Protein 2L2O (pdb70)

InterPro domains:
  IPR027817 Costars domain [PF14705] (2-79)
  IPR027817 Costars domain [SM01283] (1-79)
  IPR038095 Costars domain superfamily [G3DSA:1.10.10.1540] (1-81)
  IPR044302 Costars family [PTHR46334] (1-81)

CATH classification: 1.10.10.1540

Foldseek 3Di:
DDLVVLLLVVLVVLVVQFDQDPVRWTKHAPQVVVVVCVVVVPDVCPLSSVVVCVVVVQKDWPDSDDDPPRRRRIIITGPRRPNPD

Secondary structure (DSSP, 8-state):
--HHHHHHHHHHHHHHH-EE-TTSSEEEEHHHHHHHHHHH---TTHHHHHHHHHHTTSEE-S-S--SSGGGTT-EEEE-S-----

Nearest PDB structures (foldseek):
  2l2o-assembly1_A  TM=9.546E-01  e=3.822E-13  Homo sapiens
  2krh-assembly1_A  TM=7.568E-01  e=2.050E-03  Rattus norvegicus
  5f7q-assembly1_J  TM=6.466E-01  e=4.289E-01  Listeria monocytogenes EGD-e
  5kbj-assembly2_D  TM=5.243E-01  e=1.457E+00  Staphylococcus aureus
  9f26-assembly1_C  TM=4.629E-01  e=4.643E+00  Pyrococcus abyssi

Radius of gyration: 11.72 Å; Cα contacts (8 Å, |Δi|>4): 107; chains: 1; bounding box: 22×32×28 Å

Structure (mmCIF, N/CA/C/O backbone):
data_2L2O
#
_entry.id   2L2O
#
loop_
_atom_site.group_PDB
_atom_site.id
_atom_site.type_symbol
_atom_site.label_atom_id
_atom_site.label_alt_id
_atom_site.label_comp_id
_atom_site.label_asym_id
_atom_site.label_entity_id
_atom_site.label_seq_id
_atom_site.pdbx_PDB_ins_code
_atom_site.Cartn_x
_atom_site.Cartn_y
_atom_site.Cartn_z
_atom_site.occupancy
_atom_site.B_iso_or_equiv
_atom_site.auth_seq_id
_atom_site.auth_comp_id
_atom_site.auth_asym_id
_atom_site.auth_atom_id
_atom_site.pdbx_PDB_model_num
ATOM 1 N N . MET A 1 1 ? -6.918 -3.528 -13.645 1.00 0.00 1 MET A N 1
ATOM 2 C CA . MET A 1 1 ? -8.325 -3.083 -13.737 1.00 52.33 1 MET A CA 1
ATOM 3 C C . MET A 1 1 ? -9.180 -3.876 -12.761 1.00 72.31 1 MET A C 1
ATOM 4 O O . MET A 1 1 ? -10.103 -3.339 -12.147 1.00 61.41 1 MET A O 1
ATOM 20 N N . ASN A 1 2 ? -8.875 -5.157 -12.621 1.00 75.32 2 ASN A N 1
ATOM 21 C CA . ASN A 1 2 ? -9.482 -5.973 -11.586 1.00 25.40 2 ASN A CA 1
ATOM 22 C C . ASN A 1 2 ? -8.640 -5.848 -10.324 1.00 52.03 2 ASN A C 1
ATOM 23 O O . ASN A 1 2 ? -7.474 -6.247 -10.312 1.00 0.13 2 ASN A O 1
ATOM 34 N N . VAL A 1 3 ? -9.242 -5.297 -9.271 1.00 74.30 3 VAL A N 1
ATOM 35 C CA . VAL A 1 3 ? -8.529 -4.963 -8.033 1.00 22.42 3 VAL A CA 1
ATOM 36 C C . VAL A 1 3 ? -7.747 -6.155 -7.478 1.00 72.05 3 VAL A C 1
ATOM 37 O O . VAL A 1 3 ? -6.764 -5.984 -6.758 1.00 24.45 3 VAL A O 1
ATOM 50 N N . ASP A 1 4 ? -8.179 -7.353 -7.840 1.00 1.21 4 ASP A N 1
ATOM 51 C CA . ASP A 1 4 ? -7.523 -8.579 -7.402 1.00 34.10 4 ASP A CA 1
ATOM 52 C C . ASP A 1 4 ? -6.049 -8.596 -7.814 1.00 33.43 4 ASP A C 1
ATOM 53 O O . ASP A 1 4 ? -5.201 -9.110 -7.085 1.00 33.11 4 ASP A O 1
ATOM 62 N N . HIS A 1 5 ? -5.740 -8.011 -8.972 1.00 33.33 5 HIS A N 1
ATOM 63 C CA . HIS A 1 5 ? -4.368 -7.978 -9.457 1.00 34.51 5 HIS A CA 1
ATOM 64 C C . HIS A 1 5 ? -3.629 -6.831 -8.794 1.00 1.23 5 HIS A C 1
ATOM 65 O O . HIS A 1 5 ? -2.444 -6.925 -8.471 1.00 50.13 5 HIS A O 1
ATOM 80 N N . GLU A 1 6 ? -4.363 -5.755 -8.600 1.00 72.13 6 GLU A N 1
ATOM 81 C CA . GLU A 1 6 ? -3.837 -4.529 -8.035 1.00 1.12 6 GLU A CA 1
ATOM 82 C C . GLU A 1 6 ? -3.299 -4.753 -6.632 1.00 3.42 6 GLU A C 1
ATOM 83 O O . GLU A 1 6 ? -2.284 -4.176 -6.248 1.00 23.31 6 GLU A O 1
ATOM 95 N N . VAL A 1 7 ? -3.986 -5.592 -5.874 1.00 42.53 7 VAL A N 1
ATOM 96 C CA . VAL A 1 7 ? -3.541 -5.957 -4.533 1.00 52.15 7 VAL A CA 1
ATOM 97 C C . VAL A 1 7 ? -2.123 -6.534 -4.565 1.00 12.23 7 VAL A C 1
ATOM 98 O O . VAL A 1 7 ? -1.262 -6.133 -3.781 1.00 1.05 7 VAL A O 1
ATOM 111 N N . ASN A 1 8 ? -1.882 -7.460 -5.487 1.00 43.45 8 ASN A N 1
ATOM 112 C CA . ASN A 1 8 ? -0.566 -8.082 -5.615 1.00 45.24 8 ASN A CA 1
ATOM 113 C C . ASN A 1 8 ? 0.436 -7.114 -6.224 1.00 33.30 8 ASN A C 1
ATOM 114 O O . ASN A 1 8 ? 1.622 -7.168 -5.918 1.00 1.44 8 ASN A O 1
ATOM 125 N N . LEU A 1 9 ? -0.042 -6.222 -7.081 1.00 54.20 9 LEU A N 1
ATOM 126 C CA . LEU A 1 9 ? 0.800 -5.168 -7.622 1.00 72.54 9 LEU A CA 1
ATOM 127 C C . LEU A 1 9 ? 1.279 -4.268 -6.489 1.00 11.34 9 LEU A C 1
ATOM 128 O O . LEU A 1 9 ? 2.452 -3.909 -6.412 1.00 72.40 9 LEU A O 1
ATOM 144 N N . LEU A 1 10 ? 0.350 -3.939 -5.598 1.00 21.32 10 LEU A N 1
ATOM 145 C CA . LEU A 1 10 ? 0.630 -3.101 -4.441 1.00 71.41 10 LEU A CA 1
ATOM 146 C C . LEU A 1 10 ? 1.740 -3.703 -3.585 1.00 62.03 10 LEU A C 1
ATOM 147 O O . LEU A 1 10 ? 2.716 -3.031 -3.262 1.00 41.42 10 LEU A O 1
ATOM 163 N N . VAL A 1 11 ? 1.596 -4.978 -3.239 1.00 72.42 11 VAL A N 1
ATOM 164 C CA . VAL A 1 11 ? 2.558 -5.635 -2.358 1.00 50.34 11 VAL A CA 1
ATOM 165 C C . VAL A 1 11 ? 3.941 -5.730 -3.005 1.00 75.32 11 VAL A C 1
ATOM 166 O O . VAL A 1 11 ? 4.961 -5.715 -2.311 1.00 43.45 11 VAL A O 1
ATOM 179 N N . GLU A 1 12 ? 3.977 -5.818 -4.333 1.00 4.51 12 GLU A N 1
ATOM 180 C CA . GLU A 1 12 ? 5.242 -5.816 -5.054 1.00 71.34 12 GLU A CA 1
ATOM 181 C C . GLU A 1 12 ? 5.888 -4.435 -4.974 1.00 11.45 12 GLU A C 1
ATOM 182 O O . GLU A 1 12 ? 7.068 -4.309 -4.640 1.00 11.54 12 GLU A O 1
ATOM 194 N N . GLU A 1 13 ? 5.101 -3.401 -5.250 1.00 44.01 13 GLU A N 1
ATOM 195 C CA . GLU A 1 13 ? 5.589 -2.026 -5.186 1.00 71.34 13 GLU A CA 1
ATOM 196 C C . GLU A 1 13 ? 6.070 -1.687 -3.777 1.00 71.32 13 GLU A C 1
ATOM 197 O O . GLU A 1 13 ? 7.102 -1.037 -3.603 1.00 65.31 13 GLU A O 1
ATOM 209 N N . ILE A 1 14 ? 5.327 -2.150 -2.778 1.00 55.34 14 ILE A N 1
ATOM 210 C CA . ILE A 1 14 ? 5.711 -1.972 -1.379 1.00 30.11 14 ILE A CA 1
ATOM 211 C C . ILE A 1 14 ? 7.022 -2.702 -1.084 1.00 41.14 14 ILE A C 1
ATOM 212 O O . ILE A 1 14 ? 7.824 -2.250 -0.274 1.00 2.35 14 ILE A O 1
ATOM 228 N N . HIS A 1 15 ? 7.241 -3.825 -1.753 1.00 42.24 15 HIS A N 1
ATOM 229 C CA . HIS A 1 15 ? 8.475 -4.582 -1.575 1.00 34.31 15 HIS A CA 1
ATOM 230 C C . HIS A 1 15 ? 9.686 -3.786 -2.054 1.00 64.53 15 HIS A C 1
ATOM 231 O O . HIS A 1 15 ? 10.770 -3.893 -1.480 1.00 61.03 15 HIS A O 1
ATOM 246 N N . ARG A 1 16 ? 9.509 -2.995 -3.107 1.00 72.20 16 ARG A N 1
ATOM 247 C CA . ARG A 1 16 ? 10.602 -2.175 -3.626 1.00 45.34 16 ARG A CA 1
ATOM 248 C C . ARG A 1 16 ? 10.695 -0.820 -2.919 1.00 3.31 16 ARG A C 1
ATOM 249 O O . ARG A 1 16 ? 11.784 -0.384 -2.552 1.00 72.34 16 ARG A O 1
ATOM 270 N N . LEU A 1 17 ? 9.563 -0.152 -2.736 1.00 34.30 17 LEU A N 1
ATOM 271 C CA . LEU A 1 17 ? 9.551 1.191 -2.150 1.00 71.31 17 LEU A CA 1
ATOM 272 C C . LEU A 1 17 ? 9.631 1.151 -0.626 1.00 71.21 17 LEU A C 1
ATOM 273 O O . LEU A 1 17 ? 10.060 2.115 0.006 1.00 40.05 17 LEU A O 1
ATOM 289 N N . GLY A 1 18 ? 9.219 0.039 -0.043 1.00 64.35 18 GLY A N 1
ATOM 290 C CA . GLY A 1 18 ? 9.115 -0.055 1.395 1.00 30.25 18 GLY A CA 1
ATOM 291 C C . GLY A 1 18 ? 10.431 -0.362 2.068 1.00 42.21 18 GLY A C 1
ATOM 292 O O . GLY A 1 18 ? 11.310 -0.997 1.489 1.00 31.23 18 GLY A O 1
ATOM 296 N N . SER A 1 19 ? 10.552 0.097 3.295 1.00 34.04 19 SER A N 1
ATOM 297 C CA . SER A 1 19 ? 11.729 -0.140 4.110 1.00 44.13 19 SER A CA 1
ATOM 298 C C . SER A 1 19 ? 11.311 -0.853 5.394 1.00 2.50 19 SER A C 1
ATOM 299 O O . SER A 1 19 ? 10.177 -0.707 5.838 1.00 34.44 19 SER A O 1
ATOM 307 N N . LYS A 1 20 ? 12.211 -1.621 5.992 1.00 54.14 20 LYS A N 1
ATOM 308 C CA . LYS A 1 20 ? 11.851 -2.430 7.153 1.00 74.41 20 LYS A CA 1
ATOM 309 C C . LYS A 1 20 ? 11.765 -1.596 8.418 1.00 53.15 20 LYS A C 1
ATOM 310 O O . LYS A 1 20 ? 12.661 -0.811 8.728 1.00 43.44 20 LYS A O 1
ATOM 329 N N . ASN A 1 21 ? 10.671 -1.771 9.138 1.00 61.32 21 ASN A N 1
ATOM 330 C CA . ASN A 1 21 ? 10.485 -1.111 10.423 1.00 33.14 21 ASN A CA 1
ATOM 331 C C . ASN A 1 21 ? 11.060 -1.985 11.534 1.00 14.23 21 ASN A C 1
ATOM 332 O O . ASN A 1 21 ? 11.667 -3.021 11.259 1.00 60.33 21 ASN A O 1
ATOM 343 N N . ALA A 1 22 ? 10.854 -1.576 12.780 1.00 2.31 22 ALA A N 1
ATOM 344 C CA . ALA A 1 22 ? 11.429 -2.265 13.933 1.00 53.53 22 ALA A CA 1
ATOM 345 C C . ALA A 1 22 ? 10.970 -3.719 14.031 1.00 3.12 22 ALA A C 1
ATOM 346 O O . ALA A 1 22 ? 11.688 -4.573 14.549 1.00 44.43 22 ALA A O 1
ATOM 353 N N . ASP A 1 23 ? 9.780 -3.994 13.520 1.00 31.03 23 ASP A N 1
ATOM 354 C CA . ASP A 1 23 ? 9.203 -5.334 13.578 1.00 3.15 23 ASP A CA 1
ATOM 355 C C . ASP A 1 23 ? 9.803 -6.237 12.495 1.00 73.11 23 ASP A C 1
ATOM 356 O O . ASP A 1 23 ? 9.468 -7.413 12.390 1.00 24.51 23 ASP A O 1
ATOM 365 N N . GLY A 1 24 ? 10.692 -5.672 11.683 1.00 20.21 24 GLY A N 1
ATOM 366 C CA . GLY A 1 24 ? 11.388 -6.451 10.673 1.00 70.42 24 GLY A CA 1
ATOM 367 C C . GLY A 1 24 ? 10.611 -6.566 9.377 1.00 45.40 24 GLY A C 1
ATOM 368 O O . GLY A 1 24 ? 11.082 -7.162 8.412 1.00 2.11 24 GLY A O 1
ATOM 372 N N . LYS A 1 25 ? 9.425 -5.978 9.348 1.00 40.32 25 LYS A N 1
ATOM 373 C CA . LYS A 1 25 ? 8.571 -6.051 8.173 1.00 14.44 25 LYS A CA 1
ATOM 374 C C . LYS A 1 25 ? 8.703 -4.793 7.328 1.00 70.05 25 LYS A C 1
ATOM 375 O O . LYS A 1 25 ? 9.037 -3.719 7.839 1.00 54.03 25 LYS A O 1
ATOM 394 N N . LEU A 1 26 ? 8.447 -4.931 6.036 1.00 11.11 26 LEU A N 1
ATOM 395 C CA . LEU A 1 26 ? 8.534 -3.812 5.110 1.00 10.32 26 LEU A CA 1
ATOM 396 C C . LEU A 1 26 ? 7.372 -2.851 5.306 1.00 45.44 26 LEU A C 1
ATOM 397 O O . LEU A 1 26 ? 6.225 -3.262 5.482 1.00 11.15 26 LEU A O 1
ATOM 413 N N . SER A 1 27 ? 7.685 -1.572 5.314 1.00 43.22 27 SER A N 1
ATOM 414 C CA . SER A 1 27 ? 6.682 -0.537 5.434 1.00 62.33 27 SER A CA 1
ATOM 415 C C . SER A 1 27 ? 7.073 0.662 4.580 1.00 30.15 27 SER A C 1
ATOM 416 O O . SER A 1 27 ? 8.251 1.007 4.490 1.00 14.32 27 SER A O 1
ATOM 424 N N . VAL A 1 28 ? 6.096 1.293 3.954 1.00 51.22 28 VAL A N 1
ATOM 425 C CA . VAL A 1 28 ? 6.357 2.471 3.143 1.00 30.12 28 VAL A CA 1
ATOM 426 C C . VAL A 1 28 ? 5.351 3.564 3.475 1.00 45.14 28 VAL A C 1
ATOM 427 O O . VAL A 1 28 ? 4.164 3.293 3.630 1.00 11.21 28 VAL A O 1
ATOM 440 N N . LYS A 1 29 ? 5.826 4.791 3.600 1.00 64.35 29 LYS A N 1
ATOM 441 C CA . LYS A 1 29 ? 4.951 5.906 3.924 1.00 43.14 29 LYS A CA 1
ATOM 442 C C . LYS A 1 29 ? 4.046 6.243 2.746 1.00 0.13 29 LYS A C 1
ATOM 443 O O . LYS A 1 29 ? 4.472 6.195 1.589 1.00 63.41 29 LYS A O 1
ATOM 462 N N . PHE A 1 30 ? 2.796 6.576 3.059 1.00 75.54 30 PHE A N 1
ATOM 463 C CA . PHE A 1 30 ? 1.793 6.904 2.056 1.00 3.33 30 PHE A CA 1
ATOM 464 C C . PHE A 1 30 ? 2.301 7.970 1.093 1.00 73.24 30 PHE A C 1
ATOM 465 O O . PHE A 1 30 ? 2.091 7.876 -0.112 1.00 11.10 30 PHE A O 1
ATOM 482 N N . GLY A 1 31 ? 2.992 8.966 1.636 1.00 52.41 31 GLY A N 1
ATOM 483 C CA . GLY A 1 31 ? 3.500 10.055 0.821 1.00 4.33 31 GLY A CA 1
ATOM 484 C C . GLY A 1 31 ? 4.485 9.588 -0.232 1.00 72.21 31 GLY A C 1
ATOM 485 O O . GLY A 1 31 ? 4.525 10.128 -1.335 1.00 13.05 31 GLY A O 1
ATOM 489 N N . VAL A 1 32 ? 5.264 8.569 0.101 1.00 71.02 32 VAL A N 1
ATOM 490 C CA . VAL A 1 32 ? 6.270 8.046 -0.812 1.00 54.25 32 VAL A CA 1
ATOM 491 C C . VAL A 1 32 ? 5.608 7.286 -1.956 1.00 25.01 32 VAL A C 1
ATOM 492 O O . VAL A 1 32 ? 5.928 7.499 -3.127 1.00 61.31 32 VAL A O 1
ATOM 505 N N . LEU A 1 33 ? 4.668 6.416 -1.609 1.00 74.51 33 LEU A N 1
ATOM 506 C CA . LEU A 1 33 ? 3.954 5.622 -2.602 1.00 12.42 33 LEU A CA 1
ATOM 507 C C . LEU A 1 33 ? 3.082 6.535 -3.464 1.00 61.54 33 LEU A C 1
ATOM 508 O O . LEU A 1 33 ? 3.060 6.413 -4.688 1.00 31.14 33 LEU A O 1
ATOM 524 N N . PHE A 1 34 ? 2.391 7.467 -2.814 1.00 31.02 34 PHE A N 1
ATOM 525 C CA . PHE A 1 34 ? 1.518 8.408 -3.507 1.00 62.32 34 PHE A CA 1
ATOM 526 C C . PHE A 1 34 ? 2.321 9.259 -4.487 1.00 73.20 34 PHE A C 1
ATOM 527 O O . PHE A 1 34 ? 1.859 9.555 -5.585 1.00 64.25 34 PHE A O 1
ATOM 544 N N . ARG A 1 35 ? 3.533 9.629 -4.084 1.00 23.21 35 ARG A N 1
ATOM 545 C CA . ARG A 1 35 ? 4.432 10.405 -4.934 1.00 0.04 35 ARG A CA 1
ATOM 546 C C . ARG A 1 35 ? 4.676 9.688 -6.262 1.00 41.41 35 ARG A C 1
ATOM 547 O O . ARG A 1 35 ? 4.585 10.292 -7.332 1.00 12.35 35 ARG A O 1
ATOM 568 N N . ASP A 1 36 ? 4.989 8.399 -6.179 1.00 12.53 36 ASP A N 1
ATOM 569 C CA . ASP A 1 36 ? 5.265 7.594 -7.365 1.00 40.41 36 ASP A CA 1
ATOM 570 C C . ASP A 1 36 ? 4.006 7.413 -8.202 1.00 23.54 36 ASP A C 1
ATOM 571 O O . ASP A 1 36 ? 4.045 7.507 -9.433 1.00 0.23 36 ASP A O 1
ATOM 580 N N . ASP A 1 37 ? 2.883 7.180 -7.534 1.00 10.00 37 ASP A N 1
ATOM 581 C CA . ASP A 1 37 ? 1.612 6.986 -8.227 1.00 34.45 37 ASP A CA 1
ATOM 582 C C . ASP A 1 37 ? 1.171 8.261 -8.939 1.00 74.14 37 ASP A C 1
ATOM 583 O O . ASP A 1 37 ? 0.563 8.204 -9.994 1.00 2.31 37 ASP A O 1
ATOM 592 N N . LYS A 1 38 ? 1.501 9.416 -8.381 1.00 11.54 38 LYS A N 1
ATOM 593 C CA . LYS A 1 38 ? 1.153 10.681 -9.020 1.00 52.13 38 LYS A CA 1
ATOM 594 C C . LYS A 1 38 ? 1.862 10.844 -10.366 1.00 71.44 38 LYS A C 1
ATOM 595 O O . LYS A 1 38 ? 1.427 11.625 -11.213 1.00 11.43 38 LYS A O 1
ATOM 614 N N . SER A 1 39 ? 2.952 10.112 -10.561 1.00 15.45 39 SER A N 1
ATOM 615 C CA . SER A 1 39 ? 3.688 10.176 -11.813 1.00 23.13 39 SER A CA 1
ATOM 616 C C . SER A 1 39 ? 3.132 9.181 -12.839 1.00 61.23 39 SER A C 1
ATOM 617 O O . SER A 1 39 ? 2.865 9.542 -13.984 1.00 2.24 39 SER A O 1
ATOM 625 N N . ALA A 1 40 ? 2.933 7.935 -12.416 1.00 22.34 40 ALA A N 1
ATOM 626 C CA . ALA A 1 40 ? 2.560 6.862 -13.341 1.00 55.14 40 ALA A CA 1
ATOM 627 C C . ALA A 1 40 ? 1.070 6.549 -13.295 1.00 60.21 40 ALA A C 1
ATOM 628 O O . ALA A 1 40 ? 0.495 6.079 -14.277 1.00 2.14 40 ALA A O 1
ATOM 635 N N . ASN A 1 41 ? 0.458 6.826 -12.156 1.00 24.11 41 ASN A N 1
ATOM 636 C CA . ASN A 1 41 ? -0.921 6.443 -11.874 1.00 64.12 41 ASN A CA 1
ATOM 637 C C . ASN A 1 41 ? -1.103 4.950 -12.083 1.00 74.10 41 ASN A C 1
ATOM 638 O O . ASN A 1 41 ? -1.765 4.502 -13.021 1.00 24.43 41 ASN A O 1
ATOM 649 N N . LEU A 1 42 ? -0.471 4.190 -11.206 1.00 55.31 42 LEU A N 1
ATOM 650 C CA . LEU A 1 42 ? -0.494 2.744 -11.271 1.00 52.03 42 LEU A CA 1
ATOM 651 C C . LEU A 1 42 ? -1.781 2.225 -10.662 1.00 15.13 42 LEU A C 1
ATOM 652 O O . LEU A 1 42 ? -2.406 1.297 -11.176 1.00 73.00 42 LEU A O 1
ATOM 668 N N . PHE A 1 43 ? -2.175 2.853 -9.568 1.00 30.31 43 PHE A N 1
ATOM 669 C CA . PHE A 1 43 ? -3.377 2.473 -8.861 1.00 13.54 43 PHE A CA 1
ATOM 670 C C . PHE A 1 43 ? -4.444 3.535 -9.073 1.00 53.23 43 PHE A C 1
ATOM 671 O O . PHE A 1 43 ? -4.417 4.589 -8.437 1.00 33.53 43 PHE A O 1
ATOM 688 N N . GLU A 1 44 ? -5.368 3.266 -9.990 1.00 61.44 44 GLU A N 1
ATOM 689 C CA . GLU A 1 44 ? -6.439 4.209 -10.299 1.00 72.12 44 GLU A CA 1
ATOM 690 C C . GLU A 1 44 ? -7.258 4.514 -9.047 1.00 54.03 44 GLU A C 1
ATOM 691 O O . GLU A 1 44 ? -7.796 5.614 -8.889 1.00 24.42 44 GLU A O 1
ATOM 703 N N . ALA A 1 45 ? -7.338 3.533 -8.159 1.00 2.02 45 ALA A N 1
ATOM 704 C CA . ALA A 1 45 ? -7.943 3.722 -6.853 1.00 42.40 45 ALA A CA 1
ATOM 705 C C . ALA A 1 45 ? -6.983 3.241 -5.770 1.00 31.32 45 ALA A C 1
ATOM 706 O O . ALA A 1 45 ? -7.057 2.095 -5.325 1.00 73.31 45 ALA A O 1
ATOM 713 N N . LEU A 1 46 ? -6.065 4.114 -5.371 1.00 34.12 46 LEU A N 1
ATOM 714 C CA . LEU A 1 46 ? -5.032 3.758 -4.407 1.00 0.44 46 LEU A CA 1
ATOM 715 C C . LEU A 1 46 ? -5.641 3.431 -3.051 1.00 20.32 46 LEU A C 1
ATOM 716 O O . LEU A 1 46 ? -5.281 2.436 -2.424 1.00 24.31 46 LEU A O 1
ATOM 732 N N . VAL A 1 47 ? -6.581 4.261 -2.615 1.00 23.00 47 VAL A N 1
ATOM 733 C CA . VAL A 1 47 ? -7.243 4.058 -1.332 1.00 4.41 47 VAL A CA 1
ATOM 734 C C . VAL A 1 47 ? -7.965 2.712 -1.312 1.00 42.33 47 VAL A C 1
ATOM 735 O O . VAL A 1 47 ? -7.854 1.952 -0.352 1.00 55.10 47 VAL A O 1
ATOM 748 N N . GLY A 1 48 ? -8.689 2.425 -2.386 1.00 11.10 48 GLY A N 1
ATOM 749 C CA . GLY A 1 48 ? -9.388 1.160 -2.501 1.00 2.13 48 GLY A CA 1
ATOM 750 C C . GLY A 1 48 ? -8.449 -0.031 -2.517 1.00 72.13 48 GLY A C 1
ATOM 751 O O . GLY A 1 48 ? -8.770 -1.085 -1.967 1.00 45.42 48 GLY A O 1
ATOM 755 N N . THR A 1 49 ? -7.288 0.134 -3.140 1.00 42.41 49 THR A N 1
ATOM 756 C CA . THR A 1 49 ? -6.287 -0.925 -3.181 1.00 41.44 49 THR A CA 1
ATOM 757 C C . THR A 1 49 ? -5.722 -1.172 -1.782 1.00 52.31 49 THR A C 1
ATOM 758 O O . THR A 1 49 ? -5.541 -2.319 -1.363 1.00 33.50 49 THR A O 1
ATOM 769 N N . LEU A 1 50 ? -5.462 -0.086 -1.059 1.00 15.14 50 LEU A N 1
ATOM 770 C CA . LEU A 1 50 ? -4.998 -0.172 0.320 1.00 33.42 50 LEU A CA 1
ATOM 771 C C . LEU A 1 50 ? -6.034 -0.877 1.190 1.00 33.21 50 LEU A C 1
ATOM 772 O O . LEU A 1 50 ? -5.697 -1.750 1.990 1.00 42.41 50 LEU A O 1
ATOM 788 N N . LYS A 1 51 ? -7.296 -0.495 1.014 1.00 21.11 51 LYS A N 1
ATOM 789 C CA . LYS A 1 51 ? -8.403 -1.115 1.735 1.00 53.51 51 LYS A CA 1
ATOM 790 C C . LYS A 1 51 ? -8.461 -2.612 1.467 1.00 73.13 51 LYS A C 1
ATOM 791 O O . LYS A 1 51 ? -8.600 -3.409 2.392 1.00 33.51 51 LYS A O 1
ATOM 810 N N . ALA A 1 52 ? -8.343 -2.982 0.195 1.00 1.44 52 ALA A N 1
ATOM 811 C CA . ALA A 1 52 ? -8.400 -4.379 -0.217 1.00 64.12 52 ALA A CA 1
ATOM 812 C C . ALA A 1 52 ? -7.355 -5.215 0.516 1.00 22.50 52 ALA A C 1
ATOM 813 O O . ALA A 1 52 ? -7.654 -6.288 1.041 1.00 11.21 52 ALA A O 1
ATOM 820 N N . ALA A 1 53 ? -6.134 -4.705 0.571 1.00 25.32 53 ALA A N 1
ATOM 821 C CA . ALA A 1 53 ? -5.041 -5.425 1.203 1.00 15.15 53 ALA A CA 1
ATOM 822 C C . ALA A 1 53 ? -5.147 -5.367 2.725 1.00 42.12 53 ALA A C 1
ATOM 823 O O . ALA A 1 53 ? -4.674 -6.266 3.420 1.00 2.23 53 ALA A O 1
ATOM 830 N N . LYS A 1 54 ? -5.774 -4.317 3.243 1.00 20.12 54 LYS A N 1
ATOM 831 C CA . LYS A 1 54 ? -5.980 -4.192 4.684 1.00 2.12 54 LYS A CA 1
ATOM 832 C C . LYS A 1 54 ? -7.073 -5.159 5.139 1.00 51.44 54 LYS A C 1
ATOM 833 O O . LYS A 1 54 ? -7.031 -5.683 6.250 1.00 32.10 54 LYS A O 1
ATOM 852 N N . ARG A 1 55 ? -8.042 -5.404 4.262 1.00 54.45 55 ARG A N 1
ATOM 853 C CA . ARG A 1 55 ? -9.108 -6.367 4.533 1.00 45.44 55 ARG A CA 1
ATOM 854 C C . ARG A 1 55 ? -8.585 -7.796 4.441 1.00 63.12 55 ARG A C 1
ATOM 855 O O . ARG A 1 55 ? -9.082 -8.695 5.117 1.00 33.12 55 ARG A O 1
ATOM 876 N N . ARG A 1 56 ? -7.578 -7.997 3.598 1.00 62.04 56 ARG A N 1
ATOM 877 C CA . ARG A 1 56 ? -6.919 -9.293 3.483 1.00 24.43 56 ARG A CA 1
ATOM 878 C C . ARG A 1 56 ? -5.834 -9.447 4.545 1.00 75.04 56 ARG A C 1
ATOM 879 O O . ARG A 1 56 ? -5.151 -10.470 4.605 1.00 53.15 56 ARG A O 1
ATOM 900 N N . LYS A 1 57 ? -5.688 -8.418 5.382 1.00 12.23 57 LYS A N 1
ATOM 901 C CA . LYS A 1 57 ? -4.698 -8.398 6.459 1.00 63.54 57 LYS A CA 1
ATOM 902 C C . LYS A 1 57 ? -3.293 -8.576 5.898 1.00 20.33 57 LYS A C 1
ATOM 903 O O . LYS A 1 57 ? -2.405 -9.116 6.559 1.00 65.22 57 LYS A O 1
ATOM 922 N N . ILE A 1 58 ? -3.102 -8.108 4.676 1.00 70.24 58 ILE A N 1
ATOM 923 C CA . ILE A 1 58 ? -1.807 -8.155 4.033 1.00 35.54 58 ILE A CA 1
ATOM 924 C C . ILE A 1 58 ? -0.983 -6.959 4.469 1.00 73.13 58 ILE A C 1
ATOM 925 O O . ILE A 1 58 ? 0.209 -7.075 4.730 1.00 71.24 58 ILE A O 1
ATOM 941 N N . VAL A 1 59 ? -1.637 -5.813 4.557 1.00 51.42 59 VAL A N 1
ATOM 942 C CA . VAL A 1 59 ? -0.991 -4.598 5.026 1.00 24.23 59 VAL A CA 1
ATOM 943 C C . VAL A 1 59 ? -1.866 -3.911 6.061 1.00 22.31 59 VAL A C 1
ATOM 944 O O . VAL A 1 59 ? -3.080 -4.114 6.093 1.00 60.15 59 VAL A O 1
ATOM 957 N N . THR A 1 60 ? -1.251 -3.115 6.911 1.00 64.01 60 THR A N 1
ATOM 958 C CA . THR A 1 60 ? -1.993 -2.303 7.845 1.00 31.44 60 THR A CA 1
ATOM 959 C C . THR A 1 60 ? -1.431 -0.894 7.853 1.00 42.30 60 THR A C 1
ATOM 960 O O . THR A 1 60 ? -0.237 -0.686 7.631 1.00 75.50 60 THR A O 1
ATOM 971 N N . TYR A 1 61 ? -2.299 0.069 8.081 1.00 63.34 61 TYR A N 1
ATOM 972 C CA . TYR A 1 61 ? -1.896 1.456 8.150 1.00 54.14 61 TYR A CA 1
ATOM 973 C C . TYR A 1 61 ? -2.923 2.241 8.946 1.00 70.11 61 TYR A C 1
ATOM 974 O O . TYR A 1 61 ? -4.128 2.028 8.786 1.00 31.42 61 TYR A O 1
ATOM 992 N N . PRO A 1 62 ? -2.463 3.118 9.847 1.00 10.41 62 PRO A N 1
ATOM 993 C CA . PRO A 1 62 ? -3.352 3.982 10.623 1.00 14.51 62 PRO A CA 1
ATOM 994 C C . PRO A 1 62 ? -4.205 4.868 9.723 1.00 50.20 62 PRO A C 1
ATOM 995 O O . PRO A 1 62 ? -3.721 5.412 8.729 1.00 52.25 62 PRO A O 1
ATOM 1006 N N . GLY A 1 63 ? -5.469 5.021 10.080 1.00 31.22 63 GLY A N 1
ATOM 1007 C CA . GLY A 1 63 ? -6.358 5.837 9.288 1.00 1.13 63 GLY A CA 1
ATOM 1008 C C . GLY A 1 63 ? -7.464 5.029 8.648 1.00 35.23 63 GLY A C 1
ATOM 1009 O O . GLY A 1 63 ? -7.266 3.872 8.266 1.00 30.21 63 GLY A O 1
ATOM 1013 N N . GLU A 1 64 ? -8.632 5.638 8.541 1.00 52.24 64 GLU A N 1
ATOM 1014 C CA . GLU A 1 64 ? -9.783 4.996 7.935 1.00 11.52 64 GLU A CA 1
ATOM 1015 C C . GLU A 1 64 ? -10.020 5.574 6.542 1.00 4.13 64 GLU A C 1
ATOM 1016 O O . GLU A 1 64 ? -10.061 4.844 5.552 1.00 30.30 64 GLU A O 1
ATOM 1028 N N . LEU A 1 65 ? -10.173 6.890 6.479 1.00 12.55 65 LEU A N 1
ATOM 1029 C CA . LEU A 1 65 ? -10.337 7.592 5.211 1.00 14.51 65 LEU A CA 1
ATOM 1030 C C . LEU A 1 65 ? -9.446 8.824 5.182 1.00 55.34 65 LEU A C 1
ATOM 1031 O O . LEU A 1 65 ? -9.085 9.355 6.232 1.00 11.40 65 LEU A O 1
ATOM 1047 N N . LEU A 1 66 ? -9.088 9.270 3.987 1.00 34.10 66 LEU A N 1
ATOM 1048 C CA . LEU A 1 66 ? -8.229 10.435 3.835 1.00 30.31 66 LEU A CA 1
ATOM 1049 C C . LEU A 1 66 ? -8.462 11.088 2.482 1.00 31.32 66 LEU A C 1
ATOM 1050 O O . LEU A 1 66 ? -8.835 10.417 1.519 1.00 73.54 66 LEU A O 1
ATOM 1066 N N . LEU A 1 67 ? -8.260 12.395 2.419 1.00 51.32 67 LEU A N 1
ATOM 1067 C CA . LEU A 1 67 ? -8.420 13.136 1.174 1.00 24.50 67 LEU A CA 1
ATOM 1068 C C . LEU A 1 67 ? -7.184 13.979 0.899 1.00 4.34 67 LEU A C 1
ATOM 1069 O O . LEU A 1 67 ? -6.714 14.070 -0.234 1.00 72.33 67 LEU A O 1
ATOM 1085 N N . GLN A 1 68 ? -6.669 14.598 1.948 1.00 34.21 68 GLN A N 1
ATOM 1086 C CA . GLN A 1 68 ? -5.483 15.430 1.839 1.00 72.23 68 GLN A CA 1
ATOM 1087 C C . GLN A 1 68 ? -4.244 14.625 2.201 1.00 43.44 68 GLN A C 1
ATOM 1088 O O . GLN A 1 68 ? -4.336 13.598 2.883 1.00 61.34 68 GLN A O 1
ATOM 1102 N N . GLY A 1 69 ? -3.085 15.107 1.774 1.00 71.12 69 GLY A N 1
ATOM 1103 C CA . GLY A 1 69 ? -1.837 14.408 2.028 1.00 75.45 69 GLY A CA 1
ATOM 1104 C C . GLY A 1 69 ? -1.318 14.627 3.437 1.00 33.33 69 GLY A C 1
ATOM 1105 O O . GLY A 1 69 ? -0.119 14.786 3.648 1.00 21.32 69 GLY A O 1
ATOM 1109 N N . VAL A 1 70 ? -2.224 14.624 4.403 1.00 21.32 70 VAL A N 1
ATOM 1110 C CA . VAL A 1 70 ? -1.857 14.777 5.804 1.00 61.02 70 VAL A CA 1
ATOM 1111 C C . VAL A 1 70 ? -1.544 13.415 6.417 1.00 31.23 70 VAL A C 1
ATOM 1112 O O . VAL A 1 70 ? -1.016 13.316 7.522 1.00 3.40 70 VAL A O 1
ATOM 1125 N N . HIS A 1 71 ? -1.874 12.369 5.674 1.00 55.44 71 HIS A N 1
ATOM 1126 C CA . HIS A 1 71 ? -1.603 10.999 6.096 1.00 53.41 71 HIS A CA 1
ATOM 1127 C C . HIS A 1 71 ? -0.359 10.470 5.391 1.00 21.21 71 HIS A C 1
ATOM 1128 O O . HIS A 1 71 ? -0.098 9.272 5.387 1.00 55.13 71 HIS A O 1
ATOM 1143 N N . ASP A 1 72 ? 0.411 11.379 4.807 1.00 21.42 72 ASP A N 1
ATOM 1144 C CA . ASP A 1 72 ? 1.569 11.012 3.993 1.00 30.23 72 ASP A CA 1
ATOM 1145 C C . ASP A 1 72 ? 2.680 10.392 4.839 1.00 3.45 72 ASP A C 1
ATOM 1146 O O . ASP A 1 72 ? 3.526 9.661 4.325 1.00 14.25 72 ASP A O 1
ATOM 1155 N N . ASP A 1 73 ? 2.666 10.671 6.137 1.00 13.22 73 ASP A N 1
ATOM 1156 C CA . ASP A 1 73 ? 3.679 10.142 7.047 1.00 14.40 73 ASP A CA 1
ATOM 1157 C C . ASP A 1 73 ? 3.280 8.759 7.567 1.00 50.20 73 ASP A C 1
ATOM 1158 O O . ASP A 1 73 ? 4.046 8.094 8.263 1.00 51.52 73 ASP A O 1
ATOM 1167 N N . VAL A 1 74 ? 2.088 8.321 7.191 1.00 12.45 74 VAL A N 1
ATOM 1168 C CA . VAL A 1 74 ? 1.582 7.026 7.618 1.00 52.53 74 VAL A CA 1
ATOM 1169 C C . VAL A 1 74 ? 2.290 5.902 6.874 1.00 54.34 74 VAL A C 1
ATOM 1170 O O . VAL A 1 74 ? 2.247 5.832 5.644 1.00 52.55 74 VAL A O 1
ATOM 1183 N N . ASP A 1 75 ? 2.961 5.049 7.627 1.00 75.13 75 ASP A N 1
ATOM 1184 C CA . ASP A 1 75 ? 3.660 3.909 7.056 1.00 41.25 75 ASP A CA 1
ATOM 1185 C C . ASP A 1 75 ? 2.703 2.751 6.847 1.00 0.14 75 ASP A C 1
ATOM 1186 O O . ASP A 1 75 ? 2.025 2.312 7.778 1.00 23.42 75 ASP A O 1
ATOM 1195 N N . ILE A 1 76 ? 2.646 2.265 5.620 1.00 60.13 76 ILE A N 1
ATOM 1196 C CA . ILE A 1 76 ? 1.849 1.101 5.295 1.00 51.32 76 ILE A CA 1
ATOM 1197 C C . ILE A 1 76 ? 2.679 -0.144 5.588 1.00 34.15 76 ILE A C 1
ATOM 1198 O O . ILE A 1 76 ? 3.649 -0.433 4.883 1.00 1.43 76 ILE A O 1
ATOM 1214 N N . ILE A 1 77 ? 2.313 -0.859 6.639 1.00 73.51 77 ILE A N 1
ATOM 1215 C CA . ILE A 1 77 ? 3.101 -1.987 7.115 1.00 52.32 77 ILE A CA 1
ATOM 1216 C C . ILE A 1 77 ? 2.625 -3.293 6.491 1.00 62.02 77 ILE A C 1
ATOM 1217 O O . ILE A 1 77 ? 1.443 -3.625 6.554 1.00 34.41 77 ILE A O 1
ATOM 1233 N N . LEU A 1 78 ? 3.553 -4.023 5.893 1.00 42.41 78 LEU A N 1
ATOM 1234 C CA . LEU A 1 78 ? 3.246 -5.318 5.307 1.00 11.44 78 LEU A CA 1
ATOM 1235 C C . LEU A 1 78 ? 3.206 -6.379 6.405 1.00 52.40 78 LEU A C 1
ATOM 1236 O O . LEU A 1 78 ? 4.237 -6.724 6.979 1.00 12.24 78 LEU A O 1
ATOM 1252 N N . LEU A 1 79 ? 2.015 -6.882 6.695 1.00 32.14 79 LEU A N 1
ATOM 1253 C CA . LEU A 1 79 ? 1.833 -7.881 7.742 1.00 22.02 79 LEU A CA 1
ATOM 1254 C C . LEU A 1 79 ? 2.001 -9.278 7.170 1.00 42.11 79 LEU A C 1
ATOM 1255 O O . LEU A 1 79 ? 2.661 -10.133 7.759 1.00 64.53 79 LEU A O 1
ATOM 1271 N N . GLN A 1 80 ? 1.412 -9.492 6.008 1.00 31.42 80 GLN A N 1
ATOM 1272 C CA . GLN A 1 80 ? 1.444 -10.790 5.366 1.00 61.34 80 GLN A CA 1
ATOM 1273 C C . GLN A 1 80 ? 2.242 -10.695 4.079 1.00 53.32 80 GLN A C 1
ATOM 1274 O O . GLN A 1 80 ? 2.022 -9.795 3.270 1.00 70.33 80 GLN A O 1
ATOM 1288 N N . ASP A 1 81 ? 3.157 -11.622 3.883 1.00 11.35 81 ASP A N 1
ATOM 1289 C CA . ASP A 1 81 ? 4.016 -11.583 2.717 1.00 42.42 81 ASP A CA 1
ATOM 1290 C C . ASP A 1 81 ? 3.834 -12.814 1.847 1.00 5.20 81 ASP A C 1
ATOM 1291 O O . ASP A 1 81 ? 4.067 -13.946 2.277 1.00 51.12 81 ASP A O 1
ATOM 1300 N N . LEU A 1 82 ? 3.388 -12.577 0.629 1.00 12.24 82 LEU A N 1
ATOM 1301 C CA . LEU A 1 82 ? 3.268 -13.628 -0.367 1.00 41.31 82 LEU A CA 1
ATOM 1302 C C . LEU A 1 82 ? 4.104 -13.267 -1.584 1.00 13.23 82 LEU A C 1
ATOM 1303 O O . LEU A 1 82 ? 4.110 -13.979 -2.591 1.00 21.44 82 LEU A O 1
ATOM 1319 N N . GLU A 1 83 ? 4.812 -12.155 -1.480 1.00 50.43 83 GLU A N 1
ATOM 1320 C CA . GLU A 1 83 ? 5.527 -11.604 -2.612 1.00 31.42 83 GLU A CA 1
ATOM 1321 C C . GLU A 1 83 ? 7.002 -11.975 -2.551 1.00 53.13 83 GLU A C 1
ATOM 1322 O O . GLU A 1 83 ? 7.776 -11.302 -1.865 1.00 22.41 83 GLU A O 1
ATOM 1334 N N . HIS A 1 84 ? 7.341 -13.078 -3.228 1.00 3.21 84 HIS A N 1
ATOM 1335 C CA . HIS A 1 84 ? 8.726 -13.473 -3.544 1.00 64.33 84 HIS A CA 1
ATOM 1336 C C . HIS A 1 84 ? 8.828 -14.982 -3.638 1.00 61.34 84 HIS A C 1
ATOM 1337 O O . HIS A 1 84 ? 8.224 -15.706 -2.851 1.00 40.05 84 HIS A O 1
ATOM 1352 N N . HIS A 1 85 ? 9.584 -15.451 -4.611 1.00 73.22 85 HIS A N 1
ATOM 1353 C CA . HIS A 1 85 ? 9.827 -16.871 -4.761 1.00 52.20 85 HIS A CA 1
ATOM 1354 C C . HIS A 1 85 ? 11.296 -17.162 -4.510 1.00 74.54 85 HIS A C 1
ATOM 1355 O O . HIS A 1 85 ? 12.078 -17.144 -5.475 1.00 3.04 85 HIS A O 1
ATOM 1370 N N . MET A 1 1 ? -6.102 -2.279 -13.100 1.00 54.42 1 MET A N 2
ATOM 1371 C CA . MET A 1 1 ? -7.555 -1.987 -13.127 1.00 3.51 1 MET A CA 2
ATOM 1372 C C . MET A 1 1 ? -8.305 -2.861 -12.127 1.00 50.33 1 MET A C 2
ATOM 1373 O O . MET A 1 1 ? -8.914 -2.354 -11.187 1.00 51.23 1 MET A O 2
ATOM 1389 N N . ASN A 1 2 ? -8.262 -4.177 -12.326 1.00 51.04 2 ASN A N 2
ATOM 1390 C CA . ASN A 1 2 ? -8.963 -5.095 -11.435 1.00 23.15 2 ASN A CA 2
ATOM 1391 C C . ASN A 1 2 ? -8.238 -5.181 -10.104 1.00 2.11 2 ASN A C 2
ATOM 1392 O O . ASN A 1 2 ? -7.010 -5.280 -10.065 1.00 10.25 2 ASN A O 2
ATOM 1403 N N . VAL A 1 3 ? -9.009 -5.167 -9.024 1.00 62.03 3 VAL A N 2
ATOM 1404 C CA . VAL A 1 3 ? -8.464 -5.081 -7.672 1.00 40.21 3 VAL A CA 2
ATOM 1405 C C . VAL A 1 3 ? -7.460 -6.199 -7.376 1.00 61.33 3 VAL A C 2
ATOM 1406 O O . VAL A 1 3 ? -6.486 -5.987 -6.656 1.00 53.13 3 VAL A O 2
ATOM 1419 N N . ASP A 1 4 ? -7.677 -7.376 -7.958 1.00 22.02 4 ASP A N 2
ATOM 1420 C CA . ASP A 1 4 ? -6.794 -8.518 -7.728 1.00 4.11 4 ASP A CA 2
ATOM 1421 C C . ASP A 1 4 ? -5.369 -8.182 -8.168 1.00 50.43 4 ASP A C 2
ATOM 1422 O O . ASP A 1 4 ? -4.401 -8.524 -7.493 1.00 2.22 4 ASP A O 2
ATOM 1431 N N . HIS A 1 5 ? -5.255 -7.479 -9.287 1.00 44.10 5 HIS A N 2
ATOM 1432 C CA . HIS A 1 5 ? -3.960 -7.083 -9.819 1.00 74.32 5 HIS A CA 2
ATOM 1433 C C . HIS A 1 5 ? -3.421 -5.864 -9.090 1.00 33.34 5 HIS A C 2
ATOM 1434 O O . HIS A 1 5 ? -2.209 -5.704 -8.945 1.00 71.22 5 HIS A O 2
ATOM 1449 N N . GLU A 1 6 ? -4.324 -5.003 -8.638 1.00 52.41 6 GLU A N 2
ATOM 1450 C CA . GLU A 1 6 ? -3.935 -3.796 -7.921 1.00 24.54 6 GLU A CA 2
ATOM 1451 C C . GLU A 1 6 ? -3.250 -4.164 -6.607 1.00 11.41 6 GLU A C 2
ATOM 1452 O O . GLU A 1 6 ? -2.227 -3.585 -6.245 1.00 64.21 6 GLU A O 2
ATOM 1464 N N . VAL A 1 7 ? -3.811 -5.149 -5.907 1.00 33.50 7 VAL A N 2
ATOM 1465 C CA . VAL A 1 7 ? -3.254 -5.606 -4.636 1.00 70.44 7 VAL A CA 2
ATOM 1466 C C . VAL A 1 7 ? -1.837 -6.147 -4.817 1.00 3.31 7 VAL A C 2
ATOM 1467 O O . VAL A 1 7 ? -0.945 -5.845 -4.024 1.00 21.33 7 VAL A O 2
ATOM 1480 N N . ASN A 1 8 ? -1.634 -6.945 -5.863 1.00 64.13 8 ASN A N 2
ATOM 1481 C CA . ASN A 1 8 ? -0.307 -7.481 -6.161 1.00 41.04 8 ASN A CA 2
ATOM 1482 C C . ASN A 1 8 ? 0.647 -6.338 -6.442 1.00 12.40 8 ASN A C 2
ATOM 1483 O O . ASN A 1 8 ? 1.767 -6.317 -5.954 1.00 31.24 8 ASN A O 2
ATOM 1494 N N . LEU A 1 9 ? 0.176 -5.368 -7.206 1.00 61.12 9 LEU A N 2
ATOM 1495 C CA . LEU A 1 9 ? 0.986 -4.218 -7.549 1.00 1.21 9 LEU A CA 2
ATOM 1496 C C . LEU A 1 9 ? 1.334 -3.435 -6.288 1.00 34.11 9 LEU A C 2
ATOM 1497 O O . LEU A 1 9 ? 2.431 -2.892 -6.162 1.00 10.13 9 LEU A O 2
ATOM 1513 N N . LEU A 1 10 ? 0.394 -3.399 -5.350 1.00 33.34 10 LEU A N 2
ATOM 1514 C CA . LEU A 1 10 ? 0.615 -2.755 -4.064 1.00 32.34 10 LEU A CA 2
ATOM 1515 C C . LEU A 1 10 ? 1.769 -3.429 -3.331 1.00 61.03 10 LEU A C 2
ATOM 1516 O O . LEU A 1 10 ? 2.724 -2.769 -2.922 1.00 42.12 10 LEU A O 2
ATOM 1532 N N . VAL A 1 11 ? 1.697 -4.752 -3.200 1.00 54.54 11 VAL A N 2
ATOM 1533 C CA . VAL A 1 11 ? 2.730 -5.504 -2.495 1.00 42.41 11 VAL A CA 2
ATOM 1534 C C . VAL A 1 11 ? 4.053 -5.465 -3.260 1.00 5.24 11 VAL A C 2
ATOM 1535 O O . VAL A 1 11 ? 5.128 -5.523 -2.655 1.00 23.53 11 VAL A O 2
ATOM 1548 N N . GLU A 1 12 ? 3.972 -5.359 -4.587 1.00 35.32 12 GLU A N 2
ATOM 1549 C CA . GLU A 1 12 ? 5.161 -5.198 -5.419 1.00 64.02 12 GLU A CA 2
ATOM 1550 C C . GLU A 1 12 ? 5.889 -3.903 -5.069 1.00 25.40 12 GLU A C 2
ATOM 1551 O O . GLU A 1 12 ? 7.097 -3.900 -4.809 1.00 32.03 12 GLU A O 2
ATOM 1563 N N . GLU A 1 13 ? 5.143 -2.808 -5.036 1.00 23.34 13 GLU A N 2
ATOM 1564 C CA . GLU A 1 13 ? 5.716 -1.505 -4.730 1.00 13.24 13 GLU A CA 2
ATOM 1565 C C . GLU A 1 13 ? 6.206 -1.451 -3.288 1.00 51.04 13 GLU A C 2
ATOM 1566 O O . GLU A 1 13 ? 7.271 -0.909 -3.014 1.00 60.51 13 GLU A O 2
ATOM 1578 N N . ILE A 1 14 ? 5.433 -2.025 -2.374 1.00 52.10 14 ILE A N 2
ATOM 1579 C CA . ILE A 1 14 ? 5.815 -2.070 -0.965 1.00 15.15 14 ILE A CA 2
ATOM 1580 C C . ILE A 1 14 ? 7.134 -2.822 -0.786 1.00 54.33 14 ILE A C 2
ATOM 1581 O O . ILE A 1 14 ? 7.940 -2.489 0.081 1.00 70.24 14 ILE A O 2
ATOM 1597 N N . HIS A 1 15 ? 7.357 -3.827 -1.623 1.00 3.45 15 HIS A N 2
ATOM 1598 C CA . HIS A 1 15 ? 8.601 -4.585 -1.590 1.00 40.12 15 HIS A CA 2
ATOM 1599 C C . HIS A 1 15 ? 9.800 -3.709 -1.940 1.00 72.41 15 HIS A C 2
ATOM 1600 O O . HIS A 1 15 ? 10.780 -3.654 -1.199 1.00 41.31 15 HIS A O 2
ATOM 1615 N N . ARG A 1 16 ? 9.708 -3.030 -3.071 1.00 54.21 16 ARG A N 2
ATOM 1616 C CA . ARG A 1 16 ? 10.846 -2.303 -3.627 1.00 41.23 16 ARG A CA 2
ATOM 1617 C C . ARG A 1 16 ? 10.968 -0.865 -3.108 1.00 70.55 16 ARG A C 2
ATOM 1618 O O . ARG A 1 16 ? 12.060 -0.302 -3.100 1.00 43.02 16 ARG A O 2
ATOM 1639 N N . LEU A 1 17 ? 9.859 -0.266 -2.687 1.00 0.14 17 LEU A N 2
ATOM 1640 C CA . LEU A 1 17 ? 9.887 1.092 -2.143 1.00 51.24 17 LEU A CA 2
ATOM 1641 C C . LEU A 1 17 ? 9.929 1.072 -0.617 1.00 32.13 17 LEU A C 2
ATOM 1642 O O . LEU A 1 17 ? 10.257 2.079 0.016 1.00 71.33 17 LEU A O 2
ATOM 1658 N N . GLY A 1 18 ? 9.597 -0.068 -0.031 1.00 2.40 18 GLY A N 2
ATOM 1659 C CA . GLY A 1 18 ? 9.497 -0.160 1.409 1.00 24.14 18 GLY A CA 2
ATOM 1660 C C . GLY A 1 18 ? 10.745 -0.729 2.051 1.00 11.13 18 GLY A C 2
ATOM 1661 O O . GLY A 1 18 ? 11.582 -1.337 1.382 1.00 52.54 18 GLY A O 2
ATOM 1665 N N . SER A 1 19 ? 10.859 -0.530 3.352 1.00 61.32 19 SER A N 2
ATOM 1666 C CA . SER A 1 19 ? 11.995 -1.013 4.116 1.00 20.15 19 SER A CA 2
ATOM 1667 C C . SER A 1 19 ? 11.502 -1.864 5.280 1.00 1.20 19 SER A C 2
ATOM 1668 O O . SER A 1 19 ? 10.363 -1.712 5.722 1.00 54.03 19 SER A O 2
ATOM 1676 N N . LYS A 1 20 ? 12.345 -2.763 5.763 1.00 11.12 20 LYS A N 2
ATOM 1677 C CA . LYS A 1 20 ? 11.961 -3.650 6.850 1.00 71.21 20 LYS A CA 2
ATOM 1678 C C . LYS A 1 20 ? 12.196 -2.997 8.205 1.00 44.14 20 LYS A C 2
ATOM 1679 O O . LYS A 1 20 ? 13.244 -2.400 8.451 1.00 72.54 20 LYS A O 2
ATOM 1698 N N . ASN A 1 21 ? 11.202 -3.106 9.070 1.00 22.45 21 ASN A N 2
ATOM 1699 C CA . ASN A 1 21 ? 11.276 -2.545 10.414 1.00 3.01 21 ASN A CA 2
ATOM 1700 C C . ASN A 1 21 ? 11.922 -3.532 11.378 1.00 4.40 21 ASN A C 2
ATOM 1701 O O . ASN A 1 21 ? 12.383 -4.603 10.973 1.00 23.02 21 ASN A O 2
ATOM 1712 N N . ALA A 1 22 ? 11.953 -3.168 12.654 1.00 23.13 22 ALA A N 2
ATOM 1713 C CA . ALA A 1 22 ? 12.568 -3.996 13.681 1.00 41.21 22 ALA A CA 2
ATOM 1714 C C . ALA A 1 22 ? 11.890 -5.362 13.786 1.00 22.13 22 ALA A C 2
ATOM 1715 O O . ALA A 1 22 ? 12.514 -6.344 14.183 1.00 52.21 22 ALA A O 2
ATOM 1722 N N . ASP A 1 23 ? 10.618 -5.422 13.407 1.00 73.22 23 ASP A N 2
ATOM 1723 C CA . ASP A 1 23 ? 9.855 -6.666 13.470 1.00 54.11 23 ASP A CA 2
ATOM 1724 C C . ASP A 1 23 ? 10.194 -7.566 12.283 1.00 44.22 23 ASP A C 2
ATOM 1725 O O . ASP A 1 23 ? 9.942 -8.770 12.309 1.00 42.52 23 ASP A O 2
ATOM 1734 N N . GLY A 1 24 ? 10.802 -6.982 11.260 1.00 43.14 24 GLY A N 2
ATOM 1735 C CA . GLY A 1 24 ? 11.144 -7.732 10.069 1.00 4.40 24 GLY A CA 2
ATOM 1736 C C . GLY A 1 24 ? 10.101 -7.587 8.979 1.00 73.05 24 GLY A C 2
ATOM 1737 O O . GLY A 1 24 ? 10.206 -8.213 7.924 1.00 64.53 24 GLY A O 2
ATOM 1741 N N . LYS A 1 25 ? 9.098 -6.754 9.229 1.00 64.43 25 LYS A N 2
ATOM 1742 C CA . LYS A 1 25 ? 8.046 -6.504 8.253 1.00 63.42 25 LYS A CA 2
ATOM 1743 C C . LYS A 1 25 ? 8.401 -5.306 7.386 1.00 52.05 25 LYS A C 2
ATOM 1744 O O . LYS A 1 25 ? 9.081 -4.384 7.838 1.00 15.40 25 LYS A O 2
ATOM 1763 N N . LEU A 1 26 ? 7.942 -5.324 6.145 1.00 34.34 26 LEU A N 2
ATOM 1764 C CA . LEU A 1 26 ? 8.150 -4.206 5.233 1.00 71.11 26 LEU A CA 2
ATOM 1765 C C . LEU A 1 26 ? 7.195 -3.072 5.555 1.00 21.31 26 LEU A C 2
ATOM 1766 O O . LEU A 1 26 ? 6.066 -3.300 5.985 1.00 42.43 26 LEU A O 2
ATOM 1782 N N . SER A 1 27 ? 7.666 -1.852 5.391 1.00 74.11 27 SER A N 2
ATOM 1783 C CA . SER A 1 27 ? 6.822 -0.686 5.544 1.00 4.51 27 SER A CA 2
ATOM 1784 C C . SER A 1 27 ? 7.219 0.369 4.521 1.00 54.54 27 SER A C 2
ATOM 1785 O O . SER A 1 27 ? 8.404 0.542 4.228 1.00 53.31 27 SER A O 2
ATOM 1793 N N . VAL A 1 28 ? 6.233 1.060 3.975 1.00 75.01 28 VAL A N 2
ATOM 1794 C CA . VAL A 1 28 ? 6.483 2.109 2.997 1.00 52.44 28 VAL A CA 2
ATOM 1795 C C . VAL A 1 28 ? 5.697 3.358 3.371 1.00 4.35 28 VAL A C 2
ATOM 1796 O O . VAL A 1 28 ? 4.535 3.272 3.761 1.00 51.52 28 VAL A O 2
ATOM 1809 N N . LYS A 1 29 ? 6.326 4.516 3.259 1.00 4.44 29 LYS A N 2
ATOM 1810 C CA . LYS A 1 29 ? 5.674 5.757 3.646 1.00 63.14 29 LYS A CA 2
ATOM 1811 C C . LYS A 1 29 ? 4.630 6.162 2.617 1.00 70.01 29 LYS A C 2
ATOM 1812 O O . LYS A 1 29 ? 4.907 6.208 1.414 1.00 13.24 29 LYS A O 2
ATOM 1831 N N . PHE A 1 30 ? 3.427 6.443 3.109 1.00 1.41 30 PHE A N 2
ATOM 1832 C CA . PHE A 1 30 ? 2.284 6.760 2.262 1.00 23.02 30 PHE A CA 2
ATOM 1833 C C . PHE A 1 30 ? 2.578 7.928 1.331 1.00 64.44 30 PHE A C 2
ATOM 1834 O O . PHE A 1 30 ? 2.214 7.890 0.160 1.00 43.44 30 PHE A O 2
ATOM 1851 N N . GLY A 1 31 ? 3.248 8.953 1.849 1.00 73.43 31 GLY A N 2
ATOM 1852 C CA . GLY A 1 31 ? 3.567 10.120 1.042 1.00 53.35 31 GLY A CA 2
ATOM 1853 C C . GLY A 1 31 ? 4.386 9.771 -0.185 1.00 21.52 31 GLY A C 2
ATOM 1854 O O . GLY A 1 31 ? 4.151 10.301 -1.269 1.00 12.53 31 GLY A O 2
ATOM 1858 N N . VAL A 1 32 ? 5.331 8.856 -0.019 1.00 74.53 32 VAL A N 2
ATOM 1859 C CA . VAL A 1 32 ? 6.188 8.436 -1.115 1.00 35.21 32 VAL A CA 2
ATOM 1860 C C . VAL A 1 32 ? 5.397 7.604 -2.120 1.00 62.34 32 VAL A C 2
ATOM 1861 O O . VAL A 1 32 ? 5.423 7.878 -3.320 1.00 20.43 32 VAL A O 2
ATOM 1874 N N . LEU A 1 33 ? 4.679 6.607 -1.619 1.00 73.34 33 LEU A N 2
ATOM 1875 C CA . LEU A 1 33 ? 3.891 5.719 -2.466 1.00 44.53 33 LEU A CA 2
ATOM 1876 C C . LEU A 1 33 ? 2.801 6.501 -3.203 1.00 60.52 33 LEU A C 2
ATOM 1877 O O . LEU A 1 33 ? 2.631 6.352 -4.413 1.00 51.44 33 LEU A O 2
ATOM 1893 N N . PHE A 1 34 ? 2.093 7.356 -2.473 1.00 22.51 34 PHE A N 2
ATOM 1894 C CA . PHE A 1 34 ? 0.998 8.139 -3.041 1.00 22.02 34 PHE A CA 2
ATOM 1895 C C . PHE A 1 34 ? 1.509 9.074 -4.130 1.00 74.53 34 PHE A C 2
ATOM 1896 O O . PHE A 1 34 ? 0.952 9.132 -5.225 1.00 23.13 34 PHE A O 2
ATOM 1913 N N . ARG A 1 35 ? 2.581 9.791 -3.827 1.00 32.22 35 ARG A N 2
ATOM 1914 C CA . ARG A 1 35 ? 3.131 10.768 -4.754 1.00 13.23 35 ARG A CA 2
ATOM 1915 C C . ARG A 1 35 ? 3.715 10.074 -5.981 1.00 63.42 35 ARG A C 2
ATOM 1916 O O . ARG A 1 35 ? 3.620 10.586 -7.098 1.00 13.10 35 ARG A O 2
ATOM 1937 N N . ASP A 1 36 ? 4.294 8.899 -5.771 1.00 41.15 36 ASP A N 2
ATOM 1938 C CA . ASP A 1 36 ? 4.852 8.115 -6.868 1.00 2.20 36 ASP A CA 2
ATOM 1939 C C . ASP A 1 36 ? 3.732 7.587 -7.757 1.00 63.52 36 ASP A C 2
ATOM 1940 O O . ASP A 1 36 ? 3.757 7.761 -8.977 1.00 62.13 36 ASP A O 2
ATOM 1949 N N . ASP A 1 37 ? 2.736 6.969 -7.130 1.00 14.20 37 ASP A N 2
ATOM 1950 C CA . ASP A 1 37 ? 1.589 6.428 -7.850 1.00 45.02 37 ASP A CA 2
ATOM 1951 C C . ASP A 1 37 ? 0.862 7.507 -8.633 1.00 40.50 37 ASP A C 2
ATOM 1952 O O . ASP A 1 37 ? 0.525 7.313 -9.788 1.00 2.44 37 ASP A O 2
ATOM 1961 N N . LYS A 1 38 ? 0.634 8.652 -8.018 1.00 3.52 38 LYS A N 2
ATOM 1962 C CA . LYS A 1 38 ? -0.082 9.726 -8.693 1.00 23.31 38 LYS A CA 2
ATOM 1963 C C . LYS A 1 38 ? 0.724 10.286 -9.864 1.00 13.23 38 LYS A C 2
ATOM 1964 O O . LYS A 1 38 ? 0.169 10.913 -10.759 1.00 14.02 38 LYS A O 2
ATOM 1983 N N . SER A 1 39 ? 2.028 10.043 -9.862 1.00 45.14 39 SER A N 2
ATOM 1984 C CA . SER A 1 39 ? 2.885 10.476 -10.958 1.00 1.54 39 SER A CA 2
ATOM 1985 C C . SER A 1 39 ? 2.944 9.417 -12.065 1.00 12.30 39 SER A C 2
ATOM 1986 O O . SER A 1 39 ? 3.027 9.742 -13.250 1.00 25.42 39 SER A O 2
ATOM 1994 N N . ALA A 1 40 ? 2.899 8.147 -11.678 1.00 64.30 40 ALA A N 2
ATOM 1995 C CA . ALA A 1 40 ? 3.020 7.046 -12.634 1.00 12.14 40 ALA A CA 2
ATOM 1996 C C . ALA A 1 40 ? 1.658 6.525 -13.089 1.00 1.42 40 ALA A C 2
ATOM 1997 O O . ALA A 1 40 ? 1.510 6.061 -14.217 1.00 11.24 40 ALA A O 2
ATOM 2004 N N . ASN A 1 41 ? 0.675 6.624 -12.203 1.00 24.22 41 ASN A N 2
ATOM 2005 C CA . ASN A 1 41 ? -0.662 6.056 -12.408 1.00 24.33 41 ASN A CA 2
ATOM 2006 C C . ASN A 1 41 ? -0.591 4.541 -12.405 1.00 31.31 41 ASN A C 2
ATOM 2007 O O . ASN A 1 41 ? -0.914 3.879 -13.394 1.00 42.51 41 ASN A O 2
ATOM 2018 N N . LEU A 1 42 ? -0.132 4.006 -11.285 1.00 31.44 42 LEU A N 2
ATOM 2019 C CA . LEU A 1 42 ? 0.028 2.574 -11.128 1.00 32.44 42 LEU A CA 2
ATOM 2020 C C . LEU A 1 42 ? -1.302 1.931 -10.762 1.00 4.50 42 LEU A C 2
ATOM 2021 O O . LEU A 1 42 ? -1.723 0.950 -11.377 1.00 21.33 42 LEU A O 2
ATOM 2037 N N . PHE A 1 43 ? -1.963 2.506 -9.767 1.00 75.13 43 PHE A N 2
ATOM 2038 C CA . PHE A 1 43 ? -3.221 1.971 -9.272 1.00 63.03 43 PHE A CA 2
ATOM 2039 C C . PHE A 1 43 ? -4.389 2.765 -9.834 1.00 53.41 43 PHE A C 2
ATOM 2040 O O . PHE A 1 43 ? -4.428 3.992 -9.718 1.00 51.50 43 PHE A O 2
ATOM 2057 N N . GLU A 1 44 ? -5.335 2.073 -10.454 1.00 13.43 44 GLU A N 2
ATOM 2058 C CA . GLU A 1 44 ? -6.531 2.727 -10.963 1.00 55.32 44 GLU A CA 2
ATOM 2059 C C . GLU A 1 44 ? -7.414 3.135 -9.791 1.00 1.33 44 GLU A C 2
ATOM 2060 O O . GLU A 1 44 ? -8.083 4.173 -9.813 1.00 72.23 44 GLU A O 2
ATOM 2072 N N . ALA A 1 45 ? -7.391 2.315 -8.754 1.00 41.01 45 ALA A N 2
ATOM 2073 C CA . ALA A 1 45 ? -8.110 2.607 -7.531 1.00 32.22 45 ALA A CA 2
ATOM 2074 C C . ALA A 1 45 ? -7.194 2.416 -6.331 1.00 74.35 45 ALA A C 2
ATOM 2075 O O . ALA A 1 45 ? -7.177 1.351 -5.716 1.00 23.53 45 ALA A O 2
ATOM 2082 N N . LEU A 1 46 ? -6.419 3.447 -6.019 1.00 3.21 46 LEU A N 2
ATOM 2083 C CA . LEU A 1 46 ? -5.456 3.386 -4.923 1.00 14.32 46 LEU A CA 2
ATOM 2084 C C . LEU A 1 46 ? -6.154 3.086 -3.601 1.00 44.11 46 LEU A C 2
ATOM 2085 O O . LEU A 1 46 ? -5.740 2.197 -2.858 1.00 1.33 46 LEU A O 2
ATOM 2101 N N . VAL A 1 47 ? -7.225 3.821 -3.327 1.00 3.45 47 VAL A N 2
ATOM 2102 C CA . VAL A 1 47 ? -7.999 3.629 -2.107 1.00 72.42 47 VAL A CA 2
ATOM 2103 C C . VAL A 1 47 ? -8.577 2.216 -2.053 1.00 61.20 47 VAL A C 2
ATOM 2104 O O . VAL A 1 47 ? -8.517 1.551 -1.018 1.00 75.53 47 VAL A O 2
ATOM 2117 N N . GLY A 1 48 ? -9.121 1.761 -3.180 1.00 53.52 48 GLY A N 2
ATOM 2118 C CA . GLY A 1 48 ? -9.655 0.412 -3.261 1.00 33.24 48 GLY A CA 2
ATOM 2119 C C . GLY A 1 48 ? -8.593 -0.640 -3.006 1.00 35.42 48 GLY A C 2
ATOM 2120 O O . GLY A 1 48 ? -8.849 -1.646 -2.343 1.00 11.15 48 GLY A O 2
ATOM 2124 N N . THR A 1 49 ? -7.398 -0.396 -3.530 1.00 23.04 49 THR A N 2
ATOM 2125 C CA . THR A 1 49 ? -6.267 -1.290 -3.339 1.00 63.32 49 THR A CA 2
ATOM 2126 C C . THR A 1 49 ? -5.888 -1.367 -1.858 1.00 65.31 49 THR A C 2
ATOM 2127 O O . THR A 1 49 ? -5.678 -2.454 -1.309 1.00 75.22 49 THR A O 2
ATOM 2138 N N . LEU A 1 50 ? -5.823 -0.202 -1.218 1.00 70.12 50 LEU A N 2
ATOM 2139 C CA . LEU A 1 50 ? -5.487 -0.112 0.198 1.00 51.15 50 LEU A CA 2
ATOM 2140 C C . LEU A 1 50 ? -6.501 -0.867 1.050 1.00 32.44 50 LEU A C 2
ATOM 2141 O O . LEU A 1 50 ? -6.130 -1.632 1.940 1.00 21.54 50 LEU A O 2
ATOM 2157 N N . LYS A 1 51 ? -7.780 -0.660 0.764 1.00 42.34 51 LYS A N 2
ATOM 2158 C CA . LYS A 1 51 ? -8.850 -1.312 1.508 1.00 72.12 51 LYS A CA 2
ATOM 2159 C C . LYS A 1 51 ? -8.811 -2.824 1.342 1.00 21.12 51 LYS A C 2
ATOM 2160 O O . LYS A 1 51 ? -8.961 -3.566 2.314 1.00 43.13 51 LYS A O 2
ATOM 2179 N N . ALA A 1 52 ? -8.606 -3.266 0.111 1.00 5.04 52 ALA A N 2
ATOM 2180 C CA . ALA A 1 52 ? -8.539 -4.687 -0.199 1.00 71.34 52 ALA A CA 2
ATOM 2181 C C . ALA A 1 52 ? -7.482 -5.382 0.648 1.00 21.54 52 ALA A C 2
ATOM 2182 O O . ALA A 1 52 ? -7.758 -6.375 1.320 1.00 73.53 52 ALA A O 2
ATOM 2189 N N . ALA A 1 53 ? -6.278 -4.836 0.632 1.00 62.23 53 ALA A N 2
ATOM 2190 C CA . ALA A 1 53 ? -5.162 -5.441 1.336 1.00 44.13 53 ALA A CA 2
ATOM 2191 C C . ALA A 1 53 ? -5.300 -5.277 2.846 1.00 45.34 53 ALA A C 2
ATOM 2192 O O . ALA A 1 53 ? -4.886 -6.152 3.604 1.00 2.44 53 ALA A O 2
ATOM 2199 N N . LYS A 1 54 ? -5.884 -4.170 3.287 1.00 33.23 54 LYS A N 2
ATOM 2200 C CA . LYS A 1 54 ? -6.078 -3.943 4.715 1.00 74.45 54 LYS A CA 2
ATOM 2201 C C . LYS A 1 54 ? -7.074 -4.952 5.285 1.00 43.21 54 LYS A C 2
ATOM 2202 O O . LYS A 1 54 ? -6.898 -5.459 6.394 1.00 62.32 54 LYS A O 2
ATOM 2221 N N . ARG A 1 55 ? -8.109 -5.260 4.514 1.00 4.52 55 ARG A N 2
ATOM 2222 C CA . ARG A 1 55 ? -9.114 -6.224 4.946 1.00 51.11 55 ARG A CA 2
ATOM 2223 C C . ARG A 1 55 ? -8.604 -7.657 4.831 1.00 15.31 55 ARG A C 2
ATOM 2224 O O . ARG A 1 55 ? -9.114 -8.559 5.496 1.00 63.35 55 ARG A O 2
ATOM 2245 N N . ARG A 1 56 ? -7.592 -7.868 4.000 1.00 41.13 56 ARG A N 2
ATOM 2246 C CA . ARG A 1 56 ? -6.979 -9.186 3.872 1.00 63.42 56 ARG A CA 2
ATOM 2247 C C . ARG A 1 56 ? -5.862 -9.365 4.889 1.00 52.15 56 ARG A C 2
ATOM 2248 O O . ARG A 1 56 ? -5.233 -10.424 4.950 1.00 1.31 56 ARG A O 2
ATOM 2269 N N . LYS A 1 57 ? -5.635 -8.330 5.698 1.00 34.22 57 LYS A N 2
ATOM 2270 C CA . LYS A 1 57 ? -4.514 -8.293 6.629 1.00 34.32 57 LYS A CA 2
ATOM 2271 C C . LYS A 1 57 ? -3.188 -8.431 5.885 1.00 22.24 57 LYS A C 2
ATOM 2272 O O . LYS A 1 57 ? -2.208 -8.947 6.419 1.00 20.32 57 LYS A O 2
ATOM 2291 N N . ILE A 1 58 ? -3.170 -7.944 4.651 1.00 41.00 58 ILE A N 2
ATOM 2292 C CA . ILE A 1 58 ? -1.945 -7.872 3.872 1.00 2.04 58 ILE A CA 2
ATOM 2293 C C . ILE A 1 58 ? -1.125 -6.704 4.375 1.00 42.11 58 ILE A C 2
ATOM 2294 O O . ILE A 1 58 ? 0.077 -6.813 4.587 1.00 34.51 58 ILE A O 2
ATOM 2310 N N . VAL A 1 59 ? -1.806 -5.586 4.575 1.00 32.03 59 VAL A N 2
ATOM 2311 C CA . VAL A 1 59 ? -1.183 -4.371 5.075 1.00 23.01 59 VAL A CA 2
ATOM 2312 C C . VAL A 1 59 ? -2.060 -3.747 6.148 1.00 24.22 59 VAL A C 2
ATOM 2313 O O . VAL A 1 59 ? -3.225 -4.121 6.306 1.00 63.24 59 VAL A O 2
ATOM 2326 N N . THR A 1 60 ? -1.503 -2.799 6.878 1.00 60.33 60 THR A N 2
ATOM 2327 C CA . THR A 1 60 ? -2.255 -2.069 7.877 1.00 50.04 60 THR A CA 2
ATOM 2328 C C . THR A 1 60 ? -1.775 -0.625 7.950 1.00 22.14 60 THR A C 2
ATOM 2329 O O . THR A 1 60 ? -0.601 -0.333 7.703 1.00 52.52 60 THR A O 2
ATOM 2340 N N . TYR A 1 61 ? -2.698 0.268 8.269 1.00 23.13 61 TYR A N 2
ATOM 2341 C CA . TYR A 1 61 ? -2.383 1.675 8.448 1.00 31.03 61 TYR A CA 2
ATOM 2342 C C . TYR A 1 61 ? -3.504 2.364 9.221 1.00 44.55 61 TYR A C 2
ATOM 2343 O O . TYR A 1 61 ? -4.689 2.155 8.937 1.00 73.53 61 TYR A O 2
ATOM 2361 N N . PRO A 1 62 ? -3.142 3.165 10.230 1.00 32.34 62 PRO A N 2
ATOM 2362 C CA . PRO A 1 62 ? -4.111 3.876 11.058 1.00 65.55 62 PRO A CA 2
ATOM 2363 C C . PRO A 1 62 ? -4.679 5.104 10.353 1.00 1.41 62 PRO A C 2
ATOM 2364 O O . PRO A 1 62 ? -3.956 5.822 9.657 1.00 2.34 62 PRO A O 2
ATOM 2375 N N . GLY A 1 63 ? -5.972 5.332 10.533 1.00 41.41 63 GLY A N 2
ATOM 2376 C CA . GLY A 1 63 ? -6.614 6.481 9.928 1.00 75.41 63 GLY A CA 2
ATOM 2377 C C . GLY A 1 63 ? -6.771 6.334 8.428 1.00 51.31 63 GLY A C 2
ATOM 2378 O O . GLY A 1 63 ? -6.018 6.930 7.657 1.00 52.43 63 GLY A O 2
ATOM 2382 N N . GLU A 1 64 ? -7.743 5.539 8.006 1.00 43.53 64 GLU A N 2
ATOM 2383 C CA . GLU A 1 64 ? -7.999 5.360 6.584 1.00 52.04 64 GLU A CA 2
ATOM 2384 C C . GLU A 1 64 ? -8.901 6.473 6.068 1.00 61.11 64 GLU A C 2
ATOM 2385 O O . GLU A 1 64 ? -9.018 6.692 4.863 1.00 24.14 64 GLU A O 2
ATOM 2397 N N . LEU A 1 65 ? -9.534 7.178 6.997 1.00 30.05 65 LEU A N 2
ATOM 2398 C CA . LEU A 1 65 ? -10.336 8.339 6.659 1.00 74.11 65 LEU A CA 2
ATOM 2399 C C . LEU A 1 65 ? -9.454 9.583 6.652 1.00 62.23 65 LEU A C 2
ATOM 2400 O O . LEU A 1 65 ? -9.378 10.319 7.637 1.00 3.43 65 LEU A O 2
ATOM 2416 N N . LEU A 1 66 ? -8.752 9.781 5.550 1.00 41.24 66 LEU A N 2
ATOM 2417 C CA . LEU A 1 66 ? -7.858 10.918 5.404 1.00 51.34 66 LEU A CA 2
ATOM 2418 C C . LEU A 1 66 ? -8.429 11.929 4.417 1.00 41.03 66 LEU A C 2
ATOM 2419 O O . LEU A 1 66 ? -9.446 11.671 3.773 1.00 31.33 66 LEU A O 2
ATOM 2435 N N . LEU A 1 67 ? -7.778 13.075 4.304 1.00 52.14 67 LEU A N 2
ATOM 2436 C CA . LEU A 1 67 ? -8.265 14.139 3.438 1.00 41.35 67 LEU A CA 2
ATOM 2437 C C . LEU A 1 67 ? -7.102 14.782 2.683 1.00 22.23 67 LEU A C 2
ATOM 2438 O O . LEU A 1 67 ? -7.237 15.169 1.524 1.00 61.43 67 LEU A O 2
ATOM 2454 N N . GLN A 1 68 ? -5.954 14.876 3.340 1.00 52.41 68 GLN A N 2
ATOM 2455 C CA . GLN A 1 68 ? -4.787 15.512 2.747 1.00 13.12 68 GLN A CA 2
ATOM 2456 C C . GLN A 1 68 ? -3.547 14.646 2.924 1.00 32.21 68 GLN A C 2
ATOM 2457 O O . GLN A 1 68 ? -3.622 13.528 3.440 1.00 15.23 68 GLN A O 2
ATOM 2471 N N . GLY A 1 69 ? -2.400 15.181 2.525 1.00 61.33 69 GLY A N 2
ATOM 2472 C CA . GLY A 1 69 ? -1.153 14.455 2.650 1.00 20.14 69 GLY A CA 2
ATOM 2473 C C . GLY A 1 69 ? -0.562 14.561 4.042 1.00 3.13 69 GLY A C 2
ATOM 2474 O O . GLY A 1 69 ? 0.647 14.717 4.203 1.00 50.10 69 GLY A O 2
ATOM 2478 N N . VAL A 1 70 ? -1.418 14.474 5.050 1.00 21.53 70 VAL A N 2
ATOM 2479 C CA . VAL A 1 70 ? -0.976 14.501 6.440 1.00 71.54 70 VAL A CA 2
ATOM 2480 C C . VAL A 1 70 ? -0.404 13.138 6.814 1.00 14.11 70 VAL A C 2
ATOM 2481 O O . VAL A 1 70 ? 0.323 12.983 7.789 1.00 40.21 70 VAL A O 2
ATOM 2494 N N . HIS A 1 71 ? -0.723 12.150 5.994 1.00 50.42 71 HIS A N 2
ATOM 2495 C CA . HIS A 1 71 ? -0.230 10.796 6.188 1.00 63.34 71 HIS A CA 2
ATOM 2496 C C . HIS A 1 71 ? 1.048 10.571 5.389 1.00 53.12 71 HIS A C 2
ATOM 2497 O O . HIS A 1 71 ? 1.469 9.436 5.191 1.00 42.22 71 HIS A O 2
ATOM 2512 N N . ASP A 1 72 ? 1.655 11.668 4.951 1.00 74.20 72 ASP A N 2
ATOM 2513 C CA . ASP A 1 72 ? 2.854 11.630 4.108 1.00 21.24 72 ASP A CA 2
ATOM 2514 C C . ASP A 1 72 ? 3.970 10.808 4.755 1.00 63.14 72 ASP A C 2
ATOM 2515 O O . ASP A 1 72 ? 4.659 10.037 4.086 1.00 32.11 72 ASP A O 2
ATOM 2524 N N . ASP A 1 73 ? 4.114 10.943 6.068 1.00 24.21 73 ASP A N 2
ATOM 2525 C CA . ASP A 1 73 ? 5.184 10.263 6.796 1.00 12.13 73 ASP A CA 2
ATOM 2526 C C . ASP A 1 73 ? 4.688 8.953 7.410 1.00 44.50 73 ASP A C 2
ATOM 2527 O O . ASP A 1 73 ? 5.454 8.206 8.021 1.00 32.10 73 ASP A O 2
ATOM 2536 N N . VAL A 1 74 ? 3.413 8.658 7.214 1.00 15.24 74 VAL A N 2
ATOM 2537 C CA . VAL A 1 74 ? 2.806 7.471 7.799 1.00 4.51 74 VAL A CA 2
ATOM 2538 C C . VAL A 1 74 ? 3.241 6.222 7.048 1.00 50.31 74 VAL A C 2
ATOM 2539 O O . VAL A 1 74 ? 3.044 6.107 5.836 1.00 40.41 74 VAL A O 2
ATOM 2552 N N . ASP A 1 75 ? 3.846 5.304 7.777 1.00 12.02 75 ASP A N 2
ATOM 2553 C CA . ASP A 1 75 ? 4.332 4.058 7.205 1.00 4.20 75 ASP A CA 2
ATOM 2554 C C . ASP A 1 75 ? 3.204 3.046 7.071 1.00 32.55 75 ASP A C 2
ATOM 2555 O O . ASP A 1 75 ? 2.548 2.698 8.053 1.00 43.11 75 ASP A O 2
ATOM 2564 N N . ILE A 1 76 ? 2.984 2.584 5.854 1.00 32.10 76 ILE A N 2
ATOM 2565 C CA . ILE A 1 76 ? 2.032 1.518 5.595 1.00 45.24 76 ILE A CA 2
ATOM 2566 C C . ILE A 1 76 ? 2.738 0.183 5.798 1.00 12.12 76 ILE A C 2
ATOM 2567 O O . ILE A 1 76 ? 3.656 -0.163 5.052 1.00 50.31 76 ILE A O 2
ATOM 2583 N N . ILE A 1 77 ? 2.330 -0.546 6.821 1.00 30.02 77 ILE A N 2
ATOM 2584 C CA . ILE A 1 77 ? 3.042 -1.744 7.230 1.00 11.35 77 ILE A CA 2
ATOM 2585 C C . ILE A 1 77 ? 2.479 -2.994 6.563 1.00 3.22 77 ILE A C 2
ATOM 2586 O O . ILE A 1 77 ? 1.271 -3.221 6.558 1.00 60.41 77 ILE A O 2
ATOM 2602 N N . LEU A 1 78 ? 3.377 -3.790 5.999 1.00 23.12 78 LEU A N 2
ATOM 2603 C CA . LEU A 1 78 ? 3.016 -5.043 5.366 1.00 32.12 78 LEU A CA 2
ATOM 2604 C C . LEU A 1 78 ? 2.956 -6.155 6.410 1.00 23.15 78 LEU A C 2
ATOM 2605 O O . LEU A 1 78 ? 3.976 -6.523 6.995 1.00 12.02 78 LEU A O 2
ATOM 2621 N N . LEU A 1 79 ? 1.764 -6.673 6.648 1.00 35.11 79 LEU A N 2
ATOM 2622 C CA . LEU A 1 79 ? 1.568 -7.727 7.631 1.00 34.42 79 LEU A CA 2
ATOM 2623 C C . LEU A 1 79 ? 1.815 -9.091 7.003 1.00 43.30 79 LEU A C 2
ATOM 2624 O O . LEU A 1 79 ? 2.447 -9.958 7.605 1.00 40.25 79 LEU A O 2
ATOM 2640 N N . GLN A 1 80 ? 1.319 -9.269 5.787 1.00 30.11 80 GLN A N 2
ATOM 2641 C CA . GLN A 1 80 ? 1.486 -10.524 5.073 1.00 64.22 80 GLN A CA 2
ATOM 2642 C C . GLN A 1 80 ? 2.287 -10.288 3.801 1.00 73.42 80 GLN A C 2
ATOM 2643 O O . GLN A 1 80 ? 1.985 -9.376 3.034 1.00 31.44 80 GLN A O 2
ATOM 2657 N N . ASP A 1 81 ? 3.288 -11.120 3.567 1.00 50.32 81 ASP A N 2
ATOM 2658 C CA . ASP A 1 81 ? 4.142 -10.961 2.399 1.00 22.44 81 ASP A CA 2
ATOM 2659 C C . ASP A 1 81 ? 3.681 -11.879 1.277 1.00 52.23 81 ASP A C 2
ATOM 2660 O O . ASP A 1 81 ? 3.805 -13.102 1.363 1.00 35.41 81 ASP A O 2
ATOM 2669 N N . LEU A 1 82 ? 3.123 -11.279 0.237 1.00 2.13 82 LEU A N 2
ATOM 2670 C CA . LEU A 1 82 ? 2.646 -12.027 -0.914 1.00 23.42 82 LEU A CA 2
ATOM 2671 C C . LEU A 1 82 ? 3.831 -12.447 -1.776 1.00 2.53 82 LEU A C 2
ATOM 2672 O O . LEU A 1 82 ? 4.002 -13.624 -2.092 1.00 22.12 82 LEU A O 2
ATOM 2688 N N . GLU A 1 83 ? 4.665 -11.477 -2.112 1.00 22.21 83 GLU A N 2
ATOM 2689 C CA . GLU A 1 83 ? 5.768 -11.693 -3.041 1.00 60.15 83 GLU A CA 2
ATOM 2690 C C . GLU A 1 83 ? 6.981 -12.276 -2.303 1.00 3.20 83 GLU A C 2
ATOM 2691 O O . GLU A 1 83 ? 8.132 -11.958 -2.622 1.00 1.22 83 GLU A O 2
ATOM 2703 N N . HIS A 1 84 ? 6.720 -13.143 -1.330 1.00 74.22 84 HIS A N 2
ATOM 2704 C CA . HIS A 1 84 ? 7.772 -13.676 -0.474 1.00 4.10 84 HIS A CA 2
ATOM 2705 C C . HIS A 1 84 ? 8.706 -14.602 -1.247 1.00 73.31 84 HIS A C 2
ATOM 2706 O O . HIS A 1 84 ? 8.406 -15.775 -1.478 1.00 50.22 84 HIS A O 2
ATOM 2721 N N . HIS A 1 85 ? 9.828 -14.045 -1.663 1.00 65.12 85 HIS A N 2
ATOM 2722 C CA . HIS A 1 85 ? 10.884 -14.804 -2.298 1.00 72.21 85 HIS A CA 2
ATOM 2723 C C . HIS A 1 85 ? 12.217 -14.141 -1.998 1.00 31.41 85 HIS A C 2
ATOM 2724 O O . HIS A 1 85 ? 12.827 -14.483 -0.970 1.00 23.40 85 HIS A O 2
ATOM 2739 N N . MET A 1 1 ? -8.069 -2.663 -12.567 1.00 54.24 1 MET A N 3
ATOM 2740 C CA . MET A 1 1 ? -8.809 -3.691 -13.341 1.00 35.23 1 MET A CA 3
ATOM 2741 C C . MET A 1 1 ? -9.249 -4.829 -12.433 1.00 41.22 1 MET A C 3
ATOM 2742 O O . MET A 1 1 ? -10.395 -4.860 -11.981 1.00 63.44 1 MET A O 3
ATOM 2758 N N . ASN A 1 2 ? -8.340 -5.761 -12.167 1.00 33.11 2 ASN A N 3
ATOM 2759 C CA . ASN A 1 2 ? -8.627 -6.863 -11.259 1.00 54.12 2 ASN A CA 3
ATOM 2760 C C . ASN A 1 2 ? -8.058 -6.532 -9.890 1.00 23.12 2 ASN A C 3
ATOM 2761 O O . ASN A 1 2 ? -6.843 -6.591 -9.692 1.00 34.22 2 ASN A O 3
ATOM 2772 N N . VAL A 1 3 ? -8.936 -6.211 -8.949 1.00 74.21 3 VAL A N 3
ATOM 2773 C CA . VAL A 1 3 ? -8.523 -5.701 -7.647 1.00 3.51 3 VAL A CA 3
ATOM 2774 C C . VAL A 1 3 ? -7.636 -6.702 -6.910 1.00 61.34 3 VAL A C 3
ATOM 2775 O O . VAL A 1 3 ? -6.722 -6.313 -6.186 1.00 52.45 3 VAL A O 3
ATOM 2788 N N . ASP A 1 4 ? -7.887 -7.986 -7.128 1.00 1.02 4 ASP A N 3
ATOM 2789 C CA . ASP A 1 4 ? -7.095 -9.041 -6.500 1.00 51.51 4 ASP A CA 3
ATOM 2790 C C . ASP A 1 4 ? -5.632 -8.922 -6.906 1.00 62.01 4 ASP A C 3
ATOM 2791 O O . ASP A 1 4 ? -4.732 -9.013 -6.073 1.00 62.00 4 ASP A O 3
ATOM 2800 N N . HIS A 1 5 ? -5.402 -8.686 -8.192 1.00 72.41 5 HIS A N 3
ATOM 2801 C CA . HIS A 1 5 ? -4.046 -8.559 -8.710 1.00 62.12 5 HIS A CA 3
ATOM 2802 C C . HIS A 1 5 ? -3.477 -7.179 -8.425 1.00 13.42 5 HIS A C 3
ATOM 2803 O O . HIS A 1 5 ? -2.265 -7.012 -8.310 1.00 53.05 5 HIS A O 3
ATOM 2818 N N . GLU A 1 6 ? -4.355 -6.193 -8.305 1.00 23.50 6 GLU A N 3
ATOM 2819 C CA . GLU A 1 6 ? -3.937 -4.845 -7.954 1.00 14.31 6 GLU A CA 3
ATOM 2820 C C . GLU A 1 6 ? -3.371 -4.830 -6.536 1.00 64.00 6 GLU A C 3
ATOM 2821 O O . GLU A 1 6 ? -2.485 -4.040 -6.219 1.00 33.22 6 GLU A O 3
ATOM 2833 N N . VAL A 1 7 ? -3.874 -5.731 -5.694 1.00 1.33 7 VAL A N 3
ATOM 2834 C CA . VAL A 1 7 ? -3.318 -5.929 -4.361 1.00 52.31 7 VAL A CA 3
ATOM 2835 C C . VAL A 1 7 ? -1.891 -6.474 -4.459 1.00 22.41 7 VAL A C 3
ATOM 2836 O O . VAL A 1 7 ? -0.996 -6.031 -3.740 1.00 60.01 7 VAL A O 3
ATOM 2849 N N . ASN A 1 8 ? -1.682 -7.418 -5.373 1.00 3.34 8 ASN A N 3
ATOM 2850 C CA . ASN A 1 8 ? -0.349 -7.975 -5.611 1.00 15.31 8 ASN A CA 3
ATOM 2851 C C . ASN A 1 8 ? 0.570 -6.913 -6.197 1.00 2.43 8 ASN A C 3
ATOM 2852 O O . ASN A 1 8 ? 1.779 -6.916 -5.967 1.00 33.21 8 ASN A O 3
ATOM 2863 N N . LEU A 1 9 ? -0.004 -6.009 -6.966 1.00 2.42 9 LEU A N 3
ATOM 2864 C CA . LEU A 1 9 ? 0.750 -4.900 -7.502 1.00 61.31 9 LEU A CA 3
ATOM 2865 C C . LEU A 1 9 ? 1.136 -3.951 -6.370 1.00 70.32 9 LEU A C 3
ATOM 2866 O O . LEU A 1 9 ? 2.275 -3.500 -6.283 1.00 13.41 9 LEU A O 3
ATOM 2882 N N . LEU A 1 10 ? 0.172 -3.693 -5.491 1.00 40.13 10 LEU A N 3
ATOM 2883 C CA . LEU A 1 10 ? 0.374 -2.831 -4.330 1.00 63.43 10 LEU A CA 3
ATOM 2884 C C . LEU A 1 10 ? 1.524 -3.334 -3.464 1.00 11.40 10 LEU A C 3
ATOM 2885 O O . LEU A 1 10 ? 2.393 -2.561 -3.063 1.00 3.15 10 LEU A O 3
ATOM 2901 N N . VAL A 1 11 ? 1.527 -4.632 -3.182 1.00 64.53 11 VAL A N 3
ATOM 2902 C CA . VAL A 1 11 ? 2.561 -5.214 -2.339 1.00 41.32 11 VAL A CA 3
ATOM 2903 C C . VAL A 1 11 ? 3.927 -5.149 -3.020 1.00 64.15 11 VAL A C 3
ATOM 2904 O O . VAL A 1 11 ? 4.942 -4.943 -2.357 1.00 43.13 11 VAL A O 3
ATOM 2917 N N . GLU A 1 12 ? 3.945 -5.283 -4.347 1.00 62.13 12 GLU A N 3
ATOM 2918 C CA . GLU A 1 12 ? 5.191 -5.237 -5.111 1.00 73.20 12 GLU A CA 3
ATOM 2919 C C . GLU A 1 12 ? 5.831 -3.859 -4.972 1.00 74.00 12 GLU A C 3
ATOM 2920 O O . GLU A 1 12 ? 7.042 -3.737 -4.782 1.00 71.41 12 GLU A O 3
ATOM 2932 N N . GLU A 1 13 ? 4.999 -2.824 -5.037 1.00 65.22 13 GLU A N 3
ATOM 2933 C CA . GLU A 1 13 ? 5.465 -1.457 -4.855 1.00 75.32 13 GLU A CA 3
ATOM 2934 C C . GLU A 1 13 ? 6.068 -1.287 -3.460 1.00 65.40 13 GLU A C 3
ATOM 2935 O O . GLU A 1 13 ? 7.096 -0.632 -3.293 1.00 21.13 13 GLU A O 3
ATOM 2947 N N . ILE A 1 14 ? 5.437 -1.900 -2.463 1.00 14.42 14 ILE A N 3
ATOM 2948 C CA . ILE A 1 14 ? 5.929 -1.834 -1.089 1.00 43.22 14 ILE A CA 3
ATOM 2949 C C . ILE A 1 14 ? 7.245 -2.604 -0.944 1.00 62.03 14 ILE A C 3
ATOM 2950 O O . ILE A 1 14 ? 8.118 -2.212 -0.176 1.00 22.22 14 ILE A O 3
ATOM 2966 N N . HIS A 1 15 ? 7.382 -3.697 -1.692 1.00 30.03 15 HIS A N 3
ATOM 2967 C CA . HIS A 1 15 ? 8.632 -4.464 -1.713 1.00 43.34 15 HIS A CA 3
ATOM 2968 C C . HIS A 1 15 ? 9.786 -3.591 -2.198 1.00 53.21 15 HIS A C 3
ATOM 2969 O O . HIS A 1 15 ? 10.917 -3.711 -1.727 1.00 72.43 15 HIS A O 3
ATOM 2984 N N . ARG A 1 16 ? 9.480 -2.715 -3.143 1.00 34.30 16 ARG A N 3
ATOM 2985 C CA . ARG A 1 16 ? 10.481 -1.879 -3.786 1.00 34.15 16 ARG A CA 3
ATOM 2986 C C . ARG A 1 16 ? 10.734 -0.589 -3.003 1.00 14.42 16 ARG A C 3
ATOM 2987 O O . ARG A 1 16 ? 11.878 -0.210 -2.766 1.00 12.33 16 ARG A O 3
ATOM 3008 N N . LEU A 1 17 ? 9.658 0.081 -2.612 1.00 43.45 17 LEU A N 3
ATOM 3009 C CA . LEU A 1 17 ? 9.758 1.404 -1.999 1.00 1.35 17 LEU A CA 3
ATOM 3010 C C . LEU A 1 17 ? 9.898 1.316 -0.484 1.00 34.00 17 LEU A C 3
ATOM 3011 O O . LEU A 1 17 ? 10.404 2.240 0.157 1.00 71.43 17 LEU A O 3
ATOM 3027 N N . GLY A 1 18 ? 9.456 0.210 0.083 1.00 40.53 18 GLY A N 3
ATOM 3028 C CA . GLY A 1 18 ? 9.436 0.076 1.519 1.00 70.23 18 GLY A CA 3
ATOM 3029 C C . GLY A 1 18 ? 10.701 -0.545 2.065 1.00 64.34 18 GLY A C 3
ATOM 3030 O O . GLY A 1 18 ? 11.493 -1.134 1.325 1.00 62.02 18 GLY A O 3
ATOM 3034 N N . SER A 1 19 ? 10.889 -0.406 3.363 1.00 22.34 19 SER A N 3
ATOM 3035 C CA . SER A 1 19 ? 12.040 -0.973 4.042 1.00 23.13 19 SER A CA 3
ATOM 3036 C C . SER A 1 19 ? 11.578 -1.922 5.141 1.00 34.14 19 SER A C 3
ATOM 3037 O O . SER A 1 19 ? 10.495 -1.749 5.706 1.00 11.43 19 SER A O 3
ATOM 3045 N N . LYS A 1 20 ? 12.384 -2.932 5.428 1.00 34.23 20 LYS A N 3
ATOM 3046 C CA . LYS A 1 20 ? 12.032 -3.924 6.429 1.00 42.24 20 LYS A CA 3
ATOM 3047 C C . LYS A 1 20 ? 12.262 -3.388 7.834 1.00 20.11 20 LYS A C 3
ATOM 3048 O O . LYS A 1 20 ? 13.357 -2.941 8.175 1.00 62.35 20 LYS A O 3
ATOM 3067 N N . ASN A 1 21 ? 11.204 -3.417 8.628 1.00 1.14 21 ASN A N 3
ATOM 3068 C CA . ASN A 1 21 ? 11.261 -2.987 10.022 1.00 15.42 21 ASN A CA 3
ATOM 3069 C C . ASN A 1 21 ? 12.001 -4.002 10.877 1.00 62.12 21 ASN A C 3
ATOM 3070 O O . ASN A 1 21 ? 12.576 -4.962 10.362 1.00 25.24 21 ASN A O 3
ATOM 3081 N N . ALA A 1 22 ? 11.971 -3.787 12.186 1.00 44.14 22 ALA A N 3
ATOM 3082 C CA . ALA A 1 22 ? 12.635 -4.670 13.136 1.00 75.51 22 ALA A CA 3
ATOM 3083 C C . ALA A 1 22 ? 12.112 -6.103 13.044 1.00 25.04 22 ALA A C 3
ATOM 3084 O O . ALA A 1 22 ? 12.836 -7.056 13.328 1.00 54.52 22 ALA A O 3
ATOM 3091 N N . ASP A 1 23 ? 10.853 -6.248 12.651 1.00 12.04 23 ASP A N 3
ATOM 3092 C CA . ASP A 1 23 ? 10.245 -7.568 12.502 1.00 72.24 23 ASP A CA 3
ATOM 3093 C C . ASP A 1 23 ? 10.514 -8.139 11.113 1.00 10.23 23 ASP A C 3
ATOM 3094 O O . ASP A 1 23 ? 10.336 -9.333 10.865 1.00 34.04 23 ASP A O 3
ATOM 3103 N N . GLY A 1 24 ? 10.977 -7.286 10.213 1.00 62.41 24 GLY A N 3
ATOM 3104 C CA . GLY A 1 24 ? 11.171 -7.697 8.840 1.00 44.23 24 GLY A CA 3
ATOM 3105 C C . GLY A 1 24 ? 9.987 -7.341 7.963 1.00 15.41 24 GLY A C 3
ATOM 3106 O O . GLY A 1 24 ? 9.940 -7.713 6.792 1.00 43.11 24 GLY A O 3
ATOM 3110 N N . LYS A 1 25 ? 9.034 -6.606 8.527 1.00 52.22 25 LYS A N 3
ATOM 3111 C CA . LYS A 1 25 ? 7.867 -6.167 7.773 1.00 1.32 25 LYS A CA 3
ATOM 3112 C C . LYS A 1 25 ? 8.195 -4.899 6.998 1.00 73.22 25 LYS A C 3
ATOM 3113 O O . LYS A 1 25 ? 8.736 -3.945 7.556 1.00 71.40 25 LYS A O 3
ATOM 3132 N N . LEU A 1 26 ? 7.877 -4.904 5.713 1.00 14.12 26 LEU A N 3
ATOM 3133 C CA . LEU A 1 26 ? 8.136 -3.763 4.843 1.00 60.54 26 LEU A CA 3
ATOM 3134 C C . LEU A 1 26 ? 7.134 -2.663 5.090 1.00 41.15 26 LEU A C 3
ATOM 3135 O O . LEU A 1 26 ? 5.932 -2.893 5.071 1.00 42.01 26 LEU A O 3
ATOM 3151 N N . SER A 1 27 ? 7.631 -1.472 5.339 1.00 63.44 27 SER A N 3
ATOM 3152 C CA . SER A 1 27 ? 6.767 -0.334 5.497 1.00 42.23 27 SER A CA 3
ATOM 3153 C C . SER A 1 27 ? 7.236 0.805 4.625 1.00 71.43 27 SER A C 3
ATOM 3154 O O . SER A 1 27 ? 8.439 0.985 4.407 1.00 14.44 27 SER A O 3
ATOM 3162 N N . VAL A 1 28 ? 6.289 1.554 4.113 1.00 32.41 28 VAL A N 3
ATOM 3163 C CA . VAL A 1 28 ? 6.606 2.722 3.337 1.00 73.42 28 VAL A CA 3
ATOM 3164 C C . VAL A 1 28 ? 5.581 3.810 3.613 1.00 71.23 28 VAL A C 3
ATOM 3165 O O . VAL A 1 28 ? 4.389 3.526 3.741 1.00 70.10 28 VAL A O 3
ATOM 3178 N N . LYS A 1 29 ? 6.047 5.038 3.744 1.00 60.14 29 LYS A N 3
ATOM 3179 C CA . LYS A 1 29 ? 5.157 6.153 4.003 1.00 14.01 29 LYS A CA 3
ATOM 3180 C C . LYS A 1 29 ? 4.269 6.417 2.801 1.00 33.41 29 LYS A C 3
ATOM 3181 O O . LYS A 1 29 ? 4.736 6.451 1.658 1.00 24.14 29 LYS A O 3
ATOM 3200 N N . PHE A 1 30 ? 2.985 6.601 3.075 1.00 51.41 30 PHE A N 3
ATOM 3201 C CA . PHE A 1 30 ? 1.988 6.825 2.043 1.00 0.54 30 PHE A CA 3
ATOM 3202 C C . PHE A 1 30 ? 2.318 8.078 1.242 1.00 22.21 30 PHE A C 3
ATOM 3203 O O . PHE A 1 30 ? 1.942 8.192 0.081 1.00 52.21 30 PHE A O 3
ATOM 3220 N N . GLY A 1 31 ? 3.031 9.010 1.867 1.00 4.40 31 GLY A N 3
ATOM 3221 C CA . GLY A 1 31 ? 3.455 10.206 1.168 1.00 21.23 31 GLY A CA 3
ATOM 3222 C C . GLY A 1 31 ? 4.381 9.890 0.011 1.00 65.24 31 GLY A C 3
ATOM 3223 O O . GLY A 1 31 ? 4.315 10.524 -1.040 1.00 75.33 31 GLY A O 3
ATOM 3227 N N . VAL A 1 32 ? 5.232 8.890 0.203 1.00 4.44 32 VAL A N 3
ATOM 3228 C CA . VAL A 1 32 ? 6.169 8.471 -0.828 1.00 22.31 32 VAL A CA 3
ATOM 3229 C C . VAL A 1 32 ? 5.450 7.659 -1.901 1.00 21.55 32 VAL A C 3
ATOM 3230 O O . VAL A 1 32 ? 5.606 7.912 -3.096 1.00 31.22 32 VAL A O 3
ATOM 3243 N N . LEU A 1 33 ? 4.649 6.694 -1.456 1.00 52.51 33 LEU A N 3
ATOM 3244 C CA . LEU A 1 33 ? 3.896 5.830 -2.361 1.00 52.43 33 LEU A CA 3
ATOM 3245 C C . LEU A 1 33 ? 2.968 6.667 -3.244 1.00 54.34 33 LEU A C 3
ATOM 3246 O O . LEU A 1 33 ? 2.921 6.481 -4.459 1.00 11.15 33 LEU A O 3
ATOM 3262 N N . PHE A 1 34 ? 2.258 7.606 -2.624 1.00 20.32 34 PHE A N 3
ATOM 3263 C CA . PHE A 1 34 ? 1.346 8.489 -3.348 1.00 41.14 34 PHE A CA 3
ATOM 3264 C C . PHE A 1 34 ? 2.110 9.316 -4.374 1.00 61.05 34 PHE A C 3
ATOM 3265 O O . PHE A 1 34 ? 1.678 9.465 -5.515 1.00 65.54 34 PHE A O 3
ATOM 3282 N N . ARG A 1 35 ? 3.255 9.839 -3.957 1.00 61.15 35 ARG A N 3
ATOM 3283 C CA . ARG A 1 35 ? 4.102 10.647 -4.823 1.00 4.33 35 ARG A CA 3
ATOM 3284 C C . ARG A 1 35 ? 4.550 9.853 -6.048 1.00 3.52 35 ARG A C 3
ATOM 3285 O O . ARG A 1 35 ? 4.489 10.345 -7.177 1.00 71.42 35 ARG A O 3
ATOM 3306 N N . ASP A 1 36 ? 5.005 8.628 -5.813 1.00 23.15 36 ASP A N 3
ATOM 3307 C CA . ASP A 1 36 ? 5.491 7.775 -6.889 1.00 31.13 36 ASP A CA 3
ATOM 3308 C C . ASP A 1 36 ? 4.357 7.354 -7.813 1.00 21.14 36 ASP A C 3
ATOM 3309 O O . ASP A 1 36 ? 4.533 7.298 -9.032 1.00 11.00 36 ASP A O 3
ATOM 3318 N N . ASP A 1 37 ? 3.190 7.070 -7.241 1.00 23.42 37 ASP A N 3
ATOM 3319 C CA . ASP A 1 37 ? 2.030 6.702 -8.051 1.00 22.10 37 ASP A CA 3
ATOM 3320 C C . ASP A 1 37 ? 1.546 7.891 -8.866 1.00 55.14 37 ASP A C 3
ATOM 3321 O O . ASP A 1 37 ? 1.051 7.726 -9.964 1.00 41.24 37 ASP A O 3
ATOM 3330 N N . LYS A 1 38 ? 1.715 9.099 -8.345 1.00 54.14 38 LYS A N 3
ATOM 3331 C CA . LYS A 1 38 ? 1.317 10.302 -9.080 1.00 65.34 38 LYS A CA 3
ATOM 3332 C C . LYS A 1 38 ? 2.001 10.371 -10.446 1.00 73.11 38 LYS A C 3
ATOM 3333 O O . LYS A 1 38 ? 1.495 11.006 -11.369 1.00 52.21 38 LYS A O 3
ATOM 3352 N N . SER A 1 39 ? 3.147 9.714 -10.564 1.00 10.34 39 SER A N 3
ATOM 3353 C CA . SER A 1 39 ? 3.909 9.725 -11.803 1.00 2.22 39 SER A CA 3
ATOM 3354 C C . SER A 1 39 ? 3.482 8.601 -12.758 1.00 31.21 39 SER A C 3
ATOM 3355 O O . SER A 1 39 ? 3.694 8.697 -13.967 1.00 33.01 39 SER A O 3
ATOM 3363 N N . ALA A 1 40 ? 2.883 7.539 -12.225 1.00 55.03 40 ALA A N 3
ATOM 3364 C CA . ALA A 1 40 ? 2.559 6.370 -13.042 1.00 74.23 40 ALA A CA 3
ATOM 3365 C C . ALA A 1 40 ? 1.067 6.058 -13.056 1.00 34.22 40 ALA A C 3
ATOM 3366 O O . ALA A 1 40 ? 0.528 5.624 -14.076 1.00 73.15 40 ALA A O 3
ATOM 3373 N N . ASN A 1 41 ? 0.416 6.307 -11.929 1.00 4.43 41 ASN A N 3
ATOM 3374 C CA . ASN A 1 41 ? -0.956 5.878 -11.686 1.00 50.55 41 ASN A CA 3
ATOM 3375 C C . ASN A 1 41 ? -1.129 4.418 -12.054 1.00 51.25 41 ASN A C 3
ATOM 3376 O O . ASN A 1 41 ? -1.754 4.075 -13.062 1.00 24.33 41 ASN A O 3
ATOM 3387 N N . LEU A 1 42 ? -0.529 3.562 -11.247 1.00 74.03 42 LEU A N 3
ATOM 3388 C CA . LEU A 1 42 ? -0.639 2.129 -11.433 1.00 32.42 42 LEU A CA 3
ATOM 3389 C C . LEU A 1 42 ? -1.957 1.658 -10.848 1.00 55.35 42 LEU A C 3
ATOM 3390 O O . LEU A 1 42 ? -2.553 0.684 -11.304 1.00 32.22 42 LEU A O 3
ATOM 3406 N N . PHE A 1 43 ? -2.396 2.378 -9.831 1.00 45.51 43 PHE A N 3
ATOM 3407 C CA . PHE A 1 43 ? -3.667 2.114 -9.193 1.00 24.23 43 PHE A CA 3
ATOM 3408 C C . PHE A 1 43 ? -4.649 3.213 -9.562 1.00 52.01 43 PHE A C 3
ATOM 3409 O O . PHE A 1 43 ? -4.356 4.395 -9.381 1.00 20.41 43 PHE A O 3
ATOM 3426 N N . GLU A 1 44 ? -5.796 2.841 -10.109 1.00 65.02 44 GLU A N 3
ATOM 3427 C CA . GLU A 1 44 ? -6.804 3.831 -10.462 1.00 14.03 44 GLU A CA 3
ATOM 3428 C C . GLU A 1 44 ? -7.416 4.411 -9.193 1.00 65.42 44 GLU A C 3
ATOM 3429 O O . GLU A 1 44 ? -7.700 5.605 -9.110 1.00 24.14 44 GLU A O 3
ATOM 3441 N N . ALA A 1 45 ? -7.601 3.552 -8.203 1.00 73.14 45 ALA A N 3
ATOM 3442 C CA . ALA A 1 45 ? -8.072 3.974 -6.899 1.00 62.55 45 ALA A CA 3
ATOM 3443 C C . ALA A 1 45 ? -7.142 3.434 -5.822 1.00 10.25 45 ALA A C 3
ATOM 3444 O O . ALA A 1 45 ? -7.366 2.352 -5.281 1.00 45.20 45 ALA A O 3
ATOM 3451 N N . LEU A 1 46 ? -6.083 4.185 -5.541 1.00 54.25 46 LEU A N 3
ATOM 3452 C CA . LEU A 1 46 ? -5.053 3.762 -4.596 1.00 21.02 46 LEU A CA 3
ATOM 3453 C C . LEU A 1 46 ? -5.638 3.500 -3.210 1.00 54.42 46 LEU A C 3
ATOM 3454 O O . LEU A 1 46 ? -5.278 2.526 -2.546 1.00 1.11 46 LEU A O 3
ATOM 3470 N N . VAL A 1 47 ? -6.560 4.356 -2.790 1.00 55.21 47 VAL A N 3
ATOM 3471 C CA . VAL A 1 47 ? -7.210 4.196 -1.497 1.00 43.13 47 VAL A CA 3
ATOM 3472 C C . VAL A 1 47 ? -8.059 2.926 -1.494 1.00 52.44 47 VAL A C 3
ATOM 3473 O O . VAL A 1 47 ? -8.205 2.261 -0.466 1.00 54.22 47 VAL A O 3
ATOM 3486 N N . GLY A 1 48 ? -8.592 2.584 -2.662 1.00 43.24 48 GLY A N 3
ATOM 3487 C CA . GLY A 1 48 ? -9.386 1.380 -2.803 1.00 54.24 48 GLY A CA 3
ATOM 3488 C C . GLY A 1 48 ? -8.533 0.129 -2.740 1.00 73.33 48 GLY A C 3
ATOM 3489 O O . GLY A 1 48 ? -8.911 -0.856 -2.104 1.00 51.53 48 GLY A O 3
ATOM 3493 N N . THR A 1 49 ? -7.380 0.170 -3.395 1.00 4.31 49 THR A N 3
ATOM 3494 C CA . THR A 1 49 ? -6.429 -0.932 -3.348 1.00 44.04 49 THR A CA 3
ATOM 3495 C C . THR A 1 49 ? -5.990 -1.199 -1.906 1.00 2.33 49 THR A C 3
ATOM 3496 O O . THR A 1 49 ? -5.836 -2.351 -1.493 1.00 53.15 49 THR A O 3
ATOM 3507 N N . LEU A 1 50 ? -5.810 -0.122 -1.143 1.00 14.13 50 LEU A N 3
ATOM 3508 C CA . LEU A 1 50 ? -5.454 -0.228 0.269 1.00 32.24 50 LEU A CA 3
ATOM 3509 C C . LEU A 1 50 ? -6.540 -0.958 1.048 1.00 40.54 50 LEU A C 3
ATOM 3510 O O . LEU A 1 50 ? -6.246 -1.795 1.897 1.00 50.13 50 LEU A O 3
ATOM 3526 N N . LYS A 1 51 ? -7.795 -0.636 0.744 1.00 53.21 51 LYS A N 3
ATOM 3527 C CA . LYS A 1 51 ? -8.939 -1.255 1.410 1.00 72.33 51 LYS A CA 3
ATOM 3528 C C . LYS A 1 51 ? -8.885 -2.768 1.272 1.00 22.41 51 LYS A C 3
ATOM 3529 O O . LYS A 1 51 ? -9.015 -3.493 2.256 1.00 74.22 51 LYS A O 3
ATOM 3548 N N . ALA A 1 52 ? -8.670 -3.229 0.048 1.00 4.13 52 ALA A N 3
ATOM 3549 C CA . ALA A 1 52 ? -8.625 -4.655 -0.244 1.00 11.42 52 ALA A CA 3
ATOM 3550 C C . ALA A 1 52 ? -7.537 -5.353 0.560 1.00 74.43 52 ALA A C 3
ATOM 3551 O O . ALA A 1 52 ? -7.787 -6.352 1.233 1.00 43.34 52 ALA A O 3
ATOM 3558 N N . ALA A 1 53 ? -6.335 -4.805 0.500 1.00 54.44 53 ALA A N 3
ATOM 3559 C CA . ALA A 1 53 ? -5.188 -5.422 1.147 1.00 54.15 53 ALA A CA 3
ATOM 3560 C C . ALA A 1 53 ? -5.267 -5.303 2.664 1.00 32.23 53 ALA A C 3
ATOM 3561 O O . ALA A 1 53 ? -4.903 -6.233 3.376 1.00 72.01 53 ALA A O 3
ATOM 3568 N N . LYS A 1 54 ? -5.743 -4.170 3.160 1.00 41.42 54 LYS A N 3
ATOM 3569 C CA . LYS A 1 54 ? -5.869 -3.972 4.599 1.00 20.20 54 LYS A CA 3
ATOM 3570 C C . LYS A 1 54 ? -6.858 -4.972 5.184 1.00 61.33 54 LYS A C 3
ATOM 3571 O O . LYS A 1 54 ? -6.611 -5.577 6.226 1.00 71.44 54 LYS A O 3
ATOM 3590 N N . ARG A 1 55 ? -7.968 -5.167 4.486 1.00 45.33 55 ARG A N 3
ATOM 3591 C CA . ARG A 1 55 ? -9.017 -6.057 4.964 1.00 35.22 55 ARG A CA 3
ATOM 3592 C C . ARG A 1 55 ? -8.650 -7.520 4.731 1.00 22.21 55 ARG A C 3
ATOM 3593 O O . ARG A 1 55 ? -9.263 -8.421 5.304 1.00 12.33 55 ARG A O 3
ATOM 3614 N N . ARG A 1 56 ? -7.644 -7.751 3.893 1.00 43.32 56 ARG A N 3
ATOM 3615 C CA . ARG A 1 56 ? -7.108 -9.094 3.693 1.00 4.43 56 ARG A CA 3
ATOM 3616 C C . ARG A 1 56 ? -5.948 -9.364 4.642 1.00 25.23 56 ARG A C 3
ATOM 3617 O O . ARG A 1 56 ? -5.322 -10.421 4.574 1.00 22.33 56 ARG A O 3
ATOM 3638 N N . LYS A 1 57 ? -5.673 -8.404 5.527 1.00 13.32 57 LYS A N 3
ATOM 3639 C CA . LYS A 1 57 ? -4.536 -8.477 6.442 1.00 33.33 57 LYS A CA 3
ATOM 3640 C C . LYS A 1 57 ? -3.217 -8.540 5.674 1.00 73.34 57 LYS A C 3
ATOM 3641 O O . LYS A 1 57 ? -2.209 -9.034 6.180 1.00 54.32 57 LYS A O 3
ATOM 3660 N N . ILE A 1 58 ? -3.233 -8.020 4.458 1.00 52.21 58 ILE A N 3
ATOM 3661 C CA . ILE A 1 58 ? -2.036 -7.956 3.638 1.00 41.33 58 ILE A CA 3
ATOM 3662 C C . ILE A 1 58 ? -1.178 -6.795 4.107 1.00 62.03 58 ILE A C 3
ATOM 3663 O O . ILE A 1 58 ? 0.034 -6.918 4.245 1.00 62.20 58 ILE A O 3
ATOM 3679 N N . VAL A 1 59 ? -1.834 -5.668 4.352 1.00 5.54 59 VAL A N 3
ATOM 3680 C CA . VAL A 1 59 ? -1.164 -4.471 4.840 1.00 14.12 59 VAL A CA 3
ATOM 3681 C C . VAL A 1 59 ? -1.983 -3.841 5.956 1.00 22.45 59 VAL A C 3
ATOM 3682 O O . VAL A 1 59 ? -3.160 -4.155 6.123 1.00 45.41 59 VAL A O 3
ATOM 3695 N N . THR A 1 60 ? -1.363 -2.960 6.715 1.00 12.40 60 THR A N 3
ATOM 3696 C CA . THR A 1 60 ? -2.071 -2.215 7.736 1.00 24.43 60 THR A CA 3
ATOM 3697 C C . THR A 1 60 ? -1.541 -0.787 7.804 1.00 52.14 60 THR A C 3
ATOM 3698 O O . THR A 1 60 ? -0.363 -0.535 7.531 1.00 2.05 60 THR A O 3
ATOM 3709 N N . TYR A 1 61 ? -2.417 0.141 8.142 1.00 73.13 61 TYR A N 3
ATOM 3710 C CA . TYR A 1 61 ? -2.048 1.537 8.272 1.00 1.34 61 TYR A CA 3
ATOM 3711 C C . TYR A 1 61 ? -3.071 2.256 9.143 1.00 30.53 61 TYR A C 3
ATOM 3712 O O . TYR A 1 61 ? -4.252 1.897 9.134 1.00 51.04 61 TYR A O 3
ATOM 3730 N N . PRO A 1 62 ? -2.626 3.245 9.933 1.00 73.40 62 PRO A N 3
ATOM 3731 C CA . PRO A 1 62 ? -3.509 4.023 10.809 1.00 31.45 62 PRO A CA 3
ATOM 3732 C C . PRO A 1 62 ? -4.608 4.744 10.036 1.00 41.42 62 PRO A C 3
ATOM 3733 O O . PRO A 1 62 ? -4.366 5.300 8.962 1.00 33.32 62 PRO A O 3
ATOM 3744 N N . GLY A 1 63 ? -5.806 4.751 10.599 1.00 40.53 63 GLY A N 3
ATOM 3745 C CA . GLY A 1 63 ? -6.930 5.380 9.943 1.00 11.44 63 GLY A CA 3
ATOM 3746 C C . GLY A 1 63 ? -7.476 4.535 8.809 1.00 74.11 63 GLY A C 3
ATOM 3747 O O . GLY A 1 63 ? -7.181 3.341 8.714 1.00 71.23 63 GLY A O 3
ATOM 3751 N N . GLU A 1 64 ? -8.281 5.146 7.957 1.00 73.32 64 GLU A N 3
ATOM 3752 C CA . GLU A 1 64 ? -8.862 4.447 6.823 1.00 21.12 64 GLU A CA 3
ATOM 3753 C C . GLU A 1 64 ? -9.040 5.402 5.644 1.00 35.11 64 GLU A C 3
ATOM 3754 O O . GLU A 1 64 ? -8.895 5.013 4.485 1.00 44.33 64 GLU A O 3
ATOM 3766 N N . LEU A 1 65 ? -9.350 6.657 5.939 1.00 64.21 65 LEU A N 3
ATOM 3767 C CA . LEU A 1 65 ? -9.535 7.651 4.892 1.00 52.42 65 LEU A CA 3
ATOM 3768 C C . LEU A 1 65 ? -8.392 8.661 4.901 1.00 61.02 65 LEU A C 3
ATOM 3769 O O . LEU A 1 65 ? -8.441 9.673 5.604 1.00 42.13 65 LEU A O 3
ATOM 3785 N N . LEU A 1 66 ? -7.353 8.370 4.131 1.00 65.02 66 LEU A N 3
ATOM 3786 C CA . LEU A 1 66 ? -6.195 9.248 4.049 1.00 74.22 66 LEU A CA 3
ATOM 3787 C C . LEU A 1 66 ? -6.204 10.027 2.741 1.00 1.54 66 LEU A C 3
ATOM 3788 O O . LEU A 1 66 ? -5.596 9.616 1.754 1.00 24.22 66 LEU A O 3
ATOM 3804 N N . LEU A 1 67 ? -6.903 11.149 2.737 1.00 70.22 67 LEU A N 3
ATOM 3805 C CA . LEU A 1 67 ? -7.027 11.969 1.539 1.00 75.14 67 LEU A CA 3
ATOM 3806 C C . LEU A 1 67 ? -6.165 13.217 1.645 1.00 0.34 67 LEU A C 3
ATOM 3807 O O . LEU A 1 67 ? -5.465 13.579 0.701 1.00 22.02 67 LEU A O 3
ATOM 3823 N N . GLN A 1 68 ? -6.211 13.862 2.800 1.00 61.12 68 GLN A N 3
ATOM 3824 C CA . GLN A 1 68 ? -5.483 15.109 3.002 1.00 53.44 68 GLN A CA 3
ATOM 3825 C C . GLN A 1 68 ? -3.986 14.854 3.158 1.00 70.54 68 GLN A C 3
ATOM 3826 O O . GLN A 1 68 ? -3.558 13.713 3.357 1.00 53.31 68 GLN A O 3
ATOM 3840 N N . GLY A 1 69 ? -3.202 15.927 3.102 1.00 34.52 69 GLY A N 3
ATOM 3841 C CA . GLY A 1 69 ? -1.752 15.814 3.059 1.00 21.22 69 GLY A CA 3
ATOM 3842 C C . GLY A 1 69 ? -1.118 15.462 4.395 1.00 30.21 69 GLY A C 3
ATOM 3843 O O . GLY A 1 69 ? 0.092 15.589 4.562 1.00 61.34 69 GLY A O 3
ATOM 3847 N N . VAL A 1 70 ? -1.929 15.013 5.339 1.00 14.13 70 VAL A N 3
ATOM 3848 C CA . VAL A 1 70 ? -1.430 14.575 6.635 1.00 34.10 70 VAL A CA 3
ATOM 3849 C C . VAL A 1 70 ? -1.038 13.094 6.568 1.00 74.31 70 VAL A C 3
ATOM 3850 O O . VAL A 1 70 ? -0.495 12.522 7.511 1.00 42.33 70 VAL A O 3
ATOM 3863 N N . HIS A 1 71 ? -1.300 12.485 5.418 1.00 50.43 71 HIS A N 3
ATOM 3864 C CA . HIS A 1 71 ? -1.086 11.053 5.235 1.00 21.04 71 HIS A CA 3
ATOM 3865 C C . HIS A 1 71 ? 0.373 10.737 4.881 1.00 35.12 71 HIS A C 3
ATOM 3866 O O . HIS A 1 71 ? 0.724 9.582 4.643 1.00 44.12 71 HIS A O 3
ATOM 3881 N N . ASP A 1 72 ? 1.212 11.758 4.841 1.00 24.45 72 ASP A N 3
ATOM 3882 C CA . ASP A 1 72 ? 2.561 11.618 4.298 1.00 12.25 72 ASP A CA 3
ATOM 3883 C C . ASP A 1 72 ? 3.466 10.797 5.208 1.00 30.24 72 ASP A C 3
ATOM 3884 O O . ASP A 1 72 ? 4.353 10.092 4.728 1.00 43.43 72 ASP A O 3
ATOM 3893 N N . ASP A 1 73 ? 3.235 10.869 6.508 1.00 1.41 73 ASP A N 3
ATOM 3894 C CA . ASP A 1 73 ? 4.091 10.174 7.465 1.00 64.04 73 ASP A CA 3
ATOM 3895 C C . ASP A 1 73 ? 3.514 8.807 7.818 1.00 14.45 73 ASP A C 3
ATOM 3896 O O . ASP A 1 73 ? 4.081 8.066 8.620 1.00 65.23 73 ASP A O 3
ATOM 3905 N N . VAL A 1 74 ? 2.396 8.465 7.197 1.00 43.15 74 VAL A N 3
ATOM 3906 C CA . VAL A 1 74 ? 1.718 7.212 7.493 1.00 53.14 74 VAL A CA 3
ATOM 3907 C C . VAL A 1 74 ? 2.464 6.039 6.869 1.00 51.33 74 VAL A C 3
ATOM 3908 O O . VAL A 1 74 ? 2.550 5.937 5.649 1.00 5.23 74 VAL A O 3
ATOM 3921 N N . ASP A 1 75 ? 3.003 5.163 7.703 1.00 55.31 75 ASP A N 3
ATOM 3922 C CA . ASP A 1 75 ? 3.675 3.963 7.214 1.00 42.02 75 ASP A CA 3
ATOM 3923 C C . ASP A 1 75 ? 2.660 2.892 6.870 1.00 23.44 75 ASP A C 3
ATOM 3924 O O . ASP A 1 75 ? 1.913 2.433 7.737 1.00 74.34 75 ASP A O 3
ATOM 3933 N N . ILE A 1 76 ? 2.619 2.507 5.609 1.00 44.04 76 ILE A N 3
ATOM 3934 C CA . ILE A 1 76 ? 1.808 1.379 5.199 1.00 35.02 76 ILE A CA 3
ATOM 3935 C C . ILE A 1 76 ? 2.632 0.116 5.394 1.00 70.22 76 ILE A C 3
ATOM 3936 O O . ILE A 1 76 ? 3.600 -0.121 4.667 1.00 14.54 76 ILE A O 3
ATOM 3952 N N . ILE A 1 77 ? 2.274 -0.671 6.393 1.00 11.52 77 ILE A N 3
ATOM 3953 C CA . ILE A 1 77 ? 3.067 -1.831 6.757 1.00 52.31 77 ILE A CA 3
ATOM 3954 C C . ILE A 1 77 ? 2.526 -3.099 6.113 1.00 34.13 77 ILE A C 3
ATOM 3955 O O . ILE A 1 77 ? 1.353 -3.441 6.263 1.00 45.42 77 ILE A O 3
ATOM 3971 N N . LEU A 1 78 ? 3.398 -3.780 5.392 1.00 43.21 78 LEU A N 3
ATOM 3972 C CA . LEU A 1 78 ? 3.070 -5.033 4.746 1.00 22.01 78 LEU A CA 3
ATOM 3973 C C . LEU A 1 78 ? 3.129 -6.164 5.765 1.00 44.00 78 LEU A C 3
ATOM 3974 O O . LEU A 1 78 ? 4.201 -6.510 6.266 1.00 34.14 78 LEU A O 3
ATOM 3990 N N . LEU A 1 79 ? 1.969 -6.717 6.084 1.00 74.32 79 LEU A N 3
ATOM 3991 C CA . LEU A 1 79 ? 1.866 -7.773 7.077 1.00 30.24 79 LEU A CA 3
ATOM 3992 C C . LEU A 1 79 ? 2.100 -9.131 6.436 1.00 70.21 79 LEU A C 3
ATOM 3993 O O . LEU A 1 79 ? 2.728 -10.010 7.026 1.00 44.40 79 LEU A O 3
ATOM 4009 N N . GLN A 1 80 ? 1.587 -9.302 5.229 1.00 4.20 80 GLN A N 3
ATOM 4010 C CA . GLN A 1 80 ? 1.724 -10.560 4.520 1.00 11.53 80 GLN A CA 3
ATOM 4011 C C . GLN A 1 80 ? 2.804 -10.435 3.456 1.00 21.12 80 GLN A C 3
ATOM 4012 O O . GLN A 1 80 ? 2.797 -9.492 2.670 1.00 0.31 80 GLN A O 3
ATOM 4026 N N . ASP A 1 81 ? 3.715 -11.390 3.420 1.00 52.20 81 ASP A N 3
ATOM 4027 C CA . ASP A 1 81 ? 4.757 -11.403 2.409 1.00 64.32 81 ASP A CA 3
ATOM 4028 C C . ASP A 1 81 ? 4.572 -12.623 1.527 1.00 73.34 81 ASP A C 3
ATOM 4029 O O . ASP A 1 81 ? 4.876 -13.743 1.932 1.00 64.52 81 ASP A O 3
ATOM 4038 N N . LEU A 1 82 ? 4.045 -12.398 0.337 1.00 10.34 82 LEU A N 3
ATOM 4039 C CA . LEU A 1 82 ? 3.688 -13.480 -0.563 1.00 44.54 82 LEU A CA 3
ATOM 4040 C C . LEU A 1 82 ? 4.909 -14.018 -1.289 1.00 63.43 82 LEU A C 3
ATOM 4041 O O . LEU A 1 82 ? 5.230 -15.208 -1.205 1.00 74.33 82 LEU A O 3
ATOM 4057 N N . GLU A 1 83 ? 5.589 -13.132 -1.989 1.00 2.52 83 GLU A N 3
ATOM 4058 C CA . GLU A 1 83 ? 6.706 -13.518 -2.831 1.00 13.11 83 GLU A CA 3
ATOM 4059 C C . GLU A 1 83 ? 7.964 -13.730 -2.001 1.00 1.40 83 GLU A C 3
ATOM 4060 O O . GLU A 1 83 ? 8.849 -14.499 -2.387 1.00 21.13 83 GLU A O 3
ATOM 4072 N N . HIS A 1 84 ? 8.027 -13.052 -0.854 1.00 21.03 84 HIS A N 3
ATOM 4073 C CA . HIS A 1 84 ? 9.213 -13.056 0.000 1.00 24.41 84 HIS A CA 3
ATOM 4074 C C . HIS A 1 84 ? 10.413 -12.527 -0.765 1.00 44.13 84 HIS A C 3
ATOM 4075 O O . HIS A 1 84 ? 11.275 -13.285 -1.209 1.00 43.21 84 HIS A O 3
ATOM 4090 N N . HIS A 1 85 ? 10.444 -11.213 -0.920 1.00 62.22 85 HIS A N 3
ATOM 4091 C CA . HIS A 1 85 ? 11.445 -10.560 -1.745 1.00 62.33 85 HIS A CA 3
ATOM 4092 C C . HIS A 1 85 ? 11.818 -9.215 -1.129 1.00 54.11 85 HIS A C 3
ATOM 4093 O O . HIS A 1 85 ? 12.697 -9.183 -0.252 1.00 0.41 85 HIS A O 3
ATOM 4108 N N . MET A 1 1 ? -4.993 -6.237 -13.815 1.00 72.12 1 MET A N 4
ATOM 4109 C CA . MET A 1 1 ? -6.360 -5.813 -14.206 1.00 23.22 1 MET A CA 4
ATOM 4110 C C . MET A 1 1 ? -7.407 -6.422 -13.279 1.00 13.32 1 MET A C 4
ATOM 4111 O O . MET A 1 1 ? -8.545 -5.955 -13.218 1.00 34.45 1 MET A O 4
ATOM 4127 N N . ASN A 1 2 ? -7.028 -7.477 -12.568 1.00 5.54 2 ASN A N 4
ATOM 4128 C CA . ASN A 1 2 ? -7.890 -8.059 -11.546 1.00 22.13 2 ASN A CA 4
ATOM 4129 C C . ASN A 1 2 ? -7.490 -7.480 -10.202 1.00 1.34 2 ASN A C 4
ATOM 4130 O O . ASN A 1 2 ? -6.317 -7.539 -9.849 1.00 32.44 2 ASN A O 4
ATOM 4141 N N . VAL A 1 3 ? -8.448 -6.929 -9.455 1.00 53.33 3 VAL A N 4
ATOM 4142 C CA . VAL A 1 3 ? -8.136 -6.201 -8.219 1.00 50.45 3 VAL A CA 4
ATOM 4143 C C . VAL A 1 3 ? -7.294 -7.050 -7.261 1.00 65.54 3 VAL A C 4
ATOM 4144 O O . VAL A 1 3 ? -6.419 -6.530 -6.573 1.00 64.43 3 VAL A O 4
ATOM 4157 N N . ASP A 1 4 ? -7.538 -8.358 -7.250 1.00 11.02 4 ASP A N 4
ATOM 4158 C CA . ASP A 1 4 ? -6.761 -9.282 -6.428 1.00 12.24 4 ASP A CA 4
ATOM 4159 C C . ASP A 1 4 ? -5.284 -9.224 -6.803 1.00 64.41 4 ASP A C 4
ATOM 4160 O O . ASP A 1 4 ? -4.406 -9.234 -5.939 1.00 61.22 4 ASP A O 4
ATOM 4169 N N . HIS A 1 5 ? -5.019 -9.147 -8.098 1.00 24.21 5 HIS A N 4
ATOM 4170 C CA . HIS A 1 5 ? -3.656 -9.105 -8.601 1.00 14.21 5 HIS A CA 4
ATOM 4171 C C . HIS A 1 5 ? -3.089 -7.696 -8.463 1.00 63.53 5 HIS A C 4
ATOM 4172 O O . HIS A 1 5 ? -1.878 -7.517 -8.353 1.00 22.13 5 HIS A O 4
ATOM 4187 N N . GLU A 1 6 ? -3.968 -6.697 -8.468 1.00 53.44 6 GLU A N 4
ATOM 4188 C CA . GLU A 1 6 ? -3.549 -5.312 -8.268 1.00 53.52 6 GLU A CA 4
ATOM 4189 C C . GLU A 1 6 ? -3.028 -5.130 -6.844 1.00 71.14 6 GLU A C 4
ATOM 4190 O O . GLU A 1 6 ? -2.160 -4.297 -6.588 1.00 43.44 6 GLU A O 4
ATOM 4202 N N . VAL A 1 7 ? -3.562 -5.921 -5.919 1.00 53.02 7 VAL A N 4
ATOM 4203 C CA . VAL A 1 7 ? -3.062 -5.940 -4.551 1.00 63.05 7 VAL A CA 4
ATOM 4204 C C . VAL A 1 7 ? -1.624 -6.464 -4.532 1.00 40.53 7 VAL A C 4
ATOM 4205 O O . VAL A 1 7 ? -0.780 -5.983 -3.778 1.00 43.23 7 VAL A O 4
ATOM 4218 N N . ASN A 1 8 ? -1.350 -7.450 -5.386 1.00 34.00 8 ASN A N 4
ATOM 4219 C CA . ASN A 1 8 ? 0.011 -7.960 -5.565 1.00 61.20 8 ASN A CA 4
ATOM 4220 C C . ASN A 1 8 ? 0.880 -6.853 -6.143 1.00 12.44 8 ASN A C 4
ATOM 4221 O O . ASN A 1 8 ? 2.040 -6.701 -5.777 1.00 34.31 8 ASN A O 4
ATOM 4232 N N . LEU A 1 9 ? 0.296 -6.072 -7.037 1.00 4.34 9 LEU A N 4
ATOM 4233 C CA . LEU A 1 9 ? 0.986 -4.941 -7.627 1.00 74.41 9 LEU A CA 4
ATOM 4234 C C . LEU A 1 9 ? 1.314 -3.918 -6.540 1.00 61.11 9 LEU A C 4
ATOM 4235 O O . LEU A 1 9 ? 2.391 -3.325 -6.526 1.00 73.43 9 LEU A O 4
ATOM 4251 N N . LEU A 1 10 ? 0.372 -3.742 -5.621 1.00 74.11 10 LEU A N 4
ATOM 4252 C CA . LEU A 1 10 ? 0.547 -2.865 -4.473 1.00 63.44 10 LEU A CA 4
ATOM 4253 C C . LEU A 1 10 ? 1.716 -3.322 -3.605 1.00 43.10 10 LEU A C 4
ATOM 4254 O O . LEU A 1 10 ? 2.601 -2.533 -3.275 1.00 51.12 10 LEU A O 4
ATOM 4270 N N . VAL A 1 11 ? 1.724 -4.603 -3.250 1.00 25.01 11 VAL A N 4
ATOM 4271 C CA . VAL A 1 11 ? 2.756 -5.139 -2.370 1.00 70.14 11 VAL A CA 4
ATOM 4272 C C . VAL A 1 11 ? 4.130 -5.105 -3.040 1.00 32.41 11 VAL A C 4
ATOM 4273 O O . VAL A 1 11 ? 5.149 -4.979 -2.359 1.00 44.51 11 VAL A O 4
ATOM 4286 N N . GLU A 1 12 ? 4.160 -5.211 -4.371 1.00 3.31 12 GLU A N 4
ATOM 4287 C CA . GLU A 1 12 ? 5.408 -5.079 -5.118 1.00 1.21 12 GLU A CA 4
ATOM 4288 C C . GLU A 1 12 ? 5.998 -3.689 -4.916 1.00 43.43 12 GLU A C 4
ATOM 4289 O O . GLU A 1 12 ? 7.199 -3.540 -4.695 1.00 32.11 12 GLU A O 4
ATOM 4301 N N . GLU A 1 13 ? 5.139 -2.678 -4.970 1.00 4.33 13 GLU A N 4
ATOM 4302 C CA . GLU A 1 13 ? 5.562 -1.297 -4.769 1.00 4.22 13 GLU A CA 4
ATOM 4303 C C . GLU A 1 13 ? 5.997 -1.063 -3.327 1.00 5.02 13 GLU A C 4
ATOM 4304 O O . GLU A 1 13 ? 6.925 -0.301 -3.066 1.00 34.31 13 GLU A O 4
ATOM 4316 N N . ILE A 1 14 ? 5.329 -1.732 -2.396 1.00 1.45 14 ILE A N 4
ATOM 4317 C CA . ILE A 1 14 ? 5.719 -1.686 -0.992 1.00 72.25 14 ILE A CA 4
ATOM 4318 C C . ILE A 1 14 ? 7.116 -2.283 -0.820 1.00 43.04 14 ILE A C 4
ATOM 4319 O O . ILE A 1 14 ? 7.922 -1.804 -0.025 1.00 34.33 14 ILE A O 4
ATOM 4335 N N . HIS A 1 15 ? 7.397 -3.324 -1.590 1.00 32.54 15 HIS A N 4
ATOM 4336 C CA . HIS A 1 15 ? 8.719 -3.939 -1.604 1.00 70.31 15 HIS A CA 4
ATOM 4337 C C . HIS A 1 15 ? 9.750 -3.031 -2.273 1.00 34.31 15 HIS A C 4
ATOM 4338 O O . HIS A 1 15 ? 10.930 -3.070 -1.934 1.00 23.33 15 HIS A O 4
ATOM 4353 N N . ARG A 1 16 ? 9.296 -2.228 -3.231 1.00 71.24 16 ARG A N 4
ATOM 4354 C CA . ARG A 1 16 ? 10.189 -1.406 -4.041 1.00 3.05 16 ARG A CA 4
ATOM 4355 C C . ARG A 1 16 ? 10.527 -0.080 -3.359 1.00 4.11 16 ARG A C 4
ATOM 4356 O O . ARG A 1 16 ? 11.681 0.348 -3.353 1.00 13.13 16 ARG A O 4
ATOM 4377 N N . LEU A 1 17 ? 9.521 0.574 -2.799 1.00 71.12 17 LEU A N 4
ATOM 4378 C CA . LEU A 1 17 ? 9.708 1.898 -2.215 1.00 73.01 17 LEU A CA 4
ATOM 4379 C C . LEU A 1 17 ? 9.722 1.845 -0.691 1.00 54.12 17 LEU A C 4
ATOM 4380 O O . LEU A 1 17 ? 9.915 2.867 -0.032 1.00 0.14 17 LEU A O 4
ATOM 4396 N N . GLY A 1 18 ? 9.515 0.659 -0.138 1.00 22.34 18 GLY A N 4
ATOM 4397 C CA . GLY A 1 18 ? 9.459 0.519 1.302 1.00 23.12 18 GLY A CA 4
ATOM 4398 C C . GLY A 1 18 ? 10.707 -0.110 1.881 1.00 43.32 18 GLY A C 4
ATOM 4399 O O . GLY A 1 18 ? 11.671 -0.383 1.165 1.00 44.00 18 GLY A O 4
ATOM 4403 N N . SER A 1 19 ? 10.691 -0.325 3.184 1.00 22.10 19 SER A N 4
ATOM 4404 C CA . SER A 1 19 ? 11.805 -0.929 3.888 1.00 11.22 19 SER A CA 4
ATOM 4405 C C . SER A 1 19 ? 11.279 -1.818 5.013 1.00 23.10 19 SER A C 4
ATOM 4406 O O . SER A 1 19 ? 10.153 -1.629 5.477 1.00 21.24 19 SER A O 4
ATOM 4414 N N . LYS A 1 20 ? 12.074 -2.789 5.439 1.00 72.12 20 LYS A N 4
ATOM 4415 C CA . LYS A 1 20 ? 11.647 -3.712 6.482 1.00 40.53 20 LYS A CA 4
ATOM 4416 C C . LYS A 1 20 ? 11.880 -3.131 7.866 1.00 61.12 20 LYS A C 4
ATOM 4417 O O . LYS A 1 20 ? 12.923 -2.537 8.144 1.00 21.25 20 LYS A O 4
ATOM 4436 N N . ASN A 1 21 ? 10.887 -3.293 8.718 1.00 64.14 21 ASN A N 4
ATOM 4437 C CA . ASN A 1 21 ? 10.972 -2.841 10.099 1.00 41.14 21 ASN A CA 4
ATOM 4438 C C . ASN A 1 21 ? 11.587 -3.931 10.975 1.00 44.54 21 ASN A C 4
ATOM 4439 O O . ASN A 1 21 ? 11.984 -4.986 10.476 1.00 11.24 21 ASN A O 4
ATOM 4450 N N . ALA A 1 22 ? 11.649 -3.681 12.277 1.00 21.44 22 ALA A N 4
ATOM 4451 C CA . ALA A 1 22 ? 12.279 -4.609 13.213 1.00 1.22 22 ALA A CA 4
ATOM 4452 C C . ALA A 1 22 ? 11.507 -5.921 13.327 1.00 24.14 22 ALA A C 4
ATOM 4453 O O . ALA A 1 22 ? 12.021 -6.911 13.850 1.00 63.31 22 ALA A O 4
ATOM 4460 N N . ASP A 1 23 ? 10.280 -5.930 12.832 1.00 12.32 23 ASP A N 4
ATOM 4461 C CA . ASP A 1 23 ? 9.439 -7.116 12.906 1.00 25.31 23 ASP A CA 4
ATOM 4462 C C . ASP A 1 23 ? 9.687 -8.018 11.701 1.00 43.42 23 ASP A C 4
ATOM 4463 O O . ASP A 1 23 ? 9.294 -9.181 11.691 1.00 54.30 23 ASP A O 4
ATOM 4472 N N . GLY A 1 24 ? 10.364 -7.474 10.697 1.00 55.00 24 GLY A N 4
ATOM 4473 C CA . GLY A 1 24 ? 10.647 -8.228 9.491 1.00 12.31 24 GLY A CA 4
ATOM 4474 C C . GLY A 1 24 ? 9.626 -7.965 8.407 1.00 43.45 24 GLY A C 4
ATOM 4475 O O . GLY A 1 24 ? 9.671 -8.569 7.333 1.00 23.10 24 GLY A O 4
ATOM 4479 N N . LYS A 1 25 ? 8.710 -7.056 8.693 1.00 1.22 25 LYS A N 4
ATOM 4480 C CA . LYS A 1 25 ? 7.658 -6.704 7.759 1.00 72.04 25 LYS A CA 4
ATOM 4481 C C . LYS A 1 25 ? 8.034 -5.455 6.978 1.00 31.54 25 LYS A C 4
ATOM 4482 O O . LYS A 1 25 ? 8.742 -4.586 7.484 1.00 43.21 25 LYS A O 4
ATOM 4501 N N . LEU A 1 26 ? 7.571 -5.374 5.741 1.00 51.13 26 LEU A N 4
ATOM 4502 C CA . LEU A 1 26 ? 7.781 -4.192 4.927 1.00 12.13 26 LEU A CA 4
ATOM 4503 C C . LEU A 1 26 ? 6.928 -3.047 5.431 1.00 51.20 26 LEU A C 4
ATOM 4504 O O . LEU A 1 26 ? 5.841 -3.251 5.963 1.00 5.20 26 LEU A O 4
ATOM 4520 N N . SER A 1 27 ? 7.444 -1.848 5.304 1.00 64.25 27 SER A N 4
ATOM 4521 C CA . SER A 1 27 ? 6.667 -0.660 5.554 1.00 25.22 27 SER A CA 4
ATOM 4522 C C . SER A 1 27 ? 7.075 0.411 4.561 1.00 41.02 27 SER A C 4
ATOM 4523 O O . SER A 1 27 ? 8.251 0.530 4.217 1.00 34.11 27 SER A O 4
ATOM 4531 N N . VAL A 1 28 ? 6.114 1.176 4.094 1.00 11.43 28 VAL A N 4
ATOM 4532 C CA . VAL A 1 28 ? 6.382 2.194 3.099 1.00 44.13 28 VAL A CA 4
ATOM 4533 C C . VAL A 1 28 ? 5.586 3.450 3.408 1.00 41.44 28 VAL A C 4
ATOM 4534 O O . VAL A 1 28 ? 4.450 3.375 3.876 1.00 13.24 28 VAL A O 4
ATOM 4547 N N . LYS A 1 29 ? 6.193 4.601 3.175 1.00 41.30 29 LYS A N 4
ATOM 4548 C CA . LYS A 1 29 ? 5.530 5.865 3.426 1.00 1.14 29 LYS A CA 4
ATOM 4549 C C . LYS A 1 29 ? 4.457 6.117 2.387 1.00 41.43 29 LYS A C 4
ATOM 4550 O O . LYS A 1 29 ? 4.696 5.992 1.183 1.00 10.41 29 LYS A O 4
ATOM 4569 N N . PHE A 1 30 ? 3.283 6.471 2.867 1.00 2.11 30 PHE A N 4
ATOM 4570 C CA . PHE A 1 30 ? 2.144 6.736 2.001 1.00 42.22 30 PHE A CA 4
ATOM 4571 C C . PHE A 1 30 ? 2.461 7.874 1.045 1.00 62.25 30 PHE A C 4
ATOM 4572 O O . PHE A 1 30 ? 2.105 7.831 -0.130 1.00 52.22 30 PHE A O 4
ATOM 4589 N N . GLY A 1 31 ? 3.144 8.885 1.565 1.00 60.21 31 GLY A N 4
ATOM 4590 C CA . GLY A 1 31 ? 3.522 10.032 0.759 1.00 20.52 31 GLY A CA 4
ATOM 4591 C C . GLY A 1 31 ? 4.378 9.649 -0.432 1.00 62.44 31 GLY A C 4
ATOM 4592 O O . GLY A 1 31 ? 4.236 10.220 -1.513 1.00 23.44 31 GLY A O 4
ATOM 4596 N N . VAL A 1 32 ? 5.244 8.661 -0.240 1.00 21.43 32 VAL A N 4
ATOM 4597 C CA . VAL A 1 32 ? 6.137 8.214 -1.300 1.00 60.33 32 VAL A CA 4
ATOM 4598 C C . VAL A 1 32 ? 5.342 7.478 -2.368 1.00 44.13 32 VAL A C 4
ATOM 4599 O O . VAL A 1 32 ? 5.475 7.756 -3.563 1.00 42.23 32 VAL A O 4
ATOM 4612 N N . LEU A 1 33 ? 4.498 6.554 -1.921 1.00 53.04 33 LEU A N 4
ATOM 4613 C CA . LEU A 1 33 ? 3.664 5.780 -2.830 1.00 1.40 33 LEU A CA 4
ATOM 4614 C C . LEU A 1 33 ? 2.704 6.675 -3.594 1.00 55.33 33 LEU A C 4
ATOM 4615 O O . LEU A 1 33 ? 2.608 6.586 -4.810 1.00 61.02 33 LEU A O 4
ATOM 4631 N N . PHE A 1 34 ? 2.030 7.561 -2.876 1.00 34.23 34 PHE A N 4
ATOM 4632 C CA . PHE A 1 34 ? 1.013 8.418 -3.472 1.00 31.53 34 PHE A CA 4
ATOM 4633 C C . PHE A 1 34 ? 1.621 9.321 -4.541 1.00 22.34 34 PHE A C 4
ATOM 4634 O O . PHE A 1 34 ? 1.031 9.531 -5.599 1.00 33.03 34 PHE A O 4
ATOM 4651 N N . ARG A 1 35 ? 2.809 9.832 -4.265 1.00 70.30 35 ARG A N 4
ATOM 4652 C CA . ARG A 1 35 ? 3.492 10.728 -5.186 1.00 14.10 35 ARG A CA 4
ATOM 4653 C C . ARG A 1 35 ? 3.954 9.989 -6.441 1.00 42.02 35 ARG A C 4
ATOM 4654 O O . ARG A 1 35 ? 3.656 10.409 -7.561 1.00 61.43 35 ARG A O 4
ATOM 4675 N N . ASP A 1 36 ? 4.664 8.879 -6.256 1.00 45.25 36 ASP A N 4
ATOM 4676 C CA . ASP A 1 36 ? 5.213 8.136 -7.388 1.00 32.33 36 ASP A CA 4
ATOM 4677 C C . ASP A 1 36 ? 4.096 7.492 -8.195 1.00 74.44 36 ASP A C 4
ATOM 4678 O O . ASP A 1 36 ? 4.149 7.452 -9.428 1.00 15.31 36 ASP A O 4
ATOM 4687 N N . ASP A 1 37 ? 3.073 7.012 -7.497 1.00 55.52 37 ASP A N 4
ATOM 4688 C CA . ASP A 1 37 ? 1.905 6.430 -8.146 1.00 74.33 37 ASP A CA 4
ATOM 4689 C C . ASP A 1 37 ? 1.173 7.455 -8.985 1.00 64.42 37 ASP A C 4
ATOM 4690 O O . ASP A 1 37 ? 0.875 7.206 -10.137 1.00 40.35 37 ASP A O 4
ATOM 4699 N N . LYS A 1 38 ? 0.897 8.613 -8.426 1.00 60.21 38 LYS A N 4
ATOM 4700 C CA . LYS A 1 38 ? 0.159 9.630 -9.156 1.00 20.11 38 LYS A CA 4
ATOM 4701 C C . LYS A 1 38 ? 0.997 10.215 -10.289 1.00 45.54 38 LYS A C 4
ATOM 4702 O O . LYS A 1 38 ? 0.475 10.894 -11.172 1.00 2.30 38 LYS A O 4
ATOM 4721 N N . SER A 1 39 ? 2.295 9.947 -10.260 1.00 33.20 39 SER A N 4
ATOM 4722 C CA . SER A 1 39 ? 3.189 10.361 -11.330 1.00 54.20 39 SER A CA 4
ATOM 4723 C C . SER A 1 39 ? 3.245 9.298 -12.441 1.00 34.35 39 SER A C 4
ATOM 4724 O O . SER A 1 39 ? 3.535 9.606 -13.597 1.00 63.51 39 SER A O 4
ATOM 4732 N N . ALA A 1 40 ? 2.960 8.045 -12.086 1.00 74.14 40 ALA A N 4
ATOM 4733 C CA . ALA A 1 40 ? 3.035 6.936 -13.041 1.00 43.21 40 ALA A CA 4
ATOM 4734 C C . ALA A 1 40 ? 1.647 6.454 -13.461 1.00 0.04 40 ALA A C 4
ATOM 4735 O O . ALA A 1 40 ? 1.457 5.968 -14.575 1.00 62.44 40 ALA A O 4
ATOM 4742 N N . ASN A 1 41 ? 0.701 6.587 -12.542 1.00 11.53 41 ASN A N 4
ATOM 4743 C CA . ASN A 1 41 ? -0.688 6.167 -12.726 1.00 32.24 41 ASN A CA 4
ATOM 4744 C C . ASN A 1 41 ? -0.796 4.651 -12.760 1.00 52.33 41 ASN A C 4
ATOM 4745 O O . ASN A 1 41 ? -1.379 4.069 -13.675 1.00 52.01 41 ASN A O 4
ATOM 4756 N N . LEU A 1 42 ? -0.214 4.019 -11.748 1.00 74.25 42 LEU A N 4
ATOM 4757 C CA . LEU A 1 42 ? -0.296 2.576 -11.596 1.00 1.13 42 LEU A CA 4
ATOM 4758 C C . LEU A 1 42 ? -1.612 2.199 -10.930 1.00 72.11 42 LEU A C 4
ATOM 4759 O O . LEU A 1 42 ? -2.341 1.326 -11.407 1.00 52.40 42 LEU A O 4
ATOM 4775 N N . PHE A 1 43 ? -1.917 2.884 -9.833 1.00 35.30 43 PHE A N 4
ATOM 4776 C CA . PHE A 1 43 ? -3.156 2.676 -9.106 1.00 44.15 43 PHE A CA 4
ATOM 4777 C C . PHE A 1 43 ? -3.967 3.962 -9.116 1.00 3.24 43 PHE A C 4
ATOM 4778 O O . PHE A 1 43 ? -3.699 4.872 -8.327 1.00 62.10 43 PHE A O 4
ATOM 4795 N N . GLU A 1 44 ? -4.934 4.063 -10.016 1.00 63.41 44 GLU A N 4
ATOM 4796 C CA . GLU A 1 44 ? -5.806 5.230 -10.044 1.00 0.20 44 GLU A CA 4
ATOM 4797 C C . GLU A 1 44 ? -6.450 5.418 -8.673 1.00 23.35 44 GLU A C 4
ATOM 4798 O O . GLU A 1 44 ? -6.459 6.519 -8.120 1.00 14.01 44 GLU A O 4
ATOM 4810 N N . ALA A 1 45 ? -6.958 4.327 -8.117 1.00 50.34 45 ALA A N 4
ATOM 4811 C CA . ALA A 1 45 ? -7.488 4.341 -6.767 1.00 50.34 45 ALA A CA 4
ATOM 4812 C C . ALA A 1 45 ? -6.551 3.588 -5.829 1.00 55.04 45 ALA A C 4
ATOM 4813 O O . ALA A 1 45 ? -6.732 2.395 -5.564 1.00 70.12 45 ALA A O 4
ATOM 4820 N N . LEU A 1 46 ? -5.530 4.288 -5.346 1.00 61.43 46 LEU A N 4
ATOM 4821 C CA . LEU A 1 46 ? -4.549 3.693 -4.448 1.00 13.11 46 LEU A CA 4
ATOM 4822 C C . LEU A 1 46 ? -5.208 3.290 -3.134 1.00 1.15 46 LEU A C 4
ATOM 4823 O O . LEU A 1 46 ? -4.924 2.224 -2.586 1.00 71.12 46 LEU A O 4
ATOM 4839 N N . VAL A 1 47 ? -6.115 4.138 -2.658 1.00 60.51 47 VAL A N 4
ATOM 4840 C CA . VAL A 1 47 ? -6.815 3.895 -1.407 1.00 71.11 47 VAL A CA 4
ATOM 4841 C C . VAL A 1 47 ? -7.670 2.632 -1.505 1.00 52.02 47 VAL A C 4
ATOM 4842 O O . VAL A 1 47 ? -7.719 1.839 -0.569 1.00 20.12 47 VAL A O 4
ATOM 4855 N N . GLY A 1 48 ? -8.313 2.440 -2.655 1.00 20.12 48 GLY A N 4
ATOM 4856 C CA . GLY A 1 48 ? -9.152 1.268 -2.852 1.00 4.13 48 GLY A CA 4
ATOM 4857 C C . GLY A 1 48 ? -8.366 -0.024 -2.738 1.00 52.22 48 GLY A C 4
ATOM 4858 O O . GLY A 1 48 ? -8.770 -0.943 -2.024 1.00 3.32 48 GLY A O 4
ATOM 4862 N N . THR A 1 49 ? -7.235 -0.081 -3.430 1.00 35.44 49 THR A N 4
ATOM 4863 C CA . THR A 1 49 ? -6.330 -1.221 -3.342 1.00 24.13 49 THR A CA 4
ATOM 4864 C C . THR A 1 49 ? -5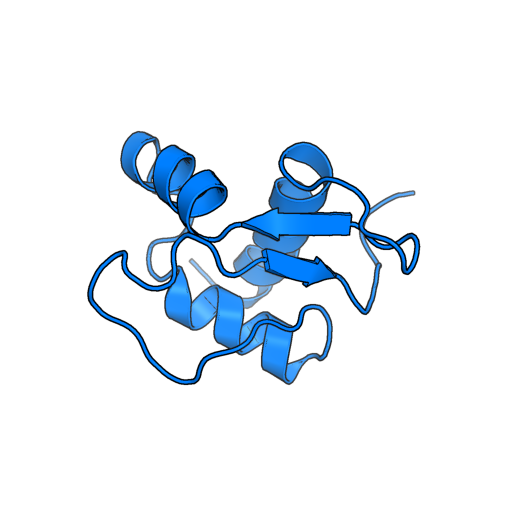.857 -1.433 -1.899 1.00 53.41 49 THR A C 4
ATOM 4865 O O . THR A 1 49 ? -5.739 -2.567 -1.430 1.00 65.32 49 THR A O 4
ATOM 4876 N N . LEU A 1 50 ? -5.605 -0.329 -1.197 1.00 34.52 50 LEU A N 4
ATOM 4877 C CA . LEU A 1 50 ? -5.184 -0.385 0.200 1.00 72.11 50 LEU A CA 4
ATOM 4878 C C . LEU A 1 50 ? -6.280 -0.965 1.085 1.00 14.15 50 LEU A C 4
ATOM 4879 O O . LEU A 1 50 ? -6.009 -1.803 1.940 1.00 54.53 50 LEU A O 4
ATOM 4895 N N . LYS A 1 51 ? -7.516 -0.519 0.878 1.00 3.03 51 LYS A N 4
ATOM 4896 C CA . LYS A 1 51 ? -8.641 -1.001 1.674 1.00 21.23 51 LYS A CA 4
ATOM 4897 C C . LYS A 1 51 ? -8.851 -2.492 1.449 1.00 61.23 51 LYS A C 4
ATOM 4898 O O . LYS A 1 51 ? -9.138 -3.233 2.388 1.00 42.32 51 LYS A O 4
ATOM 4917 N N . ALA A 1 52 ? -8.693 -2.921 0.202 1.00 23.31 52 ALA A N 4
ATOM 4918 C CA . ALA A 1 52 ? -8.783 -4.334 -0.145 1.00 50.44 52 ALA A CA 4
ATOM 4919 C C . ALA A 1 52 ? -7.804 -5.151 0.687 1.00 62.22 52 ALA A C 4
ATOM 4920 O O . ALA A 1 52 ? -8.175 -6.128 1.339 1.00 53.21 52 ALA A O 4
ATOM 4927 N N . ALA A 1 53 ? -6.553 -4.720 0.679 1.00 34.12 53 ALA A N 4
ATOM 4928 C CA . ALA A 1 53 ? -5.495 -5.428 1.375 1.00 41.02 53 ALA A CA 4
ATOM 4929 C C . ALA A 1 53 ? -5.595 -5.243 2.887 1.00 21.42 53 ALA A C 4
ATOM 4930 O O . ALA A 1 53 ? -5.171 -6.106 3.645 1.00 64.14 53 ALA A O 4
ATOM 4937 N N . LYS A 1 54 ? -6.162 -4.126 3.326 1.00 33.33 54 LYS A N 4
ATOM 4938 C CA . LYS A 1 54 ? -6.308 -3.864 4.756 1.00 52.00 54 LYS A CA 4
ATOM 4939 C C . LYS A 1 54 ? -7.389 -4.765 5.350 1.00 35.13 54 LYS A C 4
ATOM 4940 O O . LYS A 1 54 ? -7.284 -5.207 6.495 1.00 42.14 54 LYS A O 4
ATOM 4959 N N . ARG A 1 55 ? -8.421 -5.046 4.558 1.00 24.02 55 ARG A N 4
ATOM 4960 C CA . ARG A 1 55 ? -9.489 -5.942 4.984 1.00 40.43 55 ARG A CA 4
ATOM 4961 C C . ARG A 1 55 ? -9.018 -7.387 4.944 1.00 3.11 55 ARG A C 4
ATOM 4962 O O . ARG A 1 55 ? -9.507 -8.232 5.692 1.00 71.45 55 ARG A O 4
ATOM 4983 N N . ARG A 1 56 ? -8.061 -7.668 4.070 1.00 53.22 56 ARG A N 4
ATOM 4984 C CA . ARG A 1 56 ? -7.473 -8.998 3.998 1.00 21.32 56 ARG A CA 4
ATOM 4985 C C . ARG A 1 56 ? -6.284 -9.105 4.946 1.00 21.33 56 ARG A C 4
ATOM 4986 O O . ARG A 1 56 ? -5.631 -10.146 5.024 1.00 1.30 56 ARG A O 4
ATOM 5007 N N . LYS A 1 57 ? -6.031 -8.015 5.674 1.00 22.05 57 LYS A N 4
ATOM 5008 C CA . LYS A 1 57 ? -4.905 -7.913 6.595 1.00 45.11 57 LYS A CA 4
ATOM 5009 C C . LYS A 1 57 ? -3.589 -8.290 5.927 1.00 63.23 57 LYS A C 4
ATOM 5010 O O . LYS A 1 57 ? -2.708 -8.897 6.532 1.00 22.21 57 LYS A O 4
ATOM 5029 N N . ILE A 1 58 ? -3.476 -7.904 4.668 1.00 25.23 58 ILE A N 4
ATOM 5030 C CA . ILE A 1 58 ? -2.237 -8.018 3.932 1.00 11.03 58 ILE A CA 4
ATOM 5031 C C . ILE A 1 58 ? -1.366 -6.825 4.273 1.00 51.21 58 ILE A C 4
ATOM 5032 O O . ILE A 1 58 ? -0.153 -6.937 4.412 1.00 41.10 58 ILE A O 4
ATOM 5048 N N . VAL A 1 59 ? -2.017 -5.683 4.432 1.00 40.14 59 VAL A N 4
ATOM 5049 C CA . VAL A 1 59 ? -1.348 -4.463 4.847 1.00 64.42 59 VAL A CA 4
ATOM 5050 C C . VAL A 1 59 ? -2.123 -3.818 5.986 1.00 40.21 59 VAL A C 4
ATOM 5051 O O . VAL A 1 59 ? -3.301 -4.120 6.192 1.00 33.42 59 VAL A O 4
ATOM 5064 N N . THR A 1 60 ? -1.468 -2.943 6.724 1.00 34.44 60 THR A N 4
ATOM 5065 C CA . THR A 1 60 ? -2.125 -2.208 7.782 1.00 30.34 60 THR A CA 4
ATOM 5066 C C . THR A 1 60 ? -1.547 -0.803 7.886 1.00 33.11 60 THR A C 4
ATOM 5067 O O . THR A 1 60 ? -0.366 -0.581 7.610 1.00 71.21 60 THR A O 4
ATOM 5078 N N . TYR A 1 61 ? -2.394 0.137 8.260 1.00 64.11 61 TYR A N 4
ATOM 5079 C CA . TYR A 1 61 ? -1.990 1.515 8.465 1.00 63.21 61 TYR A CA 4
ATOM 5080 C C . TYR A 1 61 ? -3.039 2.207 9.328 1.00 35.25 61 TYR A C 4
ATOM 5081 O O . TYR A 1 61 ? -4.187 1.759 9.379 1.00 5.23 61 TYR A O 4
ATOM 5099 N N . PRO A 1 62 ? -2.660 3.279 10.042 1.00 4.02 62 PRO A N 4
ATOM 5100 C CA . PRO A 1 62 ? -3.564 3.961 10.973 1.00 1.24 62 PRO A CA 4
ATOM 5101 C C . PRO A 1 62 ? -4.782 4.578 10.287 1.00 24.24 62 PRO A C 4
ATOM 5102 O O . PRO A 1 62 ? -4.674 5.179 9.216 1.00 54.52 62 PRO A O 4
ATOM 5113 N N . GLY A 1 63 ? -5.933 4.438 10.938 1.00 33.31 63 GLY A N 4
ATOM 5114 C CA . GLY A 1 63 ? -7.165 5.029 10.447 1.00 25.22 63 GLY A CA 4
ATOM 5115 C C . GLY A 1 63 ? -7.619 4.472 9.110 1.00 32.02 63 GLY A C 4
ATOM 5116 O O . GLY A 1 63 ? -7.168 3.412 8.672 1.00 34.20 63 GLY A O 4
ATOM 5120 N N . GLU A 1 64 ? -8.545 5.183 8.486 1.00 74.22 64 GLU A N 4
ATOM 5121 C CA . GLU A 1 64 ? -9.013 4.851 7.148 1.00 52.32 64 GLU A CA 4
ATOM 5122 C C . GLU A 1 64 ? -9.161 6.120 6.322 1.00 43.41 64 GLU A C 4
ATOM 5123 O O . GLU A 1 64 ? -9.112 6.089 5.092 1.00 11.53 64 GLU A O 4
ATOM 5135 N N . LEU A 1 65 ? -9.340 7.242 7.007 1.00 11.20 65 LEU A N 4
ATOM 5136 C CA . LEU A 1 65 ? -9.487 8.525 6.344 1.00 4.05 65 LEU A CA 4
ATOM 5137 C C . LEU A 1 65 ? -8.242 9.374 6.551 1.00 3.10 65 LEU A C 4
ATOM 5138 O O . LEU A 1 65 ? -8.230 10.289 7.376 1.00 51.32 65 LEU A O 4
ATOM 5154 N N . LEU A 1 66 ? -7.183 9.043 5.827 1.00 0.32 66 LEU A N 4
ATOM 5155 C CA . LEU A 1 66 ? -5.944 9.800 5.901 1.00 10.41 66 LEU A CA 4
ATOM 5156 C C . LEU A 1 66 ? -6.146 11.195 5.321 1.00 33.30 66 LEU A C 4
ATOM 5157 O O . LEU A 1 66 ? -6.334 11.355 4.114 1.00 71.22 66 LEU A O 4
ATOM 5173 N N . LEU A 1 67 ? -6.112 12.198 6.182 1.00 13.02 67 LEU A N 4
ATOM 5174 C CA . LEU A 1 67 ? -6.321 13.574 5.760 1.00 51.11 67 LEU A CA 4
ATOM 5175 C C . LEU A 1 67 ? -5.011 14.200 5.290 1.00 35.12 67 LEU A C 4
ATOM 5176 O O . LEU A 1 67 ? -3.928 13.655 5.529 1.00 43.15 67 LEU A O 4
ATOM 5192 N N . GLN A 1 68 ? -5.117 15.325 4.593 1.00 5.40 68 GLN A N 4
ATOM 5193 C CA . GLN A 1 68 ? -3.959 16.001 4.021 1.00 4.42 68 GLN A CA 4
ATOM 5194 C C . GLN A 1 68 ? -2.993 16.463 5.105 1.00 61.01 68 GLN A C 4
ATOM 5195 O O . GLN A 1 68 ? -3.409 17.008 6.127 1.00 3.20 68 GLN A O 4
ATOM 5209 N N . GLY A 1 69 ? -1.706 16.236 4.877 1.00 1.34 69 GLY A N 4
ATOM 5210 C CA . GLY A 1 69 ? -0.696 16.672 5.820 1.00 21.01 69 GLY A CA 4
ATOM 5211 C C . GLY A 1 69 ? -0.001 15.517 6.512 1.00 72.52 69 GLY A C 4
ATOM 5212 O O . GLY A 1 69 ? 1.218 15.526 6.679 1.00 71.41 69 GLY A O 4
ATOM 5216 N N . VAL A 1 70 ? -0.771 14.511 6.898 1.00 25.52 70 VAL A N 4
ATOM 5217 C CA . VAL A 1 70 ? -0.232 13.393 7.665 1.00 10.21 70 VAL A CA 4
ATOM 5218 C C . VAL A 1 70 ? 0.115 12.196 6.781 1.00 52.31 70 VAL A C 4
ATOM 5219 O O . VAL A 1 70 ? 0.630 11.200 7.270 1.00 2.43 70 VAL A O 4
ATOM 5232 N N . HIS A 1 71 ? -0.141 12.306 5.479 1.00 42.42 71 HIS A N 4
ATOM 5233 C CA . HIS A 1 71 ? -0.006 11.157 4.574 1.00 34.43 71 HIS A CA 4
ATOM 5234 C C . HIS A 1 71 ? 1.438 10.686 4.461 1.00 64.21 71 HIS A C 4
ATOM 5235 O O . HIS A 1 71 ? 1.711 9.490 4.498 1.00 30.31 71 HIS A O 4
ATOM 5250 N N . ASP A 1 72 ? 2.350 11.632 4.325 1.00 21.34 72 ASP A N 4
ATOM 5251 C CA . ASP A 1 72 ? 3.729 11.331 3.955 1.00 45.10 72 ASP A CA 4
ATOM 5252 C C . ASP A 1 72 ? 4.427 10.416 4.951 1.00 61.45 72 ASP A C 4
ATOM 5253 O O . ASP A 1 72 ? 5.179 9.527 4.556 1.00 14.22 72 ASP A O 4
ATOM 5262 N N . ASP A 1 73 ? 4.171 10.604 6.234 1.00 74.54 73 ASP A N 4
ATOM 5263 C CA . ASP A 1 73 ? 4.890 9.839 7.249 1.00 64.21 73 ASP A CA 4
ATOM 5264 C C . ASP A 1 73 ? 4.085 8.630 7.719 1.00 12.52 73 ASP A C 4
ATOM 5265 O O . ASP A 1 73 ? 4.487 7.925 8.648 1.00 24.44 73 ASP A O 4
ATOM 5274 N N . VAL A 1 74 ? 2.958 8.376 7.066 1.00 15.33 74 VAL A N 4
ATOM 5275 C CA . VAL A 1 74 ? 2.154 7.203 7.380 1.00 21.21 74 VAL A CA 4
ATOM 5276 C C . VAL A 1 74 ? 2.810 5.946 6.816 1.00 2.32 74 VAL A C 4
ATOM 5277 O O . VAL A 1 74 ? 2.975 5.810 5.602 1.00 50.14 74 VAL A O 4
ATOM 5290 N N . ASP A 1 75 ? 3.212 5.049 7.707 1.00 22.42 75 ASP A N 4
ATOM 5291 C CA . ASP A 1 75 ? 3.807 3.781 7.304 1.00 24.43 75 ASP A CA 4
ATOM 5292 C C . ASP A 1 75 ? 2.732 2.765 6.976 1.00 41.24 75 ASP A C 4
ATOM 5293 O O . ASP A 1 75 ? 1.942 2.383 7.839 1.00 63.03 75 ASP A O 4
ATOM 5302 N N . ILE A 1 76 ? 2.692 2.341 5.729 1.00 43.34 76 ILE A N 4
ATOM 5303 C CA . ILE A 1 76 ? 1.840 1.237 5.345 1.00 40.31 76 ILE A CA 4
ATOM 5304 C C . ILE A 1 76 ? 2.607 -0.056 5.590 1.00 62.43 76 ILE A C 4
ATOM 5305 O O . ILE A 1 76 ? 3.572 -0.356 4.886 1.00 72.42 76 ILE A O 4
ATOM 5321 N N . ILE A 1 77 ? 2.204 -0.799 6.608 1.00 33.03 77 ILE A N 4
ATOM 5322 C CA . ILE A 1 77 ? 2.940 -1.981 7.023 1.00 51.22 77 ILE A CA 4
ATOM 5323 C C . ILE A 1 77 ? 2.376 -3.235 6.366 1.00 50.01 77 ILE A C 4
ATOM 5324 O O . ILE A 1 77 ? 1.175 -3.492 6.422 1.00 31.31 77 ILE A O 4
ATOM 5340 N N . LEU A 1 78 ? 3.253 -4.003 5.745 1.00 51.04 78 LEU A N 4
ATOM 5341 C CA . LEU A 1 78 ? 2.876 -5.237 5.079 1.00 14.10 78 LEU A CA 4
ATOM 5342 C C . LEU A 1 78 ? 2.854 -6.386 6.084 1.00 64.34 78 LEU A C 4
ATOM 5343 O O . LEU A 1 78 ? 3.897 -6.804 6.580 1.00 11.44 78 LEU A O 4
ATOM 5359 N N . LEU A 1 79 ? 1.663 -6.883 6.386 1.00 65.32 79 LEU A N 4
ATOM 5360 C CA . LEU A 1 79 ? 1.503 -7.965 7.348 1.00 13.05 79 LEU A CA 4
ATOM 5361 C C . LEU A 1 79 ? 1.677 -9.308 6.660 1.00 74.42 79 LEU A C 4
ATOM 5362 O O . LEU A 1 79 ? 2.329 -10.214 7.182 1.00 13.53 79 LEU A O 4
ATOM 5378 N N . GLN A 1 80 ? 1.093 -9.420 5.480 1.00 0.44 80 GLN A N 4
ATOM 5379 C CA . GLN A 1 80 ? 1.179 -10.634 4.694 1.00 50.32 80 GLN A CA 4
ATOM 5380 C C . GLN A 1 80 ? 2.077 -10.384 3.496 1.00 43.33 80 GLN A C 4
ATOM 5381 O O . GLN A 1 80 ? 1.894 -9.405 2.778 1.00 12.24 80 GLN A O 4
ATOM 5395 N N . ASP A 1 81 ? 3.029 -11.270 3.265 1.00 32.12 81 ASP A N 4
ATOM 5396 C CA . ASP A 1 81 ? 3.973 -11.076 2.177 1.00 4.00 81 ASP A CA 4
ATOM 5397 C C . ASP A 1 81 ? 3.807 -12.167 1.133 1.00 34.52 81 ASP A C 4
ATOM 5398 O O . ASP A 1 81 ? 4.118 -13.333 1.376 1.00 13.42 81 ASP A O 4
ATOM 5407 N N . LEU A 1 82 ? 3.281 -11.781 -0.016 1.00 74.52 82 LEU A N 4
ATOM 5408 C CA . LEU A 1 82 ? 3.060 -12.715 -1.111 1.00 4.43 82 LEU A CA 4
ATOM 5409 C C . LEU A 1 82 ? 4.235 -12.658 -2.078 1.00 23.14 82 LEU A C 4
ATOM 5410 O O . LEU A 1 82 ? 4.700 -13.685 -2.578 1.00 64.35 82 LEU A O 4
ATOM 5426 N N . GLU A 1 83 ? 4.729 -11.452 -2.309 1.00 71.51 83 GLU A N 4
ATOM 5427 C CA . GLU A 1 83 ? 5.817 -11.236 -3.244 1.00 2.21 83 GLU A CA 4
ATOM 5428 C C . GLU A 1 83 ? 7.145 -11.515 -2.548 1.00 62.10 83 GLU A C 4
ATOM 5429 O O . GLU A 1 83 ? 7.813 -10.604 -2.059 1.00 54.23 83 GLU A O 4
ATOM 5441 N N . HIS A 1 84 ? 7.502 -12.787 -2.483 1.00 75.21 84 HIS A N 4
ATOM 5442 C CA . HIS A 1 84 ? 8.671 -13.212 -1.730 1.00 72.33 84 HIS A CA 4
ATOM 5443 C C . HIS A 1 84 ? 9.418 -14.319 -2.471 1.00 22.23 84 HIS A C 4
ATOM 5444 O O . HIS A 1 84 ? 10.421 -14.837 -1.987 1.00 43.03 84 HIS A O 4
ATOM 5459 N N . HIS A 1 85 ? 8.932 -14.675 -3.650 1.00 64.14 85 HIS A N 4
ATOM 5460 C CA . HIS A 1 85 ? 9.540 -15.746 -4.429 1.00 43.11 85 HIS A CA 4
ATOM 5461 C C . HIS A 1 85 ? 9.772 -15.291 -5.859 1.00 31.20 85 HIS A C 4
ATOM 5462 O O . HIS A 1 85 ? 8.833 -14.740 -6.467 1.00 0.30 85 HIS A O 4
ATOM 5477 N N . MET A 1 1 ? -7.342 -1.192 -12.420 1.00 25.31 1 MET A N 5
ATOM 5478 C CA . MET A 1 1 ? -8.326 -1.847 -13.320 1.00 73.14 1 MET A CA 5
ATOM 5479 C C . MET A 1 1 ? -8.994 -3.026 -12.615 1.00 72.52 1 MET A C 5
ATOM 5480 O O . MET A 1 1 ? -10.159 -2.949 -12.227 1.00 4.24 1 MET A O 5
ATOM 5496 N N . ASN A 1 2 ? -8.252 -4.111 -12.444 1.00 72.30 2 ASN A N 5
ATOM 5497 C CA . ASN A 1 2 ? -8.762 -5.283 -11.741 1.00 63.41 2 ASN A CA 5
ATOM 5498 C C . ASN A 1 2 ? -8.221 -5.296 -10.324 1.00 12.42 2 ASN A C 5
ATOM 5499 O O . ASN A 1 2 ? -7.016 -5.413 -10.118 1.00 70.33 2 ASN A O 5
ATOM 5510 N N . VAL A 1 3 ? -9.123 -5.180 -9.353 1.00 54.21 3 VAL A N 5
ATOM 5511 C CA . VAL A 1 3 ? -8.747 -4.941 -7.958 1.00 41.41 3 VAL A CA 5
ATOM 5512 C C . VAL A 1 3 ? -7.782 -5.997 -7.409 1.00 51.23 3 VAL A C 5
ATOM 5513 O O . VAL A 1 3 ? -6.891 -5.676 -6.626 1.00 2.53 3 VAL A O 5
ATOM 5526 N N . ASP A 1 4 ? -7.938 -7.244 -7.832 1.00 70.42 4 ASP A N 5
ATOM 5527 C CA . ASP A 1 4 ? -7.061 -8.311 -7.354 1.00 53.32 4 ASP A CA 5
ATOM 5528 C C . ASP A 1 4 ? -5.635 -8.096 -7.848 1.00 43.15 4 ASP A C 5
ATOM 5529 O O . ASP A 1 4 ? -4.671 -8.360 -7.130 1.00 21.22 4 ASP A O 5
ATOM 5538 N N . HIS A 1 5 ? -5.505 -7.600 -9.073 1.00 32.25 5 HIS A N 5
ATOM 5539 C CA . HIS A 1 5 ? -4.200 -7.250 -9.619 1.00 24.10 5 HIS A CA 5
ATOM 5540 C C . HIS A 1 5 ? -3.619 -6.056 -8.882 1.00 24.23 5 HIS A C 5
ATOM 5541 O O . HIS A 1 5 ? -2.422 -6.022 -8.599 1.00 22.33 5 HIS A O 5
ATOM 5556 N N . GLU A 1 6 ? -4.476 -5.086 -8.567 1.00 24.32 6 GLU A N 5
ATOM 5557 C CA . GLU A 1 6 ? -4.054 -3.888 -7.844 1.00 23.54 6 GLU A CA 5
ATOM 5558 C C . GLU A 1 6 ? -3.408 -4.274 -6.516 1.00 0.22 6 GLU A C 5
ATOM 5559 O O . GLU A 1 6 ? -2.383 -3.717 -6.128 1.00 4.11 6 GLU A O 5
ATOM 5571 N N . VAL A 1 7 ? -4.015 -5.242 -5.831 1.00 63.25 7 VAL A N 5
ATOM 5572 C CA . VAL A 1 7 ? -3.528 -5.702 -4.531 1.00 70.50 7 VAL A CA 5
ATOM 5573 C C . VAL A 1 7 ? -2.104 -6.249 -4.630 1.00 5.33 7 VAL A C 5
ATOM 5574 O O . VAL A 1 7 ? -1.242 -5.904 -3.821 1.00 52.04 7 VAL A O 5
ATOM 5587 N N . ASN A 1 8 ? -1.857 -7.098 -5.622 1.00 24.40 8 ASN A N 5
ATOM 5588 C CA . ASN A 1 8 ? -0.531 -7.684 -5.798 1.00 54.04 8 ASN A CA 5
ATOM 5589 C C . ASN A 1 8 ? 0.448 -6.626 -6.275 1.00 5.40 8 ASN A C 5
ATOM 5590 O O . ASN A 1 8 ? 1.603 -6.607 -5.869 1.00 73.03 8 ASN A O 5
ATOM 5601 N N . LEU A 1 9 ? -0.024 -5.737 -7.132 1.00 71.14 9 LEU A N 5
ATOM 5602 C CA . LEU A 1 9 ? 0.789 -4.637 -7.598 1.00 74.42 9 LEU A CA 5
ATOM 5603 C C . LEU A 1 9 ? 1.217 -3.782 -6.408 1.00 5.21 9 LEU A C 5
ATOM 5604 O O . LEU A 1 9 ? 2.361 -3.345 -6.320 1.00 42.20 9 LEU A O 5
ATOM 5620 N N . LEU A 1 10 ? 0.285 -3.584 -5.483 1.00 42.31 10 LEU A N 5
ATOM 5621 C CA . LEU A 1 10 ? 0.540 -2.831 -4.262 1.00 21.03 10 LEU A CA 5
ATOM 5622 C C . LEU A 1 10 ? 1.687 -3.449 -3.470 1.00 55.30 10 LEU A C 5
ATOM 5623 O O . LEU A 1 10 ? 2.642 -2.762 -3.108 1.00 34.14 10 LEU A O 5
ATOM 5639 N N . VAL A 1 11 ? 1.600 -4.753 -3.222 1.00 60.11 11 VAL A N 5
ATOM 5640 C CA . VAL A 1 11 ? 2.601 -5.437 -2.414 1.00 33.21 11 VAL A CA 5
ATOM 5641 C C . VAL A 1 11 ? 3.960 -5.458 -3.113 1.00 74.32 11 VAL A C 5
ATOM 5642 O O . VAL A 1 11 ? 5.003 -5.444 -2.454 1.00 33.23 11 VAL A O 5
ATOM 5655 N N . GLU A 1 12 ? 3.948 -5.472 -4.445 1.00 73.14 12 GLU A N 5
ATOM 5656 C CA . GLU A 1 12 ? 5.183 -5.399 -5.218 1.00 11.34 12 GLU A CA 5
ATOM 5657 C C . GLU A 1 12 ? 5.828 -4.028 -5.052 1.00 52.34 12 GLU A C 5
ATOM 5658 O O . GLU A 1 12 ? 7.034 -3.919 -4.821 1.00 42.24 12 GLU A O 5
ATOM 5670 N N . GLU A 1 13 ? 5.012 -2.986 -5.147 1.00 63.32 13 GLU A N 5
ATOM 5671 C CA . GLU A 1 13 ? 5.498 -1.622 -5.007 1.00 4.10 13 GLU A CA 5
ATOM 5672 C C . GLU A 1 13 ? 6.027 -1.367 -3.601 1.00 61.41 13 GLU A C 5
ATOM 5673 O O . GLU A 1 13 ? 7.032 -0.685 -3.428 1.00 24.44 13 GLU A O 5
ATOM 5685 N N . ILE A 1 14 ? 5.369 -1.931 -2.598 1.00 61.12 14 ILE A N 5
ATOM 5686 C CA . ILE A 1 14 ? 5.844 -1.808 -1.224 1.00 53.22 14 ILE A CA 5
ATOM 5687 C C . ILE A 1 14 ? 7.204 -2.490 -1.075 1.00 44.11 14 ILE A C 5
ATOM 5688 O O . ILE A 1 14 ? 8.059 -2.034 -0.318 1.00 45.34 14 ILE A O 5
ATOM 5704 N N . HIS A 1 15 ? 7.403 -3.570 -1.823 1.00 31.35 15 HIS A N 5
ATOM 5705 C CA . HIS A 1 15 ? 8.678 -4.285 -1.823 1.00 31.25 15 HIS A CA 5
ATOM 5706 C C . HIS A 1 15 ? 9.815 -3.412 -2.362 1.00 54.43 15 HIS A C 5
ATOM 5707 O O . HIS A 1 15 ? 10.928 -3.449 -1.846 1.00 55.12 15 HIS A O 5
ATOM 5722 N N . ARG A 1 16 ? 9.536 -2.633 -3.407 1.00 31.34 16 ARG A N 5
ATOM 5723 C CA . ARG A 1 16 ? 10.567 -1.811 -4.037 1.00 32.41 16 ARG A CA 5
ATOM 5724 C C . ARG A 1 16 ? 10.702 -0.450 -3.361 1.00 23.12 16 ARG A C 5
ATOM 5725 O O . ARG A 1 16 ? 11.802 0.087 -3.242 1.00 35.43 16 ARG A O 5
ATOM 5746 N N . LEU A 1 17 ? 9.583 0.108 -2.930 1.00 41.13 17 LEU A N 5
ATOM 5747 C CA . LEU A 1 17 ? 9.546 1.482 -2.456 1.00 61.00 17 LEU A CA 5
ATOM 5748 C C . LEU A 1 17 ? 9.731 1.572 -0.948 1.00 61.41 17 LEU A C 5
ATOM 5749 O O . LEU A 1 17 ? 10.069 2.631 -0.416 1.00 61.11 17 LEU A O 5
ATOM 5765 N N . GLY A 1 18 ? 9.508 0.466 -0.262 1.00 14.31 18 GLY A N 5
ATOM 5766 C CA . GLY A 1 18 ? 9.533 0.482 1.181 1.00 32.10 18 GLY A CA 5
ATOM 5767 C C . GLY A 1 18 ? 10.850 0.014 1.758 1.00 71.25 18 GLY A C 5
ATOM 5768 O O . GLY A 1 18 ? 11.828 -0.176 1.035 1.00 30.10 18 GLY A O 5
ATOM 5772 N N . SER A 1 19 ? 10.867 -0.156 3.070 1.00 53.25 19 SER A N 5
ATOM 5773 C CA . SER A 1 19 ? 12.036 -0.636 3.784 1.00 14.45 19 SER A CA 5
ATOM 5774 C C . SER A 1 19 ? 11.574 -1.538 4.925 1.00 35.23 19 SER A C 5
ATOM 5775 O O . SER A 1 19 ? 10.431 -1.427 5.378 1.00 44.20 19 SER A O 5
ATOM 5783 N N . LYS A 1 20 ? 12.434 -2.443 5.372 1.00 22.34 20 LYS A N 5
ATOM 5784 C CA . LYS A 1 20 ? 12.059 -3.379 6.422 1.00 44.40 20 LYS A CA 5
ATOM 5785 C C . LYS A 1 20 ? 12.223 -2.763 7.801 1.00 54.30 20 LYS A C 5
ATOM 5786 O O . LYS A 1 20 ? 13.226 -2.112 8.099 1.00 33.11 20 LYS A O 5
ATOM 5805 N N . ASN A 1 21 ? 11.219 -2.971 8.629 1.00 22.32 21 ASN A N 5
ATOM 5806 C CA . ASN A 1 21 ? 11.220 -2.482 10.002 1.00 44.51 21 ASN A CA 5
ATOM 5807 C C . ASN A 1 21 ? 12.017 -3.418 10.895 1.00 2.53 21 ASN A C 5
ATOM 5808 O O . ASN A 1 21 ? 12.494 -4.457 10.441 1.00 64.33 21 ASN A O 5
ATOM 5819 N N . ALA A 1 22 ? 12.131 -3.064 12.168 1.00 15.21 22 ALA A N 5
ATOM 5820 C CA . ALA A 1 22 ? 12.799 -3.913 13.146 1.00 53.34 22 ALA A CA 5
ATOM 5821 C C . ALA A 1 22 ? 11.960 -5.152 13.429 1.00 73.44 22 ALA A C 5
ATOM 5822 O O . ALA A 1 22 ? 12.427 -6.113 14.040 1.00 72.11 22 ALA A O 5
ATOM 5829 N N . ASP A 1 23 ? 10.708 -5.106 12.989 1.00 5.43 23 ASP A N 5
ATOM 5830 C CA . ASP A 1 23 ? 9.806 -6.249 13.079 1.00 21.25 23 ASP A CA 5
ATOM 5831 C C . ASP A 1 23 ? 10.128 -7.243 11.960 1.00 14.33 23 ASP A C 5
ATOM 5832 O O . ASP A 1 23 ? 9.786 -8.421 12.035 1.00 62.42 23 ASP A O 5
ATOM 5841 N N . GLY A 1 24 ? 10.835 -6.760 10.943 1.00 2.05 24 GLY A N 5
ATOM 5842 C CA . GLY A 1 24 ? 11.155 -7.588 9.796 1.00 14.44 24 GLY A CA 5
ATOM 5843 C C . GLY A 1 24 ? 10.155 -7.419 8.669 1.00 3.41 24 GLY A C 5
ATOM 5844 O O . GLY A 1 24 ? 10.286 -8.043 7.618 1.00 73.13 24 GLY A O 5
ATOM 5848 N N . LYS A 1 25 ? 9.153 -6.573 8.883 1.00 63.13 25 LYS A N 5
ATOM 5849 C CA . LYS A 1 25 ? 8.121 -6.345 7.879 1.00 20.30 25 LYS A CA 5
ATOM 5850 C C . LYS A 1 25 ? 8.399 -5.073 7.088 1.00 4.14 25 LYS A C 5
ATOM 5851 O O . LYS A 1 25 ? 9.026 -4.146 7.598 1.00 15.11 25 LYS A O 5
ATOM 5870 N N . LEU A 1 26 ? 7.935 -5.041 5.844 1.00 4.13 26 LEU A N 5
ATOM 5871 C CA . LEU A 1 26 ? 8.106 -3.876 4.978 1.00 35.42 26 LEU A CA 5
ATOM 5872 C C . LEU A 1 26 ? 7.200 -2.734 5.425 1.00 5.01 26 LEU A C 5
ATOM 5873 O O . LEU A 1 26 ? 6.107 -2.967 5.934 1.00 44.44 26 LEU A O 5
ATOM 5889 N N . SER A 1 27 ? 7.665 -1.510 5.257 1.00 61.41 27 SER A N 5
ATOM 5890 C CA . SER A 1 27 ? 6.843 -0.338 5.503 1.00 40.52 27 SER A CA 5
ATOM 5891 C C . SER A 1 27 ? 7.185 0.749 4.500 1.00 63.14 27 SER A C 5
ATOM 5892 O O . SER A 1 27 ? 8.311 0.805 4.001 1.00 45.45 27 SER A O 5
ATOM 5900 N N . VAL A 1 28 ? 6.225 1.609 4.204 1.00 60.10 28 VAL A N 5
ATOM 5901 C CA . VAL A 1 28 ? 6.471 2.722 3.307 1.00 3.15 28 VAL A CA 5
ATOM 5902 C C . VAL A 1 28 ? 5.517 3.885 3.598 1.00 61.41 28 VAL A C 5
ATOM 5903 O O . VAL A 1 28 ? 4.352 3.670 3.919 1.00 12.14 28 VAL A O 5
ATOM 5916 N N . LYS A 1 29 ? 6.024 5.113 3.505 1.00 63.21 29 LYS A N 5
ATOM 5917 C CA . LYS A 1 29 ? 5.192 6.302 3.680 1.00 71.52 29 LYS A CA 5
ATOM 5918 C C . LYS A 1 29 ? 4.110 6.365 2.614 1.00 21.33 29 LYS A C 5
ATOM 5919 O O . LYS A 1 29 ? 4.376 6.117 1.434 1.00 62.51 29 LYS A O 5
ATOM 5938 N N . PHE A 1 30 ? 2.895 6.704 3.031 1.00 60.31 30 PHE A N 5
ATOM 5939 C CA . PHE A 1 30 ? 1.785 6.865 2.102 1.00 74.12 30 PHE A CA 5
ATOM 5940 C C . PHE A 1 30 ? 2.133 7.889 1.026 1.00 40.14 30 PHE A C 5
ATOM 5941 O O . PHE A 1 30 ? 1.872 7.676 -0.158 1.00 51.23 30 PHE A O 5
ATOM 5958 N N . GLY A 1 31 ? 2.754 8.984 1.451 1.00 12.50 31 GLY A N 5
ATOM 5959 C CA . GLY A 1 31 ? 3.156 10.028 0.526 1.00 62.22 31 GLY A CA 5
ATOM 5960 C C . GLY A 1 31 ? 4.171 9.554 -0.498 1.00 12.53 31 GLY A C 5
ATOM 5961 O O . GLY A 1 31 ? 4.141 9.983 -1.650 1.00 24.24 31 GLY A O 5
ATOM 5965 N N . VAL A 1 32 ? 5.068 8.663 -0.082 1.00 73.31 32 VAL A N 5
ATOM 5966 C CA . VAL A 1 32 ? 6.089 8.127 -0.979 1.00 41.15 32 VAL A CA 5
ATOM 5967 C C . VAL A 1 32 ? 5.454 7.221 -2.024 1.00 44.31 32 VAL A C 5
ATOM 5968 O O . VAL A 1 32 ? 5.720 7.351 -3.220 1.00 35.00 32 VAL A O 5
ATOM 5981 N N . LEU A 1 33 ? 4.596 6.317 -1.562 1.00 25.54 33 LEU A N 5
ATOM 5982 C CA . LEU A 1 33 ? 3.921 5.379 -2.449 1.00 45.54 33 LEU A CA 5
ATOM 5983 C C . LEU A 1 33 ? 3.043 6.144 -3.436 1.00 63.23 33 LEU A C 5
ATOM 5984 O O . LEU A 1 33 ? 3.070 5.884 -4.637 1.00 51.50 33 LEU A O 5
ATOM 6000 N N . PHE A 1 34 ? 2.293 7.108 -2.914 1.00 53.20 34 PHE A N 5
ATOM 6001 C CA . PHE A 1 34 ? 1.409 7.931 -3.728 1.00 63.53 34 PHE A CA 5
ATOM 6002 C C . PHE A 1 34 ? 2.206 8.704 -4.776 1.00 32.31 34 PHE A C 5
ATOM 6003 O O . PHE A 1 34 ? 1.828 8.753 -5.945 1.00 34.54 34 PHE A O 5
ATOM 6020 N N . ARG A 1 35 ? 3.319 9.294 -4.351 1.00 73.33 35 ARG A N 5
ATOM 6021 C CA . ARG A 1 35 ? 4.184 10.058 -5.248 1.00 11.14 35 ARG A CA 5
ATOM 6022 C C . ARG A 1 35 ? 4.694 9.202 -6.402 1.00 34.41 35 ARG A C 5
ATOM 6023 O O . ARG A 1 35 ? 4.584 9.592 -7.565 1.00 63.03 35 ARG A O 5
ATOM 6044 N N . ASP A 1 36 ? 5.249 8.036 -6.084 1.00 63.34 36 ASP A N 5
ATOM 6045 C CA . ASP A 1 36 ? 5.846 7.186 -7.108 1.00 32.31 36 ASP A CA 5
ATOM 6046 C C . ASP A 1 36 ? 4.763 6.620 -8.014 1.00 42.41 36 ASP A C 5
ATOM 6047 O O . ASP A 1 36 ? 4.948 6.535 -9.229 1.00 22.43 36 ASP A O 5
ATOM 6056 N N . ASP A 1 37 ? 3.621 6.265 -7.423 1.00 4.42 37 ASP A N 5
ATOM 6057 C CA . ASP A 1 37 ? 2.478 5.787 -8.198 1.00 51.33 37 ASP A CA 5
ATOM 6058 C C . ASP A 1 37 ? 2.091 6.793 -9.266 1.00 44.43 37 ASP A C 5
ATOM 6059 O O . ASP A 1 37 ? 1.965 6.439 -10.432 1.00 0.01 37 ASP A O 5
ATOM 6068 N N . LYS A 1 38 ? 1.943 8.055 -8.862 1.00 72.44 38 LYS A N 5
ATOM 6069 C CA . LYS A 1 38 ? 1.466 9.119 -9.752 1.00 33.02 38 LYS A CA 5
ATOM 6070 C C . LYS A 1 38 ? 2.328 9.278 -11.002 1.00 10.42 38 LYS A C 5
ATOM 6071 O O . LYS A 1 38 ? 1.921 9.943 -11.954 1.00 73.24 38 LYS A O 5
ATOM 6090 N N . SER A 1 39 ? 3.510 8.679 -11.000 1.00 72.13 39 SER A N 5
ATOM 6091 C CA . SER A 1 39 ? 4.375 8.718 -12.166 1.00 23.31 39 SER A CA 5
ATOM 6092 C C . SER A 1 39 ? 3.729 7.959 -13.327 1.00 21.02 39 SER A C 5
ATOM 6093 O O . SER A 1 39 ? 3.841 8.357 -14.485 1.00 42.45 39 SER A O 5
ATOM 6101 N N . ALA A 1 40 ? 3.050 6.863 -13.004 1.00 15.40 40 ALA A N 5
ATOM 6102 C CA . ALA A 1 40 ? 2.390 6.042 -14.013 1.00 13.41 40 ALA A CA 5
ATOM 6103 C C . ALA A 1 40 ? 0.893 5.946 -13.748 1.00 4.11 40 ALA A C 5
ATOM 6104 O O . ALA A 1 40 ? 0.117 5.597 -14.639 1.00 24.40 40 ALA A O 5
ATOM 6111 N N . ASN A 1 41 ? 0.506 6.273 -12.517 1.00 53.24 41 ASN A N 5
ATOM 6112 C CA . ASN A 1 41 ? -0.847 6.047 -12.019 1.00 50.12 41 ASN A CA 5
ATOM 6113 C C . ASN A 1 41 ? -1.233 4.597 -12.222 1.00 71.11 41 ASN A C 5
ATOM 6114 O O . ASN A 1 41 ? -2.073 4.257 -13.058 1.00 45.41 41 ASN A O 5
ATOM 6125 N N . LEU A 1 42 ? -0.572 3.744 -11.460 1.00 73.33 42 LEU A N 5
ATOM 6126 C CA . LEU A 1 42 ? -0.764 2.312 -11.553 1.00 60.11 42 LEU A CA 5
ATOM 6127 C C . LEU A 1 42 ? -2.013 1.918 -10.790 1.00 15.13 42 LEU A C 5
ATOM 6128 O O . LEU A 1 42 ? -2.742 1.010 -11.192 1.00 24.20 42 LEU A O 5
ATOM 6144 N N . PHE A 1 43 ? -2.247 2.610 -9.686 1.00 1.42 43 PHE A N 5
ATOM 6145 C CA . PHE A 1 43 ? -3.431 2.394 -8.882 1.00 70.41 43 PHE A CA 5
ATOM 6146 C C . PHE A 1 43 ? -4.487 3.432 -9.232 1.00 73.55 43 PHE A C 5
ATOM 6147 O O . PHE A 1 43 ? -4.285 4.630 -9.014 1.00 73.04 43 PHE A O 5
ATOM 6164 N N . GLU A 1 44 ? -5.595 2.970 -9.795 1.00 32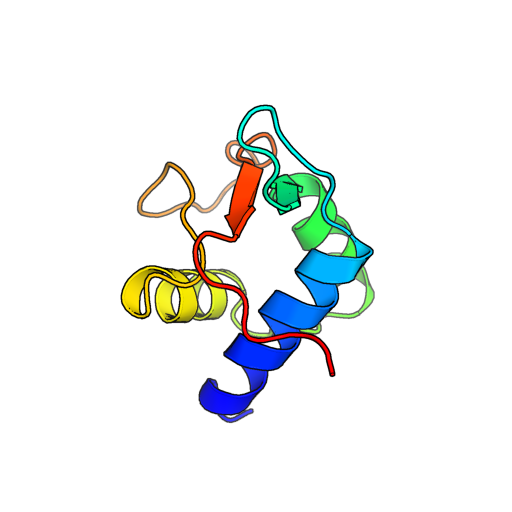.35 44 GLU A N 5
ATOM 6165 C CA . GLU A 1 44 ? -6.702 3.857 -10.137 1.00 24.51 44 GLU A CA 5
ATOM 6166 C C . GLU A 1 44 ? -7.203 4.568 -8.883 1.00 21.00 44 GLU A C 5
ATOM 6167 O O . GLU A 1 44 ? -7.442 5.778 -8.883 1.00 4.20 44 GLU A O 5
ATOM 6179 N N . ALA A 1 45 ? -7.346 3.799 -7.816 1.00 42.34 45 ALA A N 5
ATOM 6180 C CA . ALA A 1 45 ? -7.693 4.340 -6.517 1.00 3.03 45 ALA A CA 5
ATOM 6181 C C . ALA A 1 45 ? -6.839 3.684 -5.441 1.00 61.22 45 ALA A C 5
ATOM 6182 O O . ALA A 1 45 ? -7.169 2.602 -4.958 1.00 35.52 45 ALA A O 5
ATOM 6189 N N . LEU A 1 46 ? -5.738 4.337 -5.083 1.00 42.22 46 LEU A N 5
ATOM 6190 C CA . LEU A 1 46 ? -4.782 3.787 -4.123 1.00 71.12 46 LEU A CA 5
ATOM 6191 C C . LEU A 1 46 ? -5.453 3.478 -2.787 1.00 45.34 46 LEU A C 5
ATOM 6192 O O . LEU A 1 46 ? -5.140 2.476 -2.144 1.00 72.45 46 LEU A O 5
ATOM 6208 N N . VAL A 1 47 ? -6.380 4.339 -2.379 1.00 10.42 47 VAL A N 5
ATOM 6209 C CA . VAL A 1 47 ? -7.131 4.130 -1.143 1.00 14.14 47 VAL A CA 5
ATOM 6210 C C . VAL A 1 47 ? -7.892 2.806 -1.191 1.00 42.32 47 VAL A C 5
ATOM 6211 O O . VAL A 1 47 ? -7.900 2.048 -0.222 1.00 1.10 47 VAL A O 5
ATOM 6224 N N . GLY A 1 48 ? -8.503 2.522 -2.336 1.00 31.33 48 GLY A N 5
ATOM 6225 C CA . GLY A 1 48 ? -9.253 1.289 -2.502 1.00 20.20 48 GLY A CA 5
ATOM 6226 C C . GLY A 1 48 ? -8.354 0.070 -2.456 1.00 72.12 48 GLY A C 5
ATOM 6227 O O . GLY A 1 48 ? -8.696 -0.941 -1.840 1.00 1.25 48 GLY A O 5
ATOM 6231 N N . THR A 1 49 ? -7.206 0.168 -3.114 1.00 60.14 49 THR A N 5
ATOM 6232 C CA . THR A 1 49 ? -6.199 -0.882 -3.074 1.00 12.54 49 THR A CA 5
ATOM 6233 C C . THR A 1 49 ? -5.773 -1.170 -1.631 1.00 61.24 49 THR A C 5
ATOM 6234 O O . THR A 1 49 ? -5.602 -2.328 -1.239 1.00 0.22 49 THR A O 5
ATOM 6245 N N . LEU A 1 50 ? -5.619 -0.106 -0.844 1.00 31.32 50 LEU A N 5
ATOM 6246 C CA . LEU A 1 50 ? -5.272 -0.237 0.568 1.00 63.21 50 LEU A CA 5
ATOM 6247 C C . LEU A 1 50 ? -6.396 -0.929 1.332 1.00 53.42 50 LEU A C 5
ATOM 6248 O O . LEU A 1 50 ? -6.148 -1.835 2.126 1.00 75.30 50 LEU A O 5
ATOM 6264 N N . LYS A 1 51 ? -7.629 -0.497 1.076 1.00 5.23 51 LYS A N 5
ATOM 6265 C CA . LYS A 1 51 ? -8.813 -1.093 1.696 1.00 73.23 51 LYS A CA 5
ATOM 6266 C C . LYS A 1 51 ? -8.844 -2.602 1.477 1.00 65.44 51 LYS A C 5
ATOM 6267 O O . LYS A 1 51 ? -9.096 -3.372 2.406 1.00 72.23 51 LYS A O 5
ATOM 6286 N N . ALA A 1 52 ? -8.577 -3.010 0.244 1.00 42.11 52 ALA A N 5
ATOM 6287 C CA . ALA A 1 52 ? -8.591 -4.416 -0.130 1.00 13.12 52 ALA A CA 5
ATOM 6288 C C . ALA A 1 52 ? -7.537 -5.209 0.638 1.00 40.42 52 ALA A C 5
ATOM 6289 O O . ALA A 1 52 ? -7.831 -6.248 1.234 1.00 4.10 52 ALA A O 5
ATOM 6296 N N . ALA A 1 53 ? -6.313 -4.705 0.635 1.00 45.43 53 ALA A N 5
ATOM 6297 C CA . ALA A 1 53 ? -5.199 -5.406 1.256 1.00 61.55 53 ALA A CA 5
ATOM 6298 C C . ALA A 1 53 ? -5.270 -5.343 2.777 1.00 10.34 53 ALA A C 5
ATOM 6299 O O . ALA A 1 53 ? -4.757 -6.226 3.461 1.00 44.03 53 ALA A O 5
ATOM 6306 N N . LYS A 1 54 ? -5.899 -4.302 3.304 1.00 11.33 54 LYS A N 5
ATOM 6307 C CA . LYS A 1 54 ? -6.045 -4.165 4.746 1.00 51.21 54 LYS A CA 5
ATOM 6308 C C . LYS A 1 54 ? -7.023 -5.202 5.283 1.00 3.54 54 LYS A C 5
ATOM 6309 O O . LYS A 1 54 ? -6.809 -5.772 6.353 1.00 20.24 54 LYS A O 5
ATOM 6328 N N . ARG A 1 55 ? -8.088 -5.458 4.533 1.00 3.22 55 ARG A N 5
ATOM 6329 C CA . ARG A 1 55 ? -9.067 -6.466 4.928 1.00 54.15 55 ARG A CA 5
ATOM 6330 C C . ARG A 1 55 ? -8.505 -7.870 4.748 1.00 10.14 55 ARG A C 5
ATOM 6331 O O . ARG A 1 55 ? -8.906 -8.803 5.445 1.00 2.23 55 ARG A O 5
ATOM 6352 N N . ARG A 1 56 ? -7.562 -8.013 3.824 1.00 71.14 56 ARG A N 5
ATOM 6353 C CA . ARG A 1 56 ? -6.873 -9.284 3.636 1.00 64.34 56 ARG A CA 5
ATOM 6354 C C . ARG A 1 56 ? -5.699 -9.404 4.605 1.00 55.35 56 ARG A C 5
ATOM 6355 O O . ARG A 1 56 ? -4.945 -10.378 4.567 1.00 40.25 56 ARG A O 5
ATOM 6376 N N . LYS A 1 57 ? -5.554 -8.392 5.466 1.00 53.12 57 LYS A N 5
ATOM 6377 C CA . LYS A 1 57 ? -4.505 -8.349 6.484 1.00 21.41 57 LYS A CA 5
ATOM 6378 C C . LYS A 1 57 ? -3.120 -8.420 5.859 1.00 61.05 57 LYS A C 5
ATOM 6379 O O . LYS A 1 57 ? -2.163 -8.889 6.475 1.00 25.23 57 LYS A O 5
ATOM 6398 N N . ILE A 1 58 ? -3.024 -7.923 4.637 1.00 22.45 58 ILE A N 5
ATOM 6399 C CA . ILE A 1 58 ? -1.767 -7.877 3.923 1.00 40.41 58 ILE A CA 5
ATOM 6400 C C . ILE A 1 58 ? -1.001 -6.621 4.307 1.00 31.44 58 ILE A C 5
ATOM 6401 O O . ILE A 1 58 ? 0.220 -6.641 4.425 1.00 35.35 58 ILE A O 5
ATOM 6417 N N . VAL A 1 59 ? -1.729 -5.532 4.515 1.00 22.34 59 VAL A N 5
ATOM 6418 C CA . VAL A 1 59 ? -1.127 -4.279 4.949 1.00 35.23 59 VAL A CA 5
ATOM 6419 C C . VAL A 1 59 ? -1.929 -3.679 6.093 1.00 32.51 59 VAL A C 5
ATOM 6420 O O . VAL A 1 59 ? -3.086 -4.044 6.305 1.00 0.21 59 VAL A O 5
ATOM 6433 N N . THR A 1 60 ? -1.313 -2.771 6.828 1.00 4.32 60 THR A N 5
ATOM 6434 C CA . THR A 1 60 ? -1.999 -2.063 7.889 1.00 24.31 60 THR A CA 5
ATOM 6435 C C . THR A 1 60 ? -1.550 -0.609 7.937 1.00 73.35 60 THR A C 5
ATOM 6436 O O . THR A 1 60 ? -0.402 -0.283 7.613 1.00 13.35 60 THR A O 5
ATOM 6447 N N . TYR A 1 61 ? -2.471 0.252 8.325 1.00 34.55 61 TYR A N 5
ATOM 6448 C CA . TYR A 1 61 ? -2.201 1.668 8.497 1.00 22.02 61 TYR A CA 5
ATOM 6449 C C . TYR A 1 61 ? -3.303 2.271 9.362 1.00 62.20 61 TYR A C 5
ATOM 6450 O O . TYR A 1 61 ? -4.459 1.866 9.248 1.00 35.33 61 TYR A O 5
ATOM 6468 N N . PRO A 1 62 ? -2.955 3.197 10.276 1.00 42.44 62 PRO A N 5
ATOM 6469 C CA . PRO A 1 62 ? -3.930 3.836 11.175 1.00 43.32 62 PRO A CA 5
ATOM 6470 C C . PRO A 1 62 ? -5.155 4.370 10.437 1.00 12.41 62 PRO A C 5
ATOM 6471 O O . PRO A 1 62 ? -5.039 4.979 9.369 1.00 33.03 62 PRO A O 5
ATOM 6482 N N . GLY A 1 63 ? -6.323 4.166 11.035 1.00 64.35 63 GLY A N 5
ATOM 6483 C CA . GLY A 1 63 ? -7.563 4.542 10.391 1.00 43.00 63 GLY A CA 5
ATOM 6484 C C . GLY A 1 63 ? -7.885 3.626 9.228 1.00 20.11 63 GLY A C 5
ATOM 6485 O O . GLY A 1 63 ? -7.334 2.529 9.130 1.00 14.32 63 GLY A O 5
ATOM 6489 N N . GLU A 1 64 ? -8.788 4.058 8.362 1.00 11.43 64 GLU A N 5
ATOM 6490 C CA . GLU A 1 64 ? -9.097 3.305 7.154 1.00 42.40 64 GLU A CA 5
ATOM 6491 C C . GLU A 1 64 ? -9.665 4.242 6.092 1.00 72.20 64 GLU A C 5
ATOM 6492 O O . GLU A 1 64 ? -10.213 3.813 5.076 1.00 2.43 64 GLU A O 5
ATOM 6504 N N . LEU A 1 65 ? -9.506 5.536 6.338 1.00 70.04 65 LEU A N 5
ATOM 6505 C CA . LEU A 1 65 ? -9.994 6.563 5.435 1.00 41.51 65 LEU A CA 5
ATOM 6506 C C . LEU A 1 65 ? -9.224 7.859 5.654 1.00 1.34 65 LEU A C 5
ATOM 6507 O O . LEU A 1 65 ? -9.068 8.313 6.790 1.00 24.41 65 LEU A O 5
ATOM 6523 N N . LEU A 1 66 ? -8.732 8.442 4.569 1.00 73.14 66 LEU A N 5
ATOM 6524 C CA . LEU A 1 66 ? -8.015 9.704 4.636 1.00 12.33 66 LEU A CA 5
ATOM 6525 C C . LEU A 1 66 ? -8.112 10.434 3.302 1.00 40.31 66 LEU A C 5
ATOM 6526 O O . LEU A 1 66 ? -7.935 9.835 2.244 1.00 4.34 66 LEU A O 5
ATOM 6542 N N . LEU A 1 67 ? -8.439 11.714 3.362 1.00 75.15 67 LEU A N 5
ATOM 6543 C CA . LEU A 1 67 ? -8.554 12.534 2.164 1.00 72.10 67 LEU A CA 5
ATOM 6544 C C . LEU A 1 67 ? -7.852 13.873 2.375 1.00 53.10 67 LEU A C 5
ATOM 6545 O O . LEU A 1 67 ? -7.314 14.463 1.439 1.00 3.00 67 LEU A O 5
ATOM 6561 N N . GLN A 1 68 ? -7.847 14.329 3.623 1.00 5.15 68 GLN A N 5
ATOM 6562 C CA . GLN A 1 68 ? -7.297 15.634 3.980 1.00 34.31 68 GLN A CA 5
ATOM 6563 C C . GLN A 1 68 ? -5.809 15.727 3.634 1.00 33.33 68 GLN A C 5
ATOM 6564 O O . GLN A 1 68 ? -5.316 16.794 3.270 1.00 31.02 68 GLN A O 5
ATOM 6578 N N . GLY A 1 69 ? -5.102 14.606 3.744 1.00 2.13 69 GLY A N 5
ATOM 6579 C CA . GLY A 1 69 ? -3.675 14.598 3.454 1.00 53.41 69 GLY A CA 5
ATOM 6580 C C . GLY A 1 69 ? -2.831 14.688 4.709 1.00 31.13 69 GLY A C 5
ATOM 6581 O O . GLY A 1 69 ? -1.604 14.669 4.650 1.00 5.53 69 GLY A O 5
ATOM 6585 N N . VAL A 1 70 ? -3.497 14.765 5.852 1.00 31.03 70 VAL A N 5
ATOM 6586 C CA . VAL A 1 70 ? -2.820 14.891 7.141 1.00 4.14 70 VAL A CA 5
ATOM 6587 C C . VAL A 1 70 ? -2.226 13.561 7.603 1.00 74.31 70 VAL A C 5
ATOM 6588 O O . VAL A 1 70 ? -1.616 13.478 8.665 1.00 34.20 70 VAL A O 5
ATOM 6601 N N . HIS A 1 71 ? -2.429 12.522 6.808 1.00 53.22 71 HIS A N 5
ATOM 6602 C CA . HIS A 1 71 ? -1.945 11.190 7.147 1.00 53.42 71 HIS A CA 5
ATOM 6603 C C . HIS A 1 71 ? -0.761 10.781 6.275 1.00 32.13 71 HIS A C 5
ATOM 6604 O O . HIS A 1 71 ? -0.420 9.604 6.197 1.00 44.43 71 HIS A O 5
ATOM 6619 N N . ASP A 1 72 ? -0.143 11.758 5.614 1.00 4.33 72 ASP A N 5
ATOM 6620 C CA . ASP A 1 72 ? 1.039 11.513 4.775 1.00 1.23 72 ASP A CA 5
ATOM 6621 C C . ASP A 1 72 ? 2.145 10.806 5.558 1.00 42.13 72 ASP A C 5
ATOM 6622 O O . ASP A 1 72 ? 2.894 9.991 5.010 1.00 42.31 72 ASP A O 5
ATOM 6631 N N . ASP A 1 73 ? 2.220 11.105 6.846 1.00 54.10 73 ASP A N 5
ATOM 6632 C CA . ASP A 1 73 ? 3.276 10.579 7.702 1.00 64.00 73 ASP A CA 5
ATOM 6633 C C . ASP A 1 73 ? 2.909 9.205 8.249 1.00 75.13 73 ASP A C 5
ATOM 6634 O O . ASP A 1 73 ? 3.603 8.656 9.108 1.00 11.25 73 ASP A O 5
ATOM 6643 N N . VAL A 1 74 ? 1.824 8.650 7.743 1.00 11.44 74 VAL A N 5
ATOM 6644 C CA . VAL A 1 74 ? 1.427 7.302 8.093 1.00 4.14 74 VAL A CA 5
ATOM 6645 C C . VAL A 1 74 ? 2.190 6.300 7.241 1.00 63.41 74 VAL A C 5
ATOM 6646 O O . VAL A 1 74 ? 2.207 6.390 6.009 1.00 23.32 74 VAL A O 5
ATOM 6659 N N . ASP A 1 75 ? 2.848 5.370 7.907 1.00 64.12 75 ASP A N 5
ATOM 6660 C CA . ASP A 1 75 ? 3.589 4.324 7.227 1.00 34.25 75 ASP A CA 5
ATOM 6661 C C . ASP A 1 75 ? 2.697 3.115 7.007 1.00 40.01 75 ASP A C 5
ATOM 6662 O O . ASP A 1 75 ? 2.086 2.601 7.948 1.00 41.11 75 ASP A O 5
ATOM 6671 N N . ILE A 1 76 ? 2.614 2.676 5.762 1.00 54.33 76 ILE A N 5
ATOM 6672 C CA . ILE A 1 76 ? 1.822 1.512 5.411 1.00 75.01 76 ILE A CA 5
ATOM 6673 C C . ILE A 1 76 ? 2.669 0.263 5.616 1.00 70.22 76 ILE A C 5
ATOM 6674 O O . ILE A 1 76 ? 3.618 0.013 4.869 1.00 62.54 76 ILE A O 5
ATOM 6690 N N . ILE A 1 77 ? 2.342 -0.502 6.641 1.00 33.51 77 ILE A N 5
ATOM 6691 C CA . ILE A 1 77 ? 3.147 -1.652 7.017 1.00 1.25 77 ILE A CA 5
ATOM 6692 C C . ILE A 1 77 ? 2.608 -2.926 6.381 1.00 62.30 77 ILE A C 5
ATOM 6693 O O . ILE A 1 77 ? 1.413 -3.218 6.466 1.00 31.24 77 ILE A O 5
ATOM 6709 N N . LEU A 1 78 ? 3.498 -3.669 5.745 1.00 44.11 78 LEU A N 5
ATOM 6710 C CA . LEU A 1 78 ? 3.151 -4.931 5.114 1.00 31.50 78 LEU A CA 5
ATOM 6711 C C . LEU A 1 78 ? 3.129 -6.037 6.163 1.00 50.45 78 LEU A C 5
ATOM 6712 O O . LEU A 1 78 ? 4.168 -6.416 6.698 1.00 64.22 78 LEU A O 5
ATOM 6728 N N . LEU A 1 79 ? 1.941 -6.541 6.459 1.00 32.04 79 LEU A N 5
ATOM 6729 C CA . LEU A 1 79 ? 1.771 -7.561 7.486 1.00 35.11 79 LEU A CA 5
ATOM 6730 C C . LEU A 1 79 ? 1.900 -8.954 6.895 1.00 14.32 79 LEU A C 5
ATOM 6731 O O . LEU A 1 79 ? 2.321 -9.890 7.573 1.00 43.22 79 LEU A O 5
ATOM 6747 N N . GLN A 1 80 ? 1.530 -9.088 5.635 1.00 62.23 80 GLN A N 5
ATOM 6748 C CA . GLN A 1 80 ? 1.518 -10.381 4.977 1.00 72.41 80 GLN A CA 5
ATOM 6749 C C . GLN A 1 80 ? 2.286 -10.287 3.666 1.00 60.13 80 GLN A C 5
ATOM 6750 O O . GLN A 1 80 ? 2.068 -9.366 2.880 1.00 51.00 80 GLN A O 5
ATOM 6764 N N . ASP A 1 81 ? 3.182 -11.232 3.429 1.00 21.13 81 ASP A N 5
ATOM 6765 C CA . ASP A 1 81 ? 4.054 -11.163 2.263 1.00 65.44 81 ASP A CA 5
ATOM 6766 C C . ASP A 1 81 ? 3.788 -12.306 1.297 1.00 4.14 81 ASP A C 5
ATOM 6767 O O . ASP A 1 81 ? 4.257 -13.429 1.491 1.00 10.53 81 ASP A O 5
ATOM 6776 N N . LEU A 1 82 ? 3.018 -12.012 0.262 1.00 51.35 82 LEU A N 5
ATOM 6777 C CA . LEU A 1 82 ? 2.724 -12.987 -0.779 1.00 30.41 82 LEU A CA 5
ATOM 6778 C C . LEU A 1 82 ? 3.639 -12.765 -1.973 1.00 61.34 82 LEU A C 5
ATOM 6779 O O . LEU A 1 82 ? 3.703 -13.588 -2.888 1.00 62.15 82 LEU A O 5
ATOM 6795 N N . GLU A 1 83 ? 4.356 -11.651 -1.951 1.00 22.43 83 GLU A N 5
ATOM 6796 C CA . GLU A 1 83 ? 5.212 -11.269 -3.060 1.00 11.51 83 GLU A CA 5
ATOM 6797 C C . GLU A 1 83 ? 6.570 -11.946 -2.912 1.00 53.55 83 GLU A C 5
ATOM 6798 O O . GLU A 1 83 ? 7.537 -11.348 -2.440 1.00 65.02 83 GLU A O 5
ATOM 6810 N N . HIS A 1 84 ? 6.624 -13.210 -3.294 1.00 53.34 84 HIS A N 5
ATOM 6811 C CA . HIS A 1 84 ? 7.810 -14.025 -3.092 1.00 51.33 84 HIS A CA 5
ATOM 6812 C C . HIS A 1 84 ? 8.529 -14.277 -4.410 1.00 3.41 84 HIS A C 5
ATOM 6813 O O . HIS A 1 84 ? 7.902 -14.618 -5.413 1.00 73.24 84 HIS A O 5
ATOM 6828 N N . HIS A 1 85 ? 9.840 -14.099 -4.400 1.00 65.11 85 HIS A N 5
ATOM 6829 C CA . HIS A 1 85 ? 10.659 -14.357 -5.577 1.00 34.23 85 HIS A CA 5
ATOM 6830 C C . HIS A 1 85 ? 11.507 -15.590 -5.336 1.00 51.22 85 HIS A C 5
ATOM 6831 O O . HIS A 1 85 ? 11.275 -16.614 -6.002 1.00 72.14 85 HIS A O 5
ATOM 6846 N N . MET A 1 1 ? -9.068 -3.161 -13.703 1.00 35.40 1 MET A N 6
ATOM 6847 C CA . MET A 1 1 ? -10.369 -3.724 -13.280 1.00 65.31 1 MET A CA 6
ATOM 6848 C C . MET A 1 1 ? -10.249 -4.414 -11.926 1.00 31.35 1 MET A C 6
ATOM 6849 O O . MET A 1 1 ? -10.822 -3.959 -10.935 1.00 4.22 1 MET A O 6
ATOM 6865 N N . ASN A 1 2 ? -9.498 -5.511 -11.890 1.00 34.23 2 ASN A N 6
ATOM 6866 C CA . ASN A 1 2 ? -9.383 -6.323 -10.684 1.00 44.12 2 ASN A CA 6
ATOM 6867 C C . ASN A 1 2 ? -8.562 -5.616 -9.624 1.00 64.44 2 ASN A C 6
ATOM 6868 O O . ASN A 1 2 ? -7.355 -5.420 -9.789 1.00 3.32 2 ASN A O 6
ATOM 6879 N N . VAL A 1 3 ? -9.221 -5.249 -8.533 1.00 61.35 3 VAL A N 6
ATOM 6880 C CA . VAL A 1 3 ? -8.541 -4.630 -7.406 1.00 43.03 3 VAL A CA 6
ATOM 6881 C C . VAL A 1 3 ? -7.545 -5.619 -6.803 1.00 61.01 3 VAL A C 6
ATOM 6882 O O . VAL A 1 3 ? -6.538 -5.229 -6.218 1.00 3.43 3 VAL A O 6
ATOM 6895 N N . ASP A 1 4 ? -7.828 -6.907 -6.983 1.00 61.13 4 ASP A N 6
ATOM 6896 C CA . ASP A 1 4 ? -6.939 -7.971 -6.525 1.00 4.31 4 ASP A CA 6
ATOM 6897 C C . ASP A 1 4 ? -5.563 -7.822 -7.159 1.00 71.33 4 ASP A C 6
ATOM 6898 O O . ASP A 1 4 ? -4.536 -8.039 -6.515 1.00 10.35 4 ASP A O 6
ATOM 6907 N N . HIS A 1 5 ? -5.551 -7.426 -8.428 1.00 3.30 5 HIS A N 6
ATOM 6908 C CA . HIS A 1 5 ? -4.305 -7.250 -9.155 1.00 34.40 5 HIS A CA 6
ATOM 6909 C C . HIS A 1 5 ? -3.594 -6.000 -8.657 1.00 21.13 5 HIS A C 6
ATOM 6910 O O . HIS A 1 5 ? -2.367 -5.949 -8.611 1.00 45.43 5 HIS A O 6
ATOM 6925 N N . GLU A 1 6 ? -4.377 -4.995 -8.276 1.00 22.43 6 GLU A N 6
ATOM 6926 C CA . GLU A 1 6 ? -3.825 -3.781 -7.691 1.00 45.42 6 GLU A CA 6
ATOM 6927 C C . GLU A 1 6 ? -3.153 -4.098 -6.362 1.00 31.21 6 GLU A C 6
ATOM 6928 O O . GLU A 1 6 ? -2.107 -3.548 -6.045 1.00 71.22 6 GLU A O 6
ATOM 6940 N N . VAL A 1 7 ? -3.757 -5.000 -5.593 1.00 62.32 7 VAL A N 6
ATOM 6941 C CA . VAL A 1 7 ? -3.203 -5.405 -4.304 1.00 51.21 7 VAL A CA 6
ATOM 6942 C C . VAL A 1 7 ? -1.850 -6.086 -4.482 1.00 40.13 7 VAL A C 6
ATOM 6943 O O . VAL A 1 7 ? -0.912 -5.831 -3.728 1.00 30.13 7 VAL A O 6
ATOM 6956 N N . ASN A 1 8 ? -1.749 -6.944 -5.488 1.00 32.43 8 ASN A N 6
ATOM 6957 C CA . ASN A 1 8 ? -0.494 -7.630 -5.782 1.00 12.20 8 ASN A CA 6
ATOM 6958 C C . ASN A 1 8 ? 0.547 -6.633 -6.267 1.00 13.13 8 ASN A C 6
ATOM 6959 O O . ASN A 1 8 ? 1.744 -6.794 -6.035 1.00 23.14 8 ASN A O 6
ATOM 6970 N N . LEU A 1 9 ? 0.082 -5.598 -6.942 1.00 35.21 9 LEU A N 6
ATOM 6971 C CA . LEU A 1 9 ? 0.953 -4.526 -7.358 1.00 73.43 9 LEU A CA 6
ATOM 6972 C C . LEU A 1 9 ? 1.382 -3.711 -6.138 1.00 22.41 9 LEU A C 6
ATOM 6973 O O . LEU A 1 9 ? 2.535 -3.310 -6.018 1.00 54.34 9 LEU A O 6
ATOM 6989 N N . LEU A 1 10 ? 0.436 -3.505 -5.224 1.00 43.55 10 LEU A N 6
ATOM 6990 C CA . LEU A 1 10 ? 0.682 -2.783 -3.981 1.00 41.21 10 LEU A CA 6
ATOM 6991 C C . LEU A 1 10 ? 1.798 -3.447 -3.190 1.00 33.54 10 LEU A C 6
ATOM 6992 O O . LEU A 1 10 ? 2.760 -2.795 -2.798 1.00 21.54 10 LEU A O 6
ATOM 7008 N N . VAL A 1 11 ? 1.673 -4.753 -2.972 1.00 65.34 11 VAL A N 6
ATOM 7009 C CA . VAL A 1 11 ? 2.676 -5.489 -2.215 1.00 54.31 11 VAL A CA 6
ATOM 7010 C C . VAL A 1 11 ? 4.036 -5.418 -2.907 1.00 31.22 11 VAL A C 6
ATOM 7011 O O . VAL A 1 11 ? 5.069 -5.326 -2.246 1.00 2.32 11 VAL A O 6
ATOM 7024 N N . GLU A 1 12 ? 4.030 -5.419 -4.239 1.00 4.13 12 GLU A N 6
ATOM 7025 C CA . GLU A 1 12 ? 5.250 -5.291 -5.008 1.00 22.04 12 GLU A CA 6
ATOM 7026 C C . GLU A 1 12 ? 5.884 -3.920 -4.769 1.00 13.33 12 GLU A C 6
ATOM 7027 O O . GLU A 1 12 ? 7.088 -3.812 -4.526 1.00 11.34 12 GLU A O 6
ATOM 7039 N N . GLU A 1 13 ? 5.058 -2.880 -4.809 1.00 31.31 13 GLU A N 6
ATOM 7040 C CA . GLU A 1 13 ? 5.523 -1.517 -4.585 1.00 42.32 13 GLU A CA 6
ATOM 7041 C C . GLU A 1 13 ? 6.046 -1.339 -3.168 1.00 34.53 13 GLU A C 6
ATOM 7042 O O . GLU A 1 13 ? 6.949 -0.546 -2.931 1.00 70.21 13 GLU A O 6
ATOM 7054 N N . ILE A 1 14 ? 5.487 -2.080 -2.226 1.00 70.34 14 ILE A N 6
ATOM 7055 C CA . ILE A 1 14 ? 5.965 -2.035 -0.851 1.00 5.33 14 ILE A CA 6
ATOM 7056 C C . ILE A 1 14 ? 7.356 -2.663 -0.757 1.00 12.43 14 ILE A C 6
ATOM 7057 O O . ILE A 1 14 ? 8.193 -2.224 0.027 1.00 43.34 14 ILE A O 6
ATOM 7073 N N . HIS A 1 15 ? 7.604 -3.683 -1.572 1.00 43.04 15 HIS A N 6
ATOM 7074 C CA . HIS A 1 15 ? 8.941 -4.271 -1.673 1.00 24.11 15 HIS A CA 6
ATOM 7075 C C . HIS A 1 15 ? 9.900 -3.310 -2.380 1.00 71.22 15 HIS A C 6
ATOM 7076 O O . HIS A 1 15 ? 11.089 -3.255 -2.064 1.00 63.30 15 HIS A O 6
ATOM 7091 N N . ARG A 1 16 ? 9.367 -2.557 -3.337 1.00 24.43 16 ARG A N 6
ATOM 7092 C CA . ARG A 1 16 ? 10.177 -1.681 -4.183 1.00 64.22 16 ARG A CA 6
ATOM 7093 C C . ARG A 1 16 ? 10.507 -0.350 -3.507 1.00 23.33 16 ARG A C 6
ATOM 7094 O O . ARG A 1 16 ? 11.664 0.070 -3.482 1.00 40.20 16 ARG A O 6
ATOM 7115 N N . LEU A 1 17 ? 9.502 0.307 -2.960 1.00 32.33 17 LEU A N 6
ATOM 7116 C CA . LEU A 1 17 ? 9.685 1.636 -2.387 1.00 63.42 17 LEU A CA 6
ATOM 7117 C C . LEU A 1 17 ? 9.782 1.571 -0.872 1.00 70.22 17 LEU A C 6
ATOM 7118 O O . LEU A 1 17 ? 10.163 2.546 -0.222 1.00 0.25 17 LEU A O 6
ATOM 7134 N N . GLY A 1 18 ? 9.446 0.420 -0.316 1.00 55.33 18 GLY A N 6
ATOM 7135 C CA . GLY A 1 18 ? 9.412 0.280 1.117 1.00 1.02 18 GLY A CA 6
ATOM 7136 C C . GLY A 1 18 ? 10.722 -0.203 1.692 1.00 74.44 18 GLY A C 6
ATOM 7137 O O . GLY A 1 18 ? 11.551 -0.787 0.994 1.00 15.40 18 GLY A O 6
ATOM 7141 N N . SER A 1 19 ? 10.892 0.041 2.971 1.00 51.30 19 SER A N 6
ATOM 7142 C CA . SER A 1 19 ? 12.081 -0.364 3.694 1.00 50.31 19 SER A CA 6
ATOM 7143 C C . SER A 1 19 ? 11.653 -1.286 4.824 1.00 40.02 19 SER A C 6
ATOM 7144 O O . SER A 1 19 ? 10.489 -1.259 5.232 1.00 25.33 19 SER A O 6
ATOM 7152 N N . LYS A 1 20 ? 12.556 -2.118 5.314 1.00 31.02 20 LYS A N 6
ATOM 7153 C CA . LYS A 1 20 ? 12.186 -3.062 6.352 1.00 11.33 20 LYS A CA 6
ATOM 7154 C C . LYS A 1 20 ? 12.063 -2.392 7.705 1.00 3.24 20 LYS A C 6
ATOM 7155 O O . LYS A 1 20 ? 12.880 -1.557 8.103 1.00 50.20 20 LYS A O 6
ATOM 7174 N N . ASN A 1 21 ? 11.000 -2.773 8.374 1.00 63.42 21 ASN A N 6
ATOM 7175 C CA . ASN A 1 21 ? 10.630 -2.259 9.685 1.00 43.34 21 ASN A CA 6
ATOM 7176 C C . ASN A 1 21 ? 11.566 -2.807 10.754 1.00 41.41 21 ASN A C 6
ATOM 7177 O O . ASN A 1 21 ? 12.497 -3.559 10.461 1.00 22.44 21 ASN A O 6
ATOM 7188 N N . ALA A 1 22 ? 11.298 -2.447 11.992 1.00 43.12 22 ALA A N 6
ATOM 7189 C CA . ALA A 1 22 ? 12.020 -3.002 13.127 1.00 71.15 22 ALA A CA 6
ATOM 7190 C C . ALA A 1 22 ? 11.551 -4.429 13.371 1.00 12.22 22 ALA A C 6
ATOM 7191 O O . ALA A 1 22 ? 12.269 -5.261 13.922 1.00 21.14 22 ALA A O 6
ATOM 7198 N N . ASP A 1 23 ? 10.329 -4.690 12.928 1.00 11.23 23 ASP A N 6
ATOM 7199 C CA . ASP A 1 23 ? 9.698 -5.998 13.065 1.00 63.21 23 ASP A CA 6
ATOM 7200 C C . ASP A 1 23 ? 10.189 -6.959 11.980 1.00 14.03 23 ASP A C 6
ATOM 7201 O O . ASP A 1 23 ? 10.069 -8.177 12.107 1.00 51.53 23 ASP A O 6
ATOM 7210 N N . GLY A 1 24 ? 10.784 -6.401 10.930 1.00 50.21 24 GLY A N 6
ATOM 7211 C CA . GLY A 1 24 ? 11.191 -7.205 9.790 1.00 25.32 24 GLY A CA 6
ATOM 7212 C C . GLY A 1 24 ? 10.150 -7.191 8.686 1.00 71.34 24 GLY A C 6
ATOM 7213 O O . GLY A 1 24 ? 10.298 -7.859 7.660 1.00 62.11 24 GLY A O 6
ATOM 7217 N N . LYS A 1 25 ? 9.088 -6.432 8.910 1.00 43.22 25 LYS A N 6
ATOM 7218 C CA . LYS A 1 25 ? 8.028 -6.262 7.926 1.00 54.32 25 LYS A CA 6
ATOM 7219 C C . LYS A 1 25 ? 8.339 -5.091 7.001 1.00 54.15 25 LYS A C 6
ATOM 7220 O O . LYS A 1 25 ? 8.881 -4.087 7.441 1.00 71.12 25 LYS A O 6
ATOM 7239 N N . LEU A 1 26 ? 8.030 -5.224 5.717 1.00 32.23 26 LEU A N 6
ATOM 7240 C CA . LEU A 1 26 ? 8.197 -4.114 4.790 1.00 33.03 26 LEU A CA 6
ATOM 7241 C C . LEU A 1 26 ? 7.232 -2.996 5.139 1.00 23.21 26 LEU A C 6
ATOM 7242 O O . LEU A 1 26 ? 6.070 -3.247 5.460 1.00 71.32 26 LEU A O 6
ATOM 7258 N N . SER A 1 27 ? 7.717 -1.772 5.116 1.00 64.44 27 SER A N 6
ATOM 7259 C CA . SER A 1 27 ? 6.881 -0.624 5.403 1.00 5.22 27 SER A CA 6
ATOM 7260 C C . SER A 1 27 ? 7.274 0.552 4.519 1.00 45.34 27 SER A C 6
ATOM 7261 O O . SER A 1 27 ? 8.456 0.767 4.244 1.00 0.43 27 SER A O 6
ATOM 7269 N N . VAL A 1 28 ? 6.282 1.303 4.074 1.00 32.22 28 VAL A N 6
ATOM 7270 C CA . VAL A 1 28 ? 6.519 2.459 3.227 1.00 2.35 28 VAL A CA 6
ATOM 7271 C C . VAL A 1 28 ? 5.514 3.554 3.556 1.00 62.01 28 VAL A C 6
ATOM 7272 O O . VAL A 1 28 ? 4.337 3.275 3.783 1.00 53.04 28 VAL A O 6
ATOM 7285 N N . LYS A 1 29 ? 5.976 4.794 3.615 1.00 42.44 29 LYS A N 6
ATOM 7286 C CA . LYS A 1 29 ? 5.090 5.906 3.907 1.00 0.51 29 LYS A CA 6
ATOM 7287 C C . LYS A 1 29 ? 4.186 6.183 2.718 1.00 65.23 29 LYS A C 6
ATOM 7288 O O . LYS A 1 29 ? 4.637 6.166 1.566 1.00 41.04 29 LYS A O 6
ATOM 7307 N N . PHE A 1 30 ? 2.912 6.430 3.007 1.00 52.32 30 PHE A N 6
ATOM 7308 C CA . PHE A 1 30 ? 1.915 6.704 1.982 1.00 13.51 30 PHE A CA 6
ATOM 7309 C C . PHE A 1 30 ? 2.371 7.825 1.055 1.00 15.42 30 PHE A C 6
ATOM 7310 O O . PHE A 1 30 ? 2.138 7.773 -0.149 1.00 40.14 30 PHE A O 6
ATOM 7327 N N . GLY A 1 31 ? 3.036 8.823 1.624 1.00 0.35 31 GLY A N 6
ATOM 7328 C CA . GLY A 1 31 ? 3.509 9.949 0.844 1.00 10.30 31 GLY A CA 6
ATOM 7329 C C . GLY A 1 31 ? 4.438 9.536 -0.281 1.00 12.44 31 GLY A C 6
ATOM 7330 O O . GLY A 1 31 ? 4.320 10.033 -1.402 1.00 31.42 31 GLY A O 6
ATOM 7334 N N . VAL A 1 32 ? 5.342 8.607 0.010 1.00 23.41 32 VAL A N 6
ATOM 7335 C CA . VAL A 1 32 ? 6.314 8.146 -0.972 1.00 0.14 32 VAL A CA 6
ATOM 7336 C C . VAL A 1 32 ? 5.632 7.291 -2.035 1.00 72.12 32 VAL A C 6
ATOM 7337 O O . VAL A 1 32 ? 5.868 7.462 -3.234 1.00 41.42 32 VAL A O 6
ATOM 7350 N N . LEU A 1 33 ? 4.771 6.387 -1.581 1.00 45.42 33 LEU A N 6
ATOM 7351 C CA . LEU A 1 33 ? 4.047 5.490 -2.474 1.00 74.13 33 LEU A CA 6
ATOM 7352 C C . LEU A 1 33 ? 3.133 6.295 -3.401 1.00 0.01 33 LEU A C 6
ATOM 7353 O O . LEU A 1 33 ? 3.122 6.088 -4.615 1.00 71.10 33 LEU A O 6
ATOM 7369 N N . PHE A 1 34 ? 2.402 7.241 -2.821 1.00 5.02 34 PHE A N 6
ATOM 7370 C CA . PHE A 1 34 ? 1.460 8.063 -3.572 1.00 35.10 34 PHE A CA 6
ATOM 7371 C C . PHE A 1 34 ? 2.203 8.919 -4.595 1.00 60.21 34 PHE A C 6
ATOM 7372 O O . PHE A 1 34 ? 1.724 9.123 -5.709 1.00 10.34 34 PHE A O 6
ATOM 7389 N N . ARG A 1 35 ? 3.382 9.398 -4.207 1.00 33.51 35 ARG A N 6
ATOM 7390 C CA . ARG A 1 35 ? 4.214 10.224 -5.079 1.00 22.33 35 ARG A CA 6
ATOM 7391 C C . ARG A 1 35 ? 4.531 9.495 -6.381 1.00 71.42 35 ARG A C 6
ATOM 7392 O O . ARG A 1 35 ? 4.384 10.049 -7.471 1.00 54.04 35 ARG A O 6
ATOM 7413 N N . ASP A 1 36 ? 4.958 8.248 -6.256 1.00 53.24 36 ASP A N 6
ATOM 7414 C CA . ASP A 1 36 ? 5.384 7.475 -7.413 1.00 12.24 36 ASP A CA 6
ATOM 7415 C C . ASP A 1 36 ? 4.191 7.131 -8.293 1.00 62.11 36 ASP A C 6
ATOM 7416 O O . ASP A 1 36 ? 4.285 7.142 -9.523 1.00 24.14 36 ASP A O 6
ATOM 7425 N N . ASP A 1 37 ? 3.058 6.855 -7.657 1.00 1.31 37 ASP A N 6
ATOM 7426 C CA . ASP A 1 37 ? 1.833 6.533 -8.379 1.00 11.34 37 ASP A CA 6
ATOM 7427 C C . ASP A 1 37 ? 1.343 7.734 -9.182 1.00 11.05 37 ASP A C 6
ATOM 7428 O O . ASP A 1 37 ? 0.756 7.579 -10.246 1.00 73.14 37 ASP A O 6
ATOM 7437 N N . LYS A 1 38 ? 1.595 8.936 -8.683 1.00 44.05 38 LYS A N 6
ATOM 7438 C CA . LYS A 1 38 ? 1.233 10.142 -9.419 1.00 11.44 38 LYS A CA 6
ATOM 7439 C C . LYS A 1 38 ? 2.055 10.260 -10.699 1.00 21.14 38 LYS A C 6
ATOM 7440 O O . LYS A 1 38 ? 1.619 10.867 -11.675 1.00 2.34 38 LYS A O 6
ATOM 7459 N N . SER A 1 39 ? 3.242 9.671 -10.690 1.00 73.03 39 SER A N 6
ATOM 7460 C CA . SER A 1 39 ? 4.125 9.727 -11.841 1.00 41.53 39 SER A CA 6
ATOM 7461 C C . SER A 1 39 ? 3.835 8.582 -12.816 1.00 61.30 39 SER A C 6
ATOM 7462 O O . SER A 1 39 ? 3.706 8.801 -14.023 1.00 63.43 39 SER A O 6
ATOM 7470 N N . ALA A 1 40 ? 3.717 7.368 -12.288 1.00 13.44 40 ALA A N 6
ATOM 7471 C CA . ALA A 1 40 ? 3.545 6.181 -13.121 1.00 60.24 40 ALA A CA 6
ATOM 7472 C C . ALA A 1 40 ? 2.072 5.886 -13.409 1.00 54.31 40 ALA A C 6
ATOM 7473 O O . ALA A 1 40 ? 1.742 5.342 -14.464 1.00 51.41 40 ALA A O 6
ATOM 7480 N N . ASN A 1 41 ? 1.199 6.256 -12.474 1.00 13.43 41 ASN A N 6
ATOM 7481 C CA . ASN A 1 41 ? -0.238 5.987 -12.582 1.00 12.33 41 ASN A CA 6
ATOM 7482 C C . ASN A 1 41 ? -0.495 4.486 -12.635 1.00 31.23 41 ASN A C 6
ATOM 7483 O O . ASN A 1 41 ? -1.080 3.968 -13.589 1.00 31.22 41 ASN A O 6
ATOM 7494 N N . LEU A 1 42 ? -0.031 3.794 -11.602 1.00 72.52 42 LEU A N 6
ATOM 7495 C CA . LEU A 1 42 ? -0.137 2.347 -11.531 1.00 35.43 42 LEU A CA 6
ATOM 7496 C C . LEU A 1 42 ? -1.508 1.917 -11.032 1.00 11.05 42 LEU A C 6
ATOM 7497 O O . LEU A 1 42 ? -2.138 1.025 -11.598 1.00 73.03 42 LEU A O 6
ATOM 7513 N N . PHE A 1 43 ? -1.960 2.555 -9.963 1.00 71.43 43 PHE A N 6
ATOM 7514 C CA . PHE A 1 43 ? -3.191 2.155 -9.305 1.00 70.45 43 PHE A CA 6
ATOM 7515 C C . PHE A 1 43 ? -4.366 2.981 -9.806 1.00 13.04 43 PHE A C 6
ATOM 7516 O O . PHE A 1 43 ? -4.344 4.213 -9.743 1.00 30.12 43 PHE A O 6
ATOM 7533 N N . GLU A 1 44 ? -5.382 2.301 -10.321 1.00 34.33 44 GLU A N 6
ATOM 7534 C CA . GLU A 1 44 ? -6.590 2.972 -10.770 1.00 13.52 44 GLU A CA 6
ATOM 7535 C C . GLU A 1 44 ? -7.384 3.467 -9.565 1.00 2.33 44 GLU A C 6
ATOM 7536 O O . GLU A 1 44 ? -8.039 4.510 -9.620 1.00 63.11 44 GLU A O 6
ATOM 7548 N N . ALA A 1 45 ? -7.332 2.703 -8.479 1.00 24.22 45 ALA A N 6
ATOM 7549 C CA . ALA A 1 45 ? -7.922 3.124 -7.219 1.00 20.25 45 ALA A CA 6
ATOM 7550 C C . ALA A 1 45 ? -6.992 2.785 -6.059 1.00 51.44 45 ALA A C 6
ATOM 7551 O O . ALA A 1 45 ? -7.145 1.747 -5.417 1.00 70.32 45 ALA A O 6
ATOM 7558 N N . LEU A 1 46 ? -6.029 3.664 -5.789 1.00 61.51 46 LEU A N 6
ATOM 7559 C CA . LEU A 1 46 ? -5.025 3.417 -4.751 1.00 42.10 46 LEU A CA 6
ATOM 7560 C C . LEU A 1 46 ? -5.669 3.279 -3.374 1.00 61.04 46 LEU A C 6
ATOM 7561 O O . LEU A 1 46 ? -5.291 2.410 -2.586 1.00 35.53 46 LEU A O 6
ATOM 7577 N N . VAL A 1 47 ? -6.643 4.132 -3.085 1.00 30.42 47 VAL A N 6
ATOM 7578 C CA . VAL A 1 47 ? -7.380 4.042 -1.829 1.00 74.30 47 VAL A CA 6
ATOM 7579 C C . VAL A 1 47 ? -8.097 2.695 -1.731 1.00 31.15 47 VAL A C 6
ATOM 7580 O O . VAL A 1 47 ? -8.167 2.094 -0.660 1.00 11.14 47 VAL A O 6
ATOM 7593 N N . GLY A 1 48 ? -8.587 2.209 -2.866 1.00 3.01 48 GLY A N 6
ATOM 7594 C CA . GLY A 1 48 ? -9.230 0.914 -2.905 1.00 12.44 48 GLY A CA 6
ATOM 7595 C C . GLY A 1 48 ? -8.237 -0.208 -2.701 1.00 5.33 48 GLY A C 6
ATOM 7596 O O . GLY A 1 48 ? -8.536 -1.198 -2.035 1.00 41.13 48 GLY A O 6
ATOM 7600 N N . THR A 1 49 ? -7.051 -0.043 -3.270 1.00 25.52 49 THR A N 6
ATOM 7601 C CA . THR A 1 49 ? -5.967 -0.992 -3.086 1.00 64.54 49 THR A CA 6
ATOM 7602 C C . THR A 1 49 ? -5.630 -1.127 -1.599 1.00 34.53 49 THR A C 6
ATOM 7603 O O . THR A 1 49 ? -5.480 -2.236 -1.079 1.00 62.33 49 THR A O 6
ATOM 7614 N N . LEU A 1 50 ? -5.533 0.017 -0.926 1.00 72.32 50 LEU A N 6
ATOM 7615 C CA . LEU A 1 50 ? -5.252 0.059 0.506 1.00 32.34 50 LEU A CA 6
ATOM 7616 C C . LEU A 1 50 ? -6.349 -0.647 1.294 1.00 10.52 50 LEU A C 6
ATOM 7617 O O . LEU A 1 50 ? -6.072 -1.518 2.122 1.00 71.42 50 LEU A O 6
ATOM 7633 N N . LYS A 1 51 ? -7.592 -0.265 1.024 1.00 51.04 51 LYS A N 6
ATOM 7634 C CA . LYS A 1 51 ? -8.751 -0.851 1.690 1.00 45.14 51 LYS A CA 6
ATOM 7635 C C . LYS A 1 51 ? -8.781 -2.363 1.515 1.00 72.33 51 LYS A C 6
ATOM 7636 O O . LYS A 1 51 ? -8.955 -3.110 2.482 1.00 63.15 51 LYS A O 6
ATOM 7655 N N . ALA A 1 52 ? -8.600 -2.804 0.277 1.00 50.34 52 ALA A N 6
ATOM 7656 C CA . ALA A 1 52 ? -8.618 -4.221 -0.051 1.00 61.15 52 ALA A CA 6
ATOM 7657 C C . ALA A 1 52 ? -7.576 -4.988 0.746 1.00 52.33 52 ALA A C 6
ATOM 7658 O O . ALA A 1 52 ? -7.893 -5.963 1.423 1.00 24.43 52 ALA A O 6
ATOM 7665 N N . ALA A 1 53 ? -6.333 -4.530 0.674 1.00 1.50 53 ALA A N 6
ATOM 7666 C CA . ALA A 1 53 ? -5.225 -5.229 1.301 1.00 12.10 53 ALA A CA 6
ATOM 7667 C C . ALA A 1 53 ? -5.310 -5.182 2.822 1.00 12.24 53 ALA A C 6
ATOM 7668 O O . ALA A 1 53 ? -5.002 -6.165 3.493 1.00 74.40 53 ALA A O 6
ATOM 7675 N N . LYS A 1 54 ? -5.735 -4.049 3.365 1.00 44.05 54 LYS A N 6
ATOM 7676 C CA . LYS A 1 54 ? -5.838 -3.902 4.813 1.00 75.42 54 LYS A CA 6
ATOM 7677 C C . LYS A 1 54 ? -6.864 -4.879 5.372 1.00 54.22 54 LYS A C 6
ATOM 7678 O O . LYS A 1 54 ? -6.605 -5.577 6.349 1.00 61.12 54 LYS A O 6
ATOM 7697 N N . ARG A 1 55 ? -8.021 -4.940 4.729 1.00 13.02 55 ARG A N 6
ATOM 7698 C CA . ARG A 1 55 ? -9.101 -5.809 5.181 1.00 35.43 55 ARG A CA 6
ATOM 7699 C C . ARG A 1 55 ? -8.835 -7.264 4.811 1.00 65.33 55 ARG A C 6
ATOM 7700 O O . ARG A 1 55 ? -9.468 -8.174 5.338 1.00 64.42 55 ARG A O 6
ATOM 7721 N N . ARG A 1 56 ? -7.889 -7.476 3.906 1.00 35.33 56 ARG A N 6
ATOM 7722 C CA . ARG A 1 56 ? -7.472 -8.807 3.521 1.00 31.53 56 ARG A CA 6
ATOM 7723 C C . ARG A 1 56 ? -6.322 -9.278 4.413 1.00 20.20 56 ARG A C 6
ATOM 7724 O O . ARG A 1 56 ? -5.784 -10.371 4.229 1.00 24.41 56 ARG A O 6
ATOM 7745 N N . LYS A 1 57 ? -5.954 -8.420 5.370 1.00 62.25 57 LYS A N 6
ATOM 7746 C CA . LYS A 1 57 ? -4.884 -8.696 6.331 1.00 12.22 57 LYS A CA 6
ATOM 7747 C C . LYS A 1 57 ? -3.535 -8.807 5.637 1.00 13.45 57 LYS A C 6
ATOM 7748 O O . LYS A 1 57 ? -2.622 -9.478 6.115 1.00 15.44 57 LYS A O 6
ATOM 7767 N N . ILE A 1 58 ? -3.416 -8.108 4.522 1.00 30.34 58 ILE A N 6
ATOM 7768 C CA . ILE A 1 58 ? -2.186 -8.071 3.757 1.00 33.04 58 ILE A CA 6
ATOM 7769 C C . ILE A 1 58 ? -1.325 -6.899 4.202 1.00 62.32 58 ILE A C 6
ATOM 7770 O O . ILE A 1 58 ? -0.103 -6.995 4.254 1.00 12.03 58 ILE A O 6
ATOM 7786 N N . VAL A 1 59 ? -1.970 -5.792 4.538 1.00 54.42 59 VAL A N 6
ATOM 7787 C CA . VAL A 1 59 ? -1.268 -4.618 5.037 1.00 65.21 59 VAL A CA 6
ATOM 7788 C C . VAL A 1 59 ? -2.029 -4.020 6.207 1.00 22.24 59 VAL A C 6
ATOM 7789 O O . VAL A 1 59 ? -3.203 -4.326 6.416 1.00 24.12 59 VAL A O 6
ATOM 7802 N N . THR A 1 60 ? -1.361 -3.179 6.970 1.00 10.51 60 THR A N 6
ATOM 7803 C CA . THR A 1 60 ? -1.997 -2.486 8.068 1.00 33.13 60 THR A CA 6
ATOM 7804 C C . THR A 1 60 ? -1.498 -1.050 8.131 1.00 60.23 60 THR A C 6
ATOM 7805 O O . THR A 1 60 ? -0.348 -0.762 7.785 1.00 24.13 60 THR A O 6
ATOM 7816 N N . TYR A 1 61 ? -2.379 -0.159 8.541 1.00 62.53 61 TYR A N 6
ATOM 7817 C CA . TYR A 1 61 ? -2.044 1.242 8.702 1.00 50.31 61 TYR A CA 6
ATOM 7818 C C . TYR A 1 61 ? -3.149 1.940 9.484 1.00 31.22 61 TYR A C 6
ATOM 7819 O O . TYR A 1 61 ? -4.315 1.546 9.391 1.00 0.33 61 TYR A O 6
ATOM 7837 N N . PRO A 1 62 ? -2.800 2.954 10.288 1.00 23.10 62 PRO A N 6
ATOM 7838 C CA . PRO A 1 62 ? -3.782 3.732 11.046 1.00 1.05 62 PRO A CA 6
ATOM 7839 C C . PRO A 1 62 ? -4.812 4.385 10.130 1.00 62.45 62 PRO A C 6
ATOM 7840 O O . PRO A 1 62 ? -4.473 4.880 9.051 1.00 74.52 62 PRO A O 6
ATOM 7851 N N . GLY A 1 63 ? -6.062 4.384 10.568 1.00 10.34 63 GLY A N 6
ATOM 7852 C CA . GLY A 1 63 ? -7.128 4.961 9.779 1.00 73.22 63 GLY A CA 6
ATOM 7853 C C . GLY A 1 63 ? -7.749 3.959 8.825 1.00 53.13 63 GLY A C 6
ATOM 7854 O O . GLY A 1 63 ? -7.057 3.105 8.265 1.00 60.21 63 GLY A O 6
ATOM 7858 N N . GLU A 1 64 ? -9.057 4.049 8.657 1.00 44.31 64 GLU A N 6
ATOM 7859 C CA . GLU A 1 64 ? -9.770 3.191 7.725 1.00 40.34 64 GLU A CA 6
ATOM 7860 C C . GLU A 1 64 ? -10.118 3.987 6.472 1.00 14.02 64 GLU A C 6
ATOM 7861 O O . GLU A 1 64 ? -10.274 3.435 5.384 1.00 65.44 64 GLU A O 6
ATOM 7873 N N . LEU A 1 65 ? -10.239 5.295 6.646 1.00 2.42 65 LEU A N 6
ATOM 7874 C CA . LEU A 1 65 ? -10.456 6.210 5.539 1.00 10.05 65 LEU A CA 6
ATOM 7875 C C . LEU A 1 65 ? -9.756 7.521 5.865 1.00 63.03 65 LEU A C 6
ATOM 7876 O O . LEU A 1 65 ? -10.154 8.230 6.791 1.00 71.54 65 LEU A O 6
ATOM 7892 N N . LEU A 1 66 ? -8.701 7.827 5.123 1.00 30.11 66 LEU A N 6
ATOM 7893 C CA . LEU A 1 66 ? -7.874 8.983 5.426 1.00 23.53 66 LEU A CA 6
ATOM 7894 C C . LEU A 1 66 ? -7.840 9.957 4.261 1.00 51.11 66 LEU A C 6
ATOM 7895 O O . LEU A 1 66 ? -8.401 9.696 3.197 1.00 63.34 66 LEU A O 6
ATOM 7911 N N . LEU A 1 67 ? -7.166 11.075 4.480 1.00 52.04 67 LEU A N 6
ATOM 7912 C CA . LEU A 1 67 ? -6.982 12.088 3.455 1.00 21.35 67 LEU A CA 6
ATOM 7913 C C . LEU A 1 67 ? -5.524 12.110 2.996 1.00 11.53 67 LEU A C 6
ATOM 7914 O O . LEU A 1 67 ? -4.823 11.103 3.095 1.00 43.40 67 LEU A O 6
ATOM 7930 N N . GLN A 1 68 ? -5.077 13.255 2.496 1.00 71.13 68 GLN A N 6
ATOM 7931 C CA . GLN A 1 68 ? -3.717 13.397 1.993 1.00 45.44 68 GLN A CA 6
ATOM 7932 C C . GLN A 1 68 ? -2.753 13.790 3.113 1.00 13.15 68 GLN A C 6
ATOM 7933 O O . GLN A 1 68 ? -1.979 12.961 3.593 1.00 44.11 68 GLN A O 6
ATOM 7947 N N . GLY A 1 69 ? -2.854 15.044 3.553 1.00 40.31 69 GLY A N 6
ATOM 7948 C CA . GLY A 1 69 ? -1.865 15.642 4.445 1.00 22.53 69 GLY A CA 6
ATOM 7949 C C . GLY A 1 69 ? -1.512 14.811 5.669 1.00 51.31 69 GLY A C 6
ATOM 7950 O O . GLY A 1 69 ? -0.336 14.648 5.990 1.00 23.11 69 GLY A O 6
ATOM 7954 N N . VAL A 1 70 ? -2.515 14.280 6.351 1.00 14.43 70 VAL A N 6
ATOM 7955 C CA . VAL A 1 70 ? -2.284 13.570 7.607 1.00 21.25 70 VAL A CA 6
ATOM 7956 C C . VAL A 1 70 ? -1.851 12.123 7.350 1.00 42.01 70 VAL A C 6
ATOM 7957 O O . VAL A 1 70 ? -1.433 11.409 8.265 1.00 35.30 70 VAL A O 6
ATOM 7970 N N . HIS A 1 71 ? -1.913 11.702 6.096 1.00 51.14 71 HIS A N 6
ATOM 7971 C CA . HIS A 1 71 ? -1.663 10.311 5.754 1.00 72.40 71 HIS A CA 6
ATOM 7972 C C . HIS A 1 71 ? -0.300 10.140 5.084 1.00 73.12 71 HIS A C 6
ATOM 7973 O O . HIS A 1 71 ? 0.218 9.029 5.006 1.00 33.10 71 HIS A O 6
ATOM 7988 N N . ASP A 1 72 ? 0.278 11.242 4.616 1.00 72.13 72 ASP A N 6
ATOM 7989 C CA . ASP A 1 72 ? 1.562 11.204 3.905 1.00 60.44 72 ASP A CA 6
ATOM 7990 C C . ASP A 1 72 ? 2.674 10.603 4.753 1.00 64.31 72 ASP A C 6
ATOM 7991 O O . ASP A 1 72 ? 3.520 9.862 4.251 1.00 30.10 72 ASP A O 6
ATOM 8000 N N . ASP A 1 73 ? 2.668 10.914 6.038 1.00 51.52 73 ASP A N 6
ATOM 8001 C CA . ASP A 1 73 ? 3.737 10.479 6.926 1.00 23.14 73 ASP A CA 6
ATOM 8002 C C . ASP A 1 73 ? 3.398 9.141 7.580 1.00 61.13 73 ASP A C 6
ATOM 8003 O O . ASP A 1 73 ? 4.169 8.606 8.377 1.00 13.03 73 ASP A O 6
ATOM 8012 N N . VAL A 1 74 ? 2.248 8.589 7.219 1.00 74.53 74 VAL A N 6
ATOM 8013 C CA . VAL A 1 74 ? 1.805 7.316 7.764 1.00 73.23 74 VAL A CA 6
ATOM 8014 C C . VAL A 1 74 ? 2.493 6.159 7.051 1.00 72.13 74 VAL A C 6
ATOM 8015 O O . VAL A 1 74 ? 2.455 6.060 5.821 1.00 12.40 74 VAL A O 6
ATOM 8028 N N . ASP A 1 75 ? 3.129 5.304 7.837 1.00 72.30 75 ASP A N 6
ATOM 8029 C CA . ASP A 1 75 ? 3.832 4.140 7.314 1.00 11.44 75 ASP A CA 6
ATOM 8030 C C . ASP A 1 75 ? 2.864 2.983 7.113 1.00 0.10 75 ASP A C 6
ATOM 8031 O O . ASP A 1 75 ? 2.213 2.537 8.058 1.00 42.12 75 ASP A O 6
ATOM 8040 N N . ILE A 1 76 ? 2.756 2.518 5.878 1.00 33.12 76 ILE A N 6
ATOM 8041 C CA . ILE A 1 76 ? 1.927 1.367 5.565 1.00 61.11 76 ILE A CA 6
ATOM 8042 C C . ILE A 1 76 ? 2.746 0.098 5.775 1.00 3.13 76 ILE A C 6
ATOM 8043 O O . ILE A 1 76 ? 3.759 -0.110 5.106 1.00 3.15 76 ILE A O 6
ATOM 8059 N N . ILE A 1 77 ? 2.319 -0.733 6.716 1.00 1.52 77 ILE A N 6
ATOM 8060 C CA . ILE A 1 77 ? 3.087 -1.909 7.100 1.00 64.45 77 ILE A CA 6
ATOM 8061 C C . ILE A 1 77 ? 2.529 -3.170 6.451 1.00 1.11 77 ILE A C 6
ATOM 8062 O O . ILE A 1 77 ? 1.331 -3.441 6.527 1.00 23.23 77 ILE A O 6
ATOM 8078 N N . LEU A 1 78 ? 3.406 -3.929 5.810 1.00 51.03 78 LEU A N 6
ATOM 8079 C CA . LEU A 1 78 ? 3.024 -5.160 5.142 1.00 64.31 78 LEU A CA 6
ATOM 8080 C C . LEU A 1 78 ? 2.901 -6.298 6.154 1.00 31.25 78 LEU A C 6
ATOM 8081 O O . LEU A 1 78 ? 3.852 -6.601 6.872 1.00 0.25 78 LEU A O 6
ATOM 8097 N N . LEU A 1 79 ? 1.726 -6.912 6.210 1.00 31.22 79 LEU A N 6
ATOM 8098 C CA . LEU A 1 79 ? 1.475 -8.026 7.117 1.00 43.32 79 LEU A CA 6
ATOM 8099 C C . LEU A 1 79 ? 1.589 -9.353 6.379 1.00 33.12 79 LEU A C 6
ATOM 8100 O O . LEU A 1 79 ? 2.065 -10.346 6.933 1.00 54.05 79 LEU A O 6
ATOM 8116 N N . GLN A 1 80 ? 1.143 -9.360 5.135 1.00 1.13 80 GLN A N 6
ATOM 8117 C CA . GLN A 1 80 ? 1.161 -10.559 4.312 1.00 11.14 80 GLN A CA 6
ATOM 8118 C C . GLN A 1 80 ? 1.841 -10.262 2.986 1.00 61.42 80 GLN A C 6
ATOM 8119 O O . GLN A 1 80 ? 1.547 -9.255 2.348 1.00 60.35 80 GLN A O 6
ATOM 8133 N N . ASP A 1 81 ? 2.743 -11.132 2.565 1.00 23.21 81 ASP A N 6
ATOM 8134 C CA . ASP A 1 81 ? 3.398 -10.961 1.278 1.00 3.12 81 ASP A CA 6
ATOM 8135 C C . ASP A 1 81 ? 2.686 -11.807 0.235 1.00 51.13 81 ASP A C 6
ATOM 8136 O O . ASP A 1 81 ? 2.925 -13.010 0.130 1.00 55.04 81 ASP A O 6
ATOM 8145 N N . LEU A 1 82 ? 1.774 -11.173 -0.496 1.00 33.31 82 LEU A N 6
ATOM 8146 C CA . LEU A 1 82 ? 0.927 -11.865 -1.465 1.00 22.33 82 LEU A CA 6
ATOM 8147 C C . LEU A 1 82 ? 1.771 -12.535 -2.539 1.00 11.42 82 LEU A C 6
ATOM 8148 O O . LEU A 1 82 ? 1.798 -13.761 -2.648 1.00 52.24 82 LEU A O 6
ATOM 8164 N N . GLU A 1 83 ? 2.447 -11.715 -3.330 1.00 15.41 83 GLU A N 6
ATOM 8165 C CA . GLU A 1 83 ? 3.223 -12.204 -4.457 1.00 44.55 83 GLU A CA 6
ATOM 8166 C C . GLU A 1 83 ? 4.376 -13.077 -3.967 1.00 61.14 83 GLU A C 6
ATOM 8167 O O . GLU A 1 83 ? 4.402 -14.283 -4.228 1.00 34.45 83 GLU A O 6
ATOM 8179 N N . HIS A 1 84 ? 5.307 -12.457 -3.237 1.00 33.32 84 HIS A N 6
ATOM 8180 C CA . HIS A 1 84 ? 6.486 -13.140 -2.693 1.00 1.13 84 HIS A CA 6
ATOM 8181 C C . HIS A 1 84 ? 7.413 -13.614 -3.816 1.00 24.41 84 HIS A C 6
ATOM 8182 O O . HIS A 1 84 ? 6.973 -13.901 -4.927 1.00 50.53 84 HIS A O 6
ATOM 8197 N N . HIS A 1 85 ? 8.704 -13.675 -3.540 1.00 42.40 85 HIS A N 6
ATOM 8198 C CA . HIS A 1 85 ? 9.651 -14.188 -4.516 1.00 33.31 85 HIS A CA 6
ATOM 8199 C C . HIS A 1 85 ? 10.607 -15.170 -3.852 1.00 2.33 85 HIS A C 6
ATOM 8200 O O . HIS A 1 85 ? 11.476 -14.733 -3.073 1.00 71.55 85 HIS A O 6
ATOM 8215 N N . MET A 1 1 ? -5.601 -2.497 -13.518 1.00 20.11 1 MET A N 7
ATOM 8216 C CA . MET A 1 1 ? -7.041 -2.172 -13.373 1.00 63.34 1 MET A CA 7
ATOM 8217 C C . MET A 1 1 ? -7.797 -3.336 -12.743 1.00 75.11 1 MET A C 7
ATOM 8218 O O . MET A 1 1 ? -8.776 -3.134 -12.026 1.00 62.22 1 MET A O 7
ATOM 8234 N N . ASN A 1 2 ? -7.339 -4.552 -13.012 1.00 21.34 2 ASN A N 7
ATOM 8235 C CA . ASN A 1 2 ? -7.894 -5.740 -12.370 1.00 34.02 2 ASN A CA 7
ATOM 8236 C C . ASN A 1 2 ? -7.477 -5.766 -10.905 1.00 64.21 2 ASN A C 7
ATOM 8237 O O . ASN A 1 2 ? -6.293 -5.876 -10.602 1.00 5.44 2 ASN A O 7
ATOM 8248 N N . VAL A 1 3 ? -8.455 -5.658 -10.005 1.00 62.23 3 VAL A N 7
ATOM 8249 C CA . VAL A 1 3 ? -8.184 -5.458 -8.578 1.00 14.04 3 VAL A CA 7
ATOM 8250 C C . VAL A 1 3 ? -7.269 -6.540 -7.992 1.00 63.01 3 VAL A C 7
ATOM 8251 O O . VAL A 1 3 ? -6.463 -6.253 -7.108 1.00 23.53 3 VAL A O 7
ATOM 8264 N N . ASP A 1 4 ? -7.376 -7.772 -8.494 1.00 21.34 4 ASP A N 7
ATOM 8265 C CA . ASP A 1 4 ? -6.473 -8.849 -8.071 1.00 21.41 4 ASP A CA 7
ATOM 8266 C C . ASP A 1 4 ? -5.032 -8.435 -8.314 1.00 64.21 4 ASP A C 7
ATOM 8267 O O . ASP A 1 4 ? -4.176 -8.544 -7.436 1.00 31.25 4 ASP A O 7
ATOM 8276 N N . HIS A 1 5 ? -4.783 -7.937 -9.516 1.00 54.30 5 HIS A N 7
ATOM 8277 C CA . HIS A 1 5 ? -3.458 -7.492 -9.909 1.00 0.42 5 HIS A CA 7
ATOM 8278 C C . HIS A 1 5 ? -3.062 -6.231 -9.146 1.00 63.10 5 HIS A C 7
ATOM 8279 O O . HIS A 1 5 ? -1.902 -6.069 -8.778 1.00 5.32 5 HIS A O 7
ATOM 8294 N N . GLU A 1 6 ? -4.028 -5.346 -8.912 1.00 11.01 6 GLU A N 7
ATOM 8295 C CA . GLU A 1 6 ? -3.768 -4.099 -8.194 1.00 62.13 6 GLU A CA 7
ATOM 8296 C C . GLU A 1 6 ? -3.203 -4.395 -6.807 1.00 32.44 6 GLU A C 7
ATOM 8297 O O . GLU A 1 6 ? -2.270 -3.735 -6.353 1.00 62.23 6 GLU A O 7
ATOM 8309 N N . VAL A 1 7 ? -3.774 -5.398 -6.143 1.00 33.44 7 VAL A N 7
ATOM 8310 C CA . VAL A 1 7 ? -3.312 -5.804 -4.820 1.00 71.45 7 VAL A CA 7
ATOM 8311 C C . VAL A 1 7 ? -1.872 -6.301 -4.886 1.00 73.33 7 VAL A C 7
ATOM 8312 O O . VAL A 1 7 ? -1.030 -5.901 -4.082 1.00 4.34 7 VAL A O 7
ATOM 8325 N N . ASN A 1 8 ? -1.599 -7.166 -5.857 1.00 53.22 8 ASN A N 7
ATOM 8326 C CA . ASN A 1 8 ? -0.251 -7.690 -6.062 1.00 32.33 8 ASN A CA 7
ATOM 8327 C C . ASN A 1 8 ? 0.713 -6.549 -6.352 1.00 34.14 8 ASN A C 7
ATOM 8328 O O . ASN A 1 8 ? 1.828 -6.518 -5.832 1.00 41.34 8 ASN A O 7
ATOM 8339 N N . LEU A 1 9 ? 0.260 -5.610 -7.172 1.00 24.22 9 LEU A N 7
ATOM 8340 C CA . LEU A 1 9 ? 1.043 -4.440 -7.531 1.00 54.54 9 LEU A CA 7
ATOM 8341 C C . LEU A 1 9 ? 1.347 -3.603 -6.295 1.00 43.21 9 LEU A C 7
ATOM 8342 O O . LEU A 1 9 ? 2.477 -3.166 -6.094 1.00 50.21 9 LEU A O 7
ATOM 8358 N N . LEU A 1 10 ? 0.328 -3.394 -5.472 1.00 71.30 10 LEU A N 7
ATOM 8359 C CA . LEU A 1 10 ? 0.482 -2.677 -4.211 1.00 54.51 10 LEU A CA 7
ATOM 8360 C C . LEU A 1 10 ? 1.540 -3.354 -3.349 1.00 51.24 10 LEU A C 7
ATOM 8361 O O . LEU A 1 10 ? 2.436 -2.702 -2.812 1.00 14.41 10 LEU A O 7
ATOM 8377 N N . VAL A 1 11 ? 1.426 -4.669 -3.234 1.00 52.11 11 VAL A N 7
ATOM 8378 C CA . VAL A 1 11 ? 2.379 -5.468 -2.480 1.00 42.11 11 VAL A CA 7
ATOM 8379 C C . VAL A 1 11 ? 3.788 -5.317 -3.048 1.00 42.12 11 VAL A C 7
ATOM 8380 O O . VAL A 1 11 ? 4.758 -5.183 -2.297 1.00 75.32 11 VAL A O 7
ATOM 8393 N N . GLU A 1 12 ? 3.889 -5.334 -4.372 1.00 31.12 12 GLU A N 7
ATOM 8394 C CA . GLU A 1 12 ? 5.166 -5.143 -5.048 1.00 74.23 12 GLU A CA 7
ATOM 8395 C C . GLU A 1 12 ? 5.768 -3.786 -4.703 1.00 65.43 12 GLU A C 7
ATOM 8396 O O . GLU A 1 12 ? 6.935 -3.697 -4.319 1.00 45.00 12 GLU A O 7
ATOM 8408 N N . GLU A 1 13 ? 4.961 -2.734 -4.825 1.00 61.44 13 GLU A N 7
ATOM 8409 C CA . GLU A 1 13 ? 5.433 -1.378 -4.573 1.00 64.44 13 GLU A CA 7
ATOM 8410 C C . GLU A 1 13 ? 5.909 -1.221 -3.134 1.00 24.20 13 GLU A C 7
ATOM 8411 O O . GLU A 1 13 ? 6.979 -0.671 -2.888 1.00 73.01 13 GLU A O 7
ATOM 8423 N N . ILE A 1 14 ? 5.126 -1.724 -2.187 1.00 44.02 14 ILE A N 7
ATOM 8424 C CA . ILE A 1 14 ? 5.502 -1.653 -0.779 1.00 33.41 14 ILE A CA 7
ATOM 8425 C C . ILE A 1 14 ? 6.773 -2.461 -0.525 1.00 34.14 14 ILE A C 7
ATOM 8426 O O . ILE A 1 14 ? 7.609 -2.088 0.299 1.00 42.30 14 ILE A O 7
ATOM 8442 N N . HIS A 1 15 ? 6.928 -3.554 -1.258 1.00 52.43 15 HIS A N 7
ATOM 8443 C CA . HIS A 1 15 ? 8.082 -4.429 -1.093 1.00 50.31 15 HIS A CA 7
ATOM 8444 C C . HIS A 1 15 ? 9.366 -3.729 -1.537 1.00 12.13 15 HIS A C 7
ATOM 8445 O O . HIS A 1 15 ? 10.396 -3.824 -0.872 1.00 44.02 15 HIS A O 7
ATOM 8460 N N . ARG A 1 16 ? 9.298 -3.023 -2.661 1.00 60.13 16 ARG A N 7
ATOM 8461 C CA . ARG A 1 16 ? 10.479 -2.378 -3.231 1.00 43.14 16 ARG A CA 7
ATOM 8462 C C . ARG A 1 16 ? 10.722 -0.986 -2.640 1.00 40.03 16 ARG A C 7
ATOM 8463 O O . ARG A 1 16 ? 11.866 -0.601 -2.398 1.00 61.51 16 ARG A O 7
ATOM 8484 N N . LEU A 1 17 ? 9.654 -0.238 -2.391 1.00 33.14 17 LEU A N 7
ATOM 8485 C CA . LEU A 1 17 ? 9.790 1.140 -1.926 1.00 32.55 17 LEU A CA 7
ATOM 8486 C C . LEU A 1 17 ? 9.887 1.202 -0.408 1.00 64.42 17 LEU A C 7
ATOM 8487 O O . LEU A 1 17 ? 10.204 2.245 0.163 1.00 43.43 17 LEU A O 7
ATOM 8503 N N . GLY A 1 18 ? 9.616 0.083 0.244 1.00 14.02 18 GLY A N 7
ATOM 8504 C CA . GLY A 1 18 ? 9.634 0.047 1.689 1.00 21.23 18 GLY A CA 7
ATOM 8505 C C . GLY A 1 18 ? 10.877 -0.616 2.244 1.00 0.25 18 GLY A C 7
ATOM 8506 O O . GLY A 1 18 ? 11.796 -0.965 1.499 1.00 33.21 18 GLY A O 7
ATOM 8510 N N . SER A 1 19 ? 10.908 -0.767 3.558 1.00 1.43 19 SER A N 7
ATOM 8511 C CA . SER A 1 19 ? 12.006 -1.428 4.245 1.00 15.34 19 SER A CA 7
ATOM 8512 C C . SER A 1 19 ? 11.450 -2.184 5.446 1.00 11.34 19 SER A C 7
ATOM 8513 O O . SER A 1 19 ? 10.437 -1.773 6.018 1.00 54.20 19 SER A O 7
ATOM 8521 N N . LYS A 1 20 ? 12.079 -3.295 5.810 1.00 42.01 20 LYS A N 7
ATOM 8522 C CA . LYS A 1 20 ? 11.596 -4.101 6.923 1.00 71.12 20 LYS A CA 7
ATOM 8523 C C . LYS A 1 20 ? 12.040 -3.521 8.259 1.00 43.23 20 LYS A C 7
ATOM 8524 O O . LYS A 1 20 ? 13.219 -3.236 8.473 1.00 31.42 20 LYS A O 7
ATOM 8543 N N . ASN A 1 21 ? 11.071 -3.350 9.143 1.00 23.40 21 ASN A N 7
ATOM 8544 C CA . ASN A 1 21 ? 11.301 -2.800 10.472 1.00 52.53 21 ASN A CA 7
ATOM 8545 C C . ASN A 1 21 ? 11.820 -3.874 11.425 1.00 62.01 21 ASN A C 7
ATOM 8546 O O . ASN A 1 21 ? 12.143 -4.987 11.003 1.00 44.15 21 ASN A O 7
ATOM 8557 N N . ALA A 1 22 ? 11.886 -3.540 12.710 1.00 71.32 22 ALA A N 7
ATOM 8558 C CA . ALA A 1 22 ? 12.451 -4.434 13.716 1.00 20.34 22 ALA A CA 7
ATOM 8559 C C . ALA A 1 22 ? 11.600 -5.688 13.903 1.00 62.30 22 ALA A C 7
ATOM 8560 O O . ALA A 1 22 ? 12.077 -6.701 14.413 1.00 43.31 22 ALA A O 7
ATOM 8567 N N . ASP A 1 23 ? 10.345 -5.618 13.481 1.00 24.43 23 ASP A N 7
ATOM 8568 C CA . ASP A 1 23 ? 9.438 -6.758 13.580 1.00 65.12 23 ASP A CA 7
ATOM 8569 C C . ASP A 1 23 ? 9.624 -7.680 12.379 1.00 75.23 23 ASP A C 7
ATOM 8570 O O . ASP A 1 23 ? 9.204 -8.839 12.391 1.00 22.43 23 ASP A O 7
ATOM 8579 N N . GLY A 1 24 ? 10.280 -7.163 11.351 1.00 34.33 24 GLY A N 7
ATOM 8580 C CA . GLY A 1 24 ? 10.489 -7.928 10.143 1.00 34.01 24 GLY A CA 7
ATOM 8581 C C . GLY A 1 24 ? 9.440 -7.632 9.090 1.00 10.55 24 GLY A C 7
ATOM 8582 O O . GLY A 1 24 ? 9.379 -8.299 8.055 1.00 65.03 24 GLY A O 7
ATOM 8586 N N . LYS A 1 25 ? 8.615 -6.625 9.347 1.00 32.23 25 LYS A N 7
ATOM 8587 C CA . LYS A 1 25 ? 7.582 -6.233 8.401 1.00 43.25 25 LYS A CA 7
ATOM 8588 C C . LYS A 1 25 ? 8.043 -5.048 7.583 1.00 41.33 25 LYS A C 7
ATOM 8589 O O . LYS A 1 25 ? 8.778 -4.194 8.066 1.00 65.03 25 LYS A O 7
ATOM 8608 N N . LEU A 1 26 ? 7.604 -5.003 6.348 1.00 24.23 26 LEU A N 7
ATOM 8609 C CA . LEU A 1 26 ? 7.932 -3.898 5.463 1.00 0.31 26 LEU A CA 7
ATOM 8610 C C . LEU A 1 26 ? 7.037 -2.717 5.758 1.00 44.24 26 LEU A C 7
ATOM 8611 O O . LEU A 1 26 ? 5.882 -2.884 6.132 1.00 10.11 26 LEU A O 7
ATOM 8627 N N . SER A 1 27 ? 7.574 -1.525 5.632 1.00 52.15 27 SER A N 7
ATOM 8628 C CA . SER A 1 27 ? 6.776 -0.329 5.790 1.00 74.25 27 SER A CA 7
ATOM 8629 C C . SER A 1 27 ? 7.234 0.740 4.809 1.00 60.20 27 SER A C 7
ATOM 8630 O O . SER A 1 27 ? 8.430 0.868 4.529 1.00 73.13 27 SER A O 7
ATOM 8638 N N . VAL A 1 28 ? 6.279 1.482 4.274 1.00 4.25 28 VAL A N 7
ATOM 8639 C CA . VAL A 1 28 ? 6.566 2.594 3.384 1.00 2.50 28 VAL A CA 7
ATOM 8640 C C . VAL A 1 28 ? 5.520 3.680 3.594 1.00 62.13 28 VAL A C 7
ATOM 8641 O O . VAL A 1 28 ? 4.338 3.386 3.733 1.00 13.25 28 VAL A O 7
ATOM 8654 N N . LYS A 1 29 ? 5.948 4.928 3.640 1.00 62.13 29 LYS A N 7
ATOM 8655 C CA . LYS A 1 29 ? 5.024 6.015 3.906 1.00 12.43 29 LYS A CA 7
ATOM 8656 C C . LYS A 1 29 ? 4.206 6.342 2.667 1.00 43.34 29 LYS A C 7
ATOM 8657 O O . LYS A 1 29 ? 4.704 6.259 1.539 1.00 72.25 29 LYS A O 7
ATOM 8676 N N . PHE A 1 30 ? 2.946 6.700 2.900 1.00 51.01 30 PHE A N 7
ATOM 8677 C CA . PHE A 1 30 ? 1.976 6.947 1.838 1.00 11.33 30 PHE A CA 7
ATOM 8678 C C . PHE A 1 30 ? 2.510 7.932 0.802 1.00 62.14 30 PHE A C 7
ATOM 8679 O O . PHE A 1 30 ? 2.354 7.717 -0.397 1.00 72.45 30 PHE A O 7
ATOM 8696 N N . GLY A 1 31 ? 3.168 8.986 1.271 1.00 50.11 31 GLY A N 7
ATOM 8697 C CA . GLY A 1 31 ? 3.676 10.016 0.379 1.00 2.20 31 GLY A CA 7
ATOM 8698 C C . GLY A 1 31 ? 4.715 9.493 -0.594 1.00 34.33 31 GLY A C 7
ATOM 8699 O O . GLY A 1 31 ? 4.784 9.940 -1.736 1.00 5.54 31 GLY A O 7
ATOM 8703 N N . VAL A 1 32 ? 5.509 8.527 -0.147 1.00 55.24 32 VAL A N 7
ATOM 8704 C CA . VAL A 1 32 ? 6.577 7.972 -0.970 1.00 72.01 32 VAL A CA 7
ATOM 8705 C C . VAL A 1 32 ? 5.996 7.117 -2.094 1.00 22.34 32 VAL A C 7
ATOM 8706 O O . VAL A 1 32 ? 6.391 7.237 -3.254 1.00 53.35 32 VAL A O 7
ATOM 8719 N N . LEU A 1 33 ? 5.043 6.264 -1.738 1.00 52.43 33 LEU A N 7
ATOM 8720 C CA . LEU A 1 33 ? 4.399 5.384 -2.706 1.00 71.15 33 LEU A CA 7
ATOM 8721 C C . LEU A 1 33 ? 3.503 6.204 -3.637 1.00 65.20 33 LEU A C 7
ATOM 8722 O O . LEU A 1 33 ? 3.512 6.016 -4.855 1.00 31.34 33 LEU A O 7
ATOM 8738 N N . PHE A 1 34 ? 2.759 7.137 -3.052 1.00 63.11 34 PHE A N 7
ATOM 8739 C CA . PHE A 1 34 ? 1.831 7.972 -3.808 1.00 13.34 34 PHE A CA 7
ATOM 8740 C C . PHE A 1 34 ? 2.570 8.833 -4.830 1.00 4.55 34 PHE A C 7
ATOM 8741 O O . PHE A 1 34 ? 2.027 9.150 -5.884 1.00 41.23 34 PHE A O 7
ATOM 8758 N N . ARG A 1 35 ? 3.808 9.200 -4.515 1.00 73.23 35 ARG A N 7
ATOM 8759 C CA . ARG A 1 35 ? 4.615 10.020 -5.414 1.00 53.11 35 ARG A CA 7
ATOM 8760 C C . ARG A 1 35 ? 4.774 9.337 -6.770 1.00 63.23 35 ARG A C 7
ATOM 8761 O O . ARG A 1 35 ? 4.567 9.951 -7.817 1.00 32.33 35 ARG A O 7
ATOM 8782 N N . ASP A 1 36 ? 5.130 8.058 -6.742 1.00 54.42 36 ASP A N 7
ATOM 8783 C CA . ASP A 1 36 ? 5.322 7.300 -7.973 1.00 74.10 36 ASP A CA 7
ATOM 8784 C C . ASP A 1 36 ? 3.981 7.041 -8.653 1.00 24.02 36 ASP A C 7
ATOM 8785 O O . ASP A 1 36 ? 3.853 7.188 -9.873 1.00 43.53 36 ASP A O 7
ATOM 8794 N N . ASP A 1 37 ? 2.980 6.676 -7.852 1.00 1.43 37 ASP A N 7
ATOM 8795 C CA . ASP A 1 37 ? 1.638 6.397 -8.366 1.00 55.02 37 ASP A CA 7
ATOM 8796 C C . ASP A 1 37 ? 1.029 7.620 -9.029 1.00 21.02 37 ASP A C 7
ATOM 8797 O O . ASP A 1 37 ? 0.381 7.509 -10.060 1.00 72.23 37 ASP A O 7
ATOM 8806 N N . LYS A 1 38 ? 1.261 8.787 -8.448 1.00 2.31 38 LYS A N 7
ATOM 8807 C CA . LYS A 1 38 ? 0.692 10.028 -8.959 1.00 2.41 38 LYS A CA 7
ATOM 8808 C C . LYS A 1 38 ? 1.076 10.227 -10.428 1.00 40.43 38 LYS A C 7
ATOM 8809 O O . LYS A 1 38 ? 0.253 10.629 -11.250 1.00 33.25 38 LYS A O 7
ATOM 8828 N N . SER A 1 39 ? 2.316 9.902 -10.753 1.00 73.22 39 SER A N 7
ATOM 8829 C CA . SER A 1 39 ? 2.840 10.136 -12.089 1.00 60.51 39 SER A CA 7
ATOM 8830 C C . SER A 1 39 ? 2.223 9.185 -13.118 1.00 12.54 39 SER A C 7
ATOM 8831 O O . SER A 1 39 ? 1.873 9.600 -14.224 1.00 3.24 39 SER A O 7
ATOM 8839 N N . ALA A 1 40 ? 2.075 7.920 -12.752 1.00 25.22 40 ALA A N 7
ATOM 8840 C CA . ALA A 1 40 ? 1.620 6.907 -13.698 1.00 31.43 40 ALA A CA 7
ATOM 8841 C C . ALA A 1 40 ? 0.119 6.668 -13.601 1.00 64.31 40 ALA A C 7
ATOM 8842 O O . ALA A 1 40 ? -0.512 6.239 -14.567 1.00 32.13 40 ALA A O 7
ATOM 8849 N N . ASN A 1 41 ? -0.437 6.963 -12.435 1.00 23.52 41 ASN A N 7
ATOM 8850 C CA . ASN A 1 41 ? -1.817 6.620 -12.111 1.00 15.22 41 ASN A CA 7
ATOM 8851 C C . ASN A 1 41 ? -2.020 5.124 -12.240 1.00 60.31 41 ASN A C 7
ATOM 8852 O O . ASN A 1 41 ? -2.765 4.645 -13.100 1.00 32.14 41 ASN A O 7
ATOM 8863 N N . LEU A 1 42 ? -1.317 4.388 -11.396 1.00 4.13 42 LEU A N 7
ATOM 8864 C CA . LEU A 1 42 ? -1.404 2.942 -11.394 1.00 21.12 42 LEU A CA 7
ATOM 8865 C C . LEU A 1 42 ? -2.645 2.518 -10.638 1.00 51.21 42 LEU A C 7
ATOM 8866 O O . LEU A 1 42 ? -3.444 1.723 -11.126 1.00 55.25 42 LEU A O 7
ATOM 8882 N N . PHE A 1 43 ? -2.817 3.086 -9.461 1.00 32.24 43 PHE A N 7
ATOM 8883 C CA . PHE A 1 43 ? -3.963 2.782 -8.636 1.00 13.12 43 PHE A CA 7
ATOM 8884 C C . PHE A 1 43 ? -5.005 3.883 -8.780 1.00 53.05 43 PHE A C 7
ATOM 8885 O O . PHE A 1 43 ? -4.849 4.970 -8.221 1.00 43.10 43 PHE A O 7
ATOM 8902 N N . GLU A 1 44 ? -6.051 3.610 -9.556 1.00 2.54 44 GLU A N 7
ATOM 8903 C CA . GLU A 1 44 ? -7.135 4.570 -9.746 1.00 50.25 44 GLU A CA 7
ATOM 8904 C C . GLU A 1 44 ? -7.736 4.945 -8.396 1.00 3.05 44 GLU A C 7
ATOM 8905 O O . GLU A 1 44 ? -8.063 6.105 -8.138 1.00 64.24 44 GLU A O 7
ATOM 8917 N N . ALA A 1 45 ? -7.874 3.946 -7.542 1.00 64.32 45 ALA A N 7
ATOM 8918 C CA . ALA A 1 45 ? -8.287 4.164 -6.176 1.00 65.41 45 ALA A CA 7
ATOM 8919 C C . ALA A 1 45 ? -7.322 3.456 -5.240 1.00 2.42 45 ALA A C 7
ATOM 8920 O O . ALA A 1 45 ? -7.551 2.315 -4.840 1.00 71.14 45 ALA A O 7
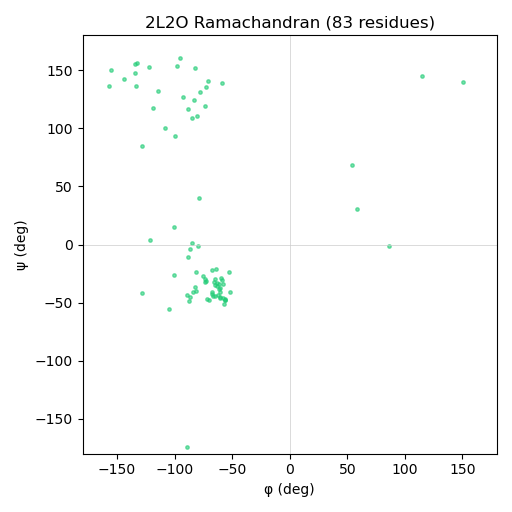ATOM 8927 N N . LEU A 1 46 ? -6.223 4.132 -4.926 1.00 0.45 46 LEU A N 7
ATOM 8928 C CA . LEU A 1 46 ? -5.187 3.577 -4.058 1.00 1.33 46 LEU A CA 7
ATOM 8929 C C . LEU A 1 46 ? -5.771 3.174 -2.708 1.00 22.54 46 LEU A C 7
ATOM 8930 O O . LEU A 1 46 ? -5.400 2.146 -2.144 1.00 71.25 46 LEU A O 7
ATOM 8946 N N . VAL A 1 47 ? -6.705 3.972 -2.209 1.00 45.40 47 VAL A N 7
ATOM 8947 C CA . VAL A 1 47 ? -7.375 3.670 -0.951 1.00 12.13 47 VAL A CA 7
ATOM 8948 C C . VAL A 1 47 ? -8.180 2.370 -1.060 1.00 52.43 47 VAL A C 7
ATOM 8949 O O . VAL A 1 47 ? -8.330 1.639 -0.084 1.00 53.24 47 VAL A O 7
ATOM 8962 N N . GLY A 1 48 ? -8.686 2.082 -2.255 1.00 11.34 48 GLY A N 7
ATOM 8963 C CA . GLY A 1 48 ? -9.437 0.858 -2.472 1.00 61.43 48 GLY A CA 7
ATOM 8964 C C . GLY A 1 48 ? -8.537 -0.362 -2.455 1.00 21.21 48 GLY A C 7
ATOM 8965 O O . GLY A 1 48 ? -8.862 -1.377 -1.833 1.00 40.13 48 GLY A O 7
ATOM 8969 N N . THR A 1 49 ? -7.413 -0.264 -3.156 1.00 44.54 49 THR A N 7
ATOM 8970 C CA . THR A 1 49 ? -6.387 -1.298 -3.133 1.00 73.43 49 THR A CA 7
ATOM 8971 C C . THR A 1 49 ? -5.892 -1.532 -1.704 1.00 0.11 49 THR A C 7
ATOM 8972 O O . THR A 1 49 ? -5.745 -2.677 -1.267 1.00 65.11 49 THR A O 7
ATOM 8983 N N . LEU A 1 50 ? -5.647 -0.440 -0.979 1.00 53.21 50 LEU A N 7
ATOM 8984 C CA . LEU A 1 50 ? -5.244 -0.518 0.422 1.00 33.40 50 LEU A CA 7
ATOM 8985 C C . LEU A 1 50 ? -6.321 -1.210 1.246 1.00 42.43 50 LEU A C 7
ATOM 8986 O O . LEU A 1 50 ? -6.026 -2.101 2.040 1.00 34.01 50 LEU A O 7
ATOM 9002 N N . LYS A 1 51 ? -7.566 -0.792 1.042 1.00 13.31 51 LYS A N 7
ATOM 9003 C CA . LYS A 1 51 ? -8.712 -1.370 1.732 1.00 63.43 51 LYS A CA 7
ATOM 9004 C C . LYS A 1 51 ? -8.749 -2.885 1.548 1.00 41.24 51 LYS A C 7
ATOM 9005 O O . LYS A 1 51 ? -8.928 -3.632 2.509 1.00 55.33 51 LYS A O 7
ATOM 9024 N N . ALA A 1 52 ? -8.566 -3.321 0.307 1.00 72.31 52 ALA A N 7
ATOM 9025 C CA . ALA A 1 52 ? -8.606 -4.737 -0.030 1.00 60.32 52 ALA A CA 7
ATOM 9026 C C . ALA A 1 52 ? -7.540 -5.513 0.733 1.00 61.55 52 ALA A C 7
ATOM 9027 O O . ALA A 1 52 ? -7.834 -6.489 1.426 1.00 20.42 52 ALA A O 7
ATOM 9034 N N . ALA A 1 53 ? -6.301 -5.056 0.623 1.00 40.42 53 ALA A N 7
ATOM 9035 C CA . ALA A 1 53 ? -5.181 -5.759 1.223 1.00 65.14 53 ALA A CA 7
ATOM 9036 C C . ALA A 1 53 ? -5.196 -5.645 2.745 1.00 21.22 53 ALA A C 7
ATOM 9037 O O . ALA A 1 53 ? -4.788 -6.572 3.438 1.00 1.21 53 ALA A O 7
ATOM 9044 N N . LYS A 1 54 ? -5.674 -4.520 3.265 1.00 61.53 54 LYS A N 7
ATOM 9045 C CA . LYS A 1 54 ? -5.754 -4.333 4.710 1.00 72.34 54 LYS A CA 7
ATOM 9046 C C . LYS A 1 54 ? -6.759 -5.297 5.322 1.00 51.03 54 LYS A C 7
ATOM 9047 O O . LYS A 1 54 ? -6.514 -5.884 6.380 1.00 12.50 54 LYS A O 7
ATOM 9066 N N . ARG A 1 55 ? -7.885 -5.471 4.648 1.00 34.12 55 ARG A N 7
ATOM 9067 C CA . ARG A 1 55 ? -8.931 -6.352 5.134 1.00 42.54 55 ARG A CA 7
ATOM 9068 C C . ARG A 1 55 ? -8.572 -7.812 4.886 1.00 24.40 55 ARG A C 7
ATOM 9069 O O . ARG A 1 55 ? -9.199 -8.717 5.438 1.00 64.04 55 ARG A O 7
ATOM 9090 N N . ARG A 1 56 ? -7.562 -8.037 4.052 1.00 71.14 56 ARG A N 7
ATOM 9091 C CA . ARG A 1 56 ? -6.993 -9.372 3.881 1.00 62.05 56 ARG A CA 7
ATOM 9092 C C . ARG A 1 56 ? -5.807 -9.580 4.817 1.00 53.55 56 ARG A C 7
ATOM 9093 O O . ARG A 1 56 ? -5.189 -10.647 4.819 1.00 12.53 56 ARG A O 7
ATOM 9114 N N . LYS A 1 57 ? -5.495 -8.548 5.600 1.00 44.12 57 LYS A N 7
ATOM 9115 C CA . LYS A 1 57 ? -4.359 -8.568 6.522 1.00 3.43 57 LYS A CA 7
ATOM 9116 C C . LYS A 1 57 ? -3.037 -8.732 5.780 1.00 41.14 57 LYS A C 7
ATOM 9117 O O . LYS A 1 57 ? -2.076 -9.295 6.305 1.00 13.45 57 LYS A O 7
ATOM 9136 N N . ILE A 1 58 ? -3.000 -8.227 4.556 1.00 65.21 58 ILE A N 7
ATOM 9137 C CA . ILE A 1 58 ? -1.773 -8.176 3.777 1.00 32.32 58 ILE A CA 7
ATOM 9138 C C . ILE A 1 58 ? -1.009 -6.913 4.136 1.00 53.21 58 ILE A C 7
ATOM 9139 O O . ILE A 1 58 ? 0.212 -6.920 4.260 1.00 53.10 58 ILE A O 7
ATOM 9155 N N . VAL A 1 59 ? -1.756 -5.838 4.321 1.00 44.23 59 VAL A N 7
ATOM 9156 C CA . VAL A 1 59 ? -1.197 -4.560 4.729 1.00 74.15 59 VAL A CA 7
ATOM 9157 C C . VAL A 1 59 ? -2.005 -3.996 5.886 1.00 13.05 59 VAL A C 7
ATOM 9158 O O . VAL A 1 59 ? -3.077 -4.510 6.213 1.00 40.04 59 VAL A O 7
ATOM 9171 N N . THR A 1 60 ? -1.488 -2.956 6.505 1.00 32.12 60 THR A N 7
ATOM 9172 C CA . THR A 1 60 ? -2.213 -2.240 7.532 1.00 14.10 60 THR A CA 7
ATOM 9173 C C . THR A 1 60 ? -1.765 -0.785 7.552 1.00 12.32 60 THR A C 7
ATOM 9174 O O . THR A 1 60 ? -0.610 -0.478 7.241 1.00 4.21 60 THR A O 7
ATOM 9185 N N . TYR A 1 61 ? -2.682 0.108 7.882 1.00 53.35 61 TYR A N 7
ATOM 9186 C CA . TYR A 1 61 ? -2.378 1.526 7.937 1.00 51.13 61 TYR A CA 7
ATOM 9187 C C . TYR A 1 61 ? -3.371 2.247 8.845 1.00 61.04 61 TYR A C 7
ATOM 9188 O O . TYR A 1 61 ? -4.584 2.013 8.776 1.00 41.40 61 TYR A O 7
ATOM 9206 N N . PRO A 1 62 ? -2.853 3.105 9.731 1.00 35.14 62 PRO A N 7
ATOM 9207 C CA . PRO A 1 62 ? -3.663 3.876 10.678 1.00 14.41 62 PRO A CA 7
ATOM 9208 C C . PRO A 1 62 ? -4.499 4.956 9.992 1.00 61.24 62 PRO A C 7
ATOM 9209 O O . PRO A 1 62 ? -4.173 5.411 8.891 1.00 12.45 62 PRO A O 7
ATOM 9220 N N . GLY A 1 63 ? -5.582 5.358 10.641 1.00 64.01 63 GLY A N 7
ATOM 9221 C CA . GLY A 1 63 ? -6.403 6.433 10.124 1.00 21.24 63 GLY A CA 7
ATOM 9222 C C . GLY A 1 63 ? -7.619 5.930 9.378 1.00 31.12 63 GLY A C 7
ATOM 9223 O O . GLY A 1 63 ? -8.750 6.235 9.762 1.00 52.02 63 GLY A O 7
ATOM 9227 N N . GLU A 1 64 ? -7.375 5.165 8.310 1.00 71.20 64 GLU A N 7
ATOM 9228 C CA . GLU A 1 64 ? -8.429 4.600 7.457 1.00 62.34 64 GLU A CA 7
ATOM 9229 C C . GLU A 1 64 ? -9.104 5.686 6.614 1.00 34.02 64 GLU A C 7
ATOM 9230 O O . GLU A 1 64 ? -9.151 5.590 5.390 1.00 23.12 64 GLU A O 7
ATOM 9242 N N . LEU A 1 65 ? -9.633 6.705 7.281 1.00 32.20 65 LEU A N 7
ATOM 9243 C CA . LEU A 1 65 ? -10.253 7.839 6.604 1.00 62.22 65 LEU A CA 7
ATOM 9244 C C . LEU A 1 65 ? -9.200 8.652 5.861 1.00 3.14 65 LEU A C 7
ATOM 9245 O O . LEU A 1 65 ? -9.338 8.925 4.669 1.00 71.31 65 LEU A O 7
ATOM 9261 N N . LEU A 1 66 ? -8.148 9.024 6.593 1.00 12.42 66 LEU A N 7
ATOM 9262 C CA . LEU A 1 66 ? -7.032 9.802 6.050 1.00 31.21 66 LEU A CA 7
ATOM 9263 C C . LEU A 1 66 ? -7.441 11.223 5.671 1.00 23.43 66 LEU A C 7
ATOM 9264 O O . LEU A 1 66 ? -8.621 11.564 5.619 1.00 62.54 66 LEU A O 7
ATOM 9280 N N . LEU A 1 67 ? -6.432 12.045 5.427 1.00 14.20 67 LEU A N 7
ATOM 9281 C CA . LEU A 1 67 ? -6.613 13.415 4.974 1.00 35.44 67 LEU A CA 7
ATOM 9282 C C . LEU A 1 67 ? -5.429 13.791 4.098 1.00 30.11 67 LEU A C 7
ATOM 9283 O O . LEU A 1 67 ? -4.279 13.559 4.480 1.00 3.45 67 LEU A O 7
ATOM 9299 N N . GLN A 1 68 ? -5.712 14.356 2.934 1.00 54.13 68 GLN A N 7
ATOM 9300 C CA . GLN A 1 68 ? -4.683 14.661 1.943 1.00 14.33 68 GLN A CA 7
ATOM 9301 C C . GLN A 1 68 ? -3.568 15.530 2.526 1.00 64.55 68 GLN A C 7
ATOM 9302 O O . GLN A 1 68 ? -3.823 16.560 3.158 1.00 33.51 68 GLN A O 7
ATOM 9316 N N . GLY A 1 69 ? -2.335 15.084 2.344 1.00 14.23 69 GLY A N 7
ATOM 9317 C CA . GLY A 1 69 ? -1.190 15.888 2.704 1.00 14.33 69 GLY A CA 7
ATOM 9318 C C . GLY A 1 69 ? -0.717 15.671 4.127 1.00 41.32 69 GLY A C 7
ATOM 9319 O O . GLY A 1 69 ? 0.485 15.728 4.399 1.00 22.32 69 GLY A O 7
ATOM 9323 N N . VAL A 1 70 ? -1.639 15.397 5.042 1.00 54.13 70 VAL A N 7
ATOM 9324 C CA . VAL A 1 70 ? -1.300 15.385 6.460 1.00 2.43 70 VAL A CA 7
ATOM 9325 C C . VAL A 1 70 ? -0.961 13.981 6.935 1.00 50.04 70 VAL A C 7
ATOM 9326 O O . VAL A 1 70 ? -0.325 13.805 7.970 1.00 1.41 70 VAL A O 7
ATOM 9339 N N . HIS A 1 71 ? -1.390 12.978 6.184 1.00 4.02 71 HIS A N 7
ATOM 9340 C CA . HIS A 1 71 ? -1.112 11.601 6.561 1.00 45.21 71 HIS A CA 7
ATOM 9341 C C . HIS A 1 71 ? -0.253 10.895 5.527 1.00 34.32 71 HIS A C 7
ATOM 9342 O O . HIS A 1 71 ? -0.126 9.677 5.543 1.00 35.04 71 HIS A O 7
ATOM 9357 N N . ASP A 1 72 ? 0.348 11.668 4.637 1.00 34.12 72 ASP A N 7
ATOM 9358 C CA . ASP A 1 72 ? 1.283 11.120 3.657 1.00 14.12 72 ASP A CA 7
ATOM 9359 C C . ASP A 1 72 ? 2.542 10.631 4.359 1.00 50.31 72 ASP A C 7
ATOM 9360 O O . ASP A 1 72 ? 3.344 9.885 3.796 1.00 62.24 72 ASP A O 7
ATOM 9369 N N . ASP A 1 73 ? 2.697 11.047 5.606 1.00 71.42 73 ASP A N 7
ATOM 9370 C CA . ASP A 1 73 ? 3.828 10.640 6.427 1.00 41.31 73 ASP A CA 7
ATOM 9371 C C . ASP A 1 73 ? 3.472 9.381 7.227 1.00 54.53 73 ASP A C 7
ATOM 9372 O O . ASP A 1 73 ? 4.247 8.907 8.053 1.00 5.21 73 ASP A O 7
ATOM 9381 N N . VAL A 1 74 ? 2.282 8.845 6.976 1.00 31.21 74 VAL A N 7
ATOM 9382 C CA . VAL A 1 74 ? 1.833 7.628 7.638 1.00 52.32 74 VAL A CA 7
ATOM 9383 C C . VAL A 1 74 ? 2.471 6.404 6.992 1.00 11.04 74 VAL A C 7
ATOM 9384 O O . VAL A 1 74 ? 2.478 6.265 5.766 1.00 13.21 74 VAL A O 7
ATOM 9397 N N . ASP A 1 75 ? 3.023 5.541 7.830 1.00 12.12 75 ASP A N 7
ATOM 9398 C CA . ASP A 1 75 ? 3.668 4.316 7.374 1.00 41.44 75 ASP A CA 7
ATOM 9399 C C . ASP A 1 75 ? 2.631 3.265 7.017 1.00 73.03 75 ASP A C 7
ATOM 9400 O O . ASP A 1 75 ? 1.830 2.857 7.861 1.00 64.33 75 ASP A O 7
ATOM 9409 N N . ILE A 1 76 ? 2.643 2.834 5.769 1.00 54.22 76 ILE A N 7
ATOM 9410 C CA . ILE A 1 76 ? 1.818 1.720 5.343 1.00 52.12 76 ILE A CA 7
ATOM 9411 C C . ILE A 1 76 ? 2.609 0.433 5.541 1.00 42.04 76 ILE A C 7
ATOM 9412 O O . ILE A 1 76 ? 3.625 0.210 4.880 1.00 21.42 76 ILE A O 7
ATOM 9428 N N . ILE A 1 77 ? 2.162 -0.400 6.465 1.00 25.12 77 ILE A N 7
ATOM 9429 C CA . ILE A 1 77 ? 2.919 -1.581 6.847 1.00 61.44 77 ILE A CA 7
ATOM 9430 C C . ILE A 1 77 ? 2.432 -2.816 6.094 1.00 53.11 77 ILE A C 7
ATOM 9431 O O . ILE A 1 77 ? 1.241 -3.118 6.079 1.00 73.00 77 ILE A O 7
ATOM 9447 N N . LEU A 1 78 ? 3.365 -3.516 5.467 1.00 45.52 78 LEU A N 7
ATOM 9448 C CA . LEU A 1 78 ? 3.070 -4.762 4.781 1.00 11.03 78 LEU A CA 7
ATOM 9449 C C . LEU A 1 78 ? 3.230 -5.924 5.755 1.00 74.31 78 LEU A C 7
ATOM 9450 O O . LEU A 1 78 ? 4.341 -6.248 6.178 1.00 4.21 78 LEU A O 7
ATOM 9466 N N . LEU A 1 79 ? 2.115 -6.541 6.110 1.00 14.22 79 LEU A N 7
ATOM 9467 C CA . LEU A 1 79 ? 2.110 -7.633 7.072 1.00 20.44 79 LEU A CA 7
ATOM 9468 C C . LEU A 1 79 ? 2.462 -8.947 6.390 1.00 4.11 79 LEU A C 7
ATOM 9469 O O . LEU A 1 79 ? 3.239 -9.745 6.918 1.00 20.14 79 LEU A O 7
ATOM 9485 N N . GLN A 1 80 ? 1.904 -9.161 5.210 1.00 72.44 80 GLN A N 7
ATOM 9486 C CA . GLN A 1 80 ? 2.146 -10.389 4.475 1.00 31.42 80 GLN A CA 7
ATOM 9487 C C . GLN A 1 80 ? 3.112 -10.150 3.327 1.00 22.54 80 GLN A C 7
ATOM 9488 O O . GLN A 1 80 ? 2.935 -9.227 2.535 1.00 62.32 80 GLN A O 7
ATOM 9502 N N . ASP A 1 81 ? 4.120 -10.998 3.228 1.00 11.23 81 ASP A N 7
ATOM 9503 C CA . ASP A 1 81 ? 5.051 -10.941 2.115 1.00 64.11 81 ASP A CA 7
ATOM 9504 C C . ASP A 1 81 ? 4.551 -11.818 0.981 1.00 22.02 81 ASP A C 7
ATOM 9505 O O . ASP A 1 81 ? 4.960 -12.972 0.842 1.00 13.22 81 ASP A O 7
ATOM 9514 N N . LEU A 1 82 ? 3.627 -11.269 0.201 1.00 12.11 82 LEU A N 7
ATOM 9515 C CA . LEU A 1 82 ? 3.074 -11.968 -0.950 1.00 52.34 82 LEU A CA 7
ATOM 9516 C C . LEU A 1 82 ? 4.169 -12.276 -1.958 1.00 52.32 82 LEU A C 7
ATOM 9517 O O . LEU A 1 82 ? 4.245 -13.380 -2.500 1.00 32.34 82 LEU A O 7
ATOM 9533 N N . GLU A 1 83 ? 5.013 -11.289 -2.205 1.00 13.10 83 GLU A N 7
ATOM 9534 C CA . GLU A 1 83 ? 6.141 -11.472 -3.095 1.00 45.03 83 GLU A CA 7
ATOM 9535 C C . GLU A 1 83 ? 7.121 -12.454 -2.465 1.00 34.14 83 GLU A C 7
ATOM 9536 O O . GLU A 1 83 ? 7.635 -12.210 -1.372 1.00 43.40 83 GLU A O 7
ATOM 9548 N N . HIS A 1 84 ? 7.370 -13.563 -3.143 1.00 24.12 84 HIS A N 7
ATOM 9549 C CA . HIS A 1 84 ? 8.251 -14.598 -2.613 1.00 45.55 84 HIS A CA 7
ATOM 9550 C C . HIS A 1 84 ? 9.711 -14.257 -2.866 1.00 1.12 84 HIS A C 7
ATOM 9551 O O . HIS A 1 84 ? 10.595 -15.078 -2.627 1.00 62.12 84 HIS A O 7
ATOM 9566 N N . HIS A 1 85 ? 9.938 -13.034 -3.341 1.00 0.30 85 HIS A N 7
ATOM 9567 C CA . HIS A 1 85 ? 11.277 -12.476 -3.515 1.00 63.41 85 HIS A CA 7
ATOM 9568 C C . HIS A 1 85 ? 12.109 -13.332 -4.466 1.00 5.23 85 HIS A C 7
ATOM 9569 O O . HIS A 1 85 ? 12.956 -14.115 -3.987 1.00 41.34 85 HIS A O 7
ATOM 9584 N N . MET A 1 1 ? -8.277 -1.399 -12.219 1.00 53.43 1 MET A N 8
ATOM 9585 C CA . MET A 1 1 ? -8.070 -2.661 -12.959 1.00 62.34 1 MET A CA 8
ATOM 9586 C C . MET A 1 1 ? -8.775 -3.788 -12.199 1.00 34.33 1 MET A C 8
ATOM 9587 O O . MET A 1 1 ? -9.625 -3.515 -11.345 1.00 1.23 1 MET A O 8
ATOM 9603 N N . ASN A 1 2 ? -8.473 -5.038 -12.524 1.00 55.20 2 ASN A N 8
ATOM 9604 C CA . ASN A 1 2 ? -8.991 -6.167 -11.762 1.00 5.21 2 ASN A CA 8
ATOM 9605 C C . ASN A 1 2 ? -8.297 -6.202 -10.410 1.00 72.43 2 ASN A C 8
ATOM 9606 O O . ASN A 1 2 ? -7.128 -6.577 -10.320 1.00 54.13 2 ASN A O 8
ATOM 9617 N N . VAL A 1 3 ? -9.053 -5.857 -9.369 1.00 1.13 3 VAL A N 8
ATOM 9618 C CA . VAL A 1 3 ? -8.504 -5.438 -8.073 1.00 15.02 3 VAL A CA 8
ATOM 9619 C C . VAL A 1 3 ? -7.450 -6.393 -7.510 1.00 52.41 3 VAL A C 8
ATOM 9620 O O . VAL A 1 3 ? -6.488 -5.950 -6.884 1.00 4.35 3 VAL A O 8
ATOM 9633 N N . ASP A 1 4 ? -7.612 -7.684 -7.746 1.00 74.34 4 ASP A N 8
ATOM 9634 C CA . ASP A 1 4 ? -6.659 -8.675 -7.251 1.00 62.41 4 ASP A CA 8
ATOM 9635 C C . ASP A 1 4 ? -5.245 -8.393 -7.754 1.00 60.22 4 ASP A C 8
ATOM 9636 O O . ASP A 1 4 ? -4.263 -8.706 -7.081 1.00 50.02 4 ASP A O 8
ATOM 9645 N N . HIS A 1 5 ? -5.141 -7.787 -8.929 1.00 14.02 5 HIS A N 8
ATOM 9646 C CA . HIS A 1 5 ? -3.844 -7.506 -9.524 1.00 21.23 5 HIS A CA 8
ATOM 9647 C C . HIS A 1 5 ? -3.197 -6.258 -8.937 1.00 44.03 5 HIS A C 8
ATOM 9648 O O . HIS A 1 5 ? -2.001 -6.275 -8.648 1.00 71.35 5 HIS A O 8
ATOM 9663 N N . GLU A 1 6 ? -3.957 -5.176 -8.757 1.00 60.51 6 GLU A N 8
ATOM 9664 C CA . GLU A 1 6 ? -3.405 -3.988 -8.106 1.00 4.40 6 GLU A CA 8
ATOM 9665 C C . GLU A 1 6 ? -3.001 -4.290 -6.668 1.00 33.13 6 GLU A C 8
ATOM 9666 O O . GLU A 1 6 ? -2.091 -3.664 -6.139 1.00 10.04 6 GLU A O 8
ATOM 9678 N N . VAL A 1 7 ? -3.672 -5.249 -6.035 1.00 61.32 7 VAL A N 8
ATOM 9679 C CA . VAL A 1 7 ? -3.269 -5.700 -4.705 1.00 52.12 7 VAL A CA 8
ATOM 9680 C C . VAL A 1 7 ? -1.860 -6.301 -4.749 1.00 55.51 7 VAL A C 8
ATOM 9681 O O . VAL A 1 7 ? -1.023 -6.006 -3.895 1.00 31.00 7 VAL A O 8
ATOM 9694 N N . ASN A 1 8 ? -1.600 -7.134 -5.756 1.00 40.12 8 ASN A N 8
ATOM 9695 C CA . ASN A 1 8 ? -0.271 -7.724 -5.938 1.00 14.24 8 ASN A CA 8
ATOM 9696 C C . ASN A 1 8 ? 0.730 -6.652 -6.337 1.00 60.10 8 ASN A C 8
ATOM 9697 O O . ASN A 1 8 ? 1.891 -6.689 -5.939 1.00 30.32 8 ASN A O 8
ATOM 9708 N N . LEU A 1 9 ? 0.268 -5.699 -7.130 1.00 44.23 9 LEU A N 8
ATOM 9709 C CA . LEU A 1 9 ? 1.087 -4.572 -7.533 1.00 70.41 9 LEU A CA 8
ATOM 9710 C C . LEU A 1 9 ? 1.476 -3.744 -6.310 1.00 63.21 9 LEU A C 8
ATOM 9711 O O . LEU A 1 9 ? 2.627 -3.351 -6.152 1.00 53.03 9 LEU A O 8
ATOM 9727 N N . LEU A 1 10 ? 0.501 -3.519 -5.440 1.00 42.35 10 LEU A N 8
ATOM 9728 C CA . LEU A 1 10 ? 0.702 -2.765 -4.213 1.00 51.30 10 LEU A CA 8
ATOM 9729 C C . LEU A 1 10 ? 1.792 -3.400 -3.358 1.00 43.13 10 LEU A C 8
ATOM 9730 O O . LEU A 1 10 ? 2.751 -2.738 -2.965 1.00 1.24 10 LEU A O 8
ATOM 9746 N N . VAL A 1 11 ? 1.658 -4.695 -3.097 1.00 73.45 11 VAL A N 8
ATOM 9747 C CA . VAL A 1 11 ? 2.607 -5.402 -2.243 1.00 24.14 11 VAL A CA 8
ATOM 9748 C C . VAL A 1 11 ? 3.987 -5.492 -2.896 1.00 64.12 11 VAL A C 8
ATOM 9749 O O . VAL A 1 11 ? 5.009 -5.511 -2.205 1.00 55.35 11 VAL A O 8
ATOM 9762 N N . GLU A 1 12 ? 4.017 -5.530 -4.225 1.00 65.03 12 GLU A N 8
ATOM 9763 C CA . GLU A 1 12 ? 5.268 -5.543 -4.955 1.00 3.23 12 GLU A CA 8
ATOM 9764 C C . GLU A 1 12 ? 5.960 -4.184 -4.829 1.00 55.01 12 GLU A C 8
ATOM 9765 O O . GLU A 1 12 ? 7.178 -4.112 -4.646 1.00 21.20 12 GLU A O 8
ATOM 9777 N N . GLU A 1 13 ? 5.176 -3.110 -4.899 1.00 34.42 13 GLU A N 8
ATOM 9778 C CA . GLU A 1 13 ? 5.712 -1.761 -4.757 1.00 61.24 13 GLU A CA 8
ATOM 9779 C C . GLU A 1 13 ? 6.156 -1.496 -3.322 1.00 44.12 13 GLU A C 8
ATOM 9780 O O . GLU A 1 13 ? 7.139 -0.797 -3.093 1.00 4.42 13 GLU A O 8
ATOM 9792 N N . ILE A 1 14 ? 5.433 -2.051 -2.358 1.00 1.02 14 ILE A N 8
ATOM 9793 C CA . ILE A 1 14 ? 5.819 -1.926 -0.955 1.00 15.22 14 ILE A CA 8
ATOM 9794 C C . ILE A 1 14 ? 7.172 -2.594 -0.719 1.00 22.23 14 ILE A C 8
ATOM 9795 O O . ILE A 1 14 ? 7.977 -2.127 0.083 1.00 35.21 14 ILE A O 8
ATOM 9811 N N . HIS A 1 15 ? 7.424 -3.678 -1.442 1.00 33.34 15 HIS A N 8
ATOM 9812 C CA . HIS A 1 15 ? 8.726 -4.337 -1.401 1.00 44.35 15 HIS A CA 8
ATOM 9813 C C . HIS A 1 15 ? 9.795 -3.489 -2.089 1.00 62.40 15 HIS A C 8
ATOM 9814 O O . HIS A 1 15 ? 10.963 -3.515 -1.703 1.00 31.35 15 HIS A O 8
ATOM 9829 N N . ARG A 1 16 ? 9.387 -2.742 -3.109 1.00 32.20 16 ARG A N 8
ATOM 9830 C CA . ARG A 1 16 ? 10.328 -1.988 -3.930 1.00 11.04 16 ARG A CA 8
ATOM 9831 C C . ARG A 1 16 ? 10.703 -0.659 -3.278 1.00 65.32 16 ARG A C 8
ATOM 9832 O O . ARG A 1 16 ? 11.878 -0.314 -3.178 1.00 45.03 16 ARG A O 8
ATOM 9853 N N . LEU A 1 17 ? 9.699 0.082 -2.835 1.00 44.13 17 LEU A N 8
ATOM 9854 C CA . LEU A 1 17 ? 9.914 1.411 -2.273 1.00 51.50 17 LEU A CA 8
ATOM 9855 C C . LEU A 1 17 ? 10.097 1.346 -0.764 1.00 42.45 17 LEU A C 8
ATOM 9856 O O . LEU A 1 17 ? 10.770 2.196 -0.175 1.00 40.13 17 LEU A O 8
ATOM 9872 N N . GLY A 1 18 ? 9.511 0.330 -0.147 1.00 70.41 18 GLY A N 8
ATOM 9873 C CA . GLY A 1 18 ? 9.517 0.232 1.294 1.00 22.23 18 GLY A CA 8
ATOM 9874 C C . GLY A 1 18 ? 10.792 -0.363 1.839 1.00 53.15 18 GLY A C 8
ATOM 9875 O O . GLY A 1 18 ? 11.637 -0.851 1.088 1.00 45.42 18 GLY A O 8
ATOM 9879 N N . SER A 1 19 ? 10.921 -0.320 3.147 1.00 41.12 19 SER A N 8
ATOM 9880 C CA . SER A 1 19 ? 12.092 -0.830 3.829 1.00 71.14 19 SER A CA 8
ATOM 9881 C C . SER A 1 19 ? 11.652 -1.655 5.031 1.00 64.21 19 SER A C 8
ATOM 9882 O O . SER A 1 19 ? 10.532 -1.489 5.520 1.00 51.41 19 SER A O 8
ATOM 9890 N N . LYS A 1 20 ? 12.507 -2.555 5.486 1.00 43.34 20 LYS A N 8
ATOM 9891 C CA . LYS A 1 20 ? 12.189 -3.376 6.641 1.00 23.10 20 LYS A CA 8
ATOM 9892 C C . LYS A 1 20 ? 12.352 -2.582 7.920 1.00 54.30 20 LYS A C 8
ATOM 9893 O O . LYS A 1 20 ? 13.336 -1.864 8.107 1.00 3.24 20 LYS A O 8
ATOM 9912 N N . ASN A 1 21 ? 11.367 -2.711 8.783 1.00 0.45 21 ASN A N 8
ATOM 9913 C CA . ASN A 1 21 ? 11.391 -2.052 10.076 1.00 51.15 21 ASN A CA 8
ATOM 9914 C C . ASN A 1 21 ? 12.101 -2.927 11.101 1.00 52.24 21 ASN A C 8
ATOM 9915 O O . ASN A 1 21 ? 12.631 -3.986 10.761 1.00 74.32 21 ASN A O 8
ATOM 9926 N N . ALA A 1 22 ? 12.093 -2.492 12.354 1.00 45.02 22 ALA A N 8
ATOM 9927 C CA . ALA A 1 22 ? 12.777 -3.215 13.421 1.00 40.51 22 ALA A CA 8
ATOM 9928 C C . ALA A 1 22 ? 12.116 -4.565 13.704 1.00 54.40 22 ALA A C 8
ATOM 9929 O O . ALA A 1 22 ? 12.694 -5.422 14.375 1.00 24.42 22 ALA A O 8
ATOM 9936 N N . ASP A 1 23 ? 10.905 -4.748 13.191 1.00 12.15 23 ASP A N 8
ATOM 9937 C CA . ASP A 1 23 ? 10.180 -6.001 13.361 1.00 54.42 23 ASP A CA 8
ATOM 9938 C C . ASP A 1 23 ? 10.517 -6.965 12.225 1.00 45.11 23 ASP A C 8
ATOM 9939 O O . ASP A 1 23 ? 10.300 -8.172 12.326 1.00 71.04 23 ASP A O 8
ATOM 9948 N N . GLY A 1 24 ? 11.077 -6.424 11.152 1.00 15.11 24 GLY A N 8
ATOM 9949 C CA . GLY A 1 24 ? 11.403 -7.233 9.997 1.00 31.13 24 GLY A CA 8
ATOM 9950 C C . GLY A 1 24 ? 10.321 -7.190 8.932 1.00 63.31 24 GLY A C 8
ATOM 9951 O O . GLY A 1 24 ? 10.398 -7.902 7.930 1.00 15.24 24 GLY A O 8
ATOM 9955 N N . LYS A 1 25 ? 9.316 -6.351 9.143 1.00 53.51 25 LYS A N 8
ATOM 9956 C CA . LYS A 1 25 ? 8.232 -6.206 8.178 1.00 53.45 25 LYS A CA 8
ATOM 9957 C C . LYS A 1 25 ? 8.560 -5.087 7.201 1.00 33.22 25 LYS A C 8
ATOM 9958 O O . LYS A 1 25 ? 9.287 -4.155 7.544 1.00 0.20 25 LYS A O 8
ATOM 9977 N N . LEU A 1 26 ? 8.035 -5.178 5.988 1.00 2.12 26 LEU A N 8
ATOM 9978 C CA . LEU A 1 26 ? 8.163 -4.093 5.030 1.00 72.13 26 LEU A CA 8
ATOM 9979 C C . LEU A 1 26 ? 7.241 -2.949 5.406 1.00 5.53 26 LEU A C 8
ATOM 9980 O O . LEU A 1 26 ? 6.089 -3.161 5.783 1.00 62.52 26 LEU A O 8
ATOM 9996 N N . SER A 1 27 ? 7.763 -1.744 5.336 1.00 22.54 27 SER A N 8
ATOM 9997 C CA . SER A 1 27 ? 6.972 -0.556 5.579 1.00 60.02 27 SER A CA 8
ATOM 9998 C C . SER A 1 27 ? 7.413 0.559 4.642 1.00 41.22 27 SER A C 8
ATOM 9999 O O . SER A 1 27 ? 8.599 0.692 4.337 1.00 4.13 27 SER A O 8
ATOM 10007 N N . VAL A 1 28 ? 6.457 1.339 4.172 1.00 61.30 28 VAL A N 8
ATOM 10008 C CA . VAL A 1 28 ? 6.756 2.456 3.292 1.00 15.20 28 VAL A CA 8
ATOM 10009 C C . VAL A 1 28 ? 5.840 3.633 3.605 1.00 70.11 28 VAL A C 8
ATOM 10010 O O . VAL A 1 28 ? 4.645 3.452 3.839 1.00 41.32 28 VAL A O 8
ATOM 10023 N N . LYS A 1 29 ? 6.405 4.835 3.627 1.00 73.15 29 LYS A N 8
ATOM 10024 C CA . LYS A 1 29 ? 5.618 6.033 3.857 1.00 11.11 29 LYS A CA 8
ATOM 10025 C C . LYS A 1 29 ? 4.600 6.213 2.746 1.00 52.32 29 LYS A C 8
ATOM 10026 O O . LYS A 1 29 ? 4.952 6.220 1.560 1.00 51.25 29 LYS A O 8
ATOM 10045 N N . PHE A 1 30 ? 3.341 6.351 3.140 1.00 23.42 30 PHE A N 8
ATOM 10046 C CA . PHE A 1 30 ? 2.252 6.547 2.201 1.00 40.11 30 PHE A CA 8
ATOM 10047 C C . PHE A 1 30 ? 2.542 7.717 1.269 1.00 24.42 30 PHE A C 8
ATOM 10048 O O . PHE A 1 30 ? 2.258 7.647 0.078 1.00 0.35 30 PHE A O 8
ATOM 10065 N N . GLY A 1 31 ? 3.135 8.775 1.815 1.00 71.22 31 GLY A N 8
ATOM 10066 C CA . GLY A 1 31 ? 3.440 9.954 1.022 1.00 64.43 31 GLY A CA 8
ATOM 10067 C C . GLY A 1 31 ? 4.356 9.655 -0.155 1.00 1.53 31 GLY A C 8
ATOM 10068 O O . GLY A 1 31 ? 4.273 10.311 -1.193 1.00 30.33 31 GLY A O 8
ATOM 10072 N N . VAL A 1 32 ? 5.217 8.658 0.005 1.00 52.24 32 VAL A N 8
ATOM 10073 C CA . VAL A 1 32 ? 6.141 8.271 -1.052 1.00 72.13 32 VAL A CA 8
ATOM 10074 C C . VAL A 1 32 ? 5.410 7.478 -2.129 1.00 2.34 32 VAL A C 8
ATOM 10075 O O . VAL A 1 32 ? 5.526 7.768 -3.321 1.00 1.42 32 VAL A O 8
ATOM 10088 N N . LEU A 1 33 ? 4.632 6.492 -1.695 1.00 4.35 33 LEU A N 8
ATOM 10089 C CA . LEU A 1 33 ? 3.879 5.640 -2.613 1.00 61.43 33 LEU A CA 8
ATOM 10090 C C . LEU A 1 33 ? 2.806 6.458 -3.337 1.00 35.13 33 LEU A C 8
ATOM 10091 O O . LEU A 1 33 ? 2.569 6.283 -4.532 1.00 22.10 33 LEU A O 8
ATOM 10107 N N . PHE A 1 34 ? 2.181 7.366 -2.598 1.00 62.31 34 PHE A N 8
ATOM 10108 C CA . PHE A 1 34 ? 1.137 8.229 -3.134 1.00 54.12 34 PHE A CA 8
ATOM 10109 C C . PHE A 1 34 ? 1.694 9.124 -4.240 1.00 31.11 34 PHE A C 8
ATOM 10110 O O . PHE A 1 34 ? 1.029 9.368 -5.247 1.00 1.01 34 PHE A O 8
ATOM 10127 N N . ARG A 1 35 ? 2.922 9.594 -4.049 1.00 75.03 35 ARG A N 8
ATOM 10128 C CA . ARG A 1 35 ? 3.577 10.440 -5.039 1.00 3.50 35 ARG A CA 8
ATOM 10129 C C . ARG A 1 35 ? 3.962 9.629 -6.271 1.00 34.31 35 ARG A C 8
ATOM 10130 O O . ARG A 1 35 ? 3.829 10.097 -7.403 1.00 2.12 35 ARG A O 8
ATOM 10151 N N . ASP A 1 36 ? 4.438 8.411 -6.042 1.00 24.45 36 ASP A N 8
ATOM 10152 C CA . ASP A 1 36 ? 4.895 7.547 -7.126 1.00 72.21 36 ASP A CA 8
ATOM 10153 C C . ASP A 1 36 ? 3.742 7.211 -8.064 1.00 63.53 36 ASP A C 8
ATOM 10154 O O . ASP A 1 36 ? 3.854 7.353 -9.285 1.00 13.22 36 ASP A O 8
ATOM 10163 N N . ASP A 1 37 ? 2.620 6.801 -7.483 1.00 32.44 37 ASP A N 8
ATOM 10164 C CA . ASP A 1 37 ? 1.437 6.448 -8.261 1.00 75.50 37 ASP A CA 8
ATOM 10165 C C . ASP A 1 37 ? 0.926 7.630 -9.078 1.00 51.34 37 ASP A C 8
ATOM 10166 O O . ASP A 1 37 ? 0.438 7.452 -10.188 1.00 61.23 37 ASP A O 8
ATOM 10175 N N . LYS A 1 38 ? 1.063 8.838 -8.545 1.00 71.31 38 LYS A N 8
ATOM 10176 C CA . LYS A 1 38 ? 0.599 10.036 -9.246 1.00 65.20 38 LYS A CA 8
ATOM 10177 C C . LYS A 1 38 ? 1.264 10.182 -10.612 1.00 42.41 38 LYS A C 8
ATOM 10178 O O . LYS A 1 38 ? 0.706 10.796 -11.520 1.00 43.55 38 LYS A O 8
ATOM 10197 N N . SER A 1 39 ? 2.449 9.613 -10.759 1.00 30.23 39 SER A N 8
ATOM 10198 C CA . SER A 1 39 ? 3.176 9.709 -12.008 1.00 20.21 39 SER A CA 8
ATOM 10199 C C . SER A 1 39 ? 2.778 8.583 -12.965 1.00 23.42 39 SER A C 8
ATOM 10200 O O . SER A 1 39 ? 2.658 8.798 -14.171 1.00 73.33 39 SER A O 8
ATOM 10208 N N . ALA A 1 40 ? 2.549 7.393 -12.422 1.00 34.43 40 ALA A N 8
ATOM 10209 C CA . ALA A 1 40 ? 2.309 6.212 -13.246 1.00 23.40 40 ALA A CA 8
ATOM 10210 C C . ALA A 1 40 ? 0.820 5.933 -13.445 1.00 75.20 40 ALA A C 8
ATOM 10211 O O . ALA A 1 40 ? 0.418 5.428 -14.495 1.00 33.35 40 ALA A O 8
ATOM 10218 N N . ASN A 1 41 ? 0.016 6.255 -12.432 1.00 33.43 41 ASN A N 8
ATOM 10219 C CA . ASN A 1 41 ? -1.434 6.015 -12.453 1.00 32.44 41 ASN A CA 8
ATOM 10220 C C . ASN A 1 41 ? -1.735 4.521 -12.467 1.00 2.40 41 ASN A C 8
ATOM 10221 O O . ASN A 1 41 ? -2.614 4.051 -13.193 1.00 23.23 41 ASN A O 8
ATOM 10232 N N . LEU A 1 42 ? -1.015 3.791 -11.631 1.00 73.03 42 LEU A N 8
ATOM 10233 C CA . LEU A 1 42 ? -1.158 2.347 -11.554 1.00 62.33 42 LEU A CA 8
ATOM 10234 C C . LEU A 1 42 ? -2.365 1.985 -10.706 1.00 74.13 42 LEU A C 8
ATOM 10235 O O . LEU A 1 42 ? -3.162 1.118 -11.067 1.00 44.24 42 LEU A O 8
ATOM 10251 N N . PHE A 1 43 ? -2.503 2.667 -9.583 1.00 65.34 43 PHE A N 8
ATOM 10252 C CA . PHE A 1 43 ? -3.600 2.415 -8.672 1.00 12.43 43 PHE A CA 8
ATOM 10253 C C . PHE A 1 43 ? -4.724 3.402 -8.940 1.00 63.13 43 PHE A C 8
ATOM 10254 O O . PHE A 1 43 ? -4.694 4.535 -8.463 1.00 60.23 43 PHE A O 8
ATOM 10271 N N . GLU A 1 44 ? -5.694 2.972 -9.738 1.00 24.32 44 GLU A N 8
ATOM 10272 C CA . GLU A 1 44 ? -6.834 3.811 -10.095 1.00 63.15 44 GLU A CA 8
ATOM 10273 C C . GLU A 1 44 ? -7.504 4.360 -8.841 1.00 64.53 44 GLU A C 8
ATOM 10274 O O . GLU A 1 44 ? -7.769 5.558 -8.734 1.00 21.50 44 GLU A O 8
ATOM 10286 N N . ALA A 1 45 ? -7.767 3.473 -7.896 1.00 31.15 45 ALA A N 8
ATOM 10287 C CA . ALA A 1 45 ? -8.268 3.868 -6.594 1.00 73.13 45 ALA A CA 8
ATOM 10288 C C . ALA A 1 45 ? -7.335 3.346 -5.513 1.00 31.24 45 ALA A C 8
ATOM 10289 O O . ALA A 1 45 ? -7.521 2.241 -5.004 1.00 42.04 45 ALA A O 8
ATOM 10296 N N . LEU A 1 46 ? -6.315 4.135 -5.193 1.00 1.33 46 LEU A N 8
ATOM 10297 C CA . LEU A 1 46 ? -5.284 3.724 -4.245 1.00 63.42 46 LEU A CA 8
ATOM 10298 C C . LEU A 1 46 ? -5.893 3.375 -2.894 1.00 4.31 46 LEU A C 8
ATOM 10299 O O . LEU A 1 46 ? -5.503 2.392 -2.269 1.00 31.52 46 LEU A O 8
ATOM 10315 N N . VAL A 1 47 ? -6.865 4.171 -2.458 1.00 2.32 47 VAL A N 8
ATOM 10316 C CA . VAL A 1 47 ? -7.552 3.902 -1.202 1.00 3.23 47 VAL A CA 8
ATOM 10317 C C . VAL A 1 47 ? -8.262 2.551 -1.264 1.00 44.02 47 VAL A C 8
ATOM 10318 O O . VAL A 1 47 ? -8.258 1.796 -0.296 1.00 51.42 47 VAL A O 8
ATOM 10331 N N . GLY A 1 48 ? -8.827 2.234 -2.426 1.00 43.33 48 GLY A N 8
ATOM 10332 C CA . GLY A 1 48 ? -9.508 0.966 -2.605 1.00 1.13 48 GLY A CA 8
ATOM 10333 C C . GLY A 1 48 ? -8.544 -0.200 -2.566 1.00 13.33 48 GLY A C 8
ATOM 10334 O O . GLY A 1 48 ? -8.829 -1.229 -1.954 1.00 63.11 48 GLY A O 8
ATOM 10338 N N . THR A 1 49 ? -7.394 -0.032 -3.211 1.00 32.03 49 THR A N 8
ATOM 10339 C CA . THR A 1 49 ? -6.352 -1.047 -3.201 1.00 52.35 49 THR A CA 8
ATOM 10340 C C . THR A 1 49 ? -5.852 -1.284 -1.776 1.00 45.35 49 THR A C 8
ATOM 10341 O O . THR A 1 49 ? -5.627 -2.425 -1.363 1.00 72.04 49 THR A O 8
ATOM 10352 N N . LEU A 1 50 ? -5.697 -0.196 -1.026 1.00 63.10 50 LEU A N 8
ATOM 10353 C CA . LEU A 1 50 ? -5.287 -0.278 0.370 1.00 74.12 50 LEU A CA 8
ATOM 10354 C C . LEU A 1 50 ? -6.329 -1.027 1.192 1.00 50.44 50 LEU A C 8
ATOM 10355 O O . LEU A 1 50 ? -5.990 -1.922 1.962 1.00 72.11 50 LEU A O 8
ATOM 10371 N N . LYS A 1 51 ? -7.597 -0.661 1.016 1.00 75.34 51 LYS A N 8
ATOM 10372 C CA . LYS A 1 51 ? -8.693 -1.325 1.720 1.00 74.22 51 LYS A CA 8
ATOM 10373 C C . LYS A 1 51 ? -8.723 -2.809 1.390 1.00 0.23 51 LYS A C 8
ATOM 10374 O O . LYS A 1 51 ? -8.944 -3.639 2.266 1.00 33.34 51 LYS A O 8
ATOM 10393 N N . ALA A 1 52 ? -8.497 -3.132 0.121 1.00 53.51 52 ALA A N 8
ATOM 10394 C CA . ALA A 1 52 ? -8.496 -4.514 -0.342 1.00 21.20 52 ALA A CA 8
ATOM 10395 C C . ALA A 1 52 ? -7.446 -5.345 0.389 1.00 3.53 52 ALA A C 8
ATOM 10396 O O . ALA A 1 52 ? -7.724 -6.453 0.853 1.00 75.41 52 ALA A O 8
ATOM 10403 N N . ALA A 1 53 ? -6.244 -4.802 0.498 1.00 44.21 53 ALA A N 8
ATOM 10404 C CA . ALA A 1 53 ? -5.149 -5.509 1.145 1.00 45.55 53 ALA A CA 8
ATOM 10405 C C . ALA A 1 53 ? -5.284 -5.460 2.664 1.00 11.11 53 ALA A C 8
ATOM 10406 O O . ALA A 1 53 ? -4.882 -6.391 3.357 1.00 55.50 53 ALA A O 8
ATOM 10413 N N . LYS A 1 54 ? -5.856 -4.380 3.179 1.00 64.15 54 LYS A N 8
ATOM 10414 C CA . LYS A 1 54 ? -6.113 -4.260 4.611 1.00 21.04 54 LYS A CA 8
ATOM 10415 C C . LYS A 1 54 ? -7.189 -5.260 5.026 1.00 34.33 54 LYS A C 8
ATOM 10416 O O . LYS A 1 54 ? -7.123 -5.861 6.096 1.00 11.12 54 LYS A O 8
ATOM 10435 N N . ARG A 1 55 ? -8.164 -5.448 4.146 1.00 61.32 55 ARG A N 8
ATOM 10436 C CA . ARG A 1 55 ? -9.241 -6.395 4.356 1.00 54.10 55 ARG A CA 8
ATOM 10437 C C . ARG A 1 55 ? -8.723 -7.829 4.285 1.00 2.13 55 ARG A C 8
ATOM 10438 O O . ARG A 1 55 ? -9.191 -8.710 5.007 1.00 54.12 55 ARG A O 8
ATOM 10459 N N . ARG A 1 56 ? -7.739 -8.056 3.421 1.00 24.41 56 ARG A N 8
ATOM 10460 C CA . ARG A 1 56 ? -7.147 -9.382 3.273 1.00 42.42 56 ARG A CA 8
ATOM 10461 C C . ARG A 1 56 ? -6.030 -9.611 4.286 1.00 35.31 56 ARG A C 8
ATOM 10462 O O . ARG A 1 56 ? -5.298 -10.601 4.203 1.00 13.40 56 ARG A O 8
ATOM 10483 N N . LYS A 1 57 ? -5.910 -8.685 5.240 1.00 60.34 57 LYS A N 8
ATOM 10484 C CA . LYS A 1 57 ? -4.945 -8.791 6.341 1.00 74.54 57 LYS A CA 8
ATOM 10485 C C . LYS A 1 57 ? -3.513 -8.768 5.812 1.00 24.52 57 LYS A C 8
ATOM 10486 O O . LYS A 1 57 ? -2.587 -9.239 6.467 1.00 63.14 57 LYS A O 8
ATOM 10505 N N . ILE A 1 58 ? -3.342 -8.190 4.633 1.00 23.20 58 ILE A N 8
ATOM 10506 C CA . ILE A 1 58 ? -2.043 -8.133 3.983 1.00 35.01 58 ILE A CA 8
ATOM 10507 C C . ILE A 1 58 ? -1.250 -6.933 4.475 1.00 12.35 58 ILE A C 8
ATOM 10508 O O . ILE A 1 58 ? -0.057 -7.034 4.740 1.00 60.42 58 ILE A O 8
ATOM 10524 N N . VAL A 1 59 ? -1.920 -5.798 4.602 1.00 75.13 59 VAL A N 8
ATOM 10525 C CA . VAL A 1 59 ? -1.274 -4.585 5.089 1.00 54.33 59 VAL A CA 8
ATOM 10526 C C . VAL A 1 59 ? -2.125 -3.930 6.165 1.00 41.24 59 VAL A C 8
ATOM 10527 O O . VAL A 1 59 ? -3.322 -4.202 6.271 1.00 42.52 59 VAL A O 8
ATOM 10540 N N . THR A 1 60 ? -1.513 -3.069 6.961 1.00 1.32 60 THR A N 8
ATOM 10541 C CA . THR A 1 60 ? -2.248 -2.322 7.961 1.00 32.02 60 THR A CA 8
ATOM 10542 C C . THR A 1 60 ? -1.838 -0.856 7.933 1.00 22.33 60 THR A C 8
ATOM 10543 O O . THR A 1 60 ? -0.687 -0.523 7.637 1.00 74.01 60 THR A O 8
ATOM 10554 N N . TYR A 1 61 ? -2.794 0.009 8.226 1.00 1.44 61 TYR A N 8
ATOM 10555 C CA . TYR A 1 61 ? -2.543 1.435 8.329 1.00 24.21 61 TYR A CA 8
ATOM 10556 C C . TYR A 1 61 ? -3.708 2.100 9.048 1.00 44.32 61 TYR A C 8
ATOM 10557 O O . TYR A 1 61 ? -4.876 1.782 8.782 1.00 23.04 61 TYR A O 8
ATOM 10575 N N . PRO A 1 62 ? -3.414 2.989 10.001 1.00 15.45 62 PRO A N 8
ATOM 10576 C CA . PRO A 1 62 ? -4.439 3.682 10.769 1.00 12.34 62 PRO A CA 8
ATOM 10577 C C . PRO A 1 62 ? -5.037 4.842 9.990 1.00 75.32 62 PRO A C 8
ATOM 10578 O O . PRO A 1 62 ? -4.316 5.588 9.330 1.00 51.12 62 PRO A O 8
ATOM 10589 N N . GLY A 1 63 ? -6.350 4.996 10.085 1.00 33.14 63 GLY A N 8
ATOM 10590 C CA . GLY A 1 63 ? -7.030 6.094 9.423 1.00 53.43 63 GLY A CA 8
ATOM 10591 C C . GLY A 1 63 ? -7.058 5.970 7.908 1.00 52.41 63 GLY A C 8
ATOM 10592 O O . GLY A 1 63 ? -6.014 5.947 7.254 1.00 30.10 63 GLY A O 8
ATOM 10596 N N . GLU A 1 64 ? -8.256 5.890 7.348 1.00 70.51 64 GLU A N 8
ATOM 10597 C CA . GLU A 1 64 ? -8.424 5.921 5.901 1.00 15.43 64 GLU A CA 8
ATOM 10598 C C . GLU A 1 64 ? -8.406 7.363 5.397 1.00 12.03 64 GLU A C 8
ATOM 10599 O O . GLU A 1 64 ? -8.107 7.623 4.232 1.00 3.33 64 GLU A O 8
ATOM 10611 N N . LEU A 1 65 ? -8.733 8.295 6.286 1.00 60.11 65 LEU A N 8
ATOM 10612 C CA . LEU A 1 65 ? -8.714 9.715 5.957 1.00 4.00 65 LEU A CA 8
ATOM 10613 C C . LEU A 1 65 ? -7.281 10.192 5.717 1.00 15.21 65 LEU A C 8
ATOM 10614 O O . LEU A 1 65 ? -6.389 9.968 6.539 1.00 65.24 65 LEU A O 8
ATOM 10630 N N . LEU A 1 66 ? -7.055 10.831 4.578 1.00 34.13 66 LEU A N 8
ATOM 10631 C CA . LEU A 1 66 ? -5.715 11.265 4.205 1.00 65.31 66 LEU A CA 8
ATOM 10632 C C . LEU A 1 66 ? -5.757 12.454 3.250 1.00 13.34 66 LEU A C 8
ATOM 10633 O O . LEU A 1 66 ? -4.752 12.798 2.628 1.00 33.40 66 LEU A O 8
ATOM 10649 N N . LEU A 1 67 ? -6.906 13.113 3.180 1.00 10.41 67 LEU A N 8
ATOM 10650 C CA . LEU A 1 67 ? -7.114 14.192 2.216 1.00 41.30 67 LEU A CA 8
ATOM 10651 C C . LEU A 1 67 ? -6.331 15.437 2.608 1.00 71.12 67 LEU A C 8
ATOM 10652 O O . LEU A 1 67 ? -6.006 16.269 1.766 1.00 12.10 67 LEU A O 8
ATOM 10668 N N . GLN A 1 68 ? -6.022 15.553 3.892 1.00 54.33 68 GLN A N 8
ATOM 10669 C CA . GLN A 1 68 ? -5.301 16.711 4.405 1.00 50.44 68 GLN A CA 8
ATOM 10670 C C . GLN A 1 68 ? -3.790 16.489 4.363 1.00 12.20 68 GLN A C 8
ATOM 10671 O O . GLN A 1 68 ? -3.022 17.273 4.920 1.00 61.11 68 GLN A O 8
ATOM 10685 N N . GLY A 1 69 ? -3.370 15.415 3.693 1.00 32.44 69 GLY A N 8
ATOM 10686 C CA . GLY A 1 69 ? -1.952 15.113 3.577 1.00 50.41 69 GLY A CA 8
ATOM 10687 C C . GLY A 1 69 ? -1.330 14.736 4.906 1.00 33.33 69 GLY A C 8
ATOM 10688 O O . GLY A 1 69 ? -0.127 14.881 5.104 1.00 41.11 69 GLY A O 8
ATOM 10692 N N . VAL A 1 70 ? -2.157 14.240 5.816 1.00 73.24 70 VAL A N 8
ATOM 10693 C CA . VAL A 1 70 ? -1.708 13.882 7.155 1.00 3.12 70 VAL A CA 8
ATOM 10694 C C . VAL A 1 70 ? -1.111 12.470 7.171 1.00 30.31 70 VAL A C 8
ATOM 10695 O O . VAL A 1 70 ? -0.622 11.989 8.191 1.00 63.51 70 VAL A O 8
ATOM 10708 N N . HIS A 1 71 ? -1.149 11.809 6.026 1.00 41.30 71 HIS A N 8
ATOM 10709 C CA . HIS A 1 71 ? -0.690 10.430 5.933 1.00 53.52 71 HIS A CA 8
ATOM 10710 C C . HIS A 1 71 ? 0.636 10.319 5.201 1.00 73.13 71 HIS A C 8
ATOM 10711 O O . HIS A 1 71 ? 1.077 9.217 4.886 1.00 5.41 71 HIS A O 8
ATOM 10726 N N . ASP A 1 72 ? 1.287 11.448 4.961 1.00 22.54 72 ASP A N 8
ATOM 10727 C CA . ASP A 1 72 ? 2.557 11.446 4.240 1.00 0.13 72 ASP A CA 8
ATOM 10728 C C . ASP A 1 72 ? 3.632 10.716 5.035 1.00 13.43 72 ASP A C 8
ATOM 10729 O O . ASP A 1 72 ? 4.430 9.963 4.476 1.00 4.40 72 ASP A O 8
ATOM 10738 N N . ASP A 1 73 ? 3.624 10.915 6.346 1.00 62.32 73 ASP A N 8
ATOM 10739 C CA . ASP A 1 73 ? 4.645 10.331 7.204 1.00 55.35 73 ASP A CA 8
ATOM 10740 C C . ASP A 1 73 ? 4.160 9.020 7.815 1.00 22.12 73 ASP A C 8
ATOM 10741 O O . ASP A 1 73 ? 4.809 8.445 8.687 1.00 75.33 73 ASP A O 8
ATOM 10750 N N . VAL A 1 74 ? 3.018 8.547 7.344 1.00 21.41 74 VAL A N 8
ATOM 10751 C CA . VAL A 1 74 ? 2.461 7.299 7.834 1.00 52.04 74 VAL A CA 8
ATOM 10752 C C . VAL A 1 74 ? 3.017 6.125 7.041 1.00 0.24 74 VAL A C 8
ATOM 10753 O O . VAL A 1 74 ? 2.794 6.021 5.833 1.00 44.05 74 VAL A O 8
ATOM 10766 N N . ASP A 1 75 ? 3.754 5.260 7.720 1.00 2.30 75 ASP A N 8
ATOM 10767 C CA . ASP A 1 75 ? 4.304 4.067 7.097 1.00 12.21 75 ASP A CA 8
ATOM 10768 C C . ASP A 1 75 ? 3.250 2.980 7.023 1.00 50.03 75 ASP A C 8
ATOM 10769 O O . ASP A 1 75 ? 2.641 2.617 8.032 1.00 63.05 75 ASP A O 8
ATOM 10778 N N . ILE A 1 76 ? 3.027 2.475 5.823 1.00 20.22 76 ILE A N 8
ATOM 10779 C CA . ILE A 1 76 ? 2.107 1.374 5.622 1.00 51.11 76 ILE A CA 8
ATOM 10780 C C . ILE A 1 76 ? 2.855 0.068 5.861 1.00 54.30 76 ILE A C 8
ATOM 10781 O O . ILE A 1 76 ? 3.817 -0.244 5.155 1.00 32.12 76 ILE A O 8
ATOM 10797 N N . ILE A 1 77 ? 2.427 -0.673 6.870 1.00 60.21 77 ILE A N 8
ATOM 10798 C CA . ILE A 1 77 ? 3.157 -1.851 7.312 1.00 21.34 77 ILE A CA 8
ATOM 10799 C C . ILE A 1 77 ? 2.571 -3.126 6.714 1.00 55.12 77 ILE A C 8
ATOM 10800 O O . ILE A 1 77 ? 1.359 -3.352 6.767 1.00 12.01 77 ILE A O 8
ATOM 10816 N N . LEU A 1 78 ? 3.444 -3.946 6.142 1.00 21.44 78 LEU A N 8
ATOM 10817 C CA . LEU A 1 78 ? 3.050 -5.220 5.558 1.00 33.11 78 LEU A CA 8
ATOM 10818 C C . LEU A 1 78 ? 2.898 -6.275 6.653 1.00 52.01 78 LEU A C 8
ATOM 10819 O O . LEU A 1 78 ? 3.837 -6.537 7.406 1.00 5.24 78 LEU A O 8
ATOM 10835 N N . LEU A 1 79 ? 1.714 -6.861 6.742 1.00 12.01 79 LEU A N 8
ATOM 10836 C CA . LEU A 1 79 ? 1.433 -7.893 7.734 1.00 22.43 79 LEU A CA 8
ATOM 10837 C C . LEU A 1 79 ? 1.597 -9.280 7.125 1.00 73.13 79 LEU A C 8
ATOM 10838 O O . LEU A 1 79 ? 2.102 -10.199 7.767 1.00 61.12 79 LEU A O 8
ATOM 10854 N N . GLN A 1 80 ? 1.163 -9.421 5.883 1.00 51.45 80 GLN A N 8
ATOM 10855 C CA . GLN A 1 80 ? 1.215 -10.699 5.189 1.00 40.32 80 GLN A CA 8
ATOM 10856 C C . GLN A 1 80 ? 2.027 -10.541 3.911 1.00 12.40 80 GLN A C 8
ATOM 10857 O O . GLN A 1 80 ? 1.802 -9.611 3.139 1.00 62.02 80 GLN A O 8
ATOM 10871 N N . ASP A 1 81 ? 2.964 -11.448 3.683 1.00 34.24 81 ASP A N 8
ATOM 10872 C CA . ASP A 1 81 ? 3.877 -11.311 2.557 1.00 62.33 81 ASP A CA 8
ATOM 10873 C C . ASP A 1 81 ? 3.623 -12.359 1.487 1.00 52.33 81 ASP A C 8
ATOM 10874 O O . ASP A 1 81 ? 3.792 -13.557 1.718 1.00 65.22 81 ASP A O 8
ATOM 10883 N N . LEU A 1 82 ? 3.217 -11.890 0.319 1.00 62.04 82 LEU A N 8
ATOM 10884 C CA . LEU A 1 82 ? 3.075 -12.741 -0.852 1.00 5.23 82 LEU A CA 8
ATOM 10885 C C . LEU A 1 82 ? 3.852 -12.143 -2.020 1.00 62.24 82 LEU A C 8
ATOM 10886 O O . LEU A 1 82 ? 4.570 -12.845 -2.732 1.00 41.20 82 LEU A O 8
ATOM 10902 N N . GLU A 1 83 ? 3.716 -10.827 -2.171 1.00 72.23 83 GLU A N 8
ATOM 10903 C CA . GLU A 1 83 ? 4.319 -10.064 -3.261 1.00 63.44 83 GLU A CA 8
ATOM 10904 C C . GLU A 1 83 ? 3.831 -10.549 -4.628 1.00 33.33 83 GLU A C 8
ATOM 10905 O O . GLU A 1 83 ? 2.831 -10.057 -5.146 1.00 23.44 83 GLU A O 8
ATOM 10917 N N . HIS A 1 84 ? 4.515 -11.532 -5.195 1.00 75.43 84 HIS A N 8
ATOM 10918 C CA . HIS A 1 84 ? 4.226 -11.968 -6.551 1.00 14.35 84 HIS A CA 8
ATOM 10919 C C . HIS A 1 84 ? 4.612 -13.430 -6.727 1.00 1.02 84 HIS A C 8
ATOM 10920 O O . HIS A 1 84 ? 5.675 -13.853 -6.274 1.00 34.42 84 HIS A O 8
ATOM 10935 N N . HIS A 1 85 ? 3.737 -14.198 -7.361 1.00 2.31 85 HIS A N 8
ATOM 10936 C CA . HIS A 1 85 ? 4.020 -15.593 -7.674 1.00 11.35 85 HIS A CA 8
ATOM 10937 C C . HIS A 1 85 ? 3.280 -16.013 -8.939 1.00 11.43 85 HIS A C 8
ATOM 10938 O O . HIS A 1 85 ? 2.061 -16.256 -8.872 1.00 24.44 85 HIS A O 8
ATOM 10953 N N . MET A 1 1 ? -8.788 -3.129 -12.567 1.00 45.03 1 MET A N 9
ATOM 10954 C CA . MET A 1 1 ? -9.198 -4.264 -13.426 1.00 51.21 1 MET A CA 9
ATOM 10955 C C . MET A 1 1 ? -9.632 -5.432 -12.555 1.00 1.53 1 MET A C 9
ATOM 10956 O O . MET A 1 1 ? -10.814 -5.584 -12.237 1.00 10.12 1 MET A O 9
ATOM 10972 N N . ASN A 1 2 ? -8.666 -6.251 -12.166 1.00 74.02 2 ASN A N 9
ATOM 10973 C CA . ASN A 1 2 ? -8.896 -7.310 -11.201 1.00 51.40 2 ASN A CA 9
ATOM 10974 C C . ASN A 1 2 ? -8.208 -6.922 -9.908 1.00 43.15 2 ASN A C 9
ATOM 10975 O O . ASN A 1 2 ? -6.983 -6.942 -9.837 1.00 43.33 2 ASN A O 9
ATOM 10986 N N . VAL A 1 3 ? -8.992 -6.571 -8.894 1.00 3.04 3 VAL A N 9
ATOM 10987 C CA . VAL A 1 3 ? -8.451 -5.987 -7.665 1.00 20.53 3 VAL A CA 9
ATOM 10988 C C . VAL A 1 3 ? -7.328 -6.841 -7.070 1.00 74.31 3 VAL A C 9
ATOM 10989 O O . VAL A 1 3 ? -6.388 -6.315 -6.481 1.00 31.32 3 VAL A O 9
ATOM 11002 N N . ASP A 1 4 ? -7.415 -8.152 -7.260 1.00 63.21 4 ASP A N 9
ATOM 11003 C CA . ASP A 1 4 ? -6.403 -9.076 -6.760 1.00 62.41 4 ASP A CA 9
ATOM 11004 C C . ASP A 1 4 ? -5.038 -8.804 -7.385 1.00 71.54 4 ASP A C 9
ATOM 11005 O O . ASP A 1 4 ? -4.005 -9.041 -6.758 1.00 51.35 4 ASP A O 9
ATOM 11014 N N . HIS A 1 5 ? -5.031 -8.277 -8.605 1.00 64.13 5 HIS A N 9
ATOM 11015 C CA . HIS A 1 5 ? -3.784 -8.012 -9.301 1.00 55.22 5 HIS A CA 9
ATOM 11016 C C . HIS A 1 5 ? -3.222 -6.708 -8.788 1.00 71.50 5 HIS A C 9
ATOM 11017 O O . HIS A 1 5 ? -2.024 -6.572 -8.559 1.00 62.11 5 HIS A O 9
ATOM 11032 N N . GLU A 1 6 ? -4.122 -5.763 -8.608 1.00 32.44 6 GLU A N 9
ATOM 11033 C CA . GLU A 1 6 ? -3.793 -4.458 -8.079 1.00 61.22 6 GLU A CA 9
ATOM 11034 C C . GLU A 1 6 ? -3.194 -4.573 -6.682 1.00 13.04 6 GLU A C 9
ATOM 11035 O O . GLU A 1 6 ? -2.232 -3.885 -6.351 1.00 3.23 6 GLU A O 9
ATOM 11047 N N . VAL A 1 7 ? -3.766 -5.452 -5.870 1.00 45.53 7 VAL A N 9
ATOM 11048 C CA . VAL A 1 7 ? -3.239 -5.716 -4.532 1.00 12.31 7 VAL A CA 9
ATOM 11049 C C . VAL A 1 7 ? -1.834 -6.324 -4.614 1.00 23.13 7 VAL A C 9
ATOM 11050 O O . VAL A 1 7 ? -0.945 -5.959 -3.843 1.00 53.14 7 VAL A O 9
ATOM 11063 N N . ASN A 1 8 ? -1.630 -7.236 -5.559 1.00 63.42 8 ASN A N 9
ATOM 11064 C CA . ASN A 1 8 ? -0.310 -7.838 -5.762 1.00 74.41 8 ASN A CA 9
ATOM 11065 C C . ASN A 1 8 ? 0.666 -6.811 -6.329 1.00 70.13 8 ASN A C 9
ATOM 11066 O O . ASN A 1 8 ? 1.872 -6.891 -6.105 1.00 2.24 8 ASN A O 9
ATOM 11077 N N . LEU A 1 9 ? 0.138 -5.842 -7.059 1.00 44.23 9 LEU A N 9
ATOM 11078 C CA . LEU A 1 9 ? 0.939 -4.730 -7.537 1.00 65.22 9 LEU A CA 9
ATOM 11079 C C . LEU A 1 9 ? 1.329 -3.842 -6.363 1.00 14.45 9 LEU A C 9
ATOM 11080 O O . LEU A 1 9 ? 2.470 -3.399 -6.249 1.00 44.12 9 LEU A O 9
ATOM 11096 N N . LEU A 1 10 ? 0.365 -3.613 -5.481 1.00 33.32 10 LEU A N 9
ATOM 11097 C CA . LEU A 1 10 ? 0.580 -2.821 -4.281 1.00 0.35 10 LEU A CA 9
ATOM 11098 C C . LEU A 1 10 ? 1.711 -3.407 -3.441 1.00 2.20 10 LEU A C 9
ATOM 11099 O O . LEU A 1 10 ? 2.631 -2.692 -3.045 1.00 74.41 10 LEU A O 9
ATOM 11115 N N . VAL A 1 11 ? 1.653 -4.713 -3.188 1.00 64.13 11 VAL A N 9
ATOM 11116 C CA . VAL A 1 11 ? 2.659 -5.362 -2.359 1.00 65.02 11 VAL A CA 9
ATOM 11117 C C . VAL A 1 11 ? 4.035 -5.329 -3.025 1.00 51.13 11 VAL A C 9
ATOM 11118 O O . VAL A 1 11 ? 5.047 -5.171 -2.342 1.00 4.34 11 VAL A O 9
ATOM 11131 N N . GLU A 1 12 ? 4.078 -5.436 -4.355 1.00 63.11 12 GLU A N 9
ATOM 11132 C CA . GLU A 1 12 ? 5.339 -5.367 -5.074 1.00 75.10 12 GLU A CA 9
ATOM 11133 C C . GLU A 1 12 ? 5.975 -3.994 -4.876 1.00 33.41 12 GLU A C 9
ATOM 11134 O O . GLU A 1 12 ? 7.180 -3.883 -4.663 1.00 30.24 12 GLU A O 9
ATOM 11146 N N . GLU A 1 13 ? 5.148 -2.952 -4.913 1.00 24.14 13 GLU A N 9
ATOM 11147 C CA . GLU A 1 13 ? 5.621 -1.595 -4.683 1.00 1.33 13 GLU A CA 9
ATOM 11148 C C . GLU A 1 13 ? 6.103 -1.430 -3.245 1.00 25.14 13 GLU A C 9
ATOM 11149 O O . GLU A 1 13 ? 7.067 -0.716 -2.984 1.00 72.12 13 GLU A O 9
ATOM 11161 N N . ILE A 1 14 ? 5.434 -2.102 -2.317 1.00 41.30 14 ILE A N 9
ATOM 11162 C CA . ILE A 1 14 ? 5.845 -2.083 -0.917 1.00 23.12 14 ILE A CA 9
ATOM 11163 C C . ILE A 1 14 ? 7.191 -2.791 -0.751 1.00 63.13 14 ILE A C 9
ATOM 11164 O O . ILE A 1 14 ? 8.009 -2.407 0.078 1.00 43.52 14 ILE A O 9
ATOM 11180 N N . HIS A 1 15 ? 7.422 -3.825 -1.550 1.00 50.10 15 HIS A N 9
ATOM 11181 C CA . HIS A 1 15 ? 8.724 -4.489 -1.579 1.00 12.22 15 HIS A CA 9
ATOM 11182 C C . HIS A 1 15 ? 9.770 -3.586 -2.229 1.00 13.21 15 HIS A C 9
ATOM 11183 O O . HIS A 1 15 ? 10.950 -3.636 -1.886 1.00 54.55 15 HIS A O 9
ATOM 11198 N N . ARG A 1 16 ? 9.318 -2.763 -3.167 1.00 21.23 16 ARG A N 9
ATOM 11199 C CA . ARG A 1 16 ? 10.211 -1.922 -3.960 1.00 25.14 16 ARG A CA 9
ATOM 11200 C C . ARG A 1 16 ? 10.639 -0.669 -3.196 1.00 53.51 16 ARG A C 9
ATOM 11201 O O . ARG A 1 16 ? 11.824 -0.345 -3.131 1.00 43.13 16 ARG A O 9
ATOM 11222 N N . LEU A 1 17 ? 9.672 0.028 -2.617 1.00 32.31 17 LEU A N 9
ATOM 11223 C CA . LEU A 1 17 ? 9.927 1.311 -1.973 1.00 55.21 17 LEU A CA 9
ATOM 11224 C C . LEU A 1 17 ? 9.905 1.180 -0.457 1.00 63.10 17 LEU A C 9
ATOM 11225 O O . LEU A 1 17 ? 10.154 2.145 0.266 1.00 23.41 17 LEU A O 9
ATOM 11241 N N . GLY A 1 18 ? 9.605 -0.015 0.022 1.00 22.40 18 GLY A N 9
ATOM 11242 C CA . GLY A 1 18 ? 9.466 -0.223 1.443 1.00 43.31 18 GLY A CA 9
ATOM 11243 C C . GLY A 1 18 ? 10.769 -0.601 2.113 1.00 24.12 18 GLY A C 9
ATOM 11244 O O . GLY A 1 18 ? 11.678 -1.143 1.482 1.00 64.44 18 GLY A O 9
ATOM 11248 N N . SER A 1 19 ? 10.852 -0.298 3.392 1.00 55.04 19 SER A N 9
ATOM 11249 C CA . SER A 1 19 ? 12.005 -0.646 4.207 1.00 74.01 19 SER A CA 9
ATOM 11250 C C . SER A 1 19 ? 11.547 -1.533 5.360 1.00 2.43 19 SER A C 9
ATOM 11251 O O . SER A 1 19 ? 10.374 -1.506 5.729 1.00 42.23 19 SER A O 9
ATOM 11259 N N . LYS A 1 20 ? 12.447 -2.331 5.914 1.00 32.13 20 LYS A N 9
ATOM 11260 C CA . LYS A 1 20 ? 12.077 -3.243 6.985 1.00 55.24 20 LYS A CA 9
ATOM 11261 C C . LYS A 1 20 ? 12.114 -2.557 8.339 1.00 31.20 20 LYS A C 9
ATOM 11262 O O . LYS A 1 20 ? 13.068 -1.858 8.674 1.00 13.23 20 LYS A O 9
ATOM 11281 N N . ASN A 1 21 ? 11.052 -2.755 9.103 1.00 34.23 21 ASN A N 9
ATOM 11282 C CA . ASN A 1 21 ? 10.969 -2.242 10.466 1.00 61.31 21 ASN A CA 9
ATOM 11283 C C . ASN A 1 21 ? 11.716 -3.172 11.405 1.00 42.50 21 ASN A C 9
ATOM 11284 O O . ASN A 1 21 ? 12.143 -4.254 11.001 1.00 42.52 21 ASN A O 9
ATOM 11295 N N . ALA A 1 22 ? 11.840 -2.774 12.664 1.00 52.05 22 ALA A N 9
ATOM 11296 C CA . ALA A 1 22 ? 12.485 -3.617 13.664 1.00 50.51 22 ALA A CA 9
ATOM 11297 C C . ALA A 1 22 ? 11.642 -4.859 13.941 1.00 14.32 22 ALA A C 9
ATOM 11298 O O . ALA A 1 22 ? 12.123 -5.843 14.501 1.00 32.01 22 ALA A O 9
ATOM 11305 N N . ASP A 1 23 ? 10.381 -4.802 13.523 1.00 15.54 23 ASP A N 9
ATOM 11306 C CA . ASP A 1 23 ? 9.453 -5.918 13.680 1.00 4.54 23 ASP A CA 9
ATOM 11307 C C . ASP A 1 23 ? 9.706 -6.985 12.612 1.00 51.12 23 ASP A C 9
ATOM 11308 O O . ASP A 1 23 ? 9.244 -8.118 12.725 1.00 52.44 23 ASP A O 9
ATOM 11317 N N . GLY A 1 24 ? 10.460 -6.618 11.581 1.00 3.14 24 GLY A N 9
ATOM 11318 C CA . GLY A 1 24 ? 10.791 -7.567 10.531 1.00 54.21 24 GLY A CA 9
ATOM 11319 C C . GLY A 1 24 ? 9.826 -7.514 9.363 1.00 2.12 24 GLY A C 9
ATOM 11320 O O . GLY A 1 24 ? 9.828 -8.400 8.509 1.00 61.32 24 GLY A O 9
ATOM 11324 N N . LYS A 1 25 ? 8.999 -6.480 9.325 1.00 14.52 25 LYS A N 9
ATOM 11325 C CA . LYS A 1 25 ? 8.038 -6.315 8.243 1.00 14.53 25 LYS A CA 9
ATOM 11326 C C . LYS A 1 25 ? 8.391 -5.108 7.388 1.00 42.40 25 LYS A C 9
ATOM 11327 O O . LYS A 1 25 ? 9.005 -4.153 7.869 1.00 54.01 25 LYS A O 9
ATOM 11346 N N . LEU A 1 26 ? 8.004 -5.164 6.120 1.00 53.14 26 LEU A N 9
ATOM 11347 C CA . LEU A 1 26 ? 8.244 -4.072 5.190 1.00 33.40 26 LEU A CA 9
ATOM 11348 C C . LEU A 1 26 ? 7.212 -2.975 5.377 1.00 43.12 26 LEU A C 9
ATOM 11349 O O . LEU A 1 26 ? 6.034 -3.248 5.611 1.00 61.14 26 LEU A O 9
ATOM 11365 N N . SER A 1 27 ? 7.662 -1.739 5.305 1.00 12.31 27 SER A N 9
ATOM 11366 C CA . SER A 1 27 ? 6.775 -0.604 5.413 1.00 53.40 27 SER A CA 9
ATOM 11367 C C . SER A 1 27 ? 7.219 0.524 4.501 1.00 65.22 27 SER A C 9
ATOM 11368 O O . SER A 1 27 ? 8.414 0.748 4.302 1.00 2.45 27 SER A O 9
ATOM 11376 N N . VAL A 1 28 ? 6.246 1.213 3.937 1.00 25.12 28 VAL A N 9
ATOM 11377 C CA . VAL A 1 28 ? 6.503 2.333 3.054 1.00 73.12 28 VAL A CA 9
ATOM 11378 C C . VAL A 1 28 ? 5.492 3.435 3.335 1.00 43.44 28 VAL A C 9
ATOM 11379 O O . VAL A 1 28 ? 4.315 3.160 3.558 1.00 22.04 28 VAL A O 9
ATOM 11392 N N . LYS A 1 29 ? 5.950 4.673 3.359 1.00 72.12 29 LYS A N 9
ATOM 11393 C CA . LYS A 1 29 ? 5.070 5.784 3.667 1.00 53.41 29 LYS A CA 9
ATOM 11394 C C . LYS A 1 29 ? 4.096 6.040 2.528 1.00 12.24 29 LYS A C 9
ATOM 11395 O O . LYS A 1 29 ? 4.462 5.966 1.348 1.00 14.22 29 LYS A O 9
ATOM 11414 N N . PHE A 1 30 ? 2.856 6.332 2.895 1.00 2.23 30 PHE A N 9
ATOM 11415 C CA . PHE A 1 30 ? 1.806 6.621 1.932 1.00 61.31 30 PHE A CA 9
ATOM 11416 C C . PHE A 1 30 ? 2.234 7.733 0.982 1.00 75.21 30 PHE A C 9
ATOM 11417 O O . PHE A 1 30 ? 1.956 7.677 -0.211 1.00 72.12 30 PHE A O 9
ATOM 11434 N N . GLY A 1 31 ? 2.931 8.725 1.520 1.00 55.44 31 GLY A N 9
ATOM 11435 C CA . GLY A 1 31 ? 3.393 9.842 0.717 1.00 3.52 31 GLY A CA 9
ATOM 11436 C C . GLY A 1 31 ? 4.345 9.423 -0.384 1.00 23.22 31 GLY A C 9
ATOM 11437 O O . GLY A 1 31 ? 4.442 10.092 -1.410 1.00 24.52 31 GLY A O 9
ATOM 11441 N N . VAL A 1 32 ? 5.048 8.318 -0.178 1.00 64.11 32 VAL A N 9
ATOM 11442 C CA . VAL A 1 32 ? 5.992 7.825 -1.169 1.00 71.53 32 VAL A CA 9
ATOM 11443 C C . VAL A 1 32 ? 5.232 7.159 -2.306 1.00 73.10 32 VAL A C 9
ATOM 11444 O O . VAL A 1 32 ? 5.465 7.446 -3.482 1.00 43.25 32 VAL A O 9
ATOM 11457 N N . LEU A 1 33 ? 4.303 6.286 -1.940 1.00 64.44 33 LEU A N 9
ATOM 11458 C CA . LEU A 1 33 ? 3.462 5.606 -2.918 1.00 60.33 33 LEU A CA 9
ATOM 11459 C C . LEU A 1 33 ? 2.575 6.598 -3.663 1.00 32.44 33 LEU A C 9
ATOM 11460 O O . LEU A 1 33 ? 2.479 6.558 -4.886 1.00 43.33 33 LEU A O 9
ATOM 11476 N N . PHE A 1 34 ? 1.953 7.498 -2.912 1.00 53.43 34 PHE A N 9
ATOM 11477 C CA . PHE A 1 34 ? 1.048 8.495 -3.473 1.00 72.00 34 PHE A CA 9
ATOM 11478 C C . PHE A 1 34 ? 1.795 9.407 -4.444 1.00 5.45 34 PHE A C 9
ATOM 11479 O O . PHE A 1 34 ? 1.239 9.873 -5.439 1.00 12.22 34 PHE A O 9
ATOM 11496 N N . ARG A 1 35 ? 3.064 9.644 -4.145 1.00 22.41 35 ARG A N 9
ATOM 11497 C CA . ARG A 1 35 ? 3.931 10.445 -4.999 1.00 11.52 35 ARG A CA 9
ATOM 11498 C C . ARG A 1 35 ? 4.159 9.760 -6.341 1.00 41.15 35 ARG A C 9
ATOM 11499 O O . ARG A 1 35 ? 3.924 10.351 -7.396 1.00 0.43 35 ARG A O 9
ATOM 11520 N N . ASP A 1 36 ? 4.592 8.507 -6.299 1.00 61.41 36 ASP A N 9
ATOM 11521 C CA . ASP A 1 36 ? 4.907 7.776 -7.520 1.00 74.14 36 ASP A CA 9
ATOM 11522 C C . ASP A 1 36 ? 3.635 7.456 -8.293 1.00 33.44 36 ASP A C 9
ATOM 11523 O O . ASP A 1 36 ? 3.620 7.495 -9.521 1.00 2.31 36 ASP A O 9
ATOM 11532 N N . ASP A 1 37 ? 2.559 7.169 -7.569 1.00 13.15 37 ASP A N 9
ATOM 11533 C CA . ASP A 1 37 ? 1.272 6.892 -8.194 1.00 74.13 37 ASP A CA 9
ATOM 11534 C C . ASP A 1 37 ? 0.766 8.099 -8.979 1.00 21.31 37 ASP A C 9
ATOM 11535 O O . ASP A 1 37 ? 0.238 7.955 -10.075 1.00 40.54 37 ASP A O 9
ATOM 11544 N N . LYS A 1 38 ? 0.951 9.294 -8.438 1.00 64.03 38 LYS A N 9
ATOM 11545 C CA . LYS A 1 38 ? 0.535 10.500 -9.143 1.00 61.24 38 LYS A CA 9
ATOM 11546 C C . LYS A 1 38 ? 1.429 10.762 -10.354 1.00 14.33 38 LYS A C 9
ATOM 11547 O O . LYS A 1 38 ? 1.064 11.507 -11.263 1.00 1.22 38 LYS A O 9
ATOM 11566 N N . SER A 1 39 ? 2.599 10.146 -10.359 1.00 12.44 39 SER A N 9
ATOM 11567 C CA . SER A 1 39 ? 3.528 10.290 -11.464 1.00 53.40 39 SER A CA 9
ATOM 11568 C C . SER A 1 39 ? 3.266 9.235 -12.550 1.00 53.01 39 SER A C 9
ATOM 11569 O O . SER A 1 39 ? 3.167 9.563 -13.732 1.00 41.14 39 SER A O 9
ATOM 11577 N N . ALA A 1 40 ? 3.124 7.977 -12.141 1.00 45.44 40 ALA A N 9
ATOM 11578 C CA . ALA A 1 40 ? 3.015 6.868 -13.088 1.00 74.40 40 ALA A CA 9
ATOM 11579 C C . ALA A 1 40 ? 1.568 6.433 -13.316 1.00 11.34 40 ALA A C 9
ATOM 11580 O O . ALA A 1 40 ? 1.256 5.841 -14.349 1.00 50.11 40 ALA A O 9
ATOM 11587 N N . ASN A 1 41 ? 0.699 6.725 -12.353 1.00 64.41 41 ASN A N 9
ATOM 11588 C CA . ASN A 1 41 ? -0.703 6.295 -12.398 1.00 74.35 41 ASN A CA 9
ATOM 11589 C C . ASN A 1 41 ? -0.797 4.776 -12.392 1.00 43.53 41 ASN A C 9
ATOM 11590 O O . ASN A 1 41 ? -1.381 4.167 -13.290 1.00 52.50 41 ASN A O 9
ATOM 11601 N N . LEU A 1 42 ? -0.193 4.173 -11.378 1.00 1.15 42 LEU A N 9
ATOM 11602 C CA . LEU A 1 42 ? -0.184 2.726 -11.239 1.00 51.23 42 LEU A CA 9
ATOM 11603 C C . LEU A 1 42 ? -1.488 2.247 -10.622 1.00 71.11 42 LEU A C 9
ATOM 11604 O O . LEU A 1 42 ? -2.054 1.236 -11.036 1.00 44.13 42 LEU A O 9
ATOM 11620 N N . PHE A 1 43 ? -1.962 2.986 -9.631 1.00 54.23 43 PHE A N 9
ATOM 11621 C CA . PHE A 1 43 ? -3.170 2.627 -8.920 1.00 52.34 43 PHE A CA 9
ATOM 11622 C C . PHE A 1 43 ? -4.245 3.662 -9.194 1.00 1.42 43 PHE A C 9
ATOM 11623 O O . PHE A 1 43 ? -4.245 4.737 -8.600 1.00 55.10 43 PHE A O 9
ATOM 11640 N N . GLU A 1 44 ? -5.148 3.347 -10.115 1.00 44.34 44 GLU A N 9
ATOM 11641 C CA . GLU A 1 44 ? -6.216 4.269 -10.487 1.00 45.13 44 GLU A CA 9
ATOM 11642 C C . GLU A 1 44 ? -7.061 4.628 -9.268 1.00 15.22 44 GLU A C 9
ATOM 11643 O O . GLU A 1 44 ? -7.634 5.717 -9.190 1.00 20.20 44 GLU A O 9
ATOM 11655 N N . ALA A 1 45 ? -7.132 3.698 -8.325 1.00 13.24 45 ALA A N 9
ATOM 11656 C CA . ALA A 1 45 ? -7.732 3.958 -7.030 1.00 61.53 45 ALA A CA 9
ATOM 11657 C C . ALA A 1 45 ? -6.862 3.356 -5.933 1.00 52.32 45 ALA A C 9
ATOM 11658 O O . ALA A 1 45 ? -7.110 2.238 -5.474 1.00 10.02 45 ALA A O 9
ATOM 11665 N N . LEU A 1 46 ? -5.833 4.096 -5.528 1.00 23.14 46 LEU A N 9
ATOM 11666 C CA . LEU A 1 46 ? -4.888 3.628 -4.517 1.00 0.42 46 LEU A CA 9
ATOM 11667 C C . LEU A 1 46 ? -5.597 3.358 -3.198 1.00 23.34 46 LEU A C 9
ATOM 11668 O O . LEU A 1 46 ? -5.301 2.380 -2.510 1.00 70.33 46 LEU A O 9
ATOM 11684 N N . VAL A 1 47 ? -6.547 4.222 -2.861 1.00 25.45 47 VAL A N 9
ATOM 11685 C CA . VAL A 1 47 ? -7.320 4.070 -1.635 1.00 31.34 47 VAL A CA 9
ATOM 11686 C C . VAL A 1 47 ? -8.041 2.725 -1.623 1.00 55.22 47 VAL A C 9
ATOM 11687 O O . VAL A 1 47 ? -8.048 2.025 -0.614 1.00 31.02 47 VAL A O 9
ATOM 11700 N N . GLY A 1 48 ? -8.621 2.361 -2.763 1.00 61.31 48 GLY A N 9
ATOM 11701 C CA . GLY A 1 48 ? -9.334 1.100 -2.874 1.00 73.00 48 GLY A CA 9
ATOM 11702 C C . GLY A 1 48 ? -8.414 -0.095 -2.718 1.00 0.11 48 GLY A C 9
ATOM 11703 O O . GLY A 1 48 ? -8.746 -1.054 -2.021 1.00 71.02 48 GLY A O 9
ATOM 11707 N N . THR A 1 49 ? -7.259 -0.035 -3.369 1.00 54.44 49 THR A N 9
ATOM 11708 C CA . THR A 1 49 ? -6.254 -1.081 -3.257 1.00 61.20 49 THR A CA 9
ATOM 11709 C C . THR A 1 49 ? -5.800 -1.242 -1.801 1.00 0.14 49 THR A C 9
ATOM 11710 O O . THR A 1 49 ? -5.617 -2.362 -1.314 1.00 14.34 49 THR A O 9
ATOM 11721 N N . LEU A 1 50 ? -5.639 -0.116 -1.109 1.00 25.34 50 LEU A N 9
ATOM 11722 C CA . LEU A 1 50 ? -5.263 -0.127 0.302 1.00 12.30 50 LEU A CA 9
ATOM 11723 C C . LEU A 1 50 ? -6.359 -0.759 1.150 1.00 54.12 50 LEU A C 9
ATOM 11724 O O . LEU A 1 50 ? -6.079 -1.599 2.006 1.00 41.13 50 LEU A O 9
ATOM 11740 N N . LYS A 1 51 ? -7.606 -0.350 0.908 1.00 25.13 51 LYS A N 9
ATOM 11741 C CA . LYS A 1 51 ? -8.756 -0.924 1.604 1.00 73.45 51 LYS A CA 9
ATOM 11742 C C . LYS A 1 51 ? -8.780 -2.436 1.424 1.00 2.11 51 LYS A C 9
ATOM 11743 O O . LYS A 1 51 ? -8.912 -3.182 2.392 1.00 60.24 51 LYS A O 9
ATOM 11762 N N . ALA A 1 52 ? -8.632 -2.871 0.175 1.00 22.51 52 ALA A N 9
ATOM 11763 C CA . ALA A 1 52 ? -8.653 -4.286 -0.167 1.00 75.54 52 ALA A CA 9
ATOM 11764 C C . ALA A 1 52 ? -7.621 -5.060 0.636 1.00 42.34 52 ALA A C 9
ATOM 11765 O O . ALA A 1 52 ? -7.942 -6.039 1.305 1.00 34.34 52 ALA A O 9
ATOM 11772 N N . ALA A 1 53 ? -6.384 -4.595 0.579 1.00 73.01 53 ALA A N 9
ATOM 11773 C CA . ALA A 1 53 ? -5.282 -5.280 1.229 1.00 33.42 53 ALA A CA 9
ATOM 11774 C C . ALA A 1 53 ? -5.390 -5.203 2.746 1.00 72.54 53 ALA A C 9
ATOM 11775 O O . ALA A 1 53 ? -5.089 -6.170 3.431 1.00 50.50 53 ALA A O 9
ATOM 11782 N N . LYS A 1 54 ? -5.826 -4.067 3.273 1.00 3.21 54 LYS A N 9
ATOM 11783 C CA . LYS A 1 54 ? -5.955 -3.911 4.716 1.00 43.04 54 LYS A CA 9
ATOM 11784 C C . LYS A 1 54 ? -7.016 -4.857 5.261 1.00 71.41 54 LYS A C 9
ATOM 11785 O O . LYS A 1 54 ? -6.797 -5.546 6.255 1.00 13.21 54 LYS A O 9
ATOM 11804 N N . ARG A 1 55 ? -8.160 -4.903 4.589 1.00 41.04 55 ARG A N 9
ATOM 11805 C CA . ARG A 1 55 ? -9.264 -5.755 5.015 1.00 70.33 55 ARG A CA 9
ATOM 11806 C C . ARG A 1 55 ? -8.925 -7.225 4.786 1.00 60.34 55 ARG A C 9
ATOM 11807 O O . ARG A 1 55 ? -9.441 -8.110 5.472 1.00 4.44 55 ARG A O 9
ATOM 11828 N N . ARG A 1 56 ? -8.045 -7.476 3.824 1.00 2.40 56 ARG A N 9
ATOM 11829 C CA . ARG A 1 56 ? -7.591 -8.815 3.525 1.00 65.34 56 ARG A CA 9
ATOM 11830 C C . ARG A 1 56 ? -6.427 -9.197 4.441 1.00 54.12 56 ARG A C 9
ATOM 11831 O O . ARG A 1 56 ? -5.869 -10.289 4.334 1.00 12.53 56 ARG A O 9
ATOM 11852 N N . LYS A 1 57 ? -6.066 -8.271 5.334 1.00 31.33 57 LYS A N 9
ATOM 11853 C CA . LYS A 1 57 ? -4.976 -8.469 6.292 1.00 72.24 57 LYS A CA 9
ATOM 11854 C C . LYS A 1 57 ? -3.636 -8.647 5.585 1.00 74.34 57 LYS A C 9
ATOM 11855 O O . LYS A 1 57 ? -2.712 -9.257 6.119 1.00 51.34 57 LYS A O 9
ATOM 11874 N N . ILE A 1 58 ? -3.539 -8.101 4.385 1.00 44.52 58 ILE A N 9
ATOM 11875 C CA . ILE A 1 58 ? -2.293 -8.091 3.638 1.00 43.12 58 ILE A CA 9
ATOM 11876 C C . ILE A 1 58 ? -1.394 -6.998 4.189 1.00 22.34 58 ILE A C 9
ATOM 11877 O O . ILE A 1 58 ? -0.199 -7.197 4.396 1.00 4.43 58 ILE A O 9
ATOM 11893 N N . VAL A 1 59 ? -1.995 -5.843 4.433 1.00 72.32 59 VAL A N 9
ATOM 11894 C CA . VAL A 1 59 ? -1.280 -4.692 4.962 1.00 21.42 59 VAL A CA 9
ATOM 11895 C C . VAL A 1 59 ? -2.052 -4.077 6.120 1.00 35.13 59 VAL A C 9
ATOM 11896 O O . VAL A 1 59 ? -3.198 -4.445 6.377 1.00 52.52 59 VAL A O 9
ATOM 11909 N N . THR A 1 60 ? -1.419 -3.148 6.811 1.00 55.44 60 THR A N 9
ATOM 11910 C CA . THR A 1 60 ? -2.062 -2.413 7.879 1.00 14.43 60 THR A CA 9
ATOM 11911 C C . THR A 1 60 ? -1.516 -0.993 7.921 1.00 4.10 60 THR A C 9
ATOM 11912 O O . THR A 1 60 ? -0.376 -0.741 7.523 1.00 14.30 60 THR A O 9
ATOM 11923 N N . TYR A 1 61 ? -2.341 -0.067 8.374 1.00 33.53 61 TYR A N 9
ATOM 11924 C CA . TYR A 1 61 ? -1.934 1.316 8.510 1.00 41.31 61 TYR A CA 9
ATOM 11925 C C . TYR A 1 61 ? -2.886 2.044 9.437 1.00 21.44 61 TYR A C 9
ATOM 11926 O O . TYR A 1 61 ? -4.083 1.760 9.441 1.00 32.44 61 TYR A O 9
ATOM 11944 N N . PRO A 1 62 ? -2.356 2.949 10.274 1.00 75.25 62 PRO A N 9
ATOM 11945 C CA . PRO A 1 62 ? -3.176 3.775 11.160 1.00 34.50 62 PRO A CA 9
ATOM 11946 C C . PRO A 1 62 ? -4.261 4.518 10.390 1.00 31.30 62 PRO A C 9
ATOM 11947 O O . PRO A 1 62 ? -4.012 5.028 9.293 1.00 20.12 62 PRO A O 9
ATOM 11958 N N . GLY A 1 63 ? -5.451 4.589 10.970 1.00 13.24 63 GLY A N 9
ATOM 11959 C CA . GLY A 1 63 ? -6.584 5.172 10.279 1.00 31.41 63 GLY A CA 9
ATOM 11960 C C . GLY A 1 63 ? -6.984 4.361 9.064 1.00 3.52 63 GLY A C 9
ATOM 11961 O O . GLY A 1 63 ? -6.637 3.181 8.950 1.00 32.42 63 GLY A O 9
ATOM 11965 N N . GLU A 1 64 ? -7.722 4.978 8.158 1.00 4.11 64 GLU A N 9
ATOM 11966 C CA . GLU A 1 64 ? -8.113 4.315 6.924 1.00 35.00 64 GLU A CA 9
ATOM 11967 C C . GLU A 1 64 ? -8.619 5.333 5.901 1.00 73.30 64 GLU A C 9
ATOM 11968 O O . GLU A 1 64 ? -9.139 4.964 4.847 1.00 31.02 64 GLU A O 9
ATOM 11980 N N . LEU A 1 65 ? -8.464 6.615 6.218 1.00 3.15 65 LEU A N 9
ATOM 11981 C CA . LEU A 1 65 ? -8.868 7.685 5.313 1.00 72.44 65 LEU A CA 9
ATOM 11982 C C . LEU A 1 65 ? -7.814 8.781 5.270 1.00 62.42 65 LEU A C 9
ATOM 11983 O O . LEU A 1 65 ? -6.790 8.707 5.950 1.00 73.11 65 LEU A O 9
ATOM 11999 N N . LEU A 1 66 ? -8.061 9.789 4.452 1.00 24.15 66 LEU A N 9
ATOM 12000 C CA . LEU A 1 66 ? -7.173 10.933 4.349 1.00 3.24 66 LEU A CA 9
ATOM 12001 C C . LEU A 1 66 ? -7.952 12.165 3.914 1.00 74.13 66 LEU A C 9
ATOM 12002 O O . LEU A 1 66 ? -8.048 13.131 4.664 1.00 53.42 66 LEU A O 9
ATOM 12018 N N . LEU A 1 67 ? -8.494 12.122 2.693 1.00 31.20 67 LEU A N 9
ATOM 12019 C CA . LEU A 1 67 ? -9.348 13.193 2.160 1.00 41.13 67 LEU A CA 9
ATOM 12020 C C . LEU A 1 67 ? -8.622 14.532 2.147 1.00 50.54 67 LEU A C 9
ATOM 12021 O O . LEU A 1 67 ? -9.244 15.594 2.100 1.00 43.45 67 LEU A O 9
ATOM 12037 N N . GLN A 1 68 ? -7.304 14.462 2.151 1.00 51.54 68 GLN A N 9
ATOM 12038 C CA . GLN A 1 68 ? -6.466 15.645 2.248 1.00 25.45 68 GLN A CA 9
ATOM 12039 C C . GLN A 1 68 ? -5.039 15.315 1.830 1.00 70.15 68 GLN A C 9
ATOM 12040 O O . GLN A 1 68 ? -4.573 15.738 0.774 1.00 55.12 68 GLN A O 9
ATOM 12054 N N . GLY A 1 69 ? -4.358 14.532 2.658 1.00 0.22 69 GLY A N 9
ATOM 12055 C CA . GLY A 1 69 ? -2.981 14.179 2.375 1.00 3.04 69 GLY A CA 9
ATOM 12056 C C . GLY A 1 69 ? -2.156 14.021 3.637 1.00 22.31 69 GLY A C 9
ATOM 12057 O O . GLY A 1 69 ? -0.984 13.676 3.573 1.00 13.20 69 GLY A O 9
ATOM 12061 N N . VAL A 1 70 ? -2.783 14.256 4.789 1.00 13.42 70 VAL A N 9
ATOM 12062 C CA . VAL A 1 70 ? -2.115 14.142 6.092 1.00 33.21 70 VAL A CA 9
ATOM 12063 C C . VAL A 1 70 ? -1.619 12.711 6.359 1.00 43.54 70 VAL A C 9
ATOM 12064 O O . VAL A 1 70 ? -0.849 12.463 7.286 1.00 61.13 70 VAL A O 9
ATOM 12077 N N . HIS A 1 71 ? -2.052 11.775 5.528 1.00 24.21 71 HIS A N 9
ATOM 12078 C CA . HIS A 1 71 ? -1.721 10.369 5.710 1.00 35.44 71 HIS A CA 9
ATOM 12079 C C . HIS A 1 71 ? -0.372 10.050 5.060 1.00 24.32 71 HIS A C 9
ATOM 12080 O O . HIS A 1 71 ? 0.089 8.912 5.086 1.00 52.05 71 HIS A O 9
ATOM 12095 N N . ASP A 1 72 ? 0.262 11.078 4.512 1.00 60.21 72 ASP A N 9
ATOM 12096 C CA . ASP A 1 72 ? 1.468 10.924 3.700 1.00 13.04 72 ASP A CA 9
ATOM 12097 C C . ASP A 1 72 ? 2.673 10.454 4.512 1.00 44.34 72 ASP A C 9
ATOM 12098 O O . ASP A 1 72 ? 3.480 9.661 4.031 1.00 41.03 72 ASP A O 9
ATOM 12107 N N . ASP A 1 73 ? 2.790 10.919 5.744 1.00 14.43 73 ASP A N 9
ATOM 12108 C CA . ASP A 1 73 ? 3.954 10.589 6.559 1.00 32.43 73 ASP A CA 9
ATOM 12109 C C . ASP A 1 73 ? 3.736 9.257 7.265 1.00 14.23 73 ASP A C 9
ATOM 12110 O O . ASP A 1 73 ? 4.648 8.700 7.880 1.00 44.40 73 ASP A O 9
ATOM 12119 N N . VAL A 1 74 ? 2.522 8.735 7.140 1.00 24.14 74 VAL A N 9
ATOM 12120 C CA . VAL A 1 74 ? 2.157 7.486 7.779 1.00 72.23 74 VAL A CA 9
ATOM 12121 C C . VAL A 1 74 ? 2.732 6.299 7.018 1.00 33.14 74 VAL A C 9
ATOM 12122 O O . VAL A 1 74 ? 2.637 6.220 5.789 1.00 43.04 74 VAL A O 9
ATOM 12135 N N . ASP A 1 75 ? 3.332 5.394 7.766 1.00 74.41 75 ASP A N 9
ATOM 12136 C CA . ASP A 1 75 ? 3.935 4.195 7.206 1.00 55.44 75 ASP A CA 9
ATOM 12137 C C . ASP A 1 75 ? 2.886 3.112 7.002 1.00 54.34 75 ASP A C 9
ATOM 12138 O O . ASP A 1 75 ? 2.109 2.804 7.908 1.00 71.51 75 ASP A O 9
ATOM 12147 N N . ILE A 1 76 ? 2.855 2.556 5.804 1.00 72.01 76 ILE A N 9
ATOM 12148 C CA . ILE A 1 76 ? 1.973 1.444 5.497 1.00 33.01 76 ILE A CA 9
ATOM 12149 C C . ILE A 1 76 ? 2.734 0.138 5.698 1.00 42.00 76 ILE A C 9
ATOM 12150 O O . ILE A 1 76 ? 3.722 -0.126 5.008 1.00 74.03 76 ILE A O 9
ATOM 12166 N N . ILE A 1 77 ? 2.281 -0.665 6.649 1.00 14.13 77 ILE A N 9
ATOM 12167 C CA . ILE A 1 77 ? 3.015 -1.852 7.064 1.00 74.32 77 ILE A CA 9
ATOM 12168 C C . ILE A 1 77 ? 2.452 -3.112 6.414 1.00 2.14 77 ILE A C 9
ATOM 12169 O O . ILE A 1 77 ? 1.245 -3.344 6.427 1.00 62.32 77 ILE A O 9
ATOM 12185 N N . LEU A 1 78 ? 3.336 -3.916 5.841 1.00 55.12 78 LEU A N 9
ATOM 12186 C CA . LEU A 1 78 ? 2.952 -5.168 5.201 1.00 41.40 78 LEU A CA 9
ATOM 12187 C C . LEU A 1 78 ? 2.850 -6.286 6.241 1.00 41.04 78 LEU A C 9
ATOM 12188 O O . LEU A 1 78 ? 3.823 -6.590 6.932 1.00 63.32 78 LEU A O 9
ATOM 12204 N N . LEU A 1 79 ? 1.673 -6.891 6.351 1.00 20.42 79 LEU A N 9
ATOM 12205 C CA . LEU A 1 79 ? 1.446 -7.951 7.328 1.00 32.45 79 LEU A CA 9
ATOM 12206 C C . LEU A 1 79 ? 1.651 -9.323 6.705 1.00 60.21 79 LEU A C 9
ATOM 12207 O O . LEU A 1 79 ? 2.284 -10.196 7.299 1.00 64.31 79 LEU A O 9
ATOM 12223 N N . GLN A 1 80 ? 1.121 -9.507 5.505 1.00 3.50 80 GLN A N 9
ATOM 12224 C CA . GLN A 1 80 ? 1.274 -10.765 4.797 1.00 51.14 80 GLN A CA 9
ATOM 12225 C C . GLN A 1 80 ? 2.231 -10.598 3.635 1.00 73.41 80 GLN A C 9
ATOM 12226 O O . GLN A 1 80 ? 2.105 -9.664 2.846 1.00 15.24 80 GLN A O 9
ATOM 12240 N N . ASP A 1 81 ? 3.178 -11.510 3.523 1.00 60.23 81 ASP A N 9
ATOM 12241 C CA . ASP A 1 81 ? 4.123 -11.482 2.427 1.00 64.43 81 ASP A CA 9
ATOM 12242 C C . ASP A 1 81 ? 3.697 -12.467 1.344 1.00 52.50 81 ASP A C 9
ATOM 12243 O O . ASP A 1 81 ? 3.863 -13.683 1.478 1.00 4.15 81 ASP A O 9
ATOM 12252 N N . LEU A 1 82 ? 3.085 -11.926 0.294 1.00 72.42 82 LEU A N 9
ATOM 12253 C CA . LEU A 1 82 ? 2.654 -12.722 -0.851 1.00 41.33 82 LEU A CA 9
ATOM 12254 C C . LEU A 1 82 ? 3.861 -13.433 -1.441 1.00 50.55 82 LEU A C 9
ATOM 12255 O O . LEU A 1 82 ? 3.885 -14.659 -1.573 1.00 11.23 82 LEU A O 9
ATOM 12271 N N . GLU A 1 83 ? 4.856 -12.649 -1.781 1.00 32.14 83 GLU A N 9
ATOM 12272 C CA . GLU A 1 83 ? 6.147 -13.165 -2.176 1.00 23.34 83 GLU A CA 9
ATOM 12273 C C . GLU A 1 83 ? 7.164 -12.798 -1.102 1.00 54.44 83 GLU A C 9
ATOM 12274 O O . GLU A 1 83 ? 6.967 -11.831 -0.365 1.00 50.04 83 GLU A O 9
ATOM 12286 N N . HIS A 1 84 ? 8.231 -13.571 -0.990 1.00 20.25 84 HIS A N 9
ATOM 12287 C CA . HIS A 1 84 ? 9.181 -13.370 0.096 1.00 34.34 84 HIS A CA 9
ATOM 12288 C C . HIS A 1 84 ? 10.272 -12.390 -0.321 1.00 53.52 84 HIS A C 9
ATOM 12289 O O . HIS A 1 84 ? 10.128 -11.180 -0.140 1.00 11.12 84 HIS A O 9
ATOM 12304 N N . HIS A 1 85 ? 11.344 -12.916 -0.907 1.00 21.14 85 HIS A N 9
ATOM 12305 C CA . HIS A 1 85 ? 12.470 -12.101 -1.350 1.00 60.32 85 HIS A CA 9
ATOM 12306 C C . HIS A 1 85 ? 13.562 -13.002 -1.910 1.00 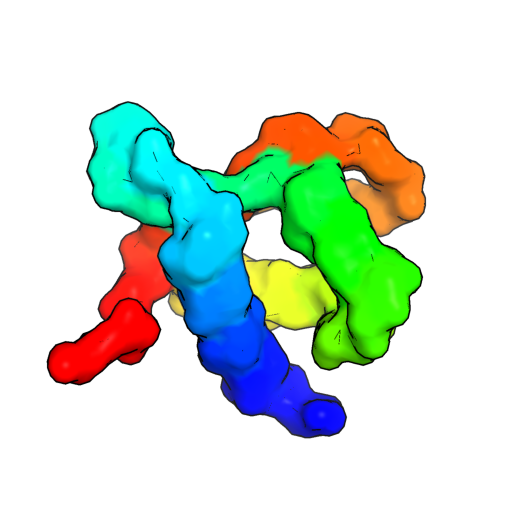44.41 85 HIS A C 9
ATOM 12307 O O . HIS A 1 85 ? 13.517 -13.309 -3.115 1.00 64.14 85 HIS A O 9
ATOM 12322 N N . MET A 1 1 ? -8.718 -1.075 -12.271 1.00 61.34 1 MET A N 10
ATOM 12323 C CA . MET A 1 1 ? -9.343 -1.974 -13.270 1.00 63.24 1 MET A CA 10
ATOM 12324 C C . MET A 1 1 ? -9.392 -3.400 -12.742 1.00 72.42 1 MET A C 10
ATOM 12325 O O . MET A 1 1 ? -10.420 -3.839 -12.227 1.00 72.23 1 MET A O 10
ATOM 12341 N N . ASN A 1 2 ? -8.281 -4.123 -12.849 1.00 3.15 2 ASN A N 10
ATOM 12342 C CA . ASN A 1 2 ? -8.219 -5.470 -12.307 1.00 74.43 2 ASN A CA 10
ATOM 12343 C C . ASN A 1 2 ? -7.715 -5.403 -10.879 1.00 42.25 2 ASN A C 10
ATOM 12344 O O . ASN A 1 2 ? -6.518 -5.252 -10.648 1.00 13.11 2 ASN A O 10
ATOM 12355 N N . VAL A 1 3 ? -8.618 -5.561 -9.924 1.00 62.02 3 VAL A N 10
ATOM 12356 C CA . VAL A 1 3 ? -8.277 -5.348 -8.525 1.00 35.52 3 VAL A CA 10
ATOM 12357 C C . VAL A 1 3 ? -7.387 -6.470 -8.001 1.00 70.10 3 VAL A C 10
ATOM 12358 O O . VAL A 1 3 ? -6.517 -6.243 -7.164 1.00 10.41 3 VAL A O 10
ATOM 12371 N N . ASP A 1 4 ? -7.588 -7.671 -8.527 1.00 10.44 4 ASP A N 10
ATOM 12372 C CA . ASP A 1 4 ? -6.773 -8.821 -8.150 1.00 44.53 4 ASP A CA 10
ATOM 12373 C C . ASP A 1 4 ? -5.305 -8.569 -8.472 1.00 32.12 4 ASP A C 10
ATOM 12374 O O . ASP A 1 4 ? -4.418 -8.871 -7.674 1.00 5.20 4 ASP A O 10
ATOM 12383 N N . HIS A 1 5 ? -5.061 -7.982 -9.635 1.00 22.24 5 HIS A N 10
ATOM 12384 C CA . HIS A 1 5 ? -3.704 -7.684 -10.067 1.00 33.21 5 HIS A CA 10
ATOM 12385 C C . HIS A 1 5 ? -3.156 -6.463 -9.336 1.00 61.34 5 HIS A C 10
ATOM 12386 O O . HIS A 1 5 ? -1.952 -6.342 -9.134 1.00 0.14 5 HIS A O 10
ATOM 12401 N N . GLU A 1 6 ? -4.045 -5.565 -8.934 1.00 12.35 6 GLU A N 10
ATOM 12402 C CA . GLU A 1 6 ? -3.643 -4.363 -8.215 1.00 2.41 6 GLU A CA 10
ATOM 12403 C C . GLU A 1 6 ? -3.232 -4.690 -6.782 1.00 22.32 6 GLU A C 10
ATOM 12404 O O . GLU A 1 6 ? -2.356 -4.038 -6.220 1.00 65.22 6 GLU A O 10
ATOM 12416 N N . VAL A 1 7 ? -3.852 -5.712 -6.199 1.00 41.03 7 VAL A N 10
ATOM 12417 C CA . VAL A 1 7 ? -3.506 -6.139 -4.844 1.00 41.24 7 VAL A CA 10
ATOM 12418 C C . VAL A 1 7 ? -2.058 -6.634 -4.774 1.00 52.41 7 VAL A C 10
ATOM 12419 O O . VAL A 1 7 ? -1.294 -6.210 -3.905 1.00 31.30 7 VAL A O 10
ATOM 12432 N N . ASN A 1 8 ? -1.670 -7.515 -5.692 1.00 15.23 8 ASN A N 10
ATOM 12433 C CA . ASN A 1 8 ? -0.293 -8.004 -5.718 1.00 41.12 8 ASN A CA 10
ATOM 12434 C C . ASN A 1 8 ? 0.640 -6.912 -6.213 1.00 53.23 8 ASN A C 10
ATOM 12435 O O . ASN A 1 8 ? 1.798 -6.850 -5.814 1.00 23.02 8 ASN A O 10
ATOM 12446 N N . LEU A 1 9 ? 0.129 -6.050 -7.081 1.00 75.51 9 LEU A N 10
ATOM 12447 C CA . LEU A 1 9 ? 0.898 -4.924 -7.564 1.00 30.15 9 LEU A CA 10
ATOM 12448 C C . LEU A 1 9 ? 1.279 -4.026 -6.393 1.00 14.11 9 LEU A C 10
ATOM 12449 O O . LEU A 1 9 ? 2.423 -3.589 -6.274 1.00 3.24 9 LEU A O 10
ATOM 12465 N N . LEU A 1 10 ? 0.310 -3.794 -5.515 1.00 63.32 10 LEU A N 10
ATOM 12466 C CA . LEU A 1 10 ? 0.511 -2.995 -4.315 1.00 1.13 10 LEU A CA 10
ATOM 12467 C C . LEU A 1 10 ? 1.646 -3.561 -3.468 1.00 12.14 10 LEU A C 10
ATOM 12468 O O . LEU A 1 10 ? 2.575 -2.843 -3.098 1.00 54.31 10 LEU A O 10
ATOM 12484 N N . VAL A 1 11 ? 1.581 -4.856 -3.186 1.00 1.01 11 VAL A N 10
ATOM 12485 C CA . VAL A 1 11 ? 2.583 -5.492 -2.338 1.00 61.42 11 VAL A CA 10
ATOM 12486 C C . VAL A 1 11 ? 3.949 -5.497 -3.024 1.00 23.23 11 VAL A C 10
ATOM 12487 O O . VAL A 1 11 ? 4.979 -5.410 -2.361 1.00 32.11 11 VAL A O 10
ATOM 12500 N N . GLU A 1 12 ? 3.960 -5.566 -4.354 1.00 43.12 12 GLU A N 10
ATOM 12501 C CA . GLU A 1 12 ? 5.215 -5.552 -5.095 1.00 64.13 12 GLU A CA 10
ATOM 12502 C C . GLU A 1 12 ? 5.843 -4.168 -5.071 1.00 12.12 12 GLU A C 10
ATOM 12503 O O . GLU A 1 12 ? 7.060 -4.040 -4.974 1.00 11.42 12 GLU A O 10
ATOM 12515 N N . GLU A 1 13 ? 5.021 -3.131 -5.138 1.00 60.43 13 GLU A N 10
ATOM 12516 C CA . GLU A 1 13 ? 5.530 -1.773 -5.008 1.00 23.35 13 GLU A CA 10
ATOM 12517 C C . GLU A 1 13 ? 6.117 -1.576 -3.618 1.00 65.12 13 GLU A C 10
ATOM 12518 O O . GLU A 1 13 ? 7.140 -0.913 -3.448 1.00 51.32 13 GLU A O 10
ATOM 12530 N N . ILE A 1 14 ? 5.477 -2.187 -2.627 1.00 41.10 14 ILE A N 10
ATOM 12531 C CA . ILE A 1 14 ? 5.996 -2.198 -1.268 1.00 10.23 14 ILE A CA 10
ATOM 12532 C C . ILE A 1 14 ? 7.298 -3.003 -1.206 1.00 2.34 14 ILE A C 10
ATOM 12533 O O . ILE A 1 14 ? 8.192 -2.694 -0.429 1.00 53.34 14 ILE A O 10
ATOM 12549 N N . HIS A 1 15 ? 7.404 -4.037 -2.035 1.00 71.23 15 HIS A N 10
ATOM 12550 C CA . HIS A 1 15 ? 8.649 -4.803 -2.150 1.00 13.12 15 HIS A CA 10
ATOM 12551 C C . HIS A 1 15 ? 9.805 -3.895 -2.581 1.00 64.44 15 HIS A C 10
ATOM 12552 O O . HIS A 1 15 ? 10.946 -4.079 -2.156 1.00 31.22 15 HIS A O 10
ATOM 12567 N N . ARG A 1 16 ? 9.507 -2.916 -3.431 1.00 51.44 16 ARG A N 10
ATOM 12568 C CA . ARG A 1 16 ? 10.533 -2.002 -3.922 1.00 21.44 16 ARG A CA 10
ATOM 12569 C C . ARG A 1 16 ? 10.742 -0.814 -2.982 1.00 72.30 16 ARG A C 10
ATOM 12570 O O . ARG A 1 16 ? 11.874 -0.497 -2.616 1.00 54.33 16 ARG A O 10
ATOM 12591 N N . LEU A 1 17 ? 9.656 -0.175 -2.577 1.00 23.25 17 LEU A N 10
ATOM 12592 C CA . LEU A 1 17 ? 9.742 1.077 -1.822 1.00 53.24 17 LEU A CA 10
ATOM 12593 C C . LEU A 1 17 ? 9.684 0.846 -0.313 1.00 4.34 17 LEU A C 10
ATOM 12594 O O . LEU A 1 17 ? 9.804 1.787 0.470 1.00 64.33 17 LEU A O 10
ATOM 12610 N N . GLY A 1 18 ? 9.505 -0.397 0.092 1.00 61.33 18 GLY A N 10
ATOM 12611 C CA . GLY A 1 18 ? 9.316 -0.696 1.497 1.00 74.32 18 GLY A CA 10
ATOM 12612 C C . GLY A 1 18 ? 10.614 -0.864 2.255 1.00 72.14 18 GLY A C 10
ATOM 12613 O O . GLY A 1 18 ? 11.528 -1.554 1.801 1.00 3.45 18 GLY A O 10
ATOM 12617 N N . SER A 1 19 ? 10.686 -0.230 3.409 1.00 55.44 19 SER A N 10
ATOM 12618 C CA . SER A 1 19 ? 11.821 -0.365 4.299 1.00 30.25 19 SER A CA 10
ATOM 12619 C C . SER A 1 19 ? 11.500 -1.416 5.358 1.00 34.32 19 SER A C 10
ATOM 12620 O O . SER A 1 19 ? 10.348 -1.551 5.771 1.00 13.22 19 SER A O 10
ATOM 12628 N N . LYS A 1 20 ? 12.503 -2.165 5.782 1.00 35.12 20 LYS A N 10
ATOM 12629 C CA . LYS A 1 20 ? 12.288 -3.264 6.715 1.00 50.40 20 LYS A CA 10
ATOM 12630 C C . LYS A 1 20 ? 12.117 -2.782 8.148 1.00 61.23 20 LYS A C 10
ATOM 12631 O O . LYS A 1 20 ? 12.922 -2.003 8.665 1.00 44.12 20 LYS A O 10
ATOM 12650 N N . ASN A 1 21 ? 11.062 -3.264 8.781 1.00 34.41 21 ASN A N 10
ATOM 12651 C CA . ASN A 1 21 ? 10.854 -3.056 10.209 1.00 43.10 21 ASN A CA 10
ATOM 12652 C C . ASN A 1 21 ? 11.553 -4.162 10.984 1.00 54.13 21 ASN A C 10
ATOM 12653 O O . ASN A 1 21 ? 12.109 -5.083 10.383 1.00 32.51 21 ASN A O 10
ATOM 12664 N N . ALA A 1 22 ? 11.498 -4.098 12.308 1.00 52.43 22 ALA A N 10
ATOM 12665 C CA . ALA A 1 22 ? 12.139 -5.104 13.154 1.00 73.25 22 ALA A CA 10
ATOM 12666 C C . ALA A 1 22 ? 11.513 -6.483 12.946 1.00 22.33 22 ALA A C 10
ATOM 12667 O O . ALA A 1 22 ? 12.094 -7.506 13.302 1.00 11.22 22 ALA A O 10
ATOM 12674 N N . ASP A 1 23 ? 10.329 -6.493 12.355 1.00 4.24 23 ASP A N 10
ATOM 12675 C CA . ASP A 1 23 ? 9.615 -7.731 12.060 1.00 65.03 23 ASP A CA 10
ATOM 12676 C C . ASP A 1 23 ? 10.164 -8.411 10.818 1.00 60.15 23 ASP A C 10
ATOM 12677 O O . ASP A 1 23 ? 9.912 -9.592 10.585 1.00 73.40 23 ASP A O 10
ATOM 12686 N N . GLY A 1 24 ? 10.914 -7.667 10.018 1.00 4.00 24 GLY A N 10
ATOM 12687 C CA . GLY A 1 24 ? 11.250 -8.135 8.692 1.00 25.34 24 GLY A CA 10
ATOM 12688 C C . GLY A 1 24 ? 10.148 -7.789 7.714 1.00 40.34 24 GLY A C 10
ATOM 12689 O O . GLY A 1 24 ? 10.208 -8.132 6.535 1.00 24.41 24 GLY A O 10
ATOM 12693 N N . LYS A 1 25 ? 9.141 -7.090 8.225 1.00 62.12 25 LYS A N 10
ATOM 12694 C CA . LYS A 1 25 ? 8.022 -6.639 7.418 1.00 50.51 25 LYS A CA 10
ATOM 12695 C C . LYS A 1 25 ? 8.390 -5.340 6.724 1.00 51.45 25 LYS A C 10
ATOM 12696 O O . LYS A 1 25 ? 9.216 -4.578 7.227 1.00 14.33 25 LYS A O 10
ATOM 12715 N N . LEU A 1 26 ? 7.777 -5.083 5.584 1.00 41.53 26 LEU A N 10
ATOM 12716 C CA . LEU A 1 26 ? 8.095 -3.899 4.805 1.00 31.31 26 LEU A CA 10
ATOM 12717 C C . LEU A 1 26 ? 7.102 -2.781 5.092 1.00 32.25 26 LEU A C 10
ATOM 12718 O O . LEU A 1 26 ? 5.893 -2.968 4.989 1.00 64.21 26 LEU A O 10
ATOM 12734 N N . SER A 1 27 ? 7.616 -1.632 5.475 1.00 45.23 27 SER A N 10
ATOM 12735 C CA . SER A 1 27 ? 6.789 -0.460 5.682 1.00 2.40 27 SER A CA 10
ATOM 12736 C C . SER A 1 27 ? 7.168 0.602 4.675 1.00 13.53 27 SER A C 10
ATOM 12737 O O . SER A 1 27 ? 8.341 0.756 4.338 1.00 22.42 27 SER A O 10
ATOM 12745 N N . VAL A 1 28 ? 6.193 1.331 4.190 1.00 53.45 28 VAL A N 10
ATOM 12746 C CA . VAL A 1 28 ? 6.477 2.390 3.256 1.00 4.12 28 VAL A CA 10
ATOM 12747 C C . VAL A 1 28 ? 5.647 3.620 3.584 1.00 32.52 28 VAL A C 10
ATOM 12748 O O . VAL A 1 28 ? 4.474 3.510 3.927 1.00 12.54 28 VAL A O 10
ATOM 12761 N N . LYS A 1 29 ? 6.266 4.788 3.506 1.00 41.14 29 LYS A N 10
ATOM 12762 C CA . LYS A 1 29 ? 5.562 6.029 3.769 1.00 73.53 29 LYS A CA 10
ATOM 12763 C C . LYS A 1 29 ? 4.477 6.248 2.736 1.00 63.42 29 LYS A C 10
ATOM 12764 O O . LYS A 1 29 ? 4.692 6.047 1.537 1.00 53.00 29 LYS A O 10
ATOM 12783 N N . PHE A 1 30 ? 3.317 6.650 3.217 1.00 73.15 30 PHE A N 10
ATOM 12784 C CA . PHE A 1 30 ? 2.181 6.926 2.357 1.00 0.21 30 PHE A CA 10
ATOM 12785 C C . PHE A 1 30 ? 2.556 7.970 1.323 1.00 71.13 30 PHE A C 10
ATOM 12786 O O . PHE A 1 30 ? 2.157 7.876 0.167 1.00 64.41 30 PHE A O 10
ATOM 12803 N N . GLY A 1 31 ? 3.336 8.957 1.746 1.00 22.54 31 GLY A N 10
ATOM 12804 C CA . GLY A 1 31 ? 3.804 9.975 0.833 1.00 41.14 31 GLY A CA 10
ATOM 12805 C C . GLY A 1 31 ? 4.614 9.388 -0.301 1.00 12.04 31 GLY A C 10
ATOM 12806 O O . GLY A 1 31 ? 4.368 9.687 -1.461 1.00 62.33 31 GLY A O 10
ATOM 12810 N N . VAL A 1 32 ? 5.556 8.513 0.030 1.00 71.35 32 VAL A N 10
ATOM 12811 C CA . VAL A 1 32 ? 6.422 7.911 -0.977 1.00 12.01 32 VAL A CA 10
ATOM 12812 C C . VAL A 1 32 ? 5.596 7.090 -1.963 1.00 72.43 32 VAL A C 10
ATOM 12813 O O . VAL A 1 32 ? 5.754 7.208 -3.179 1.00 64.15 32 VAL A O 10
ATOM 12826 N N . LEU A 1 33 ? 4.696 6.283 -1.417 1.00 62.01 33 LEU A N 10
ATOM 12827 C CA . LEU A 1 33 ? 3.840 5.419 -2.218 1.00 64.34 33 LEU A CA 10
ATOM 12828 C C . LEU A 1 33 ? 2.890 6.257 -3.077 1.00 3.03 33 LEU A C 10
ATOM 12829 O O . LEU A 1 33 ? 2.754 6.026 -4.278 1.00 61.35 33 LEU A O 10
ATOM 12845 N N . PHE A 1 34 ? 2.266 7.256 -2.462 1.00 2.53 34 PHE A N 10
ATOM 12846 C CA . PHE A 1 34 ? 1.289 8.091 -3.148 1.00 72.04 34 PHE A CA 10
ATOM 12847 C C . PHE A 1 34 ? 1.953 8.956 -4.214 1.00 42.41 34 PHE A C 10
ATOM 12848 O O . PHE A 1 34 ? 1.397 9.154 -5.284 1.00 3.24 34 PHE A O 10
ATOM 12865 N N . ARG A 1 35 ? 3.138 9.471 -3.920 1.00 35.35 35 ARG A N 10
ATOM 12866 C CA . ARG A 1 35 ? 3.848 10.335 -4.857 1.00 60.34 35 ARG A CA 10
ATOM 12867 C C . ARG A 1 35 ? 4.378 9.537 -6.043 1.00 64.40 35 ARG A C 10
ATOM 12868 O O . ARG A 1 35 ? 4.521 10.069 -7.145 1.00 50.52 35 ARG A O 10
ATOM 12889 N N . ASP A 1 36 ? 4.682 8.265 -5.818 1.00 22.23 36 ASP A N 10
ATOM 12890 C CA . ASP A 1 36 ? 5.086 7.388 -6.910 1.00 34.34 36 ASP A CA 10
ATOM 12891 C C . ASP A 1 36 ? 3.888 7.137 -7.825 1.00 41.10 36 ASP A C 10
ATOM 12892 O O . ASP A 1 36 ? 3.985 7.276 -9.046 1.00 33.20 36 ASP A O 10
ATOM 12901 N N . ASP A 1 37 ? 2.745 6.810 -7.220 1.00 21.25 37 ASP A N 10
ATOM 12902 C CA . ASP A 1 37 ? 1.501 6.620 -7.970 1.00 50.13 37 ASP A CA 10
ATOM 12903 C C . ASP A 1 37 ? 1.035 7.936 -8.580 1.00 72.43 37 ASP A C 10
ATOM 12904 O O . ASP A 1 37 ? 0.429 7.962 -9.637 1.00 11.34 37 ASP A O 10
ATOM 12913 N N . LYS A 1 38 ? 1.332 9.032 -7.912 1.00 33.24 38 LYS A N 10
ATOM 12914 C CA . LYS A 1 38 ? 0.996 10.356 -8.403 1.00 11.10 38 LYS A CA 10
ATOM 12915 C C . LYS A 1 38 ? 1.601 10.581 -9.791 1.00 54.20 38 LYS A C 10
ATOM 12916 O O . LYS A 1 38 ? 1.015 11.256 -10.640 1.00 71.32 38 LYS A O 10
ATOM 12935 N N . SER A 1 39 ? 2.774 10.002 -10.013 1.00 70.02 39 SER A N 10
ATOM 12936 C CA . SER A 1 39 ? 3.460 10.120 -11.291 1.00 42.52 39 SER A CA 10
ATOM 12937 C C . SER A 1 39 ? 3.051 9.012 -12.277 1.00 4.42 39 SER A C 10
ATOM 12938 O O . SER A 1 39 ? 2.980 9.249 -13.484 1.00 2.35 39 SER A O 10
ATOM 12946 N N . ALA A 1 40 ? 2.781 7.809 -11.766 1.00 11.23 40 ALA A N 10
ATOM 12947 C CA . ALA A 1 40 ? 2.537 6.650 -12.633 1.00 43.11 40 ALA A CA 10
ATOM 12948 C C . ALA A 1 40 ? 1.053 6.316 -12.774 1.00 53.30 40 ALA A C 10
ATOM 12949 O O . ALA A 1 40 ? 0.605 5.907 -13.846 1.00 54.22 40 ALA A O 10
ATOM 12956 N N . ASN A 1 41 ? 0.303 6.525 -11.703 1.00 25.20 41 ASN A N 10
ATOM 12957 C CA . ASN A 1 41 ? -1.097 6.109 -11.614 1.00 34.43 41 ASN A CA 10
ATOM 12958 C C . ASN A 1 41 ? -1.250 4.628 -11.928 1.00 43.10 41 ASN A C 10
ATOM 12959 O O . ASN A 1 41 ? -1.842 4.243 -12.939 1.00 32.33 41 ASN A O 10
ATOM 12970 N N . LEU A 1 42 ? -0.679 3.806 -11.064 1.00 32.22 42 LEU A N 10
ATOM 12971 C CA . LEU A 1 42 ? -0.775 2.364 -11.192 1.00 3.51 42 LEU A CA 10
ATOM 12972 C C . LEU A 1 42 ? -2.098 1.893 -10.616 1.00 63.54 42 LEU A C 10
ATOM 12973 O O . LEU A 1 42 ? -2.682 0.910 -11.073 1.00 32.15 42 LEU A O 10
ATOM 12989 N N . PHE A 1 43 ? -2.567 2.612 -9.607 1.00 72.04 43 PHE A N 10
ATOM 12990 C CA . PHE A 1 43 ? -3.813 2.281 -8.947 1.00 50.40 43 PHE A CA 10
ATOM 12991 C C . PHE A 1 43 ? -4.843 3.376 -9.202 1.00 50.14 43 PHE A C 10
ATOM 12992 O O . PHE A 1 43 ? -4.610 4.538 -8.871 1.00 62.21 43 PHE A O 10
ATOM 13009 N N . GLU A 1 44 ? -5.972 3.013 -9.804 1.00 75.22 44 GLU A N 10
ATOM 13010 C CA . GLU A 1 44 ? -7.051 3.975 -10.026 1.00 22.30 44 GLU A CA 10
ATOM 13011 C C . GLU A 1 44 ? -7.611 4.447 -8.692 1.00 63.43 44 GLU A C 10
ATOM 13012 O O . GLU A 1 44 ? -7.894 5.632 -8.500 1.00 75.20 44 GLU A O 10
ATOM 13024 N N . ALA A 1 45 ? -7.763 3.506 -7.775 1.00 43.23 45 ALA A N 10
ATOM 13025 C CA . ALA A 1 45 ? -8.223 3.812 -6.437 1.00 64.54 45 ALA A CA 10
ATOM 13026 C C . ALA A 1 45 ? -7.262 3.220 -5.419 1.00 70.23 45 ALA A C 10
ATOM 13027 O O . ALA A 1 45 ? -7.444 2.091 -4.961 1.00 30.01 45 ALA A O 10
ATOM 13034 N N . LEU A 1 46 ? -6.224 3.979 -5.092 1.00 33.22 46 LEU A N 10
ATOM 13035 C CA . LEU A 1 46 ? -5.209 3.533 -4.149 1.00 21.22 46 LEU A CA 10
ATOM 13036 C C . LEU A 1 46 ? -5.838 3.238 -2.796 1.00 22.42 46 LEU A C 10
ATOM 13037 O O . LEU A 1 46 ? -5.476 2.268 -2.132 1.00 51.11 46 LEU A O 10
ATOM 13053 N N . VAL A 1 47 ? -6.804 4.067 -2.407 1.00 72.04 47 VAL A N 10
ATOM 13054 C CA . VAL A 1 47 ? -7.530 3.866 -1.157 1.00 65.32 47 VAL A CA 10
ATOM 13055 C C . VAL A 1 47 ? -8.289 2.537 -1.186 1.00 2.24 47 VAL A C 10
ATOM 13056 O O . VAL A 1 47 ? -8.442 1.872 -0.161 1.00 12.42 47 VAL A O 10
ATOM 13069 N N . GLY A 1 48 ? -8.744 2.154 -2.373 1.00 73.33 48 GLY A N 10
ATOM 13070 C CA . GLY A 1 48 ? -9.442 0.894 -2.541 1.00 72.34 48 GLY A CA 10
ATOM 13071 C C . GLY A 1 48 ? -8.504 -0.292 -2.474 1.00 52.22 48 GLY A C 10
ATOM 13072 O O . GLY A 1 48 ? -8.790 -1.274 -1.790 1.00 53.44 48 GLY A O 10
ATOM 13076 N N . THR A 1 49 ? -7.386 -0.203 -3.186 1.00 34.32 49 THR A N 10
ATOM 13077 C CA . THR A 1 49 ? -6.372 -1.247 -3.155 1.00 61.20 49 THR A CA 10
ATOM 13078 C C . THR A 1 49 ? -5.845 -1.450 -1.731 1.00 11.13 49 THR A C 10
ATOM 13079 O O . THR A 1 49 ? -5.712 -2.583 -1.260 1.00 45.33 49 THR A O 10
ATOM 13090 N N . LEU A 1 50 ? -5.566 -0.343 -1.044 1.00 11.24 50 LEU A N 10
ATOM 13091 C CA . LEU A 1 50 ? -5.133 -0.394 0.349 1.00 14.11 50 LEU A CA 10
ATOM 13092 C C . LEU A 1 50 ? -6.212 -1.025 1.217 1.00 14.12 50 LEU A C 10
ATOM 13093 O O . LEU A 1 50 ? -5.919 -1.740 2.172 1.00 34.01 50 LEU A O 10
ATOM 13109 N N . LYS A 1 51 ? -7.462 -0.757 0.871 1.00 62.03 51 LYS A N 10
ATOM 13110 C CA . LYS A 1 51 ? -8.594 -1.270 1.623 1.00 11.21 51 LYS A CA 10
ATOM 13111 C C . LYS A 1 51 ? -8.696 -2.785 1.477 1.00 54.02 51 LYS A C 10
ATOM 13112 O O . LYS A 1 51 ? -8.911 -3.501 2.456 1.00 23.12 51 LYS A O 10
ATOM 13131 N N . ALA A 1 52 ? -8.534 -3.260 0.246 1.00 54.24 52 ALA A N 10
ATOM 13132 C CA . ALA A 1 52 ? -8.596 -4.686 -0.052 1.00 65.53 52 ALA A CA 10
ATOM 13133 C C . ALA A 1 52 ? -7.539 -5.455 0.729 1.00 21.14 52 ALA A C 10
ATOM 13134 O O . ALA A 1 52 ? -7.823 -6.482 1.348 1.00 65.10 52 ALA A O 10
ATOM 13141 N N . ALA A 1 53 ? -6.322 -4.942 0.705 1.00 1.10 53 ALA A N 10
ATOM 13142 C CA . ALA A 1 53 ? -5.208 -5.606 1.355 1.00 32.10 53 ALA A CA 10
ATOM 13143 C C . ALA A 1 53 ? -5.271 -5.453 2.872 1.00 11.31 53 ALA A C 10
ATOM 13144 O O . ALA A 1 53 ? -4.798 -6.319 3.598 1.00 42.51 53 ALA A O 10
ATOM 13151 N N . LYS A 1 54 ? -5.863 -4.365 3.351 1.00 54.41 54 LYS A N 10
ATOM 13152 C CA . LYS A 1 54 ? -6.036 -4.176 4.790 1.00 52.02 54 LYS A CA 10
ATOM 13153 C C . LYS A 1 54 ? -7.070 -5.163 5.320 1.00 52.41 54 LYS A C 10
ATOM 13154 O O . LYS A 1 54 ? -6.945 -5.681 6.432 1.00 61.14 54 LYS A O 10
ATOM 13173 N N . ARG A 1 55 ? -8.086 -5.432 4.508 1.00 52.14 55 ARG A N 10
ATOM 13174 C CA . ARG A 1 55 ? -9.094 -6.420 4.837 1.00 52.21 55 ARG A CA 10
ATOM 13175 C C . ARG A 1 55 ? -8.480 -7.815 4.913 1.00 34.20 55 ARG A C 10
ATOM 13176 O O . ARG A 1 55 ? -8.870 -8.633 5.746 1.00 13.35 55 ARG A O 10
ATOM 13197 N N . ARG A 1 56 ? -7.509 -8.076 4.046 1.00 24.34 56 ARG A N 10
ATOM 13198 C CA . ARG A 1 56 ? -6.840 -9.373 4.022 1.00 2.21 56 ARG A CA 10
ATOM 13199 C C . ARG A 1 56 ? -5.636 -9.402 4.962 1.00 72.32 56 ARG A C 10
ATOM 13200 O O . ARG A 1 56 ? -4.875 -10.369 4.974 1.00 3.22 56 ARG A O 10
ATOM 13221 N N . LYS A 1 57 ? -5.480 -8.337 5.751 1.00 63.43 57 LYS A N 10
ATOM 13222 C CA . LYS A 1 57 ? -4.386 -8.209 6.722 1.00 50.41 57 LYS A CA 10
ATOM 13223 C C . LYS A 1 57 ? -3.030 -8.298 6.034 1.00 52.43 57 LYS A C 10
ATOM 13224 O O . LYS A 1 57 ? -2.018 -8.625 6.656 1.00 4.05 57 LYS A O 10
ATOM 13243 N N . ILE A 1 58 ? -3.029 -7.979 4.750 1.00 64.30 58 ILE A N 10
ATOM 13244 C CA . ILE A 1 58 ? -1.816 -7.938 3.961 1.00 61.45 58 ILE A CA 10
ATOM 13245 C C . ILE A 1 58 ? -1.024 -6.706 4.345 1.00 13.52 58 ILE A C 10
ATOM 13246 O O . ILE A 1 58 ? 0.189 -6.757 4.512 1.00 2.30 58 ILE A O 10
ATOM 13262 N N . VAL A 1 59 ? -1.737 -5.604 4.508 1.00 32.02 59 VAL A N 10
ATOM 13263 C CA . VAL A 1 59 ? -1.141 -4.357 4.955 1.00 53.33 59 VAL A CA 10
ATOM 13264 C C . VAL A 1 59 ? -2.022 -3.725 6.020 1.00 3.35 59 VAL A C 10
ATOM 13265 O O . VAL A 1 59 ? -3.203 -4.057 6.136 1.00 51.52 59 VAL A O 10
ATOM 13278 N N . THR A 1 60 ? -1.450 -2.837 6.802 1.00 35.33 60 THR A N 10
ATOM 13279 C CA . THR A 1 60 ? -2.213 -2.086 7.769 1.00 65.41 60 THR A CA 10
ATOM 13280 C C . THR A 1 60 ? -1.754 -0.635 7.761 1.00 64.45 60 THR A C 10
ATOM 13281 O O . THR A 1 60 ? -0.585 -0.340 7.493 1.00 2.41 60 THR A O 10
ATOM 13292 N N . TYR A 1 61 ? -2.680 0.258 8.024 1.00 23.31 61 TYR A N 10
ATOM 13293 C CA . TYR A 1 61 ? -2.391 1.675 8.035 1.00 54.35 61 TYR A CA 10
ATOM 13294 C C . TYR A 1 61 ? -3.457 2.408 8.826 1.00 71.23 61 TYR A C 10
ATOM 13295 O O . TYR A 1 61 ? -4.649 2.111 8.695 1.00 72.24 61 TYR A O 10
ATOM 13313 N N . PRO A 1 62 ? -3.042 3.343 9.686 1.00 52.41 62 PRO A N 10
ATOM 13314 C CA . PRO A 1 62 ? -3.960 4.159 10.470 1.00 21.23 62 PRO A CA 10
ATOM 13315 C C . PRO A 1 62 ? -4.615 5.235 9.614 1.00 51.44 62 PRO A C 10
ATOM 13316 O O . PRO A 1 62 ? -3.964 5.847 8.763 1.00 63.44 62 PRO A O 10
ATOM 13327 N N . GLY A 1 63 ? -5.895 5.463 9.842 1.00 3.32 63 GLY A N 10
ATOM 13328 C CA . GLY A 1 63 ? -6.598 6.493 9.118 1.00 73.23 63 GLY A CA 10
ATOM 13329 C C . GLY A 1 63 ? -7.310 5.966 7.893 1.00 11.15 63 GLY A C 10
ATOM 13330 O O . GLY A 1 63 ? -6.751 5.958 6.796 1.00 3.01 63 GLY A O 10
ATOM 13334 N N . GLU A 1 64 ? -8.545 5.519 8.084 1.00 42.30 64 GLU A N 10
ATOM 13335 C CA . GLU A 1 64 ? -9.400 5.123 6.975 1.00 15.22 64 GLU A CA 10
ATOM 13336 C C . GLU A 1 64 ? -9.719 6.342 6.127 1.00 50.44 64 GLU A C 10
ATOM 13337 O O . GLU A 1 64 ? -9.816 6.262 4.900 1.00 42.42 64 GLU A O 10
ATOM 13349 N N . LEU A 1 65 ? -9.876 7.471 6.803 1.00 3.20 65 LEU A N 10
ATOM 13350 C CA . LEU A 1 65 ? -10.060 8.748 6.144 1.00 22.11 65 LEU A CA 10
ATOM 13351 C C . LEU A 1 65 ? -8.749 9.517 6.162 1.00 64.44 65 LEU A C 10
ATOM 13352 O O . LEU A 1 65 ? -8.328 10.021 7.201 1.00 72.54 65 LEU A O 10
ATOM 13368 N N . LEU A 1 66 ? -8.091 9.573 5.019 1.00 5.10 66 LEU A N 10
ATOM 13369 C CA . LEU A 1 66 ? -6.832 10.298 4.900 1.00 64.22 66 LEU A CA 10
ATOM 13370 C C . LEU A 1 66 ? -7.078 11.784 4.661 1.00 20.02 66 LEU A C 10
ATOM 13371 O O . LEU A 1 66 ? -6.175 12.602 4.847 1.00 64.43 66 LEU A O 10
ATOM 13387 N N . LEU A 1 67 ? -8.310 12.112 4.265 1.00 72.44 67 LEU A N 10
ATOM 13388 C CA . LEU A 1 67 ? -8.730 13.495 3.997 1.00 53.00 67 LEU A CA 10
ATOM 13389 C C . LEU A 1 67 ? -8.024 14.074 2.775 1.00 0.51 67 LEU A C 10
ATOM 13390 O O . LEU A 1 67 ? -8.607 14.161 1.692 1.00 15.02 67 LEU A O 10
ATOM 13406 N N . GLN A 1 68 ? -6.772 14.467 2.954 1.00 53.45 68 GLN A N 10
ATOM 13407 C CA . GLN A 1 68 ? -5.996 15.093 1.894 1.00 33.32 68 GLN A CA 10
ATOM 13408 C C . GLN A 1 68 ? -4.609 14.466 1.830 1.00 70.01 68 GLN A C 10
ATOM 13409 O O . GLN A 1 68 ? -4.324 13.495 2.537 1.00 1.13 68 GLN A O 10
ATOM 13423 N N . GLY A 1 69 ? -3.738 15.036 1.007 1.00 12.55 69 GLY A N 10
ATOM 13424 C CA . GLY A 1 69 ? -2.385 14.530 0.882 1.00 73.11 69 GLY A CA 10
ATOM 13425 C C . GLY A 1 69 ? -1.482 15.013 1.999 1.00 60.24 69 GLY A C 10
ATOM 13426 O O . GLY A 1 69 ? -0.334 15.364 1.767 1.00 34.04 69 GLY A O 10
ATOM 13430 N N . VAL A 1 70 ? -2.021 15.050 3.212 1.00 1.24 70 VAL A N 10
ATOM 13431 C CA . VAL A 1 70 ? -1.264 15.442 4.396 1.00 51.03 70 VAL A CA 10
ATOM 13432 C C . VAL A 1 70 ? -0.767 14.205 5.136 1.00 31.34 70 VAL A C 10
ATOM 13433 O O . VAL A 1 70 ? -0.078 14.293 6.151 1.00 70.22 70 VAL A O 10
ATOM 13446 N N . HIS A 1 71 ? -1.133 13.049 4.600 1.00 32.11 71 HIS A N 10
ATOM 13447 C CA . HIS A 1 71 ? -0.857 11.758 5.226 1.00 1.43 71 HIS A CA 10
ATOM 13448 C C . HIS A 1 71 ? 0.541 11.252 4.857 1.00 74.24 71 HIS A C 10
ATOM 13449 O O . HIS A 1 71 ? 0.840 10.072 5.035 1.00 54.23 71 HIS A O 10
ATOM 13464 N N . ASP A 1 72 ? 1.382 12.158 4.353 1.00 32.51 72 ASP A N 10
ATOM 13465 C CA . ASP A 1 72 ? 2.685 11.803 3.764 1.00 43.23 72 ASP A CA 10
ATOM 13466 C C . ASP A 1 72 ? 3.538 10.918 4.675 1.00 11.15 72 ASP A C 10
ATOM 13467 O O . ASP A 1 72 ? 4.172 9.971 4.210 1.00 44.14 72 ASP A O 10
ATOM 13476 N N . ASP A 1 73 ? 3.537 11.203 5.968 1.00 54.03 73 ASP A N 10
ATOM 13477 C CA . ASP A 1 73 ? 4.473 10.550 6.879 1.00 11.14 73 ASP A CA 10
ATOM 13478 C C . ASP A 1 73 ? 3.847 9.336 7.564 1.00 14.21 73 ASP A C 10
ATOM 13479 O O . ASP A 1 73 ? 4.431 8.752 8.475 1.00 61.24 73 ASP A O 10
ATOM 13488 N N . VAL A 1 74 ? 2.667 8.943 7.122 1.00 75.31 74 VAL A N 10
ATOM 13489 C CA . VAL A 1 74 ? 2.019 7.764 7.667 1.00 42.51 74 VAL A CA 10
ATOM 13490 C C . VAL A 1 74 ? 2.598 6.506 7.031 1.00 20.23 74 VAL A C 10
ATOM 13491 O O . VAL A 1 74 ? 2.583 6.354 5.812 1.00 43.31 74 VAL A O 10
ATOM 13504 N N . ASP A 1 75 ? 3.132 5.631 7.865 1.00 3.52 75 ASP A N 10
ATOM 13505 C CA . ASP A 1 75 ? 3.737 4.390 7.400 1.00 34.42 75 ASP A CA 10
ATOM 13506 C C . ASP A 1 75 ? 2.668 3.358 7.086 1.00 74.22 75 ASP A C 10
ATOM 13507 O O . ASP A 1 75 ? 1.847 3.020 7.941 1.00 20.41 75 ASP A O 10
ATOM 13516 N N . ILE A 1 76 ? 2.671 2.881 5.856 1.00 23.25 76 ILE A N 10
ATOM 13517 C CA . ILE A 1 76 ? 1.810 1.785 5.464 1.00 64.03 76 ILE A CA 10
ATOM 13518 C C . ILE A 1 76 ? 2.587 0.486 5.633 1.00 65.33 76 ILE A C 10
ATOM 13519 O O . ILE A 1 76 ? 3.528 0.213 4.885 1.00 21.33 76 ILE A O 10
ATOM 13535 N N . ILE A 1 77 ? 2.210 -0.295 6.629 1.00 5.45 77 ILE A N 10
ATOM 13536 C CA . ILE A 1 77 ? 2.983 -1.466 7.014 1.00 33.52 77 ILE A CA 10
ATOM 13537 C C . ILE A 1 77 ? 2.426 -2.734 6.379 1.00 41.34 77 ILE A C 10
ATOM 13538 O O . ILE A 1 77 ? 1.262 -3.077 6.575 1.00 33.12 77 ILE A O 10
ATOM 13554 N N . LEU A 1 78 ? 3.259 -3.425 5.616 1.00 35.03 78 LEU A N 10
ATOM 13555 C CA . LEU A 1 78 ? 2.876 -4.701 5.035 1.00 32.22 78 LEU A CA 10
ATOM 13556 C C . LEU A 1 78 ? 3.072 -5.814 6.065 1.00 13.12 78 LEU A C 10
ATOM 13557 O O . LEU A 1 78 ? 4.193 -6.111 6.476 1.00 43.31 78 LEU A O 10
ATOM 13573 N N . LEU A 1 79 ? 1.966 -6.406 6.490 1.00 60.42 79 LEU A N 10
ATOM 13574 C CA . LEU A 1 79 ? 1.982 -7.430 7.524 1.00 21.33 79 LEU A CA 10
ATOM 13575 C C . LEU A 1 79 ? 2.152 -8.811 6.911 1.00 23.45 79 LEU A C 10
ATOM 13576 O O . LEU A 1 79 ? 2.905 -9.644 7.416 1.00 5.24 79 LEU A O 10
ATOM 13592 N N . GLN A 1 80 ? 1.448 -9.041 5.816 1.00 62.05 80 GLN A N 10
ATOM 13593 C CA . GLN A 1 80 ? 1.438 -10.338 5.170 1.00 30.13 80 GLN A CA 10
ATOM 13594 C C . GLN A 1 80 ? 1.933 -10.199 3.742 1.00 51.11 80 GLN A C 10
ATOM 13595 O O . GLN A 1 80 ? 1.467 -9.336 3.001 1.00 25.21 80 GLN A O 10
ATOM 13609 N N . ASP A 1 81 ? 2.861 -11.048 3.346 1.00 21.24 81 ASP A N 10
ATOM 13610 C CA . ASP A 1 81 ? 3.399 -10.977 1.999 1.00 33.04 81 ASP A CA 10
ATOM 13611 C C . ASP A 1 81 ? 2.717 -12.016 1.126 1.00 52.34 81 ASP A C 10
ATOM 13612 O O . ASP A 1 81 ? 3.041 -13.205 1.182 1.00 4.23 81 ASP A O 10
ATOM 13621 N N . LEU A 1 82 ? 1.745 -11.564 0.353 1.00 24.43 82 LEU A N 10
ATOM 13622 C CA . LEU A 1 82 ? 0.968 -12.445 -0.509 1.00 31.53 82 LEU A CA 10
ATOM 13623 C C . LEU A 1 82 ? 1.807 -12.963 -1.669 1.00 70.15 82 LEU A C 10
ATOM 13624 O O . LEU A 1 82 ? 1.572 -14.060 -2.180 1.00 63.25 82 LEU A O 10
ATOM 13640 N N . GLU A 1 83 ? 2.791 -12.181 -2.070 1.00 63.53 83 GLU A N 10
ATOM 13641 C CA . GLU A 1 83 ? 3.555 -12.490 -3.263 1.00 30.23 83 GLU A CA 10
ATOM 13642 C C . GLU A 1 83 ? 4.731 -13.403 -2.913 1.00 23.44 83 GLU A C 10
ATOM 13643 O O . GLU A 1 83 ? 4.675 -14.615 -3.119 1.00 71.41 83 GLU A O 10
ATOM 13655 N N . HIS A 1 84 ? 5.777 -12.812 -2.355 1.00 41.23 84 HIS A N 10
ATOM 13656 C CA . HIS A 1 84 ? 6.971 -13.546 -1.944 1.00 1.33 84 HIS A CA 10
ATOM 13657 C C . HIS A 1 84 ? 7.645 -12.810 -0.800 1.00 32.10 84 HIS A C 10
ATOM 13658 O O . HIS A 1 84 ? 7.341 -13.067 0.366 1.00 14.31 84 HIS A O 10
ATOM 13673 N N . HIS A 1 85 ? 8.551 -11.898 -1.150 1.00 53.25 85 HIS A N 10
ATOM 13674 C CA . HIS A 1 85 ? 9.156 -10.972 -0.194 1.00 0.54 85 HIS A CA 10
ATOM 13675 C C . HIS A 1 85 ? 10.249 -10.169 -0.879 1.00 25.42 85 HIS A C 10
ATOM 13676 O O . HIS A 1 85 ? 10.016 -8.986 -1.194 1.00 3.44 85 HIS A O 10
ATOM 13691 N N . MET A 1 1 ? -7.863 -0.990 -12.995 1.00 3.04 1 MET A N 11
ATOM 13692 C CA . MET A 1 1 ? -8.125 -2.137 -13.891 1.00 2.40 1 MET A CA 11
ATOM 13693 C C . MET A 1 1 ? -8.755 -3.281 -13.099 1.00 63.44 1 MET A C 11
ATOM 13694 O O . MET A 1 1 ? -9.955 -3.268 -12.828 1.00 72.21 1 MET A O 11
ATOM 13710 N N . ASN A 1 2 ? -7.941 -4.258 -12.715 1.00 3.10 2 ASN A N 11
ATOM 13711 C CA . ASN A 1 2 ? -8.400 -5.356 -11.874 1.00 13.14 2 ASN A CA 11
ATOM 13712 C C . ASN A 1 2 ? -7.800 -5.207 -10.486 1.00 72.41 2 ASN A C 11
ATOM 13713 O O . ASN A 1 2 ? -6.597 -5.408 -10.305 1.00 10.53 2 ASN A O 11
ATOM 13724 N N . VAL A 1 3 ? -8.634 -4.858 -9.513 1.00 0.25 3 VAL A N 11
ATOM 13725 C CA . VAL A 1 3 ? -8.154 -4.513 -8.178 1.00 44.31 3 VAL A CA 11
ATOM 13726 C C . VAL A 1 3 ? -7.438 -5.688 -7.513 1.00 42.31 3 VAL A C 11
ATOM 13727 O O . VAL A 1 3 ? -6.511 -5.493 -6.732 1.00 5.11 3 VAL A O 11
ATOM 13740 N N . ASP A 1 4 ? -7.845 -6.903 -7.849 1.00 52.32 4 ASP A N 11
ATOM 13741 C CA . ASP A 1 4 ? -7.239 -8.098 -7.272 1.00 61.13 4 ASP A CA 11
ATOM 13742 C C . ASP A 1 4 ? -5.764 -8.184 -7.655 1.00 0.31 4 ASP A C 11
ATOM 13743 O O . ASP A 1 4 ? -4.900 -8.419 -6.810 1.00 54.44 4 ASP A O 11
ATOM 13752 N N . HIS A 1 5 ? -5.480 -7.959 -8.935 1.00 32.40 5 HIS A N 11
ATOM 13753 C CA . HIS A 1 5 ? -4.106 -7.912 -9.422 1.00 61.22 5 HIS A CA 11
ATOM 13754 C C . HIS A 1 5 ? -3.396 -6.666 -8.896 1.00 43.22 5 HIS A C 11
ATOM 13755 O O . HIS A 1 5 ? -2.188 -6.682 -8.652 1.00 22.43 5 HIS A O 11
ATOM 13770 N N . GLU A 1 6 ? -4.150 -5.587 -8.726 1.00 52.32 6 GLU A N 11
ATOM 13771 C CA . GLU A 1 6 ? -3.592 -4.330 -8.240 1.00 70.23 6 GLU A CA 11
ATOM 13772 C C . GLU A 1 6 ? -3.134 -4.460 -6.785 1.00 43.34 6 GLU A C 11
ATOM 13773 O O . GLU A 1 6 ? -2.195 -3.788 -6.365 1.00 43.32 6 GLU A O 11
ATOM 13785 N N . VAL A 1 7 ? -3.790 -5.333 -6.024 1.00 65.41 7 VAL A N 11
ATOM 13786 C CA . VAL A 1 7 ? -3.367 -5.629 -4.654 1.00 2.23 7 VAL A CA 11
ATOM 13787 C C . VAL A 1 7 ? -1.962 -6.233 -4.645 1.00 21.02 7 VAL A C 11
ATOM 13788 O O . VAL A 1 7 ? -1.106 -5.836 -3.853 1.00 1.00 7 VAL A O 11
ATOM 13801 N N . ASN A 1 8 ? -1.728 -7.183 -5.544 1.00 42.02 8 ASN A N 11
ATOM 13802 C CA . ASN A 1 8 ? -0.419 -7.820 -5.679 1.00 13.33 8 ASN A CA 11
ATOM 13803 C C . ASN A 1 8 ? 0.614 -6.816 -6.177 1.00 51.51 8 ASN A C 11
ATOM 13804 O O . ASN A 1 8 ? 1.799 -6.909 -5.855 1.00 21.30 8 ASN A O 11
ATOM 13815 N N . LEU A 1 9 ? 0.161 -5.857 -6.971 1.00 33.14 9 LEU A N 11
ATOM 13816 C CA . LEU A 1 9 ? 1.019 -4.775 -7.412 1.00 4.13 9 LEU A CA 11
ATOM 13817 C C . LEU A 1 9 ? 1.372 -3.887 -6.222 1.00 33.25 9 LEU A C 11
ATOM 13818 O O . LEU A 1 9 ? 2.519 -3.471 -6.059 1.00 0.54 9 LEU A O 11
ATOM 13834 N N . LEU A 1 10 ? 0.374 -3.630 -5.382 1.00 51.14 10 LEU A N 11
ATOM 13835 C CA . LEU A 1 10 ? 0.546 -2.815 -4.187 1.00 62.32 10 LEU A CA 11
ATOM 13836 C C . LEU A 1 10 ? 1.606 -3.412 -3.273 1.00 42.22 10 LEU A C 11
ATOM 13837 O O . LEU A 1 10 ? 2.550 -2.731 -2.880 1.00 54.22 10 LEU A O 11
ATOM 13853 N N . VAL A 1 11 ? 1.455 -4.695 -2.958 1.00 65.35 11 VAL A N 11
ATOM 13854 C CA . VAL A 1 11 ? 2.376 -5.367 -2.046 1.00 22.32 11 VAL A CA 11
ATOM 13855 C C . VAL A 1 11 ? 3.796 -5.378 -2.610 1.00 64.42 11 VAL A C 11
ATOM 13856 O O . VAL A 1 11 ? 4.772 -5.332 -1.859 1.00 52.20 11 VAL A O 11
ATOM 13869 N N . GLU A 1 12 ? 3.905 -5.417 -3.937 1.00 40.12 12 GLU A N 11
ATOM 13870 C CA . GLU A 1 12 ? 5.198 -5.347 -4.597 1.00 62.32 12 GLU A CA 11
ATOM 13871 C C . GLU A 1 12 ? 5.810 -3.963 -4.455 1.00 62.02 12 GLU A C 11
ATOM 13872 O O . GLU A 1 12 ? 6.958 -3.836 -4.039 1.00 1.12 12 GLU A O 11
ATOM 13884 N N . GLU A 1 13 ? 5.034 -2.934 -4.766 1.00 60.11 13 GLU A N 11
ATOM 13885 C CA . GLU A 1 13 ? 5.510 -1.561 -4.659 1.00 52.41 13 GLU A CA 11
ATOM 13886 C C . GLU A 1 13 ? 5.893 -1.229 -3.223 1.00 23.10 13 GLU A C 11
ATOM 13887 O O . GLU A 1 13 ? 6.908 -0.584 -2.978 1.00 74.22 13 GLU A O 11
ATOM 13899 N N . ILE A 1 14 ? 5.087 -1.691 -2.276 1.00 31.31 14 ILE A N 11
ATOM 13900 C CA . ILE A 1 14 ? 5.361 -1.468 -0.862 1.00 24.52 14 ILE A CA 11
ATOM 13901 C C . ILE A 1 14 ? 6.708 -2.064 -0.462 1.00 74.50 14 ILE A C 11
ATOM 13902 O O . ILE A 1 14 ? 7.540 -1.381 0.128 1.00 73.00 14 ILE A O 11
ATOM 13918 N N . HIS A 1 15 ? 6.930 -3.330 -0.793 1.00 25.43 15 HIS A N 11
ATOM 13919 C CA . HIS A 1 15 ? 8.172 -3.991 -0.408 1.00 10.31 15 HIS A CA 11
ATOM 13920 C C . HIS A 1 15 ? 9.356 -3.458 -1.219 1.00 4.04 15 HIS A C 11
ATOM 13921 O O . HIS A 1 15 ? 10.485 -3.416 -0.733 1.00 74.53 15 HIS A O 11
ATOM 13936 N N . ARG A 1 16 ? 9.084 -3.051 -2.451 1.00 63.22 16 ARG A N 11
ATOM 13937 C CA . ARG A 1 16 ? 10.125 -2.591 -3.363 1.00 73.41 16 ARG A CA 11
ATOM 13938 C C . ARG A 1 16 ? 10.562 -1.158 -3.048 1.00 14.32 16 ARG A C 11
ATOM 13939 O O . ARG A 1 16 ? 11.753 -0.849 -3.075 1.00 45.32 16 ARG A O 11
ATOM 13960 N N . LEU A 1 17 ? 9.608 -0.290 -2.742 1.00 32.31 17 LEU A N 11
ATOM 13961 C CA . LEU A 1 17 ? 9.919 1.098 -2.408 1.00 31.12 17 LEU A CA 11
ATOM 13962 C C . LEU A 1 17 ? 10.227 1.248 -0.924 1.00 74.52 17 LEU A C 11
ATOM 13963 O O . LEU A 1 17 ? 10.871 2.209 -0.508 1.00 70.22 17 LEU A O 11
ATOM 13979 N N . GLY A 1 18 ? 9.767 0.294 -0.132 1.00 13.54 18 GLY A N 11
ATOM 13980 C CA . GLY A 1 18 ? 9.875 0.412 1.305 1.00 64.24 18 GLY A CA 11
ATOM 13981 C C . GLY A 1 18 ? 11.140 -0.190 1.877 1.00 21.42 18 GLY A C 11
ATOM 13982 O O . GLY A 1 18 ? 12.086 -0.504 1.150 1.00 73.01 18 GLY A O 11
ATOM 13986 N N . SER A 1 19 ? 11.137 -0.362 3.187 1.00 52.13 19 SER A N 11
ATOM 13987 C CA . SER A 1 19 ? 12.292 -0.853 3.920 1.00 45.32 19 SER A CA 11
ATOM 13988 C C . SER A 1 19 ? 11.836 -1.767 5.053 1.00 5.05 19 SER A C 11
ATOM 13989 O O . SER A 1 19 ? 10.679 -1.698 5.479 1.00 43.34 19 SER A O 11
ATOM 13997 N N . LYS A 1 20 ? 12.727 -2.629 5.520 1.00 20.43 20 LYS A N 11
ATOM 13998 C CA . LYS A 1 20 ? 12.395 -3.575 6.574 1.00 74.35 20 LYS A CA 11
ATOM 13999 C C . LYS A 1 20 ? 12.384 -2.912 7.938 1.00 55.21 20 LYS A C 11
ATOM 14000 O O . LYS A 1 20 ? 13.272 -2.124 8.272 1.00 43.31 20 LYS A O 11
ATOM 14019 N N . ASN A 1 21 ? 11.370 -3.238 8.709 1.00 23.10 21 ASN A N 11
ATOM 14020 C CA . ASN A 1 21 ? 11.320 -2.860 10.115 1.00 33.05 21 ASN A CA 11
ATOM 14021 C C . ASN A 1 21 ? 12.052 -3.914 10.933 1.00 2.43 21 ASN A C 11
ATOM 14022 O O . ASN A 1 21 ? 12.403 -4.968 10.403 1.00 41.34 21 ASN A O 11
ATOM 14033 N N . ALA A 1 22 ? 12.266 -3.649 12.217 1.00 51.33 22 ALA A N 11
ATOM 14034 C CA . ALA A 1 22 ? 12.928 -4.613 13.096 1.00 60.40 22 ALA A CA 11
ATOM 14035 C C . ALA A 1 22 ? 12.111 -5.896 13.214 1.00 72.43 22 ALA A C 11
ATOM 14036 O O . ALA A 1 22 ? 12.634 -6.961 13.547 1.00 71.23 22 ALA A O 11
ATOM 14043 N N . ASP A 1 23 ? 10.827 -5.786 12.911 1.00 1.23 23 ASP A N 11
ATOM 14044 C CA . ASP A 1 23 ? 9.912 -6.918 12.982 1.00 23.32 23 ASP A CA 11
ATOM 14045 C C . ASP A 1 23 ? 10.089 -7.823 11.765 1.00 44.42 23 ASP A C 11
ATOM 14046 O O . ASP A 1 23 ? 9.652 -8.971 11.756 1.00 71.42 23 ASP A O 11
ATOM 14055 N N . GLY A 1 24 ? 10.762 -7.305 10.744 1.00 24.35 24 GLY A N 11
ATOM 14056 C CA . GLY A 1 24 ? 10.977 -8.069 9.531 1.00 42.35 24 GLY A CA 11
ATOM 14057 C C . GLY A 1 24 ? 9.924 -7.786 8.482 1.00 32.40 24 GLY A C 11
ATOM 14058 O O . GLY A 1 24 ? 9.976 -8.327 7.377 1.00 21.25 24 GLY A O 11
ATOM 14062 N N . LYS A 1 25 ? 8.970 -6.931 8.824 1.00 22.42 25 LYS A N 11
ATOM 14063 C CA . LYS A 1 25 ? 7.931 -6.543 7.886 1.00 65.22 25 LYS A CA 11
ATOM 14064 C C . LYS A 1 25 ? 8.406 -5.390 7.011 1.00 24.43 25 LYS A C 11
ATOM 14065 O O . LYS A 1 25 ? 9.235 -4.578 7.430 1.00 42.11 25 LYS A O 11
ATOM 14084 N N . LEU A 1 26 ? 7.876 -5.327 5.801 1.00 41.42 26 LEU A N 11
ATOM 14085 C CA . LEU A 1 26 ? 8.279 -4.325 4.827 1.00 71.05 26 LEU A CA 11
ATOM 14086 C C . LEU A 1 26 ? 7.329 -3.136 4.868 1.00 52.11 26 LEU A C 11
ATOM 14087 O O . LEU A 1 26 ? 6.134 -3.279 4.634 1.00 43.34 26 LEU A O 11
ATOM 14103 N N . SER A 1 27 ? 7.861 -1.969 5.188 1.00 12.14 27 SER A N 11
ATOM 14104 C CA . SER A 1 27 ? 7.038 -0.782 5.353 1.00 62.32 27 SER A CA 11
ATOM 14105 C C . SER A 1 27 ? 7.487 0.320 4.415 1.00 51.40 27 SER A C 11
ATOM 14106 O O . SER A 1 27 ? 8.680 0.469 4.147 1.00 11.30 27 SER A O 11
ATOM 14114 N N . VAL A 1 28 ? 6.534 1.091 3.921 1.00 63.00 28 VAL A N 11
ATOM 14115 C CA . VAL A 1 28 ? 6.854 2.245 3.107 1.00 21.32 28 VAL A CA 11
ATOM 14116 C C . VAL A 1 28 ? 5.939 3.413 3.462 1.00 42.10 28 VAL A C 11
ATOM 14117 O O . VAL A 1 28 ? 4.779 3.212 3.818 1.00 4.13 28 VAL A O 11
ATOM 14130 N N . LYS A 1 29 ? 6.469 4.625 3.385 1.00 33.35 29 LYS A N 11
ATOM 14131 C CA . LYS A 1 29 ? 5.689 5.820 3.679 1.00 10.41 29 LYS A CA 11
ATOM 14132 C C . LYS A 1 29 ? 4.570 6.003 2.659 1.00 1.53 29 LYS A C 11
ATOM 14133 O O . LYS A 1 29 ? 4.786 5.853 1.450 1.00 53.13 29 LYS A O 11
ATOM 14152 N N . PHE A 1 30 ? 3.379 6.330 3.152 1.00 4.22 30 PHE A N 11
ATOM 14153 C CA . PHE A 1 30 ? 2.233 6.589 2.296 1.00 11.13 30 PHE A CA 11
ATOM 14154 C C . PHE A 1 30 ? 2.544 7.696 1.297 1.00 52.32 30 PHE A C 11
ATOM 14155 O O . PHE A 1 30 ? 2.205 7.588 0.120 1.00 41.32 30 PHE A O 11
ATOM 14172 N N . GLY A 1 31 ? 3.219 8.740 1.769 1.00 61.24 31 GLY A N 11
ATOM 14173 C CA . GLY A 1 31 ? 3.542 9.871 0.919 1.00 24.30 31 GLY A CA 11
ATOM 14174 C C . GLY A 1 31 ? 4.415 9.481 -0.256 1.00 23.32 31 GLY A C 11
ATOM 14175 O O . GLY A 1 31 ? 4.296 10.049 -1.342 1.00 3.04 31 GLY A O 11
ATOM 14179 N N . VAL A 1 32 ? 5.276 8.491 -0.046 1.00 74.10 32 VAL A N 11
ATOM 14180 C CA . VAL A 1 32 ? 6.172 8.022 -1.092 1.00 73.40 32 VAL A CA 11
ATOM 14181 C C . VAL A 1 32 ? 5.381 7.332 -2.197 1.00 13.44 32 VAL A C 11
ATOM 14182 O O . VAL A 1 32 ? 5.507 7.670 -3.372 1.00 11.32 32 VAL A O 11
ATOM 14195 N N . LEU A 1 33 ? 4.536 6.391 -1.800 1.00 23.33 33 LEU A N 11
ATOM 14196 C CA . LEU A 1 33 ? 3.702 5.660 -2.744 1.00 54.24 33 LEU A CA 11
ATOM 14197 C C . LEU A 1 33 ? 2.712 6.612 -3.419 1.00 31.20 33 LEU A C 11
ATOM 14198 O O . LEU A 1 33 ? 2.505 6.554 -4.630 1.00 25.02 33 LEU A O 11
ATOM 14214 N N . PHE A 1 34 ? 2.132 7.503 -2.622 1.00 53.24 34 PHE A N 11
ATOM 14215 C CA . PHE A 1 34 ? 1.151 8.468 -3.106 1.00 22.52 34 PHE A CA 11
ATOM 14216 C C . PHE A 1 34 ? 1.766 9.368 -4.178 1.00 44.42 34 PHE A C 11
ATOM 14217 O O . PHE A 1 34 ? 1.136 9.665 -5.192 1.00 52.01 34 PHE A O 11
ATOM 14234 N N . ARG A 1 35 ? 3.008 9.781 -3.948 1.00 4.21 35 ARG A N 11
ATOM 14235 C CA . ARG A 1 35 ? 3.737 10.619 -4.893 1.00 25.05 35 ARG A CA 11
ATOM 14236 C C . ARG A 1 35 ? 3.989 9.875 -6.202 1.00 71.51 35 ARG A C 11
ATOM 14237 O O . ARG A 1 35 ? 3.682 10.370 -7.291 1.00 42.21 35 ARG A O 11
ATOM 14258 N N . ASP A 1 36 ? 4.548 8.681 -6.081 1.00 40.11 36 ASP A N 11
ATOM 14259 C CA . ASP A 1 36 ? 4.976 7.910 -7.238 1.00 61.04 36 ASP A CA 11
ATOM 14260 C C . ASP A 1 36 ? 3.795 7.393 -8.053 1.00 61.50 36 ASP A C 11
ATOM 14261 O O . ASP A 1 36 ? 3.857 7.365 -9.286 1.00 24.43 36 ASP A O 11
ATOM 14270 N N . ASP A 1 37 ? 2.710 7.005 -7.387 1.00 42.23 37 ASP A N 11
ATOM 14271 C CA . ASP A 1 37 ? 1.527 6.535 -8.104 1.00 14.41 37 ASP A CA 11
ATOM 14272 C C . ASP A 1 37 ? 0.902 7.664 -8.907 1.00 74.14 37 ASP A C 11
ATOM 14273 O O . ASP A 1 37 ? 0.435 7.451 -10.017 1.00 75.40 37 ASP A O 11
ATOM 14282 N N . LYS A 1 38 ? 0.916 8.874 -8.365 1.00 43.25 38 LYS A N 11
ATOM 14283 C CA . LYS A 1 38 ? 0.416 10.035 -9.097 1.00 63.12 38 LYS A CA 11
ATOM 14284 C C . LYS A 1 38 ? 1.189 10.242 -10.395 1.00 22.41 38 LYS A C 11
ATOM 14285 O O . LYS A 1 38 ? 0.672 10.810 -11.356 1.00 53.10 38 LYS A O 11
ATOM 14304 N N . SER A 1 39 ? 2.419 9.754 -10.422 1.00 74.31 39 SER A N 11
ATOM 14305 C CA . SER A 1 39 ? 3.309 9.981 -11.546 1.00 22.21 39 SER A CA 11
ATOM 14306 C C . SER A 1 39 ? 3.057 8.982 -12.680 1.00 3.43 39 SER A C 11
ATOM 14307 O O . SER A 1 39 ? 3.260 9.303 -13.851 1.00 53.51 39 SER A O 11
ATOM 14315 N N . ALA A 1 40 ? 2.606 7.780 -12.335 1.00 31.40 40 ALA A N 11
ATOM 14316 C CA . ALA A 1 40 ? 2.438 6.719 -13.327 1.00 43.30 40 ALA A CA 11
ATOM 14317 C C . ALA A 1 40 ? 0.991 6.243 -13.426 1.00 10.31 40 ALA A C 11
ATOM 14318 O O . ALA A 1 40 ? 0.564 5.753 -14.472 1.00 42.53 40 ALA A O 11
ATOM 14325 N N . ASN A 1 41 ? 0.243 6.406 -12.338 1.00 34.50 41 ASN A N 11
ATOM 14326 C CA . ASN A 1 41 ? -1.120 5.894 -12.227 1.00 52.14 41 ASN A CA 11
ATOM 14327 C C . ASN A 1 41 ? -1.129 4.384 -12.406 1.00 71.23 41 ASN A C 11
ATOM 14328 O O . ASN A 1 41 ? -1.744 3.846 -13.332 1.00 65.54 41 ASN A O 11
ATOM 14339 N N . LEU A 1 42 ? -0.418 3.709 -11.516 1.00 34.15 42 LEU A N 11
ATOM 14340 C CA . LEU A 1 42 ? -0.315 2.262 -11.555 1.00 63.25 42 LEU A CA 11
ATOM 14341 C C . LEU A 1 42 ? -1.549 1.647 -10.929 1.00 24.43 42 LEU A C 11
ATOM 14342 O O . LEU A 1 42 ? -2.036 0.604 -11.367 1.00 62.32 42 LEU A O 11
ATOM 14358 N N . PHE A 1 43 ? -2.047 2.310 -9.900 1.00 74.25 43 PHE A N 11
ATOM 14359 C CA . PHE A 1 43 ? -3.257 1.885 -9.234 1.00 31.14 43 PHE A CA 11
ATOM 14360 C C . PHE A 1 43 ? -4.419 2.740 -9.704 1.00 73.04 43 PHE A C 11
ATOM 14361 O O . PHE A 1 43 ? -4.330 3.971 -9.718 1.00 2.15 43 PHE A O 11
ATOM 14378 N N . GLU A 1 44 ? -5.496 2.093 -10.115 1.00 72.43 44 GLU A N 11
ATOM 14379 C CA . GLU A 1 44 ? -6.669 2.811 -10.573 1.00 74.41 44 GLU A CA 11
ATOM 14380 C C . GLU A 1 44 ? -7.323 3.480 -9.377 1.00 3.31 44 GLU A C 11
ATOM 14381 O O . GLU A 1 44 ? -7.550 4.691 -9.363 1.00 10.05 44 GLU A O 11
ATOM 14393 N N . ALA A 1 45 ? -7.598 2.682 -8.362 1.00 61.31 45 ALA A N 11
ATOM 14394 C CA . ALA A 1 45 ? -8.134 3.190 -7.116 1.00 11.30 45 ALA A CA 11
ATOM 14395 C C . ALA A 1 45 ? -7.152 2.927 -5.986 1.00 2.42 45 ALA A C 11
ATOM 14396 O O . ALA A 1 45 ? -7.255 1.919 -5.292 1.00 12.15 45 ALA A O 11
ATOM 14403 N N . LEU A 1 46 ? -6.194 3.834 -5.825 1.00 34.54 46 LEU A N 11
ATOM 14404 C CA . LEU A 1 46 ? -5.131 3.677 -4.835 1.00 5.24 46 LEU A CA 11
ATOM 14405 C C . LEU A 1 46 ? -5.704 3.439 -3.442 1.00 0.11 46 LEU A C 11
ATOM 14406 O O . LEU A 1 46 ? -5.253 2.549 -2.720 1.00 10.01 46 LEU A O 11
ATOM 14422 N N . VAL A 1 47 ? -6.721 4.213 -3.080 1.00 32.55 47 VAL A N 11
ATOM 14423 C CA . VAL A 1 47 ? -7.350 4.075 -1.773 1.00 12.14 47 VAL A CA 11
ATOM 14424 C C . VAL A 1 47 ? -8.070 2.726 -1.656 1.00 23.22 47 VAL A C 11
ATOM 14425 O O . VAL A 1 47 ? -8.067 2.101 -0.599 1.00 34.03 47 VAL A O 11
ATOM 14438 N N . GLY A 1 48 ? -8.644 2.268 -2.763 1.00 41.43 48 GLY A N 11
ATOM 14439 C CA . GLY A 1 48 ? -9.345 0.999 -2.768 1.00 14.10 48 GLY A CA 11
ATOM 14440 C C . GLY A 1 48 ? -8.395 -0.173 -2.653 1.00 65.14 48 GLY A C 11
ATOM 14441 O O . GLY A 1 48 ? -8.675 -1.140 -1.945 1.00 14.41 48 GLY A O 11
ATOM 14445 N N . THR A 1 49 ? -7.270 -0.083 -3.347 1.00 30.04 49 THR A N 11
ATOM 14446 C CA . THR A 1 49 ? -6.234 -1.103 -3.275 1.00 62.22 49 THR A CA 11
ATOM 14447 C C . THR A 1 49 ? -5.708 -1.225 -1.842 1.00 65.33 49 THR A C 11
ATOM 14448 O O . THR A 1 49 ? -5.477 -2.330 -1.345 1.00 53.00 49 THR A O 11
ATOM 14459 N N . LEU A 1 50 ? -5.543 -0.079 -1.183 1.00 65.04 50 LEU A N 11
ATOM 14460 C CA . LEU A 1 50 ? -5.126 -0.045 0.216 1.00 52.13 50 LEU A CA 11
ATOM 14461 C C . LEU A 1 50 ? -6.162 -0.732 1.100 1.00 53.45 50 LEU A C 11
ATOM 14462 O O . LEU A 1 50 ? -5.823 -1.585 1.923 1.00 63.11 50 LEU A O 11
ATOM 14478 N N . LYS A 1 51 ? -7.424 -0.351 0.916 1.00 34.34 51 LYS A N 11
ATOM 14479 C CA . LYS A 1 51 ? -8.536 -0.946 1.654 1.00 63.25 51 LYS A CA 11
ATOM 14480 C C . LYS A 1 51 ? -8.561 -2.461 1.484 1.00 41.05 51 LYS A C 11
ATOM 14481 O O . LYS A 1 51 ? -8.644 -3.202 2.463 1.00 71.43 51 LYS A O 11
ATOM 14500 N N . ALA A 1 52 ? -8.465 -2.906 0.238 1.00 35.41 52 ALA A N 11
ATOM 14501 C CA . ALA A 1 52 ? -8.535 -4.325 -0.093 1.00 61.32 52 ALA A CA 11
ATOM 14502 C C . ALA A 1 52 ? -7.451 -5.125 0.622 1.00 2.44 52 ALA A C 11
ATOM 14503 O O . ALA A 1 52 ? -7.730 -6.148 1.246 1.00 10.20 52 ALA A O 11
ATOM 14510 N N . ALA A 1 53 ? -6.213 -4.657 0.534 1.00 1.05 53 ALA A N 11
ATOM 14511 C CA . ALA A 1 53 ? -5.094 -5.368 1.137 1.00 22.21 53 ALA A CA 11
ATOM 14512 C C . ALA A 1 53 ? -5.139 -5.286 2.659 1.00 23.21 53 ALA A C 11
ATOM 14513 O O . ALA A 1 53 ? -4.695 -6.202 3.352 1.00 54.53 53 ALA A O 11
ATOM 14520 N N . LYS A 1 54 ? -5.683 -4.194 3.173 1.00 52.41 54 LYS A N 11
ATOM 14521 C CA . LYS A 1 54 ? -5.833 -4.022 4.613 1.00 42.34 54 LYS A CA 11
ATOM 14522 C C . LYS A 1 54 ? -6.861 -5.013 5.151 1.00 60.42 54 LYS A C 11
ATOM 14523 O O . LYS A 1 54 ? -6.659 -5.626 6.197 1.00 54.01 54 LYS A O 11
ATOM 14542 N N . ARG A 1 55 ? -7.948 -5.189 4.407 1.00 33.31 55 ARG A N 11
ATOM 14543 C CA . ARG A 1 55 ? -9.012 -6.106 4.802 1.00 15.42 55 ARG A CA 11
ATOM 14544 C C . ARG A 1 55 ? -8.580 -7.556 4.621 1.00 44.35 55 ARG A C 11
ATOM 14545 O O . ARG A 1 55 ? -9.106 -8.455 5.273 1.00 61.52 55 ARG A O 11
ATOM 14566 N N . ARG A 1 56 ? -7.613 -7.777 3.739 1.00 21.30 56 ARG A N 11
ATOM 14567 C CA . ARG A 1 56 ? -7.050 -9.108 3.546 1.00 53.43 56 ARG A CA 11
ATOM 14568 C C . ARG A 1 56 ? -5.943 -9.375 4.561 1.00 60.34 56 ARG A C 11
ATOM 14569 O O . ARG A 1 56 ? -5.284 -10.417 4.510 1.00 55.41 56 ARG A O 11
ATOM 14590 N N . LYS A 1 57 ? -5.736 -8.414 5.465 1.00 63.11 57 LYS A N 11
ATOM 14591 C CA . LYS A 1 57 ? -4.719 -8.516 6.515 1.00 30.32 57 LYS A CA 11
ATOM 14592 C C . LYS A 1 57 ? -3.322 -8.581 5.908 1.00 43.44 57 LYS A C 11
ATOM 14593 O O . LYS A 1 57 ? -2.384 -9.092 6.519 1.00 41.45 57 LYS A O 11
ATOM 14612 N N . ILE A 1 58 ? -3.190 -8.039 4.706 1.00 42.54 58 ILE A N 11
ATOM 14613 C CA . ILE A 1 58 ? -1.920 -8.037 4.001 1.00 2.13 58 ILE A CA 11
ATOM 14614 C C . ILE A 1 58 ? -1.103 -6.819 4.392 1.00 15.21 58 ILE A C 11
ATOM 14615 O O . ILE A 1 58 ? 0.115 -6.891 4.500 1.00 44.55 58 ILE A O 11
ATOM 14631 N N . VAL A 1 59 ? -1.778 -5.699 4.607 1.00 45.24 59 VAL A N 11
ATOM 14632 C CA . VAL A 1 59 ? -1.113 -4.467 5.010 1.00 70.25 59 VAL A CA 11
ATOM 14633 C C . VAL A 1 59 ? -1.889 -3.794 6.129 1.00 51.01 59 VAL A C 11
ATOM 14634 O O . VAL A 1 59 ? -3.062 -4.096 6.349 1.00 22.20 59 VAL A O 11
ATOM 14647 N N . THR A 1 60 ? -1.237 -2.893 6.836 1.00 62.51 60 THR A N 11
ATOM 14648 C CA . THR A 1 60 ? -1.899 -2.128 7.871 1.00 54.31 60 THR A CA 11
ATOM 14649 C C . THR A 1 60 ? -1.432 -0.680 7.837 1.00 2.14 60 THR A C 11
ATOM 14650 O O . THR A 1 60 ? -0.283 -0.390 7.486 1.00 61.43 60 THR A O 11
ATOM 14661 N N . TYR A 1 61 ? -2.337 0.219 8.182 1.00 13.30 61 TYR A N 11
ATOM 14662 C CA . TYR A 1 61 ? -2.040 1.636 8.255 1.00 33.01 61 TYR A CA 11
ATOM 14663 C C . TYR A 1 61 ? -3.146 2.349 9.026 1.00 12.55 61 TYR A C 11
ATOM 14664 O O . TYR A 1 61 ? -4.331 2.081 8.808 1.00 3.22 61 TYR A O 11
ATOM 14682 N N . PRO A 1 62 ? -2.770 3.237 9.960 1.00 12.42 62 PRO A N 11
ATOM 14683 C CA . PRO A 1 62 ? -3.728 3.983 10.776 1.00 53.11 62 PRO A CA 11
ATOM 14684 C C . PRO A 1 62 ? -4.598 4.915 9.940 1.00 54.11 62 PRO A C 11
ATOM 14685 O O . PRO A 1 62 ? -4.119 5.564 9.004 1.00 42.42 62 PRO A O 11
ATOM 14696 N N . GLY A 1 63 ? -5.872 4.983 10.293 1.00 35.33 63 GLY A N 11
ATOM 14697 C CA . GLY A 1 63 ? -6.792 5.836 9.580 1.00 14.10 63 GLY A CA 11
ATOM 14698 C C . GLY A 1 63 ? -7.549 5.094 8.494 1.00 72.50 63 GLY A C 11
ATOM 14699 O O . GLY A 1 63 ? -6.971 4.298 7.753 1.00 34.31 63 GLY A O 11
ATOM 14703 N N . GLU A 1 64 ? -8.848 5.343 8.420 1.00 34.35 64 GLU A N 11
ATOM 14704 C CA . GLU A 1 64 ? -9.687 4.779 7.369 1.00 35.54 64 GLU A CA 11
ATOM 14705 C C . GLU A 1 64 ? -10.023 5.844 6.335 1.00 54.41 64 GLU A C 11
ATOM 14706 O O . GLU A 1 64 ? -10.487 5.541 5.234 1.00 13.12 64 GLU A O 11
ATOM 14718 N N . LEU A 1 65 ? -9.777 7.093 6.706 1.00 10.43 65 LEU A N 11
ATOM 14719 C CA . LEU A 1 65 ? -10.051 8.228 5.842 1.00 61.44 65 LEU A CA 11
ATOM 14720 C C . LEU A 1 65 ? -8.905 9.223 5.895 1.00 22.03 65 LEU A C 11
ATOM 14721 O O . LEU A 1 65 ? -8.103 9.217 6.833 1.00 53.22 65 LEU A O 11
ATOM 14737 N N . LEU A 1 66 ? -8.837 10.064 4.879 1.00 31.14 66 LEU A N 11
ATOM 14738 C CA . LEU A 1 66 ? -7.850 11.124 4.808 1.00 45.30 66 LEU A CA 11
ATOM 14739 C C . LEU A 1 66 ? -8.347 12.201 3.860 1.00 33.45 66 LEU A C 11
ATOM 14740 O O . LEU A 1 66 ? -9.092 11.911 2.924 1.00 51.34 66 LEU A O 11
ATOM 14756 N N . LEU A 1 67 ? -7.960 13.440 4.117 1.00 23.12 67 LEU A N 11
ATOM 14757 C CA . LEU A 1 67 ? -8.381 14.552 3.281 1.00 3.43 67 LEU A CA 11
ATOM 14758 C C . LEU A 1 67 ? -7.296 14.880 2.261 1.00 33.04 67 LEU A C 11
ATOM 14759 O O . LEU A 1 67 ? -7.394 14.515 1.089 1.00 41.12 67 LEU A O 11
ATOM 14775 N N . GLN A 1 68 ? -6.253 15.556 2.722 1.00 10.21 68 GLN A N 11
ATOM 14776 C CA . GLN A 1 68 ? -5.120 15.886 1.875 1.00 2.34 68 GLN A CA 11
ATOM 14777 C C . GLN A 1 68 ? -3.997 14.881 2.104 1.00 23.11 68 GLN A C 11
ATOM 14778 O O . GLN A 1 68 ? -4.189 13.871 2.785 1.00 71.03 68 GLN A O 11
ATOM 14792 N N . GLY A 1 69 ? -2.819 15.171 1.564 1.00 71.32 69 GLY A N 11
ATOM 14793 C CA . GLY A 1 69 ? -1.690 14.268 1.710 1.00 2.32 69 GLY A CA 11
ATOM 14794 C C . GLY A 1 69 ? -0.987 14.427 3.048 1.00 24.43 69 GLY A C 11
ATOM 14795 O O . GLY A 1 69 ? 0.234 14.337 3.132 1.00 52.34 69 GLY A O 11
ATOM 14799 N N . VAL A 1 70 ? -1.768 14.646 4.100 1.00 44.24 70 VAL A N 11
ATOM 14800 C CA . VAL A 1 70 ? -1.223 14.849 5.438 1.00 40.32 70 VAL A CA 11
ATOM 14801 C C . VAL A 1 70 ? -0.784 13.516 6.042 1.00 22.12 70 VAL A C 11
ATOM 14802 O O . VAL A 1 70 ? -0.004 13.469 6.992 1.00 23.14 70 VAL A O 11
ATOM 14815 N N . HIS A 1 71 ? -1.261 12.428 5.449 1.00 43.10 71 HIS A N 11
ATOM 14816 C CA . HIS A 1 71 ? -0.941 11.086 5.921 1.00 44.31 71 HIS A CA 11
ATOM 14817 C C . HIS A 1 71 ? 0.426 10.633 5.423 1.00 13.20 71 HIS A C 11
ATOM 14818 O O . HIS A 1 71 ? 0.741 9.448 5.461 1.00 73.12 71 HIS A O 11
ATOM 14833 N N . ASP A 1 72 ? 1.232 11.583 4.956 1.00 51.32 72 ASP A N 11
ATOM 14834 C CA . ASP A 1 72 ? 2.591 11.296 4.491 1.00 2.25 72 ASP A CA 11
ATOM 14835 C C . ASP A 1 72 ? 3.408 10.583 5.562 1.00 21.35 72 ASP A C 11
ATOM 14836 O O . ASP A 1 72 ? 4.236 9.732 5.256 1.00 42.44 72 ASP A O 11
ATOM 14845 N N . ASP A 1 73 ? 3.132 10.897 6.822 1.00 0.21 73 ASP A N 11
ATOM 14846 C CA . ASP A 1 73 ? 3.907 10.356 7.937 1.00 5.11 73 ASP A CA 11
ATOM 14847 C C . ASP A 1 73 ? 3.382 8.974 8.334 1.00 13.53 73 ASP A C 11
ATOM 14848 O O . ASP A 1 73 ? 3.940 8.300 9.203 1.00 62.41 73 ASP A O 11
ATOM 14857 N N . VAL A 1 74 ? 2.317 8.548 7.674 1.00 1.11 74 VAL A N 11
ATOM 14858 C CA . VAL A 1 74 ? 1.767 7.221 7.890 1.00 44.21 74 VAL A CA 11
ATOM 14859 C C . VAL A 1 74 ? 2.527 6.203 7.052 1.00 22.04 74 VAL A C 11
ATOM 14860 O O . VAL A 1 74 ? 2.598 6.317 5.827 1.00 24.14 74 VAL A O 11
ATOM 14873 N N . ASP A 1 75 ? 3.111 5.223 7.717 1.00 44.22 75 ASP A N 11
ATOM 14874 C CA . ASP A 1 75 ? 3.820 4.158 7.031 1.00 72.50 75 ASP A CA 11
ATOM 14875 C C . ASP A 1 75 ? 2.893 2.981 6.805 1.00 61.02 75 ASP A C 11
ATOM 14876 O O . ASP A 1 75 ? 2.247 2.501 7.740 1.00 1.44 75 ASP A O 11
ATOM 14885 N N . ILE A 1 76 ? 2.821 2.530 5.566 1.00 62.24 76 ILE A N 11
ATOM 14886 C CA . ILE A 1 76 ? 2.011 1.379 5.220 1.00 73.23 76 ILE A CA 11
ATOM 14887 C C . ILE A 1 76 ? 2.836 0.117 5.439 1.00 75.53 76 ILE A C 11
ATOM 14888 O O . ILE A 1 76 ? 3.793 -0.145 4.708 1.00 44.42 76 ILE A O 11
ATOM 14904 N N . ILE A 1 77 ? 2.481 -0.643 6.461 1.00 5.12 77 ILE A N 11
ATOM 14905 C CA . ILE A 1 77 ? 3.264 -1.804 6.856 1.00 15.03 77 ILE A CA 11
ATOM 14906 C C . ILE A 1 77 ? 2.704 -3.077 6.235 1.00 11.35 77 ILE A C 11
ATOM 14907 O O . ILE A 1 77 ? 1.516 -3.371 6.367 1.00 11.12 77 ILE A O 11
ATOM 14923 N N . LEU A 1 78 ? 3.566 -3.822 5.555 1.00 2.44 78 LEU A N 11
ATOM 14924 C CA . LEU A 1 78 ? 3.182 -5.093 4.963 1.00 31.10 78 LEU A CA 11
ATOM 14925 C C . LEU A 1 78 ? 3.173 -6.178 6.037 1.00 31.31 78 LEU A C 11
ATOM 14926 O O . LEU A 1 78 ? 4.221 -6.558 6.559 1.00 44.45 78 LEU A O 11
ATOM 14942 N N . LEU A 1 79 ? 1.984 -6.651 6.371 1.00 22.03 79 LEU A N 11
ATOM 14943 C CA . LEU A 1 79 ? 1.809 -7.663 7.404 1.00 54.22 79 LEU A CA 11
ATOM 14944 C C . LEU A 1 79 ? 2.007 -9.057 6.831 1.00 73.25 79 LEU A C 11
ATOM 14945 O O . LEU A 1 79 ? 2.546 -9.944 7.494 1.00 64.54 79 LEU A O 11
ATOM 14961 N N . GLN A 1 80 ? 1.563 -9.245 5.598 1.00 40.32 80 GLN A N 11
ATOM 14962 C CA . GLN A 1 80 ? 1.644 -10.541 4.956 1.00 34.45 80 GLN A CA 11
ATOM 14963 C C . GLN A 1 80 ? 2.463 -10.440 3.678 1.00 12.10 80 GLN A C 11
ATOM 14964 O O . GLN A 1 80 ? 2.220 -9.568 2.845 1.00 23.11 80 GLN A O 11
ATOM 14978 N N . ASP A 1 81 ? 3.414 -11.346 3.518 1.00 52.34 81 ASP A N 11
ATOM 14979 C CA . ASP A 1 81 ? 4.261 -11.364 2.335 1.00 72.21 81 ASP A CA 11
ATOM 14980 C C . ASP A 1 81 ? 3.614 -12.211 1.252 1.00 74.51 81 ASP A C 11
ATOM 14981 O O . ASP A 1 81 ? 3.575 -13.435 1.347 1.00 51.31 81 ASP A O 11
ATOM 14990 N N . LEU A 1 82 ? 3.069 -11.550 0.245 1.00 4.33 82 LEU A N 11
ATOM 14991 C CA . LEU A 1 82 ? 2.365 -12.242 -0.822 1.00 63.31 82 LEU A CA 11
ATOM 14992 C C . LEU A 1 82 ? 3.310 -12.509 -1.988 1.00 11.51 82 LEU A C 11
ATOM 14993 O O . LEU A 1 82 ? 3.630 -13.659 -2.292 1.00 52.12 82 LEU A O 11
ATOM 15009 N N . GLU A 1 83 ? 3.758 -11.445 -2.627 1.00 30.21 83 GLU A N 11
ATOM 15010 C CA . GLU A 1 83 ? 4.698 -11.559 -3.731 1.00 43.43 83 GLU A CA 11
ATOM 15011 C C . GLU A 1 83 ? 6.123 -11.360 -3.229 1.00 44.11 83 GLU A C 11
ATOM 15012 O O . GLU A 1 83 ? 6.582 -10.229 -3.056 1.00 3.51 83 GLU A O 11
ATOM 15024 N N . HIS A 1 84 ? 6.813 -12.460 -2.982 1.00 31.44 84 HIS A N 11
ATOM 15025 C CA . HIS A 1 84 ? 8.156 -12.399 -2.432 1.00 11.42 84 HIS A CA 11
ATOM 15026 C C . HIS A 1 84 ? 9.186 -12.349 -3.550 1.00 64.31 84 HIS A C 11
ATOM 15027 O O . HIS A 1 84 ? 9.461 -13.358 -4.198 1.00 61.50 84 HIS A O 11
ATOM 15042 N N . HIS A 1 85 ? 9.731 -11.169 -3.791 1.00 51.30 85 HIS A N 11
ATOM 15043 C CA . HIS A 1 85 ? 10.769 -10.993 -4.797 1.00 55.33 85 HIS A CA 11
ATOM 15044 C C . HIS A 1 85 ? 11.885 -10.139 -4.227 1.00 24.13 85 HIS A C 11
ATOM 15045 O O . HIS A 1 85 ? 12.968 -10.683 -3.952 1.00 4.32 85 HIS A O 11
ATOM 15060 N N . MET A 1 1 ? -11.025 -2.798 -14.125 1.00 54.32 1 MET A N 12
ATOM 15061 C CA . MET A 1 1 ? -9.894 -3.734 -13.923 1.00 72.02 1 MET A CA 12
ATOM 15062 C C . MET A 1 1 ? -10.149 -4.601 -12.694 1.00 71.20 1 MET A C 12
ATOM 15063 O O . MET A 1 1 ? -10.877 -4.195 -11.785 1.00 32.13 1 MET A O 12
ATOM 15079 N N . ASN A 1 2 ? -9.564 -5.795 -12.670 1.00 33.50 2 ASN A N 12
ATOM 15080 C CA . ASN A 1 2 ? -9.682 -6.677 -11.517 1.00 54.21 2 ASN A CA 12
ATOM 15081 C C . ASN A 1 2 ? -8.894 -6.103 -10.351 1.00 35.43 2 ASN A C 12
ATOM 15082 O O . ASN A 1 2 ? -7.675 -5.938 -10.439 1.00 42.11 2 ASN A O 12
ATOM 15093 N N . VAL A 1 3 ? -9.598 -5.798 -9.268 1.00 42.13 3 VAL A N 12
ATOM 15094 C CA . VAL A 1 3 ? -8.996 -5.148 -8.107 1.00 3.41 3 VAL A CA 12
ATOM 15095 C C . VAL A 1 3 ? -7.883 -6.000 -7.498 1.00 32.22 3 VAL A C 12
ATOM 15096 O O . VAL A 1 3 ? -6.944 -5.475 -6.903 1.00 72.40 3 VAL A O 12
ATOM 15109 N N . ASP A 1 4 ? -7.986 -7.314 -7.670 1.00 51.05 4 ASP A N 12
ATOM 15110 C CA . ASP A 1 4 ? -6.979 -8.241 -7.155 1.00 62.21 4 ASP A CA 12
ATOM 15111 C C . ASP A 1 4 ? -5.592 -7.908 -7.700 1.00 41.04 4 ASP A C 12
ATOM 15112 O O . ASP A 1 4 ? -4.605 -7.944 -6.964 1.00 44.24 4 ASP A O 12
ATOM 15121 N N . HIS A 1 5 ? -5.521 -7.564 -8.982 1.00 32.00 5 HIS A N 12
ATOM 15122 C CA . HIS A 1 5 ? -4.252 -7.188 -9.597 1.00 32.43 5 HIS A CA 12
ATOM 15123 C C . HIS A 1 5 ? -3.693 -5.930 -8.950 1.00 60.41 5 HIS A C 12
ATOM 15124 O O . HIS A 1 5 ? -2.486 -5.826 -8.729 1.00 33.41 5 HIS A O 12
ATOM 15139 N N . GLU A 1 6 ? -4.575 -4.986 -8.640 1.00 42.41 6 GLU A N 12
ATOM 15140 C CA . GLU A 1 6 ? -4.179 -3.765 -7.944 1.00 22.04 6 GLU A CA 12
ATOM 15141 C C . GLU A 1 6 ? -3.585 -4.105 -6.576 1.00 4.45 6 GLU A C 12
ATOM 15142 O O . GLU A 1 6 ? -2.580 -3.528 -6.163 1.00 21.40 6 GLU A O 12
ATOM 15154 N N . VAL A 1 7 ? -4.203 -5.067 -5.892 1.00 31.24 7 VAL A N 12
ATOM 15155 C CA . VAL A 1 7 ? -3.748 -5.497 -4.569 1.00 1.03 7 VAL A CA 12
ATOM 15156 C C . VAL A 1 7 ? -2.341 -6.085 -4.634 1.00 73.41 7 VAL A C 12
ATOM 15157 O O . VAL A 1 7 ? -1.469 -5.727 -3.841 1.00 24.13 7 VAL A O 12
ATOM 15170 N N . ASN A 1 8 ? -2.122 -6.985 -5.585 1.00 31.15 8 ASN A N 12
ATOM 15171 C CA . ASN A 1 8 ? -0.817 -7.620 -5.749 1.00 62.52 8 ASN A CA 12
ATOM 15172 C C . ASN A 1 8 ? 0.201 -6.617 -6.268 1.00 43.25 8 ASN A C 12
ATOM 15173 O O . ASN A 1 8 ? 1.398 -6.746 -6.022 1.00 12.15 8 ASN A O 12
ATOM 15184 N N . LEU A 1 9 ? -0.277 -5.620 -6.997 1.00 43.52 9 LEU A N 12
ATOM 15185 C CA . LEU A 1 9 ? 0.569 -4.527 -7.436 1.00 54.52 9 LEU A CA 12
ATOM 15186 C C . LEU A 1 9 ? 1.014 -3.710 -6.225 1.00 62.34 9 LEU A C 12
ATOM 15187 O O . LEU A 1 9 ? 2.170 -3.302 -6.127 1.00 13.02 9 LEU A O 12
ATOM 15203 N N . LEU A 1 10 ? 0.085 -3.499 -5.298 1.00 62.04 10 LEU A N 12
ATOM 15204 C CA . LEU A 1 10 ? 0.363 -2.776 -4.064 1.00 64.20 10 LEU A CA 12
ATOM 15205 C C . LEU A 1 10 ? 1.487 -3.444 -3.281 1.00 3.03 10 LEU A C 12
ATOM 15206 O O . LEU A 1 10 ? 2.438 -2.780 -2.866 1.00 1.43 10 LEU A O 12
ATOM 15222 N N . VAL A 1 11 ? 1.386 -4.760 -3.092 1.00 63.41 11 VAL A N 12
ATOM 15223 C CA . VAL A 1 11 ? 2.399 -5.488 -2.335 1.00 62.22 11 VAL A CA 12
ATOM 15224 C C . VAL A 1 11 ? 3.751 -5.416 -3.045 1.00 64.03 11 VAL A C 12
ATOM 15225 O O . VAL A 1 11 ? 4.798 -5.344 -2.399 1.00 44.55 11 VAL A O 12
ATOM 15238 N N . GLU A 1 12 ? 3.714 -5.388 -4.374 1.00 43.44 12 GLU A N 12
ATOM 15239 C CA . GLU A 1 12 ? 4.922 -5.296 -5.182 1.00 11.42 12 GLU A CA 12
ATOM 15240 C C . GLU A 1 12 ? 5.614 -3.958 -4.944 1.00 71.43 12 GLU A C 12
ATOM 15241 O O . GLU A 1 12 ? 6.817 -3.902 -4.680 1.00 53.43 12 GLU A O 12
ATOM 15253 N N . GLU A 1 13 ? 4.838 -2.883 -5.014 1.00 13.15 13 GLU A N 12
ATOM 15254 C CA . GLU A 1 13 ? 5.375 -1.544 -4.826 1.00 24.53 13 GLU A CA 12
ATOM 15255 C C . GLU A 1 13 ? 5.970 -1.385 -3.430 1.00 2.21 13 GLU A C 12
ATOM 15256 O O . GLU A 1 13 ? 7.022 -0.774 -3.268 1.00 54.24 13 GLU A O 12
ATOM 15268 N N . ILE A 1 14 ? 5.306 -1.946 -2.425 1.00 71.21 14 ILE A N 12
ATOM 15269 C CA . ILE A 1 14 ? 5.807 -1.876 -1.052 1.00 14.02 14 ILE A CA 12
ATOM 15270 C C . ILE A 1 14 ? 7.087 -2.703 -0.896 1.00 73.13 14 ILE A C 12
ATOM 15271 O O . ILE A 1 14 ? 7.972 -2.352 -0.122 1.00 0.53 14 ILE A O 12
ATOM 15287 N N . HIS A 1 15 ? 7.183 -3.800 -1.634 1.00 1.23 15 HIS A N 12
ATOM 15288 C CA . HIS A 1 15 ? 8.392 -4.619 -1.631 1.00 1.40 15 HIS A CA 12
ATOM 15289 C C . HIS A 1 15 ? 9.604 -3.821 -2.107 1.00 15.51 15 HIS A C 12
ATOM 15290 O O . HIS A 1 15 ? 10.696 -3.942 -1.553 1.00 73.03 15 HIS A O 12
ATOM 15305 N N . ARG A 1 16 ? 9.405 -3.018 -3.146 1.00 60.22 16 ARG A N 12
ATOM 15306 C CA . ARG A 1 16 ? 10.495 -2.250 -3.744 1.00 2.31 16 ARG A CA 12
ATOM 15307 C C . ARG A 1 16 ? 10.711 -0.902 -3.056 1.00 53.44 16 ARG A C 12
ATOM 15308 O O . ARG A 1 16 ? 11.837 -0.557 -2.700 1.00 45.32 16 ARG A O 12
ATOM 15329 N N . LEU A 1 17 ? 9.636 -0.148 -2.861 1.00 22.04 17 LEU A N 12
ATOM 15330 C CA . LEU A 1 17 ? 9.731 1.201 -2.301 1.00 54.34 17 LEU A CA 12
ATOM 15331 C C . LEU A 1 17 ? 9.811 1.170 -0.782 1.00 71.41 17 LEU A C 12
ATOM 15332 O O . LEU A 1 17 ? 10.215 2.150 -0.156 1.00 73.23 17 LEU A O 12
ATOM 15348 N N . GLY A 1 18 ? 9.422 0.052 -0.195 1.00 43.12 18 GLY A N 12
ATOM 15349 C CA . GLY A 1 18 ? 9.359 -0.046 1.241 1.00 2.05 18 GLY A CA 12
ATOM 15350 C C . GLY A 1 18 ? 10.702 -0.324 1.869 1.00 52.43 18 GLY A C 12
ATOM 15351 O O . GLY A 1 18 ? 11.645 -0.754 1.202 1.00 70.25 18 GLY A O 12
ATOM 15355 N N . SER A 1 19 ? 10.782 -0.069 3.155 1.00 23.31 19 SER A N 12
ATOM 15356 C CA . SER A 1 19 ? 11.984 -0.312 3.925 1.00 42.43 19 SER A CA 12
ATOM 15357 C C . SER A 1 19 ? 11.654 -1.263 5.065 1.00 54.31 19 SER A C 12
ATOM 15358 O O . SER A 1 19 ? 10.506 -1.332 5.497 1.00 62.04 19 SER A O 12
ATOM 15366 N N . LYS A 1 20 ? 12.640 -2.006 5.543 1.00 62.21 20 LYS A N 12
ATOM 15367 C CA . LYS A 1 20 ? 12.401 -2.940 6.630 1.00 51.21 20 LYS A CA 12
ATOM 15368 C C . LYS A 1 20 ? 12.420 -2.235 7.969 1.00 53.11 20 LYS A C 12
ATOM 15369 O O . LYS A 1 20 ? 13.337 -1.474 8.280 1.00 21.44 20 LYS A O 12
ATOM 15388 N N . ASN A 1 21 ? 11.394 -2.497 8.751 1.00 2.44 21 ASN A N 12
ATOM 15389 C CA . ASN A 1 21 ? 11.270 -1.921 10.080 1.00 54.42 21 ASN A CA 12
ATOM 15390 C C . ASN A 1 21 ? 11.976 -2.805 11.106 1.00 62.00 21 ASN A C 12
ATOM 15391 O O . ASN A 1 21 ? 12.632 -3.786 10.743 1.00 70.40 21 ASN A O 12
ATOM 15402 N N . ALA A 1 22 ? 11.847 -2.457 12.379 1.00 43.33 22 ALA A N 12
ATOM 15403 C CA . ALA A 1 22 ? 12.496 -3.207 13.448 1.00 43.34 22 ALA A CA 12
ATOM 15404 C C . ALA A 1 22 ? 11.852 -4.578 13.624 1.00 13.22 22 ALA A C 12
ATOM 15405 O O . ALA A 1 22 ? 12.482 -5.519 14.107 1.00 41.10 22 ALA A O 12
ATOM 15412 N N . ASP A 1 23 ? 10.602 -4.684 13.204 1.00 31.43 23 ASP A N 12
ATOM 15413 C CA . ASP A 1 23 ? 9.848 -5.928 13.317 1.00 11.02 23 ASP A CA 12
ATOM 15414 C C . ASP A 1 23 ? 10.256 -6.909 12.217 1.00 22.31 23 ASP A C 12
ATOM 15415 O O . ASP A 1 23 ? 9.960 -8.102 12.285 1.00 44.12 23 ASP A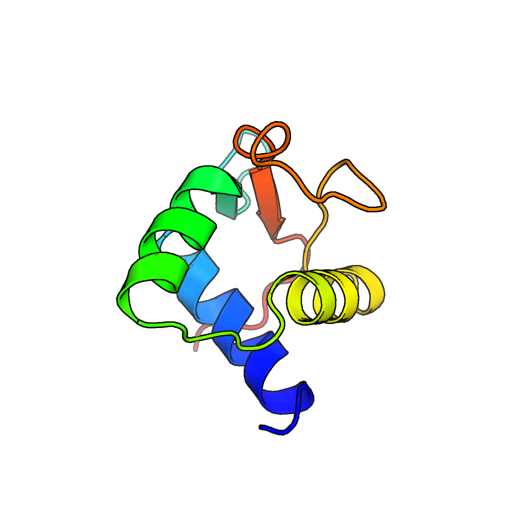 O 12
ATOM 15424 N N . GLY A 1 24 ? 10.946 -6.393 11.207 1.00 32.34 24 GLY A N 12
ATOM 15425 C CA . GLY A 1 24 ? 11.458 -7.233 10.142 1.00 41.22 24 GLY A CA 12
ATOM 15426 C C . GLY A 1 24 ? 10.541 -7.282 8.937 1.00 31.12 24 GLY A C 12
ATOM 15427 O O . GLY A 1 24 ? 10.654 -8.177 8.101 1.00 71.01 24 GLY A O 12
ATOM 15431 N N . LYS A 1 25 ? 9.636 -6.319 8.840 1.00 72.12 25 LYS A N 12
ATOM 15432 C CA . LYS A 1 25 ? 8.701 -6.267 7.723 1.00 41.14 25 LYS A CA 12
ATOM 15433 C C . LYS A 1 25 ? 8.852 -4.969 6.939 1.00 73.45 25 LYS A C 12
ATOM 15434 O O . LYS A 1 25 ? 9.503 -4.028 7.394 1.00 30.34 25 LYS A O 12
ATOM 15453 N N . LEU A 1 26 ? 8.263 -4.934 5.751 1.00 22.31 26 LEU A N 12
ATOM 15454 C CA . LEU A 1 26 ? 8.321 -3.762 4.897 1.00 42.14 26 LEU A CA 12
ATOM 15455 C C . LEU A 1 26 ? 7.356 -2.694 5.373 1.00 42.01 26 LEU A C 12
ATOM 15456 O O . LEU A 1 26 ? 6.234 -2.988 5.779 1.00 24.31 26 LEU A O 12
ATOM 15472 N N . SER A 1 27 ? 7.809 -1.460 5.348 1.00 23.30 27 SER A N 12
ATOM 15473 C CA . SER A 1 27 ? 6.960 -0.326 5.643 1.00 12.41 27 SER A CA 12
ATOM 15474 C C . SER A 1 27 ? 7.343 0.844 4.745 1.00 34.04 27 SER A C 12
ATOM 15475 O O . SER A 1 27 ? 8.523 1.034 4.433 1.00 51.41 27 SER A O 12
ATOM 15483 N N . VAL A 1 28 ? 6.356 1.608 4.310 1.00 33.41 28 VAL A N 12
ATOM 15484 C CA . VAL A 1 28 ? 6.610 2.755 3.457 1.00 5.21 28 VAL A CA 12
ATOM 15485 C C . VAL A 1 28 ? 5.628 3.880 3.766 1.00 20.04 28 VAL A C 12
ATOM 15486 O O . VAL A 1 28 ? 4.445 3.632 3.994 1.00 44.42 28 VAL A O 12
ATOM 15499 N N . LYS A 1 29 ? 6.124 5.111 3.815 1.00 60.31 29 LYS A N 12
ATOM 15500 C CA . LYS A 1 29 ? 5.257 6.268 3.975 1.00 43.43 29 LYS A CA 12
ATOM 15501 C C . LYS A 1 29 ? 4.326 6.378 2.778 1.00 54.52 29 LYS A C 12
ATOM 15502 O O . LYS A 1 29 ? 4.777 6.335 1.630 1.00 63.44 29 LYS A O 12
ATOM 15521 N N . PHE A 1 30 ? 3.034 6.504 3.052 1.00 64.45 30 PHE A N 12
ATOM 15522 C CA . PHE A 1 30 ? 2.032 6.625 2.002 1.00 44.02 30 PHE A CA 12
ATOM 15523 C C . PHE A 1 30 ? 2.365 7.778 1.069 1.00 54.05 30 PHE A C 12
ATOM 15524 O O . PHE A 1 30 ? 2.187 7.675 -0.138 1.00 53.21 30 PHE A O 12
ATOM 15541 N N . GLY A 1 31 ? 2.869 8.865 1.639 1.00 52.23 31 GLY A N 12
ATOM 15542 C CA . GLY A 1 31 ? 3.234 10.024 0.848 1.00 15.32 31 GLY A CA 12
ATOM 15543 C C . GLY A 1 31 ? 4.302 9.712 -0.181 1.00 11.45 31 GLY A C 12
ATOM 15544 O O . GLY A 1 31 ? 4.326 10.303 -1.257 1.00 15.53 31 GLY A O 12
ATOM 15548 N N . VAL A 1 32 ? 5.185 8.777 0.143 1.00 12.41 32 VAL A N 12
ATOM 15549 C CA . VAL A 1 32 ? 6.251 8.386 -0.767 1.00 1.32 32 VAL A CA 12
ATOM 15550 C C . VAL A 1 32 ? 5.696 7.515 -1.888 1.00 53.55 32 VAL A C 12
ATOM 15551 O O . VAL A 1 32 ? 5.976 7.742 -3.069 1.00 73.31 32 VAL A O 12
ATOM 15564 N N . LEU A 1 33 ? 4.897 6.523 -1.505 1.00 53.05 33 LEU A N 12
ATOM 15565 C CA . LEU A 1 33 ? 4.299 5.595 -2.458 1.00 10.34 33 LEU A CA 12
ATOM 15566 C C . LEU A 1 33 ? 3.311 6.334 -3.365 1.00 35.30 33 LEU A C 12
ATOM 15567 O O . LEU A 1 33 ? 3.346 6.189 -4.586 1.00 61.20 33 LEU A O 12
ATOM 15583 N N . PHE A 1 34 ? 2.463 7.155 -2.757 1.00 24.42 34 PHE A N 12
ATOM 15584 C CA . PHE A 1 34 ? 1.435 7.892 -3.483 1.00 24.32 34 PHE A CA 12
ATOM 15585 C C . PHE A 1 34 ? 2.061 8.856 -4.485 1.00 2.04 34 PHE A C 12
ATOM 15586 O O . PHE A 1 34 ? 1.605 8.962 -5.623 1.00 24.05 34 PHE A O 12
ATOM 15603 N N . ARG A 1 35 ? 3.111 9.543 -4.057 1.00 50.12 35 ARG A N 12
ATOM 15604 C CA . ARG A 1 35 ? 3.797 10.503 -4.908 1.00 22.11 35 ARG A CA 12
ATOM 15605 C C . ARG A 1 35 ? 4.389 9.809 -6.129 1.00 5.45 35 ARG A C 12
ATOM 15606 O O . ARG A 1 35 ? 4.267 10.294 -7.255 1.00 62.21 35 ARG A O 12
ATOM 15627 N N . ASP A 1 36 ? 5.017 8.663 -5.904 1.00 34.45 36 ASP A N 12
ATOM 15628 C CA . ASP A 1 36 ? 5.662 7.933 -6.983 1.00 15.12 36 ASP A CA 12
ATOM 15629 C C . ASP A 1 36 ? 4.610 7.342 -7.914 1.00 61.12 36 ASP A C 12
ATOM 15630 O O . ASP A 1 36 ? 4.764 7.372 -9.137 1.00 23.04 36 ASP A O 12
ATOM 15639 N N . ASP A 1 37 ? 3.530 6.825 -7.327 1.00 1.55 37 ASP A N 12
ATOM 15640 C CA . ASP A 1 37 ? 2.407 6.308 -8.107 1.00 43.12 37 ASP A CA 12
ATOM 15641 C C . ASP A 1 37 ? 1.812 7.389 -8.987 1.00 23.43 37 ASP A C 12
ATOM 15642 O O . ASP A 1 37 ? 1.639 7.188 -10.174 1.00 54.51 37 ASP A O 12
ATOM 15651 N N . LYS A 1 38 ? 1.527 8.546 -8.417 1.00 21.24 38 LYS A N 12
ATOM 15652 C CA . LYS A 1 38 ? 0.923 9.636 -9.175 1.00 60.24 38 LYS A CA 12
ATOM 15653 C C . LYS A 1 38 ? 1.852 10.144 -10.274 1.00 22.05 38 LYS A C 12
ATOM 15654 O O . LYS A 1 38 ? 1.427 10.866 -11.173 1.00 70.32 38 LYS A O 12
ATOM 15673 N N . SER A 1 39 ? 3.115 9.752 -10.207 1.00 24.02 39 SER A N 12
ATOM 15674 C CA . SER A 1 39 ? 4.079 10.103 -11.240 1.00 74.22 39 SER A CA 12
ATOM 15675 C C . SER A 1 39 ? 4.059 9.078 -12.386 1.00 1.43 39 SER A C 12
ATOM 15676 O O . SER A 1 39 ? 4.566 9.345 -13.472 1.00 60.21 39 SER A O 12
ATOM 15684 N N . ALA A 1 40 ? 3.470 7.909 -12.138 1.00 71.21 40 ALA A N 12
ATOM 15685 C CA . ALA A 1 40 ? 3.452 6.832 -13.132 1.00 22.33 40 ALA A CA 12
ATOM 15686 C C . ALA A 1 40 ? 2.026 6.433 -13.511 1.00 15.14 40 ALA A C 12
ATOM 15687 O O . ALA A 1 40 ? 1.761 6.047 -14.648 1.00 1.24 40 ALA A O 12
ATOM 15694 N N . ASN A 1 41 ? 1.124 6.538 -12.537 1.00 44.10 41 ASN A N 12
ATOM 15695 C CA . ASN A 1 41 ? -0.277 6.135 -12.677 1.00 50.21 41 ASN A CA 12
ATOM 15696 C C . ASN A 1 41 ? -0.385 4.619 -12.695 1.00 21.22 41 ASN A C 12
ATOM 15697 O O . ASN A 1 41 ? -0.910 4.023 -13.637 1.00 24.23 41 ASN A O 12
ATOM 15708 N N . LEU A 1 42 ? 0.142 4.005 -11.642 1.00 13.12 42 LEU A N 12
ATOM 15709 C CA . LEU A 1 42 ? 0.141 2.556 -11.513 1.00 21.42 42 LEU A CA 12
ATOM 15710 C C . LEU A 1 42 ? -1.194 2.068 -10.977 1.00 61.20 42 LEU A C 12
ATOM 15711 O O . LEU A 1 42 ? -1.813 1.173 -11.550 1.00 61.42 42 LEU A O 12
ATOM 15727 N N . PHE A 1 43 ? -1.645 2.688 -9.896 1.00 33.12 43 PHE A N 12
ATOM 15728 C CA . PHE A 1 43 ? -2.874 2.276 -9.237 1.00 51.24 43 PHE A CA 12
ATOM 15729 C C . PHE A 1 43 ? -4.063 3.056 -9.769 1.00 72.43 43 PHE A C 12
ATOM 15730 O O . PHE A 1 43 ? -4.060 4.291 -9.771 1.00 41.11 43 PHE A O 12
ATOM 15747 N N . GLU A 1 44 ? -5.075 2.338 -10.233 1.00 4.22 44 GLU A N 12
ATOM 15748 C CA . GLU A 1 44 ? -6.310 2.970 -10.666 1.00 52.13 44 GLU A CA 12
ATOM 15749 C C . GLU A 1 44 ? -7.043 3.488 -9.433 1.00 41.44 44 GLU A C 12
ATOM 15750 O O . GLU A 1 44 ? -7.377 4.672 -9.337 1.00 63.32 44 GLU A O 12
ATOM 15762 N N . ALA A 1 45 ? -7.253 2.596 -8.475 1.00 12.43 45 ALA A N 12
ATOM 15763 C CA . ALA A 1 45 ? -7.873 2.956 -7.213 1.00 71.54 45 ALA A CA 12
ATOM 15764 C C . ALA A 1 45 ? -6.963 2.576 -6.050 1.00 13.34 45 ALA A C 12
ATOM 15765 O O . ALA A 1 45 ? -7.104 1.503 -5.464 1.00 14.34 45 ALA A O 12
ATOM 15772 N N . LEU A 1 46 ? -6.027 3.460 -5.727 1.00 42.33 46 LEU A N 12
ATOM 15773 C CA . LEU A 1 46 ? -5.052 3.203 -4.674 1.00 72.53 46 LEU A CA 12
ATOM 15774 C C . LEU A 1 46 ? -5.759 3.035 -3.331 1.00 4.32 46 LEU A C 12
ATOM 15775 O O . LEU A 1 46 ? -5.475 2.101 -2.583 1.00 65.24 46 LEU A O 12
ATOM 15791 N N . VAL A 1 47 ? -6.698 3.931 -3.045 1.00 42.12 47 VAL A N 12
ATOM 15792 C CA . VAL A 1 47 ? -7.436 3.895 -1.784 1.00 34.13 47 VAL A CA 12
ATOM 15793 C C . VAL A 1 47 ? -8.231 2.597 -1.657 1.00 23.24 47 VAL A C 12
ATOM 15794 O O . VAL A 1 47 ? -8.257 1.971 -0.594 1.00 40.15 47 VAL A O 12
ATOM 15807 N N . GLY A 1 48 ? -8.858 2.187 -2.753 1.00 22.22 48 GLY A N 12
ATOM 15808 C CA . GLY A 1 48 ? -9.605 0.944 -2.761 1.00 62.24 48 GLY A CA 12
ATOM 15809 C C . GLY A 1 48 ? -8.697 -0.256 -2.579 1.00 75.43 48 GLY A C 12
ATOM 15810 O O . GLY A 1 48 ? -9.066 -1.235 -1.926 1.00 43.12 48 GLY A O 12
ATOM 15814 N N . THR A 1 49 ? -7.502 -0.165 -3.150 1.00 4.44 49 THR A N 12
ATOM 15815 C CA . THR A 1 49 ? -6.501 -1.211 -3.031 1.00 41.40 49 THR A CA 12
ATOM 15816 C C . THR A 1 49 ? -6.015 -1.334 -1.586 1.00 65.32 49 THR A C 12
ATOM 15817 O O . THR A 1 49 ? -5.801 -2.439 -1.082 1.00 1.22 49 THR A O 12
ATOM 15828 N N . LEU A 1 50 ? -5.859 -0.190 -0.921 1.00 51.12 50 LEU A N 12
ATOM 15829 C CA . LEU A 1 50 ? -5.473 -0.163 0.484 1.00 20.22 50 LEU A CA 12
ATOM 15830 C C . LEU A 1 50 ? -6.469 -0.942 1.327 1.00 25.44 50 LEU A C 12
ATOM 15831 O O . LEU A 1 50 ? -6.084 -1.781 2.138 1.00 22.43 50 LEU A O 12
ATOM 15847 N N . LYS A 1 51 ? -7.753 -0.666 1.124 1.00 3.12 51 LYS A N 12
ATOM 15848 C CA . LYS A 1 51 ? -8.805 -1.369 1.846 1.00 15.11 51 LYS A CA 12
ATOM 15849 C C . LYS A 1 51 ? -8.784 -2.853 1.525 1.00 61.34 51 LYS A C 12
ATOM 15850 O O . LYS A 1 51 ? -8.902 -3.685 2.416 1.00 52.33 51 LYS A O 12
ATOM 15869 N N . ALA A 1 52 ? -8.628 -3.171 0.250 1.00 72.31 52 ALA A N 12
ATOM 15870 C CA . ALA A 1 52 ? -8.584 -4.557 -0.203 1.00 40.21 52 ALA A CA 12
ATOM 15871 C C . ALA A 1 52 ? -7.481 -5.345 0.501 1.00 33.34 52 ALA A C 12
ATOM 15872 O O . ALA A 1 52 ? -7.711 -6.446 1.003 1.00 30.40 52 ALA A O 12
ATOM 15879 N N . ALA A 1 53 ? -6.287 -4.770 0.545 1.00 63.23 53 ALA A N 12
ATOM 15880 C CA . ALA A 1 53 ? -5.148 -5.418 1.182 1.00 33.33 53 ALA A CA 12
ATOM 15881 C C . ALA A 1 53 ? -5.261 -5.373 2.701 1.00 43.53 53 ALA A C 12
ATOM 15882 O O . ALA A 1 53 ? -4.695 -6.217 3.390 1.00 71.14 53 ALA A O 12
ATOM 15889 N N . LYS A 1 54 ? -5.971 -4.384 3.228 1.00 25.23 54 LYS A N 12
ATOM 15890 C CA . LYS A 1 54 ? -6.193 -4.307 4.665 1.00 33.54 54 LYS A CA 12
ATOM 15891 C C . LYS A 1 54 ? -7.246 -5.333 5.084 1.00 45.03 54 LYS A C 12
ATOM 15892 O O . LYS A 1 54 ? -7.173 -5.900 6.172 1.00 60.10 54 LYS A O 12
ATOM 15911 N N . ARG A 1 55 ? -8.209 -5.587 4.199 1.00 65.54 55 ARG A N 12
ATOM 15912 C CA . ARG A 1 55 ? -9.221 -6.614 4.441 1.00 23.42 55 ARG A CA 12
ATOM 15913 C C . ARG A 1 55 ? -8.600 -8.004 4.370 1.00 45.33 55 ARG A C 12
ATOM 15914 O O . ARG A 1 55 ? -9.060 -8.933 5.031 1.00 35.13 55 ARG A O 12
ATOM 15935 N N . ARG A 1 56 ? -7.556 -8.141 3.560 1.00 63.13 56 ARG A N 12
ATOM 15936 C CA . ARG A 1 56 ? -6.830 -9.402 3.464 1.00 4.10 56 ARG A CA 12
ATOM 15937 C C . ARG A 1 56 ? -5.781 -9.504 4.563 1.00 14.11 56 ARG A C 12
ATOM 15938 O O . ARG A 1 56 ? -5.120 -10.536 4.706 1.00 24.41 56 ARG A O 12
ATOM 15959 N N . LYS A 1 57 ? -5.633 -8.423 5.330 1.00 62.14 57 LYS A N 12
ATOM 15960 C CA . LYS A 1 57 ? -4.619 -8.340 6.374 1.00 31.34 57 LYS A CA 12
ATOM 15961 C C . LYS A 1 57 ? -3.223 -8.497 5.776 1.00 64.11 57 LYS A C 12
ATOM 15962 O O . LYS A 1 57 ? -2.314 -9.045 6.401 1.00 71.23 57 LYS A O 12
ATOM 15981 N N . ILE A 1 58 ? -3.073 -8.001 4.549 1.00 1.15 58 ILE A N 12
ATOM 15982 C CA . ILE A 1 58 ? -1.787 -7.969 3.870 1.00 15.52 58 ILE A CA 12
ATOM 15983 C C . ILE A 1 58 ? -0.972 -6.812 4.415 1.00 32.30 58 ILE A C 12
ATOM 15984 O O . ILE A 1 58 ? 0.208 -6.951 4.714 1.00 2.40 58 ILE A O 12
ATOM 16000 N N . VAL A 1 59 ? -1.627 -5.667 4.537 1.00 20.41 59 VAL A N 12
ATOM 16001 C CA . VAL A 1 59 ? -0.977 -4.461 5.024 1.00 24.13 59 VAL A CA 12
ATOM 16002 C C . VAL A 1 59 ? -1.821 -3.803 6.103 1.00 1.35 59 VAL A C 12
ATOM 16003 O O . VAL A 1 59 ? -3.008 -4.105 6.246 1.00 33.11 59 VAL A O 12
ATOM 16016 N N . THR A 1 60 ? -1.209 -2.915 6.861 1.00 74.22 60 THR A N 12
ATOM 16017 C CA . THR A 1 60 ? -1.927 -2.162 7.864 1.00 13.44 60 THR A CA 12
ATOM 16018 C C . THR A 1 60 ? -1.460 -0.713 7.876 1.00 40.33 60 THR A C 12
ATOM 16019 O O . THR A 1 60 ? -0.302 -0.414 7.575 1.00 25.12 60 THR A O 12
ATOM 16030 N N . TYR A 1 61 ? -2.384 0.177 8.193 1.00 10.45 61 TYR A N 12
ATOM 16031 C CA . TYR A 1 61 ? -2.088 1.588 8.335 1.00 1.02 61 TYR A CA 12
ATOM 16032 C C . TYR A 1 61 ? -3.189 2.252 9.151 1.00 23.33 61 TYR A C 12
ATOM 16033 O O . TYR A 1 61 ? -4.374 1.954 8.965 1.00 63.15 61 TYR A O 12
ATOM 16051 N N . PRO A 1 62 ? -2.811 3.119 10.097 1.00 41.13 62 PRO A N 12
ATOM 16052 C CA . PRO A 1 62 ? -3.763 3.844 10.940 1.00 12.33 62 PRO A CA 12
ATOM 16053 C C . PRO A 1 62 ? -4.552 4.885 10.154 1.00 24.24 62 PRO A C 12
ATOM 16054 O O . PRO A 1 62 ? -4.009 5.561 9.279 1.00 51.44 62 PRO A O 12
ATOM 16065 N N . GLY A 1 63 ? -5.831 5.007 10.469 1.00 44.33 63 GLY A N 12
ATOM 16066 C CA . GLY A 1 63 ? -6.660 5.988 9.805 1.00 53.13 63 GLY A CA 12
ATOM 16067 C C . GLY A 1 63 ? -7.573 5.376 8.765 1.00 73.25 63 GLY A C 12
ATOM 16068 O O . GLY A 1 63 ? -7.127 4.972 7.691 1.00 41.33 63 GLY A O 12
ATOM 16072 N N . GLU A 1 64 ? -8.856 5.304 9.090 1.00 2.31 64 GLU A N 12
ATOM 16073 C CA . GLU A 1 64 ? -9.857 4.837 8.141 1.00 73.35 64 GLU A CA 12
ATOM 16074 C C . GLU A 1 64 ? -10.278 5.983 7.230 1.00 42.23 64 GLU A C 12
ATOM 16075 O O . GLU A 1 64 ? -10.902 5.776 6.190 1.00 55.04 64 GLU A O 12
ATOM 16087 N N . LEU A 1 65 ? -9.930 7.194 7.638 1.00 72.44 65 LEU A N 12
ATOM 16088 C CA . LEU A 1 65 ? -10.203 8.384 6.853 1.00 70.13 65 LEU A CA 12
ATOM 16089 C C . LEU A 1 65 ? -8.918 9.183 6.671 1.00 3.31 65 LEU A C 12
ATOM 16090 O O . LEU A 1 65 ? -8.421 9.801 7.615 1.00 50.14 65 LEU A O 12
ATOM 16106 N N . LEU A 1 66 ? -8.372 9.152 5.466 1.00 32.43 66 LEU A N 12
ATOM 16107 C CA . LEU A 1 66 ? -7.111 9.823 5.193 1.00 3.31 66 LEU A CA 12
ATOM 16108 C C . LEU A 1 66 ? -7.336 11.303 4.921 1.00 22.32 66 LEU A C 12
ATOM 16109 O O . LEU A 1 66 ? -7.924 11.681 3.907 1.00 24.31 66 LEU A O 12
ATOM 16125 N N . LEU A 1 67 ? -6.880 12.135 5.841 1.00 3.11 67 LEU A N 12
ATOM 16126 C CA . LEU A 1 67 ? -6.931 13.576 5.659 1.00 42.44 67 LEU A CA 12
ATOM 16127 C C . LEU A 1 67 ? -5.729 14.038 4.837 1.00 41.32 67 LEU A C 12
ATOM 16128 O O . LEU A 1 67 ? -4.953 13.209 4.358 1.00 12.12 67 LEU A O 12
ATOM 16144 N N . GLN A 1 68 ? -5.573 15.349 4.690 1.00 33.22 68 GLN A N 12
ATOM 16145 C CA . GLN A 1 68 ? -4.552 15.920 3.811 1.00 12.25 68 GLN A CA 12
ATOM 16146 C C . GLN A 1 68 ? -3.134 15.543 4.239 1.00 74.53 68 GLN A C 12
ATOM 16147 O O . GLN A 1 68 ? -2.519 14.644 3.669 1.00 42.41 68 GLN A O 12
ATOM 16161 N N . GLY A 1 69 ? -2.628 16.218 5.260 1.00 41.53 69 GLY A N 12
ATOM 16162 C CA . GLY A 1 69 ? -1.229 16.079 5.616 1.00 31.04 69 GLY A CA 12
ATOM 16163 C C . GLY A 1 69 ? -0.984 15.006 6.651 1.00 25.42 69 GLY A C 12
ATOM 16164 O O . GLY A 1 69 ? 0.117 14.888 7.182 1.00 43.33 69 GLY A O 12
ATOM 16168 N N . VAL A 1 70 ? -2.004 14.215 6.936 1.00 22.22 70 VAL A N 12
ATOM 16169 C CA . VAL A 1 70 ? -1.888 13.168 7.940 1.00 70.23 70 VAL A CA 12
ATOM 16170 C C . VAL A 1 70 ? -1.479 11.843 7.297 1.00 62.11 70 VAL A C 12
ATOM 16171 O O . VAL A 1 70 ? -1.062 10.911 7.981 1.00 71.22 70 VAL A O 12
ATOM 16184 N N . HIS A 1 71 ? -1.581 11.764 5.979 1.00 65.12 71 HIS A N 12
ATOM 16185 C CA . HIS A 1 71 ? -1.341 10.503 5.296 1.00 55.53 71 HIS A CA 12
ATOM 16186 C C . HIS A 1 71 ? 0.069 10.436 4.709 1.00 23.33 71 HIS A C 12
ATOM 16187 O O . HIS A 1 71 ? 0.522 9.376 4.297 1.00 13.52 71 HIS A O 12
ATOM 16202 N N . ASP A 1 72 ? 0.770 11.556 4.677 1.00 34.31 72 ASP A N 12
ATOM 16203 C CA . ASP A 1 72 ? 2.052 11.611 3.975 1.00 32.34 72 ASP A CA 12
ATOM 16204 C C . ASP A 1 72 ? 3.111 10.774 4.676 1.00 14.04 72 ASP A C 12
ATOM 16205 O O . ASP A 1 72 ? 3.902 10.086 4.027 1.00 33.30 72 ASP A O 12
ATOM 16214 N N . ASP A 1 73 ? 3.107 10.799 5.995 1.00 45.52 73 ASP A N 12
ATOM 16215 C CA . ASP A 1 73 ? 4.107 10.070 6.757 1.00 71.32 73 ASP A CA 12
ATOM 16216 C C . ASP A 1 73 ? 3.519 8.795 7.347 1.00 52.23 73 ASP A C 12
ATOM 16217 O O . ASP A 1 73 ? 4.172 8.110 8.132 1.00 33.41 73 ASP A O 12
ATOM 16226 N N . VAL A 1 74 ? 2.300 8.439 6.943 1.00 61.34 74 VAL A N 12
ATOM 16227 C CA . VAL A 1 74 ? 1.685 7.239 7.488 1.00 60.22 74 VAL A CA 12
ATOM 16228 C C . VAL A 1 74 ? 2.349 6.006 6.879 1.00 74.43 74 VAL A C 12
ATOM 16229 O O . VAL A 1 74 ? 2.384 5.832 5.658 1.00 62.12 74 VAL A O 12
ATOM 16242 N N . ASP A 1 75 ? 2.940 5.193 7.738 1.00 54.41 75 ASP A N 12
ATOM 16243 C CA . ASP A 1 75 ? 3.659 4.007 7.302 1.00 53.43 75 ASP A CA 12
ATOM 16244 C C . ASP A 1 75 ? 2.701 2.873 6.994 1.00 54.14 75 ASP A C 12
ATOM 16245 O O . ASP A 1 75 ? 1.960 2.413 7.866 1.00 25.04 75 ASP A O 12
ATOM 16254 N N . ILE A 1 76 ? 2.708 2.437 5.748 1.00 65.20 76 ILE A N 12
ATOM 16255 C CA . ILE A 1 76 ? 1.949 1.271 5.354 1.00 52.50 76 ILE A CA 12
ATOM 16256 C C . ILE A 1 76 ? 2.801 0.040 5.627 1.00 0.44 76 ILE A C 12
ATOM 16257 O O . ILE A 1 76 ? 3.801 -0.197 4.945 1.00 65.22 76 ILE A O 12
ATOM 16273 N N . ILE A 1 77 ? 2.424 -0.716 6.644 1.00 2.41 77 ILE A N 12
ATOM 16274 C CA . ILE A 1 77 ? 3.218 -1.852 7.084 1.00 75.03 77 ILE A CA 12
ATOM 16275 C C . ILE A 1 77 ? 2.724 -3.142 6.444 1.00 4.50 77 ILE A C 12
ATOM 16276 O O . ILE A 1 77 ? 1.533 -3.447 6.485 1.00 43.24 77 ILE A O 12
ATOM 16292 N N . LEU A 1 78 ? 3.644 -3.889 5.851 1.00 4.31 78 LEU A N 12
ATOM 16293 C CA . LEU A 1 78 ? 3.318 -5.165 5.243 1.00 5.13 78 LEU A CA 12
ATOM 16294 C C . LEU A 1 78 ? 3.271 -6.246 6.316 1.00 61.30 78 LEU A C 12
ATOM 16295 O O . LEU A 1 78 ? 4.298 -6.617 6.878 1.00 41.33 78 LEU A O 12
ATOM 16311 N N . LEU A 1 79 ? 2.077 -6.739 6.594 1.00 25.41 79 LEU A N 12
ATOM 16312 C CA . LEU A 1 79 ? 1.878 -7.753 7.619 1.00 33.52 79 LEU A CA 12
ATOM 16313 C C . LEU A 1 79 ? 2.059 -9.143 7.037 1.00 63.03 79 LEU A C 12
ATOM 16314 O O . LEU A 1 79 ? 2.508 -10.065 7.721 1.00 45.10 79 LEU A O 12
ATOM 16330 N N . GLN A 1 80 ? 1.701 -9.289 5.772 1.00 22.15 80 GLN A N 12
ATOM 16331 C CA . GLN A 1 80 ? 1.760 -10.577 5.107 1.00 34.43 80 GLN A CA 12
ATOM 16332 C C . GLN A 1 80 ? 2.520 -10.453 3.797 1.00 34.50 80 GLN A C 12
ATOM 16333 O O . GLN A 1 80 ? 2.268 -9.538 3.017 1.00 72.10 80 GLN A O 12
ATOM 16347 N N . ASP A 1 81 ? 3.444 -11.366 3.559 1.00 61.21 81 ASP A N 12
ATOM 16348 C CA . ASP A 1 81 ? 4.094 -11.458 2.266 1.00 21.11 81 ASP A CA 12
ATOM 16349 C C . ASP A 1 81 ? 3.719 -12.783 1.627 1.00 45.13 81 ASP A C 12
ATOM 16350 O O . ASP A 1 81 ? 3.791 -13.836 2.264 1.00 42.21 81 ASP A O 12
ATOM 16359 N N . LEU A 1 82 ? 3.269 -12.729 0.391 1.00 74.01 82 LEU A N 12
ATOM 16360 C CA . LEU A 1 82 ? 2.843 -13.935 -0.296 1.00 1.22 82 LEU A CA 12
ATOM 16361 C C . LEU A 1 82 ? 4.007 -14.527 -1.073 1.00 11.40 82 LEU A C 12
ATOM 16362 O O . LEU A 1 82 ? 4.167 -15.748 -1.142 1.00 10.24 82 LEU A O 12
ATOM 16378 N N . GLU A 1 83 ? 4.829 -13.647 -1.629 1.00 20.23 83 GLU A N 12
ATOM 16379 C CA . GLU A 1 83 ? 5.898 -14.054 -2.523 1.00 11.13 83 GLU A CA 12
ATOM 16380 C C . GLU A 1 83 ? 6.953 -14.871 -1.782 1.00 22.10 83 GLU A C 12
ATOM 16381 O O . GLU A 1 83 ? 7.344 -15.945 -2.242 1.00 55.20 83 GLU A O 12
ATOM 16393 N N . HIS A 1 84 ? 7.381 -14.362 -0.624 1.00 43.43 84 HIS A N 12
ATOM 16394 C CA . HIS A 1 84 ? 8.467 -14.962 0.159 1.00 1.31 84 HIS A CA 12
ATOM 16395 C C . HIS A 1 84 ? 9.787 -14.884 -0.601 1.00 75.42 84 HIS A C 12
ATOM 16396 O O . HIS A 1 84 ? 10.631 -14.037 -0.313 1.00 50.23 84 HIS A O 12
ATOM 16411 N N . HIS A 1 85 ? 9.949 -15.745 -1.592 1.00 20.13 85 HIS A N 12
ATOM 16412 C CA . HIS A 1 85 ? 11.140 -15.750 -2.422 1.00 54.11 85 HIS A CA 12
ATOM 16413 C C . HIS A 1 85 ? 10.790 -16.310 -3.795 1.00 1.11 85 HIS A C 12
ATOM 16414 O O . HIS A 1 85 ? 10.100 -17.348 -3.847 1.00 62.02 85 HIS A O 12
ATOM 16429 N N . MET A 1 1 ? -7.697 -5.096 -15.170 1.00 52.22 1 MET A N 13
ATOM 16430 C CA . MET A 1 1 ? -7.259 -4.806 -13.788 1.00 62.14 1 MET A CA 13
ATOM 16431 C C . MET A 1 1 ? -8.331 -5.210 -12.790 1.00 34.15 1 MET A C 13
ATOM 16432 O O . MET A 1 1 ? -9.392 -4.585 -12.708 1.00 22.34 1 MET A O 13
ATOM 16448 N N . ASN A 1 2 ? -8.061 -6.276 -12.056 1.00 74.42 2 ASN A N 13
ATOM 16449 C CA . ASN A 1 2 ? -8.935 -6.714 -10.978 1.00 64.23 2 ASN A CA 13
ATOM 16450 C C . ASN A 1 2 ? -8.260 -6.425 -9.652 1.00 14.12 2 ASN A C 13
ATOM 16451 O O . ASN A 1 2 ? -7.074 -6.709 -9.485 1.00 74.13 2 ASN A O 13
ATOM 16462 N N . VAL A 1 3 ? -9.020 -5.858 -8.721 1.00 24.30 3 VAL A N 13
ATOM 16463 C CA . VAL A 1 3 ? -8.475 -5.354 -7.462 1.00 54.13 3 VAL A CA 13
ATOM 16464 C C . VAL A 1 3 ? -7.625 -6.400 -6.737 1.00 25.22 3 VAL A C 13
ATOM 16465 O O . VAL A 1 3 ? -6.600 -6.069 -6.149 1.00 32.25 3 VAL A O 13
ATOM 16478 N N . ASP A 1 4 ? -8.033 -7.661 -6.818 1.00 45.21 4 ASP A N 13
ATOM 16479 C CA . ASP A 1 4 ? -7.326 -8.749 -6.146 1.00 30.24 4 ASP A CA 13
ATOM 16480 C C . ASP A 1 4 ? -5.888 -8.890 -6.646 1.00 40.34 4 ASP A C 13
ATOM 16481 O O . ASP A 1 4 ? -4.969 -9.134 -5.865 1.00 64.11 4 ASP A O 13
ATOM 16490 N N . HIS A 1 5 ? -5.693 -8.729 -7.945 1.00 0.44 5 HIS A N 13
ATOM 16491 C CA . HIS A 1 5 ? -4.365 -8.824 -8.535 1.00 12.15 5 HIS A CA 13
ATOM 16492 C C . HIS A 1 5 ? -3.586 -7.534 -8.329 1.00 1.32 5 HIS A C 13
ATOM 16493 O O . HIS A 1 5 ? -2.357 -7.547 -8.226 1.00 54.31 5 HIS A O 13
ATOM 16508 N N . GLU A 1 6 ? -4.306 -6.424 -8.250 1.00 62.33 6 GLU A N 13
ATOM 16509 C CA . GLU A 1 6 ? -3.685 -5.130 -8.008 1.00 72.51 6 GLU A CA 13
ATOM 16510 C C . GLU A 1 6 ? -3.102 -5.083 -6.597 1.00 3.45 6 GLU A C 13
ATOM 16511 O O . GLU A 1 6 ? -2.128 -4.378 -6.341 1.00 63.03 6 GLU A O 13
ATOM 16523 N N . VAL A 1 7 ? -3.708 -5.839 -5.682 1.00 62.13 7 VAL A N 13
ATOM 16524 C CA . VAL A 1 7 ? -3.171 -5.989 -4.333 1.00 3.42 7 VAL A CA 13
ATOM 16525 C C . VAL A 1 7 ? -1.743 -6.533 -4.388 1.00 50.12 7 VAL A C 13
ATOM 16526 O O . VAL A 1 7 ? -0.863 -6.066 -3.668 1.00 2.22 7 VAL A O 13
ATOM 16539 N N . ASN A 1 8 ? -1.521 -7.515 -5.259 1.00 4.40 8 ASN A N 13
ATOM 16540 C CA . ASN A 1 8 ? -0.182 -8.075 -5.460 1.00 65.32 8 ASN A CA 13
ATOM 16541 C C . ASN A 1 8 ? 0.754 -6.992 -5.966 1.00 12.42 8 ASN A C 13
ATOM 16542 O O . ASN A 1 8 ? 1.899 -6.891 -5.530 1.00 21.15 8 ASN A O 13
ATOM 16553 N N . LEU A 1 9 ? 0.246 -6.175 -6.882 1.00 34.22 9 LEU A N 13
ATOM 16554 C CA . LEU A 1 9 ? 1.019 -5.076 -7.438 1.00 14.34 9 LEU A CA 13
ATOM 16555 C C . LEU A 1 9 ? 1.415 -4.098 -6.335 1.00 54.24 9 LEU A C 13
ATOM 16556 O O . LEU A 1 9 ? 2.552 -3.628 -6.280 1.00 53.01 9 LEU A O 13
ATOM 16572 N N . LEU A 1 10 ? 0.465 -3.814 -5.451 1.00 71.33 10 LEU A N 13
ATOM 16573 C CA . LEU A 1 10 ? 0.713 -2.978 -4.286 1.00 72.40 10 LEU A CA 13
ATOM 16574 C C . LEU A 1 10 ? 1.853 -3.560 -3.459 1.00 71.13 10 LEU A C 13
ATOM 16575 O O . LEU A 1 10 ? 2.777 -2.850 -3.073 1.00 5.24 10 LEU A O 13
ATOM 16591 N N . VAL A 1 11 ? 1.785 -4.863 -3.218 1.00 5.12 11 VAL A N 13
ATOM 16592 C CA . VAL A 1 11 ? 2.812 -5.573 -2.470 1.00 34.53 11 VAL A CA 13
ATOM 16593 C C . VAL A 1 11 ? 4.186 -5.414 -3.127 1.00 21.53 11 VAL A C 13
ATOM 16594 O O . VAL A 1 11 ? 5.188 -5.181 -2.442 1.00 4.52 11 VAL A O 13
ATOM 16607 N N . GLU A 1 12 ? 4.223 -5.527 -4.450 1.00 43.11 12 GLU A N 13
ATOM 16608 C CA . GLU A 1 12 ? 5.464 -5.367 -5.201 1.00 50.13 12 GLU A CA 13
ATOM 16609 C C . GLU A 1 12 ? 6.035 -3.962 -5.009 1.00 13.40 12 GLU A C 13
ATOM 16610 O O . GLU A 1 12 ? 7.228 -3.795 -4.735 1.00 61.55 12 GLU A O 13
ATOM 16622 N N . GLU A 1 13 ? 5.176 -2.956 -5.129 1.00 43.52 13 GLU A N 13
ATOM 16623 C CA . GLU A 1 13 ? 5.591 -1.569 -4.943 1.00 5.53 13 GLU A CA 13
ATOM 16624 C C . GLU A 1 13 ? 6.061 -1.324 -3.511 1.00 64.23 13 GLU A C 13
ATOM 16625 O O . GLU A 1 13 ? 7.013 -0.583 -3.282 1.00 35.51 13 GLU A O 13
ATOM 16637 N N . ILE A 1 14 ? 5.404 -1.961 -2.555 1.00 1.30 14 ILE A N 13
ATOM 16638 C CA . ILE A 1 14 ? 5.808 -1.867 -1.156 1.00 35.24 14 ILE A CA 13
ATOM 16639 C C . ILE A 1 14 ? 7.209 -2.449 -0.959 1.00 14.11 14 ILE A C 13
ATOM 16640 O O . ILE A 1 14 ? 7.982 -1.971 -0.132 1.00 3.21 14 ILE A O 13
ATOM 16656 N N . HIS A 1 15 ? 7.537 -3.474 -1.735 1.00 54.41 15 HIS A N 13
ATOM 16657 C CA . HIS A 1 15 ? 8.863 -4.080 -1.681 1.00 51.13 15 HIS A CA 13
ATOM 16658 C C . HIS A 1 15 ? 9.946 -3.099 -2.117 1.00 22.32 15 HIS A C 13
ATOM 16659 O O . HIS A 1 15 ? 11.007 -3.021 -1.501 1.00 20.24 15 HIS A O 13
ATOM 16674 N N . ARG A 1 16 ? 9.678 -2.356 -3.181 1.00 12.15 16 ARG A N 13
ATOM 16675 C CA . ARG A 1 16 ? 10.676 -1.447 -3.743 1.00 44.44 16 ARG A CA 13
ATOM 16676 C C . ARG A 1 16 ? 10.667 -0.080 -3.060 1.00 34.03 16 ARG A C 13
ATOM 16677 O O . ARG A 1 16 ? 11.719 0.517 -2.846 1.00 63.41 16 ARG A O 13
ATOM 16698 N N . LEU A 1 17 ? 9.490 0.405 -2.703 1.00 73.22 17 LEU A N 13
ATOM 16699 C CA . LEU A 1 17 ? 9.368 1.741 -2.134 1.00 11.13 17 LEU A CA 13
ATOM 16700 C C . LEU A 1 17 ? 9.391 1.697 -0.608 1.00 13.32 17 LEU A C 13
ATOM 16701 O O . LEU A 1 17 ? 9.366 2.737 0.052 1.00 62.22 17 LEU A O 13
ATOM 16717 N N . GLY A 1 18 ? 9.440 0.495 -0.049 1.00 42.54 18 GLY A N 13
ATOM 16718 C CA . GLY A 1 18 ? 9.402 0.352 1.393 1.00 40.21 18 GLY A CA 13
ATOM 16719 C C . GLY A 1 18 ? 10.634 -0.325 1.958 1.00 11.13 18 GLY A C 13
ATOM 16720 O O . GLY A 1 18 ? 11.502 -0.782 1.213 1.00 24.14 18 GLY A O 13
ATOM 16724 N N . SER A 1 19 ? 10.704 -0.384 3.281 1.00 50.25 19 SER A N 13
ATOM 16725 C CA . SER A 1 19 ? 11.829 -0.980 3.984 1.00 32.12 19 SER A CA 13
ATOM 16726 C C . SER A 1 19 ? 11.328 -1.829 5.149 1.00 4.30 19 SER A C 13
ATOM 16727 O O . SER A 1 19 ? 10.211 -1.630 5.625 1.00 62.42 19 SER A O 13
ATOM 16735 N N . LYS A 1 20 ? 12.142 -2.778 5.597 1.00 14.55 20 LYS A N 13
ATOM 16736 C CA . LYS A 1 20 ? 11.750 -3.647 6.704 1.00 53.35 20 LYS A CA 13
ATOM 16737 C C . LYS A 1 20 ? 11.858 -2.921 8.040 1.00 12.31 20 LYS A C 13
ATOM 16738 O O . LYS A 1 20 ? 12.830 -2.210 8.301 1.00 13.00 20 LYS A O 13
ATOM 16757 N N . ASN A 1 21 ? 10.831 -3.086 8.861 1.00 0.41 21 ASN A N 13
ATOM 16758 C CA . ASN A 1 21 ? 10.796 -2.518 10.204 1.00 15.13 21 ASN A CA 13
ATOM 16759 C C . ASN A 1 21 ? 11.414 -3.484 11.210 1.00 2.24 21 ASN A C 13
ATOM 16760 O O . ASN A 1 21 ? 11.981 -4.508 10.827 1.00 23.01 21 ASN A O 13
ATOM 16771 N N . ALA A 1 22 ? 11.284 -3.167 12.494 1.00 61.00 22 ALA A N 13
ATOM 16772 C CA . ALA A 1 22 ? 11.905 -3.957 13.553 1.00 10.51 22 ALA A CA 13
ATOM 16773 C C . ALA A 1 22 ? 11.309 -5.362 13.658 1.00 3.30 22 ALA A C 13
ATOM 16774 O O . ALA A 1 22 ? 11.903 -6.251 14.263 1.00 32.31 22 ALA A O 13
ATOM 16781 N N . ASP A 1 23 ? 10.140 -5.560 13.068 1.00 4.00 23 ASP A N 13
ATOM 16782 C CA . ASP A 1 23 ? 9.484 -6.864 13.093 1.00 11.42 23 ASP A CA 13
ATOM 16783 C C . ASP A 1 23 ? 9.907 -7.693 11.884 1.00 32.14 23 ASP A C 13
ATOM 16784 O O . ASP A 1 23 ? 9.711 -8.907 11.835 1.00 14.53 23 ASP A O 13
ATOM 16793 N N . GLY A 1 24 ? 10.513 -7.024 10.916 1.00 74.41 24 GLY A N 13
ATOM 16794 C CA . GLY A 1 24 ? 10.935 -7.687 9.700 1.00 14.23 24 GLY A CA 13
ATOM 16795 C C . GLY A 1 24 ? 9.914 -7.547 8.592 1.00 70.52 24 GLY A C 13
ATOM 16796 O O . GLY A 1 24 ? 10.131 -8.015 7.474 1.00 14.40 24 GLY A O 13
ATOM 16800 N N . LYS A 1 25 ? 8.807 -6.882 8.892 1.00 3.52 25 LYS A N 13
ATOM 16801 C CA . LYS A 1 25 ? 7.791 -6.617 7.887 1.00 30.45 25 LYS A CA 13
ATOM 16802 C C . LYS A 1 25 ? 8.158 -5.361 7.120 1.00 64.15 25 LYS A C 13
ATOM 16803 O O . LYS A 1 25 ? 8.928 -4.536 7.604 1.00 53.14 25 LYS A O 13
ATOM 16822 N N . LEU A 1 26 ? 7.618 -5.218 5.927 1.00 54.12 26 LEU A N 13
ATOM 16823 C CA . LEU A 1 26 ? 7.899 -4.049 5.116 1.00 41.54 26 LEU A CA 13
ATOM 16824 C C . LEU A 1 26 ? 6.976 -2.912 5.494 1.00 11.21 26 LEU A C 13
ATOM 16825 O O . LEU A 1 26 ? 5.831 -3.131 5.871 1.00 70.10 26 LEU A O 13
ATOM 16841 N N . SER A 1 27 ? 7.492 -1.708 5.442 1.00 11.31 27 SER A N 13
ATOM 16842 C CA . SER A 1 27 ? 6.680 -0.532 5.650 1.00 3.31 27 SER A CA 13
ATOM 16843 C C . SER A 1 27 ? 7.095 0.545 4.659 1.00 4.35 27 SER A C 13
ATOM 16844 O O . SER A 1 27 ? 8.281 0.691 4.351 1.00 43.02 27 SER A O 13
ATOM 16852 N N . VAL A 1 28 ? 6.123 1.278 4.152 1.00 12.02 28 VAL A N 13
ATOM 16853 C CA . VAL A 1 28 ? 6.374 2.294 3.148 1.00 31.31 28 VAL A CA 13
ATOM 16854 C C . VAL A 1 28 ? 5.632 3.574 3.498 1.00 50.42 28 VAL A C 13
ATOM 16855 O O . VAL A 1 28 ? 4.493 3.529 3.959 1.00 54.41 28 VAL A O 13
ATOM 16868 N N . LYS A 1 29 ? 6.282 4.712 3.309 1.00 3.11 29 LYS A N 13
ATOM 16869 C CA . LYS A 1 29 ? 5.631 5.988 3.550 1.00 62.22 29 LYS A CA 13
ATOM 16870 C C . LYS A 1 29 ? 4.509 6.185 2.556 1.00 61.13 29 LYS A C 13
ATOM 16871 O O . LYS A 1 29 ? 4.662 5.908 1.363 1.00 62.31 29 LYS A O 13
ATOM 16890 N N . PHE A 1 30 ? 3.393 6.663 3.048 1.00 1.22 30 PHE A N 13
ATOM 16891 C CA . PHE A 1 30 ? 2.260 6.939 2.191 1.00 60.20 30 PHE A CA 13
ATOM 16892 C C . PHE A 1 30 ? 2.638 7.999 1.165 1.00 31.51 30 PHE A C 13
ATOM 16893 O O . PHE A 1 30 ? 2.268 7.913 -0.005 1.00 22.44 30 PHE A O 13
ATOM 16910 N N . GLY A 1 31 ? 3.406 8.978 1.619 1.00 71.23 31 GLY A N 13
ATOM 16911 C CA . GLY A 1 31 ? 3.829 10.062 0.761 1.00 20.30 31 GLY A CA 13
ATOM 16912 C C . GLY A 1 31 ? 4.639 9.616 -0.438 1.00 64.11 31 GLY A C 13
ATOM 16913 O O . GLY A 1 31 ? 4.345 10.012 -1.565 1.00 65.41 31 GLY A O 13
ATOM 16917 N N . VAL A 1 32 ? 5.645 8.776 -0.218 1.00 54.10 32 VAL A N 13
ATOM 16918 C CA . VAL A 1 32 ? 6.525 8.363 -1.296 1.00 31.40 32 VAL A CA 13
ATOM 16919 C C . VAL A 1 32 ? 5.796 7.472 -2.296 1.00 3.04 32 VAL A C 13
ATOM 16920 O O . VAL A 1 32 ? 6.092 7.501 -3.492 1.00 13.05 32 VAL A O 13
ATOM 16933 N N . LEU A 1 33 ? 4.841 6.694 -1.804 1.00 1.31 33 LEU A N 13
ATOM 16934 C CA . LEU A 1 33 ? 4.044 5.827 -2.661 1.00 72.22 33 LEU A CA 13
ATOM 16935 C C . LEU A 1 33 ? 3.051 6.666 -3.463 1.00 1.23 33 LEU A C 13
ATOM 16936 O O . LEU A 1 33 ? 2.928 6.505 -4.678 1.00 63.14 33 LEU A O 13
ATOM 16952 N N . PHE A 1 34 ? 2.369 7.586 -2.782 1.00 13.41 34 PHE A N 13
ATOM 16953 C CA . PHE A 1 34 ? 1.392 8.460 -3.432 1.00 70.10 34 PHE A CA 13
ATOM 16954 C C . PHE A 1 34 ? 2.086 9.345 -4.463 1.00 25.52 34 PHE A C 13
ATOM 16955 O O . PHE A 1 34 ? 1.537 9.637 -5.522 1.00 40.25 34 PHE A O 13
ATOM 16972 N N . ARG A 1 35 ? 3.304 9.762 -4.134 1.00 52.11 35 ARG A N 13
ATOM 16973 C CA . ARG A 1 35 ? 4.155 10.518 -5.049 1.00 61.21 35 ARG A CA 13
ATOM 16974 C C . ARG A 1 35 ? 4.306 9.795 -6.386 1.00 21.10 35 ARG A C 13
ATOM 16975 O O . ARG A 1 35 ? 4.083 10.375 -7.450 1.00 3.11 35 ARG A O 13
ATOM 16996 N N . ASP A 1 36 ? 4.673 8.522 -6.321 1.00 64.44 36 ASP A N 13
ATOM 16997 C CA . ASP A 1 36 ? 4.947 7.746 -7.524 1.00 51.11 36 ASP A CA 13
ATOM 16998 C C . ASP A 1 36 ? 3.656 7.484 -8.289 1.00 3.20 36 ASP A C 13
ATOM 16999 O O . ASP A 1 36 ? 3.624 7.554 -9.520 1.00 23.15 36 ASP A O 13
ATOM 17008 N N . ASP A 1 37 ? 2.583 7.224 -7.550 1.00 14.31 37 ASP A N 13
ATOM 17009 C CA . ASP A 1 37 ? 1.287 6.952 -8.162 1.00 1.14 37 ASP A CA 13
ATOM 17010 C C . ASP A 1 37 ? 0.730 8.192 -8.853 1.00 13.02 37 ASP A C 13
ATOM 17011 O O . ASP A 1 37 ? 0.050 8.084 -9.866 1.00 34.10 37 ASP A O 13
ATOM 17020 N N . LYS A 1 38 ? 1.029 9.376 -8.324 1.00 43.32 38 LYS A N 13
ATOM 17021 C CA . LYS A 1 38 ? 0.617 10.615 -8.983 1.00 40.53 38 LYS A CA 13
ATOM 17022 C C . LYS A 1 38 ? 1.289 10.749 -10.343 1.00 33.12 38 LYS A C 13
ATOM 17023 O O . LYS A 1 38 ? 0.719 11.310 -11.278 1.00 30.23 38 LYS A O 13
ATOM 17042 N N . SER A 1 39 ? 2.498 10.225 -10.449 1.00 23.24 39 SER A N 13
ATOM 17043 C CA . SER A 1 39 ? 3.284 10.368 -11.660 1.00 2.34 39 SER A CA 13
ATOM 17044 C C . SER A 1 39 ? 2.974 9.253 -12.660 1.00 0.34 39 SER A C 13
ATOM 17045 O O . SER A 1 39 ? 2.784 9.511 -13.850 1.00 43.22 39 SER A O 13
ATOM 17053 N N . ALA A 1 40 ? 2.915 8.018 -12.176 1.00 72.50 40 ALA A N 13
ATOM 17054 C CA . ALA A 1 40 ? 2.735 6.864 -13.051 1.00 24.12 40 ALA A CA 13
ATOM 17055 C C . ALA A 1 40 ? 1.275 6.434 -13.150 1.00 73.12 40 ALA A C 13
ATOM 17056 O O . ALA A 1 40 ? 0.852 5.891 -14.172 1.00 35.41 40 ALA A O 13
ATOM 17063 N N . ASN A 1 41 ? 0.510 6.705 -12.097 1.00 22.11 41 ASN A N 13
ATOM 17064 C CA . ASN A 1 41 ? -0.850 6.181 -11.956 1.00 4.11 41 ASN A CA 13
ATOM 17065 C C . ASN A 1 41 ? -0.830 4.664 -12.038 1.00 65.41 41 ASN A C 13
ATOM 17066 O O . ASN A 1 41 ? -1.335 4.069 -12.993 1.00 32.42 41 ASN A O 13
ATOM 17077 N N . LEU A 1 42 ? -0.212 4.047 -11.044 1.00 43.33 42 LEU A N 13
ATOM 17078 C CA . LEU A 1 42 ? -0.094 2.602 -10.997 1.00 45.34 42 LEU A CA 13
ATOM 17079 C C . LEU A 1 42 ? -1.385 2.004 -10.478 1.00 31.00 42 LEU A C 13
ATOM 17080 O O . LEU A 1 42 ? -1.832 0.951 -10.936 1.00 12.11 42 LEU A O 13
ATOM 17096 N N . PHE A 1 43 ? -1.984 2.701 -9.529 1.00 71.14 43 PHE A N 13
ATOM 17097 C CA . PHE A 1 43 ? -3.230 2.277 -8.935 1.00 20.25 43 PHE A CA 13
ATOM 17098 C C . PHE A 1 43 ? -4.314 3.286 -9.265 1.00 64.01 43 PHE A C 13
ATOM 17099 O O . PHE A 1 43 ? -4.311 4.399 -8.742 1.00 11.22 43 PHE A O 13
ATOM 17116 N N . GLU A 1 44 ? -5.228 2.906 -10.151 1.00 52.45 44 GLU A N 13
ATOM 17117 C CA . GLU A 1 44 ? -6.325 3.786 -10.536 1.00 61.31 44 GLU A CA 13
ATOM 17118 C C . GLU A 1 44 ? -7.133 4.182 -9.300 1.00 13.22 44 GLU A C 13
ATOM 17119 O O . GLU A 1 44 ? -7.706 5.270 -9.234 1.00 12.24 44 GLU A O 13
ATOM 17131 N N . ALA A 1 45 ? -7.158 3.291 -8.323 1.00 21.34 45 ALA A N 13
ATOM 17132 C CA . ALA A 1 45 ? -7.701 3.604 -7.019 1.00 24.01 45 ALA A CA 13
ATOM 17133 C C . ALA A 1 45 ? -6.724 3.150 -5.943 1.00 14.52 45 ALA A C 13
ATOM 17134 O O . ALA A 1 45 ? -6.841 2.043 -5.413 1.00 73.52 45 ALA A O 13
ATOM 17141 N N . LEU A 1 46 ? -5.738 3.997 -5.651 1.00 24.22 46 LEU A N 13
ATOM 17142 C CA . LEU A 1 46 ? -4.720 3.683 -4.652 1.00 54.50 46 LEU A CA 13
ATOM 17143 C C . LEU A 1 46 ? -5.393 3.400 -3.315 1.00 75.33 46 LEU A C 13
ATOM 17144 O O . LEU A 1 46 ? -5.099 2.403 -2.654 1.00 63.31 46 LEU A O 13
ATOM 17160 N N . VAL A 1 47 ? -6.322 4.273 -2.947 1.00 23.33 47 VAL A N 13
ATOM 17161 C CA . VAL A 1 47 ? -7.091 4.117 -1.721 1.00 22.33 47 VAL A CA 13
ATOM 17162 C C . VAL A 1 47 ? -7.799 2.765 -1.706 1.00 45.23 47 VAL A C 13
ATOM 17163 O O . VAL A 1 47 ? -7.683 2.013 -0.745 1.00 11.25 47 VAL A O 13
ATOM 17176 N N . GLY A 1 48 ? -8.503 2.457 -2.792 1.00 14.41 48 GLY A N 13
ATOM 17177 C CA . GLY A 1 48 ? -9.222 1.198 -2.887 1.00 40.04 48 GLY A CA 13
ATOM 17178 C C . GLY A 1 48 ? -8.306 -0.004 -2.767 1.00 3.11 48 GLY A C 13
ATOM 17179 O O . GLY A 1 48 ? -8.660 -1.005 -2.148 1.00 71.11 48 GLY A O 13
ATOM 17183 N N . THR A 1 49 ? -7.121 0.106 -3.352 1.00 11.30 49 THR A N 13
ATOM 17184 C CA . THR A 1 49 ? -6.131 -0.959 -3.286 1.00 32.44 49 THR A CA 13
ATOM 17185 C C . THR A 1 49 ? -5.658 -1.161 -1.845 1.00 21.02 49 THR A C 13
ATOM 17186 O O . THR A 1 49 ? -5.459 -2.292 -1.392 1.00 22.33 49 THR A O 13
ATOM 17197 N N . LEU A 1 50 ? -5.503 -0.052 -1.123 1.00 41.21 50 LEU A N 13
ATOM 17198 C CA . LEU A 1 50 ? -5.131 -0.097 0.288 1.00 12.14 50 LEU A CA 13
ATOM 17199 C C . LEU A 1 50 ? -6.221 -0.778 1.107 1.00 21.41 50 LEU A C 13
ATOM 17200 O O . LEU A 1 50 ? -5.937 -1.642 1.937 1.00 15.41 50 LEU A O 13
ATOM 17216 N N . LYS A 1 51 ? -7.470 -0.389 0.864 1.00 63.43 51 LYS A N 13
ATOM 17217 C CA . LYS A 1 51 ? -8.608 -0.962 1.573 1.00 52.10 51 LYS A CA 13
ATOM 17218 C C . LYS A 1 51 ? -8.672 -2.467 1.330 1.00 44.31 51 LYS A C 13
ATOM 17219 O O . LYS A 1 51 ? -8.894 -3.245 2.257 1.00 1.10 51 LYS A O 13
ATOM 17238 N N . ALA A 1 52 ? -8.463 -2.862 0.076 1.00 62.32 52 ALA A N 13
ATOM 17239 C CA . ALA A 1 52 ? -8.494 -4.269 -0.310 1.00 61.25 52 ALA A CA 13
ATOM 17240 C C . ALA A 1 52 ? -7.496 -5.090 0.495 1.00 33.30 52 ALA A C 13
ATOM 17241 O O . ALA A 1 52 ? -7.852 -6.090 1.119 1.00 12.44 52 ALA A O 13
ATOM 17248 N N . ALA A 1 53 ? -6.249 -4.650 0.487 1.00 72.12 53 ALA A N 13
ATOM 17249 C CA . ALA A 1 53 ? -5.185 -5.360 1.177 1.00 71.52 53 ALA A CA 13
ATOM 17250 C C . ALA A 1 53 ? -5.361 -5.282 2.686 1.00 1.23 53 ALA A C 13
ATOM 17251 O O . ALA A 1 53 ? -5.060 -6.235 3.393 1.00 50.04 53 ALA A O 13
ATOM 17258 N N . LYS A 1 54 ? -5.854 -4.156 3.179 1.00 51.54 54 LYS A N 13
ATOM 17259 C CA . LYS A 1 54 ? -6.084 -3.990 4.611 1.00 10.21 54 LYS A CA 13
ATOM 17260 C C . LYS A 1 54 ? -7.123 -4.998 5.104 1.00 23.35 54 LYS A C 13
ATOM 17261 O O . LYS A 1 54 ? -6.952 -5.632 6.146 1.00 11.44 54 LYS A O 13
ATOM 17280 N N . ARG A 1 55 ? -8.189 -5.165 4.330 1.00 12.13 55 ARG A N 13
ATOM 17281 C CA . ARG A 1 55 ? -9.258 -6.083 4.698 1.00 34.11 55 ARG A CA 13
ATOM 17282 C C . ARG A 1 55 ? -8.824 -7.534 4.511 1.00 13.22 55 ARG A C 13
ATOM 17283 O O . ARG A 1 55 ? -9.318 -8.432 5.195 1.00 53.24 55 ARG A O 13
ATOM 17304 N N . ARG A 1 56 ? -7.891 -7.754 3.586 1.00 43.01 56 ARG A N 13
ATOM 17305 C CA . ARG A 1 56 ? -7.362 -9.078 3.321 1.00 13.22 56 ARG A CA 13
ATOM 17306 C C . ARG A 1 56 ? -6.132 -9.355 4.193 1.00 22.42 56 ARG A C 13
ATOM 17307 O O . ARG A 1 56 ? -5.382 -10.300 3.945 1.00 55.20 56 ARG A O 13
ATOM 17328 N N . LYS A 1 57 ? -5.948 -8.519 5.223 1.00 73.02 57 LYS A N 13
ATOM 17329 C CA . LYS A 1 57 ? -4.821 -8.613 6.170 1.00 64.51 57 LYS A CA 13
ATOM 17330 C C . LYS A 1 57 ? -3.468 -8.674 5.448 1.00 71.52 57 LYS A C 13
ATOM 17331 O O . LYS A 1 57 ? -2.493 -9.199 5.982 1.00 71.24 57 LYS A O 13
ATOM 17350 N N . ILE A 1 58 ? -3.415 -8.131 4.240 1.00 74.15 58 ILE A N 13
ATOM 17351 C CA . ILE A 1 58 ? -2.173 -8.062 3.481 1.00 53.33 58 ILE A CA 13
ATOM 17352 C C . ILE A 1 58 ? -1.309 -6.948 4.038 1.00 45.13 58 ILE A C 13
ATOM 17353 O O . ILE A 1 58 ? -0.106 -7.102 4.220 1.00 21.11 58 ILE A O 13
ATOM 17369 N N . VAL A 1 59 ? -1.953 -5.830 4.322 1.00 43.03 59 VAL A N 13
ATOM 17370 C CA . VAL A 1 59 ? -1.284 -4.659 4.873 1.00 24.10 59 VAL A CA 13
ATOM 17371 C C . VAL A 1 59 ? -2.137 -4.051 5.974 1.00 23.20 59 VAL A C 13
ATOM 17372 O O . VAL A 1 59 ? -3.291 -4.438 6.160 1.00 1.05 59 VAL A O 13
ATOM 17385 N N . THR A 1 60 ? -1.568 -3.106 6.696 1.00 54.04 60 THR A N 13
ATOM 17386 C CA . THR A 1 60 ? -2.308 -2.361 7.694 1.00 74.03 60 THR A CA 13
ATOM 17387 C C . THR A 1 60 ? -1.749 -0.948 7.808 1.00 72.33 60 THR A C 13
ATOM 17388 O O . THR A 1 60 ? -0.572 -0.707 7.522 1.00 50.25 60 THR A O 13
ATOM 17399 N N . TYR A 1 61 ? -2.600 -0.022 8.207 1.00 62.43 61 TYR A N 13
ATOM 17400 C CA . TYR A 1 61 ? -2.200 1.354 8.408 1.00 2.14 61 TYR A CA 13
ATOM 17401 C C . TYR A 1 61 ? -3.236 2.055 9.274 1.00 23.31 61 TYR A C 13
ATOM 17402 O O . TYR A 1 61 ? -4.441 1.856 9.089 1.00 34.34 61 TYR A O 13
ATOM 17420 N N . PRO A 1 62 ? -2.781 2.838 10.258 1.00 35.54 62 PRO A N 13
ATOM 17421 C CA . PRO A 1 62 ? -3.669 3.587 11.149 1.00 51.41 62 PRO A CA 13
ATOM 17422 C C . PRO A 1 62 ? -4.543 4.570 10.381 1.00 23.33 62 PRO A C 13
ATOM 17423 O O . PRO A 1 62 ? -4.087 5.213 9.429 1.00 11.31 62 PRO A O 13
ATOM 17434 N N . GLY A 1 63 ? -5.796 4.679 10.794 1.00 71.45 63 GLY A N 13
ATOM 17435 C CA . GLY A 1 63 ? -6.731 5.539 10.107 1.00 24.54 63 GLY A CA 13
ATOM 17436 C C . GLY A 1 63 ? -7.531 4.786 9.066 1.00 43.00 63 GLY A C 13
ATOM 17437 O O . GLY A 1 63 ? -7.252 3.618 8.782 1.00 73.10 63 GLY A O 13
ATOM 17441 N N . GLU A 1 64 ? -8.522 5.448 8.490 1.00 12.30 64 GLU A N 13
ATOM 17442 C CA . GLU A 1 64 ? -9.379 4.812 7.504 1.00 52.31 64 GLU A CA 13
ATOM 17443 C C . GLU A 1 64 ? -9.533 5.711 6.278 1.00 70.11 64 GLU A C 13
ATOM 17444 O O . GLU A 1 64 ? -9.746 5.232 5.160 1.00 13.12 64 GLU A O 13
ATOM 17456 N N . LEU A 1 65 ? -9.419 7.015 6.499 1.00 1.44 65 LEU A N 13
ATOM 17457 C CA . LEU A 1 65 ? -9.470 7.991 5.423 1.00 43.31 65 LEU A CA 13
ATOM 17458 C C . LEU A 1 65 ? -8.178 8.807 5.402 1.00 32.30 65 LEU A C 13
ATOM 17459 O O . LEU A 1 65 ? -7.485 8.919 6.415 1.00 11.23 65 LEU A O 13
ATOM 17475 N N . LEU A 1 66 ? -7.855 9.364 4.245 1.00 14.34 66 LEU A N 13
ATOM 17476 C CA . LEU A 1 66 ? -6.602 10.085 4.062 1.00 31.12 66 LEU A CA 13
ATOM 17477 C C . LEU A 1 66 ? -6.828 11.509 3.571 1.00 14.43 66 LEU A C 13
ATOM 17478 O O . LEU A 1 66 ? -5.920 12.337 3.649 1.00 10.15 66 LEU A O 13
ATOM 17494 N N . LEU A 1 67 ? -8.040 11.784 3.080 1.00 20.51 67 LEU A N 13
ATOM 17495 C CA . LEU A 1 67 ? -8.366 13.068 2.451 1.00 43.41 67 LEU A CA 13
ATOM 17496 C C . LEU A 1 67 ? -7.504 13.280 1.207 1.00 0.24 67 LEU A C 13
ATOM 17497 O O . LEU A 1 67 ? -7.915 12.959 0.092 1.00 22.51 67 LEU A O 13
ATOM 17513 N N . GLN A 1 68 ? -6.309 13.812 1.413 1.00 25.22 68 GLN A N 13
ATOM 17514 C CA . GLN A 1 68 ? -5.321 13.944 0.355 1.00 30.30 68 GLN A CA 13
ATOM 17515 C C . GLN A 1 68 ? -4.000 13.345 0.824 1.00 31.35 68 GLN A C 13
ATOM 17516 O O . GLN A 1 68 ? -3.580 12.290 0.351 1.00 51.01 68 GLN A O 13
ATOM 17530 N N . GLY A 1 69 ? -3.364 14.016 1.777 1.00 75.11 69 GLY A N 13
ATOM 17531 C CA . GLY A 1 69 ? -2.117 13.521 2.319 1.00 4.40 69 GLY A CA 13
ATOM 17532 C C . GLY A 1 69 ? -1.952 13.854 3.787 1.00 64.20 69 GLY A C 13
ATOM 17533 O O . GLY A 1 69 ? -0.871 14.244 4.221 1.00 42.13 69 GLY A O 13
ATOM 17537 N N . VAL A 1 70 ? -3.020 13.698 4.563 1.00 42.12 70 VAL A N 13
ATOM 17538 C CA . VAL A 1 70 ? -2.954 13.960 5.999 1.00 52.22 70 VAL A CA 13
ATOM 17539 C C . VAL A 1 70 ? -2.312 12.771 6.721 1.00 64.25 70 VAL A C 13
ATOM 17540 O O . VAL A 1 70 ? -1.957 12.846 7.899 1.00 53.34 70 VAL A O 13
ATOM 17553 N N . HIS A 1 71 ? -2.160 11.675 5.988 1.00 32.00 71 HIS A N 13
ATOM 17554 C CA . HIS A 1 71 ? -1.511 10.469 6.498 1.00 43.40 71 HIS A CA 13
ATOM 17555 C C . HIS A 1 71 ? -0.234 10.194 5.715 1.00 74.14 71 HIS A C 13
ATOM 17556 O O . HIS A 1 71 ? 0.292 9.085 5.727 1.00 44.13 71 HIS A O 13
ATOM 17571 N N . ASP A 1 72 ? 0.241 11.229 5.030 1.00 42.13 72 ASP A N 13
ATOM 17572 C CA . ASP A 1 72 ? 1.439 11.159 4.186 1.00 11.21 72 ASP A CA 13
ATOM 17573 C C . ASP A 1 72 ? 2.640 10.574 4.937 1.00 23.12 72 ASP A C 13
ATOM 17574 O O . ASP A 1 72 ? 3.411 9.793 4.377 1.00 32.23 72 ASP A O 13
ATOM 17583 N N . ASP A 1 73 ? 2.776 10.931 6.213 1.00 1.44 73 ASP A N 13
ATOM 17584 C CA . ASP A 1 73 ? 3.924 10.500 7.015 1.00 5.33 73 ASP A CA 13
ATOM 17585 C C . ASP A 1 73 ? 3.684 9.139 7.671 1.00 35.50 73 ASP A C 13
ATOM 17586 O O . ASP A 1 73 ? 4.509 8.668 8.454 1.00 11.41 73 ASP A O 13
ATOM 17595 N N . VAL A 1 74 ? 2.571 8.504 7.346 1.00 3.22 74 VAL A N 13
ATOM 17596 C CA . VAL A 1 74 ? 2.235 7.216 7.926 1.00 51.31 74 VAL A CA 13
ATOM 17597 C C . VAL A 1 74 ? 2.904 6.089 7.153 1.00 33.10 74 VAL A C 13
ATOM 17598 O O . VAL A 1 74 ? 2.888 6.068 5.920 1.00 12.33 74 VAL A O 13
ATOM 17611 N N . ASP A 1 75 ? 3.514 5.176 7.890 1.00 34.30 75 ASP A N 13
ATOM 17612 C CA . ASP A 1 75 ? 4.107 3.983 7.305 1.00 22.51 75 ASP A CA 13
ATOM 17613 C C . ASP A 1 75 ? 3.044 2.913 7.121 1.00 5.34 75 ASP A C 13
ATOM 17614 O O . ASP A 1 75 ? 2.415 2.474 8.084 1.00 72.54 75 ASP A O 13
ATOM 17623 N N . ILE A 1 76 ? 2.836 2.508 5.882 1.00 3.43 76 ILE A N 13
ATOM 17624 C CA . ILE A 1 76 ? 1.898 1.442 5.580 1.00 2.33 76 ILE A CA 13
ATOM 17625 C C . ILE A 1 76 ? 2.617 0.111 5.727 1.00 74.11 76 ILE A C 13
ATOM 17626 O O . ILE A 1 76 ? 3.549 -0.188 4.977 1.00 20.44 76 ILE A O 13
ATOM 17642 N N . ILE A 1 77 ? 2.199 -0.672 6.708 1.00 14.05 77 ILE A N 13
ATOM 17643 C CA . ILE A 1 77 ? 2.909 -1.886 7.068 1.00 60.22 77 ILE A CA 13
ATOM 17644 C C . ILE A 1 77 ? 2.351 -3.096 6.330 1.00 11.23 77 ILE A C 13
ATOM 17645 O O . ILE A 1 77 ? 1.157 -3.385 6.395 1.00 71.22 77 ILE A O 13
ATOM 17661 N N . LEU A 1 78 ? 3.232 -3.789 5.629 1.00 2.35 78 LEU A N 13
ATOM 17662 C CA . LEU A 1 78 ? 2.890 -5.013 4.932 1.00 34.41 78 LEU A CA 13
ATOM 17663 C C . LEU A 1 78 ? 2.869 -6.172 5.923 1.00 54.13 78 LEU A C 13
ATOM 17664 O O . LEU A 1 78 ? 3.911 -6.568 6.446 1.00 44.32 78 LEU A O 13
ATOM 17680 N N . LEU A 1 79 ? 1.685 -6.700 6.187 1.00 64.35 79 LEU A N 13
ATOM 17681 C CA . LEU A 1 79 ? 1.524 -7.777 7.155 1.00 71.30 79 LEU A CA 13
ATOM 17682 C C . LEU A 1 79 ? 1.838 -9.119 6.514 1.00 12.22 79 LEU A C 13
ATOM 17683 O O . LEU A 1 79 ? 2.507 -9.963 7.110 1.00 13.53 79 LEU A O 13
ATOM 17699 N N . GLN A 1 80 ? 1.361 -9.303 5.295 1.00 64.43 80 GLN A N 13
ATOM 17700 C CA . GLN A 1 80 ? 1.599 -10.534 4.566 1.00 64.33 80 GLN A CA 13
ATOM 17701 C C . GLN A 1 80 ? 2.491 -10.272 3.369 1.00 53.35 80 GLN A C 13
ATOM 17702 O O . GLN A 1 80 ? 2.235 -9.367 2.580 1.00 1.10 80 GLN A O 13
ATOM 17716 N N . ASP A 1 81 ? 3.523 -11.082 3.229 1.00 44.05 81 ASP A N 13
ATOM 17717 C CA . ASP A 1 81 ? 4.430 -10.970 2.099 1.00 13.24 81 ASP A CA 13
ATOM 17718 C C . ASP A 1 81 ? 4.534 -12.301 1.386 1.00 3.03 81 ASP A C 13
ATOM 17719 O O . ASP A 1 81 ? 4.897 -13.314 1.988 1.00 34.23 81 ASP A O 13
ATOM 17728 N N . LEU A 1 82 ? 4.220 -12.298 0.103 1.00 41.23 82 LEU A N 13
ATOM 17729 C CA . LEU A 1 82 ? 4.174 -13.530 -0.663 1.00 54.33 82 LEU A CA 13
ATOM 17730 C C . LEU A 1 82 ? 5.370 -13.661 -1.597 1.00 14.34 82 LEU A C 13
ATOM 17731 O O . LEU A 1 82 ? 5.491 -14.659 -2.310 1.00 11.11 82 LEU A O 13
ATOM 17747 N N . GLU A 1 83 ? 6.249 -12.664 -1.612 1.00 24.44 83 GLU A N 13
ATOM 17748 C CA . GLU A 1 83 ? 7.431 -12.735 -2.459 1.00 62.33 83 GLU A CA 13
ATOM 17749 C C . GLU A 1 83 ? 8.440 -13.701 -1.843 1.00 74.24 83 GLU A C 13
ATOM 17750 O O . GLU A 1 83 ? 9.224 -13.327 -0.968 1.00 13.44 83 GLU A O 13
ATOM 17762 N N . HIS A 1 84 ? 8.398 -14.946 -2.285 1.00 24.22 84 HIS A N 13
ATOM 17763 C CA . HIS A 1 84 ? 9.221 -15.985 -1.690 1.00 62.05 84 HIS A CA 13
ATOM 17764 C C . HIS A 1 84 ? 10.535 -16.126 -2.444 1.00 61.14 84 HIS A C 13
ATOM 17765 O O . HIS A 1 84 ? 10.548 -16.413 -3.641 1.00 61.30 84 HIS A O 13
ATOM 17780 N N . HIS A 1 85 ? 11.630 -15.910 -1.735 1.00 25.35 85 HIS A N 13
ATOM 17781 C CA . HIS A 1 85 ? 12.959 -16.026 -2.318 1.00 51.44 85 HIS A CA 13
ATOM 17782 C C . HIS A 1 85 ? 13.497 -17.434 -2.133 1.00 73.13 85 HIS A C 13
ATOM 17783 O O . HIS A 1 85 ? 13.991 -17.745 -1.029 1.00 5.23 85 HIS A O 13
ATOM 17798 N N . MET A 1 1 ? -8.065 -0.662 -12.158 1.00 61.33 1 MET A N 14
ATOM 17799 C CA . MET A 1 1 ? -7.808 -1.883 -12.948 1.00 70.14 1 MET A CA 14
ATOM 17800 C C . MET A 1 1 ? -8.568 -3.039 -12.321 1.00 61.32 1 MET A C 14
ATOM 17801 O O . MET A 1 1 ? -9.585 -2.830 -11.656 1.00 2.50 1 MET A O 14
ATOM 17817 N N . ASN A 1 2 ? -8.087 -4.254 -12.540 1.00 44.13 2 ASN A N 14
ATOM 17818 C CA . ASN A 1 2 ? -8.613 -5.408 -11.830 1.00 1.54 2 ASN A CA 14
ATOM 17819 C C . ASN A 1 2 ? -8.072 -5.376 -10.410 1.00 33.32 2 ASN A C 14
ATOM 17820 O O . ASN A 1 2 ? -6.866 -5.510 -10.204 1.00 71.25 2 ASN A O 14
ATOM 17831 N N . VAL A 1 3 ? -8.956 -5.187 -9.440 1.00 52.45 3 VAL A N 14
ATOM 17832 C CA . VAL A 1 3 ? -8.541 -4.920 -8.066 1.00 1.22 3 VAL A CA 14
ATOM 17833 C C . VAL A 1 3 ? -7.725 -6.075 -7.483 1.00 71.53 3 VAL A C 14
ATOM 17834 O O . VAL A 1 3 ? -6.767 -5.848 -6.748 1.00 50.42 3 VAL A O 14
ATOM 17847 N N . ASP A 1 4 ? -8.084 -7.306 -7.835 1.00 12.54 4 ASP A N 14
ATOM 17848 C CA . ASP A 1 4 ? -7.351 -8.476 -7.356 1.00 54.35 4 ASP A CA 14
ATOM 17849 C C . ASP A 1 4 ? -5.911 -8.430 -7.859 1.00 44.22 4 ASP A C 14
ATOM 17850 O O . ASP A 1 4 ? -4.977 -8.819 -7.159 1.00 40.53 4 ASP A O 14
ATOM 17859 N N . HIS A 1 5 ? -5.741 -7.915 -9.073 1.00 31.23 5 HIS A N 14
ATOM 17860 C CA . HIS A 1 5 ? -4.422 -7.744 -9.666 1.00 3.22 5 HIS A CA 14
ATOM 17861 C C . HIS A 1 5 ? -3.721 -6.524 -9.065 1.00 3.23 5 HIS A C 14
ATOM 17862 O O . HIS A 1 5 ? -2.504 -6.533 -8.875 1.00 71.20 5 HIS A O 14
ATOM 17877 N N . GLU A 1 6 ? -4.490 -5.480 -8.759 1.00 45.55 6 GLU A N 14
ATOM 17878 C CA . GLU A 1 6 ? -3.926 -4.264 -8.177 1.00 22.25 6 GLU A CA 14
ATOM 17879 C C . GLU A 1 6 ? -3.379 -4.529 -6.780 1.00 20.12 6 GLU A C 14
ATOM 17880 O O . GLU A 1 6 ? -2.420 -3.890 -6.356 1.00 44.24 6 GLU A O 14
ATOM 17892 N N . VAL A 1 7 ? -3.977 -5.484 -6.075 1.00 42.54 7 VAL A N 14
ATOM 17893 C CA . VAL A 1 7 ? -3.468 -5.903 -4.772 1.00 32.15 7 VAL A CA 14
ATOM 17894 C C . VAL A 1 7 ? -2.054 -6.474 -4.912 1.00 25.44 7 VAL A C 14
ATOM 17895 O O . VAL A 1 7 ? -1.176 -6.200 -4.092 1.00 2.23 7 VAL A O 14
ATOM 17908 N N . ASN A 1 8 ? -1.835 -7.246 -5.975 1.00 22.12 8 ASN A N 14
ATOM 17909 C CA . ASN A 1 8 ? -0.520 -7.827 -6.248 1.00 1.42 8 ASN A CA 14
ATOM 17910 C C . ASN A 1 8 ? 0.453 -6.738 -6.682 1.00 54.21 8 ASN A C 14
ATOM 17911 O O . ASN A 1 8 ? 1.660 -6.838 -6.460 1.00 74.42 8 ASN A O 14
ATOM 17922 N N . LEU A 1 9 ? -0.076 -5.700 -7.305 1.00 0.11 9 LEU A N 14
ATOM 17923 C CA . LEU A 1 9 ? 0.729 -4.555 -7.675 1.00 11.35 9 LEU A CA 14
ATOM 17924 C C . LEU A 1 9 ? 1.110 -3.772 -6.424 1.00 1.22 9 LEU A C 14
ATOM 17925 O O . LEU A 1 9 ? 2.246 -3.329 -6.278 1.00 42.25 9 LEU A O 14
ATOM 17941 N N . LEU A 1 10 ? 0.152 -3.636 -5.514 1.00 12.24 10 LEU A N 14
ATOM 17942 C CA . LEU A 1 10 ? 0.375 -2.943 -4.252 1.00 44.14 10 LEU A CA 14
ATOM 17943 C C . LEU A 1 10 ? 1.520 -3.588 -3.480 1.00 74.42 10 LEU A C 14
ATOM 17944 O O . LEU A 1 10 ? 2.468 -2.911 -3.085 1.00 21.31 10 LEU A O 14
ATOM 17960 N N . VAL A 1 11 ? 1.442 -4.903 -3.290 1.00 52.34 11 VAL A N 14
ATOM 17961 C CA . VAL A 1 11 ? 2.473 -5.625 -2.553 1.00 3.25 11 VAL A CA 14
ATOM 17962 C C . VAL A 1 11 ? 3.821 -5.551 -3.271 1.00 12.42 11 VAL A C 14
ATOM 17963 O O . VAL A 1 11 ? 4.873 -5.563 -2.630 1.00 4.14 11 VAL A O 14
ATOM 17976 N N . GLU A 1 12 ? 3.781 -5.454 -4.596 1.00 2.20 12 GLU A N 14
ATOM 17977 C CA . GLU A 1 12 ? 4.993 -5.300 -5.394 1.00 1.01 12 GLU A CA 14
ATOM 17978 C C . GLU A 1 12 ? 5.653 -3.959 -5.081 1.00 74.24 12 GLU A C 14
ATOM 17979 O O . GLU A 1 12 ? 6.856 -3.888 -4.819 1.00 11.24 12 GLU A O 14
ATOM 17991 N N . GLU A 1 13 ? 4.846 -2.903 -5.085 1.00 45.20 13 GLU A N 14
ATOM 17992 C CA . GLU A 1 13 ? 5.338 -1.555 -4.820 1.00 55.22 13 GLU A CA 14
ATOM 17993 C C . GLU A 1 13 ? 5.835 -1.432 -3.384 1.00 15.35 13 GLU A C 14
ATOM 17994 O O . GLU A 1 13 ? 6.826 -0.758 -3.120 1.00 3.51 13 GLU A O 14
ATOM 18006 N N . ILE A 1 14 ? 5.150 -2.096 -2.461 1.00 71.23 14 ILE A N 14
ATOM 18007 C CA . ILE A 1 14 ? 5.572 -2.113 -1.065 1.00 23.24 14 ILE A CA 14
ATOM 18008 C C . ILE A 1 14 ? 6.902 -2.851 -0.919 1.00 43.43 14 ILE A C 14
ATOM 18009 O O . ILE A 1 14 ? 7.708 -2.527 -0.056 1.00 73.43 14 ILE A O 14
ATOM 18025 N N . HIS A 1 15 ? 7.128 -3.850 -1.762 1.00 32.24 15 HIS A N 14
ATOM 18026 C CA . HIS A 1 15 ? 8.397 -4.573 -1.753 1.00 5.32 15 HIS A CA 14
ATOM 18027 C C . HIS A 1 15 ? 9.555 -3.680 -2.200 1.00 13.40 15 HIS A C 14
ATOM 18028 O O . HIS A 1 15 ? 10.632 -3.719 -1.607 1.00 20.21 15 HIS A O 14
ATOM 18043 N N . ARG A 1 16 ? 9.343 -2.879 -3.244 1.00 2.24 16 ARG A N 14
ATOM 18044 C CA . ARG A 1 16 ? 10.424 -2.055 -3.788 1.00 23.20 16 ARG A CA 14
ATOM 18045 C C . ARG A 1 16 ? 10.549 -0.701 -3.069 1.00 51.22 16 ARG A C 14
ATOM 18046 O O . ARG A 1 16 ? 11.660 -0.233 -2.823 1.00 20.22 16 ARG A O 14
ATOM 18067 N N . LEU A 1 17 ? 9.423 -0.077 -2.728 1.00 61.35 17 LEU A N 14
ATOM 18068 C CA . LEU A 1 17 ? 9.447 1.216 -2.034 1.00 20.20 17 LEU A CA 14
ATOM 18069 C C . LEU A 1 17 ? 9.559 1.032 -0.528 1.00 55.34 17 LEU A C 14
ATOM 18070 O O . LEU A 1 17 ? 9.919 1.962 0.198 1.00 15.44 17 LEU A O 14
ATOM 18086 N N . GLY A 1 18 ? 9.236 -0.162 -0.069 1.00 1.22 18 GLY A N 14
ATOM 18087 C CA . GLY A 1 18 ? 9.195 -0.430 1.345 1.00 12.11 18 GLY A CA 14
ATOM 18088 C C . GLY A 1 18 ? 10.557 -0.396 1.993 1.00 42.32 18 GLY A C 14
ATOM 18089 O O . GLY A 1 18 ? 11.540 -0.899 1.444 1.00 44.24 18 GLY A O 14
ATOM 18093 N N . SER A 1 19 ? 10.610 0.217 3.153 1.00 4.24 19 SER A N 14
ATOM 18094 C CA . SER A 1 19 ? 11.810 0.245 3.954 1.00 21.51 19 SER A CA 14
ATOM 18095 C C . SER A 1 19 ? 11.701 -0.817 5.038 1.00 32.30 19 SER A C 14
ATOM 18096 O O . SER A 1 19 ? 10.594 -1.219 5.407 1.00 54.30 19 SER A O 14
ATOM 18104 N N . LYS A 1 20 ? 12.831 -1.283 5.536 1.00 63.40 20 LYS A N 14
ATOM 18105 C CA . LYS A 1 20 ? 12.823 -2.271 6.596 1.00 11.55 20 LYS A CA 14
ATOM 18106 C C . LYS A 1 20 ? 12.496 -1.629 7.928 1.00 70.41 20 LYS A C 14
ATOM 18107 O O . LYS A 1 20 ? 13.155 -0.684 8.366 1.00 31.41 20 LYS A O 14
ATOM 18126 N N . ASN A 1 21 ? 11.454 -2.146 8.548 1.00 55.55 21 ASN A N 14
ATOM 18127 C CA . ASN A 1 21 ? 11.026 -1.702 9.861 1.00 71.24 21 ASN A CA 14
ATOM 18128 C C . ASN A 1 21 ? 11.995 -2.223 10.913 1.00 3.51 21 ASN A C 14
ATOM 18129 O O . ASN A 1 21 ? 12.926 -2.970 10.601 1.00 75.22 21 ASN A O 14
ATOM 18140 N N . ALA A 1 22 ? 11.755 -1.866 12.157 1.00 31.15 22 ALA A N 14
ATOM 18141 C CA . ALA A 1 22 ? 12.599 -2.317 13.256 1.00 10.13 22 ALA A CA 14
ATOM 18142 C C . ALA A 1 22 ? 12.338 -3.789 13.551 1.00 70.04 22 ALA A C 14
ATOM 18143 O O . ALA A 1 22 ? 13.119 -4.454 14.226 1.00 45.03 22 ALA A O 14
ATOM 18150 N N . ASP A 1 23 ? 11.231 -4.287 13.021 1.00 31.04 23 ASP A N 14
ATOM 18151 C CA . ASP A 1 23 ? 10.831 -5.676 13.213 1.00 32.14 23 ASP A CA 14
ATOM 18152 C C . ASP A 1 23 ? 11.334 -6.559 12.071 1.00 1.10 23 ASP A C 14
ATOM 18153 O O . ASP A 1 23 ? 11.368 -7.782 12.188 1.00 12.53 23 ASP A O 14
ATOM 18162 N N . GLY A 1 24 ? 11.757 -5.939 10.975 1.00 60.32 24 GLY A N 14
ATOM 18163 C CA . GLY A 1 24 ? 12.088 -6.701 9.789 1.00 12.22 24 GLY A CA 14
ATOM 18164 C C . GLY A 1 24 ? 10.926 -6.761 8.820 1.00 3.04 24 GLY A C 14
ATOM 18165 O O . GLY A 1 24 ? 10.999 -7.428 7.788 1.00 34.21 24 GLY A O 14
ATOM 18169 N N . LYS A 1 25 ? 9.851 -6.059 9.155 1.00 54.44 25 LYS A N 14
ATOM 18170 C CA . LYS A 1 25 ? 8.702 -5.956 8.268 1.00 11.43 25 LYS A CA 14
ATOM 18171 C C . LYS A 1 25 ? 8.932 -4.859 7.248 1.00 61.52 25 LYS A C 14
ATOM 18172 O O . LYS A 1 25 ? 9.644 -3.894 7.519 1.00 15.35 25 LYS A O 14
ATOM 18191 N N . LEU A 1 26 ? 8.349 -5.011 6.077 1.00 43.14 26 LEU A N 14
ATOM 18192 C CA . LEU A 1 26 ? 8.426 -3.974 5.065 1.00 72.44 26 LEU A CA 14
ATOM 18193 C C . LEU A 1 26 ? 7.339 -2.949 5.309 1.00 74.11 26 LEU A C 14
ATOM 18194 O O . LEU A 1 26 ? 6.184 -3.297 5.551 1.00 32.44 26 LEU A O 14
ATOM 18210 N N . SER A 1 27 ? 7.717 -1.689 5.297 1.00 5.30 27 SER A N 14
ATOM 18211 C CA . SER A 1 27 ? 6.767 -0.619 5.507 1.00 31.42 27 SER A CA 14
ATOM 18212 C C . SER A 1 27 ? 7.105 0.558 4.607 1.00 24.31 27 SER A C 14
ATOM 18213 O O . SER A 1 27 ? 8.276 0.863 4.383 1.00 44.24 27 SER A O 14
ATOM 18221 N N . VAL A 1 28 ? 6.085 1.213 4.087 1.00 72.31 28 VAL A N 14
ATOM 18222 C CA . VAL A 1 28 ? 6.292 2.332 3.189 1.00 12.20 28 VAL A CA 14
ATOM 18223 C C . VAL A 1 28 ? 5.390 3.497 3.577 1.00 53.40 28 VAL A C 14
ATOM 18224 O O . VAL A 1 28 ? 4.219 3.306 3.890 1.00 21.02 28 VAL A O 14
ATOM 18237 N N . LYS A 1 29 ? 5.943 4.697 3.575 1.00 11.22 29 LYS A N 14
ATOM 18238 C CA . LYS A 1 29 ? 5.186 5.881 3.902 1.00 70.15 29 LYS A CA 14
ATOM 18239 C C . LYS A 1 29 ? 4.239 6.241 2.769 1.00 2.14 29 LYS A C 14
ATOM 18240 O O . LYS A 1 29 ? 4.600 6.140 1.591 1.00 42.34 29 LYS A O 14
ATOM 18259 N N . PHE A 1 30 ? 3.035 6.657 3.135 1.00 61.22 30 PHE A N 14
ATOM 18260 C CA . PHE A 1 30 ? 2.002 6.990 2.168 1.00 75.12 30 PHE A CA 14
ATOM 18261 C C . PHE A 1 30 ? 2.477 8.068 1.200 1.00 5.23 30 PHE A C 14
ATOM 18262 O O . PHE A 1 30 ? 2.201 7.995 0.009 1.00 34.41 30 PHE A O 14
ATOM 18279 N N . GLY A 1 31 ? 3.204 9.055 1.714 1.00 4.45 31 GLY A N 14
ATOM 18280 C CA . GLY A 1 31 ? 3.688 10.137 0.875 1.00 71.04 31 GLY A CA 14
ATOM 18281 C C . GLY A 1 31 ? 4.657 9.656 -0.188 1.00 10.42 31 GLY A C 14
ATOM 18282 O O . GLY A 1 31 ? 4.590 10.083 -1.343 1.00 32.25 31 GLY A O 14
ATOM 18286 N N . VAL A 1 32 ? 5.545 8.745 0.199 1.00 13.42 32 VAL A N 14
ATOM 18287 C CA . VAL A 1 32 ? 6.536 8.198 -0.720 1.00 62.34 32 VAL A CA 14
ATOM 18288 C C . VAL A 1 32 ? 5.853 7.365 -1.797 1.00 13.21 32 VAL A C 14
ATOM 18289 O O . VAL A 1 32 ? 6.182 7.462 -2.982 1.00 64.42 32 VAL A O 14
ATOM 18302 N N . LEU A 1 33 ? 4.887 6.560 -1.376 1.00 72.53 33 LEU A N 14
ATOM 18303 C CA . LEU A 1 33 ? 4.142 5.715 -2.296 1.00 3.32 33 LEU A CA 14
ATOM 18304 C C . LEU A 1 33 ? 3.27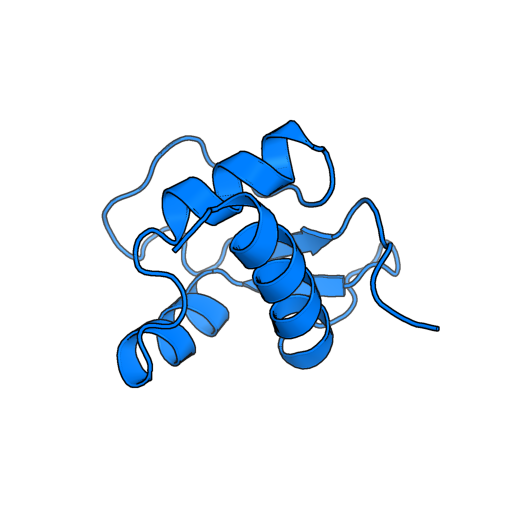9 6.579 -3.214 1.00 40.20 33 LEU A C 14
ATOM 18305 O O . LEU A 1 33 ? 3.270 6.391 -4.427 1.00 55.44 33 LEU A O 14
ATOM 18321 N N . PHE A 1 34 ? 2.588 7.546 -2.619 1.00 24.30 34 PHE A N 14
ATOM 18322 C CA . PHE A 1 34 ? 1.688 8.422 -3.358 1.00 33.55 34 PHE A CA 14
ATOM 18323 C C . PHE A 1 34 ? 2.433 9.213 -4.425 1.00 14.23 34 PHE A C 14
ATOM 18324 O O . PHE A 1 34 ? 1.952 9.357 -5.544 1.00 64.21 34 PHE A O 14
ATOM 18341 N N . ARG A 1 35 ? 3.612 9.718 -4.084 1.00 35.15 35 ARG A N 14
ATOM 18342 C CA . ARG A 1 35 ? 4.389 10.515 -5.025 1.00 1.11 35 ARG A CA 14
ATOM 18343 C C . ARG A 1 35 ? 4.859 9.661 -6.199 1.00 21.34 35 ARG A C 14
ATOM 18344 O O . ARG A 1 35 ? 4.848 10.106 -7.350 1.00 4.15 35 ARG A O 14
ATOM 18365 N N . ASP A 1 36 ? 5.265 8.429 -5.906 1.00 44.11 36 ASP A N 14
ATOM 18366 C CA . ASP A 1 36 ? 5.738 7.520 -6.942 1.00 72.22 36 ASP A CA 14
ATOM 18367 C C . ASP A 1 36 ? 4.567 7.093 -7.819 1.00 11.02 36 ASP A C 14
ATOM 18368 O O . ASP A 1 36 ? 4.670 7.080 -9.048 1.00 63.34 36 ASP A O 14
ATOM 18377 N N . ASP A 1 37 ? 3.444 6.775 -7.176 1.00 34.35 37 ASP A N 14
ATOM 18378 C CA . ASP A 1 37 ? 2.239 6.377 -7.895 1.00 43.13 37 ASP A CA 14
ATOM 18379 C C . ASP A 1 37 ? 1.706 7.513 -8.744 1.00 51.25 37 ASP A C 14
ATOM 18380 O O . ASP A 1 37 ? 1.554 7.355 -9.943 1.00 43.14 37 ASP A O 14
ATOM 18389 N N . LYS A 1 38 ? 1.488 8.674 -8.135 1.00 72.52 38 LYS A N 14
ATOM 18390 C CA . LYS A 1 38 ? 0.781 9.776 -8.788 1.00 22.33 38 LYS A CA 14
ATOM 18391 C C . LYS A 1 38 ? 1.448 10.188 -10.097 1.00 5.41 38 LYS A C 14
ATOM 18392 O O . LYS A 1 38 ? 0.792 10.713 -10.999 1.00 4.01 38 LYS A O 14
ATOM 18411 N N . SER A 1 39 ? 2.743 9.939 -10.202 1.00 71.42 39 SER A N 14
ATOM 18412 C CA . SER A 1 39 ? 3.494 10.289 -11.396 1.00 72.02 39 SER A CA 14
ATOM 18413 C C . SER A 1 39 ? 3.045 9.454 -12.601 1.00 30.23 39 SER A C 14
ATOM 18414 O O . SER A 1 39 ? 3.143 9.899 -13.744 1.00 34.53 39 SER A O 14
ATOM 18422 N N . ALA A 1 40 ? 2.546 8.251 -12.340 1.00 4.34 40 ALA A N 14
ATOM 18423 C CA . ALA A 1 40 ? 2.089 7.358 -13.405 1.00 54.04 40 ALA A CA 14
ATOM 18424 C C . ALA A 1 40 ? 0.616 6.995 -13.238 1.00 72.14 40 ALA A C 14
ATOM 18425 O O . ALA A 1 40 ? -0.062 6.628 -14.199 1.00 22.45 40 ALA A O 14
ATOM 18432 N N . ASN A 1 41 ? 0.151 7.130 -12.006 1.00 42.45 41 ASN A N 14
ATOM 18433 C CA . ASN A 1 41 ? -1.125 6.600 -11.548 1.00 4.35 41 ASN A CA 14
ATOM 18434 C C . ASN A 1 41 ? -1.216 5.119 -11.871 1.00 53.31 41 ASN A C 14
ATOM 18435 O O . ASN A 1 41 ? -1.869 4.701 -12.828 1.00 10.21 41 ASN A O 14
ATOM 18446 N N . LEU A 1 42 ? -0.503 4.342 -11.077 1.00 30.50 42 LEU A N 14
ATOM 18447 C CA . LEU A 1 42 ? -0.427 2.907 -11.252 1.00 33.24 42 LEU A CA 14
ATOM 18448 C C . LEU A 1 42 ? -1.653 2.258 -10.638 1.00 14.23 42 LEU A C 14
ATOM 18449 O O . LEU A 1 42 ? -2.252 1.348 -11.214 1.00 55.51 42 LEU A O 14
ATOM 18465 N N . PHE A 1 43 ? -2.022 2.748 -9.464 1.00 11.21 43 PHE A N 14
ATOM 18466 C CA . PHE A 1 43 ? -3.211 2.281 -8.782 1.00 12.13 43 PHE A CA 14
ATOM 18467 C C . PHE A 1 43 ? -4.403 3.121 -9.201 1.00 32.35 43 PHE A C 14
ATOM 18468 O O . PHE A 1 43 ? -4.460 4.320 -8.921 1.00 43.34 43 PHE A O 14
ATOM 18485 N N . GLU A 1 44 ? -5.360 2.493 -9.865 1.00 42.41 44 GLU A N 14
ATOM 18486 C CA . GLU A 1 44 ? -6.509 3.213 -10.390 1.00 24.04 44 GLU A CA 14
ATOM 18487 C C . GLU A 1 44 ? -7.390 3.687 -9.241 1.00 25.25 44 GLU A C 14
ATOM 18488 O O . GLU A 1 44 ? -8.032 4.740 -9.315 1.00 55.24 44 GLU A O 14
ATOM 18500 N N . ALA A 1 45 ? -7.393 2.917 -8.167 1.00 2.13 45 ALA A N 14
ATOM 18501 C CA . ALA A 1 45 ? -8.062 3.314 -6.945 1.00 1.02 45 ALA A CA 14
ATOM 18502 C C . ALA A 1 45 ? -7.168 3.011 -5.752 1.00 53.53 45 ALA A C 14
ATOM 18503 O O . ALA A 1 45 ? -7.305 1.969 -5.117 1.00 23.13 45 ALA A O 14
ATOM 18510 N N . LEU A 1 46 ? -6.253 3.932 -5.463 1.00 4.35 46 LEU A N 14
ATOM 18511 C CA . LEU A 1 46 ? -5.245 3.738 -4.422 1.00 14.15 46 LEU A CA 14
ATOM 18512 C C . LEU A 1 46 ? -5.881 3.369 -3.082 1.00 63.41 46 LEU A C 14
ATOM 18513 O O . LEU A 1 46 ? -5.467 2.407 -2.435 1.00 31.42 46 LEU A O 14
ATOM 18529 N N . VAL A 1 47 ? -6.895 4.127 -2.683 1.00 13.03 47 VAL A N 14
ATOM 18530 C CA . VAL A 1 47 ? -7.590 3.874 -1.424 1.00 62.03 47 VAL A CA 14
ATOM 18531 C C . VAL A 1 47 ? -8.264 2.503 -1.449 1.00 61.41 47 VAL A C 14
ATOM 18532 O O . VAL A 1 47 ? -8.240 1.770 -0.461 1.00 43.41 47 VAL A O 14
ATOM 18545 N N . GLY A 1 48 ? -8.835 2.155 -2.598 1.00 11.32 48 GLY A N 14
ATOM 18546 C CA . GLY A 1 48 ? -9.507 0.877 -2.746 1.00 50.03 48 GLY A CA 14
ATOM 18547 C C . GLY A 1 48 ? -8.548 -0.291 -2.635 1.00 50.01 48 GLY A C 14
ATOM 18548 O O . GLY A 1 48 ? -8.849 -1.290 -1.979 1.00 12.21 48 GLY A O 14
ATOM 18552 N N . THR A 1 49 ? -7.389 -0.160 -3.269 1.00 13.20 49 THR A N 14
ATOM 18553 C CA . THR A 1 49 ? -6.359 -1.186 -3.211 1.00 31.32 49 THR A CA 14
ATOM 18554 C C . THR A 1 49 ? -5.887 -1.394 -1.771 1.00 1.43 49 THR A C 14
ATOM 18555 O O . THR A 1 49 ? -5.681 -2.527 -1.327 1.00 21.14 49 THR A O 14
ATOM 18566 N N . LEU A 1 50 ? -5.732 -0.289 -1.045 1.00 12.10 50 LEU A N 14
ATOM 18567 C CA . LEU A 1 50 ? -5.333 -0.335 0.357 1.00 51.23 50 LEU A CA 14
ATOM 18568 C C . LEU A 1 50 ? -6.373 -1.076 1.187 1.00 24.41 50 LEU A C 14
ATOM 18569 O O . LEU A 1 50 ? -6.033 -1.930 2.008 1.00 34.15 50 LEU A O 14
ATOM 18585 N N . LYS A 1 51 ? -7.643 -0.746 0.960 1.00 21.33 51 LYS A N 14
ATOM 18586 C CA . LYS A 1 51 ? -8.750 -1.394 1.659 1.00 30.23 51 LYS A CA 14
ATOM 18587 C C . LYS A 1 51 ? -8.735 -2.899 1.423 1.00 45.12 51 LYS A C 14
ATOM 18588 O O . LYS A 1 51 ? -8.871 -3.683 2.360 1.00 62.44 51 LYS A O 14
ATOM 18607 N N . ALA A 1 52 ? -8.556 -3.292 0.166 1.00 45.40 52 ALA A N 14
ATOM 18608 C CA . ALA A 1 52 ? -8.574 -4.700 -0.218 1.00 22.12 52 ALA A CA 14
ATOM 18609 C C . ALA A 1 52 ? -7.498 -5.497 0.513 1.00 61.20 52 ALA A C 14
ATOM 18610 O O . ALA A 1 52 ? -7.764 -6.574 1.049 1.00 74.12 52 ALA A O 14
ATOM 18617 N N . ALA A 1 53 ? -6.287 -4.965 0.545 1.00 3.35 53 ALA A N 14
ATOM 18618 C CA . ALA A 1 53 ? -5.177 -5.659 1.179 1.00 42.34 53 ALA A CA 14
ATOM 18619 C C . ALA A 1 53 ? -5.281 -5.604 2.698 1.00 33.31 53 ALA A C 14
ATOM 18620 O O . ALA A 1 53 ? -4.783 -6.490 3.390 1.00 63.41 53 ALA A O 14
ATOM 18627 N N . LYS A 1 54 ? -5.929 -4.569 3.218 1.00 0.44 54 LYS A N 14
ATOM 18628 C CA . LYS A 1 54 ? -6.156 -4.469 4.654 1.00 52.35 54 LYS A CA 14
ATOM 18629 C C . LYS A 1 54 ? -7.235 -5.464 5.072 1.00 25.30 54 LYS A C 14
ATOM 18630 O O . LYS A 1 54 ? -7.176 -6.047 6.152 1.00 11.24 54 LYS A O 14
ATOM 18649 N N . ARG A 1 55 ? -8.204 -5.676 4.186 1.00 14.02 55 ARG A N 14
ATOM 18650 C CA . ARG A 1 55 ? -9.254 -6.665 4.408 1.00 61.20 55 ARG A CA 14
ATOM 18651 C C . ARG A 1 55 ? -8.689 -8.077 4.360 1.00 41.23 55 ARG A C 14
ATOM 18652 O O . ARG A 1 55 ? -9.189 -8.975 5.039 1.00 2.24 55 ARG A O 14
ATOM 18673 N N . ARG A 1 56 ? -7.643 -8.268 3.561 1.00 44.54 56 ARG A N 14
ATOM 18674 C CA . ARG A 1 56 ? -6.987 -9.568 3.457 1.00 64.41 56 ARG A CA 14
ATOM 18675 C C . ARG A 1 56 ? -5.874 -9.713 4.493 1.00 75.01 56 ARG A C 14
ATOM 18676 O O . ARG A 1 56 ? -5.131 -10.695 4.477 1.00 44.42 56 ARG A O 14
ATOM 18697 N N . LYS A 1 57 ? -5.772 -8.730 5.391 1.00 23.21 57 LYS A N 14
ATOM 18698 C CA . LYS A 1 57 ? -4.770 -8.724 6.461 1.00 25.55 57 LYS A CA 14
ATOM 18699 C C . LYS A 1 57 ? -3.354 -8.761 5.892 1.00 14.51 57 LYS A C 14
ATOM 18700 O O . LYS A 1 57 ? -2.417 -9.212 6.549 1.00 23.44 57 LYS A O 14
ATOM 18719 N N . ILE A 1 58 ? -3.208 -8.263 4.676 1.00 65.44 58 ILE A N 14
ATOM 18720 C CA . ILE A 1 58 ? -1.920 -8.215 4.016 1.00 54.32 58 ILE A CA 14
ATOM 18721 C C . ILE A 1 58 ? -1.128 -7.019 4.515 1.00 70.10 58 ILE A C 14
ATOM 18722 O O . ILE A 1 58 ? 0.041 -7.136 4.873 1.00 44.55 58 ILE A O 14
ATOM 18738 N N . VAL A 1 59 ? -1.781 -5.869 4.554 1.00 2.12 59 VAL A N 14
ATOM 18739 C CA . VAL A 1 59 ? -1.151 -4.650 5.031 1.00 0.53 59 VAL A CA 14
ATOM 18740 C C . VAL A 1 59 ? -2.090 -3.901 5.959 1.00 45.11 59 VAL A C 14
ATOM 18741 O O . VAL A 1 59 ? -3.305 -4.096 5.911 1.00 13.02 59 VAL A O 14
ATOM 18754 N N . THR A 1 60 ? -1.536 -3.062 6.810 1.00 32.21 60 THR A N 14
ATOM 18755 C CA . THR A 1 60 ? -2.348 -2.180 7.615 1.00 12.23 60 THR A CA 14
ATOM 18756 C C . THR A 1 60 ? -1.715 -0.800 7.664 1.00 13.43 60 THR A C 14
ATOM 18757 O O . THR A 1 60 ? -0.492 -0.658 7.596 1.00 14.53 60 THR A O 14
ATOM 18768 N N . TYR A 1 61 ? -2.555 0.209 7.754 1.00 75.31 61 TYR A N 14
ATOM 18769 C CA . TYR A 1 61 ? -2.102 1.581 7.794 1.00 63.13 61 TYR A CA 14
ATOM 18770 C C . TYR A 1 61 ? -2.974 2.379 8.746 1.00 32.04 61 TYR A C 14
ATOM 18771 O O . TYR A 1 61 ? -4.196 2.203 8.770 1.00 53.32 61 TYR A O 14
ATOM 18789 N N . PRO A 1 62 ? -2.346 3.216 9.580 1.00 65.04 62 PRO A N 14
ATOM 18790 C CA . PRO A 1 62 ? -3.063 4.121 10.476 1.00 23.31 62 PRO A CA 14
ATOM 18791 C C . PRO A 1 62 ? -3.914 5.118 9.699 1.00 50.20 62 PRO A C 14
ATOM 18792 O O . PRO A 1 62 ? -3.489 5.640 8.664 1.00 40.51 62 PRO A O 14
ATOM 18803 N N . GLY A 1 63 ? -5.108 5.388 10.202 1.00 73.25 63 GLY A N 14
ATOM 18804 C CA . GLY A 1 63 ? -6.019 6.274 9.508 1.00 41.12 63 GLY A CA 14
ATOM 18805 C C . GLY A 1 63 ? -6.808 5.551 8.432 1.00 2.11 63 GLY A C 14
ATOM 18806 O O . GLY A 1 63 ? -6.240 4.830 7.616 1.00 4.22 63 GLY A O 14
ATOM 18810 N N . GLU A 1 64 ? -8.116 5.749 8.427 1.00 62.01 64 GLU A N 14
ATOM 18811 C CA . GLU A 1 64 ? -8.994 5.085 7.474 1.00 42.04 64 GLU A CA 14
ATOM 18812 C C . GLU A 1 64 ? -9.517 6.066 6.435 1.00 0.44 64 GLU A C 14
ATOM 18813 O O . GLU A 1 64 ? -10.158 5.673 5.459 1.00 33.35 64 GLU A O 14
ATOM 18825 N N . LEU A 1 65 ? -9.247 7.346 6.656 1.00 60.41 65 LEU A N 14
ATOM 18826 C CA . LEU A 1 65 ? -9.660 8.390 5.730 1.00 1.33 65 LEU A CA 14
ATOM 18827 C C . LEU A 1 65 ? -8.581 9.457 5.637 1.00 41.13 65 LEU A C 14
ATOM 18828 O O . LEU A 1 65 ? -7.982 9.834 6.644 1.00 44.31 65 LEU A O 14
ATOM 18844 N N . LEU A 1 66 ? -8.322 9.926 4.428 1.00 40.41 66 LEU A N 14
ATOM 18845 C CA . LEU A 1 66 ? -7.324 10.954 4.213 1.00 2.31 66 LEU A CA 14
ATOM 18846 C C . LEU A 1 66 ? -7.808 11.951 3.169 1.00 45.44 66 LEU A C 14
ATOM 18847 O O . LEU A 1 66 ? -8.611 11.611 2.301 1.00 51.33 66 LEU A O 14
ATOM 18863 N N . LEU A 1 67 ? -7.343 13.186 3.284 1.00 1.34 67 LEU A N 14
ATOM 18864 C CA . LEU A 1 67 ? -7.702 14.224 2.330 1.00 0.22 67 LEU A CA 14
ATOM 18865 C C . LEU A 1 67 ? -6.550 14.467 1.361 1.00 62.51 67 LEU A C 14
ATOM 18866 O O . LEU A 1 67 ? -6.550 13.963 0.239 1.00 15.32 67 LEU A O 14
ATOM 18882 N N . GLN A 1 68 ? -5.556 15.222 1.812 1.00 15.22 68 GLN A N 14
ATOM 18883 C CA . GLN A 1 68 ? -4.394 15.531 0.992 1.00 15.32 68 GLN A CA 14
ATOM 18884 C C . GLN A 1 68 ? -3.246 15.992 1.885 1.00 34.41 68 GLN A C 14
ATOM 18885 O O . GLN A 1 68 ? -3.399 16.934 2.661 1.00 24.13 68 GLN A O 14
ATOM 18899 N N . GLY A 1 69 ? -2.117 15.295 1.808 1.00 3.22 69 GLY A N 14
ATOM 18900 C CA . GLY A 1 69 ? -0.926 15.710 2.539 1.00 51.22 69 GLY A CA 14
ATOM 18901 C C . GLY A 1 69 ? -0.900 15.232 3.983 1.00 31.22 69 GLY A C 14
ATOM 18902 O O . GLY A 1 69 ? 0.123 14.762 4.463 1.00 42.43 69 GLY A O 14
ATOM 18906 N N . VAL A 1 70 ? -2.036 15.330 4.661 1.00 2.13 70 VAL A N 14
ATOM 18907 C CA . VAL A 1 70 ? -2.130 15.013 6.090 1.00 31.10 70 VAL A CA 14
ATOM 18908 C C . VAL A 1 70 ? -1.775 13.545 6.402 1.00 64.51 70 VAL A C 14
ATOM 18909 O O . VAL A 1 70 ? -1.504 13.191 7.549 1.00 54.03 70 VAL A O 14
ATOM 18922 N N . HIS A 1 71 ? -1.757 12.697 5.382 1.00 2.12 71 HIS A N 14
ATOM 18923 C CA . HIS A 1 71 ? -1.493 11.274 5.581 1.00 44.10 71 HIS A CA 14
ATOM 18924 C C . HIS A 1 71 ? -0.104 10.909 5.049 1.00 33.32 71 HIS A C 14
ATOM 18925 O O . HIS A 1 71 ? 0.241 9.734 4.941 1.00 23.55 71 HIS A O 14
ATOM 18940 N N . ASP A 1 72 ? 0.691 11.934 4.748 1.00 34.44 72 ASP A N 14
ATOM 18941 C CA . ASP A 1 72 ? 1.994 11.762 4.092 1.00 3.14 72 ASP A CA 14
ATOM 18942 C C . ASP A 1 72 ? 2.988 10.980 4.944 1.00 23.03 72 ASP A C 14
ATOM 18943 O O . ASP A 1 72 ? 3.726 10.140 4.428 1.00 4.52 72 ASP A O 14
ATOM 18952 N N . ASP A 1 73 ? 2.990 11.229 6.244 1.00 4.24 73 ASP A N 14
ATOM 18953 C CA . ASP A 1 73 ? 3.982 10.629 7.132 1.00 4.41 73 ASP A CA 14
ATOM 18954 C C . ASP A 1 73 ? 3.476 9.335 7.750 1.00 33.43 73 ASP A C 14
ATOM 18955 O O . ASP A 1 73 ? 4.113 8.772 8.641 1.00 2.50 73 ASP A O 14
ATOM 18964 N N . VAL A 1 74 ? 2.343 8.855 7.269 1.00 1.31 74 VAL A N 14
ATOM 18965 C CA . VAL A 1 74 ? 1.767 7.627 7.780 1.00 52.22 74 VAL A CA 14
ATOM 18966 C C . VAL A 1 74 ? 2.331 6.424 7.031 1.00 34.31 74 VAL A C 14
ATOM 18967 O O . VAL A 1 74 ? 2.266 6.358 5.801 1.00 35.43 74 VAL A O 14
ATOM 18980 N N . ASP A 1 75 ? 2.893 5.485 7.781 1.00 45.42 75 ASP A N 14
ATOM 18981 C CA . ASP A 1 75 ? 3.525 4.306 7.199 1.00 23.42 75 ASP A CA 14
ATOM 18982 C C . ASP A 1 75 ? 2.534 3.161 7.057 1.00 51.41 75 ASP A C 14
ATOM 18983 O O . ASP A 1 75 ? 1.745 2.891 7.962 1.00 42.33 75 ASP A O 14
ATOM 18992 N N . ILE A 1 76 ? 2.577 2.504 5.912 1.00 31.42 76 ILE A N 14
ATOM 18993 C CA . ILE A 1 76 ? 1.792 1.305 5.671 1.00 0.05 76 ILE A CA 14
ATOM 18994 C C . ILE A 1 76 ? 2.666 0.086 5.943 1.00 21.54 76 ILE A C 14
ATOM 18995 O O . ILE A 1 76 ? 3.712 -0.085 5.313 1.00 24.34 76 ILE A O 14
ATOM 19011 N N . ILE A 1 77 ? 2.246 -0.747 6.885 1.00 2.12 77 ILE A N 14
ATOM 19012 C CA . ILE A 1 77 ? 3.058 -1.869 7.335 1.00 33.32 77 ILE A CA 14
ATOM 19013 C C . ILE A 1 77 ? 2.560 -3.187 6.745 1.00 2.25 77 ILE A C 14
ATOM 19014 O O . ILE A 1 77 ? 1.360 -3.475 6.770 1.00 74.44 77 ILE A O 14
ATOM 19030 N N . LEU A 1 78 ? 3.491 -3.973 6.215 1.00 22.33 78 LEU A N 14
ATOM 19031 C CA . LEU A 1 78 ? 3.177 -5.272 5.640 1.00 40.23 78 LEU A CA 14
ATOM 19032 C C . LEU A 1 78 ? 3.038 -6.317 6.745 1.00 55.41 78 LEU A C 14
ATOM 19033 O O . LEU A 1 78 ? 3.999 -6.611 7.459 1.00 73.43 78 LEU A O 14
ATOM 19049 N N . LEU A 1 79 ? 1.837 -6.861 6.886 1.00 73.44 79 LEU A N 14
ATOM 19050 C CA . LEU A 1 79 ? 1.562 -7.876 7.896 1.00 23.31 79 LEU A CA 14
ATOM 19051 C C . LEU A 1 79 ? 1.710 -9.266 7.294 1.00 32.14 79 LEU A C 14
ATOM 19052 O O . LEU A 1 79 ? 2.282 -10.170 7.909 1.00 13.23 79 LEU A O 14
ATOM 19068 N N . GLN A 1 80 ? 1.192 -9.420 6.085 1.00 24.42 80 GLN A N 14
ATOM 19069 C CA . GLN A 1 80 ? 1.250 -10.681 5.369 1.00 73.24 80 GLN A CA 14
ATOM 19070 C C . GLN A 1 80 ? 1.958 -10.470 4.040 1.00 52.34 80 GLN A C 14
ATOM 19071 O O . GLN A 1 80 ? 1.626 -9.545 3.300 1.00 74.35 80 GLN A O 14
ATOM 19085 N N . ASP A 1 81 ? 2.914 -11.325 3.726 1.00 31.43 81 ASP A N 14
ATOM 19086 C CA . ASP A 1 81 ? 3.659 -11.183 2.485 1.00 71.05 81 ASP A CA 14
ATOM 19087 C C . ASP A 1 81 ? 3.119 -12.137 1.434 1.00 42.44 81 ASP A C 14
ATOM 19088 O O . ASP A 1 81 ? 3.168 -13.356 1.596 1.00 23.31 81 ASP A O 14
ATOM 19097 N N . LEU A 1 82 ? 2.579 -11.566 0.371 1.00 32.23 82 LEU A N 14
ATOM 19098 C CA . LEU A 1 82 ? 1.977 -12.347 -0.698 1.00 40.21 82 LEU A CA 14
ATOM 19099 C C . LEU A 1 82 ? 2.924 -12.485 -1.883 1.00 12.04 82 LEU A C 14
ATOM 19100 O O . LEU A 1 82 ? 3.038 -13.556 -2.480 1.00 73.55 82 LEU A O 14
ATOM 19116 N N . GLU A 1 83 ? 3.608 -11.399 -2.208 1.00 3.11 83 GLU A N 14
ATOM 19117 C CA . GLU A 1 83 ? 4.443 -11.357 -3.398 1.00 15.14 83 GLU A CA 14
ATOM 19118 C C . GLU A 1 83 ? 5.696 -12.207 -3.218 1.00 12.41 83 GLU A C 14
ATOM 19119 O O . GLU A 1 83 ? 6.350 -12.161 -2.177 1.00 72.03 83 GLU A O 14
ATOM 19131 N N . HIS A 1 84 ? 6.027 -12.969 -4.248 1.00 5.20 84 HIS A N 14
ATOM 19132 C CA . HIS A 1 84 ? 7.182 -13.849 -4.216 1.00 34.33 84 HIS A CA 14
ATOM 19133 C C . HIS A 1 84 ? 8.434 -13.086 -4.636 1.00 33.44 84 HIS A C 14
ATOM 19134 O O . HIS A 1 84 ? 8.841 -13.129 -5.796 1.00 33.44 84 HIS A O 14
ATOM 19149 N N . HIS A 1 85 ? 9.008 -12.355 -3.693 1.00 34.54 85 HIS A N 14
ATOM 19150 C CA . HIS A 1 85 ? 10.243 -11.621 -3.928 1.00 73.22 85 HIS A CA 14
ATOM 19151 C C . HIS A 1 85 ? 10.730 -11.029 -2.613 1.00 52.24 85 HIS A C 14
ATOM 19152 O O . HIS A 1 85 ? 10.793 -9.787 -2.498 1.00 75.51 85 HIS A O 14
ATOM 19167 N N . MET A 1 1 ? -8.731 -2.625 -14.495 1.00 61.54 1 MET A N 15
ATOM 19168 C CA . MET A 1 1 ? -10.108 -3.099 -14.209 1.00 41.10 1 MET A CA 15
ATOM 19169 C C . MET A 1 1 ? -10.119 -4.103 -13.057 1.00 0.03 1 MET A C 15
ATOM 19170 O O . MET A 1 1 ? -11.143 -4.293 -12.402 1.00 33.45 1 MET A O 15
ATOM 19186 N N . ASN A 1 2 ? -8.990 -4.757 -12.820 1.00 54.14 2 ASN A N 15
ATOM 19187 C CA . ASN A 1 2 ? -8.916 -5.787 -11.794 1.00 2.35 2 ASN A CA 15
ATOM 19188 C C . ASN A 1 2 ? -8.216 -5.249 -10.550 1.00 12.24 2 ASN A C 15
ATOM 19189 O O . ASN A 1 2 ? -7.006 -5.007 -10.558 1.00 20.25 2 ASN A O 15
ATOM 19200 N N . VAL A 1 3 ? -8.988 -5.058 -9.486 1.00 30.02 3 VAL A N 15
ATOM 19201 C CA . VAL A 1 3 ? -8.466 -4.499 -8.245 1.00 13.03 3 VAL A CA 15
ATOM 19202 C C . VAL A 1 3 ? -7.578 -5.509 -7.524 1.00 20.22 3 VAL A C 15
ATOM 19203 O O . VAL A 1 3 ? -6.638 -5.137 -6.826 1.00 22.25 3 VAL A O 15
ATOM 19216 N N . ASP A 1 4 ? -7.868 -6.789 -7.722 1.00 73.45 4 ASP A N 15
ATOM 19217 C CA . ASP A 1 4 ? -7.111 -7.859 -7.077 1.00 3.11 4 ASP A CA 15
ATOM 19218 C C . ASP A 1 4 ? -5.642 -7.809 -7.490 1.00 62.43 4 ASP A C 15
ATOM 19219 O O . ASP A 1 4 ? -4.742 -7.979 -6.666 1.00 43.44 4 ASP A O 15
ATOM 19228 N N . HIS A 1 5 ? -5.404 -7.548 -8.769 1.00 45.24 5 HIS A N 15
ATOM 19229 C CA . HIS A 1 5 ? -4.049 -7.420 -9.284 1.00 31.31 5 HIS A CA 15
ATOM 19230 C C . HIS A 1 5 ? -3.365 -6.209 -8.667 1.00 74.23 5 HIS A C 15
ATOM 19231 O O . HIS A 1 5 ? -2.159 -6.220 -8.437 1.00 34.15 5 HIS A O 15
ATOM 19246 N N . GLU A 1 6 ? -4.147 -5.173 -8.388 1.00 35.12 6 GLU A N 15
ATOM 19247 C CA . GLU A 1 6 ? -3.618 -3.962 -7.780 1.00 61.30 6 GLU A CA 15
ATOM 19248 C C . GLU A 1 6 ? -3.181 -4.241 -6.349 1.00 3.33 6 GLU A C 15
ATOM 19249 O O . GLU A 1 6 ? -2.195 -3.685 -5.877 1.00 12.25 6 GLU A O 15
ATOM 19261 N N . VAL A 1 7 ? -3.923 -5.108 -5.669 1.00 1.31 7 VAL A N 15
ATOM 19262 C CA . VAL A 1 7 ? -3.582 -5.510 -4.309 1.00 13.24 7 VAL A CA 15
ATOM 19263 C C . VAL A 1 7 ? -2.230 -6.213 -4.285 1.00 23.03 7 VAL A C 15
ATOM 19264 O O . VAL A 1 7 ? -1.359 -5.880 -3.481 1.00 50.41 7 VAL A O 15
ATOM 19277 N N . ASN A 1 8 ? -2.057 -7.170 -5.182 1.00 33.42 8 ASN A N 15
ATOM 19278 C CA . ASN A 1 8 ? -0.800 -7.904 -5.285 1.00 3.20 8 ASN A CA 15
ATOM 19279 C C . ASN A 1 8 ? 0.311 -6.983 -5.779 1.00 3.12 8 ASN A C 15
ATOM 19280 O O . ASN A 1 8 ? 1.459 -7.094 -5.353 1.00 21.43 8 ASN A O 15
ATOM 19291 N N . LEU A 1 9 ? -0.038 -6.061 -6.669 1.00 2.40 9 LEU A N 15
ATOM 19292 C CA . LEU A 1 9 ? 0.896 -5.044 -7.124 1.00 12.54 9 LEU A CA 15
ATOM 19293 C C . LEU A 1 9 ? 1.340 -4.185 -5.947 1.00 62.52 9 LEU A C 15
ATOM 19294 O O . LEU A 1 9 ? 2.513 -3.847 -5.823 1.00 52.15 9 LEU A O 15
ATOM 19310 N N . LEU A 1 10 ? 0.388 -3.862 -5.080 1.00 52.01 10 LEU A N 15
ATOM 19311 C CA . LEU A 1 10 ? 0.643 -3.063 -3.889 1.00 2.45 10 LEU A CA 15
ATOM 19312 C C . LEU A 1 10 ? 1.719 -3.709 -3.024 1.00 70.21 10 LEU A C 15
ATOM 19313 O O . LEU A 1 10 ? 2.604 -3.027 -2.505 1.00 2.42 10 LEU A O 15
ATOM 19329 N N . VAL A 1 11 ? 1.656 -5.029 -2.889 1.00 15.33 11 VAL A N 15
ATOM 19330 C CA . VAL A 1 11 ? 2.631 -5.751 -2.075 1.00 75.32 11 VAL A CA 15
ATOM 19331 C C . VAL A 1 11 ? 4.016 -5.686 -2.725 1.00 44.12 11 VAL A C 15
ATOM 19332 O O . VAL A 1 11 ? 5.040 -5.636 -2.036 1.00 2.41 11 VAL A O 15
ATOM 19345 N N . GLU A 1 12 ? 4.038 -5.667 -4.055 1.00 42.14 12 GLU A N 15
ATOM 19346 C CA . GLU A 1 12 ? 5.282 -5.548 -4.799 1.00 72.04 12 GLU A CA 15
ATOM 19347 C C . GLU A 1 12 ? 5.832 -4.130 -4.679 1.00 72.34 12 GLU A C 15
ATOM 19348 O O . GLU A 1 12 ? 7.041 -3.928 -4.546 1.00 71.34 12 GLU A O 15
ATOM 19360 N N . GLU A 1 13 ? 4.931 -3.155 -4.710 1.00 52.54 13 GLU A N 15
ATOM 19361 C CA . GLU A 1 13 ? 5.298 -1.752 -4.575 1.00 43.22 13 GLU A CA 15
ATOM 19362 C C . GLU A 1 13 ? 5.945 -1.488 -3.224 1.00 71.25 13 GLU A C 15
ATOM 19363 O O . GLU A 1 13 ? 6.992 -0.855 -3.147 1.00 3.30 13 GLU A O 15
ATOM 19375 N N . ILE A 1 14 ? 5.324 -1.986 -2.164 1.00 22.12 14 ILE A N 15
ATOM 19376 C CA . ILE A 1 14 ? 5.871 -1.833 -0.821 1.00 14.03 14 ILE A CA 15
ATOM 19377 C C . ILE A 1 14 ? 7.230 -2.527 -0.711 1.00 53.31 14 ILE A C 15
ATOM 19378 O O . ILE A 1 14 ? 8.118 -2.072 0.008 1.00 32.32 14 ILE A O 15
ATOM 19394 N N . HIS A 1 15 ? 7.392 -3.625 -1.437 1.00 0.34 15 HIS A N 15
ATOM 19395 C CA . HIS A 1 15 ? 8.657 -4.353 -1.442 1.00 5.14 15 HIS A CA 15
ATOM 19396 C C . HIS A 1 15 ? 9.774 -3.554 -2.118 1.00 34.22 15 HIS A C 15
ATOM 19397 O O . HIS A 1 15 ? 10.909 -3.565 -1.647 1.00 70.52 15 HIS A O 15
ATOM 19412 N N . ARG A 1 16 ? 9.461 -2.866 -3.214 1.00 61.31 16 ARG A N 15
ATOM 19413 C CA . ARG A 1 16 ? 10.483 -2.133 -3.960 1.00 24.12 16 ARG A CA 15
ATOM 19414 C C . ARG A 1 16 ? 10.679 -0.716 -3.412 1.00 14.34 16 ARG A C 15
ATOM 19415 O O . ARG A 1 16 ? 11.806 -0.237 -3.299 1.00 13.41 16 ARG A O 15
ATOM 19436 N N . LEU A 1 17 ? 9.581 -0.055 -3.073 1.00 23.21 17 LEU A N 15
ATOM 19437 C CA . LEU A 1 17 ? 9.617 1.345 -2.675 1.00 1.34 17 LEU A CA 15
ATOM 19438 C C . LEU A 1 17 ? 9.792 1.489 -1.171 1.00 72.14 17 LEU A C 15
ATOM 19439 O O . LEU A 1 17 ? 10.285 2.510 -0.686 1.00 20.40 17 LEU A O 15
ATOM 19455 N N . GLY A 1 18 ? 9.379 0.469 -0.440 1.00 42.42 18 GLY A N 15
ATOM 19456 C CA . GLY A 1 18 ? 9.465 0.510 0.999 1.00 4.42 18 GLY A CA 15
ATOM 19457 C C . GLY A 1 18 ? 10.769 -0.059 1.504 1.00 74.35 18 GLY A C 15
ATOM 19458 O O . GLY A 1 18 ? 11.647 -0.422 0.716 1.00 72.04 18 GLY A O 15
ATOM 19462 N N . SER A 1 19 ? 10.894 -0.141 2.812 1.00 43.11 19 SER A N 15
ATOM 19463 C CA . SER A 1 19 ? 12.106 -0.632 3.438 1.00 42.32 19 SER A CA 15
ATOM 19464 C C . SER A 1 19 ? 11.768 -1.718 4.445 1.00 41.22 19 SER A C 15
ATOM 19465 O O . SER A 1 19 ? 10.643 -1.784 4.945 1.00 21.14 19 SER A O 15
ATOM 19473 N N . LYS A 1 20 ? 12.733 -2.583 4.722 1.00 64.35 20 LYS A N 15
ATOM 19474 C CA . LYS A 1 20 ? 12.584 -3.555 5.789 1.00 71.42 20 LYS A CA 15
ATOM 19475 C C . LYS A 1 20 ? 12.795 -2.889 7.120 1.00 1.34 20 LYS A C 15
ATOM 19476 O O . LYS A 1 20 ? 13.681 -2.050 7.286 1.00 63.41 20 LYS A O 15
ATOM 19495 N N . ASN A 1 21 ? 11.950 -3.248 8.039 1.00 12.34 21 ASN A N 15
ATOM 19496 C CA . ASN A 1 21 ? 12.011 -2.708 9.386 1.00 12.12 21 ASN A CA 15
ATOM 19497 C C . ASN A 1 21 ? 12.927 -3.559 10.244 1.00 41.34 21 ASN A C 15
ATOM 19498 O O . ASN A 1 21 ? 13.262 -4.687 9.876 1.00 1.02 21 ASN A O 15
ATOM 19509 N N . ALA A 1 22 ? 13.313 -3.029 11.396 1.00 55.33 22 ALA A N 15
ATOM 19510 C CA . ALA A 1 22 ? 13.973 -3.830 12.420 1.00 53.14 22 ALA A CA 15
ATOM 19511 C C . ALA A 1 22 ? 12.985 -4.859 12.956 1.00 75.42 22 ALA A C 15
ATOM 19512 O O . ALA A 1 22 ? 13.352 -5.824 13.628 1.00 42.23 22 ALA A O 15
ATOM 19519 N N . ASP A 1 23 ? 11.721 -4.622 12.624 1.00 51.35 23 ASP A N 15
ATOM 19520 C CA . ASP A 1 23 ? 10.620 -5.511 12.955 1.00 45.44 23 ASP A CA 15
ATOM 19521 C C . ASP A 1 23 ? 10.583 -6.712 12.003 1.00 23.11 23 ASP A C 15
ATOM 19522 O O . ASP A 1 23 ? 9.983 -7.742 12.309 1.00 0.40 23 ASP A O 15
ATOM 19531 N N . GLY A 1 24 ? 11.258 -6.588 10.862 1.00 72.45 24 GLY A N 15
ATOM 19532 C CA . GLY A 1 24 ? 11.357 -7.701 9.937 1.00 44.34 24 GLY A CA 15
ATOM 19533 C C . GLY A 1 24 ? 10.312 -7.669 8.837 1.00 73.54 24 GLY A C 15
ATOM 19534 O O . GLY A 1 24 ? 10.308 -8.533 7.960 1.00 61.10 24 GLY A O 15
ATOM 19538 N N . LYS A 1 25 ? 9.428 -6.681 8.862 1.00 64.41 25 LYS A N 15
ATOM 19539 C CA . LYS A 1 25 ? 8.428 -6.543 7.810 1.00 1.14 25 LYS A CA 15
ATOM 19540 C C . LYS A 1 25 ? 8.696 -5.294 6.977 1.00 51.33 25 LYS A C 15
ATOM 19541 O O . LYS A 1 25 ? 9.525 -4.463 7.345 1.00 72.30 25 LYS A O 15
ATOM 19560 N N . LEU A 1 26 ? 8.010 -5.187 5.844 1.00 35.33 26 LEU A N 15
ATOM 19561 C CA . LEU A 1 26 ? 8.161 -4.049 4.949 1.00 52.13 26 LEU A CA 15
ATOM 19562 C C . LEU A 1 26 ? 7.267 -2.900 5.374 1.00 55.44 26 LEU A C 15
ATOM 19563 O O . LEU A 1 26 ? 6.139 -3.106 5.823 1.00 73.00 26 LEU A O 15
ATOM 19579 N N . SER A 1 27 ? 7.785 -1.694 5.261 1.00 32.41 27 SER A N 15
ATOM 19580 C CA . SER A 1 27 ? 6.995 -0.504 5.495 1.00 41.02 27 SER A CA 15
ATOM 19581 C C . SER A 1 27 ? 7.419 0.612 4.548 1.00 2.21 27 SER A C 15
ATOM 19582 O O . SER A 1 27 ? 8.587 0.697 4.163 1.00 33.25 27 SER A O 15
ATOM 19590 N N . VAL A 1 28 ? 6.460 1.437 4.158 1.00 70.40 28 VAL A N 15
ATOM 19591 C CA . VAL A 1 28 ? 6.715 2.542 3.248 1.00 33.01 28 VAL A CA 15
ATOM 19592 C C . VAL A 1 28 ? 5.820 3.725 3.606 1.00 15.52 28 VAL A C 15
ATOM 19593 O O . VAL A 1 28 ? 4.693 3.536 4.065 1.00 0.50 28 VAL A O 15
ATOM 19606 N N . LYS A 1 29 ? 6.327 4.935 3.425 1.00 71.11 29 LYS A N 15
ATOM 19607 C CA . LYS A 1 29 ? 5.549 6.130 3.718 1.00 52.10 29 LYS A CA 15
ATOM 19608 C C . LYS A 1 29 ? 4.451 6.323 2.688 1.00 63.13 29 LYS A C 15
ATOM 19609 O O . LYS A 1 29 ? 4.634 6.041 1.500 1.00 25.53 29 LYS A O 15
ATOM 19628 N N . PHE A 1 30 ? 3.322 6.820 3.157 1.00 73.41 30 PHE A N 15
ATOM 19629 C CA . PHE A 1 30 ? 2.173 7.069 2.297 1.00 22.04 30 PHE A CA 15
ATOM 19630 C C . PHE A 1 30 ? 2.522 8.126 1.255 1.00 23.05 30 PHE A C 15
ATOM 19631 O O . PHE A 1 30 ? 2.171 7.994 0.084 1.00 3.11 30 PHE A O 15
ATOM 19648 N N . GLY A 1 31 ? 3.243 9.159 1.685 1.00 54.05 31 GLY A N 15
ATOM 19649 C CA . GLY A 1 31 ? 3.656 10.208 0.772 1.00 1.52 31 GLY A CA 15
ATOM 19650 C C . GLY A 1 31 ? 4.558 9.693 -0.334 1.00 10.23 31 GLY A C 15
ATOM 19651 O O . GLY A 1 31 ? 4.494 10.168 -1.465 1.00 51.42 31 GLY A O 15
ATOM 19655 N N . VAL A 1 32 ? 5.384 8.704 -0.011 1.00 44.33 32 VAL A N 15
ATOM 19656 C CA . VAL A 1 32 ? 6.309 8.129 -0.981 1.00 22.14 32 VAL A CA 15
ATOM 19657 C C . VAL A 1 32 ? 5.561 7.281 -2.005 1.00 43.01 32 VAL A C 15
ATOM 19658 O O . VAL A 1 32 ? 5.738 7.450 -3.214 1.00 52.24 32 VAL A O 15
ATOM 19671 N N . LEU A 1 33 ? 4.714 6.388 -1.512 1.00 1.13 33 LEU A N 15
ATOM 19672 C CA . LEU A 1 33 ? 3.948 5.497 -2.374 1.00 51.40 33 LEU A CA 15
ATOM 19673 C C . LEU A 1 33 ? 3.033 6.316 -3.282 1.00 34.52 33 LEU A C 15
ATOM 19674 O O . LEU A 1 33 ? 2.976 6.095 -4.493 1.00 61.05 33 LEU A O 15
ATOM 19690 N N . PHE A 1 34 ? 2.357 7.290 -2.687 1.00 24.42 34 PHE A N 15
ATOM 19691 C CA . PHE A 1 34 ? 1.434 8.148 -3.416 1.00 12.03 34 PHE A CA 15
ATOM 19692 C C . PHE A 1 34 ? 2.177 8.989 -4.454 1.00 32.55 34 PHE A C 15
ATOM 19693 O O . PHE A 1 34 ? 1.644 9.286 -5.519 1.00 33.22 34 PHE A O 15
ATOM 19710 N N . ARG A 1 35 ? 3.417 9.358 -4.144 1.00 42.31 35 ARG A N 15
ATOM 19711 C CA . ARG A 1 35 ? 4.220 10.179 -5.042 1.00 32.42 35 ARG A CA 15
ATOM 19712 C C . ARG A 1 35 ? 4.558 9.432 -6.331 1.00 0.24 35 ARG A C 15
ATOM 19713 O O . ARG A 1 35 ? 4.443 9.988 -7.424 1.00 13.13 35 ARG A O 15
ATOM 19734 N N . ASP A 1 36 ? 4.977 8.179 -6.206 1.00 35.32 36 ASP A N 15
ATOM 19735 C CA . ASP A 1 36 ? 5.324 7.386 -7.383 1.00 62.10 36 ASP A CA 15
ATOM 19736 C C . ASP A 1 36 ? 4.070 7.034 -8.173 1.00 13.12 36 ASP A C 15
ATOM 19737 O O . ASP A 1 36 ? 4.080 7.028 -9.405 1.00 74.15 36 ASP A O 15
ATOM 19746 N N . ASP A 1 37 ? 2.980 6.768 -7.460 1.00 33.22 37 ASP A N 15
ATOM 19747 C CA . ASP A 1 37 ? 1.703 6.488 -8.108 1.00 0.13 37 ASP A CA 15
ATOM 19748 C C . ASP A 1 37 ? 1.205 7.715 -8.858 1.00 51.34 37 ASP A C 15
ATOM 19749 O O . ASP A 1 37 ? 0.664 7.606 -9.950 1.00 23.23 37 ASP A O 15
ATOM 19758 N N . LYS A 1 38 ? 1.415 8.889 -8.281 1.00 52.33 38 LYS A N 15
ATOM 19759 C CA . LYS A 1 38 ? 1.064 10.140 -8.947 1.00 61.33 38 LYS A CA 15
ATOM 19760 C C . LYS A 1 38 ? 1.903 10.356 -10.205 1.00 21.04 38 LYS A C 15
ATOM 19761 O O . LYS A 1 38 ? 1.573 11.187 -11.047 1.00 64.21 38 LYS A O 15
ATOM 19780 N N . SER A 1 39 ? 2.993 9.612 -10.318 1.00 4.44 39 SER A N 15
ATOM 19781 C CA . SER A 1 39 ? 3.865 9.712 -11.474 1.00 44.34 39 SER A CA 15
ATOM 19782 C C . SER A 1 39 ? 3.400 8.779 -12.593 1.00 11.23 39 SER A C 15
ATOM 19783 O O . SER A 1 39 ? 3.283 9.193 -13.745 1.00 44.31 39 SER A O 15
ATOM 19791 N N . ALA A 1 40 ? 3.108 7.529 -12.246 1.00 33.34 40 ALA A N 15
ATOM 19792 C CA . ALA A 1 40 ? 2.820 6.511 -13.255 1.00 0.11 40 ALA A CA 15
ATOM 19793 C C . ALA A 1 40 ? 1.332 6.186 -13.362 1.00 61.01 40 ALA A C 15
ATOM 19794 O O . ALA A 1 40 ? 0.901 5.579 -14.345 1.00 61.44 40 ALA A O 15
ATOM 19801 N N . ASN A 1 41 ? 0.559 6.592 -12.360 1.00 32.20 41 ASN A N 15
ATOM 19802 C CA . ASN A 1 41 ? -0.856 6.224 -12.263 1.00 13.44 41 ASN A CA 15
ATOM 19803 C C . ASN A 1 41 ? -0.997 4.709 -12.264 1.00 61.32 41 ASN A C 15
ATOM 19804 O O . ASN A 1 41 ? -1.549 4.112 -13.191 1.00 54.35 41 ASN A O 15
ATOM 19815 N N . LEU A 1 42 ? -0.459 4.100 -11.221 1.00 45.21 42 LEU A N 15
ATOM 19816 C CA . LEU A 1 42 ? -0.371 2.654 -11.121 1.00 63.12 42 LEU A CA 15
ATOM 19817 C C . LEU A 1 42 ? -1.686 2.067 -10.644 1.00 63.04 42 LEU A C 15
ATOM 19818 O O . LEU A 1 42 ? -2.198 1.104 -11.222 1.00 2.23 42 LEU A O 15
ATOM 19834 N N . PHE A 1 43 ? -2.223 2.653 -9.587 1.00 71.11 43 PHE A N 15
ATOM 19835 C CA . PHE A 1 43 ? -3.464 2.183 -9.000 1.00 12.54 43 PHE A CA 15
ATOM 19836 C C . PHE A 1 43 ? -4.624 3.054 -9.462 1.00 74.31 43 PHE A C 15
ATOM 19837 O O . PHE A 1 43 ? -4.522 4.282 -9.476 1.00 15.50 43 PHE A O 15
ATOM 19854 N N . GLU A 1 44 ? -5.718 2.418 -9.861 1.00 11.43 44 GLU A N 15
ATOM 19855 C CA . GLU A 1 44 ? -6.902 3.140 -10.306 1.00 5.42 44 GLU A CA 15
ATOM 19856 C C . GLU A 1 44 ? -7.568 3.831 -9.125 1.00 54.21 44 GLU A C 15
ATOM 19857 O O . GLU A 1 44 ? -8.001 4.982 -9.223 1.00 65.52 44 GLU A O 15
ATOM 19869 N N . ALA A 1 45 ? -7.652 3.112 -8.015 1.00 31.05 45 ALA A N 15
ATOM 19870 C CA . ALA A 1 45 ? -8.148 3.667 -6.768 1.00 35.40 45 ALA A CA 15
ATOM 19871 C C . ALA A 1 45 ? -7.257 3.215 -5.619 1.00 60.01 45 ALA A C 15
ATOM 19872 O O . ALA A 1 45 ? -7.456 2.140 -5.052 1.00 64.10 45 ALA A O 15
ATOM 19879 N N . LEU A 1 46 ? -6.266 4.034 -5.295 1.00 22.52 46 LEU A N 15
ATOM 19880 C CA . LEU A 1 46 ? -5.249 3.673 -4.313 1.00 21.03 46 LEU A CA 15
ATOM 19881 C C . LEU A 1 46 ? -5.863 3.370 -2.949 1.00 5.32 46 LEU A C 15
ATOM 19882 O O . LEU A 1 46 ? -5.460 2.417 -2.280 1.00 43.14 46 LEU A O 15
ATOM 19898 N N . VAL A 1 47 ? -6.846 4.169 -2.546 1.00 12.31 47 VAL A N 15
ATOM 19899 C CA . VAL A 1 47 ? -7.528 3.950 -1.274 1.00 33.30 47 VAL A CA 15
ATOM 19900 C C . VAL A 1 47 ? -8.192 2.578 -1.254 1.00 54.01 47 VAL A C 15
ATOM 19901 O O . VAL A 1 47 ? -8.068 1.835 -0.282 1.00 12.33 47 VAL A O 15
ATOM 19914 N N . GLY A 1 48 ? -8.874 2.243 -2.344 1.00 43.25 48 GLY A N 15
ATOM 19915 C CA . GLY A 1 48 ? -9.517 0.946 -2.455 1.00 72.45 48 GLY A CA 15
ATOM 19916 C C . GLY A 1 48 ? -8.519 -0.192 -2.450 1.00 2.31 48 GLY A C 15
ATOM 19917 O O . GLY A 1 48 ? -8.780 -1.250 -1.879 1.00 62.34 48 GLY A O 15
ATOM 19921 N N . THR A 1 49 ? -7.373 0.028 -3.083 1.00 74.21 49 THR A N 15
ATOM 19922 C CA . THR A 1 49 ? -6.301 -0.956 -3.091 1.00 33.45 49 THR A CA 15
ATOM 19923 C C . THR A 1 49 ? -5.763 -1.178 -1.674 1.00 13.24 49 THR A C 15
ATOM 19924 O O . THR A 1 49 ? -5.585 -2.318 -1.237 1.00 14.34 49 THR A O 15
ATOM 19935 N N . LEU A 1 50 ? -5.524 -0.079 -0.960 1.00 40.03 50 LEU A N 15
ATOM 19936 C CA . LEU A 1 50 ? -5.069 -0.138 0.427 1.00 70.41 50 LEU A CA 15
ATOM 19937 C C . LEU A 1 50 ? -6.093 -0.856 1.296 1.00 25.31 50 LEU A C 15
ATOM 19938 O O . LEU A 1 50 ? -5.759 -1.766 2.054 1.00 1.10 50 LEU A O 15
ATOM 19954 N N . LYS A 1 51 ? -7.339 -0.433 1.162 1.00 12.12 51 LYS A N 15
ATOM 19955 C CA . LYS A 1 51 ? -8.446 -0.970 1.933 1.00 63.21 51 LYS A CA 15
ATOM 19956 C C . LYS A 1 51 ? -8.632 -2.466 1.678 1.00 2.54 51 LYS A C 15
ATOM 19957 O O . LYS A 1 51 ? -8.894 -3.236 2.604 1.00 5.54 51 LYS A O 15
ATOM 19976 N N . ALA A 1 52 ? -8.484 -2.866 0.422 1.00 31.42 52 ALA A N 15
ATOM 19977 C CA . ALA A 1 52 ? -8.595 -4.266 0.038 1.00 61.12 52 ALA A CA 15
ATOM 19978 C C . ALA A 1 52 ? -7.534 -5.103 0.741 1.00 61.13 52 ALA A C 15
ATOM 19979 O O . ALA A 1 52 ? -7.834 -6.125 1.359 1.00 64.41 52 ALA A O 15
ATOM 19986 N N . ALA A 1 53 ? -6.294 -4.645 0.654 1.00 41.55 53 ALA A N 15
ATOM 19987 C CA . ALA A 1 53 ? -5.173 -5.341 1.263 1.00 12.40 53 ALA A CA 15
ATOM 19988 C C . ALA A 1 53 ? -5.267 -5.309 2.783 1.00 54.34 53 ALA A C 15
ATOM 19989 O O . ALA A 1 53 ? -4.827 -6.236 3.455 1.00 0.12 53 ALA A O 15
ATOM 19996 N N . LYS A 1 54 ? -5.841 -4.243 3.320 1.00 44.34 54 LYS A N 15
ATOM 19997 C CA . LYS A 1 54 ? -6.009 -4.110 4.761 1.00 60.42 54 LYS A CA 15
ATOM 19998 C C . LYS A 1 54 ? -6.922 -5.210 5.300 1.00 34.43 54 LYS A C 15
ATOM 19999 O O . LYS A 1 54 ? -6.604 -5.859 6.297 1.00 35.42 54 LYS A O 15
ATOM 20018 N N . ARG A 1 55 ? -8.042 -5.434 4.618 1.00 14.25 55 ARG A N 15
ATOM 20019 C CA . ARG A 1 55 ? -9.003 -6.457 5.030 1.00 61.34 55 ARG A CA 15
ATOM 20020 C C . ARG A 1 55 ? -8.488 -7.860 4.727 1.00 72.15 55 ARG A C 15
ATOM 20021 O O . ARG A 1 55 ? -8.890 -8.832 5.367 1.00 12.21 55 ARG A O 15
ATOM 20042 N N . ARG A 1 56 ? -7.591 -7.965 3.756 1.00 23.54 56 ARG A N 15
ATOM 20043 C CA . ARG A 1 56 ? -7.005 -9.235 3.389 1.00 62.34 56 ARG A CA 15
ATOM 20044 C C . ARG A 1 56 ? -5.797 -9.547 4.284 1.00 54.20 56 ARG A C 15
ATOM 20045 O O . ARG A 1 56 ? -5.120 -10.560 4.102 1.00 65.05 56 ARG A O 15
ATOM 20066 N N . LYS A 1 57 ? -5.563 -8.680 5.272 1.00 13.35 57 LYS A N 15
ATOM 20067 C CA . LYS A 1 57 ? -4.424 -8.795 6.180 1.00 33.14 57 LYS A CA 15
ATOM 20068 C C . LYS A 1 57 ? -3.098 -8.774 5.425 1.00 11.34 57 LYS A C 15
ATOM 20069 O O . LYS A 1 57 ? -2.111 -9.363 5.860 1.00 43.24 57 LYS A O 15
ATOM 20088 N N . ILE A 1 58 ? -3.082 -8.071 4.305 1.00 21.41 58 ILE A N 15
ATOM 20089 C CA . ILE A 1 58 ? -1.864 -7.874 3.541 1.00 21.15 58 ILE A CA 15
ATOM 20090 C C . ILE A 1 58 ? -1.069 -6.735 4.148 1.00 21.34 58 ILE A C 15
ATOM 20091 O O . ILE A 1 58 ? 0.117 -6.867 4.429 1.00 55.12 58 ILE A O 15
ATOM 20107 N N . VAL A 1 59 ? -1.748 -5.620 4.358 1.00 14.41 59 VAL A N 15
ATOM 20108 C CA . VAL A 1 59 ? -1.125 -4.428 4.903 1.00 24.51 59 VAL A CA 15
ATOM 20109 C C . VAL A 1 59 ? -2.001 -3.835 5.991 1.00 3.34 59 VAL A C 15
ATOM 20110 O O . VAL A 1 59 ? -3.134 -4.273 6.194 1.00 70.34 59 VAL A O 15
ATOM 20123 N N . THR A 1 60 ? -1.480 -2.846 6.688 1.00 71.21 60 THR A N 15
ATOM 20124 C CA . THR A 1 60 ? -2.264 -2.126 7.663 1.00 75.14 60 THR A CA 15
ATOM 20125 C C . THR A 1 60 ? -1.896 -0.648 7.640 1.00 14.23 60 THR A C 15
ATOM 20126 O O . THR A 1 60 ? -0.753 -0.279 7.348 1.00 12.42 60 THR A O 15
ATOM 20137 N N . TYR A 1 61 ? -2.882 0.180 7.919 1.00 2.43 61 TYR A N 15
ATOM 20138 C CA . TYR A 1 61 ? -2.707 1.616 7.976 1.00 11.32 61 TYR A CA 15
ATOM 20139 C C . TYR A 1 61 ? -3.883 2.202 8.741 1.00 1.43 61 TYR A C 15
ATOM 20140 O O . TYR A 1 61 ? -4.972 1.617 8.733 1.00 10.31 61 TYR A O 15
ATOM 20158 N N . PRO A 1 62 ? -3.683 3.325 9.445 1.00 71.52 62 PRO A N 15
ATOM 20159 C CA . PRO A 1 62 ? -4.738 3.922 10.270 1.00 24.14 62 PRO A CA 15
ATOM 20160 C C . PRO A 1 62 ? -5.946 4.329 9.440 1.00 73.32 62 PRO A C 15
ATOM 20161 O O . PRO A 1 62 ? -5.803 4.936 8.375 1.00 3.43 62 PRO A O 15
ATOM 20172 N N . GLY A 1 63 ? -7.131 4.029 9.965 1.00 32.44 63 GLY A N 15
ATOM 20173 C CA . GLY A 1 63 ? -8.365 4.322 9.264 1.00 60.42 63 GLY A CA 15
ATOM 20174 C C . GLY A 1 63 ? -8.376 3.805 7.835 1.00 14.31 63 GLY A C 15
ATOM 20175 O O . GLY A 1 63 ? -7.653 2.867 7.488 1.00 52.24 63 GLY A O 15
ATOM 20179 N N . GLU A 1 64 ? -9.248 4.387 7.030 1.00 23.14 64 GLU A N 15
ATOM 20180 C CA . GLU A 1 64 ? -9.269 4.152 5.592 1.00 43.34 64 GLU A CA 15
ATOM 20181 C C . GLU A 1 64 ? -9.642 5.445 4.882 1.00 63.12 64 GLU A C 15
ATOM 20182 O O . GLU A 1 64 ? -10.012 5.458 3.706 1.00 53.44 64 GLU A O 15
ATOM 20194 N N . LEU A 1 65 ? -9.528 6.534 5.626 1.00 32.33 65 LEU A N 15
ATOM 20195 C CA . LEU A 1 65 ? -9.788 7.867 5.113 1.00 13.43 65 LEU A CA 15
ATOM 20196 C C . LEU A 1 65 ? -8.814 8.847 5.759 1.00 45.22 65 LEU A C 15
ATOM 20197 O O . LEU A 1 65 ? -8.960 9.221 6.924 1.00 53.53 65 LEU A O 15
ATOM 20213 N N . LEU A 1 66 ? -7.796 9.224 5.006 1.00 61.34 66 LEU A N 15
ATOM 20214 C CA . LEU A 1 66 ? -6.739 10.075 5.527 1.00 33.31 66 LEU A CA 15
ATOM 20215 C C . LEU A 1 66 ? -6.972 11.528 5.148 1.00 72.42 66 LEU A C 15
ATOM 20216 O O . LEU A 1 66 ? -7.550 11.824 4.102 1.00 15.24 66 LEU A O 15
ATOM 20232 N N . LEU A 1 67 ? -6.515 12.427 6.005 1.00 33.23 67 LEU A N 15
ATOM 20233 C CA . LEU A 1 67 ? -6.585 13.853 5.732 1.00 42.05 67 LEU A CA 15
ATOM 20234 C C . LEU A 1 67 ? -5.260 14.327 5.147 1.00 54.12 67 LEU A C 15
ATOM 20235 O O . LEU A 1 67 ? -4.248 13.625 5.239 1.00 54.24 67 LEU A O 15
ATOM 20251 N N . GLN A 1 68 ? -5.270 15.505 4.547 1.00 31.01 68 GLN A N 15
ATOM 20252 C CA . GLN A 1 68 ? -4.065 16.076 3.959 1.00 23.20 68 GLN A CA 15
ATOM 20253 C C . GLN A 1 68 ? -3.039 16.405 5.044 1.00 52.11 68 GLN A C 15
ATOM 20254 O O . GLN A 1 68 ? -3.398 16.832 6.143 1.00 63.24 68 GLN A O 15
ATOM 20268 N N . GLY A 1 69 ? -1.766 16.182 4.738 1.00 63.43 69 GLY A N 15
ATOM 20269 C CA . GLY A 1 69 ? -0.700 16.517 5.667 1.00 32.34 69 GLY A CA 15
ATOM 20270 C C . GLY A 1 69 ? -0.436 15.439 6.698 1.00 41.11 69 GLY A C 15
ATOM 20271 O O . GLY A 1 69 ? 0.698 14.988 6.860 1.00 45.22 69 GLY A O 15
ATOM 20275 N N . VAL A 1 70 ? -1.482 15.015 7.390 1.00 50.10 70 VAL A N 15
ATOM 20276 C CA . VAL A 1 70 ? -1.339 14.069 8.487 1.00 42.14 70 VAL A CA 15
ATOM 20277 C C . VAL A 1 70 ? -0.947 12.684 7.983 1.00 4.34 70 VAL A C 15
ATOM 20278 O O . VAL A 1 70 ? -0.353 11.891 8.709 1.00 45.41 70 VAL A O 15
ATOM 20291 N N . HIS A 1 71 ? -1.268 12.404 6.730 1.00 12.21 71 HIS A N 15
ATOM 20292 C CA . HIS A 1 71 ? -1.071 11.073 6.183 1.00 1.33 71 HIS A CA 15
ATOM 20293 C C . HIS A 1 71 ? 0.334 10.924 5.599 1.00 13.01 71 HIS A C 15
ATOM 20294 O O . HIS A 1 71 ? 0.750 9.826 5.238 1.00 55.25 71 HIS A O 15
ATOM 20309 N N . ASP A 1 72 ? 1.052 12.028 5.503 1.00 45.53 72 ASP A N 15
ATOM 20310 C CA . ASP A 1 72 ? 2.320 12.053 4.780 1.00 31.12 72 ASP A CA 15
ATOM 20311 C C . ASP A 1 72 ? 3.408 11.269 5.507 1.00 34.40 72 ASP A C 15
ATOM 20312 O O . ASP A 1 72 ? 4.223 10.596 4.873 1.00 54.14 72 ASP A O 15
ATOM 20321 N N . ASP A 1 73 ? 3.401 11.323 6.833 1.00 53.41 73 ASP A N 15
ATOM 20322 C CA . ASP A 1 73 ? 4.418 10.633 7.631 1.00 2.43 73 ASP A CA 15
ATOM 20323 C C . ASP A 1 73 ? 3.932 9.241 8.046 1.00 50.52 73 ASP A C 15
ATOM 20324 O O . ASP A 1 73 ? 4.578 8.550 8.834 1.00 44.21 73 ASP A O 15
ATOM 20333 N N . VAL A 1 74 ? 2.805 8.817 7.490 1.00 64.21 74 VAL A N 15
ATOM 20334 C CA . VAL A 1 74 ? 2.233 7.521 7.829 1.00 3.53 74 VAL A CA 15
ATOM 20335 C C . VAL A 1 74 ? 3.027 6.398 7.176 1.00 20.43 74 VAL A C 15
ATOM 20336 O O . VAL A 1 74 ? 3.210 6.381 5.957 1.00 0.12 74 VAL A O 15
ATOM 20349 N N . ASP A 1 75 ? 3.512 5.481 7.997 1.00 61.43 75 ASP A N 15
ATOM 20350 C CA . ASP A 1 75 ? 4.210 4.302 7.505 1.00 43.51 75 ASP A CA 15
ATOM 20351 C C . ASP A 1 75 ? 3.226 3.156 7.335 1.00 64.23 75 ASP A C 15
ATOM 20352 O O . ASP A 1 75 ? 2.642 2.680 8.312 1.00 50.31 75 ASP A O 15
ATOM 20361 N N . ILE A 1 76 ? 3.027 2.730 6.102 1.00 4.04 76 ILE A N 15
ATOM 20362 C CA . ILE A 1 76 ? 2.140 1.616 5.816 1.00 11.52 76 ILE A CA 15
ATOM 20363 C C . ILE A 1 76 ? 2.912 0.314 5.956 1.00 63.31 76 ILE A C 15
ATOM 20364 O O . ILE A 1 76 ? 3.929 0.107 5.289 1.00 33.41 76 ILE A O 15
ATOM 20380 N N . ILE A 1 77 ? 2.435 -0.553 6.834 1.00 63.32 77 ILE A N 15
ATOM 20381 C CA . ILE A 1 77 ? 3.169 -1.756 7.182 1.00 55.40 77 ILE A CA 15
ATOM 20382 C C . ILE A 1 77 ? 2.582 -2.986 6.500 1.00 30.55 77 ILE A C 15
ATOM 20383 O O . ILE A 1 77 ? 1.373 -3.222 6.542 1.00 54.53 77 ILE A O 15
ATOM 20399 N N . LEU A 1 78 ? 3.453 -3.752 5.864 1.00 21.20 78 LEU A N 15
ATOM 20400 C CA . LEU A 1 78 ? 3.074 -4.999 5.226 1.00 3.42 78 LEU A CA 15
ATOM 20401 C C . LEU A 1 78 ? 2.979 -6.096 6.281 1.00 13.11 78 LEU A C 15
ATOM 20402 O O . LEU A 1 78 ? 3.984 -6.480 6.877 1.00 25.15 78 LEU A O 15
ATOM 20418 N N . LEU A 1 79 ? 1.771 -6.579 6.522 1.00 1.41 79 LEU A N 15
ATOM 20419 C CA . LEU A 1 79 ? 1.539 -7.584 7.551 1.00 31.50 79 LEU A CA 15
ATOM 20420 C C . LEU A 1 79 ? 1.791 -8.982 7.009 1.00 14.31 79 LEU A C 15
ATOM 20421 O O . LEU A 1 79 ? 2.283 -9.857 7.723 1.00 64.14 79 LEU A O 15
ATOM 20437 N N . GLN A 1 80 ? 1.443 -9.187 5.751 1.00 35.15 80 GLN A N 15
ATOM 20438 C CA . GLN A 1 80 ? 1.635 -10.474 5.106 1.00 3.34 80 GLN A CA 15
ATOM 20439 C C . GLN A 1 80 ? 2.610 -10.328 3.951 1.00 24.25 80 GLN A C 15
ATOM 20440 O O . GLN A 1 80 ? 2.453 -9.441 3.112 1.00 52.01 80 GLN A O 15
ATOM 20454 N N . ASP A 1 81 ? 3.596 -11.204 3.886 1.00 33.14 81 ASP A N 15
ATOM 20455 C CA . ASP A 1 81 ? 4.569 -11.143 2.813 1.00 23.45 81 ASP A CA 15
ATOM 20456 C C . ASP A 1 81 ? 4.206 -12.125 1.716 1.00 72.25 81 ASP A C 15
ATOM 20457 O O . ASP A 1 81 ? 4.315 -13.341 1.883 1.00 74.32 81 ASP A O 15
ATOM 20466 N N . LEU A 1 82 ? 3.737 -11.584 0.609 1.00 3.20 82 LEU A N 15
ATOM 20467 C CA . LEU A 1 82 ? 3.340 -12.383 -0.539 1.00 64.22 82 LEU A CA 15
ATOM 20468 C C . LEU A 1 82 ? 4.345 -12.226 -1.672 1.00 41.04 82 LEU A C 15
ATOM 20469 O O . LEU A 1 82 ? 4.300 -12.943 -2.672 1.00 44.45 82 LEU A O 15
ATOM 20485 N N . GLU A 1 83 ? 5.264 -11.299 -1.509 1.00 34.45 83 GLU A N 15
ATOM 20486 C CA . GLU A 1 83 ? 6.121 -10.908 -2.606 1.00 45.14 83 GLU A CA 15
ATOM 20487 C C . GLU A 1 83 ? 7.448 -11.672 -2.556 1.00 20.21 83 GLU A C 15
ATOM 20488 O O . GLU A 1 83 ? 7.917 -12.047 -1.482 1.00 75.11 83 GLU A O 15
ATOM 20500 N N . HIS A 1 84 ? 8.047 -11.892 -3.719 1.00 74.35 84 HIS A N 15
ATOM 20501 C CA . HIS A 1 84 ? 9.281 -12.664 -3.818 1.00 23.23 84 HIS A CA 15
ATOM 20502 C C . HIS A 1 84 ? 10.326 -11.942 -4.666 1.00 24.23 84 HIS A C 15
ATOM 20503 O O . HIS A 1 84 ? 11.516 -11.976 -4.350 1.00 13.44 84 HIS A O 15
ATOM 20518 N N . HIS A 1 85 ? 9.868 -11.278 -5.726 1.00 1.45 85 HIS A N 15
ATOM 20519 C CA . HIS A 1 85 ? 10.753 -10.810 -6.790 1.00 23.55 85 HIS A CA 15
ATOM 20520 C C . HIS A 1 85 ? 11.567 -11.978 -7.315 1.00 71.11 85 HIS A C 15
ATOM 20521 O O . HIS A 1 85 ? 10.951 -12.987 -7.721 1.00 62.33 85 HIS A O 15
ATOM 20536 N N . MET A 1 1 ? -9.083 -1.788 -12.307 1.00 21.35 1 MET A N 16
ATOM 20537 C CA . MET A 1 1 ? -9.533 -2.836 -13.255 1.00 73.55 1 MET A CA 16
ATOM 20538 C C . MET A 1 1 ? -9.766 -4.154 -12.517 1.00 53.40 1 MET A C 16
ATOM 20539 O O . MET A 1 1 ? -10.884 -4.448 -12.098 1.00 4.11 1 MET A O 16
ATOM 20555 N N . ASN A 1 2 ? -8.708 -4.942 -12.356 1.00 44.12 2 ASN A N 16
ATOM 20556 C CA . ASN A 1 2 ? -8.784 -6.186 -11.603 1.00 23.45 2 ASN A CA 16
ATOM 20557 C C . ASN A 1 2 ? -8.021 -6.027 -10.297 1.00 44.32 2 ASN A C 16
ATOM 20558 O O . ASN A 1 2 ? -6.787 -6.012 -10.285 1.00 51.10 2 ASN A O 16
ATOM 20569 N N . VAL A 1 3 ? -8.756 -5.932 -9.199 1.00 20.41 3 VAL A N 16
ATOM 20570 C CA . VAL A 1 3 ? -8.169 -5.556 -7.921 1.00 10.22 3 VAL A CA 16
ATOM 20571 C C . VAL A 1 3 ? -7.190 -6.613 -7.406 1.00 3.50 3 VAL A C 16
ATOM 20572 O O . VAL A 1 3 ? -6.205 -6.276 -6.755 1.00 32.13 3 VAL A O 16
ATOM 20585 N N . ASP A 1 4 ? -7.443 -7.879 -7.721 1.00 13.13 4 ASP A N 16
ATOM 20586 C CA . ASP A 1 4 ? -6.558 -8.962 -7.285 1.00 71.14 4 ASP A CA 16
ATOM 20587 C C . ASP A 1 4 ? -5.139 -8.747 -7.797 1.00 12.25 4 ASP A C 16
ATOM 20588 O O . ASP A 1 4 ? -4.163 -9.016 -7.097 1.00 11.45 4 ASP A O 16
ATOM 20597 N N . HIS A 1 5 ? -5.032 -8.235 -9.013 1.00 74.42 5 HIS A N 16
ATOM 20598 C CA . HIS A 1 5 ? -3.735 -7.955 -9.610 1.00 22.55 5 HIS A CA 16
ATOM 20599 C C . HIS A 1 5 ? -3.133 -6.698 -8.991 1.00 72.03 5 HIS A C 16
ATOM 20600 O O . HIS A 1 5 ? -1.921 -6.594 -8.819 1.00 51.11 5 HIS A O 16
ATOM 20615 N N . GLU A 1 6 ? -3.999 -5.758 -8.646 1.00 4.13 6 GLU A N 16
ATOM 20616 C CA . GLU A 1 6 ? -3.577 -4.480 -8.090 1.00 1.54 6 GLU A CA 16
ATOM 20617 C C . GLU A 1 6 ? -3.079 -4.632 -6.652 1.00 73.31 6 GLU A C 16
ATOM 20618 O O . GLU A 1 6 ? -2.160 -3.930 -6.233 1.00 32.31 6 GLU A O 16
ATOM 20630 N N . VAL A 1 7 ? -3.671 -5.559 -5.906 1.00 44.04 7 VAL A N 16
ATOM 20631 C CA . VAL A 1 7 ? -3.233 -5.834 -4.543 1.00 45.33 7 VAL A CA 16
ATOM 20632 C C . VAL A 1 7 ? -1.827 -6.430 -4.541 1.00 1.02 7 VAL A C 16
ATOM 20633 O O . VAL A 1 7 ? -0.957 -5.984 -3.795 1.00 31.11 7 VAL A O 16
ATOM 20646 N N . ASN A 1 8 ? -1.606 -7.435 -5.388 1.00 44.51 8 ASN A N 16
ATOM 20647 C CA . ASN A 1 8 ? -0.274 -8.025 -5.557 1.00 4.43 8 ASN A CA 16
ATOM 20648 C C . ASN A 1 8 ? 0.721 -6.970 -6.020 1.00 20.34 8 ASN A C 16
ATOM 20649 O O . ASN A 1 8 ? 1.864 -6.932 -5.558 1.00 31.33 8 ASN A O 16
ATOM 20660 N N . LEU A 1 9 ? 0.269 -6.120 -6.935 1.00 21.34 9 LEU A N 16
ATOM 20661 C CA . LEU A 1 9 ? 1.068 -5.018 -7.436 1.00 64.14 9 LEU A CA 16
ATOM 20662 C C . LEU A 1 9 ? 1.489 -4.112 -6.284 1.00 3.14 9 LEU A C 16
ATOM 20663 O O . LEU A 1 9 ? 2.658 -3.749 -6.161 1.00 21.21 9 LEU A O 16
ATOM 20679 N N . LEU A 1 10 ? 0.522 -3.781 -5.433 1.00 74.21 10 LEU A N 16
ATOM 20680 C CA . LEU A 1 10 ? 0.764 -2.967 -4.247 1.00 15.33 10 LEU A CA 16
ATOM 20681 C C . LEU A 1 10 ? 1.836 -3.605 -3.367 1.00 21.43 10 LEU A C 16
ATOM 20682 O O . LEU A 1 10 ? 2.771 -2.938 -2.927 1.00 64.02 10 LEU A O 16
ATOM 20698 N N . VAL A 1 11 ? 1.695 -4.906 -3.134 1.00 54.54 11 VAL A N 16
ATOM 20699 C CA . VAL A 1 11 ? 2.648 -5.671 -2.335 1.00 22.33 11 VAL A CA 16
ATOM 20700 C C . VAL A 1 11 ? 4.069 -5.548 -2.890 1.00 1.45 11 VAL A C 16
ATOM 20701 O O . VAL A 1 11 ? 5.024 -5.313 -2.144 1.00 1.44 11 VAL A O 16
ATOM 20714 N N . GLU A 1 12 ? 4.200 -5.691 -4.200 1.00 51.21 12 GLU A N 16
ATOM 20715 C CA . GLU A 1 12 ? 5.500 -5.610 -4.853 1.00 0.12 12 GLU A CA 16
ATOM 20716 C C . GLU A 1 12 ? 6.074 -4.195 -4.785 1.00 62.44 12 GLU A C 16
ATOM 20717 O O . GLU A 1 12 ? 7.275 -4.016 -4.575 1.00 1.34 12 GLU A O 16
ATOM 20729 N N . GLU A 1 13 ? 5.215 -3.190 -4.936 1.00 51.13 13 GLU A N 16
ATOM 20730 C CA . GLU A 1 13 ? 5.656 -1.803 -4.840 1.00 73.34 13 GLU A CA 16
ATOM 20731 C C . GLU A 1 13 ? 6.175 -1.510 -3.434 1.00 5.31 13 GLU A C 16
ATOM 20732 O O . GLU A 1 13 ? 7.203 -0.854 -3.265 1.00 63.22 13 GLU A O 16
ATOM 20744 N N . ILE A 1 14 ? 5.474 -2.032 -2.432 1.00 54.33 14 ILE A N 16
ATOM 20745 C CA . ILE A 1 14 ? 5.893 -1.887 -1.042 1.00 52.30 14 ILE A CA 16
ATOM 20746 C C . ILE A 1 14 ? 7.232 -2.586 -0.817 1.00 72.32 14 ILE A C 16
ATOM 20747 O O . ILE A 1 14 ? 8.062 -2.126 -0.036 1.00 62.14 14 ILE A O 16
ATOM 20763 N N . HIS A 1 15 ? 7.441 -3.689 -1.527 1.00 55.10 15 HIS A N 16
ATOM 20764 C CA . HIS A 1 15 ? 8.694 -4.432 -1.435 1.00 62.02 15 HIS A CA 16
ATOM 20765 C C . HIS A 1 15 ? 9.885 -3.567 -1.844 1.00 14.13 15 HIS A C 16
ATOM 20766 O O . HIS A 1 15 ? 10.902 -3.532 -1.150 1.00 13.33 15 HIS A O 16
ATOM 20781 N N . ARG A 1 16 ? 9.759 -2.857 -2.960 1.00 72.14 16 ARG A N 16
ATOM 20782 C CA . ARG A 1 16 ? 10.893 -2.127 -3.512 1.00 51.23 16 ARG A CA 16
ATOM 20783 C C . ARG A 1 16 ? 11.029 -0.725 -2.921 1.00 23.41 16 ARG A C 16
ATOM 20784 O O . ARG A 1 16 ? 12.130 -0.179 -2.870 1.00 32.43 16 ARG A O 16
ATOM 20805 N N . LEU A 1 17 ? 9.924 -0.139 -2.478 1.00 45.02 17 LEU A N 16
ATOM 20806 C CA . LEU A 1 17 ? 9.943 1.240 -2.011 1.00 21.24 17 LEU A CA 16
ATOM 20807 C C . LEU A 1 17 ? 9.883 1.329 -0.493 1.00 43.12 17 LEU A C 16
ATOM 20808 O O . LEU A 1 17 ? 9.942 2.422 0.072 1.00 51.45 17 LEU A O 16
ATOM 20824 N N . GLY A 1 18 ? 9.767 0.191 0.165 1.00 22.44 18 GLY A N 16
ATOM 20825 C CA . GLY A 1 18 ? 9.578 0.192 1.595 1.00 73.15 18 GLY A CA 16
ATOM 20826 C C . GLY A 1 18 ? 10.820 -0.198 2.368 1.00 65.42 18 GLY A C 16
ATOM 20827 O O . GLY A 1 18 ? 11.770 -0.750 1.812 1.00 22.25 18 GLY A O 16
ATOM 20831 N N . SER A 1 19 ? 10.798 0.094 3.657 1.00 61.11 19 SER A N 16
ATOM 20832 C CA . SER A 1 19 ? 11.876 -0.269 4.565 1.00 30.24 19 SER A CA 16
ATOM 20833 C C . SER A 1 19 ? 11.307 -1.143 5.679 1.00 23.13 19 SER A C 16
ATOM 20834 O O . SER A 1 19 ? 10.109 -1.085 5.959 1.00 12.32 19 SER A O 16
ATOM 20842 N N . LYS A 1 20 ? 12.148 -1.960 6.302 1.00 61.22 20 LYS A N 16
ATOM 20843 C CA . LYS A 1 20 ? 11.677 -2.917 7.295 1.00 13.55 20 LYS A CA 16
ATOM 20844 C C . LYS A 1 20 ? 11.546 -2.294 8.677 1.00 71.23 20 LYS A C 16
ATOM 20845 O O . LYS A 1 20 ? 12.413 -1.542 9.128 1.00 64.51 20 LYS A O 16
ATOM 20864 N N . ASN A 1 21 ? 10.439 -2.615 9.325 1.00 20.24 21 ASN A N 16
ATOM 20865 C CA . ASN A 1 21 ? 10.167 -2.180 10.690 1.00 12.43 21 ASN A CA 16
ATOM 20866 C C . ASN A 1 21 ? 10.986 -2.993 11.678 1.00 73.10 21 ASN A C 16
ATOM 20867 O O . ASN A 1 21 ? 11.735 -3.890 11.288 1.00 12.04 21 ASN A O 16
ATOM 20878 N N . ALA A 1 22 ? 10.812 -2.700 12.961 1.00 35.12 22 ALA A N 16
ATOM 20879 C CA . ALA A 1 22 ? 11.439 -3.487 14.011 1.00 11.11 22 ALA A CA 16
ATOM 20880 C C . ALA A 1 22 ? 10.784 -4.862 14.098 1.00 33.25 22 ALA A C 16
ATOM 20881 O O . ALA A 1 22 ? 11.334 -5.794 14.681 1.00 53.21 22 ALA A O 16
ATOM 20888 N N . ASP A 1 23 ? 9.600 -4.974 13.502 1.00 0.30 23 ASP A N 16
ATOM 20889 C CA . ASP A 1 23 ? 8.891 -6.246 13.419 1.00 22.54 23 ASP A CA 16
ATOM 20890 C C . ASP A 1 23 ? 9.491 -7.101 12.305 1.00 4.32 23 ASP A C 16
ATOM 20891 O O . ASP A 1 23 ? 9.299 -8.311 12.256 1.00 73.23 23 ASP A O 16
ATOM 20900 N N . GLY A 1 24 ? 10.247 -6.454 11.425 1.00 74.33 24 GLY A N 16
ATOM 20901 C CA . GLY A 1 24 ? 10.886 -7.158 10.327 1.00 45.50 24 GLY A CA 16
ATOM 20902 C C . GLY A 1 24 ? 10.048 -7.144 9.063 1.00 24.24 24 GLY A C 16
ATOM 20903 O O . GLY A 1 24 ? 10.465 -7.663 8.028 1.00 44.40 24 GLY A O 16
ATOM 20907 N N . LYS A 1 25 ? 8.870 -6.540 9.145 1.00 41.15 25 LYS A N 16
ATOM 20908 C CA . LYS A 1 25 ? 7.989 -6.411 7.989 1.00 52.14 25 LYS A CA 16
ATOM 20909 C C . LYS A 1 25 ? 8.246 -5.097 7.267 1.00 63.33 25 LYS A C 16
ATOM 20910 O O . LYS A 1 25 ? 8.649 -4.109 7.886 1.00 41.43 25 LYS A O 16
ATOM 20929 N N . LEU A 1 26 ? 8.010 -5.088 5.966 1.00 22.11 26 LEU A N 16
ATOM 20930 C CA . LEU A 1 26 ? 8.244 -3.905 5.151 1.00 54.00 26 LEU A CA 16
ATOM 20931 C C . LEU A 1 26 ? 7.137 -2.885 5.318 1.00 71.43 26 LEU A C 16
ATOM 20932 O O . LEU A 1 26 ? 5.967 -3.229 5.463 1.00 72.23 26 LEU A O 16
ATOM 20948 N N . SER A 1 27 ? 7.532 -1.631 5.315 1.00 52.30 27 SER A N 16
ATOM 20949 C CA . SER A 1 27 ? 6.603 -0.529 5.395 1.00 73.42 27 SER A CA 16
ATOM 20950 C C . SER A 1 27 ? 6.968 0.538 4.394 1.00 53.05 27 SER A C 16
ATOM 20951 O O . SER A 1 27 ? 8.148 0.797 4.156 1.00 4.34 27 SER A O 16
ATOM 20959 N N . VAL A 1 28 ? 5.966 1.159 3.816 1.00 75.30 28 VAL A N 16
ATOM 20960 C CA . VAL A 1 28 ? 6.200 2.223 2.872 1.00 14.35 28 VAL A CA 16
ATOM 20961 C C . VAL A 1 28 ? 5.390 3.449 3.271 1.00 64.52 28 VAL A C 16
ATOM 20962 O O . VAL A 1 28 ? 4.291 3.319 3.800 1.00 12.13 28 VAL A O 16
ATOM 20975 N N . LYS A 1 29 ? 5.940 4.631 3.047 1.00 72.43 29 LYS A N 16
ATOM 20976 C CA . LYS A 1 29 ? 5.269 5.854 3.458 1.00 11.24 29 LYS A CA 16
ATOM 20977 C C . LYS A 1 29 ? 4.152 6.205 2.495 1.00 71.31 29 LYS A C 16
ATOM 20978 O O . LYS A 1 29 ? 4.225 5.917 1.298 1.00 31.15 29 LYS A O 16
ATOM 20997 N N . PHE A 1 30 ? 3.134 6.845 3.030 1.00 14.32 30 PHE A N 16
ATOM 20998 C CA . PHE A 1 30 ? 1.973 7.231 2.249 1.00 33.31 30 PHE A CA 16
ATOM 20999 C C . PHE A 1 30 ? 2.349 8.296 1.226 1.00 23.42 30 PHE A C 16
ATOM 21000 O O . PHE A 1 30 ? 1.915 8.243 0.077 1.00 22.24 30 PHE A O 16
ATOM 21017 N N . GLY A 1 31 ? 3.182 9.242 1.642 1.00 30.23 31 GLY A N 16
ATOM 21018 C CA . GLY A 1 31 ? 3.548 10.346 0.775 1.00 23.22 31 GLY A CA 16
ATOM 21019 C C . GLY A 1 31 ? 4.325 9.903 -0.448 1.00 34.44 31 GLY A C 16
ATOM 21020 O O . GLY A 1 31 ? 4.014 10.314 -1.570 1.00 12.53 31 GLY A O 16
ATOM 21024 N N . VAL A 1 32 ? 5.324 9.051 -0.243 1.00 52.43 32 VAL A N 16
ATOM 21025 C CA . VAL A 1 32 ? 6.179 8.602 -1.334 1.00 61.23 32 VAL A CA 16
ATOM 21026 C C . VAL A 1 32 ? 5.392 7.742 -2.321 1.00 22.15 32 VAL A C 16
ATOM 21027 O O . VAL A 1 32 ? 5.552 7.868 -3.533 1.00 54.21 32 VAL A O 16
ATOM 21040 N N . LEU A 1 33 ? 4.521 6.895 -1.793 1.00 23.04 33 LEU A N 16
ATOM 21041 C CA . LEU A 1 33 ? 3.714 6.014 -2.625 1.00 21.24 33 LEU A CA 16
ATOM 21042 C C . LEU A 1 33 ? 2.685 6.826 -3.408 1.00 34.34 33 LEU A C 16
ATOM 21043 O O . LEU A 1 33 ? 2.532 6.650 -4.617 1.00 61.44 33 LEU A O 16
ATOM 21059 N N . PHE A 1 34 ? 2.012 7.741 -2.714 1.00 32.42 34 PHE A N 16
ATOM 21060 C CA . PHE A 1 34 ? 0.974 8.567 -3.321 1.00 32.42 34 PHE A CA 16
ATOM 21061 C C . PHE A 1 34 ? 1.555 9.420 -4.448 1.00 64.42 34 PHE A C 16
ATOM 21062 O O . PHE A 1 34 ? 0.917 9.624 -5.477 1.00 34.15 34 PHE A O 16
ATOM 21079 N N . ARG A 1 35 ? 2.775 9.903 -4.248 1.00 31.30 35 ARG A N 16
ATOM 21080 C CA . ARG A 1 35 ? 3.468 10.677 -5.271 1.00 24.54 35 ARG A CA 16
ATOM 21081 C C . ARG A 1 35 ? 3.874 9.790 -6.440 1.00 71.43 35 ARG A C 16
ATOM 21082 O O . ARG A 1 35 ? 3.671 10.142 -7.600 1.00 21.11 35 ARG A O 16
ATOM 21103 N N . ASP A 1 36 ? 4.442 8.635 -6.117 1.00 43.35 36 ASP A N 16
ATOM 21104 C CA . ASP A 1 36 ? 5.029 7.759 -7.123 1.00 74.54 36 ASP A CA 16
ATOM 21105 C C . ASP A 1 36 ? 3.975 7.210 -8.077 1.00 4.24 36 ASP A C 16
ATOM 21106 O O . ASP A 1 36 ? 4.203 7.140 -9.288 1.00 54.34 36 ASP A O 16
ATOM 21115 N N . ASP A 1 37 ? 2.822 6.830 -7.537 1.00 10.20 37 ASP A N 16
ATOM 21116 C CA . ASP A 1 37 ? 1.752 6.284 -8.364 1.00 72.43 37 ASP A CA 16
ATOM 21117 C C . ASP A 1 37 ? 1.254 7.310 -9.367 1.00 71.42 37 ASP A C 16
ATOM 21118 O O . ASP A 1 37 ? 0.942 6.965 -10.495 1.00 34.21 37 ASP A O 16
ATOM 21127 N N . LYS A 1 38 ? 1.221 8.576 -8.970 1.00 33.03 38 LYS A N 16
ATOM 21128 C CA . LYS A 1 38 ? 0.691 9.637 -9.825 1.00 50.43 38 LYS A CA 16
ATOM 21129 C C . LYS A 1 38 ? 1.412 9.721 -11.173 1.00 72.11 38 LYS A C 16
ATOM 21130 O O . LYS A 1 38 ? 0.888 10.301 -12.127 1.00 63.14 38 LYS A O 16
ATOM 21149 N N . SER A 1 39 ? 2.605 9.145 -11.258 1.00 63.12 39 SER A N 16
ATOM 21150 C CA . SER A 1 39 ? 3.367 9.150 -12.498 1.00 50.44 39 SER A CA 16
ATOM 21151 C C . SER A 1 39 ? 3.008 7.959 -13.402 1.00 4.45 39 SER A C 16
ATOM 21152 O O . SER A 1 39 ? 3.228 8.000 -14.612 1.00 63.12 39 SER A O 16
ATOM 21160 N N . ALA A 1 40 ? 2.441 6.907 -12.822 1.00 1.50 40 ALA A N 16
ATOM 21161 C CA . ALA A 1 40 ? 2.153 5.689 -13.580 1.00 40.51 40 ALA A CA 16
ATOM 21162 C C . ALA A 1 40 ? 0.662 5.363 -13.584 1.00 34.51 40 ALA A C 16
ATOM 21163 O O . ALA A 1 40 ? 0.156 4.752 -14.525 1.00 60.40 40 ALA A O 16
ATOM 21170 N N . ASN A 1 41 ? -0.026 5.779 -12.525 1.00 2.11 41 ASN A N 16
ATOM 21171 C CA . ASN A 1 41 ? -1.449 5.514 -12.344 1.00 50.44 41 ASN A CA 16
ATOM 21172 C C . ASN A 1 41 ? -1.725 4.021 -12.365 1.00 42.13 41 ASN A C 16
ATOM 21173 O O . ASN A 1 41 ? -2.540 3.528 -13.146 1.00 72.01 41 ASN A O 16
ATOM 21184 N N . LEU A 1 42 ? -1.033 3.308 -11.494 1.00 41.44 42 LEU A N 16
ATOM 21185 C CA . LEU A 1 42 ? -1.215 1.876 -11.366 1.00 42.23 42 LEU A CA 16
ATOM 21186 C C . LEU A 1 42 ? -2.443 1.608 -10.519 1.00 60.55 42 LEU A C 16
ATOM 21187 O O . LEU A 1 42 ? -3.231 0.705 -10.800 1.00 35.05 42 LEU A O 16
ATOM 21203 N N . PHE A 1 43 ? -2.598 2.419 -9.484 1.00 4.32 43 PHE A N 16
ATOM 21204 C CA . PHE A 1 43 ? -3.735 2.318 -8.592 1.00 1.11 43 PHE A CA 16
ATOM 21205 C C . PHE A 1 43 ? -4.708 3.455 -8.873 1.00 73.55 43 PHE A C 16
ATOM 21206 O O . PHE A 1 43 ? -4.525 4.580 -8.402 1.00 15.35 43 PHE A O 16
ATOM 21223 N N . GLU A 1 44 ? -5.733 3.162 -9.664 1.00 63.33 44 GLU A N 16
ATOM 21224 C CA . GLU A 1 44 ? -6.727 4.162 -10.037 1.00 75.13 44 GLU A CA 16
ATOM 21225 C C . GLU A 1 44 ? -7.438 4.693 -8.793 1.00 2.03 44 GLU A C 16
ATOM 21226 O O . GLU A 1 44 ? -7.886 5.842 -8.750 1.00 14.55 44 GLU A O 16
ATOM 21238 N N . ALA A 1 45 ? -7.538 3.839 -7.787 1.00 54.14 45 ALA A N 16
ATOM 21239 C CA . ALA A 1 45 ? -8.049 4.232 -6.491 1.00 53.22 45 ALA A CA 16
ATOM 21240 C C . ALA A 1 45 ? -7.144 3.671 -5.404 1.00 44.51 45 ALA A C 16
ATOM 21241 O O . ALA A 1 45 ? -7.391 2.586 -4.880 1.00 62.40 45 ALA A O 16
ATOM 21248 N N . LEU A 1 46 ? -6.077 4.407 -5.099 1.00 35.21 46 LEU A N 16
ATOM 21249 C CA . LEU A 1 46 ? -5.072 3.957 -4.141 1.00 21.11 46 LEU A CA 16
ATOM 21250 C C . LEU A 1 46 ? -5.701 3.620 -2.796 1.00 24.45 46 LEU A C 16
ATOM 21251 O O . LEU A 1 46 ? -5.371 2.605 -2.185 1.00 13.15 46 LEU A O 16
ATOM 21267 N N . VAL A 1 47 ? -6.624 4.465 -2.350 1.00 64.20 47 VAL A N 16
ATOM 21268 C CA . VAL A 1 47 ? -7.313 4.240 -1.085 1.00 54.32 47 VAL A CA 16
ATOM 21269 C C . VAL A 1 47 ? -8.096 2.931 -1.136 1.00 40.33 47 VAL A C 16
ATOM 21270 O O . VAL A 1 47 ? -8.151 2.185 -0.158 1.00 21.00 47 VAL A O 16
ATOM 21283 N N . GLY A 1 48 ? -8.667 2.644 -2.299 1.00 74.22 48 GLY A N 16
ATOM 21284 C CA . GLY A 1 48 ? -9.410 1.415 -2.484 1.00 14.22 48 GLY A CA 16
ATOM 21285 C C . GLY A 1 48 ? -8.512 0.195 -2.436 1.00 51.24 48 GLY A C 16
ATOM 21286 O O . GLY A 1 48 ? -8.815 -0.775 -1.743 1.00 51.53 48 GLY A O 16
ATOM 21290 N N . THR A 1 49 ? -7.403 0.252 -3.163 1.00 75.45 49 THR A N 16
ATOM 21291 C CA . THR A 1 49 ? -6.439 -0.837 -3.181 1.00 74.32 49 THR A CA 16
ATOM 21292 C C . THR A 1 49 ? -5.860 -1.068 -1.782 1.00 55.45 49 THR A C 16
ATOM 21293 O O . THR A 1 49 ? -5.663 -2.213 -1.363 1.00 34.43 49 THR A O 16
ATOM 21304 N N . LEU A 1 50 ? -5.603 0.022 -1.062 1.00 41.23 50 LEU A N 16
ATOM 21305 C CA . LEU A 1 50 ? -5.120 -0.063 0.311 1.00 52.04 50 LEU A CA 16
ATOM 21306 C C . LEU A 1 50 ? -6.140 -0.772 1.195 1.00 22.23 50 LEU A C 16
ATOM 21307 O O . LEU A 1 50 ? -5.791 -1.680 1.947 1.00 2.41 50 LEU A O 16
ATOM 21323 N N . LYS A 1 51 ? -7.402 -0.357 1.093 1.00 62.25 51 LYS A N 16
ATOM 21324 C CA . LYS A 1 51 ? -8.483 -0.978 1.855 1.00 61.22 51 LYS A CA 16
ATOM 21325 C C . LYS A 1 51 ? -8.650 -2.441 1.476 1.00 20.32 51 LYS A C 16
ATOM 21326 O O . LYS A 1 51 ? -8.901 -3.285 2.335 1.00 52.52 51 LYS A O 16
ATOM 21345 N N . ALA A 1 52 ? -8.511 -2.731 0.189 1.00 63.53 52 ALA A N 16
ATOM 21346 C CA . ALA A 1 52 ? -8.592 -4.099 -0.311 1.00 63.13 52 ALA A CA 16
ATOM 21347 C C . ALA A 1 52 ? -7.603 -5.001 0.412 1.00 31.13 52 ALA A C 16
ATOM 21348 O O . ALA A 1 52 ? -7.971 -6.042 0.960 1.00 13.13 52 ALA A O 16
ATOM 21355 N N . ALA A 1 53 ? -6.347 -4.582 0.423 1.00 32.23 53 ALA A N 16
ATOM 21356 C CA . ALA A 1 53 ? -5.291 -5.355 1.048 1.00 22.00 53 ALA A CA 16
ATOM 21357 C C . ALA A 1 53 ? -5.393 -5.298 2.569 1.00 54.41 53 ALA A C 16
ATOM 21358 O O . ALA A 1 53 ? -5.037 -6.254 3.253 1.00 55.21 53 ALA A O 16
ATOM 21365 N N . LYS A 1 54 ? -5.883 -4.177 3.096 1.00 15.43 54 LYS A N 16
ATOM 21366 C CA . LYS A 1 54 ? -6.081 -4.023 4.536 1.00 4.33 54 LYS A CA 16
ATOM 21367 C C . LYS A 1 54 ? -7.154 -4.994 5.026 1.00 1.33 54 LYS A C 16
ATOM 21368 O O . LYS A 1 54 ? -7.013 -5.617 6.079 1.00 32.44 54 LYS A O 16
ATOM 21387 N N . ARG A 1 55 ? -8.213 -5.138 4.235 1.00 11.33 55 ARG A N 16
ATOM 21388 C CA . ARG A 1 55 ? -9.306 -6.055 4.551 1.00 55.30 55 ARG A CA 16
ATOM 21389 C C . ARG A 1 55 ? -8.895 -7.509 4.335 1.00 31.44 55 ARG A C 16
ATOM 21390 O O . ARG A 1 55 ? -9.495 -8.424 4.896 1.00 62.30 55 ARG A O 16
ATOM 21411 N N . ARG A 1 56 ? -7.886 -7.719 3.504 1.00 11.12 56 ARG A N 16
ATOM 21412 C CA . ARG A 1 56 ? -7.346 -9.055 3.294 1.00 33.01 56 ARG A CA 16
ATOM 21413 C C . ARG A 1 56 ? -6.208 -9.339 4.265 1.00 42.30 56 ARG A C 16
ATOM 21414 O O . ARG A 1 56 ? -5.590 -10.401 4.212 1.00 33.33 56 ARG A O 16
ATOM 21435 N N . LYS A 1 57 ? -5.941 -8.370 5.140 1.00 35.13 57 LYS A N 16
ATOM 21436 C CA . LYS A 1 57 ? -4.900 -8.489 6.164 1.00 1.04 57 LYS A CA 16
ATOM 21437 C C . LYS A 1 57 ? -3.527 -8.654 5.525 1.00 13.21 57 LYS A C 16
ATOM 21438 O O . LYS A 1 57 ? -2.611 -9.235 6.111 1.00 43.01 57 LYS A O 16
ATOM 21457 N N . ILE A 1 58 ? -3.397 -8.117 4.323 1.00 23.10 58 ILE A N 16
ATOM 21458 C CA . ILE A 1 58 ? -2.149 -8.148 3.588 1.00 3.51 58 ILE A CA 16
ATOM 21459 C C . ILE A 1 58 ? -1.293 -6.958 3.982 1.00 24.53 58 ILE A C 16
ATOM 21460 O O . ILE A 1 58 ? -0.077 -7.067 4.116 1.00 45.45 58 ILE A O 16
ATOM 21476 N N . VAL A 1 59 ? -1.942 -5.826 4.189 1.00 4.23 59 VAL A N 16
ATOM 21477 C CA . VAL A 1 59 ? -1.265 -4.624 4.646 1.00 15.43 59 VAL A CA 16
ATOM 21478 C C . VAL A 1 59 ? -2.075 -3.972 5.754 1.00 15.21 59 VAL A C 16
ATOM 21479 O O . VAL A 1 59 ? -3.226 -4.343 5.990 1.00 44.20 59 VAL A O 16
ATOM 21492 N N . THR A 1 60 ? -1.478 -3.015 6.436 1.00 11.25 60 THR A N 16
ATOM 21493 C CA . THR A 1 60 ? -2.202 -2.218 7.398 1.00 33.04 60 THR A CA 16
ATOM 21494 C C . THR A 1 60 ? -1.494 -0.889 7.604 1.00 14.14 60 THR A C 16
ATOM 21495 O O . THR A 1 60 ? -0.282 -0.778 7.401 1.00 44.45 60 THR A O 16
ATOM 21506 N N . TYR A 1 61 ? -2.260 0.114 7.977 1.00 3.11 61 TYR A N 16
ATOM 21507 C CA . TYR A 1 61 ? -1.731 1.441 8.225 1.00 10.05 61 TYR A CA 16
ATOM 21508 C C . TYR A 1 61 ? -2.692 2.196 9.128 1.00 23.52 61 TYR A C 16
ATOM 21509 O O . TYR A 1 61 ? -3.906 1.978 9.061 1.00 33.32 61 TYR A O 16
ATOM 21527 N N . PRO A 1 62 ? -2.169 3.060 10.005 1.00 34.52 62 PRO A N 16
ATOM 21528 C CA . PRO A 1 62 ? -2.998 3.834 10.927 1.00 71.50 62 PRO A CA 16
ATOM 21529 C C . PRO A 1 62 ? -3.926 4.790 10.187 1.00 24.11 62 PRO A C 16
ATOM 21530 O O . PRO A 1 62 ? -3.528 5.431 9.211 1.00 54.51 62 PRO A O 16
ATOM 21541 N N . GLY A 1 63 ? -5.155 4.891 10.664 1.00 72.13 63 GLY A N 16
ATOM 21542 C CA . GLY A 1 63 ? -6.130 5.741 10.019 1.00 75.42 63 GLY A CA 16
ATOM 21543 C C . GLY A 1 63 ? -7.054 4.962 9.106 1.00 22.21 63 GLY A C 16
ATOM 21544 O O . GLY A 1 63 ? -6.664 3.944 8.527 1.00 54.44 63 GLY A O 16
ATOM 21548 N N . GLU A 1 64 ? -8.283 5.430 8.983 1.00 73.45 64 GLU A N 16
ATOM 21549 C CA . GLU A 1 64 ? -9.262 4.781 8.131 1.00 42.41 64 GLU A CA 16
ATOM 21550 C C . GLU A 1 64 ? -9.790 5.775 7.108 1.00 34.41 64 GLU A C 16
ATOM 21551 O O . GLU A 1 64 ? -10.089 5.415 5.967 1.00 52.34 64 GLU A O 16
ATOM 21563 N N . LEU A 1 65 ? -9.904 7.027 7.530 1.00 43.23 65 LEU A N 16
ATOM 21564 C CA . LEU A 1 65 ? -10.353 8.098 6.654 1.00 71.43 65 LEU A CA 16
ATOM 21565 C C . LEU A 1 65 ? -9.210 9.069 6.382 1.00 75.51 65 LEU A C 16
ATOM 21566 O O . LEU A 1 65 ? -8.371 9.314 7.251 1.00 53.24 65 LEU A O 16
ATOM 21582 N N . LEU A 1 66 ? -9.182 9.604 5.172 1.00 42.34 66 LEU A N 16
ATOM 21583 C CA . LEU A 1 66 ? -8.165 10.559 4.765 1.00 15.40 66 LEU A CA 16
ATOM 21584 C C . LEU A 1 66 ? -8.595 11.252 3.483 1.00 41.53 66 LEU A C 16
ATOM 21585 O O . LEU A 1 66 ? -9.511 10.787 2.802 1.00 12.44 66 LEU A O 16
ATOM 21601 N N . LEU A 1 67 ? -7.957 12.366 3.165 1.00 54.04 67 LEU A N 16
ATOM 21602 C CA . LEU A 1 67 ? -8.266 13.090 1.942 1.00 4.15 67 LEU A CA 16
ATOM 21603 C C . LEU A 1 67 ? -7.012 13.773 1.411 1.00 12.22 67 LEU A C 16
ATOM 21604 O O . LEU A 1 67 ? -6.606 13.548 0.272 1.00 1.35 67 LEU A O 16
ATOM 21620 N N . GLN A 1 68 ? -6.398 14.607 2.238 1.00 3.11 68 GLN A N 16
ATOM 21621 C CA . GLN A 1 68 ? -5.193 15.315 1.835 1.00 24.20 68 GLN A CA 16
ATOM 21622 C C . GLN A 1 68 ? -3.953 14.649 2.412 1.00 3.05 68 GLN A C 16
ATOM 21623 O O . GLN A 1 68 ? -4.046 13.801 3.306 1.00 71.51 68 GLN A O 16
ATOM 21637 N N . GLY A 1 69 ? -2.792 15.049 1.906 1.00 75.22 69 GLY A N 16
ATOM 21638 C CA . GLY A 1 69 ? -1.539 14.476 2.350 1.00 30.01 69 GLY A CA 16
ATOM 21639 C C . GLY A 1 69 ? -1.088 15.026 3.688 1.00 45.34 69 GLY A C 16
ATOM 21640 O O . GLY A 1 69 ? -0.117 15.773 3.766 1.00 13.33 69 GLY A O 16
ATOM 21644 N N . VAL A 1 70 ? -1.838 14.705 4.731 1.00 20.14 70 VAL A N 16
ATOM 21645 C CA . VAL A 1 70 ? -1.437 15.016 6.097 1.00 52.42 70 VAL A CA 16
ATOM 21646 C C . VAL A 1 70 ? -0.808 13.780 6.744 1.00 64.41 70 VAL A C 16
ATOM 21647 O O . VAL A 1 70 ? -0.148 13.853 7.781 1.00 30.15 70 VAL A O 16
ATOM 21660 N N . HIS A 1 71 ? -1.005 12.642 6.096 1.00 11.34 71 HIS A N 16
ATOM 21661 C CA . HIS A 1 71 ? -0.612 11.352 6.652 1.00 63.20 71 HIS A CA 16
ATOM 21662 C C . HIS A 1 71 ? 0.566 10.744 5.904 1.00 43.51 71 HIS A C 16
ATOM 21663 O O . HIS A 1 71 ? 0.769 9.537 5.949 1.00 14.34 71 HIS A O 16
ATOM 21678 N N . ASP A 1 72 ? 1.308 11.579 5.189 1.00 71.52 72 ASP A N 16
ATOM 21679 C CA . ASP A 1 72 ? 2.492 11.145 4.431 1.00 45.20 72 ASP A CA 16
ATOM 21680 C C . ASP A 1 72 ? 3.417 10.277 5.290 1.00 41.42 72 ASP A C 16
ATOM 21681 O O . ASP A 1 72 ? 4.074 9.365 4.785 1.00 61.02 72 ASP A O 16
ATOM 21690 N N . ASP A 1 73 ? 3.446 10.563 6.590 1.00 14.23 73 ASP A N 16
ATOM 21691 C CA . ASP A 1 73 ? 4.340 9.878 7.524 1.00 34.44 73 ASP A CA 16
ATOM 21692 C C . ASP A 1 73 ? 3.725 8.572 8.039 1.00 25.12 73 ASP A C 16
ATOM 21693 O O . ASP A 1 73 ? 4.335 7.847 8.825 1.00 23.12 73 ASP A O 16
ATOM 21702 N N . VAL A 1 74 ? 2.530 8.262 7.575 1.00 41.11 74 VAL A N 16
ATOM 21703 C CA . VAL A 1 74 ? 1.895 6.999 7.907 1.00 15.44 74 VAL A CA 16
ATOM 21704 C C . VAL A 1 74 ? 2.557 5.881 7.125 1.00 43.41 74 VAL A C 16
ATOM 21705 O O . VAL A 1 74 ? 2.617 5.923 5.894 1.00 60.43 74 VAL A O 16
ATOM 21718 N N . ASP A 1 75 ? 3.093 4.916 7.850 1.00 71.02 75 ASP A N 16
ATOM 21719 C CA . ASP A 1 75 ? 3.762 3.780 7.242 1.00 2.42 75 ASP A CA 16
ATOM 21720 C C . ASP A 1 75 ? 2.770 2.663 6.970 1.00 63.32 75 ASP A C 16
ATOM 21721 O O . ASP A 1 75 ? 2.116 2.159 7.884 1.00 44.51 75 ASP A O 16
ATOM 21730 N N . ILE A 1 76 ? 2.658 2.291 5.712 1.00 34.23 76 ILE A N 16
ATOM 21731 C CA . ILE A 1 76 ? 1.822 1.178 5.317 1.00 22.23 76 ILE A CA 16
ATOM 21732 C C . ILE A 1 76 ? 2.636 -0.102 5.446 1.00 51.34 76 ILE A C 16
ATOM 21733 O O . ILE A 1 76 ? 3.575 -0.338 4.683 1.00 61.41 76 ILE A O 16
ATOM 21749 N N . ILE A 1 77 ? 2.290 -0.900 6.436 1.00 21.00 77 ILE A N 16
ATOM 21750 C CA . ILE A 1 77 ? 3.066 -2.074 6.775 1.00 55.32 77 ILE A CA 16
ATOM 21751 C C . ILE A 1 77 ? 2.492 -3.314 6.105 1.00 53.23 77 ILE A C 16
ATOM 21752 O O . ILE A 1 77 ? 1.296 -3.594 6.205 1.00 22.44 77 ILE A O 16
ATOM 21768 N N . LEU A 1 78 ? 3.354 -4.038 5.415 1.00 54.21 78 LEU A N 16
ATOM 21769 C CA . LEU A 1 78 ? 2.971 -5.270 4.757 1.00 62.05 78 LEU A CA 16
ATOM 21770 C C . LEU A 1 78 ? 2.940 -6.403 5.776 1.00 42.11 78 LEU A C 16
ATOM 21771 O O . LEU A 1 78 ? 3.977 -6.826 6.284 1.00 62.33 78 LEU A O 16
ATOM 21787 N N . LEU A 1 79 ? 1.744 -6.878 6.073 1.00 20.11 79 LEU A N 16
ATOM 21788 C CA . LEU A 1 79 ? 1.553 -7.907 7.084 1.00 45.12 79 LEU A CA 16
ATOM 21789 C C . LEU A 1 79 ? 1.693 -9.292 6.473 1.00 24.42 79 LEU A C 16
ATOM 21790 O O . LEU A 1 79 ? 2.175 -10.223 7.121 1.00 51.40 79 LEU A O 16
ATOM 21806 N N . GLN A 1 80 ? 1.273 -9.421 5.227 1.00 51.05 80 GLN A N 16
ATOM 21807 C CA . GLN A 1 80 ? 1.328 -10.696 4.537 1.00 24.31 80 GLN A CA 16
ATOM 21808 C C . GLN A 1 80 ? 1.959 -10.529 3.165 1.00 70.43 80 GLN A C 16
ATOM 21809 O O . GLN A 1 80 ? 1.588 -9.638 2.403 1.00 72.53 80 GLN A O 16
ATOM 21823 N N . ASP A 1 81 ? 2.900 -11.398 2.849 1.00 74.23 81 ASP A N 16
ATOM 21824 C CA . ASP A 1 81 ? 3.520 -11.398 1.539 1.00 43.43 81 ASP A CA 16
ATOM 21825 C C . ASP A 1 81 ? 2.879 -12.464 0.673 1.00 63.44 81 ASP A C 16
ATOM 21826 O O . ASP A 1 81 ? 3.207 -13.645 0.794 1.00 44.41 81 ASP A O 16
ATOM 21835 N N . LEU A 1 82 ? 1.931 -12.053 -0.165 1.00 51.33 82 LEU A N 16
ATOM 21836 C CA . LEU A 1 82 ? 1.289 -12.976 -1.095 1.00 2.42 82 LEU A CA 16
ATOM 21837 C C . LEU A 1 82 ? 2.347 -13.554 -2.017 1.00 40.14 82 LEU A C 16
ATOM 21838 O O . LEU A 1 82 ? 2.530 -14.768 -2.093 1.00 35.01 82 LEU A O 16
ATOM 21854 N N . GLU A 1 83 ? 3.040 -12.670 -2.708 1.00 22.01 83 GLU A N 16
ATOM 21855 C CA . GLU A 1 83 ? 4.233 -13.052 -3.430 1.00 53.33 83 GLU A CA 16
ATOM 21856 C C . GLU A 1 83 ? 5.403 -13.006 -2.457 1.00 34.14 83 GLU A C 16
ATOM 21857 O O . GLU A 1 83 ? 6.054 -11.972 -2.292 1.00 74.02 83 GLU A O 16
ATOM 21869 N N . HIS A 1 84 ? 5.627 -14.121 -1.780 1.00 41.31 84 HIS A N 16
ATOM 21870 C CA . HIS A 1 84 ? 6.544 -14.153 -0.650 1.00 54.12 84 HIS A CA 16
ATOM 21871 C C . HIS A 1 84 ? 7.987 -14.321 -1.108 1.00 33.35 84 HIS A C 16
ATOM 21872 O O . HIS A 1 84 ? 8.543 -15.418 -1.059 1.00 24.21 84 HIS A O 16
ATOM 21887 N N . HIS A 1 85 ? 8.571 -13.229 -1.575 1.00 33.33 85 HIS A N 16
ATOM 21888 C CA . HIS A 1 85 ? 9.977 -13.187 -1.945 1.00 72.44 85 HIS A CA 16
ATOM 21889 C C . HIS A 1 85 ? 10.482 -11.759 -1.862 1.00 71.51 85 HIS A C 16
ATOM 21890 O O . HIS A 1 85 ? 10.330 -11.011 -2.850 1.00 43.11 85 HIS A O 16
ATOM 21905 N N . MET A 1 1 ? -8.583 -1.970 -11.996 1.00 4.20 1 MET A N 17
ATOM 21906 C CA . MET A 1 1 ? -9.362 -2.901 -12.846 1.00 12.21 1 MET A CA 17
ATOM 21907 C C . MET A 1 1 ? -9.562 -4.243 -12.141 1.00 10.22 1 MET A C 17
ATOM 21908 O O . MET A 1 1 ? -10.604 -4.474 -11.532 1.00 53.24 1 MET A O 17
ATOM 21924 N N . ASN A 1 2 ? -8.575 -5.131 -12.212 1.00 72.11 2 ASN A N 17
ATOM 21925 C CA . ASN A 1 2 ? -8.672 -6.406 -11.511 1.00 4.43 2 ASN A CA 17
ATOM 21926 C C . ASN A 1 2 ? -7.919 -6.318 -10.193 1.00 25.50 2 ASN A C 17
ATOM 21927 O O . ASN A 1 2 ? -6.692 -6.381 -10.165 1.00 72.15 2 ASN A O 17
ATOM 21938 N N . VAL A 1 3 ? -8.669 -6.232 -9.107 1.00 21.12 3 VAL A N 17
ATOM 21939 C CA . VAL A 1 3 ? -8.112 -5.846 -7.819 1.00 14.15 3 VAL A CA 17
ATOM 21940 C C . VAL A 1 3 ? -7.144 -6.887 -7.258 1.00 12.23 3 VAL A C 17
ATOM 21941 O O . VAL A 1 3 ? -6.154 -6.529 -6.627 1.00 1.42 3 VAL A O 17
ATOM 21954 N N . ASP A 1 4 ? -7.409 -8.163 -7.511 1.00 41.34 4 ASP A N 17
ATOM 21955 C CA . ASP A 1 4 ? -6.582 -9.231 -6.949 1.00 40.21 4 ASP A CA 17
ATOM 21956 C C . ASP A 1 4 ? -5.126 -9.070 -7.355 1.00 5.15 4 ASP A C 17
ATOM 21957 O O . ASP A 1 4 ? -4.224 -9.233 -6.536 1.00 41.21 4 ASP A O 17
ATOM 21966 N N . HIS A 1 5 ? -4.895 -8.729 -8.612 1.00 74.22 5 HIS A N 17
ATOM 21967 C CA . HIS A 1 5 ? -3.536 -8.537 -9.093 1.00 54.42 5 HIS A CA 17
ATOM 21968 C C . HIS A 1 5 ? -3.012 -7.166 -8.686 1.00 44.42 5 HIS A C 17
ATOM 21969 O O . HIS A 1 5 ? -1.814 -6.991 -8.485 1.00 54.15 5 HIS A O 17
ATOM 21984 N N . GLU A 1 6 ? -3.911 -6.201 -8.558 1.00 42.10 6 GLU A N 17
ATOM 21985 C CA . GLU A 1 6 ? -3.523 -4.842 -8.198 1.00 21.52 6 GLU A CA 17
ATOM 21986 C C . GLU A 1 6 ? -3.082 -4.779 -6.741 1.00 72.31 6 GLU A C 17
ATOM 21987 O O . GLU A 1 6 ? -2.244 -3.961 -6.369 1.00 75.11 6 GLU A O 17
ATOM 21999 N N . VAL A 1 7 ? -3.637 -5.661 -5.919 1.00 45.03 7 VAL A N 17
ATOM 22000 C CA . VAL A 1 7 ? -3.178 -5.812 -4.543 1.00 43.44 7 VAL A CA 17
ATOM 22001 C C . VAL A 1 7 ? -1.770 -6.412 -4.530 1.00 42.34 7 VAL A C 17
ATOM 22002 O O . VAL A 1 7 ? -0.909 -5.981 -3.768 1.00 43.32 7 VAL A O 17
ATOM 22015 N N . ASN A 1 8 ? -1.540 -7.400 -5.394 1.00 4.14 8 ASN A N 17
ATOM 22016 C CA . ASN A 1 8 ? -0.200 -7.968 -5.575 1.00 15.00 8 ASN A CA 17
ATOM 22017 C C . ASN A 1 8 ? 0.760 -6.901 -6.083 1.00 11.25 8 ASN A C 17
ATOM 22018 O O . ASN A 1 8 ? 1.933 -6.881 -5.718 1.00 5.40 8 ASN A O 17
ATOM 22029 N N . LEU A 1 9 ? 0.252 -6.025 -6.937 1.00 54.40 9 LEU A N 17
ATOM 22030 C CA . LEU A 1 9 ? 1.023 -4.898 -7.431 1.00 53.00 9 LEU A CA 17
ATOM 22031 C C . LEU A 1 9 ? 1.354 -3.964 -6.278 1.00 70.33 9 LEU A C 17
ATOM 22032 O O . LEU A 1 9 ? 2.476 -3.480 -6.157 1.00 43.31 9 LEU A O 17
ATOM 22048 N N . LEU A 1 10 ? 0.366 -3.743 -5.423 1.00 24.33 10 LEU A N 17
ATOM 22049 C CA . LEU A 1 10 ? 0.533 -2.916 -4.238 1.00 51.10 10 LEU A CA 17
ATOM 22050 C C . LEU A 1 10 ? 1.667 -3.444 -3.369 1.00 13.41 10 LEU A C 17
ATOM 22051 O O . LEU A 1 10 ? 2.561 -2.693 -2.982 1.00 13.52 10 LEU A O 17
ATOM 22067 N N . VAL A 1 11 ? 1.643 -4.743 -3.085 1.00 65.41 11 VAL A N 17
ATOM 22068 C CA . VAL A 1 11 ? 2.673 -5.347 -2.251 1.00 50.35 11 VAL A CA 17
ATOM 22069 C C . VAL A 1 11 ? 4.022 -5.329 -2.968 1.00 22.10 11 VAL A C 17
ATOM 22070 O O . VAL A 1 11 ? 5.066 -5.229 -2.331 1.00 42.32 11 VAL A O 17
ATOM 22083 N N . GLU A 1 12 ? 3.993 -5.403 -4.298 1.00 34.51 12 GLU A N 17
ATOM 22084 C CA . GLU A 1 12 ? 5.215 -5.382 -5.092 1.00 45.11 12 GLU A CA 17
ATOM 22085 C C . GLU A 1 12 ? 5.895 -4.026 -4.966 1.00 50.11 12 GLU A C 17
ATOM 22086 O O . GLU A 1 12 ? 7.109 -3.943 -4.763 1.00 74.05 12 GLU A O 17
ATOM 22098 N N . GLU A 1 13 ? 5.108 -2.966 -5.070 1.00 2.41 13 GLU A N 17
ATOM 22099 C CA . GLU A 1 13 ? 5.628 -1.618 -4.905 1.00 12.35 13 GLU A CA 17
ATOM 22100 C C . GLU A 1 13 ? 6.209 -1.454 -3.505 1.00 40.21 13 GLU A C 17
ATOM 22101 O O . GLU A 1 13 ? 7.259 -0.839 -3.329 1.00 0.10 13 GLU A O 17
ATOM 22113 N N . ILE A 1 14 ? 5.531 -2.031 -2.515 1.00 62.32 14 ILE A N 17
ATOM 22114 C CA . ILE A 1 14 ? 6.018 -2.010 -1.139 1.00 4.22 14 ILE A CA 17
ATOM 22115 C C . ILE A 1 14 ? 7.310 -2.824 -1.008 1.00 0.15 14 ILE A C 17
ATOM 22116 O O . ILE A 1 14 ? 8.190 -2.476 -0.225 1.00 64.44 14 ILE A O 17
ATOM 22132 N N . HIS A 1 15 ? 7.422 -3.900 -1.787 1.00 42.03 15 HIS A N 17
ATOM 22133 C CA . HIS A 1 15 ? 8.638 -4.717 -1.801 1.00 23.33 15 HIS A CA 17
ATOM 22134 C C . HIS A 1 15 ? 9.861 -3.856 -2.106 1.00 21.22 15 HIS A C 17
ATOM 22135 O O . HIS A 1 15 ? 10.878 -3.939 -1.422 1.00 63.31 15 HIS A O 17
ATOM 22150 N N . ARG A 1 16 ? 9.753 -3.040 -3.147 1.00 53.41 16 ARG A N 17
ATOM 22151 C CA . ARG A 1 16 ? 10.884 -2.252 -3.625 1.00 53.53 16 ARG A CA 17
ATOM 22152 C C . ARG A 1 16 ? 10.998 -0.910 -2.901 1.00 51.52 16 ARG A C 17
ATOM 22153 O O . ARG A 1 16 ? 12.085 -0.516 -2.482 1.00 53.04 16 ARG A O 17
ATOM 22174 N N . LEU A 1 17 ? 9.877 -0.212 -2.744 1.00 11.53 17 LEU A N 17
ATOM 22175 C CA . LEU A 1 17 ? 9.894 1.135 -2.178 1.00 13.34 17 LEU A CA 17
ATOM 22176 C C . LEU A 1 17 ? 9.994 1.099 -0.660 1.00 35.34 17 LEU A C 17
ATOM 22177 O O . LEU A 1 17 ? 10.549 2.009 -0.047 1.00 40.33 17 LEU A O 17
ATOM 22193 N N . GLY A 1 18 ? 9.461 0.050 -0.060 1.00 31.23 18 GLY A N 17
ATOM 22194 C CA . GLY A 1 18 ? 9.423 -0.031 1.380 1.00 15.03 18 GLY A CA 17
ATOM 22195 C C . GLY A 1 18 ? 10.665 -0.670 1.954 1.00 43.25 18 GLY A C 17
ATOM 22196 O O . GLY A 1 18 ? 11.419 -1.342 1.245 1.00 63.41 18 GLY A O 17
ATOM 22200 N N . SER A 1 19 ? 10.881 -0.457 3.235 1.00 14.13 19 SER A N 17
ATOM 22201 C CA . SER A 1 19 ? 12.018 -1.033 3.930 1.00 63.44 19 SER A CA 17
ATOM 22202 C C . SER A 1 19 ? 11.536 -1.953 5.037 1.00 10.00 19 SER A C 17
ATOM 22203 O O . SER A 1 19 ? 10.411 -1.815 5.518 1.00 12.32 19 SER A O 17
ATOM 22211 N N . LYS A 1 20 ? 12.372 -2.905 5.422 1.00 13.24 20 LYS A N 17
ATOM 22212 C CA . LYS A 1 20 ? 12.038 -3.792 6.519 1.00 53.14 20 LYS A CA 17
ATOM 22213 C C . LYS A 1 20 ? 12.334 -3.121 7.845 1.00 33.12 20 LYS A C 17
ATOM 22214 O O . LYS A 1 20 ? 13.448 -2.655 8.085 1.00 3.44 20 LYS A O 17
ATOM 22233 N N . ASN A 1 21 ? 11.317 -3.063 8.682 1.00 12.01 21 ASN A N 17
ATOM 22234 C CA . ASN A 1 21 ? 11.440 -2.486 10.014 1.00 44.24 21 ASN A CA 17
ATOM 22235 C C . ASN A 1 21 ? 12.109 -3.490 10.941 1.00 0.41 21 ASN A C 17
ATOM 22236 O O . ASN A 1 21 ? 12.337 -4.637 10.556 1.00 73.32 21 ASN A O 17
ATOM 22247 N N . ALA A 1 22 ? 12.385 -3.072 12.170 1.00 33.24 22 ALA A N 17
ATOM 22248 C CA . ALA A 1 22 ? 12.884 -3.983 13.197 1.00 20.14 22 ALA A CA 17
ATOM 22249 C C . ALA A 1 22 ? 11.798 -4.994 13.573 1.00 73.41 22 ALA A C 17
ATOM 22250 O O . ALA A 1 22 ? 12.042 -5.964 14.291 1.00 34.12 22 ALA A O 17
ATOM 22257 N N . ASP A 1 23 ? 10.596 -4.740 13.065 1.00 13.41 23 ASP A N 17
ATOM 22258 C CA . ASP A 1 23 ? 9.448 -5.623 13.247 1.00 41.42 23 ASP A CA 17
ATOM 22259 C C . ASP A 1 23 ? 9.477 -6.738 12.193 1.00 44.21 23 ASP A C 17
ATOM 22260 O O . ASP A 1 23 ? 8.592 -7.591 12.133 1.00 75.24 23 ASP A O 17
ATOM 22269 N N . GLY A 1 24 ? 10.499 -6.699 11.341 1.00 71.44 24 GLY A N 17
ATOM 22270 C CA . GLY A 1 24 ? 10.692 -7.737 10.347 1.00 42.20 24 GLY A CA 17
ATOM 22271 C C . GLY A 1 24 ? 9.673 -7.676 9.227 1.00 10.33 24 GLY A C 17
ATOM 22272 O O . GLY A 1 24 ? 9.396 -8.685 8.578 1.00 71.40 24 GLY A O 17
ATOM 22276 N N . LYS A 1 25 ? 9.115 -6.499 8.993 1.00 4.24 25 LYS A N 17
ATOM 22277 C CA . LYS A 1 25 ? 8.103 -6.333 7.963 1.00 33.11 25 LYS A CA 17
ATOM 22278 C C . LYS A 1 25 ? 8.367 -5.087 7.136 1.00 23.22 25 LYS A C 17
ATOM 22279 O O . LYS A 1 25 ? 8.964 -4.127 7.622 1.00 22.13 25 LYS A O 17
ATOM 22298 N N . LEU A 1 26 ? 7.937 -5.126 5.881 1.00 13.33 26 LEU A N 17
ATOM 22299 C CA . LEU A 1 26 ? 8.111 -4.005 4.966 1.00 45.11 26 LEU A CA 17
ATOM 22300 C C . LEU A 1 26 ? 7.115 -2.906 5.263 1.00 71.32 26 LEU A C 17
ATOM 22301 O O . LEU A 1 26 ? 5.944 -3.171 5.523 1.00 53.31 26 LEU A O 17
ATOM 22317 N N . SER A 1 27 ? 7.583 -1.677 5.254 1.00 11.05 27 SER A N 17
ATOM 22318 C CA . SER A 1 27 ? 6.709 -0.539 5.414 1.00 71.40 27 SER A CA 17
ATOM 22319 C C . SER A 1 27 ? 7.184 0.622 4.553 1.00 61.41 27 SER A C 17
ATOM 22320 O O . SER A 1 27 ? 8.387 0.787 4.323 1.00 42.42 27 SER A O 17
ATOM 22328 N N . VAL A 1 28 ? 6.238 1.408 4.072 1.00 35.04 28 VAL A N 17
ATOM 22329 C CA . VAL A 1 28 ? 6.538 2.547 3.225 1.00 62.30 28 VAL A CA 17
ATOM 22330 C C . VAL A 1 28 ? 5.499 3.635 3.467 1.00 42.22 28 VAL A C 17
ATOM 22331 O O . VAL A 1 28 ? 4.307 3.348 3.572 1.00 24.12 28 VAL A O 17
ATOM 22344 N N . LYS A 1 29 ? 5.947 4.876 3.567 1.00 62.21 29 LYS A N 17
ATOM 22345 C CA . LYS A 1 29 ? 5.040 5.970 3.859 1.00 41.42 29 LYS A CA 17
ATOM 22346 C C . LYS A 1 29 ? 4.133 6.263 2.676 1.00 34.44 29 LYS A C 17
ATOM 22347 O O . LYS A 1 29 ? 4.549 6.177 1.515 1.00 62.54 29 LYS A O 17
ATOM 22366 N N . PHE A 1 30 ? 2.894 6.611 2.989 1.00 34.32 30 PHE A N 17
ATOM 22367 C CA . PHE A 1 30 ? 1.890 6.916 1.987 1.00 71.21 30 PHE A CA 17
ATOM 22368 C C . PHE A 1 30 ? 2.382 8.028 1.067 1.00 1.21 30 PHE A C 17
ATOM 22369 O O . PHE A 1 30 ? 2.207 7.954 -0.143 1.00 24.21 30 PHE A O 17
ATOM 22386 N N . GLY A 1 31 ? 3.020 9.042 1.651 1.00 61.02 31 GLY A N 17
ATOM 22387 C CA . GLY A 1 31 ? 3.513 10.168 0.874 1.00 21.14 31 GLY A CA 17
ATOM 22388 C C . GLY A 1 31 ? 4.521 9.768 -0.192 1.00 4.04 31 GLY A C 17
ATOM 22389 O O . GLY A 1 31 ? 4.593 10.398 -1.250 1.00 30.04 31 GLY A O 17
ATOM 22393 N N . VAL A 1 32 ? 5.294 8.721 0.077 1.00 44.21 32 VAL A N 17
ATOM 22394 C CA . VAL A 1 32 ? 6.308 8.263 -0.864 1.00 32.15 32 VAL A CA 17
ATOM 22395 C C . VAL A 1 32 ? 5.660 7.538 -2.042 1.00 64.42 32 VAL A C 17
ATOM 22396 O O . VAL A 1 32 ? 5.918 7.860 -3.203 1.00 25.13 32 VAL A O 17
ATOM 22409 N N . LEU A 1 33 ? 4.799 6.577 -1.729 1.00 33.11 33 LEU A N 17
ATOM 22410 C CA . LEU A 1 33 ? 4.110 5.797 -2.752 1.00 70.42 33 LEU A CA 17
ATOM 22411 C C . LEU A 1 33 ? 3.163 6.694 -3.553 1.00 52.12 33 LEU A C 17
ATOM 22412 O O . LEU A 1 33 ? 3.098 6.603 -4.777 1.00 73.50 33 LEU A O 17
ATOM 22428 N N . PHE A 1 34 ? 2.460 7.579 -2.849 1.00 22.15 34 PHE A N 17
ATOM 22429 C CA . PHE A 1 34 ? 1.496 8.489 -3.469 1.00 55.02 34 PHE A CA 17
ATOM 22430 C C . PHE A 1 34 ? 2.161 9.338 -4.550 1.00 12.10 34 PHE A C 17
ATOM 22431 O O . PHE A 1 34 ? 1.571 9.595 -5.597 1.00 0.11 34 PHE A O 17
ATOM 22448 N N . ARG A 1 35 ? 3.393 9.751 -4.292 1.00 14.23 35 ARG A N 17
ATOM 22449 C CA . ARG A 1 35 ? 4.146 10.571 -5.232 1.00 44.42 35 ARG A CA 17
ATOM 22450 C C . ARG A 1 35 ? 4.354 9.829 -6.552 1.00 70.33 35 ARG A C 17
ATOM 22451 O O . ARG A 1 35 ? 4.063 10.359 -7.625 1.00 10.23 35 ARG A O 17
ATOM 22472 N N . ASP A 1 36 ? 4.837 8.595 -6.464 1.00 21.22 36 ASP A N 17
ATOM 22473 C CA . ASP A 1 36 ? 5.113 7.800 -7.655 1.00 63.44 36 ASP A CA 17
ATOM 22474 C C . ASP A 1 36 ? 3.812 7.402 -8.340 1.00 53.31 36 ASP A C 17
ATOM 22475 O O . ASP A 1 36 ? 3.696 7.468 -9.566 1.00 14.20 36 ASP A O 17
ATOM 22484 N N . ASP A 1 37 ? 2.828 7.016 -7.535 1.00 62.00 37 ASP A N 17
ATOM 22485 C CA . ASP A 1 37 ? 1.521 6.612 -8.046 1.00 44.13 37 ASP A CA 17
ATOM 22486 C C . ASP A 1 37 ? 0.836 7.746 -8.792 1.00 31.33 37 ASP A C 17
ATOM 22487 O O . ASP A 1 37 ? 0.246 7.533 -9.842 1.00 13.33 37 ASP A O 17
ATOM 22496 N N . LYS A 1 38 ? 0.919 8.954 -8.260 1.00 5.11 38 LYS A N 17
ATOM 22497 C CA . LYS A 1 38 ? 0.262 10.093 -8.887 1.00 21.32 38 LYS A CA 17
ATOM 22498 C C . LYS A 1 38 ? 0.938 10.481 -10.196 1.00 62.41 38 LYS A C 17
ATOM 22499 O O . LYS A 1 38 ? 0.336 11.149 -11.036 1.00 5.41 38 LYS A O 17
ATOM 22518 N N . SER A 1 39 ? 2.179 10.056 -10.368 1.00 4.40 39 SER A N 17
ATOM 22519 C CA . SER A 1 39 ? 2.894 10.314 -11.603 1.00 5.00 39 SER A CA 17
ATOM 22520 C C . SER A 1 39 ? 2.626 9.206 -12.624 1.00 14.50 39 SER A C 17
ATOM 22521 O O . SER A 1 39 ? 2.312 9.481 -13.781 1.00 61.42 39 SER A O 17
ATOM 22529 N N . ALA A 1 40 ? 2.729 7.958 -12.184 1.00 63.31 40 ALA A N 17
ATOM 22530 C CA . ALA A 1 40 ? 2.638 6.818 -13.088 1.00 2.12 40 ALA A CA 17
ATOM 22531 C C . ALA A 1 40 ? 1.204 6.336 -13.269 1.00 3.33 40 ALA A C 17
ATOM 22532 O O . ALA A 1 40 ? 0.882 5.698 -14.271 1.00 34.12 40 ALA A O 17
ATOM 22539 N N . ASN A 1 41 ? 0.352 6.655 -12.299 1.00 41.34 41 ASN A N 17
ATOM 22540 C CA . ASN A 1 41 ? -1.010 6.129 -12.239 1.00 42.14 41 ASN A CA 17
ATOM 22541 C C . ASN A 1 41 ? -0.987 4.614 -12.150 1.00 44.13 41 ASN A C 17
ATOM 22542 O O . ASN A 1 41 ? -1.469 3.908 -13.035 1.00 54.12 41 ASN A O 17
ATOM 22553 N N . LEU A 1 42 ? -0.400 4.127 -11.071 1.00 44.33 42 LEU A N 17
ATOM 22554 C CA . LEU A 1 42 ? -0.288 2.699 -10.835 1.00 30.21 42 LEU A CA 17
ATOM 22555 C C . LEU A 1 42 ? -1.595 2.167 -10.282 1.00 71.35 42 LEU A C 17
ATOM 22556 O O . LEU A 1 42 ? -2.125 1.162 -10.751 1.00 63.43 42 LEU A O 17
ATOM 22572 N N . PHE A 1 43 ? -2.109 2.861 -9.284 1.00 23.42 43 PHE A N 17
ATOM 22573 C CA . PHE A 1 43 ? -3.360 2.486 -8.665 1.00 34.40 43 PHE A CA 17
ATOM 22574 C C . PHE A 1 43 ? -4.393 3.565 -8.930 1.00 4.02 43 PHE A C 17
ATOM 22575 O O . PHE A 1 43 ? -4.349 4.640 -8.328 1.00 2.44 43 PHE A O 17
ATOM 22592 N N . GLU A 1 44 ? -5.297 3.288 -9.862 1.00 4.03 44 GLU A N 17
ATOM 22593 C CA . GLU A 1 44 ? -6.346 4.231 -10.228 1.00 42.23 44 GLU A CA 17
ATOM 22594 C C . GLU A 1 44 ? -7.107 4.693 -8.988 1.00 75.10 44 GLU A C 17
ATOM 22595 O O . GLU A 1 44 ? -7.379 5.884 -8.813 1.00 71.13 44 GLU A O 17
ATOM 22607 N N . ALA A 1 45 ? -7.433 3.745 -8.125 1.00 33.32 45 ALA A N 17
ATOM 22608 C CA . ALA A 1 45 ? -8.010 4.056 -6.832 1.00 43.23 45 ALA A CA 17
ATOM 22609 C C . ALA A 1 45 ? -7.111 3.518 -5.730 1.00 5.45 45 ALA A C 17
ATOM 22610 O O . ALA A 1 45 ? -7.316 2.409 -5.235 1.00 33.24 45 ALA A O 17
ATOM 22617 N N . LEU A 1 46 ? -6.100 4.306 -5.372 1.00 14.04 46 LEU A N 17
ATOM 22618 C CA . LEU A 1 46 ? -5.099 3.898 -4.387 1.00 11.33 46 LEU A CA 17
ATOM 22619 C C . LEU A 1 46 ? -5.752 3.514 -3.062 1.00 13.32 46 LEU A C 17
ATOM 22620 O O . LEU A 1 46 ? -5.384 2.514 -2.445 1.00 41.12 46 LEU A O 17
ATOM 22636 N N . VAL A 1 47 ? -6.738 4.299 -2.644 1.00 52.41 47 VAL A N 17
ATOM 22637 C CA . VAL A 1 47 ? -7.450 4.023 -1.405 1.00 72.42 47 VAL A CA 17
ATOM 22638 C C . VAL A 1 47 ? -8.150 2.664 -1.474 1.00 50.34 47 VAL A C 17
ATOM 22639 O O . VAL A 1 47 ? -8.116 1.897 -0.518 1.00 41.11 47 VAL A O 17
ATOM 22652 N N . GLY A 1 48 ? -8.738 2.355 -2.629 1.00 72.22 48 GLY A N 17
ATOM 22653 C CA . GLY A 1 48 ? -9.454 1.102 -2.790 1.00 23.32 48 GLY A CA 17
ATOM 22654 C C . GLY A 1 48 ? -8.534 -0.099 -2.714 1.00 71.52 48 GLY A C 17
ATOM 22655 O O . GLY A 1 48 ? -8.856 -1.098 -2.070 1.00 63.40 48 GLY A O 17
ATOM 22659 N N . THR A 1 49 ? -7.381 0.004 -3.366 1.00 72.55 49 THR A N 17
ATOM 22660 C CA . THR A 1 49 ? -6.384 -1.055 -3.334 1.00 23.44 49 THR A CA 17
ATOM 22661 C C . THR A 1 49 ? -5.901 -1.293 -1.902 1.00 72.12 49 THR A C 17
ATOM 22662 O O . THR A 1 49 ? -5.710 -2.437 -1.476 1.00 24.34 49 THR A O 17
ATOM 22673 N N . LEU A 1 50 ? -5.730 -0.204 -1.155 1.00 4.14 50 LEU A N 17
ATOM 22674 C CA . LEU A 1 50 ? -5.315 -0.286 0.240 1.00 23.44 50 LEU A CA 17
ATOM 22675 C C . LEU A 1 50 ? -6.409 -0.910 1.094 1.00 70.33 50 LEU A C 17
ATOM 22676 O O . LEU A 1 50 ? -6.133 -1.745 1.950 1.00 12.21 50 LEU A O 17
ATOM 22692 N N . LYS A 1 51 ? -7.649 -0.498 0.856 1.00 13.21 51 LYS A N 17
ATOM 22693 C CA . LYS A 1 51 ? -8.795 -1.038 1.582 1.00 44.02 51 LYS A CA 17
ATOM 22694 C C . LYS A 1 51 ? -8.884 -2.547 1.405 1.00 1.12 51 LYS A C 17
ATOM 22695 O O . LYS A 1 51 ? -9.083 -3.287 2.372 1.00 21.54 51 LYS A O 17
ATOM 22714 N N . ALA A 1 52 ? -8.725 -2.992 0.164 1.00 43.40 52 ALA A N 17
ATOM 22715 C CA . ALA A 1 52 ? -8.749 -4.410 -0.156 1.00 62.42 52 ALA A CA 17
ATOM 22716 C C . ALA A 1 52 ? -7.680 -5.158 0.623 1.00 22.12 52 ALA A C 17
ATOM 22717 O O . ALA A 1 52 ? -7.966 -6.143 1.300 1.00 74.43 52 ALA A O 17
ATOM 22724 N N . ALA A 1 53 ? -6.451 -4.673 0.537 1.00 2.31 53 ALA A N 17
ATOM 22725 C CA . ALA A 1 53 ? -5.321 -5.333 1.172 1.00 1.51 53 ALA A CA 17
ATOM 22726 C C . ALA A 1 53 ? -5.408 -5.253 2.693 1.00 25.23 53 ALA A C 17
ATOM 22727 O O . ALA A 1 53 ? -5.040 -6.194 3.385 1.00 30.41 53 ALA A O 17
ATOM 22734 N N . LYS A 1 54 ? -5.900 -4.132 3.206 1.00 11.11 54 LYS A N 17
ATOM 22735 C CA . LYS A 1 54 ? -6.040 -3.945 4.647 1.00 43.10 54 LYS A CA 17
ATOM 22736 C C . LYS A 1 54 ? -7.034 -4.950 5.223 1.00 65.32 54 LYS A C 17
ATOM 22737 O O . LYS A 1 54 ? -6.766 -5.596 6.235 1.00 31.24 54 LYS A O 17
ATOM 22756 N N . ARG A 1 55 ? -8.176 -5.092 4.561 1.00 50.32 55 ARG A N 17
ATOM 22757 C CA . ARG A 1 55 ? -9.210 -6.005 5.026 1.00 72.34 55 ARG A CA 17
ATOM 22758 C C . ARG A 1 55 ? -8.884 -7.453 4.679 1.00 31.03 55 ARG A C 17
ATOM 22759 O O . ARG A 1 55 ? -9.428 -8.382 5.279 1.00 64.24 55 ARG A O 17
ATOM 22780 N N . ARG A 1 56 ? -7.992 -7.643 3.716 1.00 2.10 56 ARG A N 17
ATOM 22781 C CA . ARG A 1 56 ? -7.472 -8.954 3.390 1.00 70.14 56 ARG A CA 17
ATOM 22782 C C . ARG A 1 56 ? -6.294 -9.277 4.316 1.00 62.00 56 ARG A C 17
ATOM 22783 O O . ARG A 1 56 ? -5.679 -10.339 4.222 1.00 1.21 56 ARG A O 17
ATOM 22804 N N . LYS A 1 57 ? -5.998 -8.318 5.200 1.00 42.15 57 LYS A N 17
ATOM 22805 C CA . LYS A 1 57 ? -4.964 -8.445 6.231 1.00 70.53 57 LYS A CA 17
ATOM 22806 C C . LYS A 1 57 ? -3.576 -8.602 5.625 1.00 43.32 57 LYS A C 17
ATOM 22807 O O . LYS A 1 57 ? -2.675 -9.179 6.231 1.00 72.44 57 LYS A O 17
ATOM 22826 N N . ILE A 1 58 ? -3.414 -8.048 4.439 1.00 23.11 58 ILE A N 17
ATOM 22827 C CA . ILE A 1 58 ? -2.137 -8.046 3.755 1.00 74.30 58 ILE A CA 17
ATOM 22828 C C . ILE A 1 58 ? -1.310 -6.852 4.206 1.00 71.54 58 ILE A C 17
ATOM 22829 O O . ILE A 1 58 ? -0.112 -6.969 4.446 1.00 74.42 58 ILE A O 17
ATOM 22845 N N . VAL A 1 59 ? -1.964 -5.711 4.350 1.00 63.30 59 VAL A N 17
ATOM 22846 C CA . VAL A 1 59 ? -1.298 -4.503 4.810 1.00 34.01 59 VAL A CA 17
ATOM 22847 C C . VAL A 1 59 ? -2.103 -3.853 5.921 1.00 62.24 59 VAL A C 17
ATOM 22848 O O . VAL A 1 59 ? -3.257 -4.214 6.161 1.00 40.33 59 VAL A O 17
ATOM 22861 N N . THR A 1 60 ? -1.491 -2.905 6.597 1.00 13.20 60 THR A N 17
ATOM 22862 C CA . THR A 1 60 ? -2.174 -2.121 7.600 1.00 4.42 60 THR A CA 17
ATOM 22863 C C . THR A 1 60 ? -1.552 -0.734 7.664 1.00 70.05 60 THR A C 17
ATOM 22864 O O . THR A 1 60 ? -0.381 -0.551 7.318 1.00 2.53 60 THR A O 17
ATOM 22875 N N . TYR A 1 61 ? -2.345 0.237 8.070 1.00 2.42 61 TYR A N 17
ATOM 22876 C CA . TYR A 1 61 ? -1.872 1.599 8.221 1.00 10.21 61 TYR A CA 17
ATOM 22877 C C . TYR A 1 61 ? -2.777 2.352 9.184 1.00 1.22 61 TYR A C 17
ATOM 22878 O O . TYR A 1 61 ? -3.963 2.031 9.301 1.00 1.30 61 TYR A O 17
ATOM 22896 N N . PRO A 1 62 ? -2.226 3.343 9.904 1.00 63.31 62 PRO A N 17
ATOM 22897 C CA . PRO A 1 62 ? -2.995 4.134 10.866 1.00 11.44 62 PRO A CA 17
ATOM 22898 C C . PRO A 1 62 ? -4.120 4.912 10.193 1.00 25.43 62 PRO A C 17
ATOM 22899 O O . PRO A 1 62 ? -3.942 5.479 9.112 1.00 41.13 62 PRO A O 17
ATOM 22910 N N . GLY A 1 63 ? -5.269 4.949 10.854 1.00 72.42 63 GLY A N 17
ATOM 22911 C CA . GLY A 1 63 ? -6.439 5.578 10.280 1.00 32.42 63 GLY A CA 17
ATOM 22912 C C . GLY A 1 63 ? -6.961 4.826 9.071 1.00 60.05 63 GLY A C 17
ATOM 22913 O O . GLY A 1 63 ? -6.767 3.610 8.950 1.00 14.24 63 GLY A O 17
ATOM 22917 N N . GLU A 1 64 ? -7.633 5.548 8.187 1.00 13.53 64 GLU A N 17
ATOM 22918 C CA . GLU A 1 64 ? -8.164 4.972 6.962 1.00 34.15 64 GLU A CA 17
ATOM 22919 C C . GLU A 1 64 ? -8.539 6.083 5.983 1.00 62.13 64 GLU A C 17
ATOM 22920 O O . GLU A 1 64 ? -8.273 5.996 4.784 1.00 65.13 64 GLU A O 17
ATOM 22932 N N . LEU A 1 65 ? -9.148 7.136 6.513 1.00 23.43 65 LEU A N 17
ATOM 22933 C CA . LEU A 1 65 ? -9.509 8.298 5.716 1.00 64.34 65 LEU A CA 17
ATOM 22934 C C . LEU A 1 65 ? -8.398 9.335 5.801 1.00 22.33 65 LEU A C 17
ATOM 22935 O O . LEU A 1 65 ? -8.327 10.114 6.754 1.00 32.55 65 LEU A O 17
ATOM 22951 N N . LEU A 1 66 ? -7.516 9.322 4.816 1.00 12.24 66 LEU A N 17
ATOM 22952 C CA . LEU A 1 66 ? -6.338 10.172 4.836 1.00 42.34 66 LEU A CA 17
ATOM 22953 C C . LEU A 1 66 ? -6.474 11.328 3.855 1.00 73.32 66 LEU A C 17
ATOM 22954 O O . LEU A 1 66 ? -6.747 11.124 2.672 1.00 63.41 66 LEU A O 17
ATOM 22970 N N . LEU A 1 67 ? -6.276 12.539 4.356 1.00 12.54 67 LEU A N 17
ATOM 22971 C CA . LEU A 1 67 ? -6.314 13.732 3.521 1.00 51.42 67 LEU A CA 17
ATOM 22972 C C . LEU A 1 67 ? -4.965 13.911 2.814 1.00 61.11 67 LEU A C 17
ATOM 22973 O O . LEU A 1 67 ? -4.103 13.034 2.892 1.00 12.50 67 LEU A O 17
ATOM 22989 N N . GLN A 1 68 ? -4.779 15.040 2.144 1.00 50.23 68 GLN A N 17
ATOM 22990 C CA . GLN A 1 68 ? -3.606 15.252 1.298 1.00 30.34 68 GLN A CA 17
ATOM 22991 C C . GLN A 1 68 ? -2.327 15.375 2.131 1.00 64.41 68 GLN A C 17
ATOM 22992 O O . GLN A 1 68 ? -1.475 14.488 2.110 1.00 2.15 68 GLN A O 17
ATOM 23006 N N . GLY A 1 69 ? -2.217 16.453 2.889 1.00 13.22 69 GLY A N 17
ATOM 23007 C CA . GLY A 1 69 ? -0.963 16.772 3.548 1.00 20.51 69 GLY A CA 17
ATOM 23008 C C . GLY A 1 69 ? -0.741 16.022 4.843 1.00 74.13 69 GLY A C 17
ATOM 23009 O O . GLY A 1 69 ? 0.352 16.066 5.407 1.00 50.45 69 GLY A O 17
ATOM 23013 N N . VAL A 1 70 ? -1.755 15.321 5.318 1.00 34.11 70 VAL A N 17
ATOM 23014 C CA . VAL A 1 70 ? -1.660 14.648 6.607 1.00 43.14 70 VAL A CA 17
ATOM 23015 C C . VAL A 1 70 ? -1.176 13.205 6.455 1.00 61.45 70 VAL A C 17
ATOM 23016 O O . VAL A 1 70 ? -0.668 12.607 7.402 1.00 0.34 70 VAL A O 17
ATOM 23029 N N . HIS A 1 71 ? -1.291 12.657 5.252 1.00 73.24 71 HIS A N 17
ATOM 23030 C CA . HIS A 1 71 ? -1.042 11.232 5.050 1.00 3.13 71 HIS A CA 17
ATOM 23031 C C . HIS A 1 71 ? 0.450 10.912 4.897 1.00 23.11 71 HIS A C 17
ATOM 23032 O O . HIS A 1 71 ? 0.817 9.766 4.652 1.00 34.52 71 HIS A O 17
ATOM 23047 N N . ASP A 1 72 ? 1.308 11.911 5.037 1.00 33.23 72 ASP A N 17
ATOM 23048 C CA . ASP A 1 72 ? 2.740 11.701 4.826 1.00 70.22 72 ASP A CA 17
ATOM 23049 C C . ASP A 1 72 ? 3.349 10.890 5.959 1.00 61.50 72 ASP A C 17
ATOM 23050 O O . ASP A 1 72 ? 4.286 10.122 5.751 1.00 14.04 72 ASP A O 17
ATOM 23059 N N . ASP A 1 73 ? 2.792 11.043 7.152 1.00 73.54 73 ASP A N 17
ATOM 23060 C CA . ASP A 1 73 ? 3.302 10.356 8.333 1.00 4.45 73 ASP A CA 17
ATOM 23061 C C . ASP A 1 73 ? 2.676 8.977 8.469 1.00 42.25 73 ASP A C 17
ATOM 23062 O O . ASP A 1 73 ? 2.850 8.299 9.481 1.00 42.11 73 ASP A O 17
ATOM 23071 N N . VAL A 1 74 ? 1.953 8.563 7.442 1.00 62.32 74 VAL A N 17
ATOM 23072 C CA . VAL A 1 74 ? 1.306 7.266 7.443 1.00 40.03 74 VAL A CA 17
ATOM 23073 C C . VAL A 1 74 ? 2.235 6.220 6.847 1.00 2.24 74 VAL A C 17
ATOM 23074 O O . VAL A 1 74 ? 2.579 6.293 5.671 1.00 13.05 74 VAL A O 17
ATOM 23087 N N . ASP A 1 75 ? 2.640 5.263 7.660 1.00 44.13 75 ASP A N 17
ATOM 23088 C CA . ASP A 1 75 ? 3.490 4.173 7.194 1.00 40.15 75 ASP A CA 17
ATOM 23089 C C . ASP A 1 75 ? 2.621 2.972 6.865 1.00 1.43 75 ASP A C 17
ATOM 23090 O O . ASP A 1 75 ? 1.921 2.451 7.735 1.00 63.04 75 ASP A O 17
ATOM 23099 N N . ILE A 1 76 ? 2.639 2.553 5.611 1.00 64.43 76 ILE A N 17
ATOM 23100 C CA . ILE A 1 76 ? 1.850 1.409 5.192 1.00 52.24 76 ILE A CA 17
ATOM 23101 C C . ILE A 1 76 ? 2.650 0.140 5.448 1.00 73.40 76 ILE A C 17
ATOM 23102 O O . ILE A 1 76 ? 3.637 -0.141 4.766 1.00 54.32 76 ILE A O 17
ATOM 23118 N N . ILE A 1 77 ? 2.219 -0.614 6.442 1.00 51.33 77 ILE A N 17
ATOM 23119 C CA . ILE A 1 77 ? 2.977 -1.750 6.927 1.00 62.32 77 ILE A CA 17
ATOM 23120 C C . ILE A 1 77 ? 2.431 -3.058 6.364 1.00 52.23 77 ILE A C 17
ATOM 23121 O O . ILE A 1 77 ? 1.246 -3.361 6.496 1.00 61.33 77 ILE A O 17
ATOM 23137 N N . LEU A 1 78 ? 3.310 -3.820 5.731 1.00 22.34 78 LEU A N 17
ATOM 23138 C CA . LEU A 1 78 ? 2.949 -5.092 5.136 1.00 2.15 78 LEU A CA 17
ATOM 23139 C C . LEU A 1 78 ? 2.890 -6.176 6.209 1.00 74.31 78 LEU A C 17
ATOM 23140 O O . LEU A 1 78 ? 3.895 -6.482 6.851 1.00 74.25 78 LEU A O 17
ATOM 23156 N N . LEU A 1 79 ? 1.709 -6.740 6.408 1.00 71.14 79 LEU A N 17
ATOM 23157 C CA . LEU A 1 79 ? 1.508 -7.786 7.401 1.00 12.41 79 LEU A CA 17
ATOM 23158 C C . LEU A 1 79 ? 1.652 -9.158 6.763 1.00 72.54 79 LEU A C 17
ATOM 23159 O O . LEU A 1 79 ? 2.236 -10.075 7.345 1.00 74.25 79 LEU A O 17
ATOM 23175 N N . GLN A 1 80 ? 1.123 -9.287 5.561 1.00 4.45 80 GLN A N 17
ATOM 23176 C CA . GLN A 1 80 ? 1.154 -10.547 4.845 1.00 44.40 80 GLN A CA 17
ATOM 23177 C C . GLN A 1 80 ? 1.828 -10.349 3.501 1.00 24.51 80 GLN A C 17
ATOM 23178 O O . GLN A 1 80 ? 1.501 -9.423 2.766 1.00 30.52 80 GLN A O 17
ATOM 23192 N N . ASP A 1 81 ? 2.766 -11.219 3.185 1.00 3.55 81 ASP A N 17
ATOM 23193 C CA . ASP A 1 81 ? 3.498 -11.119 1.935 1.00 61.20 81 ASP A CA 17
ATOM 23194 C C . ASP A 1 81 ? 3.230 -12.354 1.092 1.00 73.14 81 ASP A C 17
ATOM 23195 O O . ASP A 1 81 ? 3.848 -13.402 1.293 1.00 34.14 81 ASP A O 17
ATOM 23204 N N . LEU A 1 82 ? 2.261 -12.234 0.192 1.00 61.42 82 LEU A N 17
ATOM 23205 C CA . LEU A 1 82 ? 1.831 -13.352 -0.639 1.00 74.01 82 LEU A CA 17
ATOM 23206 C C . LEU A 1 82 ? 2.979 -13.896 -1.469 1.00 61.23 82 LEU A C 17
ATOM 23207 O O . LEU A 1 82 ? 3.414 -15.033 -1.277 1.00 31.03 82 LEU A O 17
ATOM 23223 N N . GLU A 1 83 ? 3.451 -13.091 -2.400 1.00 14.22 83 GLU A N 17
ATOM 23224 C CA . GLU A 1 83 ? 4.574 -13.479 -3.224 1.00 22.41 83 GLU A CA 17
ATOM 23225 C C . GLU A 1 83 ? 5.862 -13.069 -2.524 1.00 21.12 83 GLU A C 17
ATOM 23226 O O . GLU A 1 83 ? 6.424 -12.005 -2.784 1.00 1.33 83 GLU A O 17
ATOM 23238 N N . HIS A 1 84 ? 6.299 -13.921 -1.613 1.00 75.14 84 HIS A N 17
ATOM 23239 C CA . HIS A 1 84 ? 7.368 -13.585 -0.691 1.00 41.02 84 HIS A CA 17
ATOM 23240 C C . HIS A 1 84 ? 8.736 -13.847 -1.304 1.00 13.31 84 HIS A C 17
ATOM 23241 O O . HIS A 1 84 ? 9.146 -14.997 -1.472 1.00 2.12 84 HIS A O 17
ATOM 23256 N N . HIS A 1 85 ? 9.431 -12.772 -1.637 1.00 53.14 85 HIS A N 17
ATOM 23257 C CA . HIS A 1 85 ? 10.783 -12.872 -2.156 1.00 31.34 85 HIS A CA 17
ATOM 23258 C C . HIS A 1 85 ? 11.769 -12.440 -1.078 1.00 12.21 85 HIS A C 17
ATOM 23259 O O . HIS A 1 85 ? 12.409 -13.323 -0.471 1.00 52.34 85 HIS A O 17
ATOM 23274 N N . MET A 1 1 ? -6.742 -1.960 -12.910 1.00 44.23 1 MET A N 18
ATOM 23275 C CA . MET A 1 1 ? -7.650 -2.811 -13.711 1.00 75.33 1 MET A CA 18
ATOM 23276 C C . MET A 1 1 ? -8.533 -3.667 -12.802 1.00 1.14 1 MET A C 18
ATOM 23277 O O . MET A 1 1 ? -9.641 -3.262 -12.449 1.00 4.50 1 MET A O 18
ATOM 23293 N N . ASN A 1 2 ? -8.042 -4.838 -12.408 1.00 64.41 2 ASN A N 18
ATOM 23294 C CA . ASN A 1 2 ? -8.825 -5.740 -11.573 1.00 12.32 2 ASN A CA 18
ATOM 23295 C C . ASN A 1 2 ? -8.240 -5.784 -10.169 1.00 52.20 2 ASN A C 18
ATOM 23296 O O . ASN A 1 2 ? -7.025 -5.914 -10.006 1.00 51.52 2 ASN A O 18
ATOM 23307 N N . VAL A 1 3 ? -9.113 -5.693 -9.167 1.00 71.34 3 VAL A N 18
ATOM 23308 C CA . VAL A 1 3 ? -8.703 -5.464 -7.778 1.00 31.11 3 VAL A CA 18
ATOM 23309 C C . VAL A 1 3 ? -7.673 -6.486 -7.277 1.00 52.44 3 VAL A C 18
ATOM 23310 O O . VAL A 1 3 ? -6.772 -6.135 -6.517 1.00 73.21 3 VAL A O 18
ATOM 23323 N N . ASP A 1 4 ? -7.790 -7.732 -7.719 1.00 62.13 4 ASP A N 18
ATOM 23324 C CA . ASP A 1 4 ? -6.895 -8.793 -7.252 1.00 62.35 4 ASP A CA 18
ATOM 23325 C C . ASP A 1 4 ? -5.445 -8.502 -7.650 1.00 40.31 4 ASP A C 18
ATOM 23326 O O . ASP A 1 4 ? -4.519 -8.765 -6.886 1.00 64.43 4 ASP A O 18
ATOM 23335 N N . HIS A 1 5 ? -5.261 -7.939 -8.836 1.00 31.51 5 HIS A N 18
ATOM 23336 C CA . HIS A 1 5 ? -3.933 -7.581 -9.318 1.00 74.31 5 HIS A CA 18
ATOM 23337 C C . HIS A 1 5 ? -3.470 -6.266 -8.700 1.00 21.31 5 HIS A C 18
ATOM 23338 O O . HIS A 1 5 ? -2.277 -6.082 -8.453 1.00 44.14 5 HIS A O 18
ATOM 23353 N N . GLU A 1 6 ? -4.418 -5.360 -8.442 1.00 71.03 6 GLU A N 18
ATOM 23354 C CA . GLU A 1 6 ? -4.107 -4.077 -7.812 1.00 61.34 6 GLU A CA 18
ATOM 23355 C C . GLU A 1 6 ? -3.441 -4.317 -6.456 1.00 5.14 6 GLU A C 18
ATOM 23356 O O . GLU A 1 6 ? -2.427 -3.699 -6.126 1.00 35.00 6 GLU A O 18
ATOM 23368 N N . VAL A 1 7 ? -4.014 -5.243 -5.687 1.00 73.13 7 VAL A N 18
ATOM 23369 C CA . VAL A 1 7 ? -3.511 -5.566 -4.356 1.00 3.51 7 VAL A CA 18
ATOM 23370 C C . VAL A 1 7 ? -2.093 -6.134 -4.414 1.00 43.05 7 VAL A C 18
ATOM 23371 O O . VAL A 1 7 ? -1.235 -5.752 -3.622 1.00 25.14 7 VAL A O 18
ATOM 23384 N N . ASN A 1 8 ? -1.849 -7.035 -5.355 1.00 33.13 8 ASN A N 18
ATOM 23385 C CA . ASN A 1 8 ? -0.525 -7.637 -5.508 1.00 64.01 8 ASN A CA 18
ATOM 23386 C C . ASN A 1 8 ? 0.478 -6.596 -5.985 1.00 33.33 8 ASN A C 18
ATOM 23387 O O . ASN A 1 8 ? 1.656 -6.644 -5.630 1.00 52.30 8 ASN A O 18
ATOM 23398 N N . LEU A 1 9 ? 0.004 -5.649 -6.784 1.00 14.03 9 LEU A N 18
ATOM 23399 C CA . LEU A 1 9 ? 0.834 -4.545 -7.226 1.00 44.53 9 LEU A CA 18
ATOM 23400 C C . LEU A 1 9 ? 1.225 -3.685 -6.028 1.00 14.31 9 LEU A C 18
ATOM 23401 O O . LEU A 1 9 ? 2.348 -3.192 -5.941 1.00 52.20 9 LEU A O 18
ATOM 23417 N N . LEU A 1 10 ? 0.291 -3.541 -5.095 1.00 50.44 10 LEU A N 18
ATOM 23418 C CA . LEU A 1 10 ? 0.529 -2.805 -3.862 1.00 21.22 10 LEU A CA 18
ATOM 23419 C C . LEU A 1 10 ? 1.696 -3.414 -3.091 1.00 71.13 10 LEU A C 18
ATOM 23420 O O . LEU A 1 10 ? 2.590 -2.700 -2.633 1.00 14.31 10 LEU A O 18
ATOM 23436 N N . VAL A 1 11 ? 1.703 -4.737 -2.971 1.00 53.02 11 VAL A N 18
ATOM 23437 C CA . VAL A 1 11 ? 2.764 -5.418 -2.238 1.00 61.24 11 VAL A CA 18
ATOM 23438 C C . VAL A 1 11 ? 4.092 -5.277 -2.986 1.00 3.51 11 VAL A C 18
ATOM 23439 O O . VAL A 1 11 ? 5.150 -5.157 -2.369 1.00 31.14 11 VAL A O 18
ATOM 23452 N N . GLU A 1 12 ? 4.022 -5.256 -4.317 1.00 22.21 12 GLU A N 18
ATOM 23453 C CA . GLU A 1 12 ? 5.210 -5.097 -5.151 1.00 12.24 12 GLU A CA 18
ATOM 23454 C C . GLU A 1 12 ? 5.839 -3.726 -4.947 1.00 65.03 12 GLU A C 18
ATOM 23455 O O . GLU A 1 12 ? 7.067 -3.592 -4.908 1.00 35.44 12 GLU A O 18
ATOM 23467 N N . GLU A 1 13 ? 4.999 -2.714 -4.807 1.00 33.03 13 GLU A N 18
ATOM 23468 C CA . GLU A 1 13 ? 5.471 -1.366 -4.542 1.00 71.25 13 GLU A CA 18
ATOM 23469 C C . GLU A 1 13 ? 6.127 -1.291 -3.174 1.00 54.35 13 GLU A C 18
ATOM 23470 O O . GLU A 1 13 ? 7.199 -0.703 -3.019 1.00 64.41 13 GLU A O 18
ATOM 23482 N N . ILE A 1 14 ? 5.494 -1.913 -2.188 1.00 51.04 14 ILE A N 18
ATOM 23483 C CA . ILE A 1 14 ? 6.052 -1.981 -0.845 1.00 54.31 14 ILE A CA 18
ATOM 23484 C C . ILE A 1 14 ? 7.376 -2.747 -0.856 1.00 72.42 14 ILE A C 18
ATOM 23485 O O . ILE A 1 14 ? 8.294 -2.429 -0.103 1.00 64.23 14 ILE A O 18
ATOM 23501 N N . HIS A 1 15 ? 7.474 -3.750 -1.728 1.00 0.21 15 HIS A N 18
ATOM 23502 C CA . HIS A 1 15 ? 8.711 -4.513 -1.882 1.00 21.10 15 HIS A CA 18
ATOM 23503 C C . HIS A 1 15 ? 9.882 -3.598 -2.244 1.00 24.13 15 HIS A C 18
ATOM 23504 O O . HIS A 1 15 ? 10.927 -3.624 -1.594 1.00 44.03 15 HIS A O 18
ATOM 23519 N N . ARG A 1 16 ? 9.699 -2.786 -3.286 1.00 1.22 16 ARG A N 18
ATOM 23520 C CA . ARG A 1 16 ? 10.798 -1.994 -3.839 1.00 53.24 16 ARG A CA 18
ATOM 23521 C C . ARG A 1 16 ? 10.968 -0.646 -3.130 1.00 71.32 16 ARG A C 18
ATOM 23522 O O . ARG A 1 16 ? 12.090 -0.248 -2.810 1.00 12.45 16 ARG A O 18
ATOM 23543 N N . LEU A 1 17 ? 9.865 0.049 -2.874 1.00 14.45 17 LEU A N 18
ATOM 23544 C CA . LEU A 1 17 ? 9.921 1.391 -2.294 1.00 72.45 17 LEU A CA 18
ATOM 23545 C C . LEU A 1 17 ? 9.948 1.345 -0.774 1.00 14.14 17 LEU A C 18
ATOM 23546 O O . LEU A 1 17 ? 10.230 2.351 -0.122 1.00 74.12 17 LEU A O 18
ATOM 23562 N N . GLY A 1 18 ? 9.663 0.182 -0.212 1.00 74.41 18 GLY A N 18
ATOM 23563 C CA . GLY A 1 18 ? 9.570 0.063 1.223 1.00 71.04 18 GLY A CA 18
ATOM 23564 C C . GLY A 1 18 ? 10.888 -0.299 1.872 1.00 33.24 18 GLY A C 18
ATOM 23565 O O . GLY A 1 18 ? 11.847 -0.680 1.198 1.00 71.04 18 GLY A O 18
ATOM 23569 N N . SER A 1 19 ? 10.922 -0.169 3.182 1.00 61.34 19 SER A N 18
ATOM 23570 C CA . SER A 1 19 ? 12.083 -0.516 3.981 1.00 12.23 19 SER A CA 18
ATOM 23571 C C . SER A 1 19 ? 11.674 -1.506 5.063 1.00 41.53 19 SER A C 18
ATOM 23572 O O . SER A 1 19 ? 10.490 -1.609 5.395 1.00 3.25 19 SER A O 18
ATOM 23580 N N . LYS A 1 20 ? 12.632 -2.244 5.598 1.00 51.54 20 LYS A N 18
ATOM 23581 C CA . LYS A 1 20 ? 12.325 -3.241 6.608 1.00 2.30 20 LYS A CA 18
ATOM 23582 C C . LYS A 1 20 ? 12.012 -2.592 7.942 1.00 12.21 20 LYS A C 18
ATOM 23583 O O . LYS A 1 20 ? 12.767 -1.766 8.454 1.00 4.33 20 LYS A O 18
ATOM 23602 N N . ASN A 1 21 ? 10.876 -2.983 8.480 1.00 43.11 21 ASN A N 18
ATOM 23603 C CA . ASN A 1 21 ? 10.415 -2.519 9.774 1.00 55.41 21 ASN A CA 18
ATOM 23604 C C . ASN A 1 21 ? 10.997 -3.417 10.857 1.00 3.45 21 ASN A C 18
ATOM 23605 O O . ASN A 1 21 ? 11.549 -4.480 10.558 1.00 54.24 21 ASN A O 18
ATOM 23616 N N . ALA A 1 22 ? 10.843 -3.004 12.101 1.00 72.20 22 ALA A N 18
ATOM 23617 C CA . ALA A 1 22 ? 11.484 -3.671 13.238 1.00 50.15 22 ALA A CA 18
ATOM 23618 C C . ALA A 1 22 ? 11.130 -5.157 13.324 1.00 10.32 22 ALA A C 18
ATOM 23619 O O . ALA A 1 22 ? 11.949 -5.972 13.745 1.00 61.42 22 ALA A O 18
ATOM 23626 N N . ASP A 1 23 ? 9.922 -5.508 12.909 1.00 31.31 23 ASP A N 18
ATOM 23627 C CA . ASP A 1 23 ? 9.442 -6.885 13.025 1.00 51.14 23 ASP A CA 18
ATOM 23628 C C . ASP A 1 23 ? 9.826 -7.727 11.812 1.00 0.02 23 ASP A C 18
ATOM 23629 O O . ASP A 1 23 ? 9.411 -8.879 11.697 1.00 33.42 23 ASP A O 18
ATOM 23638 N N . GLY A 1 24 ? 10.613 -7.161 10.908 1.00 22.25 24 GLY A N 18
ATOM 23639 C CA . GLY A 1 24 ? 10.955 -7.869 9.688 1.00 2.34 24 GLY A CA 18
ATOM 23640 C C . GLY A 1 24 ? 9.870 -7.716 8.643 1.00 61.04 24 GLY A C 18
ATOM 23641 O O . GLY A 1 24 ? 9.759 -8.514 7.713 1.00 34.43 24 GLY A O 18
ATOM 23645 N N . LYS A 1 25 ? 9.053 -6.691 8.823 1.00 53.15 25 LYS A N 18
ATOM 23646 C CA . LYS A 1 25 ? 7.978 -6.378 7.895 1.00 65.13 25 LYS A CA 18
ATOM 23647 C C . LYS A 1 25 ? 8.467 -5.349 6.886 1.00 25.12 25 LYS A C 18
ATOM 23648 O O . LYS A 1 25 ? 9.499 -4.724 7.094 1.00 71.15 25 LYS A O 18
ATOM 23667 N N . LEU A 1 26 ? 7.742 -5.183 5.797 1.00 61.01 26 LEU A N 18
ATOM 23668 C CA . LEU A 1 26 ? 8.091 -4.168 4.814 1.00 73.24 26 LEU A CA 18
ATOM 23669 C C . LEU A 1 26 ? 7.162 -2.976 4.959 1.00 21.13 26 LEU A C 18
ATOM 23670 O O . LEU A 1 26 ? 5.950 -3.115 4.851 1.00 61.31 26 LEU A O 18
ATOM 23686 N N . SER A 1 27 ? 7.726 -1.815 5.223 1.00 75.12 27 SER A N 18
ATOM 23687 C CA . SER A 1 27 ? 6.925 -0.633 5.472 1.00 31.32 27 SER A CA 18
ATOM 23688 C C . SER A 1 27 ? 7.316 0.497 4.539 1.00 33.10 27 SER A C 18
ATOM 23689 O O . SER A 1 27 ? 8.491 0.661 4.204 1.00 44.42 27 SER A O 18
ATOM 23697 N N . VAL A 1 28 ? 6.325 1.264 4.115 1.00 31.34 28 VAL A N 18
ATOM 23698 C CA . VAL A 1 28 ? 6.563 2.418 3.272 1.00 14.43 28 VAL A CA 18
ATOM 23699 C C . VAL A 1 28 ? 5.542 3.515 3.578 1.00 24.34 28 VAL A C 18
ATOM 23700 O O . VAL A 1 28 ? 4.370 3.229 3.824 1.00 23.22 28 VAL A O 18
ATOM 23713 N N . LYS A 1 29 ? 5.990 4.764 3.588 1.00 71.21 29 LYS A N 18
ATOM 23714 C CA . LYS A 1 29 ? 5.108 5.882 3.896 1.00 44.34 29 LYS A CA 18
ATOM 23715 C C . LYS A 1 29 ? 4.109 6.127 2.774 1.00 61.32 29 LYS A C 18
ATOM 23716 O O . LYS A 1 29 ? 4.407 5.914 1.594 1.00 73.42 29 LYS A O 18
ATOM 23735 N N . PHE A 1 30 ? 2.928 6.599 3.157 1.00 73.23 30 PHE A N 18
ATOM 23736 C CA . PHE A 1 30 ? 1.871 6.914 2.210 1.00 54.40 30 PHE A CA 18
ATOM 23737 C C . PHE A 1 30 ? 2.320 7.983 1.217 1.00 14.14 30 PHE A C 18
ATOM 23738 O O . PHE A 1 30 ? 2.031 7.887 0.029 1.00 41.50 30 PHE A O 18
ATOM 23755 N N . GLY A 1 31 ? 3.043 8.982 1.712 1.00 54.31 31 GLY A N 18
ATOM 23756 C CA . GLY A 1 31 ? 3.451 10.099 0.876 1.00 30.11 31 GLY A CA 18
ATOM 23757 C C . GLY A 1 31 ? 4.360 9.678 -0.263 1.00 13.15 31 GLY A C 18
ATOM 23758 O O . GLY A 1 31 ? 4.169 10.103 -1.403 1.00 12.11 31 GLY A O 18
ATOM 23762 N N . VAL A 1 32 ? 5.335 8.829 0.043 1.00 43.42 32 VAL A N 18
ATOM 23763 C CA . VAL A 1 32 ? 6.282 8.358 -0.960 1.00 64.52 32 VAL A CA 18
ATOM 23764 C C . VAL A 1 32 ? 5.568 7.517 -2.013 1.00 45.45 32 VAL A C 18
ATOM 23765 O O . VAL A 1 32 ? 5.798 7.674 -3.216 1.00 71.13 32 VAL A O 18
ATOM 23778 N N . LEU A 1 33 ? 4.687 6.640 -1.549 1.00 64.33 33 LEU A N 18
ATOM 23779 C CA . LEU A 1 33 ? 3.916 5.776 -2.435 1.00 63.04 33 LEU A CA 18
ATOM 23780 C C . LEU A 1 33 ? 2.989 6.623 -3.309 1.00 73.35 33 LEU A C 18
ATOM 23781 O O . LEU A 1 33 ? 2.918 6.436 -4.527 1.00 20.55 33 LEU A O 18
ATOM 23797 N N . PHE A 1 34 ? 2.310 7.575 -2.677 1.00 42.32 34 PHE A N 18
ATOM 23798 C CA . PHE A 1 34 ? 1.402 8.483 -3.370 1.00 14.02 34 PHE A CA 18
ATOM 23799 C C . PHE A 1 34 ? 2.149 9.257 -4.453 1.00 70.45 34 PHE A C 18
ATOM 23800 O O . PHE A 1 34 ? 1.657 9.420 -5.569 1.00 3.44 34 PHE A O 18
ATOM 23817 N N . ARG A 1 35 ? 3.350 9.711 -4.111 1.00 42.53 35 ARG A N 18
ATOM 23818 C CA . ARG A 1 35 ? 4.197 10.456 -5.033 1.00 13.54 35 ARG A CA 18
ATOM 23819 C C . ARG A 1 35 ? 4.453 9.674 -6.324 1.00 32.11 35 ARG A C 18
ATOM 23820 O O . ARG A 1 35 ? 4.298 10.217 -7.421 1.00 51.11 35 ARG A O 18
ATOM 23841 N N . ASP A 1 36 ? 4.833 8.407 -6.202 1.00 52.22 36 ASP A N 18
ATOM 23842 C CA . ASP A 1 36 ? 5.147 7.602 -7.381 1.00 2.03 36 ASP A CA 18
ATOM 23843 C C . ASP A 1 36 ? 3.884 7.275 -8.166 1.00 33.44 36 ASP A C 18
ATOM 23844 O O . ASP A 1 36 ? 3.852 7.412 -9.389 1.00 25.31 36 ASP A O 18
ATOM 23853 N N . ASP A 1 37 ? 2.835 6.877 -7.456 1.00 43.41 37 ASP A N 18
ATOM 23854 C CA . ASP A 1 37 ? 1.575 6.510 -8.098 1.00 4.23 37 ASP A CA 18
ATOM 23855 C C . ASP A 1 37 ? 0.977 7.686 -8.865 1.00 53.03 37 ASP A C 18
ATOM 23856 O O . ASP A 1 37 ? 0.321 7.508 -9.882 1.00 74.42 37 ASP A O 18
ATOM 23865 N N . LYS A 1 38 ? 1.199 8.898 -8.383 1.00 12.54 38 LYS A N 18
ATOM 23866 C CA . LYS A 1 38 ? 0.713 10.079 -9.082 1.00 73.45 38 LYS A CA 18
ATOM 23867 C C . LYS A 1 38 ? 1.568 10.375 -10.312 1.00 51.40 38 LYS A C 18
ATOM 23868 O O . LYS A 1 38 ? 1.143 11.086 -11.218 1.00 45.15 38 LYS A O 18
ATOM 23887 N N . SER A 1 39 ? 2.771 9.820 -10.335 1.00 74.41 39 SER A N 18
ATOM 23888 C CA . SER A 1 39 ? 3.679 10.011 -11.455 1.00 11.35 39 SER A CA 18
ATOM 23889 C C . SER A 1 39 ? 3.454 8.951 -12.536 1.00 4.31 39 SER A C 18
ATOM 23890 O O . SER A 1 39 ? 3.369 9.265 -13.722 1.00 73.44 39 SER A O 18
ATOM 23898 N N . ALA A 1 40 ? 3.357 7.693 -12.116 1.00 23.34 40 ALA A N 18
ATOM 23899 C CA . ALA A 1 40 ? 3.246 6.574 -13.048 1.00 53.32 40 ALA A CA 18
ATOM 23900 C C . ALA A 1 40 ? 1.797 6.151 -13.268 1.00 73.04 40 ALA A C 18
ATOM 23901 O O . ALA A 1 40 ? 1.472 5.540 -14.287 1.00 1.23 40 ALA A O 18
ATOM 23908 N N . ASN A 1 41 ? 0.936 6.497 -12.316 1.00 51.40 41 ASN A N 18
ATOM 23909 C CA . ASN A 1 41 ? -0.444 6.004 -12.280 1.00 1.01 41 ASN A CA 18
ATOM 23910 C C . ASN A 1 41 ? -0.440 4.484 -12.266 1.00 43.50 41 ASN A C 18
ATOM 23911 O O . ASN A 1 41 ? -0.806 3.830 -13.242 1.00 43.14 41 ASN A O 18
ATOM 23922 N N . LEU A 1 42 ? 0.025 3.935 -11.158 1.00 13.43 42 LEU A N 18
ATOM 23923 C CA . LEU A 1 42 ? 0.173 2.498 -11.013 1.00 40.41 42 LEU A CA 18
ATOM 23924 C C . LEU A 1 42 ? -1.155 1.861 -10.647 1.00 74.54 42 LEU A C 18
ATOM 23925 O O . LEU A 1 42 ? -1.573 0.869 -11.247 1.00 41.50 42 LEU A O 18
ATOM 23941 N N . PHE A 1 43 ? -1.816 2.444 -9.661 1.00 61.30 43 PHE A N 18
ATOM 23942 C CA . PHE A 1 43 ? -3.059 1.901 -9.155 1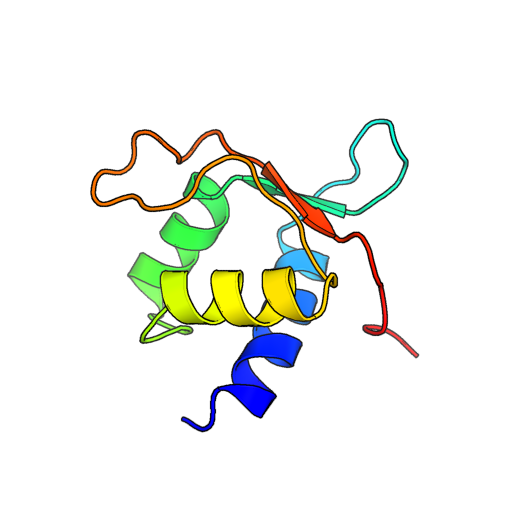.00 33.23 43 PHE A CA 18
ATOM 23943 C C . PHE A 1 43 ? -4.243 2.622 -9.773 1.00 5.13 43 PHE A C 18
ATOM 23944 O O . PHE A 1 43 ? -4.367 3.844 -9.665 1.00 4.30 43 PHE A O 18
ATOM 23961 N N . GLU A 1 44 ? -5.107 1.865 -10.434 1.00 20.30 44 GLU A N 18
ATOM 23962 C CA . GLU A 1 44 ? -6.309 2.433 -11.019 1.00 60.20 44 GLU A CA 18
ATOM 23963 C C . GLU A 1 44 ? -7.272 2.815 -9.905 1.00 74.32 44 GLU A C 18
ATOM 23964 O O . GLU A 1 44 ? -8.007 3.799 -10.003 1.00 4.05 44 GLU A O 18
ATOM 23976 N N . ALA A 1 45 ? -7.248 2.030 -8.841 1.00 21.42 45 ALA A N 18
ATOM 23977 C CA . ALA A 1 45 ? -7.995 2.349 -7.640 1.00 64.23 45 ALA A CA 18
ATOM 23978 C C . ALA A 1 45 ? -7.053 2.378 -6.442 1.00 11.21 45 ALA A C 18
ATOM 23979 O O . ALA A 1 45 ? -6.909 1.387 -5.728 1.00 64.15 45 ALA A O 18
ATOM 23986 N N . LEU A 1 46 ? -6.404 3.518 -6.240 1.00 10.55 46 LEU A N 18
ATOM 23987 C CA . LEU A 1 46 ? -5.384 3.657 -5.203 1.00 3.33 46 LEU A CA 18
ATOM 23988 C C . LEU A 1 46 ? -5.950 3.365 -3.817 1.00 21.21 46 LEU A C 18
ATOM 23989 O O . LEU A 1 46 ? -5.464 2.475 -3.115 1.00 61.12 46 LEU A O 18
ATOM 24005 N N . VAL A 1 47 ? -6.990 4.097 -3.432 1.00 32.20 47 VAL A N 18
ATOM 24006 C CA . VAL A 1 47 ? -7.570 3.931 -2.106 1.00 22.04 47 VAL A CA 18
ATOM 24007 C C . VAL A 1 47 ? -8.250 2.574 -1.985 1.00 54.51 47 VAL A C 18
ATOM 24008 O O . VAL A 1 47 ? -8.232 1.959 -0.923 1.00 21.21 47 VAL A O 18
ATOM 24021 N N . GLY A 1 48 ? -8.823 2.100 -3.088 1.00 74.44 48 GLY A N 18
ATOM 24022 C CA . GLY A 1 48 ? -9.473 0.804 -3.084 1.00 41.41 48 GLY A CA 18
ATOM 24023 C C . GLY A 1 48 ? -8.493 -0.312 -2.812 1.00 15.13 48 GLY A C 18
ATOM 24024 O O . GLY A 1 48 ? -8.791 -1.239 -2.063 1.00 65.34 48 GLY A O 18
ATOM 24028 N N . THR A 1 49 ? -7.314 -0.210 -3.412 1.00 74.22 49 THR A N 18
ATOM 24029 C CA . THR A 1 49 ? -6.244 -1.170 -3.189 1.00 30.20 49 THR A CA 18
ATOM 24030 C C . THR A 1 49 ? -5.854 -1.206 -1.708 1.00 34.53 49 THR A C 18
ATOM 24031 O O . THR A 1 49 ? -5.678 -2.278 -1.125 1.00 21.20 49 THR A O 18
ATOM 24042 N N . LEU A 1 50 ? -5.752 -0.027 -1.100 1.00 40.13 50 LEU A N 18
ATOM 24043 C CA . LEU A 1 50 ? -5.406 0.085 0.316 1.00 15.04 50 LEU A CA 18
ATOM 24044 C C . LEU A 1 50 ? -6.500 -0.523 1.190 1.00 40.40 50 LEU A C 18
ATOM 24045 O O . LEU A 1 50 ? -6.227 -1.343 2.068 1.00 11.45 50 LEU A O 18
ATOM 24061 N N . LYS A 1 51 ? -7.740 -0.120 0.934 1.00 1.30 51 LYS A N 18
ATOM 24062 C CA . LYS A 1 51 ? -8.890 -0.615 1.686 1.00 64.42 51 LYS A CA 18
ATOM 24063 C C . LYS A 1 51 ? -9.030 -2.129 1.527 1.00 33.43 51 LYS A C 18
ATOM 24064 O O . LYS A 1 51 ? -9.398 -2.834 2.470 1.00 35.51 51 LYS A O 18
ATOM 24083 N N . ALA A 1 52 ? -8.728 -2.621 0.330 1.00 34.15 52 ALA A N 18
ATOM 24084 C CA . ALA A 1 52 ? -8.793 -4.048 0.042 1.00 43.44 52 ALA A CA 18
ATOM 24085 C C . ALA A 1 52 ? -7.752 -4.816 0.842 1.00 24.02 52 ALA A C 18
ATOM 24086 O O . ALA A 1 52 ? -8.077 -5.742 1.580 1.00 52.32 52 ALA A O 18
ATOM 24093 N N . ALA A 1 53 ? -6.502 -4.398 0.710 1.00 34.53 53 ALA A N 18
ATOM 24094 C CA . ALA A 1 53 ? -5.391 -5.104 1.322 1.00 13.51 53 ALA A CA 18
ATOM 24095 C C . ALA A 1 53 ? -5.424 -5.005 2.840 1.00 75.44 53 ALA A C 18
ATOM 24096 O O . ALA A 1 53 ? -5.058 -5.953 3.526 1.00 45.21 53 ALA A O 18
ATOM 24103 N N . LYS A 1 54 ? -5.864 -3.868 3.364 1.00 34.40 54 LYS A N 18
ATOM 24104 C CA . LYS A 1 54 ? -5.940 -3.687 4.808 1.00 12.42 54 LYS A CA 18
ATOM 24105 C C . LYS A 1 54 ? -6.958 -4.649 5.412 1.00 14.22 54 LYS A C 18
ATOM 24106 O O . LYS A 1 54 ? -6.692 -5.294 6.424 1.00 60.22 54 LYS A O 18
ATOM 24125 N N . ARG A 1 55 ? -8.116 -4.757 4.776 1.00 63.24 55 ARG A N 18
ATOM 24126 C CA . ARG A 1 55 ? -9.169 -5.641 5.266 1.00 60.04 55 ARG A CA 18
ATOM 24127 C C . ARG A 1 55 ? -8.795 -7.102 5.049 1.00 51.42 55 ARG A C 18
ATOM 24128 O O . ARG A 1 55 ? -9.265 -7.990 5.761 1.00 23.13 55 ARG A O 18
ATOM 24149 N N . ARG A 1 56 ? -7.924 -7.345 4.076 1.00 62.10 56 ARG A N 18
ATOM 24150 C CA . ARG A 1 56 ? -7.430 -8.691 3.811 1.00 1.10 56 ARG A CA 18
ATOM 24151 C C . ARG A 1 56 ? -6.256 -9.027 4.717 1.00 31.52 56 ARG A C 18
ATOM 24152 O O . ARG A 1 56 ? -5.724 -10.135 4.661 1.00 33.23 56 ARG A O 18
ATOM 24173 N N . LYS A 1 57 ? -5.866 -8.065 5.547 1.00 45.34 57 LYS A N 18
ATOM 24174 C CA . LYS A 1 57 ? -4.690 -8.181 6.398 1.00 51.43 57 LYS A CA 18
ATOM 24175 C C . LYS A 1 57 ? -3.432 -8.438 5.569 1.00 23.15 57 LYS A C 18
ATOM 24176 O O . LYS A 1 57 ? -2.477 -9.061 6.031 1.00 41.12 57 LYS A O 18
ATOM 24195 N N . ILE A 1 58 ? -3.446 -7.942 4.335 1.00 0.54 58 ILE A N 18
ATOM 24196 C CA . ILE A 1 58 ? -2.267 -7.966 3.482 1.00 2.13 58 ILE A CA 18
ATOM 24197 C C . ILE A 1 58 ? -1.310 -6.902 3.976 1.00 12.32 58 ILE A C 18
ATOM 24198 O O . ILE A 1 58 ? -0.107 -7.123 4.093 1.00 21.43 58 ILE A O 18
ATOM 24214 N N . VAL A 1 59 ? -1.885 -5.748 4.275 1.00 74.35 59 VAL A N 18
ATOM 24215 C CA . VAL A 1 59 ? -1.151 -4.613 4.807 1.00 3.35 59 VAL A CA 18
ATOM 24216 C C . VAL A 1 59 ? -1.960 -3.982 5.931 1.00 44.43 59 VAL A C 18
ATOM 24217 O O . VAL A 1 59 ? -3.144 -4.278 6.088 1.00 21.25 59 VAL A O 18
ATOM 24230 N N . THR A 1 60 ? -1.332 -3.120 6.708 1.00 14.24 60 THR A N 18
ATOM 24231 C CA . THR A 1 60 ? -2.034 -2.403 7.749 1.00 10.40 60 THR A CA 18
ATOM 24232 C C . THR A 1 60 ? -1.472 -0.993 7.889 1.00 22.23 60 THR A C 18
ATOM 24233 O O . THR A 1 60 ? -0.292 -0.751 7.617 1.00 64.30 60 THR A O 18
ATOM 24244 N N . TYR A 1 61 ? -2.333 -0.071 8.281 1.00 11.21 61 TYR A N 18
ATOM 24245 C CA . TYR A 1 61 ? -1.953 1.312 8.498 1.00 53.33 61 TYR A CA 18
ATOM 24246 C C . TYR A 1 61 ? -2.963 1.966 9.429 1.00 42.34 61 TYR A C 18
ATOM 24247 O O . TYR A 1 61 ? -4.151 1.631 9.387 1.00 63.41 61 TYR A O 18
ATOM 24265 N N . PRO A 1 62 ? -2.505 2.867 10.305 1.00 3.24 62 PRO A N 18
ATOM 24266 C CA . PRO A 1 62 ? -3.387 3.586 11.224 1.00 64.44 62 PRO A CA 18
ATOM 24267 C C . PRO A 1 62 ? -4.396 4.442 10.472 1.00 43.15 62 PRO A C 18
ATOM 24268 O O . PRO A 1 62 ? -4.064 5.077 9.464 1.00 13.43 62 PRO A O 18
ATOM 24279 N N . GLY A 1 63 ? -5.627 4.458 10.960 1.00 72.13 63 GLY A N 18
ATOM 24280 C CA . GLY A 1 63 ? -6.681 5.165 10.274 1.00 31.54 63 GLY A CA 18
ATOM 24281 C C . GLY A 1 63 ? -7.136 4.422 9.037 1.00 23.33 63 GLY A C 18
ATOM 24282 O O . GLY A 1 63 ? -6.702 3.295 8.781 1.00 75.23 63 GLY A O 18
ATOM 24286 N N . GLU A 1 64 ? -8.020 5.035 8.275 1.00 14.11 64 GLU A N 18
ATOM 24287 C CA . GLU A 1 64 ? -8.488 4.440 7.033 1.00 3.52 64 GLU A CA 18
ATOM 24288 C C . GLU A 1 64 ? -9.047 5.525 6.126 1.00 53.54 64 GLU A C 18
ATOM 24289 O O . GLU A 1 64 ? -9.818 5.263 5.202 1.00 74.31 64 GLU A O 18
ATOM 24301 N N . LEU A 1 65 ? -8.620 6.745 6.397 1.00 31.03 65 LEU A N 18
ATOM 24302 C CA . LEU A 1 65 ? -9.065 7.909 5.659 1.00 24.53 65 LEU A CA 18
ATOM 24303 C C . LEU A 1 65 ? -7.954 8.944 5.657 1.00 61.42 65 LEU A C 18
ATOM 24304 O O . LEU A 1 65 ? -7.164 9.011 6.601 1.00 51.13 65 LEU A O 18
ATOM 24320 N N . LEU A 1 66 ? -7.875 9.725 4.596 1.00 54.35 66 LEU A N 18
ATOM 24321 C CA . LEU A 1 66 ? -6.869 10.765 4.500 1.00 53.33 66 LEU A CA 18
ATOM 24322 C C . LEU A 1 66 ? -7.408 11.966 3.740 1.00 5.04 66 LEU A C 18
ATOM 24323 O O . LEU A 1 66 ? -8.321 11.839 2.925 1.00 55.41 66 LEU A O 18
ATOM 24339 N N . LEU A 1 67 ? -6.863 13.130 4.043 1.00 3.10 67 LEU A N 18
ATOM 24340 C CA . LEU A 1 67 ? -7.252 14.352 3.366 1.00 61.53 67 LEU A CA 18
ATOM 24341 C C . LEU A 1 67 ? -6.397 14.546 2.119 1.00 73.12 67 LEU A C 18
ATOM 24342 O O . LEU A 1 67 ? -6.910 14.679 1.012 1.00 13.30 67 LEU A O 18
ATOM 24358 N N . GLN A 1 68 ? -5.084 14.530 2.322 1.00 22.53 68 GLN A N 18
ATOM 24359 C CA . GLN A 1 68 ? -4.119 14.739 1.252 1.00 3.23 68 GLN A CA 18
ATOM 24360 C C . GLN A 1 68 ? -2.776 14.112 1.625 1.00 73.45 68 GLN A C 18
ATOM 24361 O O . GLN A 1 68 ? -2.725 13.180 2.436 1.00 72.25 68 GLN A O 18
ATOM 24375 N N . GLY A 1 69 ? -1.692 14.644 1.059 1.00 43.31 69 GLY A N 18
ATOM 24376 C CA . GLY A 1 69 ? -0.359 14.109 1.306 1.00 1.53 69 GLY A CA 18
ATOM 24377 C C . GLY A 1 69 ? 0.111 14.308 2.739 1.00 15.33 69 GLY A C 18
ATOM 24378 O O . GLY A 1 69 ? 1.216 13.913 3.095 1.00 13.52 69 GLY A O 18
ATOM 24382 N N . VAL A 1 70 ? -0.742 14.909 3.565 1.00 14.34 70 VAL A N 18
ATOM 24383 C CA . VAL A 1 70 ? -0.440 15.124 4.978 1.00 54.40 70 VAL A CA 18
ATOM 24384 C C . VAL A 1 70 ? -0.366 13.786 5.728 1.00 14.55 70 VAL A C 18
ATOM 24385 O O . VAL A 1 70 ? 0.092 13.712 6.867 1.00 74.13 70 VAL A O 18
ATOM 24398 N N . HIS A 1 71 ? -0.803 12.720 5.066 1.00 13.24 71 HIS A N 18
ATOM 24399 C CA . HIS A 1 71 ? -0.781 11.391 5.660 1.00 51.25 71 HIS A CA 18
ATOM 24400 C C . HIS A 1 71 ? 0.551 10.703 5.348 1.00 53.34 71 HIS A C 18
ATOM 24401 O O . HIS A 1 71 ? 0.697 9.495 5.531 1.00 32.03 71 HIS A O 18
ATOM 24416 N N . ASP A 1 72 ? 1.519 11.493 4.882 1.00 63.55 72 ASP A N 18
ATOM 24417 C CA . ASP A 1 72 ? 2.864 10.999 4.573 1.00 20.33 72 ASP A CA 18
ATOM 24418 C C . ASP A 1 72 ? 3.582 10.519 5.829 1.00 13.30 72 ASP A C 18
ATOM 24419 O O . ASP A 1 72 ? 4.484 9.692 5.763 1.00 24.01 72 ASP A O 18
ATOM 24428 N N . ASP A 1 73 ? 3.133 10.997 6.978 1.00 31.42 73 ASP A N 18
ATOM 24429 C CA . ASP A 1 73 ? 3.800 10.703 8.242 1.00 25.14 73 ASP A CA 18
ATOM 24430 C C . ASP A 1 73 ? 3.330 9.358 8.788 1.00 64.41 73 ASP A C 18
ATOM 24431 O O . ASP A 1 73 ? 3.714 8.929 9.877 1.00 14.23 73 ASP A O 18
ATOM 24440 N N . VAL A 1 74 ? 2.511 8.684 8.001 1.00 15.43 74 VAL A N 18
ATOM 24441 C CA . VAL A 1 74 ? 2.001 7.376 8.360 1.00 73.10 74 VAL A CA 18
ATOM 24442 C C . VAL A 1 74 ? 2.568 6.305 7.435 1.00 34.44 74 VAL A C 18
ATOM 24443 O O . VAL A 1 74 ? 2.465 6.410 6.207 1.00 64.55 74 VAL A O 18
ATOM 24456 N N . ASP A 1 75 ? 3.172 5.288 8.031 1.00 23.23 75 ASP A N 18
ATOM 24457 C CA . ASP A 1 75 ? 3.756 4.188 7.275 1.00 23.34 75 ASP A CA 18
ATOM 24458 C C . ASP A 1 75 ? 2.749 3.069 7.088 1.00 21.35 75 ASP A C 18
ATOM 24459 O O . ASP A 1 75 ? 2.031 2.703 8.022 1.00 23.03 75 ASP A O 18
ATOM 24468 N N . ILE A 1 76 ? 2.699 2.535 5.880 1.00 54.35 76 ILE A N 18
ATOM 24469 C CA . ILE A 1 76 ? 1.861 1.387 5.579 1.00 35.11 76 ILE A CA 18
ATOM 24470 C C . ILE A 1 76 ? 2.714 0.129 5.650 1.00 32.04 76 ILE A C 18
ATOM 24471 O O . ILE A 1 76 ? 3.715 0.007 4.935 1.00 41.15 76 ILE A O 18
ATOM 24487 N N . ILE A 1 77 ? 2.329 -0.793 6.516 1.00 72.25 77 ILE A N 18
ATOM 24488 C CA . ILE A 1 77 ? 3.143 -1.966 6.790 1.00 45.54 77 ILE A CA 18
ATOM 24489 C C . ILE A 1 77 ? 2.571 -3.210 6.118 1.00 5.15 77 ILE A C 18
ATOM 24490 O O . ILE A 1 77 ? 1.383 -3.505 6.239 1.00 1.30 77 ILE A O 18
ATOM 24506 N N . LEU A 1 78 ? 3.433 -3.927 5.410 1.00 31.30 78 LEU A N 18
ATOM 24507 C CA . LEU A 1 78 ? 3.068 -5.176 4.757 1.00 42.50 78 LEU A CA 18
ATOM 24508 C C . LEU A 1 78 ? 3.074 -6.314 5.771 1.00 20.04 78 LEU A C 18
ATOM 24509 O O . LEU A 1 78 ? 4.052 -6.504 6.499 1.00 62.11 78 LEU A O 18
ATOM 24525 N N . LEU A 1 79 ? 1.977 -7.054 5.819 1.00 22.42 79 LEU A N 18
ATOM 24526 C CA . LEU A 1 79 ? 1.823 -8.160 6.755 1.00 5.34 79 LEU A CA 18
ATOM 24527 C C . LEU A 1 79 ? 1.925 -9.497 6.033 1.00 42.14 79 LEU A C 18
ATOM 24528 O O . LEU A 1 79 ? 2.539 -10.443 6.533 1.00 64.41 79 LEU A O 18
ATOM 24544 N N . GLN A 1 80 ? 1.311 -9.572 4.863 1.00 10.24 80 GLN A N 18
ATOM 24545 C CA . GLN A 1 80 ? 1.341 -10.784 4.061 1.00 54.23 80 GLN A CA 18
ATOM 24546 C C . GLN A 1 80 ? 2.160 -10.569 2.800 1.00 13.04 80 GLN A C 18
ATOM 24547 O O . GLN A 1 80 ? 1.969 -9.583 2.092 1.00 2.22 80 GLN A O 18
ATOM 24561 N N . ASP A 1 81 ? 3.052 -11.499 2.509 1.00 65.13 81 ASP A N 18
ATOM 24562 C CA . ASP A 1 81 ? 3.827 -11.437 1.281 1.00 4.34 81 ASP A CA 18
ATOM 24563 C C . ASP A 1 81 ? 3.270 -12.438 0.279 1.00 25.35 81 ASP A C 18
ATOM 24564 O O . ASP A 1 81 ? 3.657 -13.609 0.263 1.00 13.44 81 ASP A O 18
ATOM 24573 N N . LEU A 1 82 ? 2.324 -11.970 -0.528 1.00 72.11 82 LEU A N 18
ATOM 24574 C CA . LEU A 1 82 ? 1.598 -12.830 -1.459 1.00 31.41 82 LEU A CA 18
ATOM 24575 C C . LEU A 1 82 ? 2.545 -13.467 -2.469 1.00 34.22 82 LEU A C 18
ATOM 24576 O O . LEU A 1 82 ? 2.477 -14.670 -2.729 1.00 13.43 82 LEU A O 18
ATOM 24592 N N . GLU A 1 83 ? 3.423 -12.663 -3.030 1.00 30.35 83 GLU A N 18
ATOM 24593 C CA . GLU A 1 83 ? 4.366 -13.151 -4.015 1.00 72.41 83 GLU A CA 18
ATOM 24594 C C . GLU A 1 83 ? 5.705 -12.450 -3.847 1.00 1.24 83 GLU A C 18
ATOM 24595 O O . GLU A 1 83 ? 5.830 -11.255 -4.113 1.00 13.14 83 GLU A O 18
ATOM 24607 N N . HIS A 1 84 ? 6.689 -13.201 -3.378 1.00 33.34 84 HIS A N 18
ATOM 24608 C CA . HIS A 1 84 ? 8.019 -12.664 -3.123 1.00 1.34 84 HIS A CA 18
ATOM 24609 C C . HIS A 1 84 ? 8.736 -12.351 -4.430 1.00 42.11 84 HIS A C 18
ATOM 24610 O O . HIS A 1 84 ? 8.645 -13.108 -5.398 1.00 61.13 84 HIS A O 18
ATOM 24625 N N . HIS A 1 85 ? 9.443 -11.233 -4.454 1.00 74.35 85 HIS A N 18
ATOM 24626 C CA . HIS A 1 85 ? 10.221 -10.853 -5.619 1.00 63.45 85 HIS A CA 18
ATOM 24627 C C . HIS A 1 85 ? 11.674 -11.261 -5.408 1.00 24.35 85 HIS A C 18
ATOM 24628 O O . HIS A 1 85 ? 12.449 -10.451 -4.859 1.00 43.44 85 HIS A O 18
ATOM 24643 N N . MET A 1 1 ? -6.985 -3.770 -13.484 1.00 73.31 1 MET A N 19
ATOM 24644 C CA . MET A 1 1 ? -7.404 -5.127 -13.891 1.00 22.43 1 MET A CA 19
ATOM 24645 C C . MET A 1 1 ? -8.375 -5.663 -12.850 1.00 3.43 1 MET A C 19
ATOM 24646 O O . MET A 1 1 ? -9.140 -4.896 -12.266 1.00 64.44 1 MET A O 19
ATOM 24662 N N . ASN A 1 2 ? -8.370 -6.969 -12.626 1.00 53.23 2 ASN A N 19
ATOM 24663 C CA . ASN A 1 2 ? -9.072 -7.527 -11.482 1.00 51.13 2 ASN A CA 19
ATOM 24664 C C . ASN A 1 2 ? -8.317 -7.128 -10.223 1.00 62.12 2 ASN A C 19
ATOM 24665 O O . ASN A 1 2 ? -7.089 -7.205 -10.202 1.00 31.02 2 ASN A O 19
ATOM 24676 N N . VAL A 1 3 ? -9.050 -6.719 -9.185 1.00 31.44 3 VAL A N 19
ATOM 24677 C CA . VAL A 1 3 ? -8.462 -6.051 -8.017 1.00 3.45 3 VAL A CA 19
ATOM 24678 C C . VAL A 1 3 ? -7.279 -6.819 -7.420 1.00 51.24 3 VAL A C 19
ATOM 24679 O O . VAL A 1 3 ? -6.366 -6.221 -6.852 1.00 71.52 3 VAL A O 19
ATOM 24692 N N . ASP A 1 4 ? -7.285 -8.136 -7.582 1.00 31.22 4 ASP A N 19
ATOM 24693 C CA . ASP A 1 4 ? -6.206 -8.986 -7.082 1.00 32.20 4 ASP A CA 19
ATOM 24694 C C . ASP A 1 4 ? -4.863 -8.598 -7.697 1.00 51.42 4 ASP A C 19
ATOM 24695 O O . ASP A 1 4 ? -3.814 -8.801 -7.086 1.00 63.32 4 ASP A O 19
ATOM 24704 N N . HIS A 1 5 ? -4.894 -8.024 -8.899 1.00 64.51 5 HIS A N 19
ATOM 24705 C CA . HIS A 1 5 ? -3.669 -7.654 -9.592 1.00 61.43 5 HIS A CA 19
ATOM 24706 C C . HIS A 1 5 ? -3.140 -6.353 -9.028 1.00 0.43 5 HIS A C 19
ATOM 24707 O O . HIS A 1 5 ? -1.931 -6.155 -8.913 1.00 11.42 5 HIS A O 19
ATOM 24722 N N . GLU A 1 6 ? -4.061 -5.475 -8.670 1.00 30.42 6 GLU A N 19
ATOM 24723 C CA . GLU A 1 6 ? -3.714 -4.199 -8.077 1.00 0.31 6 GLU A CA 19
ATOM 24724 C C . GLU A 1 6 ? -3.225 -4.395 -6.653 1.00 61.41 6 GLU A C 19
ATOM 24725 O O . GLU A 1 6 ? -2.299 -3.724 -6.210 1.00 31.31 6 GLU A O 19
ATOM 24737 N N . VAL A 1 7 ? -3.854 -5.322 -5.941 1.00 42.10 7 VAL A N 19
ATOM 24738 C CA . VAL A 1 7 ? -3.410 -5.690 -4.604 1.00 14.20 7 VAL A CA 19
ATOM 24739 C C . VAL A 1 7 ? -1.999 -6.275 -4.661 1.00 11.13 7 VAL A C 19
ATOM 24740 O O . VAL A 1 7 ? -1.128 -5.909 -3.873 1.00 51.41 7 VAL A O 19
ATOM 24753 N N . ASN A 1 8 ? -1.780 -7.169 -5.620 1.00 1.33 8 ASN A N 19
ATOM 24754 C CA . ASN A 1 8 ? -0.463 -7.761 -5.846 1.00 32.42 8 ASN A CA 19
ATOM 24755 C C . ASN A 1 8 ? 0.535 -6.682 -6.252 1.00 73.23 8 ASN A C 19
ATOM 24756 O O . ASN A 1 8 ? 1.716 -6.747 -5.906 1.00 64.14 8 ASN A O 19
ATOM 24767 N N . LEU A 1 9 ? 0.046 -5.684 -6.977 1.00 74.25 9 LEU A N 19
ATOM 24768 C CA . LEU A 1 9 ? 0.866 -4.558 -7.382 1.00 55.04 9 LEU A CA 19
ATOM 24769 C C . LEU A 1 9 ? 1.233 -3.712 -6.171 1.00 60.10 9 LEU A C 19
ATOM 24770 O O . LEU A 1 9 ? 2.374 -3.295 -6.021 1.00 41.43 9 LEU A O 19
ATOM 24786 N N . LEU A 1 10 ? 0.255 -3.482 -5.305 1.00 72.32 10 LEU A N 19
ATOM 24787 C CA . LEU A 1 10 ? 0.469 -2.739 -4.066 1.00 11.22 10 LEU A CA 19
ATOM 24788 C C . LEU A 1 10 ? 1.573 -3.397 -3.248 1.00 4.13 10 LEU A C 19
ATOM 24789 O O . LEU A 1 10 ? 2.460 -2.729 -2.720 1.00 55.25 10 LEU A O 19
ATOM 24805 N N . VAL A 1 11 ? 1.508 -4.716 -3.169 1.00 75.41 11 VAL A N 19
ATOM 24806 C CA . VAL A 1 11 ? 2.515 -5.505 -2.481 1.00 3.12 11 VAL A CA 19
ATOM 24807 C C . VAL A 1 11 ? 3.895 -5.315 -3.126 1.00 0.15 11 VAL A C 19
ATOM 24808 O O . VAL A 1 11 ? 4.913 -5.250 -2.432 1.00 54.22 11 VAL A O 19
ATOM 24821 N N . GLU A 1 12 ? 3.914 -5.193 -4.451 1.00 53.32 12 GLU A N 19
ATOM 24822 C CA . GLU A 1 12 ? 5.141 -4.954 -5.196 1.00 54.31 12 GLU A CA 19
ATOM 24823 C C . GLU A 1 12 ? 5.741 -3.601 -4.828 1.00 34.45 12 GLU A C 19
ATOM 24824 O O . GLU A 1 12 ? 6.940 -3.485 -4.577 1.00 14.23 12 GLU A O 19
ATOM 24836 N N . GLU A 1 13 ? 4.891 -2.586 -4.784 1.00 3.11 13 GLU A N 19
ATOM 24837 C CA . GLU A 1 13 ? 5.329 -1.225 -4.502 1.00 71.30 13 GLU A CA 19
ATOM 24838 C C . GLU A 1 13 ? 5.949 -1.144 -3.113 1.00 53.22 13 GLU A C 19
ATOM 24839 O O . GLU A 1 13 ? 6.921 -0.418 -2.888 1.00 71.20 13 GLU A O 19
ATOM 24851 N N . ILE A 1 14 ? 5.396 -1.915 -2.188 1.00 32.02 14 ILE A N 19
ATOM 24852 C CA . ILE A 1 14 ? 5.948 -2.012 -0.844 1.00 42.10 14 ILE A CA 19
ATOM 24853 C C . ILE A 1 14 ? 7.309 -2.700 -0.879 1.00 40.43 14 ILE A C 19
ATOM 24854 O O . ILE A 1 14 ? 8.187 -2.397 -0.082 1.00 71.12 14 ILE A O 19
ATOM 24870 N N . HIS A 1 15 ? 7.485 -3.628 -1.811 1.00 11.21 15 HIS A N 19
ATOM 24871 C CA . HIS A 1 15 ? 8.783 -4.275 -1.998 1.00 43.54 15 HIS A CA 19
ATOM 24872 C C . HIS A 1 15 ? 9.807 -3.266 -2.514 1.00 72.02 15 HIS A C 19
ATOM 24873 O O . HIS A 1 15 ? 10.975 -3.300 -2.135 1.00 34.42 15 HIS A O 19
ATOM 24888 N N . ARG A 1 16 ? 9.355 -2.366 -3.384 1.00 43.54 16 ARG A N 19
ATOM 24889 C CA . ARG A 1 16 ? 10.253 -1.424 -4.049 1.00 14.34 16 ARG A CA 19
ATOM 24890 C C . ARG A 1 16 ? 10.590 -0.230 -3.160 1.00 30.12 16 ARG A C 19
ATOM 24891 O O . ARG A 1 16 ? 11.758 0.126 -2.998 1.00 35.22 16 ARG A O 19
ATOM 24912 N N . LEU A 1 17 ? 9.567 0.382 -2.582 1.00 32.42 17 LEU A N 19
ATOM 24913 C CA . LEU A 1 17 ? 9.743 1.620 -1.827 1.00 1.13 17 LEU A CA 19
ATOM 24914 C C . LEU A 1 17 ? 9.730 1.357 -0.328 1.00 11.20 17 LEU A C 19
ATOM 24915 O O . LEU A 1 17 ? 9.916 2.271 0.476 1.00 52.23 17 LEU A O 19
ATOM 24931 N N . GLY A 1 18 ? 9.512 0.110 0.039 1.00 52.34 18 GLY A N 19
ATOM 24932 C CA . GLY A 1 18 ? 9.375 -0.233 1.434 1.00 32.10 18 GLY A CA 19
ATOM 24933 C C . GLY A 1 18 ? 10.692 -0.569 2.093 1.00 3.13 18 GLY A C 19
ATOM 24934 O O . GLY A 1 18 ? 11.493 -1.338 1.559 1.00 51.15 18 GLY A O 19
ATOM 24938 N N . SER A 1 19 ? 10.905 0.017 3.253 1.00 30.43 19 SER A N 19
ATOM 24939 C CA . SER A 1 19 ? 12.067 -0.268 4.068 1.00 41.23 19 SER A CA 19
ATOM 24940 C C . SER A 1 19 ? 11.672 -1.254 5.158 1.00 71.12 19 SER A C 19
ATOM 24941 O O . SER A 1 19 ? 10.489 -1.358 5.494 1.00 54.53 19 SER A O 19
ATOM 24949 N N . LYS A 1 20 ? 12.630 -1.987 5.703 1.00 61.00 20 LYS A N 19
ATOM 24950 C CA . LYS A 1 20 ? 12.292 -3.022 6.668 1.00 62.35 20 LYS A CA 19
ATOM 24951 C C . LYS A 1 20 ? 11.969 -2.452 8.041 1.00 61.02 20 LYS A C 19
ATOM 24952 O O . LYS A 1 20 ? 12.671 -1.591 8.578 1.00 44.54 20 LYS A O 19
ATOM 24971 N N . ASN A 1 21 ? 10.876 -2.953 8.573 1.00 63.31 21 ASN A N 19
ATOM 24972 C CA . ASN A 1 21 ? 10.347 -2.548 9.861 1.00 33.24 21 ASN A CA 19
ATOM 24973 C C . ASN A 1 21 ? 10.963 -3.404 10.965 1.00 23.30 21 ASN A C 19
ATOM 24974 O O . ASN A 1 21 ? 11.708 -4.344 10.684 1.00 43.24 21 ASN A O 19
ATOM 24985 N N . ALA A 1 22 ? 10.629 -3.086 12.205 1.00 53.14 22 ALA A N 19
ATOM 24986 C CA . ALA A 1 22 ? 11.239 -3.720 13.373 1.00 35.33 22 ALA A CA 19
ATOM 24987 C C . ALA A 1 22 ? 11.054 -5.238 13.383 1.00 21.20 22 ALA A C 19
ATOM 24988 O O . ALA A 1 22 ? 11.951 -5.977 13.782 1.00 52.01 22 ALA A O 19
ATOM 24995 N N . ASP A 1 23 ? 9.893 -5.701 12.935 1.00 24.42 23 ASP A N 19
ATOM 24996 C CA . ASP A 1 23 ? 9.577 -7.130 12.967 1.00 11.23 23 ASP A CA 19
ATOM 24997 C C . ASP A 1 23 ? 10.241 -7.867 11.813 1.00 24.11 23 ASP A C 19
ATOM 24998 O O . ASP A 1 23 ? 10.218 -9.095 11.759 1.00 43.31 23 ASP A O 19
ATOM 25007 N N . GLY A 1 24 ? 10.837 -7.120 10.898 1.00 1.25 24 GLY A N 19
ATOM 25008 C CA . GLY A 1 24 ? 11.327 -7.713 9.674 1.00 52.15 24 GLY A CA 19
ATOM 25009 C C . GLY A 1 24 ? 10.298 -7.593 8.571 1.00 72.14 24 GLY A C 19
ATOM 25010 O O . GLY A 1 24 ? 10.408 -8.227 7.525 1.00 34.00 24 GLY A O 19
ATOM 25014 N N . LYS A 1 25 ? 9.285 -6.773 8.825 1.00 64.31 25 LYS A N 19
ATOM 25015 C CA . LYS A 1 25 ? 8.239 -6.508 7.847 1.00 33.24 25 LYS A CA 19
ATOM 25016 C C . LYS A 1 25 ? 8.691 -5.406 6.904 1.00 63.43 25 LYS A C 19
ATOM 25017 O O . LYS A 1 25 ? 9.696 -4.751 7.154 1.00 52.35 25 LYS A O 19
ATOM 25036 N N . LEU A 1 26 ? 7.968 -5.210 5.822 1.00 60.01 26 LEU A N 19
ATOM 25037 C CA . LEU A 1 26 ? 8.225 -4.084 4.941 1.00 74.44 26 LEU A CA 19
ATOM 25038 C C . LEU A 1 26 ? 7.213 -2.987 5.207 1.00 55.12 26 LEU A C 19
ATOM 25039 O O . LEU A 1 26 ? 6.026 -3.258 5.393 1.00 3.11 26 LEU A O 19
ATOM 25055 N N . SER A 1 27 ? 7.681 -1.757 5.268 1.00 45.53 27 SER A N 19
ATOM 25056 C CA . SER A 1 27 ? 6.800 -0.633 5.507 1.00 14.15 27 SER A CA 19
ATOM 25057 C C . SER A 1 27 ? 7.191 0.542 4.615 1.00 45.44 27 SER A C 19
ATOM 25058 O O . SER A 1 27 ? 8.375 0.784 4.370 1.00 1.21 27 SER A O 19
ATOM 25066 N N . VAL A 1 28 ? 6.195 1.258 4.119 1.00 35.24 28 VAL A N 19
ATOM 25067 C CA . VAL A 1 28 ? 6.431 2.393 3.239 1.00 33.32 28 VAL A CA 19
ATOM 25068 C C . VAL A 1 28 ? 5.465 3.523 3.570 1.00 22.53 28 VAL A C 19
ATOM 25069 O O . VAL A 1 28 ? 4.288 3.286 3.818 1.00 62.51 28 VAL A O 19
ATOM 25082 N N . LYS A 1 29 ? 5.965 4.748 3.583 1.00 62.41 29 LYS A N 19
ATOM 25083 C CA . LYS A 1 29 ? 5.142 5.897 3.931 1.00 52.22 29 LYS A CA 19
ATOM 25084 C C . LYS A 1 29 ? 4.277 6.318 2.752 1.00 22.11 29 LYS A C 19
ATOM 25085 O O . LYS A 1 29 ? 4.695 6.206 1.596 1.00 73.43 29 LYS A O 19
ATOM 25104 N N . PHE A 1 30 ? 3.077 6.806 3.056 1.00 41.11 30 PHE A N 19
ATOM 25105 C CA . PHE A 1 30 ? 2.138 7.251 2.034 1.00 22.35 30 PHE A CA 19
ATOM 25106 C C . PHE A 1 30 ? 2.777 8.269 1.095 1.00 43.25 30 PHE A C 19
ATOM 25107 O O . PHE A 1 30 ? 2.589 8.199 -0.117 1.00 3.24 30 PHE A O 19
ATOM 25124 N N . GLY A 1 31 ? 3.544 9.195 1.659 1.00 61.33 31 GLY A N 19
ATOM 25125 C CA . GLY A 1 31 ? 4.197 10.219 0.861 1.00 32.13 31 GLY A CA 19
ATOM 25126 C C . GLY A 1 31 ? 5.083 9.642 -0.229 1.00 72.51 31 GLY A C 19
ATOM 25127 O O . GLY A 1 31 ? 5.127 10.163 -1.344 1.00 41.22 31 GLY A O 19
ATOM 25131 N N . VAL A 1 32 ? 5.769 8.551 0.087 1.00 11.11 32 VAL A N 19
ATOM 25132 C CA . VAL A 1 32 ? 6.677 7.916 -0.861 1.00 40.31 32 VAL A CA 19
ATOM 25133 C C . VAL A 1 32 ? 5.894 7.131 -1.910 1.00 11.21 32 VAL A C 19
ATOM 25134 O O . VAL A 1 32 ? 6.188 7.199 -3.107 1.00 32.51 32 VAL A O 19
ATOM 25147 N N . LEU A 1 33 ? 4.882 6.404 -1.454 1.00 61.35 33 LEU A N 19
ATOM 25148 C CA . LEU A 1 33 ? 4.055 5.591 -2.339 1.00 30.44 33 LEU A CA 19
ATOM 25149 C C . LEU A 1 33 ? 3.256 6.491 -3.285 1.00 71.22 33 LEU A C 19
ATOM 25150 O O . LEU A 1 33 ? 3.197 6.245 -4.490 1.00 24.32 33 LEU A O 19
ATOM 25166 N N . PHE A 1 34 ? 2.668 7.543 -2.723 1.00 13.43 34 PHE A N 19
ATOM 25167 C CA . PHE A 1 34 ? 1.857 8.484 -3.488 1.00 23.25 34 PHE A CA 19
ATOM 25168 C C . PHE A 1 34 ? 2.682 9.102 -4.613 1.00 5.30 34 PHE A C 19
ATOM 25169 O O . PHE A 1 34 ? 2.192 9.275 -5.727 1.00 74.14 34 PHE A O 19
ATOM 25186 N N . ARG A 1 35 ? 3.941 9.408 -4.308 1.00 43.25 35 ARG A N 19
ATOM 25187 C CA . ARG A 1 35 ? 4.880 9.929 -5.300 1.00 22.43 35 ARG A CA 19
ATOM 25188 C C . ARG A 1 35 ? 4.947 9.020 -6.524 1.00 21.24 35 ARG A C 19
ATOM 25189 O O . ARG A 1 35 ? 4.879 9.486 -7.665 1.00 15.45 35 ARG A O 19
ATOM 25210 N N . ASP A 1 36 ? 5.079 7.722 -6.274 1.00 52.12 36 ASP A N 19
ATOM 25211 C CA . ASP A 1 36 ? 5.265 6.752 -7.346 1.00 15.14 36 ASP A CA 19
ATOM 25212 C C . ASP A 1 36 ? 3.984 6.604 -8.154 1.00 23.34 36 ASP A C 19
ATOM 25213 O O . ASP A 1 36 ? 4.021 6.523 -9.384 1.00 54.45 36 ASP A O 19
ATOM 25222 N N . ASP A 1 37 ? 2.848 6.595 -7.466 1.00 40.13 37 ASP A N 19
ATOM 25223 C CA . ASP A 1 37 ? 1.556 6.488 -8.137 1.00 14.11 37 ASP A CA 19
ATOM 25224 C C . ASP A 1 37 ? 1.297 7.700 -9.026 1.00 73.21 37 ASP A C 19
ATOM 25225 O O . ASP A 1 37 ? 0.862 7.552 -10.159 1.00 0.33 37 ASP A O 19
ATOM 25234 N N . LYS A 1 38 ? 1.598 8.894 -8.524 1.00 52.21 38 LYS A N 19
ATOM 25235 C CA . LYS A 1 38 ? 1.373 10.130 -9.283 1.00 74.44 38 LYS A CA 19
ATOM 25236 C C . LYS A 1 38 ? 2.177 10.159 -10.585 1.00 72.14 38 LYS A C 19
ATOM 25237 O O . LYS A 1 38 ? 1.920 10.981 -11.461 1.00 61.42 38 LYS A O 19
ATOM 25256 N N . SER A 1 39 ? 3.148 9.264 -10.699 1.00 53.54 39 SER A N 19
ATOM 25257 C CA . SER A 1 39 ? 3.996 9.202 -11.877 1.00 34.40 39 SER A CA 19
ATOM 25258 C C . SER A 1 39 ? 3.301 8.452 -13.021 1.00 20.35 39 SER A C 19
ATOM 25259 O O . SER A 1 39 ? 3.350 8.880 -14.176 1.00 34.43 39 SER A O 19
ATOM 25267 N N . ALA A 1 40 ? 2.634 7.348 -12.698 1.00 74.15 40 ALA A N 19
ATOM 25268 C CA . ALA A 1 40 ? 2.056 6.484 -13.729 1.00 63.54 40 ALA A CA 19
ATOM 25269 C C . ALA A 1 40 ? 0.543 6.329 -13.589 1.00 52.42 40 ALA A C 19
ATOM 25270 O O . ALA A 1 40 ? -0.117 5.827 -14.501 1.00 22.33 40 ALA A O 19
ATOM 25277 N N . ASN A 1 41 ? 0.010 6.780 -12.463 1.00 20.42 41 ASN A N 19
ATOM 25278 C CA . ASN A 1 41 ? -1.363 6.475 -12.056 1.00 72.42 41 ASN A CA 19
ATOM 25279 C C . ASN A 1 41 ? -1.559 4.967 -12.063 1.00 2.33 41 ASN A C 19
ATOM 25280 O O . ASN A 1 41 ? -2.218 4.399 -12.941 1.00 2.43 41 ASN A O 19
ATOM 25291 N N . LEU A 1 42 ? -0.931 4.328 -11.096 1.00 74.43 42 LEU A N 19
ATOM 25292 C CA . LEU A 1 42 ? -0.906 2.883 -11.002 1.00 61.14 42 LEU A CA 19
ATOM 25293 C C . LEU A 1 42 ? -2.185 2.376 -10.365 1.00 3.35 42 LEU A C 19
ATOM 25294 O O . LEU A 1 42 ? -2.768 1.386 -10.806 1.00 62.21 42 LEU A O 19
ATOM 25310 N N . PHE A 1 43 ? -2.624 3.072 -9.335 1.00 4.10 43 PHE A N 19
ATOM 25311 C CA . PHE A 1 43 ? -3.818 2.686 -8.617 1.00 63.13 43 PHE A CA 19
ATOM 25312 C C . PHE A 1 43 ? -4.948 3.661 -8.912 1.00 44.22 43 PHE A C 19
ATOM 25313 O O . PHE A 1 43 ? -4.937 4.798 -8.443 1.00 33.52 43 PHE A O 19
ATOM 25330 N N . GLU A 1 44 ? -5.913 3.216 -9.710 1.00 70.23 44 GLU A N 19
ATOM 25331 C CA . GLU A 1 44 ? -7.073 4.034 -10.035 1.00 35.51 44 GLU A CA 19
ATOM 25332 C C . GLU A 1 44 ? -7.776 4.469 -8.752 1.00 3.41 44 GLU A C 19
ATOM 25333 O O . GLU A 1 44 ? -8.214 5.611 -8.622 1.00 64.44 44 GLU A O 19
ATOM 25345 N N . ALA A 1 45 ? -7.868 3.546 -7.806 1.00 52.13 45 ALA A N 19
ATOM 25346 C CA . ALA A 1 45 ? -8.392 3.847 -6.490 1.00 73.23 45 ALA A CA 19
ATOM 25347 C C . ALA A 1 45 ? -7.400 3.372 -5.439 1.00 44.55 45 ALA A C 19
ATOM 25348 O O . ALA A 1 45 ? -7.484 2.239 -4.967 1.00 41.14 45 ALA A O 19
ATOM 25355 N N . LEU A 1 46 ? -6.442 4.235 -5.113 1.00 45.03 46 LEU A N 19
ATOM 25356 C CA . LEU A 1 46 ? -5.374 3.902 -4.174 1.00 65.34 46 LEU A CA 19
ATOM 25357 C C . LEU A 1 46 ? -5.950 3.471 -2.832 1.00 3.12 46 LEU A C 19
ATOM 25358 O O . LEU A 1 46 ? -5.535 2.461 -2.263 1.00 54.43 46 LEU A O 19
ATOM 25374 N N . VAL A 1 47 ? -6.922 4.226 -2.342 1.00 71.42 47 VAL A N 19
ATOM 25375 C CA . VAL A 1 47 ? -7.563 3.906 -1.073 1.00 41.34 47 VAL A CA 19
ATOM 25376 C C . VAL A 1 47 ? -8.284 2.560 -1.155 1.00 13.21 47 VAL A C 19
ATOM 25377 O O . VAL A 1 47 ? -8.276 1.782 -0.204 1.00 60.45 47 VAL A O 19
ATOM 25390 N N . GLY A 1 48 ? -8.885 2.285 -2.310 1.00 0.31 48 GLY A N 19
ATOM 25391 C CA . GLY A 1 48 ? -9.602 1.036 -2.500 1.00 40.14 48 GLY A CA 19
ATOM 25392 C C . GLY A 1 48 ? -8.680 -0.170 -2.462 1.00 53.42 48 GLY A C 19
ATOM 25393 O O . GLY A 1 48 ? -8.980 -1.168 -1.804 1.00 3.12 48 GLY A O 19
ATOM 25397 N N . THR A 1 49 ? -7.559 -0.076 -3.172 1.00 72.23 49 THR A N 19
ATOM 25398 C CA . THR A 1 49 ? -6.545 -1.124 -3.160 1.00 55.40 49 THR A CA 19
ATOM 25399 C C . THR A 1 49 ? -6.019 -1.352 -1.738 1.00 41.41 49 THR A C 19
ATOM 25400 O O . THR A 1 49 ? -5.830 -2.495 -1.311 1.00 4.10 49 THR A O 19
ATOM 25411 N N . LEU A 1 50 ? -5.804 -0.260 -1.006 1.00 71.22 50 LEU A N 19
ATOM 25412 C CA . LEU A 1 50 ? -5.370 -0.340 0.385 1.00 72.44 50 LEU A CA 19
ATOM 25413 C C . LEU A 1 50 ? -6.411 -1.068 1.228 1.00 42.33 50 LEU A C 19
ATOM 25414 O O . LEU A 1 50 ? -6.082 -1.978 1.984 1.00 41.51 50 LEU A O 19
ATOM 25430 N N . LYS A 1 51 ? -7.669 -0.664 1.076 1.00 12.31 51 LYS A N 19
ATOM 25431 C CA . LYS A 1 51 ? -8.779 -1.278 1.797 1.00 65.22 51 LYS A CA 19
ATOM 25432 C C . LYS A 1 51 ? -8.875 -2.772 1.495 1.00 63.21 51 LYS A C 19
ATOM 25433 O O . LYS A 1 51 ? -9.101 -3.579 2.396 1.00 44.04 51 LYS A O 19
ATOM 25452 N N . ALA A 1 52 ? -8.691 -3.126 0.229 1.00 32.22 52 ALA A N 19
ATOM 25453 C CA . ALA A 1 52 ? -8.741 -4.521 -0.199 1.00 10.52 52 ALA A CA 19
ATOM 25454 C C . ALA A 1 52 ? -7.720 -5.366 0.556 1.00 74.45 52 ALA A C 19
ATOM 25455 O O . ALA A 1 52 ? -8.051 -6.404 1.133 1.00 33.10 52 ALA A O 19
ATOM 25462 N N . ALA A 1 53 ? -6.481 -4.904 0.564 1.00 1.52 53 ALA A N 19
ATOM 25463 C CA . ALA A 1 53 ? -5.405 -5.632 1.214 1.00 63.30 53 ALA A CA 19
ATOM 25464 C C . ALA A 1 53 ? -5.498 -5.511 2.732 1.00 53.32 53 ALA A C 19
ATOM 25465 O O . ALA A 1 53 ? -5.044 -6.392 3.457 1.00 34.12 53 ALA A O 19
ATOM 25472 N N . LYS A 1 54 ? -6.089 -4.425 3.209 1.00 44.22 54 LYS A N 19
ATOM 25473 C CA . LYS A 1 54 ? -6.279 -4.234 4.641 1.00 22.23 54 LYS A CA 19
ATOM 25474 C C . LYS A 1 54 ? -7.279 -5.259 5.171 1.00 51.25 54 LYS A C 19
ATOM 25475 O O . LYS A 1 54 ? -7.097 -5.812 6.259 1.00 45.21 54 LYS A O 19
ATOM 25494 N N . ARG A 1 55 ? -8.321 -5.530 4.382 1.00 14.21 55 ARG A N 19
ATOM 25495 C CA . ARG A 1 55 ? -9.304 -6.555 4.726 1.00 52.51 55 ARG A CA 19
ATOM 25496 C C . ARG A 1 55 ? -8.659 -7.936 4.741 1.00 22.13 55 ARG A C 19
ATOM 25497 O O . ARG A 1 55 ? -8.980 -8.769 5.587 1.00 50.34 55 ARG A O 19
ATOM 25518 N N . ARG A 1 56 ? -7.750 -8.171 3.796 1.00 2.32 56 ARG A N 19
ATOM 25519 C CA . ARG A 1 56 ? -7.105 -9.474 3.656 1.00 60.05 56 ARG A CA 19
ATOM 25520 C C . ARG A 1 56 ? -5.887 -9.606 4.571 1.00 12.31 56 ARG A C 19
ATOM 25521 O O . ARG A 1 56 ? -5.138 -10.579 4.476 1.00 14.23 56 ARG A O 19
ATOM 25542 N N . LYS A 1 57 ? -5.706 -8.628 5.464 1.00 72.52 57 LYS A N 19
ATOM 25543 C CA . LYS A 1 57 ? -4.596 -8.618 6.423 1.00 32.45 57 LYS A CA 19
ATOM 25544 C C . LYS A 1 57 ? -3.245 -8.598 5.714 1.00 15.51 57 LYS A C 19
ATOM 25545 O O . LYS A 1 57 ? -2.223 -8.972 6.289 1.00 70.40 57 LYS A O 19
ATOM 25564 N N . ILE A 1 58 ? -3.246 -8.126 4.480 1.00 75.54 58 ILE A N 19
ATOM 25565 C CA . ILE A 1 58 ? -2.032 -8.038 3.689 1.00 34.43 58 ILE A CA 19
ATOM 25566 C C . ILE A 1 58 ? -1.241 -6.806 4.095 1.00 4.21 58 ILE A C 19
ATOM 25567 O O . ILE A 1 58 ? -0.039 -6.879 4.339 1.00 5.53 58 ILE A O 19
ATOM 25583 N N . VAL A 1 59 ? -1.931 -5.684 4.199 1.00 72.34 59 VAL A N 19
ATOM 25584 C CA . VAL A 1 59 ? -1.304 -4.444 4.615 1.00 44.10 59 VAL A CA 19
ATOM 25585 C C . VAL A 1 59 ? -2.109 -3.802 5.732 1.00 30.43 59 VAL A C 19
ATOM 25586 O O . VAL A 1 59 ? -3.278 -4.135 5.937 1.00 54.31 59 VAL A O 19
ATOM 25599 N N . THR A 1 60 ? -1.484 -2.898 6.456 1.00 25.11 60 THR A N 19
ATOM 25600 C CA . THR A 1 60 ? -2.178 -2.144 7.473 1.00 20.45 60 THR A CA 19
ATOM 25601 C C . THR A 1 60 ? -1.666 -0.713 7.503 1.00 45.11 60 THR A C 19
ATOM 25602 O O . THR A 1 60 ? -0.502 -0.447 7.194 1.00 4.30 60 THR A O 19
ATOM 25613 N N . TYR A 1 61 ? -2.552 0.203 7.843 1.00 13.13 61 TYR A N 19
ATOM 25614 C CA . TYR A 1 61 ? -2.204 1.600 7.990 1.00 71.35 61 TYR A CA 19
ATOM 25615 C C . TYR A 1 61 ? -3.195 2.254 8.941 1.00 30.33 61 TYR A C 19
ATOM 25616 O O . TYR A 1 61 ? -4.394 1.973 8.873 1.00 35.14 61 TYR A O 19
ATOM 25634 N N . PRO A 1 62 ? -2.710 3.090 9.864 1.00 72.51 62 PRO A N 19
ATOM 25635 C CA . PRO A 1 62 ? -3.576 3.793 10.811 1.00 63.51 62 PRO A CA 19
ATOM 25636 C C . PRO A 1 62 ? -4.574 4.698 10.096 1.00 73.00 62 PRO A C 19
ATOM 25637 O O . PRO A 1 62 ? -4.231 5.359 9.110 1.00 35.12 62 PRO A O 19
ATOM 25648 N N . GLY A 1 63 ? -5.803 4.721 10.593 1.00 61.02 63 GLY A N 19
ATOM 25649 C CA . GLY A 1 63 ? -6.836 5.536 9.991 1.00 13.51 63 GLY A CA 19
ATOM 25650 C C . GLY A 1 63 ? -7.477 4.873 8.787 1.00 51.44 63 GLY A C 19
ATOM 25651 O O . GLY A 1 63 ? -7.052 3.799 8.354 1.00 65.02 63 GLY A O 19
ATOM 25655 N N . GLU A 1 64 ? -8.503 5.515 8.253 1.00 33.13 64 GLU A N 19
ATOM 25656 C CA . GLU A 1 64 ? -9.192 5.030 7.066 1.00 41.05 64 GLU A CA 19
ATOM 25657 C C . GLU A 1 64 ? -9.089 6.072 5.961 1.00 4.34 64 GLU A C 19
ATOM 25658 O O . GLU A 1 64 ? -8.496 5.833 4.910 1.00 65.13 64 GLU A O 19
ATOM 25670 N N . LEU A 1 65 ? -9.665 7.237 6.229 1.00 74.13 65 LEU A N 19
ATOM 25671 C CA . LEU A 1 65 ? -9.622 8.354 5.298 1.00 65.35 65 LEU A CA 19
ATOM 25672 C C . LEU A 1 65 ? -8.372 9.191 5.550 1.00 41.00 65 LEU A C 19
ATOM 25673 O O . LEU A 1 65 ? -7.647 8.963 6.524 1.00 32.01 65 LEU A O 19
ATOM 25689 N N . LEU A 1 66 ? -8.119 10.162 4.688 1.00 35.02 66 LEU A N 19
ATOM 25690 C CA . LEU A 1 66 ? -6.921 10.975 4.809 1.00 30.12 66 LEU A CA 19
ATOM 25691 C C . LEU A 1 66 ? -7.251 12.450 4.947 1.00 53.10 66 LEU A C 19
ATOM 25692 O O . LEU A 1 66 ? -8.087 12.983 4.220 1.00 42.23 66 LEU A O 19
ATOM 25708 N N . LEU A 1 67 ? -6.595 13.096 5.899 1.00 11.22 67 LEU A N 19
ATOM 25709 C CA . LEU A 1 67 ? -6.620 14.545 5.994 1.00 23.12 67 LEU A CA 19
ATOM 25710 C C . LEU A 1 67 ? -5.336 15.088 5.377 1.00 73.32 67 LEU A C 19
ATOM 25711 O O . LEU A 1 67 ? -4.287 14.439 5.445 1.00 33.42 67 LEU A O 19
ATOM 25727 N N . GLN A 1 68 ? -5.418 16.263 4.780 1.00 62.02 68 GLN A N 19
ATOM 25728 C CA . GLN A 1 68 ? -4.300 16.821 4.031 1.00 24.05 68 GLN A CA 19
ATOM 25729 C C . GLN A 1 68 ? -3.150 17.191 4.966 1.00 61.32 68 GLN A C 19
ATOM 25730 O O . GLN A 1 68 ? -3.293 18.052 5.833 1.00 42.50 68 GLN A O 19
ATOM 25744 N N . GLY A 1 69 ? -2.025 16.502 4.811 1.00 51.31 69 GLY A N 19
ATOM 25745 C CA . GLY A 1 69 ? -0.837 16.850 5.559 1.00 22.43 69 GLY A CA 19
ATOM 25746 C C . GLY A 1 69 ? -0.580 15.947 6.749 1.00 5.25 69 GLY A C 19
ATOM 25747 O O . GLY A 1 69 ? 0.545 15.872 7.240 1.00 64.13 69 GLY A O 19
ATOM 25751 N N . VAL A 1 70 ? -1.608 15.252 7.216 1.00 11.11 70 VAL A N 19
ATOM 25752 C CA . VAL A 1 70 ? -1.477 14.464 8.437 1.00 2.43 70 VAL A CA 19
ATOM 25753 C C . VAL A 1 70 ? -1.196 12.998 8.130 1.00 70.33 70 VAL A C 19
ATOM 25754 O O . VAL A 1 70 ? -0.645 12.275 8.956 1.00 45.11 70 VAL A O 19
ATOM 25767 N N . HIS A 1 71 ? -1.570 12.564 6.938 1.00 2.22 71 HIS A N 19
ATOM 25768 C CA . HIS A 1 71 ? -1.518 11.149 6.609 1.00 13.42 71 HIS A CA 19
ATOM 25769 C C . HIS A 1 71 ? -0.360 10.854 5.661 1.00 34.42 71 HIS A C 19
ATOM 25770 O O . HIS A 1 71 ? -0.118 9.704 5.301 1.00 33.53 71 HIS A O 19
ATOM 25785 N N . ASP A 1 72 ? 0.362 11.901 5.278 1.00 70.54 72 ASP A N 19
ATOM 25786 C CA . ASP A 1 72 ? 1.481 11.775 4.349 1.00 5.31 72 ASP A CA 19
ATOM 25787 C C . ASP A 1 72 ? 2.627 10.990 4.971 1.00 31.32 72 ASP A C 19
ATOM 25788 O O . ASP A 1 72 ? 3.291 10.197 4.300 1.00 13.42 72 ASP A O 19
ATOM 25797 N N . ASP A 1 73 ? 2.852 11.213 6.258 1.00 53.34 73 ASP A N 19
ATOM 25798 C CA . ASP A 1 73 ? 3.958 10.580 6.964 1.00 53.40 73 ASP A CA 19
ATOM 25799 C C . ASP A 1 73 ? 3.537 9.250 7.570 1.00 51.12 73 ASP A C 19
ATOM 25800 O O . ASP A 1 73 ? 4.294 8.639 8.318 1.00 33.42 73 ASP A O 19
ATOM 25809 N N . VAL A 1 74 ? 2.338 8.797 7.242 1.00 14.43 74 VAL A N 19
ATOM 25810 C CA . VAL A 1 74 ? 1.830 7.547 7.776 1.00 1.10 74 VAL A CA 19
ATOM 25811 C C . VAL A 1 74 ? 2.423 6.361 7.023 1.00 51.40 74 VAL A C 19
ATOM 25812 O O . VAL A 1 74 ? 2.390 6.310 5.789 1.00 45.41 74 VAL A O 19
ATOM 25825 N N . ASP A 1 75 ? 2.979 5.428 7.778 1.00 71.54 75 ASP A N 19
ATOM 25826 C CA . ASP A 1 75 ? 3.606 4.240 7.217 1.00 71.10 75 ASP A CA 19
ATOM 25827 C C . ASP A 1 75 ? 2.584 3.135 6.998 1.00 72.44 75 ASP A C 19
ATOM 25828 O O . ASP A 1 75 ? 1.794 2.816 7.888 1.00 62.41 75 ASP A O 19
ATOM 25837 N N . ILE A 1 76 ? 2.591 2.572 5.804 1.00 11.30 76 ILE A N 19
ATOM 25838 C CA . ILE A 1 76 ? 1.786 1.404 5.499 1.00 32.21 76 ILE A CA 19
ATOM 25839 C C . ILE A 1 76 ? 2.637 0.156 5.700 1.00 42.43 76 ILE A C 19
ATOM 25840 O O . ILE A 1 76 ? 3.677 -0.011 5.059 1.00 42.41 76 ILE A O 19
ATOM 25856 N N . ILE A 1 77 ? 2.206 -0.701 6.609 1.00 42.11 77 ILE A N 19
ATOM 25857 C CA . ILE A 1 77 ? 2.982 -1.872 6.983 1.00 50.22 77 ILE A CA 19
ATOM 25858 C C . ILE A 1 77 ? 2.451 -3.124 6.294 1.00 51.42 77 ILE A C 19
ATOM 25859 O O . ILE A 1 77 ? 1.256 -3.416 6.342 1.00 74.21 77 ILE A O 19
ATOM 25875 N N . LEU A 1 78 ? 3.347 -3.851 5.644 1.00 74.21 78 LEU A N 19
ATOM 25876 C CA . LEU A 1 78 ? 3.000 -5.104 4.997 1.00 14.44 78 LEU A CA 19
ATOM 25877 C C . LEU A 1 78 ? 2.986 -6.233 6.027 1.00 51.15 78 LEU A C 19
ATOM 25878 O O . LEU A 1 78 ? 4.032 -6.616 6.557 1.00 64.41 78 LEU A O 19
ATOM 25894 N N . LEU A 1 79 ? 1.802 -6.749 6.318 1.00 35.43 79 LEU A N 19
ATOM 25895 C CA . LEU A 1 79 ? 1.648 -7.807 7.308 1.00 74.13 79 LEU A CA 19
ATOM 25896 C C . LEU A 1 79 ? 1.757 -9.172 6.647 1.00 53.14 79 LEU A C 19
ATOM 25897 O O . LEU A 1 79 ? 2.407 -10.085 7.165 1.00 15.13 79 LEU A O 19
ATOM 25913 N N . GLN A 1 80 ? 1.130 -9.298 5.489 1.00 72.30 80 GLN A N 19
ATOM 25914 C CA . GLN A 1 80 ? 1.094 -10.558 4.770 1.00 3.03 80 GLN A CA 19
ATOM 25915 C C . GLN A 1 80 ? 1.599 -10.361 3.352 1.00 64.33 80 GLN A C 19
ATOM 25916 O O . GLN A 1 80 ? 1.201 -9.422 2.670 1.00 2.44 80 GLN A O 19
ATOM 25930 N N . ASP A 1 81 ? 2.469 -11.246 2.912 1.00 24.45 81 ASP A N 19
ATOM 25931 C CA . ASP A 1 81 ? 3.015 -11.166 1.570 1.00 1.42 81 ASP A CA 19
ATOM 25932 C C . ASP A 1 81 ? 2.454 -12.301 0.726 1.00 61.21 81 ASP A C 19
ATOM 25933 O O . ASP A 1 81 ? 2.698 -13.477 1.004 1.00 22.12 81 ASP A O 19
ATOM 25942 N N . LEU A 1 82 ? 1.683 -11.949 -0.288 1.00 4.30 82 LEU A N 19
ATOM 25943 C CA . LEU A 1 82 ? 1.037 -12.946 -1.125 1.00 23.34 82 LEU A CA 19
ATOM 25944 C C . LEU A 1 82 ? 1.887 -13.327 -2.329 1.00 21.52 82 LEU A C 19
ATOM 25945 O O . LEU A 1 82 ? 1.533 -14.241 -3.075 1.00 71.15 82 LEU A O 19
ATOM 25961 N N . GLU A 1 83 ? 3.000 -12.638 -2.520 1.00 1.32 83 GLU A N 19
ATOM 25962 C CA . GLU A 1 83 ? 3.753 -12.794 -3.745 1.00 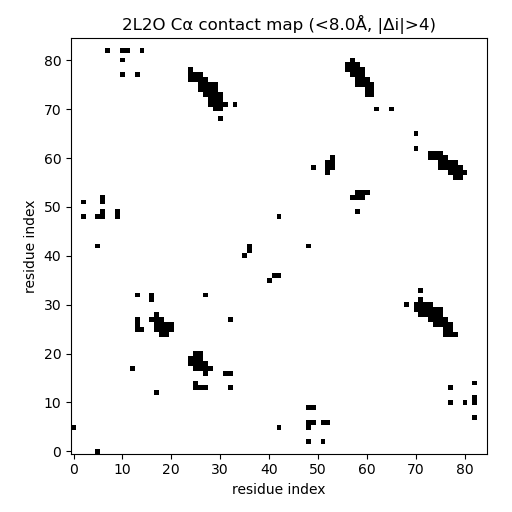74.20 83 GLU A CA 19
ATOM 25963 C C . GLU A 1 83 ? 4.919 -13.760 -3.562 1.00 4.03 83 GLU A C 19
ATOM 25964 O O . GLU A 1 83 ? 5.074 -14.709 -4.331 1.00 43.24 83 GLU A O 19
ATOM 25976 N N . HIS A 1 84 ? 5.731 -13.534 -2.538 1.00 71.33 84 HIS A N 19
ATOM 25977 C CA . HIS A 1 84 ? 6.970 -14.287 -2.401 1.00 20.11 84 HIS A CA 19
ATOM 25978 C C . HIS A 1 84 ? 7.254 -14.694 -0.956 1.00 13.43 84 HIS A C 19
ATOM 25979 O O . HIS A 1 84 ? 7.815 -15.761 -0.712 1.00 34.52 84 HIS A O 19
ATOM 25994 N N . HIS A 1 85 ? 6.879 -13.855 -0.000 1.00 14.40 85 HIS A N 19
ATOM 25995 C CA . HIS A 1 85 ? 7.249 -14.099 1.392 1.00 11.22 85 HIS A CA 19
ATOM 25996 C C . HIS A 1 85 ? 6.090 -14.729 2.164 1.00 72.55 85 HIS A C 19
ATOM 25997 O O . HIS A 1 85 ? 5.916 -15.961 2.067 1.00 4.31 85 HIS A O 19
ATOM 26012 N N . MET A 1 1 ? -8.281 -3.933 -14.907 1.00 21.33 1 MET A N 20
ATOM 26013 C CA . MET A 1 1 ? -7.802 -3.910 -13.510 1.00 64.52 1 MET A CA 20
ATOM 26014 C C . MET A 1 1 ? -8.672 -4.801 -12.638 1.00 64.21 1 MET A C 20
ATOM 26015 O O . MET A 1 1 ? -9.864 -4.547 -12.462 1.00 23.11 1 MET A O 20
ATOM 26031 N N . ASN A 1 2 ? -8.072 -5.860 -12.122 1.00 44.13 2 ASN A N 20
ATOM 26032 C CA . ASN A 1 2 ? -8.750 -6.743 -11.186 1.00 52.25 2 ASN A CA 20
ATOM 26033 C C . ASN A 1 2 ? -8.155 -6.539 -9.805 1.00 21.32 2 ASN A C 20
ATOM 26034 O O . ASN A 1 2 ? -6.937 -6.573 -9.654 1.00 24.12 2 ASN A O 20
ATOM 26045 N N . VAL A 1 3 ? -9.012 -6.345 -8.806 1.00 43.11 3 VAL A N 20
ATOM 26046 C CA . VAL A 1 3 ? -8.576 -5.940 -7.470 1.00 52.21 3 VAL A CA 20
ATOM 26047 C C . VAL A 1 3 ? -7.462 -6.840 -6.917 1.00 33.44 3 VAL A C 20
ATOM 26048 O O . VAL A 1 3 ? -6.498 -6.342 -6.346 1.00 71.12 3 VAL A O 20
ATOM 26061 N N . ASP A 1 4 ? -7.572 -8.151 -7.118 1.00 22.20 4 ASP A N 20
ATOM 26062 C CA . ASP A 1 4 ? -6.551 -9.081 -6.630 1.00 30.20 4 ASP A CA 20
ATOM 26063 C C . ASP A 1 4 ? -5.202 -8.787 -7.273 1.00 3.24 4 ASP A C 20
ATOM 26064 O O . ASP A 1 4 ? -4.169 -8.792 -6.603 1.00 52.44 4 ASP A O 20
ATOM 26073 N N . HIS A 1 5 ? -5.226 -8.498 -8.568 1.00 13.13 5 HIS A N 20
ATOM 26074 C CA . HIS A 1 5 ? -4.017 -8.135 -9.296 1.00 12.34 5 HIS A CA 20
ATOM 26075 C C . HIS A 1 5 ? -3.458 -6.821 -8.763 1.00 2.11 5 HIS A C 20
ATOM 26076 O O . HIS A 1 5 ? -2.254 -6.684 -8.567 1.00 51.25 5 HIS A O 20
ATOM 26091 N N . GLU A 1 6 ? -4.347 -5.865 -8.520 1.00 32.00 6 GLU A N 20
ATOM 26092 C CA . GLU A 1 6 ? -3.945 -4.552 -8.033 1.00 74.25 6 GLU A CA 20
ATOM 26093 C C . GLU A 1 6 ? -3.317 -4.673 -6.644 1.00 15.23 6 GLU A C 20
ATOM 26094 O O . GLU A 1 6 ? -2.390 -3.941 -6.301 1.00 73.52 6 GLU A O 20
ATOM 26106 N N . VAL A 1 7 ? -3.823 -5.612 -5.848 1.00 40.20 7 VAL A N 20
ATOM 26107 C CA . VAL A 1 7 ? -3.253 -5.889 -4.531 1.00 42.22 7 VAL A CA 20
ATOM 26108 C C . VAL A 1 7 ? -1.864 -6.513 -4.674 1.00 14.31 7 VAL A C 20
ATOM 26109 O O . VAL A 1 7 ? -0.949 -6.191 -3.916 1.00 12.35 7 VAL A O 20
ATOM 26122 N N . ASN A 1 8 ? -1.702 -7.395 -5.659 1.00 34.40 8 ASN A N 20
ATOM 26123 C CA . ASN A 1 8 ? -0.389 -7.973 -5.961 1.00 65.12 8 ASN A CA 20
ATOM 26124 C C . ASN A 1 8 ? 0.568 -6.884 -6.435 1.00 22.21 8 ASN A C 20
ATOM 26125 O O . ASN A 1 8 ? 1.775 -6.959 -6.211 1.00 44.52 8 ASN A O 20
ATOM 26136 N N . LEU A 1 9 ? 0.017 -5.878 -7.095 1.00 1.44 9 LEU A N 20
ATOM 26137 C CA . LEU A 1 9 ? 0.789 -4.724 -7.513 1.00 73.45 9 LEU A CA 20
ATOM 26138 C C . LEU A 1 9 ? 1.187 -3.908 -6.291 1.00 4.44 9 LEU A C 20
ATOM 26139 O O . LEU A 1 9 ? 2.337 -3.496 -6.152 1.00 71.20 9 LEU A O 20
ATOM 26155 N N . LEU A 1 10 ? 0.225 -3.712 -5.395 1.00 60.12 10 LEU A N 20
ATOM 26156 C CA . LEU A 1 10 ? 0.449 -2.977 -4.159 1.00 64.21 10 LEU A CA 20
ATOM 26157 C C . LEU A 1 10 ? 1.585 -3.601 -3.356 1.00 43.20 10 LEU A C 20
ATOM 26158 O O . LEU A 1 10 ? 2.540 -2.919 -2.988 1.00 63.11 10 LEU A O 20
ATOM 26174 N N . VAL A 1 11 ? 1.490 -4.904 -3.116 1.00 21.02 11 VAL A N 20
ATOM 26175 C CA . VAL A 1 11 ? 2.489 -5.604 -2.315 1.00 43.53 11 VAL A CA 20
ATOM 26176 C C . VAL A 1 11 ? 3.856 -5.586 -2.995 1.00 75.43 11 VAL A C 20
ATOM 26177 O O . VAL A 1 11 ? 4.890 -5.576 -2.326 1.00 65.42 11 VAL A O 20
ATOM 26190 N N . GLU A 1 12 ? 3.860 -5.564 -4.322 1.00 22.55 12 GLU A N 20
ATOM 26191 C CA . GLU A 1 12 ? 5.093 -5.520 -5.078 1.00 55.45 12 GLU A CA 20
ATOM 26192 C C . GLU A 1 12 ? 5.757 -4.154 -4.936 1.00 54.15 12 GLU A C 20
ATOM 26193 O O . GLU A 1 12 ? 6.960 -4.063 -4.687 1.00 63.40 12 GLU A O 20
ATOM 26205 N N . GLU A 1 13 ? 4.970 -3.093 -5.062 1.00 4.44 13 GLU A N 20
ATOM 26206 C CA . GLU A 1 13 ? 5.496 -1.742 -4.918 1.00 24.15 13 GLU A CA 20
ATOM 26207 C C . GLU A 1 13 ? 6.021 -1.515 -3.507 1.00 32.13 13 GLU A C 20
ATOM 26208 O O . GLU A 1 13 ? 7.008 -0.813 -3.312 1.00 10.53 13 GLU A O 20
ATOM 26220 N N . ILE A 1 14 ? 5.364 -2.128 -2.530 1.00 60.15 14 ILE A N 20
ATOM 26221 C CA . ILE A 1 14 ? 5.827 -2.079 -1.145 1.00 5.34 14 ILE A CA 20
ATOM 26222 C C . ILE A 1 14 ? 7.184 -2.768 -1.012 1.00 32.14 14 ILE A C 20
ATOM 26223 O O . ILE A 1 14 ? 8.024 -2.358 -0.216 1.00 74.14 14 ILE A O 20
ATOM 26239 N N . HIS A 1 15 ? 7.398 -3.806 -1.809 1.00 73.21 15 HIS A N 20
ATOM 26240 C CA . HIS A 1 15 ? 8.690 -4.489 -1.844 1.00 70.24 15 HIS A CA 20
ATOM 26241 C C . HIS A 1 15 ? 9.805 -3.545 -2.301 1.00 10.11 15 HIS A C 20
ATOM 26242 O O . HIS A 1 15 ? 10.891 -3.534 -1.723 1.00 35.21 15 HIS A O 20
ATOM 26257 N N . ARG A 1 16 ? 9.531 -2.749 -3.336 1.00 63.13 16 ARG A N 20
ATOM 26258 C CA . ARG A 1 16 ? 10.554 -1.868 -3.903 1.00 34.14 16 ARG A CA 20
ATOM 26259 C C . ARG A 1 16 ? 10.661 -0.545 -3.145 1.00 42.05 16 ARG A C 20
ATOM 26260 O O . ARG A 1 16 ? 11.756 -0.117 -2.785 1.00 71.42 16 ARG A O 20
ATOM 26281 N N . LEU A 1 17 ? 9.529 0.097 -2.897 1.00 74.24 17 LEU A N 20
ATOM 26282 C CA . LEU A 1 17 ? 9.523 1.423 -2.280 1.00 73.42 17 LEU A CA 20
ATOM 26283 C C . LEU A 1 17 ? 9.677 1.333 -0.769 1.00 52.43 17 LEU A C 20
ATOM 26284 O O . LEU A 1 17 ? 10.039 2.309 -0.115 1.00 33.11 17 LEU A O 20
ATOM 26300 N N . GLY A 1 18 ? 9.410 0.160 -0.224 1.00 22.20 18 GLY A N 20
ATOM 26301 C CA . GLY A 1 18 ? 9.414 -0.001 1.209 1.00 50.30 18 GLY A CA 20
ATOM 26302 C C . GLY A 1 18 ? 10.783 -0.318 1.764 1.00 53.31 18 GLY A C 20
ATOM 26303 O O . GLY A 1 18 ? 11.687 -0.735 1.036 1.00 15.34 18 GLY A O 20
ATOM 26307 N N . SER A 1 19 ? 10.920 -0.111 3.056 1.00 75.21 19 SER A N 20
ATOM 26308 C CA . SER A 1 19 ? 12.138 -0.415 3.785 1.00 11.23 19 SER A CA 20
ATOM 26309 C C . SER A 1 19 ? 11.786 -1.311 4.966 1.00 50.14 19 SER A C 20
ATOM 26310 O O . SER A 1 19 ? 10.620 -1.358 5.373 1.00 62.11 19 SER A O 20
ATOM 26318 N N . LYS A 1 20 ? 12.759 -2.037 5.501 1.00 52.10 20 LYS A N 20
ATOM 26319 C CA . LYS A 1 20 ? 12.466 -2.983 6.566 1.00 23.32 20 LYS A CA 20
ATOM 26320 C C . LYS A 1 20 ? 12.229 -2.273 7.880 1.00 73.43 20 LYS A C 20
ATOM 26321 O O . LYS A 1 20 ? 13.030 -1.460 8.338 1.00 30.01 20 LYS A O 20
ATOM 26340 N N . ASN A 1 21 ? 11.101 -2.602 8.458 1.00 60.52 21 ASN A N 20
ATOM 26341 C CA . ASN A 1 21 ? 10.664 -2.046 9.723 1.00 71.35 21 ASN A CA 20
ATOM 26342 C C . ASN A 1 21 ? 11.257 -2.857 10.869 1.00 21.41 21 ASN A C 20
ATOM 26343 O O . ASN A 1 21 ? 11.857 -3.913 10.648 1.00 52.13 21 ASN A O 20
ATOM 26354 N N . ALA A 1 22 ? 11.069 -2.373 12.084 1.00 12.13 22 ALA A N 20
ATOM 26355 C CA . ALA A 1 22 ? 11.662 -2.985 13.269 1.00 75.31 22 ALA A CA 20
ATOM 26356 C C . ALA A 1 22 ? 11.152 -4.408 13.478 1.00 10.14 22 ALA A C 20
ATOM 26357 O O . ALA A 1 22 ? 11.829 -5.238 14.080 1.00 41.21 22 ALA A O 20
ATOM 26364 N N . ASP A 1 23 ? 9.961 -4.683 12.967 1.00 61.30 23 ASP A N 20
ATOM 26365 C CA . ASP A 1 23 ? 9.349 -6.002 13.103 1.00 12.42 23 ASP A CA 20
ATOM 26366 C C . ASP A 1 23 ? 9.926 -6.989 12.093 1.00 14.41 23 ASP A C 20
ATOM 26367 O O . ASP A 1 23 ? 9.685 -8.192 12.180 1.00 4.30 23 ASP A O 20
ATOM 26376 N N . GLY A 1 24 ? 10.679 -6.474 11.130 1.00 31.43 24 GLY A N 20
ATOM 26377 C CA . GLY A 1 24 ? 11.108 -7.289 10.007 1.00 2.31 24 GLY A CA 20
ATOM 26378 C C . GLY A 1 24 ? 10.108 -7.197 8.873 1.00 12.44 24 GLY A C 20
ATOM 26379 O O . GLY A 1 24 ? 10.250 -7.838 7.834 1.00 73.25 24 GLY A O 20
ATOM 26383 N N . LYS A 1 25 ? 9.094 -6.374 9.096 1.00 11.24 25 LYS A N 20
ATOM 26384 C CA . LYS A 1 25 ? 8.034 -6.145 8.129 1.00 44.24 25 LYS A CA 20
ATOM 26385 C C . LYS A 1 25 ? 8.455 -5.073 7.138 1.00 1.10 25 LYS A C 20
ATOM 26386 O O . LYS A 1 25 ? 9.181 -4.150 7.495 1.00 53.10 25 LYS A O 20
ATOM 26405 N N . LEU A 1 26 ? 8.025 -5.202 5.898 1.00 61.03 26 LEU A N 20
ATOM 26406 C CA . LEU A 1 26 ? 8.265 -4.164 4.909 1.00 61.23 26 LEU A CA 20
ATOM 26407 C C . LEU A 1 26 ? 7.257 -3.045 5.096 1.00 74.22 26 LEU A C 20
ATOM 26408 O O . LEU A 1 26 ? 6.057 -3.293 5.196 1.00 3.24 26 LEU A O 20
ATOM 26424 N N . SER A 1 27 ? 7.737 -1.820 5.183 1.00 34.11 27 SER A N 20
ATOM 26425 C CA . SER A 1 27 ? 6.858 -0.687 5.395 1.00 4.24 27 SER A CA 20
ATOM 26426 C C . SER A 1 27 ? 7.257 0.480 4.501 1.00 4.31 27 SER A C 20
ATOM 26427 O O . SER A 1 27 ? 8.445 0.713 4.256 1.00 12.04 27 SER A O 20
ATOM 26435 N N . VAL A 1 28 ? 6.260 1.198 4.010 1.00 30.10 28 VAL A N 20
ATOM 26436 C CA . VAL A 1 28 ? 6.484 2.314 3.108 1.00 12.12 28 VAL A CA 20
ATOM 26437 C C . VAL A 1 28 ? 5.526 3.454 3.434 1.00 50.34 28 VAL A C 20
ATOM 26438 O O . VAL A 1 28 ? 4.352 3.225 3.721 1.00 72.42 28 VAL A O 20
ATOM 26451 N N . LYS A 1 29 ? 6.031 4.678 3.409 1.00 31.11 29 LYS A N 20
ATOM 26452 C CA . LYS A 1 29 ? 5.221 5.838 3.746 1.00 74.21 29 LYS A CA 20
ATOM 26453 C C . LYS A 1 29 ? 4.305 6.224 2.597 1.00 4.21 29 LYS A C 20
ATOM 26454 O O . LYS A 1 29 ? 4.685 6.158 1.425 1.00 61.20 29 LYS A O 20
ATOM 26473 N N . PHE A 1 30 ? 3.099 6.641 2.947 1.00 70.43 30 PHE A N 20
ATOM 26474 C CA . PHE A 1 30 ? 2.088 6.996 1.970 1.00 52.41 30 PHE A CA 20
ATOM 26475 C C . PHE A 1 30 ? 2.464 8.276 1.247 1.00 54.12 30 PHE A C 20
ATOM 26476 O O . PHE A 1 30 ? 2.058 8.496 0.113 1.00 44.21 30 PHE A O 20
ATOM 26493 N N . GLY A 1 31 ? 3.243 9.119 1.910 1.00 62.41 31 GLY A N 20
ATOM 26494 C CA . GLY A 1 31 ? 3.674 10.360 1.303 1.00 53.31 31 GLY A CA 20
ATOM 26495 C C . GLY A 1 31 ? 4.540 10.127 0.084 1.00 22.33 31 GLY A C 20
ATOM 26496 O O . GLY A 1 31 ? 4.297 10.700 -0.976 1.00 60.44 31 GLY A O 20
ATOM 26500 N N . VAL A 1 32 ? 5.526 9.251 0.227 1.00 22.51 32 VAL A N 20
ATOM 26501 C CA . VAL A 1 32 ? 6.452 8.959 -0.858 1.00 51.13 32 VAL A CA 20
ATOM 26502 C C . VAL A 1 32 ? 5.798 8.060 -1.906 1.00 64.14 32 VAL A C 20
ATOM 26503 O O . VAL A 1 32 ? 5.952 8.279 -3.105 1.00 52.41 32 VAL A O 20
ATOM 26516 N N . LEU A 1 33 ? 5.042 7.070 -1.442 1.00 21.23 33 LEU A N 20
ATOM 26517 C CA . LEU A 1 33 ? 4.324 6.168 -2.338 1.00 72.42 33 LEU A CA 20
ATOM 26518 C C . LEU A 1 33 ? 3.344 6.958 -3.207 1.00 63.12 33 LEU A C 20
ATOM 26519 O O . LEU A 1 33 ? 3.289 6.768 -4.421 1.00 3.20 33 LEU A O 20
ATOM 26535 N N . PHE A 1 34 ? 2.591 7.863 -2.586 1.00 43.22 34 PHE A N 20
ATOM 26536 C CA . PHE A 1 34 ? 1.637 8.688 -3.320 1.00 60.54 34 PHE A CA 20
ATOM 26537 C C . PHE A 1 34 ? 2.372 9.640 -4.256 1.00 61.32 34 PHE A C 20
ATOM 26538 O O . PHE A 1 34 ? 1.902 9.929 -5.351 1.00 13.54 34 PHE A O 20
ATOM 26555 N N . ARG A 1 35 ? 3.532 10.115 -3.813 1.00 34.50 35 ARG A N 20
ATOM 26556 C CA . ARG A 1 35 ? 4.372 10.986 -4.627 1.00 22.54 35 ARG A CA 20
ATOM 26557 C C . ARG A 1 35 ? 4.804 10.269 -5.906 1.00 64.13 35 ARG A C 20
ATOM 26558 O O . ARG A 1 35 ? 4.697 10.818 -7.004 1.00 72.01 35 ARG A O 20
ATOM 26579 N N . ASP A 1 36 ? 5.281 9.039 -5.753 1.00 45.41 36 ASP A N 20
ATOM 26580 C CA . ASP A 1 36 ? 5.694 8.229 -6.891 1.00 64.13 36 ASP A CA 20
ATOM 26581 C C . ASP A 1 36 ? 4.505 7.886 -7.776 1.00 31.35 36 ASP A C 20
ATOM 26582 O O . ASP A 1 36 ? 4.553 8.074 -8.993 1.00 41.01 36 ASP A O 20
ATOM 26591 N N . ASP A 1 37 ? 3.425 7.408 -7.162 1.00 22.24 37 ASP A N 20
ATOM 26592 C CA . ASP A 1 37 ? 2.224 7.042 -7.912 1.00 54.31 37 ASP A CA 20
ATOM 26593 C C . ASP A 1 37 ? 1.638 8.250 -8.631 1.00 15.24 37 ASP A C 20
ATOM 26594 O O . ASP A 1 37 ? 1.068 8.116 -9.697 1.00 12.40 37 ASP A O 20
ATOM 26603 N N . LYS A 1 38 ? 1.799 9.433 -8.055 1.00 74.21 38 LYS A N 20
ATOM 26604 C CA . LYS A 1 38 ? 1.266 10.649 -8.646 1.00 2.43 38 LYS A CA 20
ATOM 26605 C C . LYS A 1 38 ? 1.834 10.875 -10.049 1.00 30.41 38 LYS A C 20
ATOM 26606 O O . LYS A 1 38 ? 1.181 11.471 -10.910 1.00 43.40 38 LYS A O 20
ATOM 26625 N N . SER A 1 39 ? 3.041 10.383 -10.275 1.00 2.45 39 SER A N 20
ATOM 26626 C CA . SER A 1 39 ? 3.720 10.584 -11.545 1.00 74.14 39 SER A CA 20
ATOM 26627 C C . SER A 1 39 ? 3.356 9.500 -12.566 1.00 22.23 39 SER A C 20
ATOM 26628 O O . SER A 1 39 ? 3.568 9.676 -13.765 1.00 13.23 39 SER A O 20
ATOM 26636 N N . ALA A 1 40 ? 2.797 8.388 -12.097 1.00 51.21 40 ALA A N 20
ATOM 26637 C CA . ALA A 1 40 ? 2.517 7.257 -12.981 1.00 52.41 40 ALA A CA 20
ATOM 26638 C C . ALA A 1 40 ? 1.034 6.896 -13.022 1.00 35.21 40 ALA A C 20
ATOM 26639 O O . ALA A 1 40 ? 0.519 6.478 -14.059 1.00 33.24 40 ALA A O 20
ATOM 26646 N N . ASN A 1 41 ? 0.364 7.078 -11.889 1.00 33.53 41 ASN A N 20
ATOM 26647 C CA . ASN A 1 41 ? -1.023 6.655 -11.698 1.00 41.41 41 ASN A CA 20
ATOM 26648 C C . ASN A 1 41 ? -1.171 5.169 -11.990 1.00 62.23 41 ASN A C 20
ATOM 26649 O O . ASN A 1 41 ? -1.863 4.766 -12.926 1.00 31.24 41 ASN A O 20
ATOM 26660 N N . LEU A 1 42 ? -0.501 4.360 -11.185 1.00 23.33 42 LEU A N 20
ATOM 26661 C CA . LEU A 1 42 ? -0.525 2.917 -11.359 1.00 33.42 42 LEU A CA 20
ATOM 26662 C C . LEU A 1 42 ? -1.795 2.348 -10.758 1.00 50.11 42 LEU A C 20
ATOM 26663 O O . LEU A 1 42 ? -2.476 1.522 -11.365 1.00 62.20 42 LEU A O 20
ATOM 26679 N N . PHE A 1 43 ? -2.113 2.810 -9.562 1.00 55.25 43 PHE A N 20
ATOM 26680 C CA . PHE A 1 43 ? -3.280 2.329 -8.851 1.00 12.22 43 PHE A CA 20
ATOM 26681 C C . PHE A 1 43 ? -4.506 3.146 -9.234 1.00 23.11 43 PHE A C 20
ATOM 26682 O O . PHE A 1 43 ? -4.611 4.323 -8.879 1.00 1.44 43 PHE A O 20
ATOM 26699 N N . GLU A 1 44 ? -5.411 2.521 -9.981 1.00 32.33 44 GLU A N 20
ATOM 26700 C CA . GLU A 1 44 ? -6.659 3.159 -10.390 1.00 71.33 44 GLU A CA 20
ATOM 26701 C C . GLU A 1 44 ? -7.408 3.647 -9.151 1.00 61.33 44 GLU A C 20
ATOM 26702 O O . GLU A 1 44 ? -7.765 4.822 -9.043 1.00 30.24 44 GLU A O 20
ATOM 26714 N N . ALA A 1 45 ? -7.616 2.739 -8.212 1.00 41.44 45 ALA A N 20
ATOM 26715 C CA . ALA A 1 45 ? -8.205 3.084 -6.933 1.00 44.44 45 ALA A CA 20
ATOM 26716 C C . ALA A 1 45 ? -7.222 2.780 -5.814 1.00 22.51 45 ALA A C 20
ATOM 26717 O O . ALA A 1 45 ? -7.259 1.702 -5.223 1.00 52.13 45 ALA A O 20
ATOM 26724 N N . LEU A 1 46 ? -6.331 3.727 -5.551 1.00 40.45 46 LEU A N 20
ATOM 26725 C CA . LEU A 1 46 ? -5.291 3.558 -4.538 1.00 64.41 46 LEU A CA 20
ATOM 26726 C C . LEU A 1 46 ? -5.905 3.271 -3.170 1.00 15.24 46 LEU A C 20
ATOM 26727 O O . LEU A 1 46 ? -5.441 2.393 -2.440 1.00 12.00 46 LEU A O 20
ATOM 26743 N N . VAL A 1 47 ? -6.965 3.995 -2.842 1.00 61.52 47 VAL A N 20
ATOM 26744 C CA . VAL A 1 47 ? -7.665 3.788 -1.579 1.00 41.11 47 VAL A CA 20
ATOM 26745 C C . VAL A 1 47 ? -8.390 2.443 -1.589 1.00 13.33 47 VAL A C 20
ATOM 26746 O O . VAL A 1 47 ? -8.517 1.780 -0.556 1.00 15.32 47 VAL A O 20
ATOM 26759 N N . GLY A 1 48 ? -8.844 2.034 -2.770 1.00 11.55 48 GLY A N 20
ATOM 26760 C CA . GLY A 1 48 ? -9.539 0.766 -2.909 1.00 31.10 48 GLY A CA 20
ATOM 26761 C C . GLY A 1 48 ? -8.610 -0.418 -2.719 1.00 51.23 48 GLY A C 20
ATOM 26762 O O . GLY A 1 48 ? -8.953 -1.381 -2.031 1.00 11.12 48 GLY A O 20
ATOM 26766 N N . THR A 1 49 ? -7.436 -0.346 -3.335 1.00 33.40 49 THR A N 20
ATOM 26767 C CA . THR A 1 49 ? -6.415 -1.372 -3.181 1.00 62.34 49 THR A CA 20
ATOM 26768 C C . THR A 1 49 ? -6.005 -1.512 -1.713 1.00 74.41 49 THR A C 20
ATOM 26769 O O . THR A 1 49 ? -5.873 -2.628 -1.199 1.00 1.32 49 THR A O 20
ATOM 26780 N N . LEU A 1 50 ? -5.819 -0.375 -1.042 1.00 70.13 50 LEU A N 20
ATOM 26781 C CA . LEU A 1 50 ? -5.491 -0.371 0.380 1.00 43.10 50 LEU A CA 20
ATOM 26782 C C . LEU A 1 50 ? -6.610 -1.020 1.187 1.00 45.13 50 LEU A C 20
ATOM 26783 O O . LEU A 1 50 ? -6.355 -1.826 2.080 1.00 3.14 50 LEU A O 20
ATOM 26799 N N . LYS A 1 51 ? -7.847 -0.664 0.859 1.00 52.12 51 LYS A N 20
ATOM 26800 C CA . LYS A 1 51 ? -9.015 -1.204 1.542 1.00 11.22 51 LYS A CA 20
ATOM 26801 C C . LYS A 1 51 ? -9.063 -2.723 1.411 1.00 42.42 51 LYS A C 20
ATOM 26802 O O . LYS A 1 51 ? -9.285 -3.430 2.392 1.00 13.23 51 LYS A O 20
ATOM 26821 N N . ALA A 1 52 ? -8.835 -3.207 0.193 1.00 74.23 52 ALA A N 20
ATOM 26822 C CA . ALA A 1 52 ? -8.846 -4.637 -0.095 1.00 61.14 52 ALA A CA 20
ATOM 26823 C C . ALA A 1 52 ? -7.862 -5.386 0.789 1.00 10.04 52 ALA A C 20
ATOM 26824 O O . ALA A 1 52 ? -8.210 -6.371 1.445 1.00 60.11 52 ALA A O 20
ATOM 26831 N N . ALA A 1 53 ? -6.635 -4.902 0.813 1.00 74.43 53 ALA A N 20
ATOM 26832 C CA . ALA A 1 53 ? -5.573 -5.563 1.544 1.00 43.45 53 ALA A CA 20
ATOM 26833 C C . ALA A 1 53 ? -5.702 -5.344 3.045 1.00 22.43 53 ALA A C 20
ATOM 26834 O O . ALA A 1 53 ? -5.257 -6.171 3.827 1.00 32.13 53 ALA A O 20
ATOM 26841 N N . LYS A 1 54 ? -6.314 -4.241 3.451 1.00 41.12 54 LYS A N 20
ATOM 26842 C CA . LYS A 1 54 ? -6.539 -3.994 4.870 1.00 34.42 54 LYS A CA 20
ATOM 26843 C C . LYS A 1 54 ? -7.597 -4.957 5.408 1.00 53.31 54 LYS A C 20
ATOM 26844 O O . LYS A 1 54 ? -7.501 -5.432 6.540 1.00 5.04 54 LYS A O 20
ATOM 26863 N N . ARG A 1 55 ? -8.592 -5.265 4.577 1.00 34.42 55 ARG A N 20
ATOM 26864 C CA . ARG A 1 55 ? -9.623 -6.233 4.940 1.00 72.13 55 ARG A CA 20
ATOM 26865 C C . ARG A 1 55 ? -9.018 -7.624 5.084 1.00 45.23 55 ARG A C 20
ATOM 26866 O O . ARG A 1 55 ? -9.396 -8.393 5.969 1.00 32.42 55 ARG A O 20
ATOM 26887 N N . ARG A 1 56 ? -8.067 -7.938 4.213 1.00 2.03 56 ARG A N 20
ATOM 26888 C CA . ARG A 1 56 ? -7.426 -9.246 4.226 1.00 13.42 56 ARG A CA 20
ATOM 26889 C C . ARG A 1 56 ? -6.226 -9.272 5.161 1.00 53.33 56 ARG A C 20
ATOM 26890 O O . ARG A 1 56 ? -5.574 -10.306 5.313 1.00 73.24 56 ARG A O 20
ATOM 26911 N N . LYS A 1 57 ? -5.944 -8.128 5.780 1.00 13.33 57 LYS A N 20
ATOM 26912 C CA . LYS A 1 57 ? -4.770 -7.966 6.634 1.00 50.41 57 LYS A CA 20
ATOM 26913 C C . LYS A 1 57 ? -3.490 -8.310 5.877 1.00 4.42 57 LYS A C 20
ATOM 26914 O O . LYS A 1 57 ? -2.532 -8.836 6.443 1.00 54.03 57 LYS A O 20
ATOM 26933 N N . ILE A 1 58 ? -3.499 -8.002 4.585 1.00 34.40 58 ILE A N 20
ATOM 26934 C CA . ILE A 1 58 ? -2.308 -8.081 3.760 1.00 4.52 58 ILE A CA 20
ATOM 26935 C C . ILE A 1 58 ? -1.389 -6.939 4.151 1.00 51.14 58 ILE A C 20
ATOM 26936 O O . ILE A 1 58 ? -0.179 -7.103 4.294 1.00 22.25 58 ILE A O 20
ATOM 26952 N N . VAL A 1 59 ? -2.004 -5.779 4.343 1.00 43.43 59 VAL A N 20
ATOM 26953 C CA . VAL A 1 59 ? -1.307 -4.584 4.781 1.00 53.22 59 VAL A CA 20
ATOM 26954 C C . VAL A 1 59 ? -2.123 -3.900 5.866 1.00 74.45 59 VAL A C 20
ATOM 26955 O O . VAL A 1 59 ? -3.266 -4.281 6.125 1.00 0.31 59 VAL A O 20
ATOM 26968 N N . THR A 1 60 ? -1.541 -2.902 6.494 1.00 0.53 60 THR A N 20
ATOM 26969 C CA . THR A 1 60 ? -2.250 -2.115 7.478 1.00 10.21 60 THR A CA 20
ATOM 26970 C C . THR A 1 60 ? -1.668 -0.710 7.528 1.00 11.22 60 THR A C 20
ATOM 26971 O O . THR A 1 60 ? -0.487 -0.503 7.226 1.00 3.13 60 THR A O 20
ATOM 26982 N N . TYR A 1 61 ? -2.506 0.245 7.879 1.00 32.44 61 TYR A N 20
ATOM 26983 C CA . TYR A 1 61 ? -2.097 1.631 7.974 1.00 64.00 61 TYR A CA 20
ATOM 26984 C C . TYR A 1 61 ? -3.054 2.370 8.896 1.00 43.42 61 TYR A C 20
ATOM 26985 O O . TYR A 1 61 ? -4.231 2.006 8.990 1.00 44.50 61 TYR A O 20
ATOM 27003 N N . PRO A 1 62 ? -2.560 3.385 9.623 1.00 74.10 62 PRO A N 20
ATOM 27004 C CA . PRO A 1 62 ? -3.396 4.179 10.525 1.00 73.12 62 PRO A CA 20
ATOM 27005 C C . PRO A 1 62 ? -4.597 4.777 9.806 1.00 71.44 62 PRO A C 20
ATOM 27006 O O . PRO A 1 62 ? -4.473 5.291 8.691 1.00 55.20 62 PRO A O 20
ATOM 27017 N N . GLY A 1 63 ? -5.747 4.724 10.466 1.00 25.21 63 GLY A N 20
ATOM 27018 C CA . GLY A 1 63 ? -6.978 5.199 9.872 1.00 14.43 63 GLY A CA 20
ATOM 27019 C C . GLY A 1 63 ? -7.271 4.551 8.530 1.00 62.41 63 GLY A C 20
ATOM 27020 O O . GLY A 1 63 ? -6.855 3.418 8.261 1.00 31.24 63 GLY A O 20
ATOM 27024 N N . GLU A 1 64 ? -8.027 5.259 7.710 1.00 61.01 64 GLU A N 20
ATOM 27025 C CA . GLU A 1 64 ? -8.272 4.863 6.331 1.00 30.41 64 GLU A CA 20
ATOM 27026 C C . GLU A 1 64 ? -8.740 6.055 5.505 1.00 32.45 64 GLU A C 20
ATOM 27027 O O . GLU A 1 64 ? -8.871 5.966 4.284 1.00 12.15 64 GLU A O 20
ATOM 27039 N N . LEU A 1 65 ? -8.997 7.169 6.177 1.00 74.13 65 LEU A N 20
ATOM 27040 C CA . LEU A 1 65 ? -9.314 8.411 5.496 1.00 33.20 65 LEU A CA 20
ATOM 27041 C C . LEU A 1 65 ? -8.127 9.359 5.634 1.00 12.13 65 LEU A C 20
ATOM 27042 O O . LEU A 1 65 ? -7.996 10.062 6.637 1.00 74.21 65 LEU A O 20
ATOM 27058 N N . LEU A 1 66 ? -7.254 9.354 4.636 1.00 32.44 66 LEU A N 20
ATOM 27059 C CA . LEU A 1 66 ? -6.007 10.103 4.706 1.00 65.21 66 LEU A CA 20
ATOM 27060 C C . LEU A 1 66 ? -5.901 11.119 3.575 1.00 42.31 66 LEU A C 20
ATOM 27061 O O . LEU A 1 66 ? -5.550 10.769 2.449 1.00 34.22 66 LEU A O 20
ATOM 27077 N N . LEU A 1 67 ? -6.195 12.374 3.878 1.00 11.12 67 LEU A N 20
ATOM 27078 C CA . LEU A 1 67 ? -6.097 13.446 2.892 1.00 35.43 67 LEU A CA 20
ATOM 27079 C C . LEU A 1 67 ? -4.660 13.945 2.772 1.00 71.00 67 LEU A C 20
ATOM 27080 O O . LEU A 1 67 ? -3.777 13.518 3.522 1.00 21.32 67 LEU A O 20
ATOM 27096 N N . GLN A 1 68 ? -4.427 14.846 1.828 1.00 12.44 68 GLN A N 20
ATOM 27097 C CA . GLN A 1 68 ? -3.091 15.378 1.584 1.00 40.53 68 GLN A CA 20
ATOM 27098 C C . GLN A 1 68 ? -2.580 16.178 2.779 1.00 64.40 68 GLN A C 20
ATOM 27099 O O . GLN A 1 68 ? -3.360 16.741 3.552 1.00 72.02 68 GLN A O 20
ATOM 27113 N N . GLY A 1 69 ? -1.263 16.195 2.937 1.00 72.03 69 GLY A N 20
ATOM 27114 C CA . GLY A 1 69 ? -0.647 16.944 4.014 1.00 33.13 69 GLY A CA 20
ATOM 27115 C C . GLY A 1 69 ? -0.530 16.145 5.297 1.00 3.23 69 GLY A C 20
ATOM 27116 O O . GLY A 1 69 ? 0.501 16.182 5.960 1.00 63.24 69 GLY A O 20
ATOM 27120 N N . VAL A 1 70 ? -1.574 15.406 5.645 1.00 34.43 70 VAL A N 20
ATOM 27121 C CA . VAL A 1 70 ? -1.613 14.711 6.926 1.00 50.30 70 VAL A CA 20
ATOM 27122 C C . VAL A 1 70 ? -1.186 13.240 6.803 1.00 45.23 70 VAL A C 20
ATOM 27123 O O . VAL A 1 70 ? -0.991 12.559 7.807 1.00 54.33 70 VAL A O 20
ATOM 27136 N N . HIS A 1 71 ? -1.013 12.749 5.581 1.00 54.05 71 HIS A N 20
ATOM 27137 C CA . HIS A 1 71 ? -0.751 11.320 5.398 1.00 63.20 71 HIS A CA 20
ATOM 27138 C C . HIS A 1 71 ? 0.669 11.024 4.899 1.00 64.22 71 HIS A C 20
ATOM 27139 O O . HIS A 1 71 ? 0.968 9.889 4.526 1.00 43.02 71 HIS A O 20
ATOM 27154 N N . ASP A 1 72 ? 1.552 12.010 4.917 1.00 22.05 72 ASP A N 20
ATOM 27155 C CA . ASP A 1 72 ? 2.862 11.845 4.289 1.00 62.45 72 ASP A CA 20
ATOM 27156 C C . ASP A 1 72 ? 3.749 10.882 5.074 1.00 44.22 72 ASP A C 20
ATOM 27157 O O . ASP A 1 72 ? 4.517 10.118 4.484 1.00 41.55 72 ASP A O 20
ATOM 27166 N N . ASP A 1 73 ? 3.622 10.890 6.394 1.00 33.31 73 ASP A N 20
ATOM 27167 C CA . ASP A 1 73 ? 4.479 10.074 7.246 1.00 15.51 73 ASP A CA 20
ATOM 27168 C C . ASP A 1 73 ? 3.771 8.782 7.650 1.00 1.12 73 ASP A C 20
ATOM 27169 O O . ASP A 1 73 ? 4.257 8.021 8.486 1.00 43.21 73 ASP A O 20
ATOM 27178 N N . VAL A 1 74 ? 2.630 8.524 7.033 1.00 22.21 74 VAL A N 20
ATOM 27179 C CA . VAL A 1 74 ? 1.871 7.319 7.336 1.00 24.22 74 VAL A CA 20
ATOM 27180 C C . VAL A 1 74 ? 2.558 6.109 6.721 1.00 71.44 74 VAL A C 20
ATOM 27181 O O . VAL A 1 74 ? 2.648 5.997 5.504 1.00 71.14 74 VAL A O 20
ATOM 27194 N N . ASP A 1 75 ? 3.047 5.210 7.557 1.00 75.13 75 ASP A N 20
ATOM 27195 C CA . ASP A 1 75 ? 3.728 4.018 7.067 1.00 72.23 75 ASP A CA 20
ATOM 27196 C C . ASP A 1 75 ? 2.750 2.868 6.900 1.00 74.52 75 ASP A C 20
ATOM 27197 O O . ASP A 1 75 ? 2.095 2.449 7.857 1.00 73.30 75 ASP A O 20
ATOM 27206 N N . ILE A 1 76 ? 2.637 2.382 5.676 1.00 34.32 76 ILE A N 20
ATOM 27207 C CA . ILE A 1 76 ? 1.832 1.210 5.395 1.00 4.44 76 ILE A CA 20
ATOM 27208 C C . ILE A 1 76 ? 2.680 -0.035 5.612 1.00 61.12 76 ILE A C 20
ATOM 27209 O O . ILE A 1 76 ? 3.697 -0.234 4.940 1.00 45.51 76 ILE A O 20
ATOM 27225 N N . ILE A 1 77 ? 2.274 -0.854 6.563 1.00 72.30 77 ILE A N 20
ATOM 27226 C CA . ILE A 1 77 ? 3.038 -2.029 6.927 1.00 34.30 77 ILE A CA 20
ATOM 27227 C C . ILE A 1 77 ? 2.508 -3.266 6.213 1.00 53.13 77 ILE A C 20
ATOM 27228 O O . ILE A 1 77 ? 1.314 -3.567 6.270 1.00 43.42 77 ILE A O 20
ATOM 27244 N N . LEU A 1 78 ? 3.401 -3.965 5.524 1.00 43.41 78 LEU A N 20
ATOM 27245 C CA . LEU A 1 78 ? 3.052 -5.200 4.848 1.00 72.55 78 LEU A CA 20
ATOM 27246 C C . LEU A 1 78 ? 3.020 -6.344 5.857 1.00 33.02 78 LEU A C 20
ATOM 27247 O O . LEU A 1 78 ? 4.058 -6.749 6.382 1.00 15.41 78 LEU A O 20
ATOM 27263 N N . LEU A 1 79 ? 1.825 -6.848 6.136 1.00 64.01 79 LEU A N 20
ATOM 27264 C CA . LEU A 1 79 ? 1.650 -7.909 7.118 1.00 0.11 79 LEU A CA 20
ATOM 27265 C C . LEU A 1 79 ? 1.790 -9.270 6.457 1.00 64.40 79 LEU A C 20
ATOM 27266 O O . LEU A 1 79 ? 2.428 -10.174 6.996 1.00 74.44 79 LEU A O 20
ATOM 27282 N N . GLN A 1 80 ? 1.199 -9.409 5.282 1.00 25.02 80 GLN A N 20
ATOM 27283 C CA . GLN A 1 80 ? 1.285 -10.650 4.533 1.00 43.15 80 GLN A CA 20
ATOM 27284 C C . GLN A 1 80 ? 2.215 -10.437 3.351 1.00 72.24 80 GLN A C 20
ATOM 27285 O O . GLN A 1 80 ? 2.054 -9.477 2.602 1.00 23.14 80 GLN A O 20
ATOM 27299 N N . ASP A 1 81 ? 3.169 -11.326 3.165 1.00 12.32 81 ASP A N 20
ATOM 27300 C CA . ASP A 1 81 ? 4.142 -11.150 2.101 1.00 32.32 81 ASP A CA 20
ATOM 27301 C C . ASP A 1 81 ? 4.177 -12.376 1.207 1.00 3.52 81 ASP A C 20
ATOM 27302 O O . ASP A 1 81 ? 4.967 -13.298 1.415 1.00 42.14 81 ASP A O 20
ATOM 27311 N N . LEU A 1 82 ? 3.280 -12.399 0.242 1.00 13.32 82 LEU A N 20
ATOM 27312 C CA . LEU A 1 82 ? 3.232 -13.472 -0.739 1.00 2.43 82 LEU A CA 20
ATOM 27313 C C . LEU A 1 82 ? 3.782 -12.984 -2.071 1.00 3.03 82 LEU A C 20
ATOM 27314 O O . LEU A 1 82 ? 4.448 -13.726 -2.794 1.00 13.52 82 LEU A O 20
ATOM 27330 N N . GLU A 1 83 ? 3.508 -11.713 -2.356 1.00 31.41 83 GLU A N 20
ATOM 27331 C CA . GLU A 1 83 ? 3.816 -11.103 -3.642 1.00 10.24 83 GLU A CA 20
ATOM 27332 C C . GLU A 1 83 ? 3.155 -11.902 -4.768 1.00 61.42 83 GLU A C 20
ATOM 27333 O O . GLU A 1 83 ? 1.931 -11.893 -4.888 1.00 13.52 83 GLU A O 20
ATOM 27345 N N . HIS A 1 84 ? 3.970 -12.597 -5.567 1.00 41.41 84 HIS A N 20
ATOM 27346 C CA . HIS A 1 84 ? 3.485 -13.467 -6.644 1.00 41.20 84 HIS A CA 20
ATOM 27347 C C . HIS A 1 84 ? 4.654 -13.938 -7.501 1.00 65.14 84 HIS A C 20
ATOM 27348 O O . HIS A 1 84 ? 4.713 -15.104 -7.892 1.00 62.32 84 HIS A O 20
ATOM 27363 N N . HIS A 1 85 ? 5.588 -13.017 -7.757 1.00 2.43 85 HIS A N 20
ATOM 27364 C CA . HIS A 1 85 ? 6.721 -13.247 -8.650 1.00 64.15 85 HIS A CA 20
ATOM 27365 C C . HIS A 1 85 ? 6.259 -13.875 -9.964 1.00 63.01 85 HIS A C 20
ATOM 27366 O O . HIS A 1 85 ? 5.694 -13.142 -10.802 1.00 44.20 85 HIS A O 20
#

Organism: Homo sapiens (NCBI:txid9606)

Sequence (85 aa):
MNVDHEVNLLVEEIHRLGSKNADGKLSVKFGVLFRDDKSANLFEALVGTLKAAKRRKIVTYPGELLLQGVHDDVDIILLQDLEHHMNVDHEVNLLVEEIHRLGSKNADGKLSVKFGVLFRDDKSANLFEALVGTLKAAKRRKIVTYPGELLLQGVHDDVDIILLQDLEHHMNVDHEVNLLVEEIHRLGSKNADGKLSVKFGVLFRDDKSANLFEALVGTLKAAKRRKIVTYPGELLLQGVHDDVDIILLQDLEHHMNVDHEVNLLVEEIHRLGSKNADGKLSVKFGVLFRDDKSANLFEALVGTLKAAKRRKIVTYPGELLLQGVHDDVDIILLQDLEHHMNVDHEVNLLVEEIHRLGSKNADGKLSVKFGVLFRDDKSANLFEALVGTLKAAKRRKIVTYPGELLLQGVHDDVDIILLQDLEHHMNVDHEVNLLVEEIHRLGSKNADGKLSVKFGVLFRDDKSANLFEALVGTLKAAKRRKIVTYPGELLLQGVHDDVDIILLQDLEHHMNVDHEVNLLVEEIHRLGSKNADGKLSVKFGVLFRDDKSANLFEALVGTLKAAKRRKIVTYPGELLLQGVHDDVDIILLQDLEHHMNVDHEVNLLVEEIHRLGSKNADGKLSVKFGVLFRDDKSANLFEALVGTLKAAKRRKIVTYPGELLLQGVHDDVDIILLQDLEHHMNVDHEVNLLVEEIHRLGSKNADGKLSVKFGVLFRDDKSANLFEALVGTLKAAKRRKIVTYPGELLLQGVHDDVDIILLQDLEHHMNVDHEVNLLVEEIHRLGSKNADGKLSVKFGVLFRDDKSANLFEALVGTLKAAKRRKIVTYPGELLLQGVHDDVDIILLQDLEHHMNVDHEVNLLVEEIHRLGSKNADGKLSVKFGVLFRDDKSANLFEALVGTLKAAKRRKIVTYPGELLLQGVHDDVDIILLQDLEHHMNVDHEVNLLVEEIHRLGSKNADGKLSVKFGVLFRDDKSANLFEALVGTLKAAKRRKIVTYPGELLLQGVHDDVDIILLQDLEHHMNVDHEVNLLVEEIHRLGSKNADGKLSVKFGVLFRDDKSANLFEALVGTLKAAKRRKIVTYPGELLLQGVHDDVDIILLQDLEHHMNVDHEVNLLVEEIHRLGSKNADGKLSVKFGVLFRDDKSANLFEALVGTLKAAKRRKIVTYPGELLLQGVHDDVDIILLQDLEHHMNVDHEVNLLVEEIHRLGSKNADGKLSVKFGVLFRDDKSANLFEALVGTLKAAKRRKIVTYPGELLLQGVHDDVDIILLQDLEHHMNVDHEVNLLVEEIHRLGSKNADGKLSVKFGVLFRDDKSANLFEALVGTLKAAKRRKIVTYPGELLLQGVHDDVDIILLQDLEHHMNVDHEVNLLVEEIHRLGSKNADGKLSVKFGVLFRDDKSANLFEALVGTLKAAKRRKIVTYPGELLLQGVHDDVDIILLQDLEHHMNVDHEVNLLVEEIHRLGSKNADGKLSVKFGVLFRDDKSANLFEALVGTLKAAKRRKIVTYPGELLLQGVHDDVDIILLQDLEHHMNVDHEVNLLVEEIHRLGSKNADGKLSVKFGVLFRDDKSANLFEALVGTLKAAKRRKIVTYPGELLLQGVHDDVDIILLQDLEHHMNVDHEVNLLVEEIHRLGSKNADGKLSVKFGVLFRDDKSANLFEALVGTLKAAKRRKIVTYPGELLLQGVHDDVDIILLQDLEHH

B-factor: mean 37.58, std 23.31, range [0.04, 75.54]

Solvent-accessible surface area: 5552 Å² total; per-residue (Å²): 200,105,76,76,122,22,1,63,44,0,1,62,31,0,42,152,58,10,78,153,51,119,93,47,74,35,5,4,76,8,22,50,4,80,137,54,8,124,98,64,96,78,5,166,63,13,52,35,4,1,72,24,0,60,188,108,140,5,1,43,5,89,16,136,132,27,166,115,50,113,46,66,95,25,49,0,51,7,81,90,88,99,25,141,235